Protein 6FKX (pdb70)

Sequence (1930 aa):
HHVPLTFDLPFEEELLTYPGRRTPRPADHDEYWDRGLADLAAVPADVVIEPAEFTTPLARCSHLWFTGTGGVRVHAKLLRPVAPVEPHPALLQFHGYTGNSGDWSSRLHYVALGYTVAALDCRGQAGLSVGEAPVENWSMASYLLRGIDDDAADNLALRHLFLDTARLAQIVLAMDDVDPDRVAATGYSQGGGLTLACAALEPRIRLAAPVYPFLCDFRRAWEEMDLEKGPYNEITTYFRARDPRHLREEEIFSRLGYVDVQHLAPRVRAEVLMTVSLADKKICPPSTQFAAYNKLGGPKDYRLYPDFAHETLPGTDDAIFTFLQGLHVPLTFDLPFEEEELLTYPGRTPRPADHDEYWDRGLADLAAVPADVVIEPAEEFTTPLARCSHLLWFTGTGGVVRVHAKLLRPVAPVEEPHPALLQFHGYTGNSGDWSSRLHYVALGYTVAALDCRGQAGLSVGEAPVENWSMASYLLRGIDDDAADNLALRHLFLDTARLAQIVLAMDDVDPDRRVAATGYSQGGGLTLACAALEPRRIRLAAPVYPFLCDFRRAWEEMDDLEKGPYNEITTYFRARDPRHLREEEEIFSRLGYVDVQHLAPRVRAEVLMTVSLADKICPPSTQFAAYNKLGGPKDYRLYPDFAHETLPGTDDAIFTFLQGLHVPLTFDLPFEELLTYPGRTPRPADHDEYWDRGLADLAAVPADDVVIEPAEFTTPLARCSHLWFTGTGGVRVHAKLLRPVAPVEPHPALLQFHGYTGNSGDWSSRRLHYVALGYTVAALDCRGQAGLSVGEAPVENWSMASYLLRGIDDDAADNLALLRHLFLDTARLAQIVLAMDDDVDPDRVAATGYSQGGGLTLACAALEPRIRLAAPVYPFLCDFRRAWEEMDLEKGPYNEITTYFRARDPRHLREEEEIFSRLGYVDVQHLAPRVRAEVLMTVSLADKICPPSTQFAAYNKLGGPKDYRLYPDFAHETLPGTDDAIFTFLQGLLTFDLPFEELLTYPGRTPRPADHDEEYWDRGLADLAAVPADVVIEPAEFTTPLARCSHLWFTGTGGVRVHAKLLRPVAPVEPHPALLQFHGYTGNSGDWSSRLHYVALGYTVAALDCRGQAGLSVGEAPVENWSMASYLLRGIDDDAADNLALLRHLFLDTARLAQIVLAMDDVDPDRVAATGYSQGGGLTLACAALEPRIRRLAAPVYPFLCDFRRRAWEMDLEKGPYNEITTYFRARDPRHLREEEEIFSRRLGYVDVQHLAPRVRAEVLMTVSLADKKICPPSTQFAAYNKLGGPKDYRLYPDFAHETTLPGTDDAIFTFLQGLHVPLTTFDLPFEELLTYPGRRTPRPADHDEYWDRGLADLAAVPADDVVIEPAEFTTPLARCSHLWFTGTGGVVRVHAKLLRPVAPVEPHPALLQFHGYTGNSGDWSSRRLHYVALGYTVAALDCRGQAGLSVGEAPVENWSMASYLLRGIDDDAADNLALRHLFLDTARLAQIVLAMDDVDPDRVAATGYSQGGGLTLACAALEPRIRLAAPVYPFLCDFRRAWEMDLEKGPYNEITTYFRARDPRHLREEEIFSRLGYVDVQHLAPRVRAEVLMTVSLADKICPPSTQFAAYNKLGGPKDYRLYPDFAHETLPGTDDAIFTFLQGLHVPLTFDLPFEEELLTYPGRTPRPADHDEYWDRGLADLAAVPADVVIEPAEFTTPLARRCSHLWFTGTGGVRVHAKKLLRRPVAPVEPHPALLQFHGYTGNSGDWSSRLHYVALGYTVAALDCRGQAGLSVGEAPVENWSMASYLLRGIDDDDAADNLALRRHLFLDTARLAQIVLAMDDVDPDRVAATGYSQGGGLTLACAALEPRIRRLAAPVYPFLCDFRRRAWEEMDLEEKGPYNEITTYFRARDPRHLREEEIFSRLGYVDVVQHLAPRVRAEVLMTVSLADKKICPPSTQFAAYNKLGGPKDYRLYPDFAHETLPGTDDAIFTFLQGL

Foldseek 3Di:
DPDDDDLADPPVCQLVQQFDFDAAPCLVVLVVVLLVQFVVAFFPWDWAADPDDDLLWGWIWIWTAFHLRFIWIKIKTFGDDQDAADEEEEFEEADLDAQDDPVVCSVVNNLGYIYIYTGFEPGPDDRPTDRDEPDDDPLALQLGRLPGPDLNRGSLSRRLVVLQVVLVVQLPDPSHPLQHYEYEYEACRLLSRLSNLLSVVSHAEYEYELYYQFRLVVLVVSPFDDERSCSVVSCCVPPPVPCPVVSSSSNSSSSRHSLVSQLSHAYEYEYEYECQERHRHSSRVSSNVSNHNYHYDYHYHDPDYRDDDPPSVVVVVVVSSVD/DDDDDLFDDPVCQLVQQFDQDAAPCLVVLLVVLLVQFVVAFFPWDWAFDPDDDLLWGWIWIWTAFPLRFIWIKIKTAGPDDDAADAEEEFEEAPLAAQDDPPVCSVVVNLGYIYIYTGFEPGPDDRPDDRDEPDDDPLALQLGNLPGPDLNPGSLSRRLVVLQVVLVVQLPDPRHPLQQYEYEYEACRLLSQLSNLLSVVSHAEYEYELYYQFRLVVLVVSDFDDENSCSVVSCCVPPPVPCPCVSSRSNSSSSNHSLNSQLSHAYEYEYEYECNERHRHSSRVSSNVSNHNYHYDYHYHDPDYRDDDPPSVVVVVVVSVVD/DDDDDLADPPVCLLVQQFDFDADPCLVVLLVVLLVQFVVDFFPWDWAFDPDDDQLWGWIWIWTAFPLGFIWIKIKTAHPDFDAADEEEEFEEAPLAAQDDPVVCSVVRNVGYIYIYTGFAPGDDDNPDDRDEPDDDPLALQCGNLPGPDLNPRSLSRRLVVLQVVLVVQLPDRSHPLQRYEYEYEACRLLSRLSNCLSVVSHAEYEYELYYQFRLVVLVVSCQPDENSCSVVSVCVPPPVPCPPVSSSSNSSSSNHSLVSQLSHAYEYEYEEECQESHRHSSRVSSNVSNHNYHYDYHYHDPDYRDDDPPSVVVVVVVSVVD/DALADPPVCQLPQQFDADQDPCLVVLVVVLLVLFVVAFFPWDWAFDPDDDLLWGWIWIWTAFPLRFIWIKIKTFGPDDDAADEEEEFEEADLAAQDDPVVCSVVVNVGYIYIYTGQEPGDDDNPDDRDEPDDDPLALQCGRLPGPDLNPGSLSRRLRVLQVVLVVQLPDRRHPNQQYEYEYEACRLLSQLSSCLSVVSHAEYEYELYYQFRLVVLVVSPQPDERSCSVVSCCVPPPVPCPCVVSSVNSSSSSHSLSSQLSHAYEYEYEYECQESHRHSSRVSSNVSNHNYHYDYHYHDPDYRDDDPPSVVVVVVVSVVD/DDDDDLFDPPVCLLVFQFDFDADPCLVVLVVVLLVQFVVAFFPWDWAFDPDDDLLWGWIWIWTAFPLRFIWIKIKTAGDDDDAADEEEEFEEADLAAQDDPVVCSVVRNVGYIYIYTGFEPHPDDRPDDRDEPDDDPLALQLGNLPGPDLNPRSLSRRLRVLQVVLVVQLPDPRHPVQHYEYEYEACSLLSRLSNCLSVVSHAEYEYELYYQFRLVVLVVGDQPDENSCSVVSCCVPPPVPCPCVSSSSNSSSSNHSLVSQLSHAYEYEYEYECQESHRHSSRVSSNVSNHNYHYDYHYHDPDYRDDDPPSVVVVVVVSSVD/DDDDDLFDPPVCLLVQQFDFDADPCLVVLLVVLLVLFVVAFFPWDWAFDPDDDLLWGWIWIWTAFHLRFIWIKIKTFGPCLPAADAEEEFEEADLAAQDDPVVCSVVNNLSYMYIYTGQEPGPDDRPTDRDEPDDDPLALQCGRLPGPDLNRGSLSRRLRVLQVVLVVQLPDPRHPNQQYEYEYEACRLLSQLSNCLSVVSHAEYEYELYYQFRLVVLVVRPQPDENSCSVVSCCVPPPVPCPCVVSSSNSSSSNHSLNSQLSHAYEYEYEYECNESHRHSSRVSSNVSNHNYHYDYHYHDPDYRDDDPPSVVVVVVVSSVD

Radius of gyration: 37.6 Å; Cα contacts (8 Å, |Δi|>4): 4655; chains: 6; bounding box: 107×75×106 Å

Secondary structure (P-SEA, 3-state):
ccccccccccaaaaaacccccccccaaaaaaaaaaaaaaaccccbbbbbbcccccccbbbbbbbbcccbbbbbbbbbbccccccbbbbbbbbbccccccccccccaaaaaabbbbbbbbcccccccccbbbbbcccccccccccccccccccccaaaaaaaaaaaaaaaaaacccccccbbbbccccaaaaaaaaaaaacccccbbbbccccccaaaaaaaacccccccaaaaaaaacccccccaaaaaaaaaccccccccccccccbbbbbbbcccccccaaaaaaaaaacccccccccccccccccccaaaaaaaaaaccc/cccccccccccccccccccbbbbcaaaaaaaaaaaaaaacccbbbbbbccccccccbbbbbbbbcccbbbbbbbbbbccccccbbbbbbbbbccccccccccccaaaaaabbbbbbbbcccccccccbbbbbcccccccccccccccccccccaaaaaaaaaaaaaaaaaacccccccbbbbccccaaaaaaaaaaaacccccbbbbccccccaaaaaaaacccccccaaaaaaaacccccccaaaaaaaaaccccccccccccccbbbbbbbcccccccaaaaaaaaaacccccccccccccccccccaaaaaaaaaaccc/cccccccccccccccccccccaaaaaaaaaaaaaaacccbbbbbbccccccccbbbbbbbbcccbbbbbbbbbbbcccccbbbbbbbbbccccccccccccaaaaaabbbbbbbbcccccccccbbbbbcccccccccccccccccccccaaaaaaaaaaaaaaaaaacccccccbbbbccccaaaaaaaaaaaaaccccbbbbccccccaaaaaaaacccccccaaaaaaaacccccccaaaaaaaaaccccccccccccccbbbbbbbcccccccaaaaaaaaaacccccccccccccccccccaaaaaaaaaaccc/cbbbbcccccccccccccccccccaaaaaaaaaaaaaaacccbbbbbbccccccccbbbbbbbbcccbbbbbbbbbbbcccccbbbbbbbbbccccccccccccaaaaaabbbbbbbbcccccccccbbbbbcccccccccccccccccccccaaaaaaaaaaaaaaaaaacccccccbbbbccccaaaaaaaaaaaacccccbbbbccccccaaaaaaaacccccccaaaaaaaacccccccaaaaaaaaaccccccccccccccbbbbbbbcccccccaaaaaaaaaacccccccccccccccccccaaaaaaaaaaccc/cccccccccccccccccccbbbbcaaaaaaaaaaaaaaaccccbbbbbccccccccbbbbbbbbcccbbbbbbbbbbccccccbbbbbbbbbccccccccccccaaaaaabbbbbbbbcccccccccbbbbbcccccccccccccccccccccaaaaaaaaaaaaaaaaaacccccccbbbbbbccaaaaaaaaaaaacccccbbbbccccccaaaaaaaccccccccaaaaaaaacccccccaaaaaaaaaccccccccccccccbbbbbbbcccccccaaaaaaaaaacccccccccccccccccccaaaaaaaaaaccc/cccccccccccccccccccbbbbcaaaaaaaaaaaaaaacccbbbbbbccccccccbbbbbbbbcccbbbbbbbbbbbccccccbbbbbbbbccccccccccccaaaaaabbbbbbbbcccccccccbbbbbcccccccccccccccccccccaaaaaaaaaaaaaaaaaacccccccbbbbccccaaaaaaaaaaaaaccccbbbbccccccaaaaaaaccccccccaaaaaaaacccccccaaaaaaaaaccccccccccccccbbbbbbbcccccccaaaaaaaaaacccccccccccccccccccaaaaaaaaaaccc

B-factor: mean 23.32, std 14.27, range [2.56, 119.01]

Nearest PDB structures (foldseek):
  6fkx-assembly1_C  TM=1.001E+00  e=6.098E-69  metagenome
  3fcy-assembly1_A  TM=9.813E-01  e=4.289E-44  Thermoanaerobacterium saccharolyticum JW/SL-YS485
  7xmj-assembly1_A  TM=9.676E-01  e=2.096E-36  Lactococcus lactis subsp. lactis KF147
  3m81-assembly1_A  TM=8.719E-01  e=6.185E-31  Thermotoga maritima
  3m83-assembly1_F  TM=8.608E-01  e=6.564E-31  Thermotoga maritima

Structure (mmCIF, N/CA/C/O backbone):
data_6FKX
#
_entry.id   6FKX
#
_cell.length_a   107.680
_cell.length_b   116.820
_cell.length_c   159.420
_cell.angle_alpha   90.000
_cell.angle_beta   90.000
_cell.angle_gamma   90.000
#
_symmetry.space_group_name_H-M   'P 21 21 21'
#
loop_
_entity.id
_entity.type
_entity.pdbx_description
1 polymer 'Acetyl xylan esterase'
2 polymer 'Acetyl xylan esterase'
3 polymer 'Acetyl xylan esterase'
4 non-polymer 'SODIUM ION'
5 non-polymer '2-(N-MORPHOLINO)-ETHANESULFONIC ACID'
6 non-polymer 'SULFATE ION'
7 non-polymer 'FORMIC ACID'
8 water water
#
loop_
_atom_site.group_PDB
_atom_site.id
_atom_site.type_symbol
_atom_site.label_atom_id
_atom_site.label_alt_id
_atom_site.label_comp_id
_atom_site.label_asym_id
_atom_site.label_entity_id
_atom_site.label_seq_id
_atom_site.pdbx_PDB_ins_code
_atom_site.Cartn_x
_atom_site.Cartn_y
_atom_site.Cartn_z
_atom_site.occupancy
_atom_site.B_iso_or_equiv
_atom_site.auth_seq_id
_atom_site.auth_comp_id
_atom_site.auth_asym_id
_atom_site.auth_atom_id
_atom_site.pdbx_PDB_model_num
ATOM 1 C C . HIS A 1 1 ? 55.06400 22.55600 88.83500 1.000 65.28000 -2 HIS A C 1
ATOM 2 O O . HIS A 1 1 ? 55.99600 21.82800 89.18100 1.000 57.49000 -2 HIS A O 1
ATOM 3 N N . HIS A 1 2 ? 54.37500 22.36900 87.70700 0.840 68.66000 -1 HIS A N 1
ATOM 4 C CA . HIS A 1 2 ? 53.54300 23.40400 87.09400 0.840 68.74000 -1 HIS A CA 1
ATOM 5 C C . HIS A 1 2 ? 53.96500 24.81300 87.50600 0.840 69.05000 -1 HIS A C 1
ATOM 6 O O . HIS A 1 2 ? 55.16200 25.10700 87.60400 0.840 74.14000 -1 HIS A O 1
ATOM 13 N N . HIS A 1 3 ? 52.98900 25.70000 87.70800 1.000 62.61000 0 HIS A N 1
ATOM 14 C CA . HIS A 1 3 ? 53.23800 27.07600 88.14800 1.000 60.43000 0 HIS A CA 1
ATOM 15 C C . HIS A 1 3 ? 54.18000 27.81300 87.19300 1.000 68.94000 0 HIS A C 1
ATOM 16 O O . HIS A 1 3 ? 55.17000 28.42000 87.60700 1.000 62.91000 0 HIS A O 1
ATOM 23 N N . VAL A 1 4 ? 53.86800 27.75300 85.90400 1.000 79.44000 1 VAL A N 1
ATOM 24 C CA . VAL A 1 4 ? 54.62300 28.51700 84.90800 1.000 78.81000 1 VAL A CA 1
ATOM 25 C C . VAL A 1 4 ? 54.09700 29.94900 84.89200 1.000 74.92000 1 VAL A C 1
ATOM 26 O O . VAL A 1 4 ? 52.87400 30.14900 84.81300 1.000 74.22000 1 VAL A O 1
ATOM 30 N N . PRO A 1 5 ? 54.96300 30.95600 84.97300 1.000 69.95000 2 PRO A N 1
ATOM 31 C CA . PRO A 1 5 ? 54.48600 32.34300 84.98300 1.000 66.90000 2 PRO A CA 1
ATOM 32 C C . PRO A 1 5 ? 53.95900 32.75700 83.61700 1.000 66.39000 2 PRO A C 1
ATOM 33 O O . PRO A 1 5 ? 54.11000 32.06000 82.61100 1.000 60.67000 2 PRO A O 1
ATOM 37 N N . LEU A 1 6 ? 53.32400 33.92500 83.59700 1.000 71.41000 3 LEU A N 1
ATOM 38 C CA . LEU A 1 6 ? 52.74900 34.48300 82.37900 1.000 72.19000 3 LEU A CA 1
ATOM 39 C C . LEU A 1 6 ? 53.81400 35.29100 81.64900 1.000 68.41000 3 LEU A C 1
ATOM 40 O O . LEU A 1 6 ? 54.26800 36.32700 82.14600 1.000 72.48000 3 LEU A O 1
ATOM 45 N N . THR A 1 7 ? 54.21100 34.81800 80.47500 1.000 64.46000 4 THR A N 1
ATOM 46 C CA . THR A 1 7 ? 55.11600 35.54300 79.59800 1.000 60.63000 4 THR A CA 1
ATOM 47 C C . THR A 1 7 ? 54.30800 36.23300 78.50400 1.000 47.32000 4 THR A C 1
ATOM 48 O O . THR A 1 7 ? 53.23500 35.76600 78.11300 1.000 50.56000 4 THR A O 1
ATOM 52 N N . PHE A 1 8 ? 54.82100 37.37300 78.03600 1.000 35.49000 5 PHE A N 1
ATOM 53 C CA . PHE A 1 8 ? 54.21900 38.03400 76.88400 1.000 36.34000 5 PHE A CA 1
ATOM 54 C C . PHE A 1 8 ? 54.23700 37.14600 75.64500 1.000 34.58000 5 PHE A C 1
ATOM 55 O O . PHE A 1 8 ? 53.36400 37.28000 74.77900 1.000 40.04000 5 PHE A O 1
ATOM 63 N N . ASP A 1 9 ? 55.19500 36.22400 75.54900 1.000 29.03000 6 ASP A N 1
ATOM 64 C CA . ASP A 1 9 ? 55.35300 35.37400 74.37900 1.000 31.46000 6 ASP A CA 1
ATOM 65 C C . ASP A 1 9 ? 55.00400 33.92900 74.75300 1.000 36.33000 6 ASP A C 1
ATOM 66 O O . ASP A 1 9 ? 54.22100 33.70200 75.69100 1.000 51.12000 6 ASP A O 1
ATOM 71 N N . LEU A 1 10 ? 55.60800 32.97000 74.07300 1.000 32.63000 7 LEU A N 1
ATOM 72 C CA . LEU A 1 10 ? 55.37700 31.55700 74.32300 1.000 30.90000 7 LEU A CA 1
ATOM 73 C C . LEU A 1 10 ? 56.48700 30.98100 75.19400 1.000 28.48000 7 LEU A C 1
ATOM 74 O O . LEU A 1 10 ? 57.63300 31.43800 75.13000 1.000 33.67000 7 LEU A O 1
ATOM 79 N N . PRO A 1 11 ? 56.18200 29.99300 76.03700 1.000 34.40000 8 PRO A N 1
ATOM 80 C CA . PRO A 1 11 ? 57.25000 29.30000 76.77300 1.000 31.70000 8 PRO A CA 1
ATOM 81 C C . PRO A 1 11 ? 58.22000 28.61600 75.81900 1.000 33.90000 8 PRO A C 1
ATOM 82 O O . PRO A 1 11 ? 57.84900 28.18200 74.72700 1.000 36.02000 8 PRO A O 1
ATOM 86 N N . PHE A 1 12 ? 59.47900 28.51300 76.24900 1.000 32.16000 9 PHE A N 1
ATOM 87 C CA . PHE A 1 12 ? 60.52200 28.02000 75.35300 1.000 44.15000 9 PHE A CA 1
ATOM 88 C C . PHE A 1 12 ? 60.20200 26.62700 74.82300 1.000 40.97000 9 PHE A C 1
ATOM 89 O O . PHE A 1 12 ? 60.47400 26.32900 73.65200 1.000 31.49000 9 PHE A O 1
ATOM 97 N N . GLU A 1 13 ? 59.60800 25.77000 75.65700 1.000 39.02000 10 GLU A N 1
ATOM 98 C CA A GLU A 1 13 ? 59.26600 24.43000 75.19500 0.590 43.56000 10 GLU A CA 1
ATOM 99 C CA B GLU A 1 13 ? 59.24000 24.42800 75.21100 0.410 43.72000 10 GLU A CA 1
ATOM 100 C C . GLU A 1 13 ? 58.32700 24.48100 73.99500 1.000 39.41000 10 GLU A C 1
ATOM 101 O O . GLU A 1 13 ? 58.45000 23.66700 73.07100 1.000 44.97000 10 GLU A O 1
ATOM 112 N N . GLU A 1 14 ? 57.39800 25.43500 73.98200 1.000 26.30000 11 GLU A N 1
ATOM 113 C CA . GLU A 1 14 ? 56.49500 25.58700 72.84900 1.000 30.43000 11 GLU A CA 1
ATOM 114 C C . GLU A 1 14 ? 57.18800 26.18200 71.62700 1.000 25.73000 11 GLU A C 1
ATOM 115 O O . GLU A 1 14 ? 56.71700 25.97800 70.50300 1.000 31.97000 11 GLU A O 1
ATOM 121 N N . LEU A 1 15 ? 58.28800 26.91700 71.81400 1.000 22.63000 12 LEU A N 1
ATOM 122 C CA . LEU A 1 15 ? 58.89800 27.61800 70.68600 1.000 19.99000 12 LEU A CA 1
ATOM 123 C C . LEU A 1 15 ? 59.47900 26.65000 69.66200 1.000 25.09000 12 LEU A C 1
ATOM 124 O O . LEU A 1 15 ? 59.41800 26.90600 68.45400 1.000 25.69000 12 LEU A O 1
ATOM 129 N N . LEU A 1 16 ? 60.06900 25.54900 70.12400 1.000 26.02000 13 LEU A N 1
ATOM 130 C CA . LEU A 1 16 ? 60.73900 24.61500 69.22900 1.000 25.95000 13 LEU A CA 1
ATOM 131 C C . LEU A 1 16 ? 59.77200 23.79500 68.38300 1.000 24.48000 13 LEU A C 1
ATOM 132 O O . LEU A 1 16 ? 60.22400 23.11900 67.45100 1.000 27.06000 13 LEU A O 1
ATOM 137 N N . THR A 1 17 ? 58.47100 23.82900 68.68300 1.000 19.46000 14 THR A N 1
ATOM 138 C CA . THR A 1 17 ? 57.45600 23.18100 67.86400 1.000 28.29000 14 THR A CA 1
ATOM 139 C C . THR A 1 17 ? 56.47900 24.17800 67.25600 1.000 22.09000 14 THR A C 1
ATOM 140 O O . THR A 1 17 ? 55.54200 23.76300 66.56500 1.000 27.96000 14 THR A O 1
ATOM 144 N N . TYR A 1 18 ? 56.67700 25.47300 67.48700 1.000 19.19000 15 TYR A N 1
ATOM 145 C CA . TYR A 1 18 ? 55.73500 26.48200 67.02400 1.000 16.55000 15 TYR A CA 1
ATOM 146 C C . TYR A 1 18 ? 55.69400 26.50800 65.49600 1.000 17.82000 15 TYR A C 1
ATOM 147 O O . TYR A 1 18 ? 56.74700 26.62600 64.85400 1.000 23.81000 15 TYR A O 1
ATOM 156 N N . PRO A 1 19 ? 54.51900 26.38900 64.88200 1.000 18.14000 16 PRO A N 1
ATOM 157 C CA . PRO A 1 19 ? 54.43500 26.32000 63.41600 1.000 20.45000 16 PRO A CA 1
ATOM 158 C C . PRO A 1 19 ? 54.23200 27.64800 62.70100 1.000 25.47000 16 PRO A C 1
ATOM 159 O O . PRO A 1 19 ? 54.16500 27.65300 61.46700 1.000 28.56000 16 PRO A O 1
ATOM 163 N N . GLY A 1 20 ? 54.12700 28.76500 63.41300 1.000 19.25000 17 GLY A N 1
ATOM 164 C CA . GLY A 1 20 ? 53.80900 30.02800 62.78300 1.000 20.90000 17 GLY A CA 1
ATOM 165 C C . GLY A 1 20 ? 52.31100 30.22000 62.63000 1.000 23.38000 17 GLY A C 1
ATOM 166 O O . GLY A 1 20 ? 51.50800 29.29500 62.77100 1.000 26.71000 17 GLY A O 1
ATOM 167 N N A ARG A 1 21 ? 51.92100 31.46100 62.32200 0.650 25.71000 18 ARG A N 1
ATOM 168 N N B ARG A 1 21 ? 51.93500 31.47100 62.34100 0.350 26.08000 18 ARG A N 1
ATOM 169 C CA A ARG A 1 21 ? 50.49900 31.76700 62.21800 0.650 28.07000 18 ARG A CA 1
ATOM 170 C CA B ARG A 1 21 ? 50.53200 31.86200 62.26900 0.350 28.43000 18 ARG A CA 1
ATOM 171 C C A ARG A 1 21 ? 50.18000 32.69100 61.04600 0.650 29.11000 18 ARG A C 1
ATOM 172 C C B ARG A 1 21 ? 50.27700 32.85900 61.14400 0.350 29.26000 18 ARG A C 1
ATOM 173 O O A ARG A 1 21 ? 49.09600 33.28300 61.01300 0.650 32.15000 18 ARG A O 1
ATOM 174 O O B ARG A 1 21 ? 49.35100 33.67100 61.23200 0.350 30.17000 18 ARG A O 1
ATOM 189 N N . THR A 1 22 ? 51.08700 32.82400 60.08900 1.000 26.68000 19 THR A N 1
ATOM 190 C CA . THR A 1 22 ? 50.87400 33.66300 58.92200 1.000 30.99000 19 THR A CA 1
ATOM 191 C C . THR A 1 22 ? 50.62900 32.77400 57.71300 1.000 28.89000 19 THR A C 1
ATOM 192 O O . THR A 1 22 ? 51.40700 31.84000 57.47400 1.000 26.63000 19 THR A O 1
ATOM 196 N N . PRO A 1 23 ? 49.56500 33.01000 56.94300 1.000 37.39000 20 PRO A N 1
ATOM 197 C CA . PRO A 1 23 ? 49.20400 32.05500 55.88800 1.000 37.56000 20 PRO A CA 1
ATOM 198 C C . PRO A 1 23 ? 50.23200 32.03300 54.77200 1.000 36.94000 20 PRO A C 1
ATOM 199 O O . PRO A 1 23 ? 50.72600 33.07600 54.33400 1.000 36.02000 20 PRO A O 1
ATOM 203 N N . ARG A 1 24 ? 50.56000 30.82600 54.31900 1.000 28.93000 21 ARG A N 1
ATOM 204 C CA . ARG A 1 24 ? 51.41300 30.66400 53.15300 1.000 28.40000 21 ARG A CA 1
ATOM 205 C C . ARG A 1 24 ? 50.54000 30.66400 51.90500 1.000 28.68000 21 ARG A C 1
ATOM 206 O O . ARG A 1 24 ? 49.65300 29.81000 51.79000 1.000 27.74000 21 ARG A O 1
ATOM 214 N N . PRO A 1 25 ? 50.73500 31.58700 50.96500 1.000 34.69000 22 PRO A N 1
ATOM 215 C CA . PRO A 1 25 ? 49.93400 31.55700 49.73500 1.000 30.41000 22 PRO A CA 1
ATOM 216 C C . PRO A 1 25 ? 50.19000 30.27500 48.95700 1.000 27.45000 22 PRO A C 1
ATOM 217 O O . PRO A 1 25 ? 51.29000 29.71900 48.97900 1.000 29.10000 22 PRO A O 1
ATOM 221 N N . ALA A 1 26 ? 49.14100 29.79300 48.28500 1.000 27.20000 23 ALA A N 1
ATOM 222 C CA . ALA A 1 26 ? 49.23500 28.51900 47.57500 1.000 29.60000 23 ALA A CA 1
ATOM 223 C C . ALA A 1 26 ? 50.22900 28.58000 46.41800 1.000 29.55000 23 ALA A C 1
ATOM 224 O O . ALA A 1 26 ? 50.81000 27.55200 46.04600 1.000 31.40000 23 ALA A O 1
ATOM 226 N N . ASP A 1 27 ? 50.45100 29.76600 45.85000 1.000 23.27000 24 ASP A N 1
ATOM 227 C CA . ASP A 1 27 ? 51.37500 29.96000 44.73800 1.000 31.60000 24 ASP A CA 1
ATOM 228 C C . ASP A 1 27 ? 52.69100 30.60700 45.17500 1.000 26.26000 24 ASP A C 1
ATOM 229 O O . ASP A 1 27 ? 53.31900 31.32900 44.39100 1.000 24.49000 24 ASP A O 1
ATOM 234 N N . HIS A 1 28 ? 53.11700 30.35100 46.41600 1.000 20.56000 25 HIS A N 1
ATOM 235 C CA . HIS A 1 28 ? 54.36000 30.91900 46.94000 1.000 25.83000 25 HIS A CA 1
ATOM 236 C C . HIS A 1 28 ? 55.56100 30.57900 46.06100 1.000 31.19000 25 HIS A C 1
ATOM 237 O O . HIS A 1 28 ? 56.36600 31.45700 45.72900 1.000 29.79000 25 HIS A O 1
ATOM 244 N N . ASP A 1 29 ? 55.70100 29.30800 45.67300 1.000 28.76000 26 ASP A N 1
ATOM 245 C CA . ASP A 1 29 ? 56.85700 28.90100 44.87500 1.000 29.92000 26 ASP A CA 1
ATOM 246 C C . ASP A 1 29 ? 56.86900 29.56700 43.50500 1.000 27.40000 26 ASP A C 1
ATOM 247 O O . ASP A 1 29 ? 57.92500 29.99300 43.02600 1.000 24.58000 26 ASP A O 1
ATOM 252 N N . GLU A 1 30 ? 55.70900 29.65500 42.85300 1.000 20.85000 27 GLU A N 1
ATOM 253 C CA . GLU A 1 30 ? 55.64100 30.32600 41.56000 1.000 26.77000 27 GLU A CA 1
ATOM 254 C C . GLU A 1 30 ? 55.92600 31.81700 41.69700 1.000 26.43000 27 GLU A C 1
ATOM 255 O O . GLU A 1 30 ? 56.53700 32.42000 40.80700 1.000 19.34000 27 GLU A O 1
ATOM 261 N N . TYR A 1 31 ? 55.49500 32.41700 42.80800 1.000 14.93000 28 TYR A N 1
ATOM 262 C CA . TYR A 1 31 ? 55.74500 33.83200 43.05900 1.000 19.11000 28 TYR A CA 1
ATOM 263 C C . TYR A 1 31 ? 57.23800 34.13600 43.06600 1.000 22.88000 28 TYR A C 1
ATOM 264 O O . TYR A 1 31 ? 57.68900 35.12100 42.46900 1.000 14.38000 28 TYR A O 1
ATOM 273 N N . TRP A 1 32 ? 58.02400 33.30100 43.74700 1.000 19.59000 29 TRP A N 1
ATOM 274 C CA . TRP A 1 32 ? 59.44200 33.60200 43.89000 1.000 19.67000 29 TRP A CA 1
ATOM 275 C C . TRP A 1 32 ? 60.25300 33.16900 42.67800 1.000 16.81000 29 TRP A C 1
ATOM 276 O O . TRP A 1 32 ? 61.27500 33.79100 42.37600 1.000 17.73000 29 TRP A O 1
ATOM 287 N N . ASP A 1 33 ? 59.80900 32.13800 41.96200 1.000 19.97000 30 ASP A N 1
ATOM 288 C CA . ASP A 1 33 ? 60.44100 31.82700 40.68600 1.000 22.08000 30 ASP A CA 1
ATOM 289 C C . ASP A 1 33 ? 60.23100 32.96700 39.70100 1.000 24.60000 30 ASP A C 1
ATOM 290 O O . ASP A 1 33 ? 61.15800 33.35200 38.97900 1.000 20.85000 30 ASP A O 1
ATOM 295 N N . ARG A 1 34 ? 59.03100 33.55200 39.69500 1.000 25.45000 31 ARG A N 1
ATOM 296 C CA . ARG A 1 34 ? 58.78200 34.72500 38.86400 1.000 23.78000 31 ARG A CA 1
ATOM 297 C C . ARG A 1 34 ? 59.62900 35.90800 39.32200 1.000 28.62000 31 ARG A C 1
ATOM 298 O O . ARG A 1 34 ? 60.12800 36.68200 38.49500 1.000 19.81000 31 ARG A O 1
ATOM 306 N N . GLY A 1 35 ? 59.80200 36.06300 40.63700 1.000 28.08000 32 GLY A N 1
ATOM 307 C CA . GLY A 1 35 ? 60.65800 37.12500 41.13900 1.000 24.22000 32 GLY A CA 1
ATOM 308 C C . GLY A 1 35 ? 62.10500 36.94500 40.71900 1.000 19.81000 32 GLY A C 1
ATOM 309 O O . GLY A 1 35 ? 62.75700 37.88900 40.26600 1.000 16.37000 32 GLY A O 1
ATOM 310 N N . LEU A 1 36 ? 62.62200 35.72200 40.84800 1.000 15.65000 33 LEU A N 1
ATOM 311 C CA . LEU A 1 36 ? 63.99400 35.46700 40.42100 1.000 17.68000 33 LEU A CA 1
ATOM 312 C C . LEU A 1 36 ? 64.13700 35.62000 38.91100 1.000 24.15000 33 LEU A C 1
ATOM 313 O O . LEU A 1 36 ? 65.16300 36.11200 38.42700 1.000 21.64000 33 LEU A O 1
ATOM 318 N N . ALA A 1 37 ? 63.11500 35.22200 38.15100 1.000 22.84000 34 ALA A N 1
ATOM 319 C CA . ALA A 1 37 ? 63.15600 35.42600 36.70600 1.000 26.43000 34 ALA A CA 1
ATOM 320 C C . ALA A 1 37 ? 63.05600 36.90700 36.35500 1.000 28.04000 34 ALA A C 1
ATOM 321 O O . ALA A 1 37 ? 63.74900 37.38300 35.44700 1.000 28.17000 34 ALA A O 1
ATOM 323 N N . ASP A 1 38 ? 62.20300 37.65300 37.06500 1.000 29.64000 35 ASP A N 1
ATOM 324 C CA . ASP A 1 38 ? 62.14300 39.09500 36.85000 1.000 32.51000 35 ASP A CA 1
ATOM 325 C C . ASP A 1 38 ? 63.50000 39.74000 37.09200 1.000 30.29000 35 ASP A C 1
ATOM 326 O O . ASP A 1 38 ? 63.92800 40.60800 36.32200 1.000 28.90000 35 ASP A O 1
ATOM 331 N N . LEU A 1 39 ? 64.19700 39.31700 38.15000 1.000 20.08000 36 LEU A N 1
ATOM 332 C CA . LEU A 1 39 ? 65.50600 39.89100 38.45100 1.000 15.97000 36 LEU A CA 1
ATOM 333 C C . LEU A 1 39 ? 66.51400 39.58200 37.35200 1.000 18.12000 36 LEU A C 1
ATOM 334 O O . LEU A 1 39 ? 67.22100 40.47800 36.87500 1.000 24.00000 36 LEU A O 1
ATOM 339 N N . ALA A 1 40 ? 66.57100 38.32000 36.91700 1.000 14.79000 37 ALA A N 1
ATOM 340 C CA . ALA A 1 40 ? 67.55400 37.91900 35.91500 1.000 28.68000 37 ALA A CA 1
ATOM 341 C C . ALA A 1 40 ? 67.35100 38.64500 34.59300 1.000 27.58000 37 ALA A C 1
ATOM 342 O O . ALA A 1 40 ? 68.30600 38.80600 33.82300 1.000 31.80000 37 ALA A O 1
ATOM 344 N N . ALA A 1 41 ? 66.12500 39.08300 34.31000 1.000 24.11000 38 ALA A N 1
ATOM 345 C CA . ALA A 1 41 ? 65.82900 39.80700 33.08100 1.000 28.08000 38 ALA A CA 1
ATOM 346 C C . ALA A 1 41 ? 66.22700 41.27400 33.14900 1.000 28.54000 38 ALA A C 1
ATOM 347 O O . ALA A 1 41 ? 66.20900 41.95500 32.11800 1.000 33.24000 38 ALA A O 1
ATOM 349 N N . VAL A 1 42 ? 66.60000 41.77000 34.31900 1.000 20.12000 39 VAL A N 1
ATOM 350 C CA . VAL A 1 42 ? 67.11800 43.12600 34.47100 1.000 24.78000 39 VAL A CA 1
ATOM 351 C C . VAL A 1 42 ? 68.64000 43.02700 34.50600 1.000 23.54000 39 VAL A C 1
ATOM 352 O O . VAL A 1 42 ? 69.18200 42.39000 35.42300 1.000 19.73000 39 VAL A O 1
ATOM 356 N N . PRO A 1 43 ? 69.35400 43.61100 33.54500 1.000 23.44000 40 PRO A N 1
ATOM 357 C CA . PRO A 1 43 ? 70.82000 43.53900 33.58000 1.000 23.11000 40 PRO A CA 1
ATOM 358 C C . PRO A 1 43 ? 71.35800 44.24300 34.81400 1.000 22.46000 40 PRO A C 1
ATOM 359 O O . PRO A 1 43 ? 70.94600 45.35800 35.14200 1.000 22.97000 40 PRO A O 1
ATOM 363 N N . ALA A 1 44 ? 72.29500 43.57700 35.49500 1.000 19.83000 41 ALA A N 1
ATOM 364 C CA . ALA A 1 44 ? 72.78500 44.08500 36.77100 1.000 20.39000 41 ALA A CA 1
ATOM 365 C C . ALA A 1 44 ? 73.55000 45.38800 36.59500 1.000 20.59000 41 ALA A C 1
ATOM 366 O O . ALA A 1 44 ? 73.46400 46.27900 37.44900 1.000 16.41000 41 ALA A O 1
ATOM 368 N N . ASP A 1 45 ? 74.30100 45.51700 35.49700 1.000 20.00000 42 ASP A N 1
ATOM 369 C CA . ASP A 1 45 ? 75.05400 46.73300 35.17800 1.000 24.02000 42 ASP A CA 1
ATOM 370 C C . ASP A 1 45 ? 75.96500 47.12800 36.33900 1.000 22.26000 42 ASP A C 1
ATOM 371 O O . ASP A 1 45 ? 75.92600 48.25100 36.84600 1.000 23.10000 42 ASP A O 1
ATOM 376 N N . VAL A 1 46 ? 76.79400 46.17600 36.76600 1.000 19.14000 43 VAL A N 1
ATOM 377 C CA . VAL A 1 46 ? 77.60300 46.38000 37.95800 1.000 20.54000 43 VAL A CA 1
ATOM 378 C C . VAL A 1 46 ? 78.67000 47.42500 37.67700 1.000 29.81000 43 VAL A C 1
ATOM 379 O O . VAL A 1 46 ? 79.42900 47.32600 36.70400 1.000 31.40000 43 VAL A O 1
ATOM 383 N N . VAL A 1 47 ? 78.74800 48.42000 38.55000 1.000 24.43000 44 VAL A N 1
ATOM 384 C CA . VAL A 1 47 ? 79.77100 49.44900 38.49000 1.000 18.19000 44 VAL A CA 1
ATOM 385 C C . VAL A 1 47 ? 80.41700 49.51500 39.86100 1.000 20.24000 44 VAL A C 1
ATOM 386 O O . VAL A 1 47 ? 79.71500 49.57800 40.87700 1.000 20.81000 44 VAL A O 1
ATOM 390 N N . ILE A 1 48 ? 81.74400 49.52100 39.89200 1.000 18.52000 45 ILE A N 1
ATOM 391 C CA . ILE A 1 48 ? 82.50500 49.59000 41.13200 1.000 20.36000 45 ILE A CA 1
ATOM 392 C C . ILE A 1 48 ? 83.23300 50.92200 41.12300 1.000 24.99000 45 ILE A C 1
ATOM 393 O O . ILE A 1 48 ? 83.96100 51.23300 40.17400 1.000 26.69000 45 ILE A O 1
ATOM 398 N N . GLU A 1 49 ? 83.02900 51.70900 42.17300 1.000 31.42000 46 GLU A N 1
ATOM 399 C CA . GLU A 1 49 ? 83.51900 53.07500 42.24100 1.000 34.86000 46 GLU A CA 1
ATOM 400 C C . GLU A 1 49 ? 84.35400 53.30000 43.49000 1.000 32.59000 46 GLU A C 1
ATOM 401 O O . GLU A 1 49 ? 84.15700 52.63400 44.51200 1.000 35.34000 46 GLU A O 1
ATOM 407 N N . PRO A 1 50 ? 85.31000 54.22300 43.41900 1.000 28.95000 47 PRO A N 1
ATOM 408 C CA . PRO A 1 50 ? 86.20900 54.45800 44.55400 1.000 29.80000 47 PRO A CA 1
ATOM 409 C C . PRO A 1 50 ? 85.51300 55.04400 45.77200 1.000 23.50000 47 PRO A C 1
ATOM 410 O O . PRO A 1 50 ? 84.54500 55.80200 45.66700 1.000 27.72000 47 PRO A O 1
ATOM 414 N N . ALA A 1 51 ? 86.01400 54.65300 46.94400 1.000 13.74000 48 ALA A N 1
ATOM 415 C CA . ALA A 1 51 ? 85.58000 55.16600 48.23500 1.000 11.52000 48 ALA A CA 1
ATOM 416 C C . ALA A 1 51 ? 86.63200 56.09600 48.82900 1.000 20.04000 48 ALA A C 1
ATOM 417 O O . ALA A 1 51 ? 87.82500 55.99300 48.53400 1.000 24.60000 48 ALA A O 1
ATOM 419 N N . GLU A 1 52 ? 86.18200 56.98200 49.71700 1.000 15.86000 49 GLU A N 1
ATOM 420 C CA . GLU A 1 52 ? 87.09600 57.91600 50.36300 1.000 11.56000 49 GLU A CA 1
ATOM 421 C C . GLU A 1 52 ? 87.85400 57.27900 51.52300 1.000 26.94000 49 GLU A C 1
ATOM 422 O O . GLU A 1 52 ? 89.00300 57.65400 51.78600 1.000 33.56000 49 GLU A O 1
ATOM 428 N N . PHE A 1 53 ? 87.24000 56.33000 52.22300 1.000 26.20000 50 PHE A N 1
ATOM 429 C CA . PHE A 1 53 ? 87.89600 55.68900 53.35600 1.000 17.66000 50 PHE A CA 1
ATOM 430 C C . PHE A 1 53 ? 89.09700 54.88400 52.87200 1.000 21.39000 50 PHE A C 1
ATOM 431 O O . PHE A 1 53 ? 88.99800 54.12000 51.90700 1.000 25.23000 50 PHE A O 1
ATOM 439 N N . THR A 1 54 ? 90.24400 55.07900 53.52000 1.000 18.60000 51 THR A N 1
ATOM 440 C CA . THR A 1 54 ? 91.47100 54.41200 53.11100 1.000 23.63000 51 THR A CA 1
ATOM 441 C C . THR A 1 54 ? 92.14300 53.78700 54.32300 1.000 20.97000 51 THR A C 1
ATOM 442 O O . THR A 1 54 ? 92.08400 54.33000 55.43100 1.000 20.44000 51 THR A O 1
ATOM 446 N N . THR A 1 55 ? 92.76700 52.63300 54.09800 1.000 17.38000 52 THR A N 1
ATOM 447 C CA . THR A 1 55 ? 93.49300 51.88300 55.11300 1.000 14.17000 52 THR A CA 1
ATOM 448 C C . THR A 1 55 ? 94.37200 50.87400 54.39500 1.000 18.77000 52 THR A C 1
ATOM 449 O O . THR A 1 55 ? 93.98500 50.37700 53.33300 1.000 18.36000 52 THR A O 1
ATOM 453 N N . PRO A 1 56 ? 95.55900 50.56200 54.92800 1.000 29.59000 53 PRO A N 1
ATOM 454 C CA . PRO A 1 56 ? 96.38000 49.50400 54.31400 1.000 28.71000 53 PRO A CA 1
ATOM 455 C C . PRO A 1 56 ? 95.77000 48.11600 54.42300 1.000 25.82000 53 PRO A C 1
ATOM 456 O O . PRO A 1 56 ? 96.28300 47.18500 53.79000 1.000 25.43000 53 PRO A O 1
ATOM 460 N N . LEU A 1 57 ? 94.69500 47.94700 55.19300 1.000 21.31000 54 LEU A N 1
ATOM 461 C CA . LEU A 1 57 ? 94.12700 46.62600 55.43000 1.000 22.80000 54 LEU A CA 1
ATOM 462 C C . LEU A 1 57 ? 93.19900 46.14500 54.32000 1.000 23.22000 54 LEU A C 1
ATOM 463 O O . LEU A 1 57 ? 92.91700 44.94400 54.25800 1.000 27.62000 54 LEU A O 1
ATOM 468 N N . ALA A 1 58 ? 92.71300 47.03200 53.45300 1.000 16.18000 55 ALA A N 1
ATOM 469 C CA . ALA A 1 58 ? 91.67500 46.62600 52.51500 1.000 21.70000 55 ALA A CA 1
ATOM 470 C C . ALA A 1 58 ? 91.54300 47.63500 51.38600 1.000 26.23000 55 ALA A C 1
ATOM 471 O O . ALA A 1 58 ? 91.95000 48.79500 51.50600 1.000 24.47000 55 ALA A O 1
ATOM 473 N N . ARG A 1 59 ? 90.94800 47.16900 50.29000 1.000 20.88000 56 ARG A N 1
ATOM 474 C CA . ARG A 1 59 ? 90.49000 48.02300 49.20400 1.000 21.67000 56 ARG A CA 1
ATOM 475 C C . ARG A 1 59 ? 88.99800 48.26300 49.39700 1.000 20.98000 56 ARG A C 1
ATOM 476 O O . ARG A 1 59 ? 88.20600 47.31200 49.36800 1.000 19.03000 56 ARG A O 1
ATOM 484 N N . CYS A 1 60 ? 88.62100 49.52300 49.60100 1.000 16.47000 57 CYS A N 1
ATOM 485 C CA . CYS A 1 60 ? 87.24600 49.89400 49.90600 1.000 15.77000 57 CYS A CA 1
ATOM 486 C C . CYS A 1 60 ? 86.60000 50.53200 48.68600 1.000 18.41000 57 CYS A C 1
ATOM 487 O O . CYS A 1 60 ? 87.18200 51.43300 48.07300 1.000 15.28000 57 CYS A O 1
ATOM 490 N N . SER A 1 61 ? 85.39800 50.06800 48.34200 1.000 10.45000 58 SER A N 1
ATOM 491 C CA . SER A 1 61 ? 84.73400 50.51900 47.13100 1.000 15.51000 58 SER A CA 1
ATOM 492 C C . SER A 1 61 ? 83.23600 50.63700 47.37100 1.000 11.87000 58 SER A C 1
ATOM 493 O O . SER A 1 61 ? 82.68100 50.05100 48.30500 1.000 14.98000 58 SER A O 1
ATOM 496 N N . HIS A 1 62 ? 82.59600 51.42800 46.51700 1.000 10.12000 59 HIS A N 1
ATOM 497 C CA . HIS A 1 62 ? 81.14500 51.49500 46.41600 1.000 12.02000 59 HIS A CA 1
ATOM 498 C C . HIS A 1 62 ? 80.67900 50.60600 45.27100 1.000 17.45000 59 HIS A C 1
ATOM 499 O O . HIS A 1 62 ? 81.04100 50.84300 44.11400 1.000 14.33000 59 HIS A O 1
ATOM 506 N N . LEU A 1 63 ? 79.86100 49.60500 45.58800 1.000 13.48000 60 LEU A N 1
ATOM 507 C CA . LEU A 1 63 ? 79.33400 48.67400 44.59900 1.000 14.19000 60 LEU A CA 1
ATOM 508 C C . LEU A 1 63 ? 77.91300 49.09400 44.23800 1.000 19.99000 60 LEU A C 1
ATOM 509 O O . LEU A 1 63 ? 77.05700 49.24000 45.12000 1.000 16.63000 60 LEU A O 1
ATOM 514 N N . TRP A 1 64 ? 77.67000 49.30300 42.94700 1.000 11.61000 61 TRP A N 1
ATOM 515 C CA . TRP A 1 64 ? 76.37400 49.73300 42.44800 1.000 10.82000 61 TRP A CA 1
ATOM 516 C C . TRP A 1 64 ? 75.84900 48.70400 41.45900 1.000 14.61000 61 TRP A C 1
ATOM 517 O O . TRP A 1 64 ? 76.59700 48.20200 40.61400 1.000 16.81000 61 TRP A O 1
ATOM 528 N N . PHE A 1 65 ? 74.55800 48.40600 41.55100 1.000 15.37000 62 PHE A N 1
ATOM 529 C CA . PHE A 1 65 ? 73.91800 47.52000 40.59100 1.000 13.46000 62 PHE A CA 1
ATOM 530 C C . PHE A 1 65 ? 72.47000 47.94300 40.41900 1.000 14.36000 62 PHE A C 1
ATOM 531 O O . PHE A 1 65 ? 71.94200 48.76000 41.17800 1.000 25.59000 62 PHE A O 1
ATOM 539 N N . THR A 1 66 ? 71.83100 47.37400 39.40700 1.000 15.63000 63 THR A N 1
ATOM 540 C CA . THR A 1 66 ? 70.43300 47.65000 39.12200 1.000 18.27000 63 THR A CA 1
ATOM 541 C C . THR A 1 66 ? 69.57500 46.51400 39.66200 1.000 23.93000 63 THR A C 1
ATOM 542 O O . THR A 1 66 ? 69.84400 45.34100 39.38700 1.000 26.07000 63 THR A O 1
ATOM 546 N N . GLY A 1 67 ? 68.55800 46.86500 40.44900 1.000 25.83000 64 GLY A N 1
ATOM 547 C CA . GLY A 1 67 ? 67.60800 45.89900 40.95000 1.000 26.69000 64 GLY A CA 1
ATOM 548 C C . GLY A 1 67 ? 66.28000 45.97600 40.20900 1.000 30.18000 64 GLY A C 1
ATOM 549 O O . GLY A 1 67 ? 66.09800 46.73700 39.26100 1.000 25.79000 64 GLY A O 1
ATOM 550 N N . THR A 1 68 ? 65.33600 45.16000 40.67300 1.000 25.66000 65 THR A N 1
ATOM 551 C CA . THR A 1 68 ? 64.00100 45.18100 40.09500 1.000 28.83000 65 THR A CA 1
ATOM 552 C C . THR A 1 68 ? 63.37300 46.55200 40.30300 1.000 29.90000 65 THR A C 1
ATOM 553 O O . THR A 1 68 ? 63.65300 47.24700 41.28400 1.000 24.81000 65 THR A O 1
ATOM 557 N N . GLY A 1 69 ? 62.52500 46.94200 39.35900 1.000 25.90000 66 GLY A N 1
ATOM 558 C CA . GLY A 1 69 ? 61.98800 48.28000 39.34400 1.000 31.56000 66 GLY A CA 1
ATOM 559 C C . GLY A 1 69 ? 62.87600 49.30700 38.68000 1.000 30.66000 66 GLY A C 1
ATOM 560 O O . GLY A 1 69 ? 62.54700 50.49800 38.71400 1.000 39.60000 66 GLY A O 1
ATOM 561 N N . GLY A 1 70 ? 63.99500 48.89000 38.09200 1.000 32.51000 67 GLY A N 1
ATOM 562 C CA . GLY A 1 70 ? 64.89100 49.81600 37.42100 1.000 30.69000 67 GLY A CA 1
ATOM 563 C C . GLY A 1 70 ? 65.57500 50.79000 38.35700 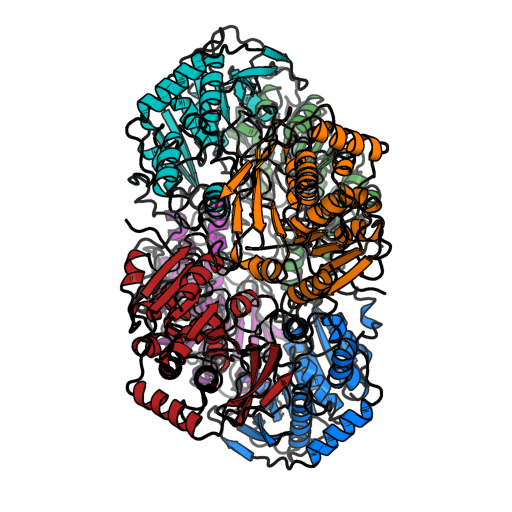1.000 35.92000 67 GLY A C 1
ATOM 564 O O . GLY A 1 70 ? 65.75500 51.96200 38.00400 1.000 43.43000 67 GLY A O 1
ATOM 565 N N . VAL A 1 71 ? 65.96400 50.33300 39.54300 1.000 28.52000 68 VAL A N 1
ATOM 566 C CA . VAL A 1 71 ? 66.53000 51.18300 40.58200 1.000 27.49000 68 VAL A CA 1
ATOM 567 C C . VAL A 1 71 ? 67.99600 50.81400 40.78000 1.000 22.73000 68 VAL A C 1
ATOM 568 O O . VAL A 1 71 ? 68.36700 49.63800 40.69300 1.000 23.02000 68 VAL A O 1
ATOM 572 N N . ARG A 1 72 ? 68.83200 51.82200 41.02500 1.000 21.98000 69 ARG A N 1
ATOM 573 C CA . ARG A 1 72 ? 70.23200 51.58200 41.35300 1.000 16.74000 69 ARG A CA 1
ATOM 574 C C . ARG A 1 72 ? 70.37900 51.35800 42.85500 1.000 18.56000 69 ARG A C 1
ATOM 575 O O . ARG A 1 72 ? 69.86400 52.14100 43.66100 1.000 16.82000 69 ARG A O 1
ATOM 583 N N . VAL A 1 73 ? 71.11900 50.31300 43.22700 1.000 12.48000 70 VAL A N 1
ATOM 584 C CA . VAL A 1 73 ? 71.27100 49.88700 44.61500 1.000 10.81000 70 VAL A CA 1
ATOM 585 C C . VAL A 1 73 ? 72.74900 49.89600 44.97200 1.000 12.55000 70 VAL A C 1
ATOM 586 O O . VAL A 1 73 ? 73.59800 49.55900 44.14100 1.000 11.24000 70 VAL A O 1
ATOM 590 N N . HIS A 1 74 ? 73.05500 50.27200 46.21300 1.000 9.51000 71 HIS A N 1
ATOM 591 C CA . HIS A 1 74 ? 74.42700 50.42800 46.67000 1.000 13.98000 71 HIS A CA 1
ATOM 592 C C . HIS A 1 74 ? 74.80500 49.38300 47.71300 1.000 15.01000 71 HIS A C 1
ATOM 593 O O . HIS A 1 74 ? 74.00000 49.01000 48.57200 1.000 14.61000 71 HIS A O 1
ATOM 600 N N . ALA A 1 75 ? 76.06300 48.95600 47.66100 1.000 9.24000 72 ALA A N 1
ATOM 601 C CA . ALA A 1 75 ? 76.64300 48.14600 48.72100 1.000 7.22000 72 ALA A CA 1
ATOM 602 C C . ALA A 1 75 ? 78.08800 48.56200 48.95600 1.000 14.35000 72 ALA A C 1
ATOM 603 O O . ALA A 1 75 ? 78.83700 48.81600 48.00800 1.000 12.91000 72 ALA A O 1
ATOM 605 N N . LYS A 1 76 ? 78.46800 48.65400 50.22700 1.000 10.93000 73 LYS A N 1
ATOM 606 C CA . LYS A 1 76 ? 79.87700 48.76800 50.57000 1.000 6.98000 73 LYS A CA 1
ATOM 607 C C . LYS A 1 76 ? 80.59700 47.48600 50.16700 1.000 23.17000 73 LYS A C 1
ATOM 608 O O . LYS A 1 76 ? 80.08500 46.38400 50.37700 1.000 19.12000 73 LYS A O 1
ATOM 614 N N . LEU A 1 77 ? 81.78900 47.63100 49.58300 1.000 21.57000 74 LEU A N 1
ATOM 615 C CA . LEU A 1 77 ? 82.59800 46.49600 49.14300 1.000 14.48000 74 LEU A CA 1
ATOM 616 C C . LEU A 1 77 ? 84.02300 46.65000 49.66200 1.000 14.46000 74 LEU A C 1
ATOM 617 O O . LEU A 1 77 ? 84.69100 47.64400 49.36800 1.000 16.63000 74 LEU A O 1
ATOM 622 N N . LEU A 1 78 ? 84.49000 45.66100 50.41500 1.000 12.74000 75 LEU A N 1
ATOM 623 C CA . LEU A 1 78 ? 85.84600 45.63300 50.94100 1.000 7.00000 75 LEU A CA 1
ATOM 624 C C . LEU A 1 78 ? 86.52300 44.34500 50.49800 1.000 18.50000 75 LEU A C 1
ATOM 625 O O . LEU A 1 78 ? 86.00300 43.25000 50.74200 1.000 9.52000 75 LEU A O 1
ATOM 630 N N . ARG A 1 79 ? 87.69100 44.48300 49.86600 1.000 16.00000 76 ARG A N 1
ATOM 631 C CA . ARG A 1 79 ? 88.44800 43.36900 49.31500 1.000 16.18000 76 ARG A CA 1
ATOM 632 C C . ARG A 1 79 ? 89.87300 43.36000 49.85900 1.000 12.47000 76 ARG A C 1
ATOM 633 O O . ARG A 1 79 ? 90.46500 44.42000 50.08400 1.000 15.23000 76 ARG A O 1
ATOM 641 N N . PRO A 1 80 ? 90.45400 42.18000 50.06200 1.000 16.97000 77 PRO A N 1
ATOM 642 C CA . PRO A 1 80 ? 91.81100 42.11200 50.61600 1.000 21.62000 77 PRO A CA 1
ATOM 643 C C . PRO A 1 80 ? 92.85200 42.60700 49.62800 1.000 24.22000 77 PRO A C 1
ATOM 644 O O . PRO A 1 80 ? 92.66900 42.55100 48.40900 1.000 21.06000 77 PRO A O 1
ATOM 648 N N . VAL A 1 81 ? 93.93400 43.14800 50.16700 1.000 35.66000 78 VAL A N 1
ATOM 649 C CA . VAL A 1 81 ? 95.01300 43.63600 49.32000 1.000 41.56000 78 VAL A CA 1
ATOM 650 C C . VAL A 1 81 ? 95.79900 42.42700 48.82800 1.000 53.99000 78 VAL A C 1
ATOM 651 O O . VAL A 1 81 ? 96.14900 41.53200 49.61100 1.000 57.46000 78 VAL A O 1
ATOM 655 N N . ALA A 1 82 ? 96.03600 42.37800 47.52500 1.000 52.23000 79 ALA A N 1
ATOM 656 C CA . ALA A 1 82 ? 96.73600 41.29000 46.85000 1.000 54.90000 79 ALA A CA 1
ATOM 657 C C . ALA A 1 82 ? 96.21700 39.90700 47.23600 1.000 60.07000 79 ALA A C 1
ATOM 658 O O . ALA A 1 82 ? 96.89200 39.18300 47.98100 1.000 55.76000 79 ALA A O 1
ATOM 660 N N . PRO A 1 83 ? 95.02900 39.50800 46.77900 1.000 66.00000 80 PRO A N 1
ATOM 661 C CA . PRO A 1 83 ? 94.60800 38.11600 46.97400 1.000 69.77000 80 PRO A CA 1
ATOM 662 C C . PRO A 1 83 ? 95.29100 37.26000 45.91600 1.000 76.94000 80 PRO A C 1
ATOM 663 O O . PRO A 1 83 ? 95.47600 37.69800 44.78000 1.000 76.99000 80 PRO A O 1
ATOM 667 N N . VAL A 1 84 ? 95.66300 36.03600 46.27600 1.000 88.92000 81 VAL A N 1
ATOM 668 C CA . VAL A 1 84 ? 96.33300 35.13900 45.33700 1.000 94.72000 81 VAL A CA 1
ATOM 669 C C . VAL A 1 84 ? 95.43500 33.99100 44.90200 1.000 91.38000 81 VAL A C 1
ATOM 670 O O . VAL A 1 84 ? 95.42900 33.61600 43.73000 1.000 91.95000 81 VAL A O 1
ATOM 674 N N . GLU A 1 85 ? 94.69300 33.41400 45.82800 1.000 82.66000 82 GLU A N 1
ATOM 675 C CA . GLU A 1 85 ? 93.82300 32.29200 45.54200 1.000 76.91000 82 GLU A CA 1
ATOM 676 C C . GLU A 1 85 ? 92.39300 32.65800 45.90000 1.000 64.21000 82 GLU A C 1
ATOM 677 O O . GLU A 1 85 ? 92.15800 33.54900 46.72700 1.000 57.92000 82 GLU A O 1
ATOM 683 N N . PRO A 1 86 ? 91.41200 32.02400 45.25700 1.000 53.02000 83 PRO A N 1
ATOM 684 C CA . PRO A 1 86 ? 90.01000 32.29200 45.59800 1.000 36.00000 83 PRO A CA 1
ATOM 685 C C . PRO A 1 86 ? 89.76300 32.05700 47.07900 1.000 30.35000 83 PRO A C 1
ATOM 686 O O . PRO A 1 86 ? 90.24800 31.08500 47.66000 1.000 32.52000 83 PRO A O 1
ATOM 690 N N . HIS A 1 87 ? 88.97800 32.94200 47.67700 1.000 26.78000 84 HIS A N 1
ATOM 691 C CA . HIS A 1 87 ? 88.86100 32.97400 49.12900 1.000 21.95000 84 HIS A CA 1
ATOM 692 C C . HIS A 1 87 ? 87.40400 33.18200 49.53200 1.000 22.31000 84 HIS A C 1
ATOM 693 O O . HIS A 1 87 ? 86.55100 33.39300 48.66100 1.000 25.64000 84 HIS A O 1
ATOM 700 N N . PRO A 1 88 ? 87.06200 33.09400 50.81800 1.000 15.16000 85 PRO A N 1
ATOM 701 C CA . PRO A 1 88 ? 85.66200 33.27500 51.21600 1.000 12.15000 85 PRO A CA 1
ATOM 702 C C . PRO A 1 88 ? 85.19900 34.71500 51.05000 1.000 16.17000 85 PRO A C 1
ATOM 703 O O . PRO A 1 88 ? 85.97600 35.63600 50.79100 1.000 22.61000 85 PRO A O 1
ATOM 707 N N . ALA A 1 89 ? 83.88800 34.89300 51.20600 1.000 16.48000 86 ALA A N 1
ATOM 708 C CA . ALA A 1 89 ? 83.25900 36.20400 51.18800 1.000 12.86000 86 ALA A CA 1
ATOM 709 C C . ALA A 1 89 ? 82.14800 36.22800 52.22800 1.000 20.75000 86 ALA A C 1
ATOM 710 O O . ALA A 1 89 ? 81.59200 35.18800 52.59400 1.000 13.68000 86 ALA A O 1
ATOM 712 N N . LEU A 1 90 ? 81.82600 37.43300 52.69800 1.000 10.79000 87 LEU A N 1
ATOM 713 C CA . LEU A 1 90 ? 80.79800 37.62700 53.71000 1.000 10.61000 87 LEU A CA 1
ATOM 714 C C . LEU A 1 90 ? 79.84700 38.72900 53.26800 1.000 14.70000 87 LEU A C 1
ATOM 715 O O . LEU A 1 90 ? 80.28500 39.82900 52.91600 1.000 17.81000 87 LEU A O 1
ATOM 720 N N . LEU A 1 91 ? 78.54900 38.43700 53.29600 1.000 13.18000 88 LEU A N 1
ATOM 721 C CA . LEU A 1 91 ? 77.52100 39.43100 53.02200 1.000 12.41000 88 LEU A CA 1
ATOM 722 C C . LEU A 1 91 ? 76.90700 39.85600 54.34800 1.000 12.27000 88 LEU A C 1
ATOM 723 O O . LEU A 1 91 ? 76.55800 39.00700 55.17300 1.000 15.06000 88 LEU A O 1
ATOM 728 N N . GLN A 1 92 ? 76.79000 41.16300 54.55700 1.000 16.06000 89 GLN A N 1
ATOM 729 C CA . GLN A 1 92 ? 76.26200 41.71100 55.79900 1.000 9.71000 89 GLN A CA 1
ATOM 730 C C . GLN A 1 92 ? 75.05800 42.58600 55.50000 1.000 11.04000 89 GLN A C 1
ATOM 731 O O . GLN A 1 92 ? 75.06900 43.35900 54.53600 1.000 12.73000 89 GLN A O 1
ATOM 737 N N . PHE A 1 93 ? 74.04000 42.49500 56.35300 1.000 11.62000 90 PHE A N 1
ATOM 738 C CA . PHE A 1 93 ? 72.80300 43.24200 56.17000 1.000 8.59000 90 PHE A CA 1
ATOM 739 C C . PHE A 1 93 ? 72.46700 43.98300 57.45700 1.000 15.57000 90 PHE A C 1
ATOM 740 O O . PHE A 1 93 ? 72.67300 43.46000 58.55700 1.000 14.82000 90 PHE A O 1
ATOM 748 N N . HIS A 1 94 ? 71.94900 45.20100 57.31700 1.000 17.69000 91 HIS A N 1
ATOM 749 C CA . HIS A 1 94 ? 71.85000 46.12300 58.43800 1.000 17.52000 91 HIS A CA 1
ATOM 750 C C . HIS A 1 94 ? 70.42200 46.20100 58.97000 1.000 15.46000 91 HIS A C 1
ATOM 751 O O . HIS A 1 94 ? 69.48000 45.65200 58.39400 1.000 17.13000 91 HIS A O 1
ATOM 758 N N . GLY A 1 95 ? 70.27600 46.91900 60.09700 1.000 17.71000 92 GLY A N 1
ATOM 759 C CA . GLY A 1 95 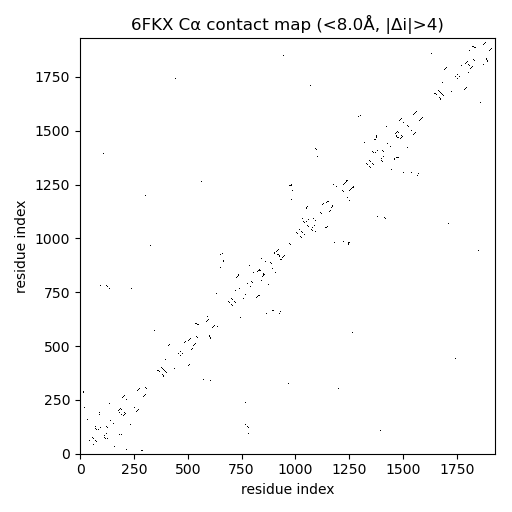? 69.00700 47.02400 60.78500 1.000 7.38000 92 GLY A CA 1
ATOM 760 C C . GLY A 1 95 ? 68.04800 48.02200 60.15800 1.000 16.97000 92 GLY A C 1
ATOM 761 O O . GLY A 1 95 ? 68.42000 48.86800 59.34500 1.000 21.09000 92 GLY A O 1
ATOM 762 N N . TYR A 1 96 ? 66.78600 47.91900 60.57800 1.000 15.81000 93 TYR A N 1
ATOM 763 C CA . TYR A 1 96 ? 65.71400 48.70500 59.97800 1.000 19.38000 93 TYR A CA 1
ATOM 764 C C . TYR A 1 96 ? 65.93500 50.19500 60.21400 1.000 18.50000 93 TYR A C 1
ATOM 765 O O . TYR A 1 96 ? 66.10900 50.63400 61.35500 1.000 11.85000 93 TYR A O 1
ATOM 774 N N . THR A 1 97 ? 65.90100 50.96500 59.12400 1.000 18.94000 94 THR A N 1
ATOM 775 C CA . THR A 1 97 ? 66.16300 52.40400 59.02000 1.000 15.76000 94 THR A CA 1
ATOM 776 C C . THR A 1 97 ? 67.63900 52.77400 59.15900 1.000 17.52000 94 THR A C 1
ATOM 777 O O . THR A 1 97 ? 67.97000 53.95800 59.03100 1.000 16.88000 94 THR A O 1
ATOM 781 N N . GLY A 1 98 ? 68.53500 51.81600 59.38200 1.000 10.18000 95 GLY A N 1
ATOM 782 C CA . GLY A 1 98 ? 69.95700 52.08400 59.47400 1.000 15.84000 95 GLY A CA 1
ATOM 783 C C . GLY A 1 98 ? 70.65700 52.03300 58.12900 1.000 14.76000 95 GLY A C 1
ATOM 784 O O . GLY A 1 98 ? 70.04700 52.20100 57.07000 1.000 17.46000 95 GLY A O 1
ATOM 785 N N . ASN A 1 99 ? 71.97000 51.81300 58.17400 1.000 12.61000 96 ASN A N 1
ATOM 786 C CA . ASN A 1 99 ? 72.75600 51.64000 56.95500 1.000 20.49000 96 ASN A CA 1
ATOM 787 C C . ASN A 1 99 ? 73.87600 50.64700 57.23500 1.000 14.01000 96 ASN A C 1
ATOM 788 O O . ASN A 1 99 ? 73.98200 50.09900 58.33600 1.000 14.37000 96 ASN A O 1
ATOM 793 N N . SER A 1 100 ? 74.72100 50.41900 56.22500 1.000 19.29000 97 SER A N 1
ATOM 794 C CA . SER A 1 100 ? 75.76900 49.40400 56.31700 1.000 21.20000 97 SER A CA 1
ATOM 795 C C . SER A 1 100 ? 76.83300 49.72300 57.36600 1.000 14.69000 97 SER A C 1
ATOM 796 O O . SER A 1 100 ? 77.63700 48.84300 57.68800 1.000 23.74000 97 SER A O 1
ATOM 799 N N . GLY A 1 101 ? 76.87000 50.94100 57.89500 1.000 13.51000 98 GLY A N 1
ATOM 800 C CA . GLY A 1 101 ? 77.72800 51.23500 59.02800 1.000 16.12000 98 GLY A CA 1
ATOM 801 C C . GLY A 1 101 ? 79.16300 51.57500 58.65800 1.000 15.35000 98 GLY A C 1
ATOM 802 O O . GLY A 1 101 ? 79.51600 51.80500 57.49700 1.000 12.28000 98 GLY A O 1
ATOM 803 N N . ASP A 1 102 ? 80.00800 51.57500 59.68600 1.000 17.78000 99 ASP A N 1
ATOM 804 C CA . ASP A 1 102 ? 81.37900 52.04300 59.53800 1.000 15.14000 99 ASP A CA 1
ATOM 805 C C . ASP A 1 102 ? 82.22700 51.01900 58.78400 1.000 19.36000 99 ASP A C 1
ATOM 806 O O . ASP A 1 102 ? 82.09000 49.80800 58.98200 1.000 17.67000 99 ASP A O 1
ATOM 811 N N . TRP A 1 103 ? 83.11000 51.51900 57.91100 1.000 11.93000 100 TRP A N 1
ATOM 812 C CA . TRP A 1 103 ? 84.02400 50.65100 57.16700 1.000 17.47000 100 TRP A CA 1
ATOM 813 C C . TRP A 1 103 ? 84.88300 49.79600 58.08800 1.000 15.19000 100 TRP A C 1
ATOM 814 O O . TRP A 1 103 ? 85.14000 48.62300 57.79600 1.000 10.82000 100 TRP A O 1
ATOM 825 N N . SER A 1 104 ? 85.37700 50.38100 59.18100 1.000 9.91000 101 SER A N 1
ATOM 826 C CA . SER A 1 104 ? 86.36300 49.72800 60.02900 1.000 6.31000 101 SER A CA 1
ATOM 827 C C . SER A 1 104 ? 85.77000 48.61700 60.88900 1.000 16.81000 101 SER A C 1
ATOM 828 O O . SER A 1 104 ? 86.53100 47.84400 61.48300 1.000 18.86000 101 SER A O 1
ATOM 831 N N . SER A 1 105 ? 84.44400 48.50700 60.96800 1.000 14.01000 102 SER A N 1
ATOM 832 C CA . SER A 1 105 ? 83.85200 47.46700 61.80300 1.000 22.61000 102 SER A CA 1
ATOM 833 C C . SER A 1 105 ? 83.98200 46.06900 61.20200 1.000 27.29000 102 SER A C 1
ATOM 834 O O . SER A 1 105 ? 83.68800 45.09100 61.89800 1.000 25.84000 102 SER A O 1
ATOM 837 N N . ARG A 1 106 ? 84.39100 45.93800 59.93800 1.000 20.28000 103 ARG A N 1
ATOM 838 C CA . ARG A 1 106 ? 84.53900 44.61900 59.33600 1.000 14.13000 103 ARG A CA 1
ATOM 839 C C . ARG A 1 106 ? 85.91600 44.41400 58.71400 1.000 13.92000 103 ARG A C 1
ATOM 840 O O . ARG A 1 106 ? 86.09900 43.47100 57.93400 1.000 12.18000 103 ARG A O 1
ATOM 848 N N . LEU A 1 107 ? 86.89400 45.25900 59.05100 1.000 18.32000 104 LEU A N 1
ATOM 849 C CA . LEU A 1 107 ? 88.24200 45.08900 58.52600 1.000 13.92000 104 LEU A CA 1
ATOM 850 C C . LEU A 1 107 ? 88.90600 43.80700 59.01100 1.000 14.58000 104 LEU A C 1
ATOM 851 O O . LEU A 1 107 ? 89.81900 43.31500 58.34300 1.000 15.28000 104 LEU A O 1
ATOM 856 N N . HIS A 1 108 ? 88.48600 43.25200 60.15200 1.000 11.78000 105 HIS A N 1
ATOM 857 C CA . HIS A 1 108 ? 89.12200 42.01900 60.61000 1.000 12.80000 105 HIS A CA 1
ATOM 858 C C . HIS A 1 108 ? 88.73600 40.82300 59.74500 1.000 17.91000 105 HIS A C 1
ATOM 859 O O . HIS A 1 108 ? 89.52900 39.88500 59.60600 1.000 24.70000 105 HIS A O 1
ATOM 866 N N . TYR A 1 109 ? 87.54500 40.83700 59.14400 1.000 11.51000 106 TYR A N 1
ATOM 867 C CA . TYR A 1 109 ? 87.19600 39.78800 58.18800 1.000 17.63000 106 TYR A CA 1
ATOM 868 C C . TYR A 1 109 ? 88.04900 39.88800 56.92900 1.000 18.30000 106 TYR A C 1
ATOM 869 O O . TYR A 1 109 ? 88.47500 38.86600 56.37700 1.000 11.06000 106 TYR A O 1
ATOM 878 N N . VAL A 1 110 ? 88.32100 41.11100 56.46900 1.000 14.75000 107 VAL A N 1
ATOM 879 C CA . VAL A 1 110 ? 89.21500 41.28800 55.32600 1.000 12.49000 107 VAL A CA 1
ATOM 880 C C . VAL A 1 110 ? 90.61900 40.80400 55.67200 1.000 18.02000 107 VAL A C 1
ATOM 881 O O . VAL A 1 110 ? 91.32100 40.23500 54.82900 1.000 17.96000 107 VAL A O 1
ATOM 885 N N . ALA A 1 111 ? 91.04700 41.01500 56.92000 1.000 17.20000 108 ALA A N 1
ATOM 886 C CA . ALA A 1 111 ? 92.36400 40.54600 57.34000 1.000 22.64000 108 ALA A CA 1
ATOM 887 C C . ALA A 1 111 ? 92.46000 39.02400 57.32500 1.000 25.82000 108 ALA A C 1
ATOM 888 O O . ALA A 1 111 ? 93.55100 38.48000 57.12300 1.000 23.50000 108 ALA A O 1
ATOM 890 N N . LEU A 1 112 ? 91.34400 38.32100 57.55800 1.000 17.82000 109 LEU A N 1
ATOM 891 C CA . LEU A 1 112 ? 91.29700 36.87200 57.37100 1.000 20.06000 109 LEU A CA 1
ATOM 892 C C . LEU A 1 112 ? 91.41400 36.45900 55.91000 1.000 19.15000 109 LEU A C 1
ATOM 893 O O . LEU A 1 112 ? 91.61000 35.27000 55.63400 1.000 24.64000 109 LEU A O 1
ATOM 898 N N . GLY A 1 113 ? 91.27700 37.39700 54.98000 1.000 15.71000 110 GLY A N 1
ATOM 899 C CA . GLY A 1 113 ? 91.29100 37.10100 53.56500 1.000 15.17000 110 GLY A CA 1
ATOM 900 C C . GLY A 1 113 ? 89.94500 37.15300 52.87500 1.000 21.73000 110 GLY A C 1
ATOM 901 O O . GLY A 1 113 ? 89.86900 36.80600 51.69000 1.000 21.42000 110 GLY A O 1
ATOM 902 N N . TYR A 1 114 ? 88.89200 37.60000 53.55900 1.000 16.71000 111 TYR A N 1
ATOM 903 C CA . TYR A 1 114 ? 87.54700 37.60300 52.99400 1.000 21.35000 111 TYR A CA 1
ATOM 904 C C . TYR A 1 114 ? 87.28500 38.87800 52.20600 1.000 18.24000 111 TYR A C 1
ATOM 905 O O . TYR A 1 114 ? 87.81700 39.94600 52.51700 1.000 19.93000 111 TYR A O 1
ATOM 914 N N . THR A 1 115 ? 86.43300 38.75900 51.19300 1.000 16.53000 112 THR A N 1
ATOM 915 C CA . THR A 1 115 ? 85.73000 39.90600 50.64100 1.000 19.49000 112 THR A CA 1
ATOM 916 C C . THR A 1 115 ? 84.46300 40.11400 51.46200 1.000 17.88000 112 THR A C 1
ATOM 917 O O . THR A 1 115 ? 83.80000 39.14800 51.84900 1.000 14.85000 112 THR A O 1
ATOM 921 N N . VAL A 1 116 ? 84.14300 41.37100 51.76200 1.000 17.33000 113 VAL A N 1
ATOM 922 C CA . VAL A 1 116 ? 82.95000 41.70400 52.53400 1.000 5.60000 113 VAL A CA 1
ATOM 923 C C . VAL A 1 116 ? 82.10700 42.68100 51.72800 1.000 17.61000 113 VAL A C 1
ATOM 924 O O . VAL A 1 116 ? 82.61300 43.70100 51.24500 1.000 15.22000 113 VAL A O 1
ATOM 928 N N . ALA A 1 117 ? 80.82400 42.37200 51.59200 1.000 10.74000 114 ALA A N 1
ATOM 929 C CA . ALA A 1 117 ? 79.87300 43.25200 50.93500 1.000 14.68000 114 ALA A CA 1
ATOM 930 C C . ALA A 1 117 ? 78.73000 43.50900 51.90200 1.000 15.07000 114 ALA A C 1
ATOM 931 O O . ALA A 1 117 ? 78.20800 42.57000 52.50900 1.000 12.43000 114 ALA A O 1
ATOM 933 N N . ALA A 1 118 ? 78.36100 44.77900 52.06500 1.000 14.40000 115 ALA A N 1
ATOM 934 C CA . ALA A 1 118 ? 77.32200 45.18500 53.01000 1.000 16.30000 115 ALA A CA 1
ATOM 935 C C . ALA A 1 118 ? 76.29100 46.01500 52.25800 1.000 13.91000 115 ALA A C 1
ATOM 936 O O . ALA A 1 118 ? 76.60000 47.11400 51.78800 1.000 11.86000 115 ALA A O 1
ATOM 938 N N . LEU A 1 119 ? 75.08000 45.47600 52.12700 1.000 15.06000 116 LEU A N 1
ATOM 939 C CA . LEU A 1 119 ? 74.02900 46.11900 51.35000 1.000 11.36000 116 LEU A CA 1
ATOM 940 C C . LEU A 1 119 ? 73.44500 47.31800 52.08800 1.000 11.17000 116 LEU A C 1
ATOM 941 O O . LEU A 1 119 ? 73.26100 47.28600 53.30800 1.000 11.52000 116 LEU A O 1
ATOM 946 N N . ASP A 1 120 ? 73.14300 48.37700 51.33800 1.000 10.48000 117 ASP A N 1
ATOM 947 C CA . ASP A 1 120 ? 72.32600 49.48400 51.83100 1.000 13.09000 117 ASP A CA 1
ATOM 948 C C . ASP A 1 120 ? 70.90000 49.29500 51.32700 1.000 18.59000 117 ASP A C 1
ATOM 949 O O . ASP A 1 120 ? 70.66800 49.27400 50.11200 1.000 13.73000 117 ASP A O 1
ATOM 954 N N . CYS A 1 121 ? 69.94600 49.17200 52.24900 1.000 10.26000 118 CYS A N 1
ATOM 955 C CA . CYS A 1 121 ? 68.55900 48.96900 51.84300 1.000 13.53000 118 CYS A CA 1
ATOM 956 C C . CYS A 1 121 ? 67.96500 50.23500 51.23600 1.000 11.94000 118 CYS A C 1
ATOM 957 O O . CYS A 1 121 ? 68.22700 51.34700 51.70200 1.000 14.31000 118 CYS A O 1
ATOM 960 N N . ARG A 1 122 ? 67.12400 50.04500 50.21500 1.000 9.09000 119 ARG A N 1
ATOM 961 C CA . ARG A 1 122 ? 66.49400 51.15600 49.50400 1.000 18.20000 119 ARG A CA 1
ATOM 962 C C . ARG A 1 122 ? 65.74300 52.08300 50.45300 1.000 18.36000 119 ARG A C 1
ATOM 963 O O . ARG A 1 122 ? 64.91400 51.63800 51.25300 1.000 14.48000 119 ARG A O 1
ATOM 971 N N . GLY A 1 123 ? 66.02900 53.38100 50.34600 1.000 13.03000 120 GLY A N 1
ATOM 972 C CA . GLY A 1 123 ? 65.31200 54.40000 51.08300 1.000 8.47000 120 GLY A CA 1
ATOM 973 C C . GLY A 1 123 ? 65.68800 54.54000 52.54000 1.000 13.06000 120 GLY A C 1
ATOM 974 O O . GLY A 1 123 ? 65.15700 55.43200 53.21500 1.000 21.30000 120 GLY A O 1
ATOM 975 N N . GLN A 1 124 ? 66.58500 53.70700 53.05100 1.000 12.18000 121 GLN A N 1
ATOM 976 C CA . GLN A 1 124 ? 66.97200 53.79800 54.45000 1.000 15.79000 121 GLN A CA 1
ATOM 977 C C . GLN A 1 124 ? 68.17300 54.74700 54.55100 1.000 16.65000 121 GLN A C 1
ATOM 978 O O . GLN A 1 124 ? 68.36900 55.60500 53.68800 1.000 16.33000 121 GLN A O 1
ATOM 984 N N . ALA A 1 125 ? 68.97800 54.62900 55.60300 1.000 11.02000 122 ALA A N 1
ATOM 985 C CA . ALA A 1 125 ? 69.96000 55.66000 55.91700 1.000 20.67000 122 ALA A CA 1
ATOM 986 C C . ALA A 1 125 ? 71.20200 55.62200 55.02900 1.000 22.72000 122 ALA A C 1
ATOM 987 O O . ALA A 1 125 ? 72.10700 56.43500 55.23900 1.000 19.14000 122 ALA A O 1
ATOM 989 N N . GLY A 1 126 ? 71.27700 54.72600 54.05400 1.000 20.62000 123 GLY A N 1
ATOM 990 C CA . GLY A 1 126 ? 72.47100 54.55900 53.24400 1.000 9.80000 123 GLY A CA 1
ATOM 991 C C . GLY A 1 126 ? 72.40400 55.28800 51.91700 1.000 17.15000 123 GLY A C 1
ATOM 992 O O . GLY A 1 126 ? 71.74500 56.32600 51.77800 1.000 22.08000 123 GLY A O 1
ATOM 993 N N . LEU A 1 127 ? 73.10400 54.74100 50.92600 1.000 23.73000 124 LEU A N 1
ATOM 994 C CA . LEU A 1 127 ? 73.26200 55.38700 49.63000 1.000 24.54000 124 LEU A CA 1
ATOM 995 C C . LEU A 1 127 ? 72.26600 54.89700 48.59000 1.000 17.63000 124 LEU A C 1
ATOM 996 O O . LEU A 1 127 ? 72.24200 55.43400 47.48100 1.000 22.18000 124 LEU A O 1
ATOM 1001 N N . SER A 1 128 ? 71.44300 53.90200 48.91200 1.000 16.73000 125 SER A N 1
ATOM 1002 C CA . SER A 1 128 ? 70.39800 53.43600 48.00200 1.000 15.36000 125 SER A CA 1
ATOM 1003 C C . SER A 1 128 ? 69.20100 54.36400 48.15900 1.000 20.07000 125 SER A C 1
ATOM 1004 O O . SER A 1 128 ? 68.45000 54.27300 49.13400 1.000 27.03000 125 SER A O 1
ATOM 1007 N N . VAL A 1 129 ? 69.02700 55.27800 47.20500 1.000 16.20000 126 VAL A N 1
ATOM 1008 C CA . VAL A 1 129 ? 67.99500 56.29900 47.28300 1.000 15.04000 126 VAL A CA 1
ATOM 1009 C C . VAL A 1 129 ? 66.99100 56.18200 46.14800 1.000 17.17000 126 VAL A C 1
ATOM 1010 O O . VAL A 1 129 ? 66.18900 57.08800 45.93100 1.000 19.87000 126 VAL A O 1
ATOM 1014 N N . GLY A 1 130 ? 67.00700 55.05900 45.42100 1.000 15.22000 127 GLY A N 1
ATOM 1015 C CA . GLY A 1 130 ? 66.08600 54.85600 44.32300 1.000 18.08000 127 GLY A CA 1
ATOM 1016 C C . GLY A 1 130 ? 64.83200 54.13800 44.78000 1.000 27.37000 127 GLY A C 1
ATOM 1017 O O . GLY A 1 130 ? 64.90300 53.12000 45.47300 1.000 28.77000 127 GLY A O 1
ATOM 1018 N N . GLU A 1 131 ? 63.68700 54.66300 44.36600 1.000 24.44000 128 GLU A N 1
ATOM 1019 C CA . GLU A 1 131 ? 62.38400 54.18800 44.80500 1.000 25.31000 128 GLU A CA 1
ATOM 1020 C C . GLU A 1 131 ? 61.63900 53.59000 43.61800 1.000 25.70000 128 GLU A C 1
ATOM 1021 O O . GLU A 1 131 ? 61.48400 54.24600 42.58100 1.000 29.11000 128 GLU A O 1
ATOM 1027 N N . ALA A 1 132 ? 61.20500 52.34700 43.76300 1.000 19.50000 129 ALA A N 1
ATOM 1028 C CA . ALA A 1 132 ? 60.35500 51.73300 42.75500 1.000 24.09000 129 ALA A CA 1
ATOM 1029 C C . ALA A 1 132 ? 58.91000 52.18500 42.95500 1.000 24.28000 129 ALA A C 1
ATOM 1030 O O . ALA A 1 132 ? 58.43100 52.24200 44.09100 1.000 22.24000 129 ALA A O 1
ATOM 1032 N N . PRO A 1 133 ? 58.20700 52.52600 41.88000 1.000 23.83000 130 PRO A N 1
ATOM 1033 C CA . PRO A 1 133 ? 56.83800 53.03200 42.01100 1.000 28.22000 130 PRO A CA 1
ATOM 1034 C C . PRO A 1 133 ? 55.84000 51.92700 42.33200 1.000 23.87000 130 PRO A C 1
ATOM 1035 O O . PRO A 1 133 ? 56.08800 50.73700 42.12500 1.000 26.95000 130 PRO A O 1
ATOM 1039 N N . VAL A 1 134 ? 54.69600 52.35200 42.86900 1.000 15.04000 131 VAL A N 1
ATOM 1040 C CA . VAL A 1 134 ? 53.56700 51.47900 43.15400 1.000 16.35000 131 VAL A CA 1
ATOM 1041 C C . VAL A 1 134 ? 52.31000 52.12900 42.58100 1.000 18.47000 131 VAL A C 1
ATOM 1042 O O . VAL A 1 134 ? 52.26900 53.33700 42.33800 1.000 22.70000 131 VAL A O 1
ATOM 1046 N N . GLU A 1 135 ? 51.26800 51.31400 42.37100 1.000 17.29000 132 GLU A N 1
ATOM 1047 C CA . GLU A 1 135 ? 49.99400 51.87700 41.92000 1.000 24.53000 132 GLU A CA 1
ATOM 1048 C C . GLU A 1 135 ? 49.30000 52.63700 43.04200 1.000 21.26000 132 GLU A C 1
ATOM 1049 O O . GLU A 1 135 ? 48.70200 53.69400 42.81000 1.000 21.80000 132 GLU A O 1
ATOM 1055 N N . ASN A 1 136 ? 49.35400 52.10000 44.25600 1.000 11.98000 133 ASN A N 1
ATOM 1056 C CA . ASN A 1 136 ? 48.63700 52.63900 45.40500 1.000 13.52000 133 ASN A CA 1
ATOM 1057 C C . ASN A 1 136 ? 49.65700 52.94500 46.49200 1.000 20.30000 133 ASN A C 1
ATOM 1058 O O . ASN A 1 136 ? 50.20900 52.02900 47.11200 1.000 14.90000 133 ASN A O 1
ATOM 1063 N N . TRP A 1 137 ? 49.89400 54.22800 46.73200 1.000 19.22000 134 TRP A N 1
ATOM 1064 C CA . TRP A 1 137 ? 50.86700 54.66200 47.72100 1.000 22.38000 134 TRP A CA 1
ATOM 1065 C C . TRP A 1 137 ? 50.15800 54.97200 49.03000 1.000 13.97000 134 TRP A C 1
ATOM 1066 O O . TRP A 1 137 ? 49.22100 55.77200 49.05700 1.000 16.66000 134 TRP A O 1
ATOM 1077 N N . SER A 1 138 ? 50.61200 54.34200 50.10800 1.000 16.03000 135 SER A N 1
ATOM 1078 C CA . SER A 1 138 ? 50.19800 54.68800 51.45900 1.000 17.67000 135 SER A CA 1
ATOM 1079 C C . SER A 1 138 ? 51.43600 55.01800 52.27600 1.000 18.23000 135 SER A C 1
ATOM 1080 O O . SER A 1 138 ? 52.40200 54.24900 52.28200 1.000 18.89000 135 SER A O 1
ATOM 1083 N N . MET A 1 139 ? 51.41600 56.17800 52.93100 1.000 17.35000 136 MET A N 1
ATOM 1084 C CA . MET A 1 139 ? 52.49700 56.59700 53.81500 1.000 20.97000 136 MET A CA 1
ATOM 1085 C C . MET A 1 139 ? 52.48800 55.86400 55.14700 1.000 22.08000 136 MET A C 1
ATOM 1086 O O . MET A 1 139 ? 53.39600 56.07600 55.95900 1.000 22.61000 136 MET A O 1
ATOM 1091 N N . ALA A 1 140 ? 51.49700 55.00600 55.38900 1.000 19.98000 137 ALA A N 1
ATOM 1092 C CA . ALA A 1 140 ? 51.34600 54.41500 56.71200 1.000 22.96000 137 ALA A CA 1
ATOM 1093 C C . ALA A 1 140 ? 52.46700 53.43400 57.03400 1.000 21.25000 137 ALA A C 1
ATOM 1094 O O . ALA A 1 140 ? 52.84500 53.29700 58.20200 1.000 25.43000 137 ALA A O 1
ATOM 1096 N N . SER A 1 141 ? 53.01700 52.75500 56.03000 1.000 21.01000 138 SER A N 1
ATOM 1097 C CA . SER A 1 141 ? 53.92700 51.64400 56.29900 1.000 13.62000 138 SER A CA 1
ATOM 1098 C C . SER A 1 141 ? 54.83100 51.39900 55.10300 1.000 16.42000 138 SER A C 1
ATOM 1099 O O . SER A 1 141 ? 54.34100 51.17500 53.99100 1.000 19.34000 138 SER A O 1
ATOM 1102 N N . TYR A 1 142 ? 56.14600 51.42100 55.33200 1.000 15.61000 139 TYR A N 1
ATOM 1103 C CA . TYR A 1 142 ? 57.07400 50.95200 54.31000 1.000 16.78000 139 TYR A CA 1
ATOM 1104 C C . TYR A 1 142 ? 57.00000 49.43600 54.14900 1.000 21.20000 139 TYR A C 1
ATOM 1105 O O . TYR A 1 142 ? 57.09800 48.91900 53.03000 1.000 16.82000 139 TYR A O 1
ATOM 1114 N N . LEU A 1 143 ? 56.86100 48.70400 55.25800 1.000 17.32000 140 LEU A N 1
ATOM 1115 C CA . LEU A 1 143 ? 56.81800 47.24700 55.18000 1.000 15.78000 140 LEU A CA 1
ATOM 1116 C C . LEU A 1 143 ? 55.66700 46.76800 54.31300 1.000 16.70000 140 LEU A C 1
ATOM 1117 O O . LEU A 1 143 ? 55.77100 45.72100 53.66500 1.000 14.64000 140 LEU A O 1
ATOM 1122 N N . LEU A 1 144 ? 54.55100 47.49100 54.31700 1.000 18.50000 141 LEU A N 1
ATOM 1123 C CA . LEU A 1 144 ? 53.38600 47.09400 53.54500 1.000 13.74000 141 LEU A CA 1
ATOM 1124 C C . LEU A 1 144 ? 53.27800 47.85200 52.22500 1.000 10.95000 141 LEU A C 1
ATOM 1125 O O . LEU A 1 144 ? 52.24300 47.76700 51.55900 1.000 13.70000 141 LEU A O 1
ATOM 1130 N N . ARG A 1 145 ? 54.33200 48.55400 51.81600 1.000 13.32000 142 ARG A N 1
ATOM 1131 C CA . ARG A 1 145 ? 54.29500 49.29000 50.55800 1.000 15.49000 142 ARG A CA 1
ATOM 1132 C C . ARG A 1 145 ? 54.03900 48.33800 49.39400 1.000 12.27000 142 ARG A C 1
ATOM 1133 O O . ARG A 1 145 ? 54.72100 47.32200 49.24500 1.000 15.03000 142 ARG A O 1
ATOM 1141 N N . GLY A 1 146 ? 53.02600 48.65400 48.58700 1.000 14.78000 143 GLY A N 1
ATOM 1142 C CA . GLY A 1 146 ? 52.65500 47.80800 47.47200 1.000 16.23000 143 GLY A CA 1
ATOM 1143 C C . GLY A 1 146 ? 51.56100 46.79400 47.75300 1.000 21.86000 143 GLY A C 1
ATOM 1144 O O . GLY A 1 146 ? 51.18700 46.04400 46.84000 1.000 16.53000 143 GLY A O 1
ATOM 1145 N N . ILE A 1 147 ? 51.03200 46.75000 48.98100 1.000 11.60000 144 ILE A N 1
ATOM 1146 C CA . ILE A 1 147 ? 50.07300 45.71800 49.36300 1.000 15.07000 144 ILE A CA 1
ATOM 1147 C C . ILE A 1 147 ? 48.73300 45.86700 48.65000 1.000 20.59000 144 ILE A C 1
ATOM 1148 O O . ILE A 1 147 ? 47.97800 44.89100 48.54400 1.000 24.19000 144 ILE A O 1
ATOM 1153 N N . ASP A 1 148 ? 48.41100 47.05900 48.15600 1.000 13.38000 145 ASP A N 1
ATOM 1154 C CA . ASP A 1 148 ? 47.11700 47.32600 47.54400 1.000 16.97000 145 ASP A CA 1
ATOM 1155 C C . ASP A 1 148 ? 47.16700 47.33500 46.02200 1.000 21.67000 145 ASP A C 1
ATOM 1156 O O . ASP A 1 148 ? 46.17700 47.70500 45.38400 1.000 26.40000 145 ASP A O 1
ATOM 1161 N N . ASP A 1 149 ? 48.29200 46.95200 45.42900 1.000 25.36000 146 ASP A N 1
ATOM 1162 C CA . ASP A 1 149 ? 48.38200 46.91100 43.97800 1.000 30.85000 146 ASP A CA 1
ATOM 1163 C C . ASP A 1 149 ? 47.62000 45.70400 43.42800 1.000 35.18000 146 ASP A C 1
ATOM 1164 O O . ASP A 1 149 ? 47.31100 44.74800 44.14700 1.000 27.72000 146 ASP A O 1
ATOM 1169 N N . ASP A 1 150 ? 47.31100 45.76500 42.12900 1.000 36.74000 147 ASP A N 1
ATOM 1170 C CA . ASP A 1 150 ? 46.47000 44.73900 41.51400 1.000 34.83000 147 ASP A CA 1
ATOM 1171 C C . ASP A 1 150 ? 47.08800 43.35500 41.66800 1.000 23.83000 147 ASP A C 1
ATOM 1172 O O . ASP A 1 150 ? 46.42400 42.41300 42.11300 1.000 28.17000 147 ASP A O 1
ATOM 1177 N N . ALA A 1 151 ? 48.35700 43.21400 41.30700 1.000 34.48000 148 ALA A N 1
ATOM 1178 C CA . ALA A 1 151 ? 49.09700 41.99100 41.57000 1.000 32.89000 148 ALA A CA 1
ATOM 1179 C C . ALA A 1 151 ? 50.01100 42.19200 42.77300 1.000 29.56000 148 ALA A C 1
ATOM 1180 O O . ALA A 1 151 ? 50.22300 43.31100 43.25000 1.000 33.26000 148 ALA A O 1
ATOM 1182 N N . ALA A 1 152 ? 50.54200 41.08300 43.27500 1.000 26.34000 149 ALA A N 1
ATOM 1183 C CA . ALA A 1 152 ? 51.37300 41.10000 44.46900 1.000 26.78000 149 ALA A CA 1
ATOM 1184 C C . ALA A 1 152 ? 52.85400 41.30500 44.16400 1.000 23.28000 149 ALA A C 1
ATOM 1185 O O . ALA A 1 152 ? 53.67600 41.21900 45.08100 1.000 20.49000 149 ALA A O 1
ATOM 1187 N N . ASP A 1 153 ? 53.21200 41.58900 42.91000 1.000 24.52000 150 ASP A N 1
ATOM 1188 C CA . ASP A 1 153 ? 54.61500 41.69700 42.52100 1.000 26.42000 150 ASP A CA 1
ATOM 1189 C C . ASP A 1 153 ? 55.22500 43.06900 42.77700 1.000 23.48000 150 ASP A C 1
ATOM 1190 O O . ASP A 1 153 ? 56.42300 43.24400 42.53600 1.000 29.50000 150 ASP A O 1
ATOM 1195 N N . ASN A 1 154 ? 54.45700 44.04000 43.25800 1.000 23.21000 151 ASN A N 1
ATOM 1196 C CA . ASN A 1 154 ? 54.98800 45.37100 43.51500 1.000 28.00000 151 ASN A CA 1
ATOM 1197 C C . ASN A 1 154 ? 55.28400 45.61300 44.99000 1.000 25.44000 151 ASN A C 1
ATOM 1198 O O . ASN A 1 154 ? 55.52300 46.76000 45.38000 1.000 20.24000 151 ASN A O 1
ATOM 1203 N N . LEU A 1 155 ? 55.28600 44.56200 45.81000 1.000 26.23000 152 LEU A N 1
ATOM 1204 C CA . LEU A 1 155 ? 55.61600 44.70800 47.22300 1.000 24.76000 152 LEU A CA 1
ATOM 1205 C C . LEU A 1 155 ? 57.03900 45.22200 47.39000 1.000 11.96000 152 LEU A C 1
ATOM 1206 O O . LEU A 1 155 ? 57.97100 44.72500 46.75300 1.000 11.82000 152 LEU A O 1
ATOM 1211 N N . ALA A 1 156 ? 57.19900 46.24600 48.23200 1.000 13.04000 153 ALA A N 1
ATOM 1212 C CA . ALA A 1 156 ? 58.52500 46.81000 48.45800 1.000 17.12000 153 ALA A CA 1
ATOM 1213 C C . ALA A 1 156 ? 59.49100 45.76900 49.02000 1.000 19.95000 153 ALA A C 1
ATOM 1214 O O . ALA A 1 156 ? 60.66900 45.74100 48.64200 1.000 21.38000 153 ALA A O 1
ATOM 1216 N N . LEU A 1 157 ? 59.01100 44.89900 49.91800 1.000 19.84000 154 LEU A N 1
ATOM 1217 C CA . LEU A 1 157 ? 59.88500 43.90100 50.53200 1.000 16.10000 154 LEU A CA 1
ATOM 1218 C C . LEU A 1 157 ? 60.35200 42.85400 49.52800 1.000 19.53000 154 LEU A C 1
ATOM 1219 O O . LEU A 1 157 ? 61.41600 42.24900 49.71400 1.000 17.42000 154 LEU A O 1
ATOM 1224 N N . ARG A 1 158 ? 59.56700 42.61000 48.47800 1.000 18.42000 155 ARG A N 1
ATOM 1225 C CA . ARG A 1 158 ? 60.00800 41.70000 47.42700 1.000 17.73000 155 ARG A CA 1
ATOM 1226 C C . ARG A 1 158 ? 61.20300 42.27700 46.67400 1.000 19.16000 155 ARG A C 1
ATOM 1227 O O . ARG A 1 158 ? 62.17500 41.56000 46.40300 1.000 19.89000 155 ARG A O 1
ATOM 1235 N N . HIS A 1 159 ? 61.16300 43.57400 46.34700 1.000 16.15000 156 HIS A N 1
ATOM 1236 C CA . HIS A 1 159 ? 62.33700 44.22500 45.77200 1.000 15.91000 156 HIS A CA 1
ATOM 1237 C C . HIS A 1 159 ? 63.53600 44.11500 46.70200 1.000 18.34000 156 HIS A C 1
ATOM 1238 O O . HIS A 1 159 ? 64.66400 43.88400 46.25200 1.000 18.80000 156 HIS A O 1
ATOM 1245 N N . LEU A 1 160 ? 63.31100 44.29400 48.00400 1.000 14.00000 157 LEU A N 1
ATOM 1246 C CA . LEU A 1 160 ? 64.41000 44.23600 48.96000 1.000 15.17000 157 LEU A CA 1
ATOM 1247 C C . LEU A 1 160 ? 65.03600 42.84700 48.98300 1.000 15.13000 157 LEU A C 1
ATOM 1248 O O . LEU A 1 160 ? 66.26300 42.70600 48.94200 1.000 16.66000 157 LEU A O 1
ATOM 1253 N N . PHE A 1 161 ? 64.19800 41.80500 49.02700 1.000 10.15000 158 PHE A N 1
ATOM 1254 C CA . PHE A 1 161 ? 64.70500 40.43300 49.03900 1.000 10.93000 158 PHE A CA 1
ATOM 1255 C C . PHE A 1 161 ? 65.46900 40.11300 47.76000 1.000 14.28000 158 PHE A C 1
ATOM 1256 O O . PHE A 1 161 ? 66.49700 39.42400 47.79600 1.000 13.72000 158 PHE A O 1
ATOM 1264 N N . LEU A 1 162 ? 64.97100 40.57900 46.61300 1.000 11.22000 159 LEU A N 1
ATOM 1265 C CA . LEU A 1 162 ? 65.68700 40.32600 45.36800 1.000 16.09000 159 LEU A CA 1
ATOM 1266 C C . LEU A 1 162 ? 66.99100 41.10800 45.29300 1.000 14.98000 159 LEU A C 1
ATOM 1267 O O . LEU A 1 162 ? 67.92400 40.66700 44.61300 1.000 18.50000 159 LEU A O 1
ATOM 1272 N N . ASP A 1 163 ? 67.08500 42.24100 45.99600 1.000 15.43000 160 ASP A N 1
ATOM 1273 C CA . ASP A 1 163 ? 68.35800 42.95000 46.09100 1.000 19.99000 160 ASP A CA 1
ATOM 1274 C C . ASP A 1 163 ? 69.41800 42.09000 46.76700 1.000 19.40000 160 ASP A C 1
ATOM 1275 O O . ASP A 1 163 ? 70.57500 42.06700 46.33500 1.000 12.62000 160 ASP A O 1
ATOM 1280 N N . THR A 1 164 ? 69.04600 41.38600 47.84200 1.000 12.21000 161 THR A N 1
ATOM 1281 C CA . THR A 1 164 ? 69.99800 40.49700 48.50200 1.000 13.98000 161 THR A CA 1
ATOM 1282 C C . THR A 1 164 ? 70.40300 39.35300 47.58600 1.000 19.08000 161 THR A C 1
ATOM 1283 O O . THR A 1 164 ? 71.56600 38.93000 47.58400 1.000 19.89000 161 THR A O 1
ATOM 1287 N N . ALA A 1 165 ? 69.45100 38.83100 46.80600 1.000 16.44000 162 ALA A N 1
ATOM 1288 C CA . ALA A 1 165 ? 69.77100 37.77000 45.85900 1.000 12.78000 162 ALA A CA 1
ATOM 1289 C C . ALA A 1 165 ? 70.76000 38.25300 44.80800 1.000 9.77000 162 ALA A C 1
ATOM 1290 O O . ALA A 1 165 ? 71.71800 37.54500 44.48100 1.000 12.71000 162 ALA A O 1
ATOM 1292 N N . ARG A 1 166 ? 70.55100 39.45900 44.27100 1.000 17.16000 163 ARG A N 1
ATOM 1293 C CA . ARG A 1 166 ? 71.47700 39.98300 43.26900 1.000 15.71000 163 ARG A CA 1
ATOM 1294 C C . ARG A 1 166 ? 72.86800 40.20100 43.85400 1.000 11.28000 163 ARG A C 1
ATOM 1295 O O . ARG A 1 166 ? 73.87200 39.84500 43.22700 1.000 18.99000 163 ARG A O 1
ATOM 1303 N N . LEU A 1 167 ? 72.95200 40.78000 45.05800 1.000 14.59000 164 LEU A N 1
ATOM 1304 C CA . LEU A 1 167 ? 74.25900 40.96600 45.68600 1.000 9.96000 164 LEU A CA 1
ATOM 1305 C C . LEU A 1 167 ? 74.98400 39.63800 45.86000 1.000 12.82000 164 LEU A C 1
ATOM 1306 O O . LEU A 1 167 ? 76.18300 39.53400 45.57500 1.000 12.27000 164 LEU A O 1
ATOM 1311 N N . ALA A 1 168 ? 74.27700 38.60900 46.33000 1.000 12.90000 165 ALA A N 1
ATOM 1312 C CA . ALA A 1 168 ? 74.90200 37.29900 46.46400 1.000 17.93000 165 ALA A CA 1
ATOM 1313 C C . ALA A 1 168 ? 75.35700 36.76900 45.10900 1.000 19.39000 165 ALA A C 1
ATOM 1314 O O . ALA A 1 168 ? 76.45800 36.22000 44.98800 1.000 14.54000 165 ALA A O 1
ATOM 1316 N N . GLN A 1 169 ? 74.52800 36.94100 44.07700 1.000 14.30000 166 GLN A N 1
ATOM 1317 C CA . GLN A 1 169 ? 74.90200 36.49700 42.73600 1.000 18.11000 166 GLN A CA 1
ATOM 1318 C C . GLN A 1 169 ? 76.14500 37.22400 42.23500 1.000 19.76000 166 GLN A C 1
ATOM 1319 O O . GLN A 1 169 ? 77.04200 36.60400 41.65100 1.000 22.38000 166 GLN A O 1
ATOM 1325 N N . ILE A 1 170 ? 76.21400 38.54000 42.45600 1.000 17.06000 167 ILE A N 1
ATOM 1326 C CA . ILE A 1 170 ? 77.37100 39.32300 42.02000 1.000 17.38000 167 ILE A CA 1
ATOM 1327 C C . ILE A 1 170 ? 78.62600 38.88900 42.77000 1.000 18.08000 167 ILE A C 1
ATOM 1328 O O . ILE A 1 170 ? 79.69500 38.70200 42.17900 1.000 16.06000 167 ILE A O 1
ATOM 1333 N N . VAL A 1 171 ? 78.51600 38.73200 44.08900 1.000 21.02000 168 VAL A N 1
ATOM 1334 C CA . VAL A 1 171 ? 79.69600 38.42300 44.89000 1.000 23.01000 168 VAL A CA 1
ATOM 1335 C C . VAL A 1 171 ? 80.18800 37.01300 44.59300 1.000 23.38000 168 VAL A C 1
ATOM 1336 O O . VAL A 1 171 ? 81.39700 36.76800 44.50100 1.000 29.42000 168 VAL A O 1
ATOM 1340 N N . LEU A 1 172 ? 79.26000 36.06600 44.44700 1.000 17.01000 169 LEU A N 1
ATOM 1341 C CA . LEU A 1 172 ? 79.63100 34.69000 44.14000 1.000 11.75000 169 LEU A CA 1
ATOM 1342 C C . LEU A 1 172 ? 80.36100 34.60200 42.80500 1.000 17.77000 169 LEU A C 1
ATOM 1343 O O . LEU A 1 172 ? 81.28000 33.79000 42.64100 1.000 19.88000 169 LEU A O 1
ATOM 1348 N N . ALA A 1 173 ? 79.97500 35.44100 41.84500 1.000 17.27000 170 ALA A N 1
ATOM 1349 C CA . ALA A 1 173 ? 80.55800 35.39400 40.51200 1.000 22.27000 170 ALA A CA 1
ATOM 1350 C C . ALA A 1 173 ? 81.92400 36.06100 40.42600 1.000 24.36000 170 ALA A C 1
ATOM 1351 O O . ALA A 1 173 ? 82.57100 35.96700 39.37800 1.000 22.61000 170 ALA A O 1
ATOM 1353 N N . MET A 1 174 ? 82.37300 36.74300 41.47900 1.000 26.77000 171 MET A N 1
ATOM 1354 C CA . MET A 1 174 ? 83.68700 37.36800 41.43800 1.000 24.95000 171 MET A CA 1
ATOM 1355 C C . MET A 1 174 ? 84.76800 36.29900 41.32100 1.000 26.97000 171 MET A C 1
ATOM 1356 O O . MET A 1 174 ? 84.69400 35.24600 41.95900 1.000 23.48000 171 MET A O 1
ATOM 1361 N N . ASP A 1 175 ? 85.77700 36.57700 40.48900 1.000 36.64000 172 ASP A N 1
ATOM 1362 C CA . ASP A 1 175 ? 86.80900 35.58600 40.19300 1.000 46.89000 172 ASP A CA 1
ATOM 1363 C C . ASP A 1 175 ? 87.61600 35.22800 41.43400 1.000 38.90000 172 ASP A C 1
ATOM 1364 O O . ASP A 1 175 ? 88.07000 34.08600 41.57700 1.000 35.77000 172 ASP A O 1
ATOM 1369 N N . ASP A 1 176 ? 87.82500 36.20000 42.32000 1.000 27.15000 173 ASP A N 1
ATOM 1370 C CA . ASP A 1 176 ? 88.59800 36.04000 43.54200 1.000 33.73000 173 ASP A CA 1
ATOM 1371 C C . ASP A 1 176 ? 87.84100 35.30200 44.63300 1.000 30.55000 173 ASP A C 1
ATOM 1372 O O . ASP A 1 176 ? 88.43100 35.00700 45.67800 1.000 24.39000 173 ASP A O 1
ATOM 1377 N N . VAL A 1 177 ? 86.56000 35.00900 44.42700 1.000 24.81000 174 VAL A N 1
ATOM 1378 C CA . VAL A 1 177 ? 85.68900 34.48900 45.47300 1.000 19.56000 174 VAL A CA 1
ATOM 1379 C C . VAL A 1 177 ? 85.37300 33.03300 45.16400 1.000 24.30000 174 VAL A C 1
ATOM 1380 O O . VAL A 1 177 ? 84.84000 32.71800 44.09200 1.000 23.52000 174 VAL A O 1
ATOM 1384 N N . ASP A 1 178 ? 85.67900 32.15700 46.10700 1.000 21.45000 175 ASP A N 1
ATOM 1385 C CA . ASP A 1 178 ? 85.29800 30.75800 46.00500 1.000 19.19000 175 ASP A CA 1
ATOM 1386 C C . ASP A 1 178 ? 83.79100 30.66400 46.19200 1.000 22.02000 175 ASP A C 1
ATOM 1387 O O . ASP A 1 178 ? 83.29800 30.94200 47.29400 1.000 20.19000 175 ASP A O 1
ATOM 1392 N N . PRO A 1 179 ? 83.02900 30.26600 45.16800 1.000 26.44000 176 PRO A N 1
ATOM 1393 C CA . PRO A 1 179 ? 81.56200 30.29100 45.27800 1.000 20.30000 176 PRO A CA 1
ATOM 1394 C C . PRO A 1 179 ? 81.00600 29.34400 46.32100 1.000 24.81000 176 PRO A C 1
ATOM 1395 O O . PRO A 1 179 ? 79.81700 29.43800 46.64500 1.000 20.67000 176 PRO A O 1
ATOM 1399 N N . ASP A 1 180 ? 81.82000 28.45400 46.86900 1.000 25.42000 177 ASP A N 1
ATOM 1400 C CA . ASP A 1 180 ? 81.36500 27.50600 47.87100 1.000 24.41000 177 ASP A CA 1
ATOM 1401 C C . ASP A 1 180 ? 81.59500 27.99300 49.29500 1.000 21.27000 177 ASP A C 1
ATOM 1402 O O . ASP A 1 180 ? 81.25400 27.27500 50.24100 1.000 18.43000 177 ASP A O 1
ATOM 1407 N N . ARG A 1 181 ? 82.15700 29.18700 49.47800 1.000 18.61000 178 ARG A N 1
ATOM 1408 C CA . ARG A 1 181 ? 82.58400 29.65200 50.79600 1.000 23.56000 178 ARG A CA 1
ATOM 1409 C C . ARG A 1 181 ? 82.09700 31.06900 51.06600 1.000 24.38000 178 ARG A C 1
ATOM 1410 O O . ARG A 1 181 ? 82.85200 31.94100 51.50000 1.000 25.35000 178 ARG A O 1
ATOM 1418 N N . VAL A 1 182 ? 80.81600 31.32100 50.83600 1.000 19.84000 179 VAL A N 1
ATOM 1419 C CA . VAL A 1 182 ? 80.23000 32.63200 51.07800 1.000 13.59000 179 VAL A CA 1
ATOM 1420 C C . VAL A 1 182 ? 79.23000 32.51700 52.21900 1.000 16.88000 179 VAL A C 1
ATOM 1421 O O . VAL A 1 182 ? 78.47400 31.54200 52.30000 1.000 16.35000 179 VAL A O 1
ATOM 1425 N N . ALA A 1 183 ? 79.24600 33.50200 53.11400 1.000 15.94000 180 ALA A N 1
ATOM 1426 C CA . ALA A 1 183 ? 78.38000 33.52500 54.28100 1.000 14.35000 180 ALA A CA 1
ATOM 1427 C C . ALA A 1 183 ? 77.57200 34.81700 54.30700 1.000 20.22000 180 ALA A C 1
ATOM 1428 O O . ALA A 1 183 ? 77.86500 35.77600 53.58800 1.000 11.00000 180 ALA A O 1
ATOM 1430 N N . ALA A 1 184 ? 76.53200 34.81600 55.14100 1.000 15.18000 181 ALA A N 1
ATOM 1431 C CA . ALA A 1 184 ? 75.69900 35.98500 55.36500 1.000 11.64000 181 ALA A CA 1
ATOM 1432 C C . ALA A 1 184 ? 75.42700 36.12500 56.85400 1.000 10.70000 181 ALA A C 1
ATOM 1433 O O . ALA A 1 184 ? 75.34400 35.12900 57.57600 1.000 11.46000 181 ALA A O 1
ATOM 1435 N N . THR A 1 185 ? 75.29200 37.37100 57.31200 1.000 8.67000 182 THR A N 1
ATOM 1436 C CA . THR A 1 185 ? 74.99600 37.64100 58.71500 1.000 7.11000 182 THR A CA 1
ATOM 1437 C C . THR A 1 185 ? 74.37600 39.02800 58.83300 1.000 14.08000 182 THR A C 1
ATOM 1438 O O . THR A 1 185 ? 74.55900 39.88700 57.96700 1.000 11.71000 182 THR A O 1
ATOM 1442 N N . GLY A 1 186 ? 73.64400 39.23400 59.92800 1.000 15.45000 183 GLY A N 1
ATOM 1443 C CA . GLY A 1 186 ? 72.98800 40.50400 60.19200 1.000 15.71000 183 GLY A CA 1
ATOM 1444 C C . GLY A 1 186 ? 72.09800 40.50200 61.42200 1.000 15.12000 183 GLY A C 1
ATOM 1445 O O . GLY A 1 186 ? 71.70900 39.43600 61.91500 1.000 11.50000 183 GLY A O 1
ATOM 1446 N N . TYR A 1 187 ? 71.77900 41.69400 61.92900 1.000 13.33000 184 TYR A N 1
ATOM 1447 C CA . TYR A 1 187 ? 70.94400 41.87400 63.11100 1.000 14.28000 184 TYR A CA 1
ATOM 1448 C C . TYR A 1 187 ? 69.57000 42.39900 62.71600 1.000 19.20000 184 TYR A C 1
ATOM 1449 O O . TYR A 1 187 ? 69.46000 43.29200 61.86800 1.000 21.95000 184 TYR A O 1
ATOM 1458 N N . SER A 1 188 ? 68.52900 41.86100 63.35600 1.000 14.74000 185 SER A N 1
ATOM 1459 C CA . SER A 1 188 ? 67.15600 42.37500 63.26600 1.000 17.55000 185 SER A CA 1
ATOM 1460 C C . SER A 1 188 ? 66.69900 42.30000 61.81400 1.000 19.99000 185 SER A C 1
ATOM 1461 O O . SER A 1 188 ? 66.60300 41.18100 61.27800 1.000 13.51000 185 SER A O 1
ATOM 1464 N N . GLN A 1 189 ? 66.39900 43.42100 61.14900 1.000 15.64000 186 GLN A N 1
ATOM 1465 C CA . GLN A 1 189 ? 66.12300 43.37400 59.71600 1.000 15.05000 186 GLN A CA 1
ATOM 1466 C C . GLN A 1 189 ? 67.24500 42.66600 58.97100 1.000 10.12000 186 GLN A C 1
ATOM 1467 O O . GLN A 1 189 ? 66.99100 41.87000 58.06400 1.000 8.53000 186 GLN A O 1
ATOM 1473 N N . GLY A 1 190 ? 68.49600 42.91300 59.37300 1.000 5.99000 187 GLY A N 1
ATOM 1474 C CA . GLY A 1 190 ? 69.60900 42.22400 58.75200 1.000 15.62000 187 GLY A CA 1
ATOM 1475 C C . GLY A 1 190 ? 69.59000 40.73000 59.00100 1.000 16.07000 187 GLY A C 1
ATOM 1476 O O . GLY A 1 190 ? 70.10100 39.95800 58.18700 1.000 11.99000 187 GLY A O 1
ATOM 1477 N N . GLY A 1 191 ? 68.99600 40.30000 60.11400 1.000 14.14000 188 GLY A N 1
ATOM 1478 C CA . GLY A 1 191 ? 68.84500 38.87400 60.35100 1.000 14.20000 188 GLY A CA 1
ATOM 1479 C C . GLY A 1 191 ? 67.82600 38.24100 59.42300 1.000 16.34000 188 GLY A C 1
ATOM 1480 O O . GLY A 1 191 ? 68.04700 37.14400 58.90100 1.000 18.82000 188 GLY A O 1
ATOM 1481 N N . GLY A 1 192 ? 66.70000 38.92300 59.20300 1.000 12.15000 189 GLY A N 1
ATOM 1482 C CA . GLY A 1 192 ? 65.71800 38.42400 58.25700 1.000 10.86000 189 GLY A CA 1
ATOM 1483 C C . GLY A 1 192 ? 66.23000 38.42600 56.83000 1.000 17.17000 189 GLY A C 1
ATOM 1484 O O . GLY A 1 192 ? 65.96100 37.49500 56.06500 1.000 21.42000 189 GLY A O 1
ATOM 1485 N N . LEU A 1 193 ? 66.97000 39.47200 56.45200 1.000 9.63000 190 LEU A N 1
ATOM 1486 C CA . LEU A 1 193 ? 67.54800 39.52800 55.11500 1.000 10.50000 190 LEU A CA 1
ATOM 1487 C C . LEU A 1 193 ? 68.61500 38.46000 54.92600 1.000 11.91000 190 LEU A C 1
ATOM 1488 O O . LEU A 1 193 ? 68.76900 37.92900 53.82000 1.000 11.81000 190 LEU A O 1
ATOM 1493 N N . THR A 1 194 ? 69.34000 38.12100 55.99600 1.000 11.03000 191 THR A N 1
ATOM 1494 C CA . THR A 1 194 ? 70.29400 37.01600 55.94100 1.000 13.92000 191 THR A CA 1
ATOM 1495 C C . THR A 1 194 ? 69.61200 35.72200 55.51600 1.000 13.30000 191 THR A C 1
ATOM 1496 O O . THR A 1 194 ? 70.12600 34.98900 54.66300 1.000 16.71000 191 THR A O 1
ATOM 1500 N N . LEU A 1 195 ? 68.44500 35.43200 56.09200 1.000 17.37000 192 LEU A N 1
ATOM 1501 C CA . LEU A 1 195 ? 67.72800 34.20600 55.76400 1.000 14.99000 192 LEU A CA 1
ATOM 1502 C C . LEU A 1 195 ? 67.08400 34.28600 54.38300 1.000 15.30000 192 LEU A C 1
ATOM 1503 O O . LEU A 1 195 ? 67.09300 33.30200 53.63600 1.000 15.75000 192 LEU A O 1
ATOM 1508 N N . ALA A 1 196 ? 66.51600 35.44200 54.02800 1.000 10.34000 193 ALA A N 1
ATOM 1509 C CA . ALA A 1 196 ? 65.98100 35.61100 52.68000 1.000 17.75000 193 ALA A CA 1
ATOM 1510 C C . ALA A 1 196 ? 67.07200 35.42700 51.63300 1.000 18.76000 193 ALA A C 1
ATOM 1511 O O . ALA A 1 196 ? 66.84300 34.80400 50.58900 1.000 20.66000 193 ALA A O 1
ATOM 1513 N N . CYS A 1 197 ? 68.26900 35.95800 51.90200 1.000 11.70000 194 CYS A N 1
ATOM 1514 C CA . CYS A 1 197 ? 69.39500 35.81900 50.98100 1.000 15.61000 194 CYS A CA 1
ATOM 1515 C C . CYS A 1 197 ? 69.82000 34.36200 50.83100 1.000 15.40000 194 CYS A C 1
ATOM 1516 O O . CYS A 1 197 ? 69.98800 33.86400 49.71100 1.000 12.99000 194 CYS A O 1
ATOM 1519 N N . ALA A 1 198 ? 70.01100 33.66000 51.95100 1.000 16.97000 195 ALA A N 1
ATOM 1520 C CA . ALA A 1 198 ? 70.40200 32.25700 51.88600 1.000 14.60000 195 ALA A CA 1
ATOM 1521 C C . ALA A 1 198 ? 69.30700 31.37800 51.29200 1.000 18.75000 195 ALA A C 1
ATOM 1522 O O . ALA A 1 198 ? 69.59800 30.26700 50.83900 1.000 15.84000 195 ALA A O 1
ATOM 1524 N N . ALA A 1 199 ? 68.06200 31.85500 51.26800 1.000 16.80000 196 ALA A N 1
ATOM 1525 C CA . ALA A 1 199 ? 66.98700 31.08700 50.65400 1.000 17.07000 196 ALA A CA 1
ATOM 1526 C C . ALA A 1 199 ? 66.93700 31.30600 49.14800 1.000 15.83000 196 ALA A C 1
ATOM 1527 O O . ALA A 1 199 ? 66.73800 30.35500 48.38400 1.000 16.20000 196 ALA A O 1
ATOM 1529 N N . LEU A 1 200 ? 67.11800 32.54800 48.70300 1.000 13.20000 197 LEU A N 1
ATOM 1530 C CA . LEU A 1 200 ? 67.04800 32.84700 47.27900 1.000 10.59000 197 LEU A CA 1
ATOM 1531 C C . LEU A 1 200 ? 68.36000 32.57900 46.56500 1.000 16.99000 197 LEU A C 1
ATOM 1532 O O . LEU A 1 200 ? 68.37900 32.51800 45.33100 1.000 16.83000 197 LEU A O 1
ATOM 1537 N N . GLU A 1 201 ? 69.45500 32.44900 47.30200 1.000 17.68000 198 GLU A N 1
ATOM 1538 C CA . GLU A 1 201 ? 70.72400 31.98400 46.74900 1.000 20.78000 198 GLU A CA 1
ATOM 1539 C C . GLU A 1 201 ? 71.19900 30.80600 47.58700 1.000 19.37000 198 GLU A C 1
ATOM 1540 O O . GLU A 1 201 ? 72.04100 30.96300 48.48200 1.000 21.19000 198 GLU A O 1
ATOM 1546 N N . PRO A 1 202 ? 70.69300 29.59800 47.30700 1.000 21.64000 199 PRO A N 1
ATOM 1547 C CA . PRO A 1 202 ? 70.97500 28.45500 48.19300 1.000 20.72000 199 PRO A CA 1
ATOM 1548 C C . PRO A 1 202 ? 72.44100 28.05100 48.23000 1.000 20.73000 199 PRO A C 1
ATOM 1549 O O . PRO A 1 202 ? 72.80700 27.21500 49.06700 1.000 21.56000 199 PRO A O 1
ATOM 1553 N N . ARG A 1 203 ? 73.29000 28.61400 47.36500 1.000 11.54000 200 ARG A N 1
ATOM 1554 C CA . ARG A 1 203 ? 74.71400 28.31400 47.42700 1.000 16.32000 200 ARG A CA 1
ATOM 1555 C C . ARG A 1 203 ? 75.37200 28.84500 48.69600 1.000 18.22000 200 ARG A C 1
ATOM 1556 O O . ARG A 1 203 ? 76.48800 28.42100 49.01700 1.000 17.61000 200 ARG A O 1
ATOM 1564 N N . ILE A 1 204 ? 74.71000 29.74400 49.42900 1.000 16.13000 201 ILE A N 1
ATOM 1565 C CA . ILE A 1 204 ? 75.31700 30.31900 50.62100 1.000 15.65000 201 ILE A CA 1
ATOM 1566 C C . ILE A 1 204 ? 75.59700 29.20500 51.61800 1.000 8.91000 201 ILE A C 1
ATOM 1567 O O . ILE A 1 204 ? 74.75900 28.32400 51.84700 1.000 22.06000 201 ILE A O 1
ATOM 1572 N N . ARG A 1 205 ? 76.79000 29.23200 52.20700 1.000 14.44000 202 ARG A N 1
ATOM 1573 C CA . ARG A 1 205 ? 77.27200 28.13200 53.03200 1.000 10.20000 202 ARG A CA 1
ATOM 1574 C C . ARG A 1 205 ? 76.91600 28.28900 54.50600 1.000 13.46000 202 ARG A C 1
ATOM 1575 O O . ARG A 1 205 ? 76.46300 27.32600 55.13400 1.000 20.68000 202 ARG A O 1
ATOM 1583 N N . LEU A 1 206 ? 77.12200 29.47400 55.07900 1.000 10.86000 203 LEU A N 1
ATOM 1584 C CA . LEU A 1 206 ? 76.83400 29.73000 56.48700 1.000 9.31000 203 LEU A CA 1
ATOM 1585 C C . LEU A 1 206 ? 75.97500 30.97800 56.62000 1.000 11.76000 203 LEU A C 1
ATOM 1586 O O . LEU A 1 206 ? 76.07000 31.90100 55.80700 1.000 11.07000 203 LEU A O 1
ATOM 1591 N N . ALA A 1 207 ? 75.12500 30.99500 57.65000 1.000 11.82000 204 ALA A N 1
ATOM 1592 C CA . ALA A 1 207 ? 74.25800 32.13600 57.91300 1.000 12.97000 204 ALA A CA 1
ATOM 1593 C C . ALA A 1 207 ? 74.14100 32.35000 59.41200 1.000 13.98000 204 ALA A C 1
ATOM 1594 O O . ALA A 1 207 ? 73.86400 31.40300 60.15400 1.000 14.62000 204 ALA A O 1
ATOM 1596 N N . ALA A 1 208 ? 74.31300 33.59300 59.86100 1.000 8.88000 205 ALA A N 1
ATOM 1597 C CA . ALA A 1 208 ? 74.30800 33.91400 61.29100 1.000 16.32000 205 ALA A CA 1
ATOM 1598 C C . ALA A 1 208 ? 73.38600 35.09800 61.54700 1.000 19.04000 205 ALA A C 1
ATOM 1599 O O . ALA A 1 208 ? 73.84400 36.23700 61.71500 1.000 10.86000 205 ALA A O 1
ATOM 1601 N N . PRO A 1 209 ? 72.07800 34.86700 61.57800 1.000 18.56000 206 PRO A N 1
ATOM 1602 C CA . PRO A 1 209 ? 71.14400 35.94100 61.92200 1.000 7.62000 206 PRO A CA 1
ATOM 1603 C C . PRO A 1 209 ? 71.01800 36.11900 63.42600 1.000 11.91000 206 PRO A C 1
ATOM 1604 O O . PRO A 1 209 ? 71.13600 35.16900 64.20300 1.000 9.31000 206 PRO A O 1
ATOM 1608 N N . VAL A 1 210 ? 70.77900 37.36400 63.83400 1.000 9.37000 207 VAL A N 1
ATOM 1609 C CA . VAL A 1 210 ? 70.52800 37.70900 65.23000 1.000 7.61000 207 VAL A CA 1
ATOM 1610 C C . VAL A 1 210 ? 69.16000 38.36500 65.31000 1.000 17.62000 207 VAL A C 1
ATOM 1611 O O . VAL A 1 210 ? 68.87600 39.29800 64.55000 1.000 17.21000 207 VAL A O 1
ATOM 1615 N N . TYR A 1 211 ? 68.32600 37.88600 66.25400 1.000 14.71000 208 TYR A N 1
ATOM 1616 C CA . TYR A 1 211 ? 66.89000 38.14100 66.39300 1.000 11.85000 208 TYR A CA 1
ATOM 1617 C C . TYR A 1 211 ? 66.26000 38.67000 65.10800 1.000 9.46000 208 TYR A C 1
ATOM 1618 O O . TYR A 1 211 ? 65.89300 39.85100 65.02700 1.000 6.94000 208 TYR A O 1
ATOM 1627 N N . PRO A 1 212 ? 66.07800 37.81100 64.10900 1.000 9.80000 209 PRO A N 1
ATOM 1628 C CA . PRO A 1 212 ? 65.65600 38.28900 62.78900 1.000 10.30000 209 PRO A CA 1
ATOM 1629 C C . PRO A 1 212 ? 64.26300 38.89800 62.78600 1.000 19.93000 209 PRO A C 1
ATOM 1630 O O . PRO A 1 212 ? 63.34300 38.42600 63.45900 1.000 20.77000 209 PRO A O 1
ATOM 1634 N N . PHE A 1 213 ? 64.13000 39.95300 61.99200 1.000 19.76000 210 PHE A N 1
ATOM 1635 C CA . PHE A 1 213 ? 62.90200 40.68200 61.72900 1.000 14.78000 210 PHE A CA 1
ATOM 1636 C C . PHE A 1 213 ? 62.29600 40.15900 60.42400 1.000 17.72000 210 PHE A C 1
AT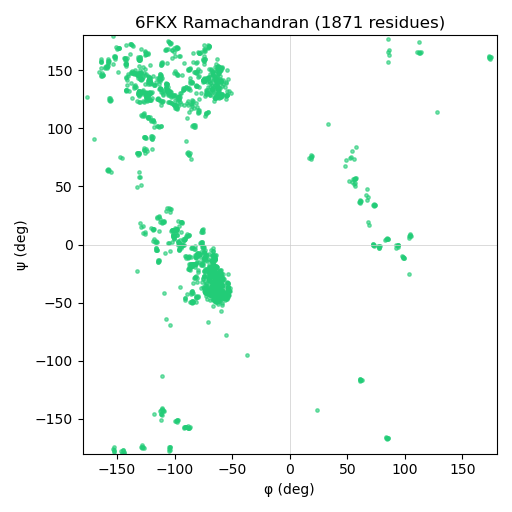OM 1637 O O . PHE A 1 213 ? 62.92100 39.37800 59.70400 1.000 20.76000 210 PHE A O 1
ATOM 1645 N N . LEU A 1 214 ? 61.04800 40.56000 60.15200 1.000 19.35000 211 LEU A N 1
ATOM 1646 C CA . LEU A 1 214 ? 60.30400 40.19500 58.93600 1.000 12.40000 211 LEU A CA 1
ATOM 1647 C C . LEU A 1 214 ? 59.82500 38.74100 58.94500 1.000 23.46000 211 LEU A C 1
ATOM 1648 O O . LEU A 1 214 ? 59.73700 38.10600 57.89000 1.000 17.29000 211 LEU A O 1
ATOM 1653 N N . CYS A 1 215 ? 59.47700 38.20600 60.11500 1.000 26.28000 212 CYS A N 1
ATOM 1654 C CA . CYS A 1 215 ? 58.92600 36.86100 60.22900 1.000 27.43000 212 CYS A CA 1
ATOM 1655 C C . CYS A 1 215 ? 57.55300 36.90200 60.88500 1.000 27.32000 212 CYS A C 1
ATOM 1656 O O . CYS A 1 215 ? 57.33000 37.66700 61.83200 1.000 25.45000 212 CYS A O 1
ATOM 1659 N N . ASP A 1 216 ? 56.64100 36.06200 60.39000 1.000 25.36000 213 ASP A N 1
ATOM 1660 C CA . ASP A 1 216 ? 55.38300 35.76600 61.07900 1.000 13.99000 213 ASP A CA 1
ATOM 1661 C C . ASP A 1 216 ? 54.58600 37.04300 61.35700 1.000 11.95000 213 ASP A C 1
ATOM 1662 O O . ASP A 1 216 ? 54.22600 37.34500 62.49500 1.000 15.65000 213 ASP A O 1
ATOM 1667 N N . PHE A 1 217 ? 54.30400 37.78600 60.28100 1.000 9.13000 214 PHE A N 1
ATOM 1668 C CA . PHE A 1 217 ? 53.66400 39.09400 60.42500 1.000 11.25000 214 PHE A CA 1
ATOM 1669 C C . PHE A 1 217 ? 52.37800 39.02400 61.23700 1.000 14.07000 214 PHE A C 1
ATOM 1670 O O . PHE A 1 217 ? 52.12800 39.89000 62.08500 1.000 15.25000 214 PHE A O 1
ATOM 1678 N N . ARG A 1 218 ? 51.55000 38.00000 60.99800 1.000 9.45000 215 ARG A N 1
ATOM 1679 C CA . ARG A 1 218 ? 50.25000 37.94900 61.65800 1.000 12.31000 215 ARG A CA 1
ATOM 1680 C C . ARG A 1 218 ? 50.37400 37.61500 63.13900 1.000 10.51000 215 ARG A C 1
ATOM 1681 O O . ARG A 1 218 ? 49.56100 38.08500 63.94400 1.000 14.23000 215 ARG A O 1
ATOM 1689 N N . ARG A 1 219 ? 51.36700 36.80600 63.51800 1.000 15.67000 216 ARG A N 1
ATOM 1690 C CA . ARG A 1 219 ? 51.63900 36.59600 64.93900 1.000 16.42000 216 ARG A CA 1
ATOM 1691 C C . ARG A 1 219 ? 52.06900 37.89500 65.61000 1.000 17.81000 216 ARG A C 1
ATOM 1692 O O . ARG A 1 219 ? 51.63300 38.20000 66.72600 1.000 15.81000 216 ARG A O 1
ATOM 1700 N N . ALA A 1 220 ? 52.93000 38.67100 64.94600 1.000 12.14000 217 ALA A N 1
ATOM 1701 C CA . ALA A 1 220 ? 53.35500 39.95500 65.50000 1.000 19.88000 217 ALA A CA 1
ATOM 1702 C C . ALA A 1 220 ? 52.17300 40.89800 65.68200 1.000 19.74000 217 ALA A C 1
ATOM 1703 O O . ALA A 1 220 ? 52.06100 41.57200 66.71400 1.000 15.88000 217 ALA A O 1
ATOM 1705 N N . TRP A 1 221 ? 51.28100 40.96800 64.68800 1.000 10.04000 218 TRP A N 1
ATOM 1706 C CA . TRP A 1 221 ? 50.12900 41.85100 64.81100 1.000 14.19000 218 TRP A CA 1
ATOM 1707 C C . TRP A 1 221 ? 49.20500 41.41200 65.94300 1.000 18.10000 218 TRP A C 1
ATOM 1708 O O . TRP A 1 221 ? 48.70500 42.24900 66.70100 1.000 15.85000 218 TRP A O 1
ATOM 1719 N N . GLU A 1 222 ? 48.97400 40.10500 66.08600 1.000 12.82000 219 GLU A N 1
ATOM 1720 C CA A GLU A 1 222 ? 48.04000 39.61700 67.09700 0.530 18.95000 219 GLU A CA 1
ATOM 1721 C CA B GLU A 1 222 ? 48.03000 39.63900 67.09600 0.470 18.85000 219 GLU A CA 1
ATOM 1722 C C . GLU A 1 222 ? 48.53500 39.85700 68.51700 1.000 20.96000 219 GLU A C 1
ATOM 1723 O O . GLU A 1 222 ? 47.72400 39.87000 69.44800 1.000 29.25000 219 GLU A O 1
ATOM 1734 N N . MET A 1 223 ? 49.84200 40.04200 68.70700 1.000 17.66000 220 MET A N 1
ATOM 1735 C CA . MET A 1 223 ? 50.38900 40.18500 70.05100 1.000 19.07000 220 MET A CA 1
ATOM 1736 C C . MET A 1 223 ? 50.23000 41.58900 70.62000 1.000 25.89000 220 MET A C 1
ATOM 1737 O O . MET A 1 223 ? 50.40200 41.76900 71.83100 1.000 28.41000 220 MET A O 1
ATOM 1742 N N . ASP A 1 224 ? 49.92800 42.58200 69.78400 1.000 24.99000 221 ASP A N 1
ATOM 1743 C CA . ASP A 1 224 ? 49.72200 43.95900 70.23000 1.000 46.13000 221 ASP A CA 1
ATOM 1744 C C . ASP A 1 224 ? 50.91100 44.44100 71.06700 1.000 50.88000 221 ASP A C 1
ATOM 1745 O O . ASP A 1 224 ? 50.86700 44.55100 72.29300 1.000 47.13000 221 ASP A O 1
ATOM 1750 N N . LEU A 1 225 ? 51.98700 44.71200 70.34200 1.000 48.47000 222 LEU A N 1
ATOM 1751 C CA . LEU A 1 225 ? 53.25300 45.11000 70.92700 1.000 40.77000 222 LEU A CA 1
ATOM 1752 C C . LEU A 1 225 ? 53.25200 46.62000 71.12400 1.000 38.38000 222 LEU A C 1
ATOM 1753 O O . LEU A 1 225 ? 52.70400 47.35700 70.30100 1.000 39.58000 222 LEU A O 1
ATOM 1758 N N . GLU A 1 226 ? 53.86500 47.08200 72.21500 1.000 37.73000 223 GLU A N 1
ATOM 1759 C CA . GLU A 1 226 ? 53.84700 48.51600 72.50000 1.000 42.70000 223 GLU A CA 1
ATOM 1760 C C . GLU A 1 226 ? 54.63600 49.29900 71.45500 1.000 37.86000 223 GLU A C 1
ATOM 1761 O O . GLU A 1 226 ? 54.11600 50.24200 70.84500 1.000 35.37000 223 GLU A O 1
ATOM 1767 N N . LYS A 1 227 ? 55.88700 48.91100 71.21900 1.000 33.95000 224 LYS A N 1
ATOM 1768 C CA . LYS A 1 227 ? 56.80200 49.63600 70.35200 1.000 35.92000 224 LYS A CA 1
ATOM 1769 C C . LYS A 1 227 ? 57.35800 48.71100 69.27600 1.000 36.75000 224 LYS A C 1
ATOM 1770 O O . LYS A 1 227 ? 57.21000 47.48600 69.32700 1.000 41.30000 224 LYS A O 1
ATOM 1776 N N . GLY A 1 228 ? 57.97900 49.32100 68.27200 1.000 22.57000 225 GLY A N 1
ATOM 1777 C CA . GLY A 1 228 ? 58.71300 48.57800 67.28000 1.000 21.09000 225 GLY A CA 1
ATOM 1778 C C . GLY A 1 228 ? 58.08300 48.61500 65.90200 1.000 23.37000 225 GLY A C 1
ATOM 1779 O O . GLY A 1 228 ? 56.90600 48.95000 65.72900 1.000 17.61000 225 GLY A O 1
ATOM 1780 N N . PRO A 1 229 ? 58.86500 48.22200 64.89300 1.000 23.38000 226 PRO A N 1
ATOM 1781 C CA . PRO A 1 229 ? 58.39900 48.34900 63.50100 1.000 19.82000 226 PRO A CA 1
ATOM 1782 C C . PRO A 1 229 ? 57.23100 47.44400 63.13800 1.000 18.35000 226 PRO A C 1
ATOM 1783 O O . PRO A 1 229 ? 56.56700 47.71300 62.12900 1.000 16.68000 226 PRO A O 1
ATOM 1787 N N . TYR A 1 230 ? 56.95900 46.37500 63.89300 1.000 17.86000 227 TYR A N 1
ATOM 1788 C CA . TYR A 1 230 ? 55.77500 45.58100 63.58300 1.000 14.31000 227 TYR A CA 1
ATOM 1789 C C . TYR A 1 230 ? 54.49100 46.38600 63.75500 1.000 17.29000 227 TYR A C 1
ATOM 1790 O O . TYR A 1 230 ? 53.46300 46.02900 63.16600 1.000 8.45000 227 TYR A O 1
ATOM 1799 N N . ASN A 1 231 ? 54.53400 47.49100 64.50700 1.000 8.59000 228 ASN A N 1
ATOM 1800 C CA . ASN A 1 231 ? 53.35900 48.34500 64.63900 1.000 20.96000 228 ASN A CA 1
ATOM 1801 C C . ASN A 1 231 ? 52.96200 49.02200 63.33500 1.000 17.41000 228 ASN A C 1
ATOM 1802 O O . ASN A 1 231 ? 51.86900 49.59200 63.26600 1.000 13.55000 228 ASN A O 1
ATOM 1807 N N . GLU A 1 232 ? 53.81200 48.97600 62.30600 1.000 13.61000 229 GLU A N 1
ATOM 1808 C CA . GLU A 1 232 ? 53.42200 49.50400 61.00300 1.000 16.19000 229 GLU A CA 1
ATOM 1809 C C . GLU A 1 232 ? 52.21100 48.77400 60.44500 1.000 16.07000 229 GLU A C 1
ATOM 1810 O O . GLU A 1 232 ? 51.45700 49.34300 59.64900 1.000 16.14000 229 GLU A O 1
ATOM 1816 N N . ILE A 1 233 ? 52.03600 47.50300 60.81100 1.000 16.34000 230 ILE A N 1
ATOM 1817 C CA . ILE A 1 233 ? 50.87000 46.75600 60.35300 1.000 13.62000 230 ILE A CA 1
ATOM 1818 C C . ILE A 1 233 ? 49.60100 47.37900 60.91000 1.000 16.72000 230 ILE A C 1
ATOM 1819 O O . ILE A 1 233 ? 48.63900 47.64500 60.17700 1.000 10.62000 230 ILE A O 1
ATOM 1824 N N . THR A 1 234 ? 49.59400 47.64800 62.21900 1.000 8.29000 231 THR A N 1
ATOM 1825 C CA . THR A 1 234 ? 48.43800 48.29100 62.83100 1.000 19.89000 231 THR A CA 1
ATOM 1826 C C . THR A 1 234 ? 48.20700 49.67600 62.24000 1.000 18.89000 231 THR A C 1
ATOM 1827 O O . THR A 1 234 ? 47.06200 50.06500 61.97500 1.000 11.57000 231 THR A O 1
ATOM 1831 N N . THR A 1 235 ? 49.28700 50.43000 62.02500 1.000 13.06000 232 THR A N 1
ATOM 1832 C CA . THR A 1 235 ? 49.17100 51.76300 61.44600 1.000 14.98000 232 THR A CA 1
ATOM 1833 C C . THR A 1 235 ? 48.52800 51.70900 60.06600 1.000 8.47000 232 THR A C 1
ATOM 1834 O O . THR A 1 235 ? 47.67500 52.54100 59.73600 1.000 12.73000 232 THR A O 1
ATOM 1838 N N . TYR A 1 236 ? 48.90200 50.71600 59.25700 1.000 16.09000 233 TYR A N 1
ATOM 1839 C CA . TYR A 1 236 ? 48.29500 50.58400 57.93700 1.000 16.03000 233 TYR A CA 1
ATOM 1840 C C . TYR A 1 236 ? 46.80700 50.28200 58.05000 1.000 15.14000 233 TYR A C 1
ATOM 1841 O O . TYR A 1 236 ? 45.98500 50.89100 57.35600 1.000 17.22000 233 TYR A O 1
ATOM 1850 N N . PHE A 1 237 ? 46.44300 49.33100 58.91700 1.000 14.25000 234 PHE A N 1
ATOM 1851 C CA . PHE A 1 237 ? 45.03600 48.98800 59.09400 1.000 13.88000 234 PHE A CA 1
ATOM 1852 C C . PHE A 1 237 ? 44.22400 50.19600 59.54700 1.000 17.46000 234 PHE A C 1
ATOM 1853 O O . PHE A 1 237 ? 43.11800 50.43400 59.04900 1.000 12.38000 234 PHE A O 1
ATOM 1861 N N . ARG A 1 238 ? 44.76400 50.97800 60.48400 1.000 10.91000 235 ARG A N 1
ATOM 1862 C CA . ARG A 1 238 ? 44.03700 52.14000 60.98300 1.000 14.99000 235 ARG A CA 1
ATOM 1863 C C . ARG A 1 238 ? 43.79400 53.16700 59.88100 1.000 16.80000 235 ARG A C 1
ATOM 1864 O O . ARG A 1 238 ? 42.78100 53.87500 59.90200 1.000 18.60000 235 ARG A O 1
ATOM 1872 N N . ALA A 1 239 ? 44.69300 53.24600 58.90300 1.000 8.15000 236 ALA A N 1
ATOM 1873 C CA . ALA A 1 239 ? 44.58100 54.21000 57.81500 1.000 17.00000 236 ALA A CA 1
ATOM 1874 C C . ALA A 1 239 ? 43.69900 53.70100 56.67700 1.000 20.19000 236 ALA A C 1
ATOM 1875 O O . ALA A 1 239 ? 42.80100 54.41700 56.22200 1.000 23.66000 236 ALA A O 1
ATOM 1877 N N . ARG A 1 240 ? 43.92800 52.46700 56.21700 1.000 10.44000 237 ARG A N 1
ATOM 1878 C CA . ARG A 1 240 ? 43.35900 51.99800 54.96100 1.000 13.59000 237 ARG A CA 1
ATOM 1879 C C . ARG A 1 240 ? 42.36500 50.84500 55.09100 1.000 26.81000 237 ARG A C 1
ATOM 1880 O O . ARG A 1 240 ? 41.76000 50.46700 54.08100 1.000 24.99000 237 ARG A O 1
ATOM 1888 N N . ASP A 1 241 ? 42.15500 50.28300 56.29200 1.000 24.46000 238 ASP A N 1
ATOM 1889 C CA . ASP A 1 241 ? 41.13900 49.24300 56.47600 1.000 19.54000 238 ASP A CA 1
ATOM 1890 C C . ASP A 1 241 ? 40.70700 49.15400 57.93700 1.000 13.92000 238 ASP A C 1
ATOM 1891 O O . ASP A 1 241 ? 40.87700 48.10500 58.57000 1.000 8.58000 238 ASP A O 1
ATOM 1896 N N . PRO A 1 242 ? 40.09700 50.20800 58.48900 1.000 12.21000 239 PRO A N 1
ATOM 1897 C CA . PRO A 1 242 ? 39.87300 50.24700 59.94600 1.000 16.96000 239 PRO A CA 1
ATOM 1898 C C . PRO A 1 242 ? 38.92900 49.17500 60.46600 1.000 19.67000 239 PRO A C 1
ATOM 1899 O O . PRO A 1 242 ? 39.02000 48.82600 61.65200 1.000 24.29000 239 PRO A O 1
ATOM 1903 N N . ARG A 1 243 ? 38.05300 48.62600 59.62700 1.000 14.36000 240 ARG A N 1
ATOM 1904 C CA . ARG A 1 243 ? 37.15100 47.54700 60.01600 1.000 24.66000 240 ARG A CA 1
ATOM 1905 C C . ARG A 1 243 ? 37.68600 46.16400 59.65900 1.000 23.35000 240 ARG A C 1
ATOM 1906 O O . ARG A 1 243 ? 36.99300 45.17100 59.90000 1.000 24.07000 240 ARG A O 1
ATOM 1914 N N . HIS A 1 244 ? 38.88800 46.07800 59.08300 1.000 19.25000 241 HIS A N 1
ATOM 1915 C CA . HIS A 1 244 ? 39.51900 44.79900 58.73600 1.000 16.20000 241 HIS A CA 1
ATOM 1916 C C . HIS A 1 244 ? 38.67800 43.99400 57.74700 1.000 21.38000 241 HIS A C 1
ATOM 1917 O O . HIS A 1 244 ? 38.63200 42.76500 57.80700 1.000 20.18000 241 HIS A O 1
ATOM 1924 N N . LEU A 1 245 ? 38.02500 44.68400 56.81000 1.000 29.48000 242 LEU A N 1
ATOM 1925 C CA . LEU A 1 245 ? 37.25300 43.97500 55.79600 1.000 23.70000 242 LEU A CA 1
ATOM 1926 C C . LEU A 1 245 ? 38.14700 43.20500 54.83500 1.000 29.20000 242 LEU A C 1
ATOM 1927 O O . LEU A 1 245 ? 37.68200 42.25000 54.20300 1.000 26.06000 242 LEU A O 1
ATOM 1932 N N . ARG A 1 246 ? 39.41700 43.59600 54.72100 1.000 27.58000 243 ARG A N 1
ATOM 1933 C CA . ARG A 1 246 ? 40.37700 42.95800 53.82900 1.000 25.19000 243 ARG A CA 1
ATOM 1934 C C . ARG A 1 246 ? 41.49100 42.25500 54.59300 1.000 18.53000 243 ARG A C 1
ATOM 1935 O O . ARG A 1 246 ? 42.58700 42.07000 54.05400 1.000 25.45000 243 ARG A O 1
ATOM 1943 N N . GLU A 1 247 ? 41.22700 41.86500 55.84400 1.000 10.59000 244 GLU A N 1
ATOM 1944 C CA . GLU A 1 247 ? 42.26900 41.29300 56.68900 1.000 22.62000 244 GLU A CA 1
ATOM 1945 C C . GLU A 1 247 ? 42.90700 40.06500 56.04800 1.000 21.25000 244 GLU A C 1
ATOM 1946 O O . GLU A 1 247 ? 44.13600 39.92100 56.05900 1.000 20.66000 244 GLU A O 1
ATOM 1952 N N . GLU A 1 248 ? 42.09700 39.16800 55.48000 1.000 21.12000 245 GLU A N 1
ATOM 1953 C CA . GLU A 1 248 ? 42.65800 37.93700 54.92800 1.000 20.68000 245 GLU A CA 1
ATOM 1954 C C . GLU A 1 248 ? 43.52600 38.21600 53.70900 1.000 17.52000 245 GLU A C 1
ATOM 1955 O O . GLU A 1 248 ? 44.57900 37.59200 53.53500 1.000 25.34000 245 GLU A O 1
ATOM 1961 N N . GLU A 1 249 ? 43.11100 39.15800 52.86100 1.000 26.36000 246 GLU A N 1
ATOM 1962 C CA . GLU A 1 249 ? 43.89100 39.48100 51.66900 1.000 25.95000 246 GLU A CA 1
ATOM 1963 C C . GLU A 1 249 ? 45.21000 40.15500 52.03000 1.000 25.52000 246 GLU A C 1
ATOM 1964 O O . GLU A 1 249 ? 46.23400 39.91700 51.37900 1.000 18.05000 246 GLU A O 1
ATOM 1970 N N . ILE A 1 250 ? 45.20900 40.99500 53.06700 1.000 22.65000 247 ILE A N 1
ATOM 1971 C CA . ILE A 1 250 ? 46.43400 41.66900 53.48700 1.000 17.42000 247 ILE A CA 1
ATOM 1972 C C . ILE A 1 250 ? 47.44100 40.66500 54.03600 1.000 20.12000 247 ILE A C 1
ATOM 1973 O O . ILE A 1 250 ? 48.62400 40.68600 53.67200 1.000 15.97000 247 ILE A O 1
ATOM 1978 N N . PHE A 1 251 ? 46.99200 39.76800 54.91900 1.000 15.57000 248 PHE A N 1
ATOM 1979 C CA . PHE A 1 251 ? 47.92100 38.82400 55.52800 1.000 11.09000 248 PHE A CA 1
ATOM 1980 C C . PHE A 1 251 ? 48.32700 37.71100 54.57200 1.000 19.50000 248 PHE A C 1
ATOM 1981 O O . PHE A 1 251 ? 49.44200 37.18700 54.68100 1.000 16.89000 248 PHE A O 1
ATOM 1989 N N . SER A 1 252 ? 47.45800 37.34000 53.63100 1.000 17.09000 249 SER A N 1
ATOM 1990 C CA . SER A 1 252 ? 47.87000 36.37600 52.61900 1.000 23.85000 249 SER A CA 1
ATOM 1991 C C . SER A 1 252 ? 48.94200 36.95400 51.70700 1.000 13.46000 249 SER A C 1
ATOM 1992 O O . SER A 1 252 ? 49.82800 36.22100 51.25900 1.000 25.19000 249 SER A O 1
ATOM 1995 N N . ARG A 1 253 ? 48.90200 38.26200 51.43900 1.000 9.97000 250 ARG A N 1
ATOM 1996 C CA . ARG A 1 253 ? 49.93700 38.85700 50.59800 1.000 14.12000 250 ARG A CA 1
ATOM 1997 C C . ARG A 1 253 ? 51.24000 39.05600 51.36200 1.000 17.05000 250 ARG A C 1
ATOM 1998 O O . ARG A 1 253 ? 52.32500 38.87700 50.79700 1.000 21.21000 250 ARG A O 1
ATOM 2006 N N . LEU A 1 254 ? 51.15400 39.43000 52.64200 1.000 12.15000 251 LEU A N 1
ATOM 2007 C CA . LEU A 1 254 ? 52.35100 39.47400 53.47400 1.000 17.16000 251 LEU A CA 1
ATOM 2008 C C . LEU A 1 254 ? 53.00200 38.10200 53.57400 1.000 14.38000 251 LEU A C 1
ATOM 2009 O O . LEU A 1 254 ? 54.21300 38.00600 53.79200 1.000 15.14000 251 LEU A O 1
ATOM 2014 N N . GLY A 1 255 ? 52.21500 37.03500 53.40200 1.000 14.26000 252 GLY A N 1
ATOM 2015 C CA . GLY A 1 255 ? 52.77600 35.69500 53.38400 1.000 13.69000 252 GLY A CA 1
ATOM 2016 C C . GLY A 1 255 ? 53.80000 35.49100 52.28300 1.000 18.17000 252 GLY A C 1
ATOM 2017 O O . GLY A 1 255 ? 54.67600 34.63300 52.40000 1.000 22.45000 252 GLY A O 1
ATOM 2018 N N . TYR A 1 256 ? 53.69800 36.25900 51.19500 1.000 20.61000 253 TYR A N 1
ATOM 2019 C CA . TYR A 1 256 ? 54.70500 36.17100 50.13900 1.000 16.70000 253 TYR A CA 1
ATOM 2020 C C . TYR A 1 256 ? 56.07000 36.64200 50.62700 1.000 15.47000 253 TYR A C 1
ATOM 2021 O O . TYR A 1 256 ? 57.10000 36.11100 50.20100 1.000 22.82000 253 TYR A O 1
ATOM 2030 N N . VAL A 1 257 ? 56.10500 37.64300 51.50200 1.000 12.94000 254 VAL A N 1
ATOM 2031 C CA . VAL A 1 257 ? 57.36200 38.22600 51.95600 1.000 7.42000 254 VAL A CA 1
ATOM 2032 C C . VAL A 1 257 ? 57.64700 37.86700 53.41600 1.000 18.46000 254 VAL A C 1
ATOM 2033 O O . VAL A 1 257 ? 58.42500 38.54400 54.08400 1.000 14.99000 254 VAL A O 1
ATOM 2037 N N . ASP A 1 258 ? 57.01600 36.81100 53.92200 1.000 17.24000 255 ASP A N 1
ATOM 2038 C CA . ASP A 1 258 ? 57.31400 36.30400 55.25400 1.000 16.05000 255 ASP A CA 1
ATOM 2039 C C . ASP A 1 258 ? 58.51600 35.36900 55.16600 1.000 27.02000 255 ASP A C 1
ATOM 2040 O O . ASP A 1 258 ? 58.48600 34.37700 54.42800 1.000 19.33000 255 ASP A O 1
ATOM 2045 N N . VAL A 1 259 ? 59.56300 35.67700 55.93500 1.000 13.51000 256 VAL A N 1
ATOM 2046 C CA . VAL A 1 259 ? 60.80100 34.90900 55.86000 1.000 16.63000 256 VAL A CA 1
ATOM 2047 C C . VAL A 1 259 ? 60.57500 33.45200 56.25100 1.000 17.57000 256 VAL A C 1
ATOM 2048 O O . VAL A 1 259 ? 61.29100 32.55800 55.78100 1.000 15.56000 256 VAL A O 1
ATOM 2052 N N . GLN A 1 260 ? 59.56100 33.18100 57.08100 1.000 11.12000 257 GLN A N 1
ATOM 2053 C CA . GLN A 1 260 ? 59.31200 31.81000 57.52400 1.000 20.36000 257 GLN A CA 1
ATOM 2054 C C . GLN A 1 260 ? 58.93300 30.89200 56.36500 1.000 13.21000 257 GLN A C 1
ATOM 2055 O O . GLN A 1 260 ? 59.17700 29.68300 56.43000 1.000 10.39000 257 GLN A O 1
ATOM 2061 N N . HIS A 1 261 ? 58.32900 31.43200 55.30700 1.000 11.51000 258 HIS A N 1
ATOM 2062 C CA . HIS A 1 261 ? 57.94800 30.61400 54.16500 1.000 11.63000 258 HIS A CA 1
ATOM 2063 C C . HIS A 1 261 ? 59.04600 30.51700 53.11300 1.000 21.02000 258 HIS A C 1
ATOM 2064 O O . HIS A 1 261 ? 58.93900 29.68700 52.20300 1.000 19.89000 258 HIS A O 1
ATOM 2071 N N . LEU A 1 262 ? 60.09500 31.33700 53.21600 1.000 20.19000 259 LEU A N 1
ATOM 2072 C CA . LEU A 1 262 ? 61.29800 31.15300 52.41600 1.000 20.26000 259 LEU A CA 1
ATOM 2073 C C . LEU A 1 262 ? 62.30600 30.22600 53.07800 1.000 15.02000 259 LEU A C 1
ATOM 2074 O O . LEU A 1 262 ? 63.15300 29.65700 52.38300 1.000 17.41000 259 LEU A O 1
ATOM 2079 N N . ALA A 1 263 ? 62.21200 30.05400 54.39400 1.000 12.33000 260 ALA A N 1
ATOM 2080 C CA . ALA A 1 263 ? 63.16500 29.24000 55.14700 1.000 13.74000 260 ALA A CA 1
ATOM 2081 C C . ALA A 1 263 ? 63.36900 27.81700 54.62800 1.000 15.58000 260 ALA A C 1
ATOM 2082 O O . ALA A 1 263 ? 64.50200 27.32000 54.73200 1.000 21.62000 260 ALA A O 1
ATOM 2084 N N . PRO A 1 264 ? 62.36300 27.09800 54.11500 1.000 24.42000 261 PRO A N 1
ATOM 2085 C CA . PRO A 1 264 ? 62.64000 25.74300 53.60300 1.000 20.50000 261 PRO A CA 1
ATOM 2086 C C . PRO A 1 264 ? 63.63400 25.70200 52.44900 1.000 16.10000 261 PRO A C 1
ATOM 2087 O O . PRO A 1 264 ? 64.26300 24.66000 52.23600 1.000 16.38000 261 PRO A O 1
ATOM 2091 N N . ARG A 1 265 ? 63.80300 26.79900 51.70600 1.000 19.74000 262 ARG A N 1
ATOM 2092 C CA . ARG A 1 265 ? 64.77200 26.84000 50.61500 1.000 21.77000 262 ARG A CA 1
ATOM 2093 C C . ARG A 1 265 ? 66.20900 26.95600 51.10700 1.000 20.91000 262 ARG A C 1
ATOM 2094 O O . ARG A 1 265 ? 67.13700 26.74600 50.31900 1.000 21.17000 262 ARG A O 1
ATOM 2102 N N . VAL A 1 266 ? 66.41700 27.32400 52.37200 1.000 17.00000 263 VAL A N 1
ATOM 2103 C CA . VAL A 1 266 ? 67.76900 27.53800 52.87600 1.000 14.79000 263 VAL A CA 1
ATOM 2104 C C . VAL A 1 266 ? 68.51600 26.21200 52.91900 1.000 16.66000 263 VAL A C 1
ATOM 2105 O O . VAL A 1 266 ? 67.99200 25.19800 53.39400 1.000 21.01000 263 VAL A O 1
ATOM 2109 N N . ARG A 1 267 ? 69.75100 26.21200 52.42300 1.000 21.81000 264 ARG A N 1
ATOM 2110 C CA . ARG A 1 267 ? 70.62900 25.06100 52.56500 1.000 26.56000 264 ARG A CA 1
ATOM 2111 C C . ARG A 1 267 ? 71.83800 25.34900 53.43900 1.000 23.27000 264 ARG A C 1
ATOM 2112 O O . ARG A 1 267 ? 72.52700 24.40700 53.84300 1.000 18.12000 264 ARG A O 1
ATOM 2120 N N . ALA A 1 268 ? 72.11000 26.61800 53.73600 1.000 18.68000 265 ALA A N 1
ATOM 2121 C CA . ALA A 1 268 ? 73.21400 26.98600 54.61000 1.000 13.55000 265 ALA A CA 1
ATOM 2122 C C . ALA A 1 268 ? 73.04300 26.40300 56.00700 1.000 8.57000 265 ALA A C 1
ATOM 2123 O O . ALA A 1 268 ? 71.92800 26.16300 56.47900 1.000 20.33000 265 ALA A O 1
ATOM 2125 N N . GLU A 1 269 ? 74.17300 26.17800 56.67400 1.000 12.95000 266 GLU A N 1
ATOM 2126 C CA . GLU A 1 269 ? 74.15800 25.95900 58.11300 1.000 18.15000 266 GLU A CA 1
ATOM 2127 C C . GLU A 1 269 ? 73.87800 27.28600 58.81300 1.000 18.24000 266 GLU A C 1
ATOM 2128 O O . GLU A 1 269 ? 74.53400 28.29200 58.53300 1.000 19.27000 266 GLU A O 1
ATOM 2134 N N . VAL A 1 270 ? 72.90900 27.29600 59.72400 1.000 21.31000 267 VAL A N 1
ATOM 2135 C CA . VAL A 1 270 ? 72.42400 28.52300 60.35000 1.000 13.02000 267 VAL A CA 1
ATOM 2136 C C . VAL A 1 270 ? 72.77100 28.50600 61.83200 1.000 13.63000 267 VAL A C 1
ATOM 2137 O O . VAL A 1 270 ? 72.55700 27.49900 62.51600 1.000 18.43000 267 VAL A O 1
ATOM 2141 N N . LEU A 1 271 ? 73.30100 29.62400 62.32800 1.000 23.11000 268 LEU A N 1
ATOM 2142 C CA . LEU A 1 271 ? 73.48300 29.85700 63.75800 1.000 20.65000 268 LEU A CA 1
ATOM 2143 C C . LEU A 1 271 ? 72.66400 31.08600 64.13500 1.000 16.26000 268 LEU A C 1
ATOM 2144 O O . LEU A 1 271 ? 73.02200 32.21400 63.77600 1.000 11.99000 268 LEU A O 1
ATOM 2149 N N . MET A 1 272 ? 71.55500 30.86900 64.83300 1.000 9.64000 269 MET A N 1
ATOM 2150 C CA . MET A 1 272 ? 70.61600 31.92800 65.16800 1.000 14.88000 269 MET A CA 1
ATOM 2151 C C . MET A 1 272 ? 70.73400 32.31000 66.63700 1.000 20.40000 269 MET A C 1
ATOM 2152 O O . MET A 1 272 ? 70.73200 31.44300 67.51700 1.000 14.20000 269 MET A O 1
ATOM 2157 N N . THR A 1 273 ? 70.82700 33.60700 66.90000 1.000 14.30000 270 THR A N 1
ATOM 2158 C CA . THR A 1 273 ? 70.88300 34.12100 68.26000 1.000 13.55000 270 THR A CA 1
ATOM 2159 C C . THR A 1 273 ? 69.55000 34.77500 68.60100 1.000 11.99000 270 THR A C 1
ATOM 2160 O O . THR A 1 273 ? 69.00700 35.54100 67.80000 1.000 11.31000 270 THR A O 1
ATOM 2164 N N . VAL A 1 274 ? 69.01400 34.44700 69.77700 1.000 12.33000 271 VAL A N 1
ATOM 2165 C CA . VAL A 1 274 ? 67.71700 34.93500 70.22800 1.000 11.08000 271 VAL A CA 1
ATOM 2166 C C . VAL A 1 274 ? 67.83600 35.37400 71.67800 1.000 13.41000 271 VAL A C 1
ATOM 2167 O O . VAL A 1 274 ? 68.41100 34.66100 72.50700 1.000 14.14000 271 VAL A O 1
ATOM 2171 N N . SER A 1 275 ? 67.27200 36.53600 71.98700 1.000 14.86000 272 SER A N 1
ATOM 2172 C CA . SER A 1 275 ? 67.09900 36.99000 73.35800 1.000 17.35000 272 SER A CA 1
ATOM 2173 C C . SER A 1 275 ? 65.62100 36.89800 73.72000 1.000 11.30000 272 SER A C 1
ATOM 2174 O O . SER A 1 275 ? 64.75200 37.27400 72.92600 1.000 13.43000 272 SER A O 1
ATOM 2177 N N . LEU A 1 276 ? 65.33900 36.38200 74.91300 1.000 10.33000 273 LEU A N 1
ATOM 2178 C CA . LEU A 1 276 ? 63.98300 35.97500 75.25100 1.000 14.05000 273 LEU A CA 1
ATOM 2179 C C . LEU A 1 276 ? 63.12000 37.10800 75.79200 1.000 23.74000 273 LEU A C 1
ATOM 2180 O O . LEU A 1 276 ? 61.89000 36.97300 75.80900 1.000 26.84000 273 LEU A O 1
ATOM 2185 N N . ALA A 1 277 ? 63.71700 38.21700 76.22200 1.000 21.95000 274 ALA A N 1
ATOM 2186 C CA . ALA A 1 277 ? 62.95700 39.38500 76.63800 1.000 16.52000 274 ALA A CA 1
ATOM 2187 C C . ALA A 1 277 ? 62.75900 40.38600 75.50100 1.000 20.64000 274 ALA A C 1
ATOM 2188 O O . ALA A 1 277 ? 62.43000 41.55100 75.75800 1.000 19.75000 274 ALA A O 1
ATOM 2190 N N . ASP A 1 278 ? 62.92800 39.95000 74.25400 1.000 17.95000 275 ASP A N 1
ATOM 2191 C CA . ASP A 1 278 ? 62.83700 40.83100 73.09000 1.000 17.47000 275 ASP A CA 1
ATOM 2192 C C . ASP A 1 278 ? 61.36800 41.05700 72.74800 1.000 22.38000 275 ASP A C 1
ATOM 2193 O O . ASP A 1 278 ? 60.66300 40.12400 72.35100 1.000 25.10000 275 ASP A O 1
ATOM 2198 N N . LYS A 1 279 ? 60.90300 42.29300 72.90000 1.000 20.84000 276 LYS A N 1
ATOM 2199 C CA A LYS A 1 279 ? 59.54400 42.65700 72.52700 0.500 18.98000 276 LYS A CA 1
ATOM 2200 C CA B LYS A 1 279 ? 59.54700 42.68300 72.53900 0.500 19.11000 276 LYS A CA 1
ATOM 2201 C C . LYS A 1 279 ? 59.48200 43.42000 71.20800 1.000 17.52000 276 LYS A C 1
ATOM 2202 O O . LYS A 1 279 ? 58.40600 43.88500 70.82500 1.000 26.91000 276 LYS A O 1
ATOM 2213 N N . ILE A 1 280 ? 60.60800 43.55300 70.51200 1.000 18.85000 277 ILE A N 1
ATOM 2214 C CA . ILE A 1 280 ? 60.64100 44.11200 69.16200 1.000 17.93000 277 ILE A CA 1
ATOM 2215 C C . ILE A 1 280 ? 60.50200 43.01100 68.12000 1.000 17.65000 277 ILE A C 1
ATOM 2216 O O . ILE A 1 280 ? 59.73100 43.13200 67.16400 1.000 20.06000 277 ILE A O 1
ATOM 2221 N N . CYS A 1 281 ? 61.27700 41.93700 68.28300 1.000 11.10000 278 CYS A N 1
ATOM 2222 C CA . CYS A 1 281 ? 61.16100 40.71000 67.49600 1.000 11.97000 278 CYS A CA 1
ATOM 2223 C C . CYS A 1 281 ? 60.85900 39.58700 68.48000 1.000 14.08000 278 CYS A C 1
ATOM 2224 O O . CYS A 1 281 ? 61.78400 38.97300 69.03700 1.000 11.90000 278 CYS A O 1
ATOM 2227 N N . PRO A 1 282 ? 59.58900 39.29400 68.74300 1.000 16.45000 279 PRO A N 1
ATOM 2228 C CA . PRO A 1 282 ? 59.26000 38.26000 69.72800 1.000 11.23000 279 PRO A CA 1
ATOM 2229 C C . PRO A 1 282 ? 59.85100 36.92500 69.31900 1.000 11.84000 279 PRO A C 1
ATOM 2230 O O . PRO A 1 282 ? 59.85400 36.57600 68.12800 1.000 11.74000 279 PRO A O 1
ATOM 2234 N N . PRO A 1 283 ? 60.38300 36.16300 70.27600 1.000 16.23000 280 PRO A N 1
ATOM 2235 C CA . PRO A 1 283 ? 61.01500 34.87800 69.92700 1.000 15.94000 280 PRO A CA 1
ATOM 2236 C C . PRO A 1 283 ? 60.12400 33.95600 69.11500 1.000 13.58000 280 PRO A C 1
ATOM 2237 O O . PRO A 1 283 ? 60.63400 33.24000 68.24300 1.000 15.08000 280 PRO A O 1
ATOM 2241 N N . SER A 1 284 ? 58.80700 33.97900 69.34400 1.000 14.21000 281 SER A N 1
ATOM 2242 C CA . SER A 1 284 ? 57.90200 33.11300 68.59100 1.000 21.32000 281 SER A CA 1
ATOM 2243 C C . SER A 1 284 ? 57.95200 33.41500 67.09700 1.000 26.45000 281 SER A C 1
ATOM 2244 O O . SER A 1 284 ? 57.90900 32.49500 66.27000 1.000 18.74000 281 SER A O 1
ATOM 2247 N N . THR A 1 285 ? 58.01900 34.69800 66.72400 1.000 19.57000 282 THR A N 1
ATOM 2248 C CA . THR A 1 285 ? 58.09900 35.02100 65.30300 1.000 21.86000 282 THR A CA 1
ATOM 2249 C C . THR A 1 285 ? 59.40400 34.51400 64.70500 1.000 14.61000 282 THR A C 1
ATOM 2250 O O . THR A 1 285 ? 59.43500 34.06200 63.55500 1.000 18.81000 282 THR A O 1
ATOM 2254 N N . GLN A 1 286 ? 60.48500 34.55400 65.48100 1.000 12.82000 283 GLN A N 1
ATOM 2255 C CA . GLN A 1 286 ? 61.76800 34.07500 64.98100 1.000 18.91000 283 GLN A CA 1
ATOM 2256 C C . GLN A 1 286 ? 61.77400 32.56200 64.80500 1.000 10.58000 283 GLN A C 1
ATOM 2257 O O . GLN A 1 286 ? 62.27000 32.05200 63.79300 1.000 13.85000 283 GLN A O 1
ATOM 2263 N N . PHE A 1 287 ? 61.23500 31.82200 65.77500 1.000 15.19000 284 PHE A N 1
ATOM 2264 C CA . PHE A 1 287 ? 61.27700 30.36700 65.67100 1.000 14.96000 284 PHE A CA 1
ATOM 2265 C C . PHE A 1 287 ? 60.31200 29.83700 64.62000 1.000 11.58000 284 PHE A C 1
ATOM 2266 O O . PHE A 1 287 ? 60.50000 28.71600 64.14100 1.000 15.22000 284 PHE A O 1
ATOM 2274 N N . ALA A 1 288 ? 59.28800 30.61100 64.25000 1.000 12.81000 285 ALA A N 1
ATOM 2275 C CA . ALA A 1 288 ? 58.47400 30.24900 63.09300 1.000 21.52000 285 ALA A CA 1
ATOM 2276 C C . ALA A 1 288 ? 59.33600 30.02500 61.85600 1.000 20.72000 285 ALA A C 1
ATOM 2277 O O . ALA A 1 288 ? 59.09800 29.08900 61.08300 1.000 16.78000 285 ALA A O 1
ATOM 2279 N N . ALA A 1 289 ? 60.34500 30.87400 61.65300 1.000 16.64000 286 ALA A N 1
ATOM 2280 C CA . ALA A 1 289 ? 61.24600 30.70100 60.51800 1.000 17.80000 286 ALA A CA 1
ATOM 2281 C C . ALA A 1 289 ? 62.31200 29.65000 60.80800 1.000 19.49000 286 ALA A C 1
ATOM 2282 O O . ALA A 1 289 ? 62.60600 28.80600 59.95200 1.000 17.26000 286 ALA A O 1
ATOM 2284 N N . TYR A 1 290 ? 62.89900 29.69400 62.00500 1.000 11.61000 287 TYR A N 1
ATOM 2285 C CA . TYR A 1 290 ? 63.93300 28.73700 62.37800 1.000 11.26000 287 TYR A CA 1
ATOM 2286 C C . TYR A 1 290 ? 63.45000 27.30300 62.20600 1.000 13.63000 287 TYR A C 1
ATOM 2287 O O . TYR A 1 290 ? 64.15100 26.46100 61.63300 1.000 15.01000 287 TYR A O 1
ATOM 2296 N N . ASN A 1 291 ? 62.23400 27.01600 62.67400 1.000 18.34000 288 ASN A N 1
ATOM 2297 C CA . ASN A 1 291 ? 61.73000 25.64900 62.64000 1.000 22.93000 288 ASN A CA 1
ATOM 2298 C C . ASN A 1 291 ? 61.50800 25.14200 61.22300 1.000 19.00000 288 ASN A C 1
ATOM 2299 O O . ASN A 1 291 ? 61.43600 23.92600 61.02500 1.000 19.50000 288 ASN A O 1
ATOM 2304 N N . LYS A 1 292 ? 61.41200 26.03400 60.23700 1.000 20.36000 289 LYS A N 1
ATOM 2305 C CA . LYS A 1 292 ? 61.20100 25.63300 58.85200 1.000 20.14000 289 LYS A CA 1
ATOM 2306 C C . LYS A 1 292 ? 62.48200 25.64700 58.02500 1.000 19.79000 289 LYS A C 1
ATOM 2307 O O . LYS A 1 292 ? 62.41400 25.46600 56.80700 1.000 25.65000 289 LYS A O 1
ATOM 2313 N N . LEU A 1 293 ? 63.63800 25.86000 58.65000 1.000 23.94000 290 LEU A N 1
ATOM 2314 C CA . LEU A 1 293 ? 64.89100 25.93500 57.90600 1.000 19.44000 290 LEU A CA 1
ATOM 2315 C C . LEU A 1 293 ? 65.20500 24.60600 57.23100 1.000 25.48000 290 LEU A C 1
ATOM 2316 O O . LEU A 1 293 ? 64.98500 23.53200 57.79900 1.000 27.53000 290 LEU A O 1
ATOM 2321 N N . GLY A 1 294 ? 65.71700 24.68200 56.00300 1.000 21.80000 291 GLY A N 1
ATOM 2322 C CA . GLY A 1 294 ? 66.01600 23.50100 55.22200 1.000 30.06000 291 GLY A CA 1
ATOM 2323 C C . GLY A 1 294 ? 67.41600 22.93300 55.34400 1.000 30.45000 291 GLY A C 1
ATOM 2324 O O . GLY A 1 294 ? 67.72900 21.95800 54.65200 1.000 32.66000 291 GLY A O 1
ATOM 2325 N N . GLY A 1 295 ? 68.26900 23.49100 56.20600 1.000 22.28000 292 GLY A N 1
ATOM 2326 C CA . GLY A 1 295 ? 69.60800 22.97800 56.39300 1.000 19.16000 292 GLY A CA 1
ATOM 2327 C C . GLY A 1 295 ? 69.90600 22.71500 57.85700 1.000 18.93000 292 GLY A C 1
ATOM 2328 O O . GLY A 1 295 ? 69.02000 22.80700 58.71100 1.000 19.04000 292 GLY A O 1
ATOM 2329 N N . PRO A 1 296 ? 71.15200 22.35900 58.17700 1.000 18.21000 293 PRO A N 1
ATOM 2330 C CA . PRO A 1 296 ? 71.52800 22.22000 59.59100 1.000 14.45000 293 PRO A CA 1
ATOM 2331 C C . PRO A 1 296 ? 71.40800 23.56200 60.30100 1.000 22.66000 293 PRO A C 1
ATOM 2332 O O . PRO A 1 296 ? 71.53200 24.62600 59.68700 1.000 19.40000 293 PRO A O 1
ATOM 2336 N N . LYS A 1 297 ? 71.17000 23.50500 61.61100 1.000 18.67000 294 LYS A N 1
ATOM 2337 C CA . LYS A 1 297 ? 70.84400 24.71600 62.34800 1.000 20.05000 294 LYS A CA 1
ATOM 2338 C C . LYS A 1 297 ? 71.12000 24.52900 63.83400 1.000 20.38000 294 LYS A C 1
ATOM 2339 O O . LYS A 1 297 ? 71.05800 23.41500 64.35900 1.000 19.28000 294 LYS A O 1
ATOM 2345 N N . ASP A 1 298 ? 71.41900 25.64400 64.49700 1.000 22.34000 295 ASP A N 1
ATOM 2346 C CA . ASP A 1 298 ? 71.59300 25.70400 65.94300 1.000 17.26000 295 ASP A CA 1
ATOM 2347 C C . ASP A 1 298 ? 71.21900 27.10300 66.41100 1.000 11.12000 295 ASP A C 1
ATOM 2348 O O . ASP A 1 298 ? 71.20900 28.05400 65.62600 1.000 13.01000 295 ASP A O 1
ATOM 2353 N N . TYR A 1 299 ? 70.91400 27.22800 67.70100 1.000 9.11000 296 TYR A N 1
ATOM 2354 C CA . TYR A 1 299 ? 70.49900 28.50500 68.26300 1.000 15.02000 296 TYR A CA 1
ATOM 2355 C C . TYR A 1 299 ? 71.28000 28.80300 69.53600 1.000 18.62000 296 TYR A C 1
ATOM 2356 O O . TYR A 1 299 ? 71.83600 27.90700 70.17700 1.000 24.60000 296 TYR A O 1
ATOM 2365 N N . ARG A 1 300 ? 71.29500 30.08600 69.89800 1.000 11.06000 297 ARG A N 1
ATOM 2366 C CA . ARG A 1 300 ? 71.90000 30.58500 71.12700 1.000 15.48000 297 ARG A CA 1
ATOM 2367 C C . ARG A 1 300 ? 70.89200 31.49500 71.81800 1.000 21.82000 297 ARG A C 1
ATOM 2368 O O . ARG A 1 300 ? 70.30400 32.36800 71.17200 1.000 14.96000 297 ARG A O 1
ATOM 2376 N N . LEU A 1 301 ? 70.68000 31.30000 73.11700 1.000 19.07000 298 LEU A N 1
ATOM 2377 C CA . LEU A 1 301 ? 69.65700 32.04800 73.84000 1.000 23.98000 298 LEU A CA 1
ATOM 2378 C C . LEU A 1 301 ? 70.26500 32.98300 74.88200 1.000 22.99000 298 LEU A C 1
ATOM 2379 O O . LEU A 1 301 ? 71.25900 32.64600 75.53000 1.000 22.96000 298 LEU A O 1
ATOM 2384 N N . TYR A 1 302 ? 69.64400 34.16000 75.03200 1.000 15.04000 299 TYR A N 1
ATOM 2385 C CA . TYR A 1 302 ? 69.98100 35.15500 76.05500 1.000 11.53000 299 TYR A CA 1
ATOM 2386 C C . TYR A 1 302 ? 68.70800 35.47300 76.82800 1.000 11.07000 299 TYR A C 1
ATOM 2387 O O . TYR A 1 302 ? 67.94500 36.36800 76.44100 1.000 9.80000 299 TYR A O 1
ATOM 2396 N N . PRO A 1 303 ? 68.45900 34.77700 77.94300 1.000 20.35000 300 PRO A N 1
ATOM 2397 C CA . PRO A 1 303 ? 67.13700 34.87700 78.59400 1.000 15.62000 300 PRO A CA 1
ATOM 2398 C C . PRO A 1 303 ? 66.76400 36.26400 79.09700 1.000 16.06000 300 PRO A C 1
ATOM 2399 O O . PRO A 1 303 ? 65.58300 36.62700 79.04200 1.000 25.78000 300 PRO A O 1
ATOM 2403 N N . ASP A 1 304 ? 67.71600 37.04400 79.60600 1.000 13.54000 301 ASP A N 1
ATOM 2404 C CA . ASP A 1 304 ? 67.40400 38.31500 80.24900 1.000 16.90000 301 ASP A CA 1
ATOM 2405 C C . ASP A 1 304 ? 67.60800 39.51800 79.34300 1.000 16.41000 301 ASP A C 1
ATOM 2406 O O . ASP A 1 304 ? 67.58700 40.65100 79.83100 1.000 19.41000 301 ASP A O 1
ATOM 2411 N N . PHE A 1 305 ? 67.79400 39.31700 78.04800 1.000 11.70000 302 PHE A N 1
ATOM 2412 C CA . PHE A 1 305 ? 68.10000 40.43800 77.17600 1.000 10.57000 302 PHE A CA 1
ATOM 2413 C C . PHE A 1 305 ? 66.94100 40.73100 76.23400 1.000 17.93000 302 PHE A C 1
ATOM 2414 O O . PHE A 1 305 ? 66.10700 39.87100 75.93400 1.000 16.24000 302 PHE A O 1
ATOM 2422 N N . ALA A 1 306 ? 66.89600 41.98100 75.78600 1.000 17.25000 303 ALA A N 1
ATOM 2423 C CA . ALA A 1 306 ? 65.90800 42.40900 74.81100 1.000 11.12000 303 ALA A CA 1
ATOM 2424 C C . ALA A 1 306 ? 66.60000 42.68200 73.47800 1.000 19.83000 303 ALA A C 1
ATOM 2425 O O . ALA A 1 306 ? 67.54400 41.97300 73.11000 1.000 16.76000 303 ALA A O 1
ATOM 2427 N N . HIS A 1 307 ? 66.15000 43.71300 72.76000 1.000 19.96000 304 HIS A N 1
ATOM 2428 C CA . HIS A 1 307 ? 66.67800 44.06200 71.43600 1.000 21.58000 304 HIS A CA 1
ATOM 2429 C C . HIS A 1 307 ? 67.86300 45.00600 71.61600 1.000 16.74000 304 HIS A C 1
ATOM 2430 O O . HIS A 1 307 ? 67.75600 46.22600 71.47800 1.000 23.72000 304 HIS A O 1
ATOM 2437 N N . GLU A 1 308 ? 69.01400 44.42400 71.94400 1.000 13.23000 305 GLU A N 1
ATOM 2438 C CA . GLU A 1 308 ? 70.18100 45.19100 72.35800 1.000 10.34000 305 GLU A CA 1
ATOM 2439 C C . GLU A 1 308 ? 71.43800 44.39200 72.03600 1.000 14.38000 305 GLU A C 1
ATOM 2440 O O . GLU A 1 308 ? 71.37700 43.30800 71.44900 1.000 12.36000 305 GLU A O 1
ATOM 2446 N N . THR A 1 309 ? 72.58400 44.93300 72.44300 1.000 11.21000 306 THR A N 1
ATOM 2447 C CA . THR A 1 309 ? 73.85000 44.22200 72.33300 1.000 19.33000 306 THR A CA 1
ATOM 2448 C C . THR A 1 309 ? 73.83100 42.96200 73.19400 1.000 17.61000 306 THR A C 1
ATOM 2449 O O . THR A 1 309 ? 73.39000 42.98800 74.34600 1.000 13.30000 306 THR A O 1
ATOM 2453 N N . LEU A 1 310 ? 74.30000 41.85000 72.62500 1.000 9.83000 307 LEU A N 1
ATOM 2454 C CA . LEU A 1 310 ? 74.31300 40.56100 73.30900 1.000 11.06000 307 LEU A CA 1
ATOM 2455 C C . LEU A 1 310 ? 75.75900 40.15600 73.55300 1.000 19.35000 307 LEU A C 1
ATOM 2456 O O . LEU A 1 310 ? 76.43400 39.67700 72.62700 1.000 22.29000 307 LEU A O 1
ATOM 2461 N N . PRO A 1 311 ? 76.28300 40.32900 74.76600 1.000 17.17000 308 PRO A N 1
ATOM 2462 C CA . PRO A 1 311 ? 77.72600 40.14600 74.98400 1.000 20.42000 308 PRO A CA 1
ATOM 2463 C C . PRO A 1 311 ? 78.17400 38.73200 74.63800 1.000 23.40000 308 PRO A C 1
ATOM 2464 O O . PRO A 1 311 ? 77.58300 37.74600 75.08500 1.000 25.65000 308 PRO A O 1
ATOM 2468 N N . GLY A 1 312 ? 79.22000 38.64400 73.81300 1.000 16.48000 309 GLY A N 1
ATOM 2469 C CA . GLY A 1 312 ? 79.77700 37.38200 73.37300 1.000 12.21000 309 GLY A CA 1
ATOM 2470 C C . GLY A 1 312 ? 79.31700 36.91800 72.00400 1.000 9.69000 309 GLY A C 1
ATOM 2471 O O . GLY A 1 312 ? 79.92800 36.00200 71.44500 1.000 17.78000 309 GLY A O 1
ATOM 2472 N N . THR A 1 313 ? 78.29200 37.54900 71.42700 1.000 9.63000 310 THR A N 1
ATOM 2473 C CA . THR A 1 313 ? 77.71500 37.05800 70.17600 1.000 16.84000 310 THR A CA 1
ATOM 2474 C C . THR A 1 313 ? 78.63300 37.33700 68.99400 1.000 10.31000 310 THR A C 1
ATOM 2475 O O . THR A 1 313 ? 78.73300 36.52200 68.06900 1.000 9.48000 310 THR A O 1
ATOM 2479 N N . ASP A 1 314 ? 79.30100 38.49400 68.99500 1.000 12.92000 311 ASP A N 1
ATOM 2480 C CA . ASP A 1 314 ? 80.20400 38.79600 67.89000 1.000 16.67000 311 ASP A CA 1
ATOM 2481 C C . ASP A 1 314 ? 81.38700 37.83200 67.87100 1.000 14.34000 311 ASP A C 1
ATOM 2482 O O . ASP A 1 314 ? 81.83800 37.41500 66.79900 1.000 15.26000 311 ASP A O 1
ATOM 2487 N N . ASP A 1 315 ? 81.88300 37.44100 69.04600 1.000 11.03000 312 ASP A N 1
ATOM 2488 C CA . ASP A 1 315 ? 82.90200 36.39900 69.09500 1.000 12.18000 312 ASP A CA 1
ATOM 2489 C C . ASP A 1 315 ? 82.34500 35.06200 68.62800 1.000 14.15000 312 ASP A C 1
ATOM 2490 O O . ASP A 1 315 ? 83.01100 34.33500 67.88300 1.000 15.93000 312 ASP A O 1
ATOM 2495 N N . ALA A 1 316 ? 81.12500 34.71900 69.04900 1.000 15.60000 313 ALA A N 1
ATOM 2496 C CA . ALA A 1 316 ? 80.52100 33.46800 68.60100 1.000 14.43000 313 ALA A CA 1
ATOM 2497 C C . ALA A 1 316 ? 80.36200 33.44600 67.08600 1.000 18.46000 313 ALA A C 1
ATOM 2498 O O . ALA A 1 316 ? 80.66300 32.43500 66.44000 1.000 21.19000 313 ALA A O 1
ATOM 2500 N N . ILE A 1 317 ? 79.90900 34.55800 66.50100 1.000 12.43000 314 ILE A N 1
ATOM 2501 C CA . ILE A 1 317 ? 79.75200 34.62800 65.05100 1.000 14.67000 314 ILE A CA 1
ATOM 2502 C C . ILE A 1 317 ? 81.11200 34.59200 64.36400 1.000 16.67000 314 ILE A C 1
ATOM 2503 O O . ILE A 1 317 ? 81.29000 33.91800 63.34000 1.000 10.86000 314 ILE A O 1
ATOM 2508 N N . PHE A 1 318 ? 82.09800 35.29100 64.92700 1.000 16.18000 315 PHE A N 1
ATOM 2509 C CA . PHE A 1 318 ? 83.42800 35.29300 64.33100 1.000 18.22000 315 PHE A CA 1
ATOM 2510 C C . PHE A 1 318 ? 84.02000 33.88700 64.31000 1.000 19.76000 315 PHE A C 1
ATOM 2511 O O . PHE A 1 318 ? 84.59100 33.45200 63.30300 1.000 14.75000 315 PHE A O 1
ATOM 2519 N N . THR A 1 319 ? 83.90800 33.16700 65.42600 1.000 10.04000 316 THR A N 1
ATOM 2520 C CA . THR A 1 319 ? 84.36800 31.78100 65.45700 1.000 19.40000 316 THR A CA 1
ATOM 2521 C C . THR A 1 319 ? 83.56900 30.91500 64.48900 1.000 22.16000 316 THR A C 1
ATOM 2522 O O . THR A 1 319 ? 84.13200 30.05600 63.80200 1.000 23.99000 316 THR A O 1
ATOM 2526 N N . PHE A 1 320 ? 82.25200 31.13500 64.41600 1.000 20.82000 317 PHE A N 1
ATOM 2527 C CA . PHE A 1 320 ? 81.41400 30.40200 63.47000 1.000 18.22000 317 PHE A CA 1
ATOM 2528 C C . PHE A 1 320 ? 81.85100 30.65900 62.03300 1.000 23.95000 317 PHE A C 1
ATOM 2529 O O . PHE A 1 320 ? 81.91300 29.73100 61.21900 1.000 27.96000 317 PHE A O 1
ATOM 2537 N N . LEU A 1 321 ? 82.17500 31.91100 61.70500 1.000 21.92000 318 LEU A N 1
ATOM 2538 C CA . LEU A 1 321 ? 82.54200 32.26700 60.34100 1.000 22.57000 318 LEU A CA 1
ATOM 2539 C C . LEU A 1 321 ? 83.99200 31.94900 60.00900 1.000 32.38000 318 LEU A C 1
ATOM 2540 O O . LEU A 1 321 ? 84.36100 31.98500 58.83100 1.000 32.97000 318 LEU A O 1
ATOM 2545 N N . GLN A 1 322 ? 84.81600 31.62400 61.00500 1.000 36.68000 319 GLN A N 1
ATOM 2546 C CA . GLN A 1 322 ? 86.18400 31.20700 60.72700 1.000 38.37000 319 GLN A CA 1
ATOM 2547 C C . GLN A 1 322 ? 86.25200 29.84400 60.05100 1.000 36.22000 319 GLN A C 1
ATOM 2548 O O . GLN A 1 322 ? 87.24200 29.55300 59.37100 1.000 33.08000 319 GLN A O 1
ATOM 2554 N N . GLY A 1 323 ? 85.22800 29.00800 60.21800 1.000 33.34000 320 GLY A N 1
ATOM 2555 C CA . GLY A 1 323 ? 85.13800 27.72600 59.55300 1.000 33.98000 320 GLY A CA 1
ATOM 2556 C C . GLY A 1 323 ? 84.74900 27.77700 58.09300 1.000 41.27000 320 GLY A C 1
ATOM 2557 O O . GLY A 1 323 ? 84.41900 26.73900 57.51300 1.000 46.67000 320 GLY A O 1
ATOM 2558 N N . LEU A 1 324 ? 84.77700 28.95400 57.47400 1.000 36.76000 321 LEU A N 1
ATOM 2559 C CA . LEU A 1 324 ? 84.42100 29.09800 56.06600 1.000 38.38000 321 LEU A CA 1
ATOM 2560 C C . LEU A 1 324 ? 85.50600 28.51700 55.16300 1.000 45.10000 321 LEU A C 1
ATOM 2561 O O . LEU A 1 324 ? 85.24600 27.65500 54.32000 1.000 47.71000 321 LEU A O 1
ATOM 2567 N N . HIS B 2 1 ? 44.08900 27.01300 69.98800 1.000 60.87000 0 HIS B N 1
ATOM 2568 C CA . HIS B 2 1 ? 45.00000 27.99800 70.56200 1.000 66.83000 0 HIS B CA 1
ATOM 2569 C C . HIS B 2 1 ? 44.60100 29.42000 70.17900 1.000 65.03000 0 HIS B C 1
ATOM 2570 O O . HIS B 2 1 ? 44.49600 29.74500 68.99600 1.000 57.22000 0 HIS B O 1
ATOM 2577 N N . VAL B 2 2 ? 44.38600 30.26500 71.18200 1.000 72.68000 1 VAL B N 1
ATOM 2578 C CA . VAL B 2 2 ? 44.03300 31.66400 70.94800 1.000 78.00000 1 VAL B CA 1
ATOM 2579 C C . VAL B 2 2 ? 45.11400 32.55300 71.55800 1.000 71.00000 1 VAL B C 1
ATOM 2580 O O . VAL B 2 2 ? 45.70200 32.19600 72.59100 1.000 67.02000 1 VAL B O 1
ATOM 2584 N N . PRO B 2 3 ? 45.43200 33.69200 70.94600 1.000 64.43000 2 PRO B N 1
ATOM 2585 C CA . PRO B 2 3 ? 46.51000 34.53400 71.47700 1.000 59.72000 2 PRO B CA 1
ATOM 2586 C C . PRO B 2 3 ? 46.08700 35.27900 72.73300 1.000 58.56000 2 PRO B C 1
ATOM 2587 O O . PRO B 2 3 ? 44.90200 35.53200 72.96500 1.000 63.62000 2 PRO B O 1
ATOM 2591 N N . LEU B 2 4 ? 47.08200 35.62800 73.54900 1.000 53.91000 3 LEU B N 1
ATOM 2592 C CA . LEU B 2 4 ? 46.83100 36.42700 74.74000 1.000 54.57000 3 LEU B CA 1
ATOM 2593 C C . LEU B 2 4 ? 46.18800 37.75800 74.36400 1.000 62.86000 3 LEU B C 1
ATOM 2594 O O . LEU B 2 4 ? 46.37800 38.27700 73.26100 1.000 65.88000 3 LEU B O 1
ATOM 2599 N N . THR B 2 5 ? 45.41400 38.30500 75.29700 1.000 64.78000 4 THR B N 1
ATOM 2600 C CA . THR B 2 5 ? 44.82800 39.62900 75.14500 1.000 63.60000 4 THR B CA 1
ATOM 2601 C C . THR B 2 5 ? 44.49600 40.16000 76.53100 1.000 56.10000 4 THR B C 1
ATOM 2602 O O . THR B 2 5 ? 44.27900 39.38600 77.46800 1.000 55.83000 4 THR B O 1
ATOM 2606 N N . PHE B 2 6 ? 44.47100 41.49000 76.65500 1.000 46.06000 5 PHE B N 1
ATOM 2607 C CA . PHE B 2 6 ? 44.14600 42.08900 77.94400 1.000 40.49000 5 PHE B CA 1
ATOM 2608 C C . PHE B 2 6 ? 42.71100 41.78300 78.35000 1.000 32.52000 5 PHE B C 1
ATOM 2609 O O . PHE B 2 6 ? 42.39500 41.78200 79.54500 1.000 30.17000 5 PHE B O 1
ATOM 2617 N N . ASP B 2 7 ? 41.83200 41.53600 77.37900 1.000 25.32000 6 ASP B N 1
ATOM 2618 C CA . ASP B 2 7 ? 40.42100 41.26800 77.59700 1.000 29.25000 6 ASP B CA 1
ATOM 2619 C C . ASP B 2 7 ? 40.13100 39.80500 77.23500 1.000 40.36000 6 ASP B C 1
ATOM 2620 O O . ASP B 2 7 ? 40.99000 38.93100 77.44700 1.000 53.67000 6 ASP B O 1
ATOM 2625 N N . LEU B 2 8 ? 38.93600 39.53600 76.70000 1.000 33.99000 7 LEU B N 1
ATOM 2626 C CA . LEU B 2 8 ? 38.51200 38.21700 76.26600 1.000 32.15000 7 LEU B CA 1
ATOM 2627 C C . LEU B 2 8 ? 38.71700 38.06200 74.76600 1.000 38.26000 7 LEU B C 1
ATOM 2628 O O . LEU B 2 8 ? 38.57200 39.03000 74.01300 1.000 44.57000 7 LEU B O 1
ATOM 2633 N N . PRO B 2 9 ? 39.05300 36.86000 74.29500 1.000 41.35000 8 PRO B N 1
ATOM 2634 C CA . PRO B 2 9 ? 39.11600 36.63500 72.84600 1.000 35.72000 8 PRO B CA 1
ATOM 2635 C C . PRO B 2 9 ? 37.75100 36.87600 72.22200 1.000 28.65000 8 PRO B C 1
ATOM 2636 O O . PRO B 2 9 ? 36.71400 36.65900 72.85400 1.000 26.39000 8 PRO B O 1
ATOM 2640 N N . PHE B 2 10 ? 37.75900 37.32500 70.96400 1.000 28.87000 9 PHE B N 1
ATOM 2641 C CA . PHE B 2 10 ? 36.51200 37.76900 70.34800 1.000 26.50000 9 PHE B CA 1
ATOM 2642 C C . PHE B 2 10 ? 35.47100 36.65600 70.31000 1.000 30.12000 9 PHE B C 1
ATOM 2643 O O . PHE B 2 10 ? 34.27000 36.92000 70.43900 1.000 40.69000 9 PHE B O 1
ATOM 2651 N N . GLU B 2 11 ? 35.90500 35.40600 70.12900 1.000 35.95000 10 GLU B N 1
ATOM 2652 C CA A GLU B 2 11 ? 34.94500 34.31100 70.05100 0.510 42.86000 10 GLU B CA 1
ATOM 2653 C CA B GLU B 2 11 ? 34.96300 34.29400 70.06000 0.490 42.92000 10 GLU B CA 1
ATOM 2654 C C . GLU B 2 11 ? 34.19500 34.10500 71.36000 1.000 41.92000 10 GLU B C 1
ATOM 2655 O O . GLU B 2 11 ? 33.10200 33.53100 71.34700 1.000 42.42000 10 GLU B O 1
ATOM 2666 N N . GLU B 2 12 ? 34.74200 34.56300 72.48100 1.000 34.84000 11 GLU B N 1
ATOM 2667 C CA A GLU B 2 12 ? 34.06000 34.43800 73.76200 0.460 36.54000 11 GLU B CA 1
ATOM 2668 C CA B GLU B 2 12 ? 34.06500 34.43900 73.76100 0.540 36.53000 11 GLU B CA 1
ATOM 2669 C C . GLU B 2 12 ? 33.18700 35.64100 74.08800 1.000 31.39000 11 GLU B C 1
ATOM 2670 O O . GLU B 2 12 ? 32.44100 35.59500 75.07000 1.000 31.40000 11 GLU B O 1
ATOM 2681 N N . LEU B 2 13 ? 33.24000 36.70800 73.28500 1.000 24.77000 12 LEU B N 1
ATOM 2682 C CA . LEU B 2 13 ? 32.46400 37.89800 73.62000 1.000 25.25000 12 LEU B CA 1
ATOM 2683 C C . LEU B 2 13 ? 30.96800 37.67400 73.43000 1.000 16.68000 12 LEU B C 1
ATOM 2684 O O . LEU B 2 13 ? 30.17000 38.09800 74.27100 1.000 19.76000 12 LEU B O 1
ATOM 2689 N N . LEU B 2 14 ? 30.56500 36.98600 72.35600 1.000 16.18000 13 LEU B N 1
ATOM 2690 C CA . LEU B 2 14 ? 29.14300 36.84700 72.04300 1.000 14.31000 13 LEU B CA 1
ATOM 2691 C C . LEU B 2 14 ? 28.39500 35.90100 72.97300 1.000 17.99000 13 LEU B C 1
ATOM 2692 O O . LEU B 2 14 ? 27.16400 35.83000 72.89000 1.000 19.09000 13 LEU B O 1
ATOM 2697 N N . THR B 2 15 ? 29.08700 35.16000 73.83000 1.000 14.89000 14 THR B N 1
ATOM 2698 C CA . THR B 2 15 ? 28.41800 34.32100 74.80800 1.000 20.89000 14 THR B CA 1
ATOM 2699 C C . THR B 2 15 ? 28.69200 34.76500 76.23500 1.000 26.32000 14 THR B C 1
ATOM 2700 O O . THR B 2 15 ? 28.19600 34.13100 77.17300 1.000 24.38000 14 THR B O 1
ATOM 2704 N N . TYR B 2 16 ? 29.44500 35.84100 76.42100 1.000 24.01000 15 TYR B N 1
ATOM 2705 C CA . TYR B 2 16 ? 29.83900 36.28800 77.75000 1.000 14.11000 15 TYR B CA 1
ATOM 2706 C C . TYR B 2 16 ? 28.62500 36.74600 78.55400 1.000 9.47000 15 TYR B C 1
ATOM 2707 O O . TYR B 2 16 ? 27.91900 37.66500 78.11800 1.000 16.21000 15 TYR B O 1
ATOM 2716 N N . PRO B 2 17 ? 28.37200 36.18300 79.73600 1.000 13.59000 16 PRO B N 1
ATOM 2717 C CA . PRO B 2 17 ? 27.16300 36.52800 80.49600 1.000 13.57000 16 PRO B CA 1
ATOM 2718 C C . PRO B 2 17 ? 27.32000 37.67200 81.48700 1.000 11.53000 16 PRO B C 1
ATOM 2719 O O . PRO B 2 17 ? 26.34000 38.01000 82.16300 1.000 22.33000 16 PRO B O 1
ATOM 2723 N N . GLY B 2 18 ? 28.50200 38.27000 81.60100 1.000 18.15000 17 GLY B N 1
ATOM 2724 C CA . GLY B 2 18 ? 28.73200 39.29600 82.59800 1.000 16.99000 17 GLY B CA 1
ATOM 2725 C C . GLY B 2 18 ? 29.13000 38.71300 83.93600 1.000 19.94000 17 GLY B C 1
ATOM 2726 O O . GLY B 2 18 ? 29.17300 37.49700 84.14300 1.000 22.89000 17 GLY B O 1
ATOM 2727 N N . ARG B 2 19 ? 29.42300 39.61600 84.87400 1.000 18.22000 18 ARG B N 1
ATOM 2728 C CA . ARG B 2 19 ? 29.83800 39.23800 86.22000 1.000 21.36000 18 ARG B CA 1
ATOM 2729 C C . ARG B 2 19 ? 29.11000 39.98900 87.32500 1.000 25.81000 18 ARG B C 1
ATOM 2730 O O . ARG B 2 19 ? 29.05200 39.48200 88.45100 1.000 27.80000 18 ARG B O 1
ATOM 2738 N N . THR B 2 20 ? 28.55900 41.16200 87.05700 1.000 33.21000 19 THR B N 1
ATOM 2739 C CA . THR B 2 20 ? 27.82800 41.88400 88.08700 1.000 33.67000 19 THR B CA 1
ATOM 2740 C C . THR B 2 20 ? 26.48600 41.19400 88.31700 1.000 33.92000 19 THR B C 1
ATOM 2741 O O . THR B 2 20 ? 25.75500 40.93200 87.35200 1.000 36.54000 19 THR B O 1
ATOM 2745 N N . PRO B 2 21 ? 26.14200 40.85200 89.55800 1.000 36.00000 20 PRO B N 1
ATOM 2746 C CA . PRO B 2 21 ? 24.92200 40.06400 89.79700 1.000 43.37000 20 PRO B CA 1
ATOM 2747 C C . PRO B 2 21 ? 23.65900 40.87600 89.55100 1.000 34.89000 20 PRO B C 1
ATOM 2748 O O . PRO B 2 21 ? 23.59700 42.06700 89.86300 1.000 35.47000 20 PRO B O 1
ATOM 2752 N N . ARG B 2 22 ? 22.64200 40.21700 88.99500 1.000 30.71000 21 ARG B N 1
ATOM 2753 C CA . ARG B 2 22 ? 21.34500 40.86300 88.80200 1.000 32.92000 21 ARG B CA 1
ATOM 2754 C C . ARG B 2 22 ? 20.55300 40.82600 90.10300 1.000 40.50000 21 ARG B C 1
ATOM 2755 O O . ARG B 2 22 ? 20.30800 39.73800 90.63500 1.000 46.42000 21 ARG B O 1
ATOM 2763 N N . PRO B 2 23 ? 20.14100 41.97000 90.64700 1.000 36.52000 22 PRO B N 1
ATOM 2764 C CA . PRO B 2 23 ? 19.34800 41.95100 91.88100 1.000 35.69000 22 PRO B CA 1
ATOM 2765 C C . PRO B 2 23 ? 18.00900 41.25700 91.67300 1.000 35.89000 22 PRO B C 1
ATOM 2766 O O . PRO B 2 23 ? 17.38900 41.35000 90.60900 1.000 27.45000 22 PRO B O 1
ATOM 2770 N N . ALA B 2 24 ? 17.56200 40.55600 92.71800 1.000 31.74000 23 ALA B N 1
ATOM 2771 C CA . ALA B 2 24 ? 16.32800 39.78300 92.61700 1.000 32.98000 23 ALA B CA 1
ATOM 2772 C C . ALA B 2 24 ? 15.10700 40.67700 92.42700 1.000 29.60000 23 ALA B C 1
ATOM 2773 O O . ALA B 2 24 ? 14.12000 40.24800 91.82000 1.000 31.88000 23 ALA B O 1
ATOM 2775 N N . ASP B 2 25 ? 15.15100 41.91300 92.93100 1.000 27.76000 24 ASP B N 1
ATOM 2776 C CA . ASP B 2 25 ? 14.04700 42.85700 92.79900 1.000 31.49000 24 ASP B CA 1
ATOM 2777 C C . ASP B 2 25 ? 14.35200 43.95900 91.78500 1.000 29.32000 24 ASP B C 1
ATOM 2778 O O . ASP B 2 25 ? 13.89300 45.09400 91.94300 1.000 24.87000 24 ASP B O 1
ATOM 2783 N N . HIS B 2 26 ? 15.14300 43.64100 90.75500 1.000 26.79000 25 HIS B N 1
ATOM 2784 C CA . HIS B 2 26 ? 15.49100 44.63000 89.73600 1.000 24.33000 25 HIS B CA 1
ATOM 2785 C C . HIS B 2 26 ? 14.24800 45.27400 89.13500 1.000 26.88000 25 HIS B C 1
ATOM 2786 O O . HIS B 2 26 ? 14.21100 46.49100 88.92400 1.000 32.87000 25 HIS B O 1
ATOM 2793 N N . ASP B 2 27 ? 13.22900 44.46700 88.83600 1.000 25.19000 26 ASP B N 1
ATOM 2794 C CA . ASP B 2 27 ? 12.00700 44.98400 88.22700 1.000 26.17000 26 ASP B CA 1
ATOM 2795 C C . ASP B 2 27 ? 11.28300 45.94700 89.16200 1.000 28.11000 26 ASP B C 1
ATOM 2796 O O . ASP B 2 27 ? 10.86300 47.03400 88.74800 1.000 22.68000 26 ASP B O 1
ATOM 2801 N N . GLU B 2 28 ? 11.11400 45.55400 90.42800 1.000 22.13000 27 GLU B N 1
ATOM 2802 C CA . GLU B 2 28 ? 10.43100 46.41700 91.38700 1.000 27.28000 27 GLU B CA 1
ATOM 2803 C C . GLU B 2 28 ? 11.20200 47.70900 91.60500 1.000 26.72000 27 GLU B C 1
ATOM 2804 O O . GLU B 2 28 ? 10.60600 48.78200 91.75600 1.000 26.08000 27 GLU B O 1
ATOM 2810 N N . TYR B 2 29 ? 12.53200 47.61900 91.62900 1.000 20.98000 28 TYR B N 1
ATOM 2811 C CA . TYR B 2 29 ? 13.36200 48.80300 91.81300 1.000 21.03000 28 TYR B CA 1
ATOM 2812 C C . TYR B 2 29 ? 13.09400 49.82300 90.71400 1.000 18.23000 28 TYR B C 1
ATOM 2813 O O . TYR B 2 29 ? 12.94000 51.02000 90.98400 1.000 20.84000 28 TYR B O 1
ATOM 2822 N N . TRP B 2 30 ? 13.02500 49.36500 89.46300 1.000 16.58000 29 TRP B N 1
ATOM 2823 C CA . TRP B 2 30 ? 12.87400 50.30100 88.35600 1.000 12.92000 29 TRP B CA 1
ATOM 2824 C C . TRP B 2 30 ? 11.42300 50.71100 88.13300 1.000 12.41000 29 TRP B C 1
ATOM 2825 O O . TRP B 2 30 ? 11.16900 51.82800 87.67200 1.000 17.05000 29 TRP B O 1
ATOM 2836 N N . ASP B 2 31 ? 10.46000 49.85300 88.47100 1.000 15.22000 30 ASP B N 1
ATOM 2837 C CA . ASP B 2 31 ? 9.07500 50.30700 88.45900 1.000 18.95000 30 ASP B CA 1
ATOM 2838 C C . ASP B 2 31 ? 8.84500 51.37500 89.52500 1.000 25.54000 30 ASP B C 1
ATOM 2839 O O . ASP B 2 31 ? 8.15100 52.37300 89.27800 1.000 21.94000 30 ASP B O 1
ATOM 2844 N N . ARG B 2 32 ? 9.45700 51.20300 90.70300 1.000 22.27000 31 ARG B N 1
ATOM 2845 C CA . ARG B 2 32 ? 9.36400 52.21600 91.74900 1.000 19.16000 31 ARG B CA 1
ATOM 2846 C C . ARG B 2 32 ? 10.04000 53.51300 91.31900 1.000 21.78000 31 ARG B C 1
ATOM 2847 O O . ARG B 2 32 ? 9.53800 54.60600 91.60500 1.000 26.15000 31 ARG B O 1
ATOM 2855 N N . GLY B 2 33 ? 11.17000 53.41200 90.61600 1.000 19.34000 32 GLY B N 1
ATOM 2856 C CA . GLY B 2 33 ? 11.83200 54.61200 90.12100 1.000 19.28000 32 GLY B CA 1
ATOM 2857 C C . GLY B 2 33 ? 10.98400 55.38500 89.12900 1.000 16.11000 32 GLY B C 1
ATOM 2858 O O . GLY B 2 33 ? 10.88300 56.61300 89.20300 1.000 14.90000 32 GLY B O 1
ATOM 2859 N N . LEU B 2 34 ? 10.35700 54.68000 88.18800 1.000 18.05000 33 LEU B N 1
ATOM 2860 C CA . LEU B 2 34 ? 9.47600 55.35300 87.24200 1.000 21.46000 33 LEU B CA 1
ATOM 2861 C C . LEU B 2 34 ? 8.26200 55.94000 87.95000 1.000 21.34000 33 LEU B C 1
ATOM 2862 O O . LEU B 2 34 ? 7.78200 57.01500 87.56900 1.000 21.91000 33 LEU B O 1
ATOM 2867 N N . ALA B 2 35 ? 7.76500 55.26100 88.98900 1.000 20.80000 34 ALA B N 1
ATOM 2868 C CA . ALA B 2 35 ? 6.67000 55.81700 89.77800 1.000 18.78000 34 ALA B CA 1
ATOM 2869 C C . ALA B 2 35 ? 7.12300 57.04200 90.56800 1.000 21.26000 34 ALA B C 1
ATOM 2870 O O . ALA B 2 35 ? 6.38000 58.02500 90.67500 1.000 28.67000 34 ALA B O 1
ATOM 2872 N N . ASP B 2 36 ? 8.33300 56.99700 91.14000 1.000 23.33000 35 ASP B N 1
ATOM 2873 C CA . ASP B 2 36 ? 8.88900 58.17700 91.80100 1.000 29.23000 35 ASP B CA 1
ATOM 2874 C C . ASP B 2 36 ? 9.00600 59.34600 90.83500 1.000 27.85000 35 ASP B C 1
ATOM 2875 O O . ASP B 2 36 ? 8.68100 60.48700 91.18300 1.000 22.06000 35 ASP B O 1
ATOM 2880 N N . LEU B 2 37 ? 9.47200 59.08000 89.61300 1.000 21.71000 36 LEU B N 1
ATOM 2881 C CA . LEU B 2 37 ? 9.60800 60.13800 88.61900 1.000 17.24000 36 LEU B CA 1
ATOM 2882 C C . LEU B 2 37 ? 8.25000 60.72700 88.25400 1.000 22.00000 36 LEU B C 1
ATOM 2883 O O . LEU B 2 37 ? 8.09500 61.94900 88.15400 1.000 20.38000 36 LEU B O 1
ATOM 2888 N N . ALA B 2 38 ? 7.25600 59.86400 88.02600 1.000 26.49000 37 ALA B N 1
ATOM 2889 C CA . ALA B 2 38 ? 5.93300 60.34200 87.63900 1.000 23.46000 37 ALA B CA 1
ATOM 2890 C C . ALA B 2 38 ? 5.27700 61.16200 88.74400 1.000 26.58000 37 ALA B C 1
ATOM 2891 O O . ALA B 2 38 ? 4.47400 62.05700 88.45600 1.000 27.28000 37 ALA B O 1
ATOM 2893 N N . ALA B 2 39 ? 5.62600 60.90300 90.00400 1.000 25.23000 38 ALA B N 1
ATOM 2894 C CA . ALA B 2 39 ? 5.04700 61.65900 91.10700 1.000 24.89000 38 ALA B CA 1
ATOM 2895 C C . ALA B 2 39 ? 5.67800 63.03500 91.27000 1.000 29.09000 38 ALA B C 1
ATOM 2896 O O . ALA B 2 39 ? 5.18900 63.83600 92.07500 1.000 25.35000 38 ALA B O 1
ATOM 2898 N N . VAL B 2 40 ? 6.75000 63.32100 90.54300 1.000 26.90000 39 VAL B N 1
ATOM 2899 C CA . VAL B 2 40 ? 7.35900 64.64700 90.50500 1.000 21.14000 39 VAL B CA 1
ATOM 2900 C C . VAL B 2 40 ? 6.88600 65.33400 89.23000 1.000 22.31000 39 VAL B C 1
ATOM 2901 O O . VAL B 2 40 ? 7.13700 64.81100 88.13400 1.000 29.43000 39 VAL B O 1
ATOM 2905 N N . PRO B 2 41 ? 6.19000 66.46300 89.31600 1.000 22.61000 40 PRO B N 1
ATOM 2906 C CA . PRO B 2 41 ? 5.78000 67.16300 88.09300 1.000 29.80000 40 PRO B CA 1
ATOM 2907 C C . PRO B 2 41 ? 6.99400 67.64300 87.30700 1.000 35.03000 40 PRO B C 1
ATOM 2908 O O . PRO B 2 41 ? 7.94800 68.18700 87.86700 1.000 35.82000 40 PRO B O 1
ATOM 2912 N N . ALA B 2 42 ? 6.94700 67.43100 85.98900 1.000 29.15000 41 ALA B N 1
ATOM 2913 C CA . ALA B 2 42 ? 8.10800 67.71300 85.15000 1.000 26.42000 41 ALA B CA 1
ATOM 2914 C C . ALA B 2 42 ? 8.44100 69.19800 85.11200 1.000 26.60000 41 ALA B C 1
ATOM 2915 O O . ALA B 2 42 ? 9.62000 69.55900 85.02200 1.000 29.37000 41 ALA B O 1
ATOM 2917 N N . ASP B 2 43 ? 7.43100 70.06700 85.17400 1.000 22.13000 42 ASP B N 1
ATOM 2918 C CA . ASP B 2 43 ? 7.63900 71.51600 85.22500 1.000 20.43000 42 ASP B CA 1
ATOM 2919 C C . ASP B 2 43 ? 8.47200 72.00100 84.03700 1.000 14.98000 42 ASP B C 1
ATOM 2920 O O . ASP B 2 43 ? 9.46800 72.71100 84.19100 1.000 22.09000 42 ASP B O 1
ATOM 2925 N N . VAL B 2 44 ? 8.03800 71.62100 82.83400 1.000 16.49000 43 VAL B N 1
ATOM 2926 C CA . VAL B 2 44 ? 8.81400 71.87000 81.62500 1.000 17.11000 43 VAL B CA 1
ATOM 2927 C C . VAL B 2 44 ? 8.82000 73.36000 81.30700 1.000 24.14000 43 VAL B C 1
ATOM 2928 O O . VAL B 2 44 ? 7.76800 74.01400 81.28700 1.000 22.13000 43 VAL B O 1
ATOM 2932 N N . VAL B 2 45 ? 10.01200 73.90900 81.07500 1.000 25.62000 44 VAL B N 1
ATOM 2933 C CA . VAL B 2 45 ? 10.18800 75.29400 80.65000 1.000 20.86000 44 VAL B CA 1
ATOM 2934 C C . VAL B 2 45 ? 11.10600 75.31200 79.43400 1.000 25.90000 44 VAL B C 1
ATOM 2935 O O . VAL B 2 45 ? 12.17700 74.69500 79.45300 1.000 23.43000 44 VAL B O 1
ATOM 2939 N N . ILE B 2 46 ? 10.69300 76.01600 78.38100 1.000 26.20000 45 ILE B N 1
ATOM 2940 C CA . ILE B 2 46 ? 11.46400 76.12600 77.14500 1.000 24.99000 45 ILE B CA 1
ATOM 2941 C C . ILE B 2 46 ? 11.75300 77.59700 76.88500 1.000 28.03000 45 ILE B C 1
ATOM 2942 O O . ILE B 2 46 ? 10.82600 78.41100 76.80700 1.000 32.25000 45 ILE B O 1
ATOM 2947 N N . GLU B 2 47 ? 13.03100 77.93700 76.74500 1.000 21.94000 46 GLU B N 1
ATOM 2948 C CA . GLU B 2 47 ? 13.45400 79.31500 76.55400 1.000 31.72000 46 GLU B CA 1
ATOM 2949 C C . GLU B 2 47 ? 14.38900 79.41100 75.35900 1.000 29.23000 46 GLU B C 1
ATOM 2950 O O . GLU B 2 47 ? 15.22700 78.52800 75.15600 1.000 22.97000 46 GLU B O 1
ATOM 2956 N N . PRO B 2 48 ? 14.32300 80.50100 74.59600 1.000 34.05000 47 PRO B N 1
ATOM 2957 C CA . PRO B 2 48 ? 15.19900 80.62300 73.42600 1.000 34.96000 47 PRO B CA 1
ATOM 2958 C C . PRO B 2 48 ? 16.65500 80.73600 73.84300 1.000 27.70000 47 PRO B C 1
ATOM 2959 O O . PRO B 2 48 ? 16.98400 81.28200 74.89900 1.000 26.14000 47 PRO B O 1
ATOM 2963 N N . ALA B 2 49 ? 17.53300 80.20900 72.99700 1.000 26.42000 48 ALA B N 1
ATOM 2964 C CA . ALA B 2 49 ? 18.96400 80.25200 73.24400 1.000 24.35000 48 ALA B CA 1
ATOM 2965 C C . ALA B 2 49 ? 19.61800 81.36700 72.44000 1.000 24.47000 48 ALA B C 1
ATOM 2966 O O . ALA B 2 49 ? 19.03800 81.92600 71.50700 1.000 25.82000 48 ALA B O 1
ATOM 2968 N N . GLU B 2 50 ? 20.85700 81.67700 72.82100 1.000 30.61000 49 GLU B N 1
ATOM 2969 C CA A GLU B 2 50 ? 21.60900 82.72100 72.13500 0.480 39.67000 49 GLU B CA 1
ATOM 2970 C CA B GLU B 2 50 ? 21.60400 82.72400 72.13200 0.520 39.67000 49 GLU B CA 1
ATOM 2971 C C . GLU B 2 50 ? 21.96900 82.30200 70.71400 1.000 33.99000 49 GLU B C 1
ATOM 2972 O O . GLU B 2 50 ? 21.84700 83.09800 69.77600 1.000 23.00000 49 GLU B O 1
ATOM 2983 N N . PHE B 2 51 ? 22.41200 81.05800 70.53800 1.000 29.23000 50 PHE B N 1
ATOM 2984 C CA . PHE B 2 51 ? 22.83000 80.57400 69.22700 1.000 23.57000 50 PHE B CA 1
ATOM 2985 C C . PHE B 2 51 ? 21.65500 80.58400 68.25600 1.000 17.34000 50 PHE B C 1
ATOM 2986 O O . PHE B 2 51 ? 20.57300 80.07900 68.56600 1.000 21.85000 50 PHE B O 1
ATOM 2994 N N . THR B 2 52 ? 21.87000 81.17200 67.07700 1.000 17.80000 51 THR B N 1
ATOM 2995 C CA . THR B 2 52 ? 20.82600 81.33200 66.07500 1.000 26.50000 51 THR B CA 1
ATOM 2996 C C . THR B 2 52 ? 21.32900 80.87000 64.71600 1.000 30.29000 51 THR B C 1
ATOM 2997 O O . THR B 2 52 ? 22.50600 81.02500 64.38000 1.000 24.22000 51 THR B O 1
ATOM 3001 N N . THR B 2 53 ? 20.40900 80.30700 63.93600 1.000 28.24000 52 THR B N 1
ATOM 3002 C CA . THR B 2 53 ? 20.68000 79.84400 62.58200 1.000 27.23000 52 THR B CA 1
ATOM 3003 C C . THR B 2 53 ? 19.34700 79.68000 61.87800 1.000 19.95000 52 THR B C 1
ATOM 3004 O O . THR B 2 53 ? 18.35800 79.31200 62.51900 1.000 22.50000 52 THR B O 1
ATOM 3008 N N . PRO B 2 54 ? 19.27700 79.94900 60.57200 1.000 24.14000 53 PRO B N 1
ATOM 3009 C CA . PRO B 2 54 ? 18.02300 79.70400 59.84000 1.000 29.42000 53 PRO B CA 1
ATOM 3010 C C . PRO B 2 54 ? 17.65200 78.23100 59.74100 1.000 26.57000 53 PRO B C 1
ATOM 3011 O O . PRO B 2 54 ? 16.53800 77.92000 59.29600 1.000 30.67000 53 PRO B O 1
ATOM 3015 N N . LEU B 2 55 ? 18.54200 77.32200 60.14100 1.000 24.02000 54 LEU B N 1
ATOM 3016 C CA . LEU B 2 55 ? 18.29600 75.89300 60.00400 1.000 16.37000 54 LEU B CA 1
ATOM 3017 C C . LEU B 2 55 ? 17.45200 75.31300 61.13000 1.000 15.78000 54 LEU B C 1
ATOM 3018 O O . LEU B 2 55 ? 16.90600 74.21700 60.96500 1.000 21.97000 54 LEU B O 1
ATOM 3023 N N . ALA B 2 56 ? 17.32300 76.00700 62.25800 1.000 14.43000 55 ALA B N 1
ATOM 3024 C CA . ALA B 2 56 ? 16.66700 75.40500 63.41000 1.000 15.62000 55 ALA B CA 1
ATOM 3025 C C . ALA B 2 56 ? 16.28900 76.47500 64.42000 1.000 15.28000 55 ALA B C 1
ATOM 3026 O O . ALA B 2 56 ? 16.92500 77.52800 64.49900 1.000 23.11000 55 ALA B O 1
ATOM 3028 N N . ARG B 2 57 ? 15.23200 76.19200 65.17700 1.000 14.64000 56 ARG B N 1
ATOM 3029 C CA . ARG B 2 57 ? 14.93400 76.90900 66.40900 1.000 18.50000 56 ARG B CA 1
ATOM 3030 C C . ARG B 2 57 ? 15.72600 76.25400 67.53300 1.000 14.93000 56 ARG B C 1
ATOM 3031 O O . ARG B 2 57 ? 15.57200 75.05400 67.78600 1.000 21.84000 56 ARG B O 1
ATOM 3039 N N . CYS B 2 58 ? 16.57900 77.02800 68.19500 1.000 18.36000 57 CYS B N 1
ATOM 3040 C CA . CYS B 2 58 ? 17.42200 76.52400 69.27200 1.000 19.56000 57 CYS B CA 1
ATOM 3041 C C . CYS B 2 58 ? 16.90500 77.03600 70.61000 1.000 25.06000 57 CYS B C 1
ATOM 3042 O O . CYS B 2 58 ? 16.61000 78.22800 70.74900 1.000 25.22000 57 CYS B O 1
ATOM 3045 N N . SER B 2 59 ? 16.77300 76.13200 71.58000 1.000 10.88000 58 SER B N 1
ATOM 3046 C CA . SER B 2 59 ? 16.17400 76.46800 72.86400 1.000 10.52000 58 SER B CA 1
ATOM 3047 C C . SER B 2 59 ? 16.87000 75.71600 73.98900 1.000 22.27000 58 SER B C 1
ATOM 3048 O O . SER B 2 59 ? 17.54500 74.70500 73.77600 1.000 18.14000 58 SER B O 1
ATOM 3051 N N . HIS B 2 60 ? 16.69400 76.23600 75.19900 1.000 18.96000 59 HIS B N 1
ATOM 3052 C CA . HIS B 2 60 ? 17.06900 75.54300 76.42100 1.000 17.09000 59 HIS B CA 1
ATOM 3053 C C . HIS B 2 60 ? 15.83400 74.84500 76.97400 1.000 20.36000 59 HIS B C 1
ATOM 3054 O O . HIS B 2 60 ? 14.80900 75.49300 77.20500 1.000 22.58000 59 HIS B O 1
ATOM 3061 N N . LEU B 2 61 ? 15.92800 73.53500 77.17600 1.000 21.43000 60 LEU B N 1
ATOM 3062 C CA A LEU B 2 61 ? 14.86000 72.75500 77.79200 0.370 16.02000 60 LEU B CA 1
ATOM 3063 C CA B LEU B 2 61 ? 14.86200 72.75700 77.79100 0.630 15.75000 60 LEU B CA 1
ATOM 3064 C C . LEU B 2 61 ? 15.22100 72.47600 79.24500 1.000 17.30000 60 LEU B C 1
ATOM 3065 O O . LEU B 2 61 ? 16.29000 71.92400 79.53000 1.000 13.35000 60 LEU B O 1
ATOM 3074 N N . TRP B 2 62 ? 14.32500 72.85100 80.15700 1.000 11.59000 61 TRP B N 1
ATOM 3075 C CA . TRP B 2 62 ? 14.49500 72.63900 81.58900 1.000 17.29000 61 TRP B CA 1
ATOM 3076 C C . TRP B 2 62 ? 13.34000 71.80100 82.11500 1.000 15.61000 61 TRP B C 1
ATOM 3077 O O . TRP B 2 62 ? 12.19900 71.97500 81.68200 1.000 16.23000 61 TRP B O 1
ATOM 3088 N N . PHE B 2 63 ? 13.64100 70.86400 83.01800 1.000 11.16000 62 PHE B N 1
ATOM 3089 C CA . PHE B 2 63 ? 12.59700 70.09300 83.68500 1.000 21.16000 62 PHE B CA 1
ATOM 3090 C C . PHE B 2 63 ? 13.08200 69.68500 85.07000 1.000 16.42000 62 PHE B C 1
ATOM 3091 O O . PHE B 2 63 ? 14.25200 69.85300 85.41600 1.000 17.67000 62 PHE B O 1
ATOM 3099 N N . THR B 2 64 ? 12.15900 69.16100 85.87300 1.000 12.00000 63 THR B N 1
ATOM 3100 C CA . THR B 2 64 ? 12.46600 68.68900 87.21700 1.000 8.53000 63 THR B CA 1
ATOM 3101 C C . THR B 2 64 ? 12.54700 67.16600 87.21900 1.000 16.93000 63 THR B C 1
ATOM 3102 O O . THR B 2 64 ? 11.62700 66.48800 86.74600 1.000 25.32000 63 THR B O 1
ATOM 3106 N N . GLY B 2 65 ? 13.65600 66.63500 87.73500 1.000 15.93000 64 GLY B N 1
ATOM 3107 C CA . GLY B 2 65 ? 13.83700 65.21500 87.90700 1.000 23.26000 64 GLY B CA 1
ATOM 3108 C C . GLY B 2 65 ? 13.70600 64.79900 89.36000 1.000 28.84000 64 GLY B C 1
ATOM 3109 O O . GLY B 2 65 ? 13.36800 65.59500 90.24000 1.000 30.07000 64 GLY B O 1
ATOM 3110 N N . THR B 2 66 ? 13.98400 63.52000 89.60400 1.000 30.54000 65 THR B N 1
ATOM 3111 C CA . THR B 2 66 ? 13.95700 63.00800 90.96800 1.000 34.77000 65 THR B CA 1
ATOM 3112 C C . THR B 2 66 ? 14.99300 63.72600 91.82900 1.000 29.04000 65 THR B C 1
ATOM 3113 O O . THR B 2 66 ? 16.04900 64.15000 91.35100 1.000 23.25000 65 THR B O 1
ATOM 3117 N N . GLY B 2 67 ? 14.67700 63.87000 93.11300 1.000 27.27000 66 GLY B N 1
ATOM 3118 C CA . GLY B 2 67 ? 15.49200 64.66800 94.00200 1.000 25.75000 66 GLY B CA 1
ATOM 3119 C C . GLY B 2 67 ? 15.19700 66.15100 93.96200 1.000 32.26000 66 GLY B C 1
ATOM 3120 O O . GLY B 2 67 ? 15.90100 66.92200 94.62400 1.000 36.14000 66 GLY B O 1
ATOM 3121 N N . GLY B 2 68 ? 14.18000 66.57200 93.20800 1.000 31.51000 67 GLY B N 1
ATOM 3122 C CA . GLY B 2 68 ? 13.80800 67.97100 93.11200 1.000 32.30000 67 GLY B CA 1
ATOM 3123 C C . GLY B 2 68 ? 14.79800 68.87100 92.40600 1.000 31.28000 67 GLY B C 1
ATOM 3124 O O . GLY B 2 68 ? 14.73500 70.09100 92.57300 1.000 37.12000 67 GLY B O 1
ATOM 3125 N N . VAL B 2 69 ? 15.69700 68.31300 91.60600 1.000 17.23000 68 VAL B N 1
ATOM 3126 C CA A VAL B 2 69 ? 16.74300 69.04200 90.89800 0.470 17.25000 68 VAL B CA 1
ATOM 3127 C CA B VAL B 2 69 ? 16.69900 69.13500 90.94000 0.530 16.97000 68 VAL B CA 1
ATOM 3128 C C . VAL B 2 69 ? 16.20500 69.49900 89.54800 1.000 19.56000 68 VAL B C 1
ATOM 3129 O O . VAL B 2 69 ? 15.39200 68.80200 88.92900 1.000 16.19000 68 VAL B O 1
ATOM 3136 N N . ARG B 2 70 ? 16.66000 70.66200 89.07700 1.000 20.84000 69 ARG B N 1
ATOM 3137 C CA . ARG B 2 70 ? 16.35700 71.12200 87.72900 1.000 19.46000 69 ARG B CA 1
ATOM 3138 C C . ARG B 2 70 ? 17.41700 70.57900 86.78300 1.000 18.69000 69 ARG B C 1
ATOM 3139 O O . ARG B 2 70 ? 18.61300 70.61800 87.09300 1.000 14.46000 69 ARG B O 1
ATOM 3147 N N . VAL B 2 71 ? 16.97500 70.05600 85.64100 1.000 16.88000 70 VAL B N 1
ATOM 3148 C CA . VAL B 2 71 ? 17.85000 69.43200 84.65800 1.000 13.75000 70 VAL B CA 1
ATOM 3149 C C . VAL B 2 71 ? 17.68200 70.15600 83.33100 1.000 14.97000 70 VAL B C 1
ATOM 3150 O O . VAL B 2 71 ? 16.57100 70.55100 82.96500 1.000 14.05000 70 VAL B O 1
ATOM 3154 N N . HIS B 2 72 ? 18.78500 70.31600 82.61100 1.000 9.13000 71 HIS B N 1
ATOM 3155 C CA . HIS B 2 72 ? 18.81900 71.03800 81.35100 1.000 12.91000 71 HIS B CA 1
ATOM 3156 C C . HIS B 2 72 ? 19.09700 70.08500 80.19800 1.000 10.33000 71 HIS B C 1
ATOM 3157 O O . HIS B 2 72 ? 19.84500 69.11500 80.33600 1.000 12.14000 71 HIS B O 1
ATOM 3164 N N . ALA B 2 73 ? 18.49600 70.39300 79.05500 1.000 9.83000 72 ALA B N 1
ATOM 3165 C CA . ALA B 2 73 ? 18.82600 69.76300 77.79200 1.000 9.63000 72 ALA B CA 1
ATOM 3166 C C . ALA B 2 73 ? 18.79300 70.82800 76.70600 1.000 15.04000 72 ALA B C 1
ATOM 3167 O O . ALA B 2 73 ? 18.02200 71.78700 76.78200 1.000 17.13000 72 ALA B O 1
ATOM 3169 N N . LYS B 2 74 ? 19.67200 70.67000 75.72000 1.000 7.35000 73 LYS B N 1
ATOM 3170 C CA . LYS B 2 74 ? 19.57200 71.43700 74.48500 1.000 19.46000 73 LYS B CA 1
ATOM 3171 C C . LYS B 2 74 ? 18.39200 70.94000 73.66100 1.000 18.65000 73 LYS B C 1
ATOM 3172 O O . LYS B 2 74 ? 18.16100 69.73300 73.55400 1.000 14.79000 73 LYS B O 1
ATOM 3178 N N . LEU B 2 75 ? 17.65700 71.87000 73.05300 1.000 10.18000 74 LEU B N 1
ATOM 3179 C CA . LEU B 2 75 ? 16.51600 71.52600 72.21100 1.000 15.43000 74 LEU B CA 1
ATOM 3180 C C . LEU B 2 75 ? 16.63500 72.24600 70.87600 1.000 18.64000 74 LEU B C 1
ATOM 3181 O O . LEU B 2 75 ? 16.69900 73.47900 70.83400 1.000 16.20000 74 LEU B O 1
ATOM 3186 N N . LEU B 2 76 ? 16.64500 71.47500 69.79000 1.000 16.08000 75 LEU B N 1
ATOM 3187 C CA . LEU B 2 76 ? 16.70800 72.00500 68.43500 1.000 15.65000 75 LEU B CA 1
ATOM 3188 C C . LEU B 2 76 ? 15.50800 71.48300 67.65800 1.000 17.05000 75 LEU B C 1
ATOM 3189 O O . LEU B 2 76 ? 15.27700 70.27000 67.61400 1.000 11.18000 75 LEU B O 1
ATOM 3194 N N . ARG B 2 77 ? 14.75000 72.39200 67.05000 1.000 19.36000 76 ARG B N 1
ATOM 3195 C CA . ARG B 2 77 ? 13.51700 72.04100 66.36600 1.000 9.48000 76 ARG B CA 1
ATOM 3196 C C . ARG B 2 77 ? 13.49300 72.62900 64.96200 1.000 16.12000 76 ARG B C 1
ATOM 3197 O O . ARG B 2 77 ? 14.04000 73.71100 64.72800 1.000 19.50000 76 ARG B O 1
ATOM 3205 N N . PRO B 2 78 ? 12.87300 71.93000 64.00700 1.000 10.97000 77 PRO B N 1
ATOM 3206 C CA . PRO B 2 78 ? 12.72900 72.48800 62.65600 1.000 12.28000 77 PRO B CA 1
ATOM 3207 C C . PRO B 2 78 ? 11.96600 73.80300 62.68100 1.000 24.53000 77 PRO B C 1
ATOM 3208 O O . PRO B 2 78 ? 11.11200 74.03900 63.54100 1.000 23.99000 77 PRO B O 1
ATOM 3212 N N . VAL B 2 79 ? 12.26900 74.65700 61.70000 1.000 29.03000 78 VAL B N 1
ATOM 3213 C CA . VAL B 2 79 ? 11.75400 76.02300 61.72600 1.000 43.84000 78 VAL B CA 1
ATOM 3214 C C . VAL B 2 79 ? 10.26100 76.05600 61.42000 1.000 54.21000 78 VAL B C 1
ATOM 3215 O O . VAL B 2 79 ? 9.52000 76.86200 61.99700 1.000 56.62000 78 VAL B O 1
ATOM 3219 N N . ALA B 2 80 ? 9.78500 75.19600 60.52200 1.000 64.25000 79 ALA B N 1
ATOM 3220 C CA . ALA B 2 80 ? 8.36900 75.18200 60.14700 1.000 68.40000 79 ALA B CA 1
ATOM 3221 C C . ALA B 2 80 ? 7.90900 73.77500 59.79500 1.000 70.15000 79 ALA B C 1
ATOM 3222 O O . ALA B 2 80 ? 7.75300 73.42600 58.61800 1.000 77.03000 79 ALA B O 1
ATOM 3224 N N . PRO B 2 81 ? 7.70700 72.92400 60.79700 1.000 62.61000 80 PRO B N 1
ATOM 3225 C CA . PRO B 2 81 ? 7.12800 71.59700 60.55900 1.000 61.23000 80 PRO B CA 1
ATOM 3226 C C . PRO B 2 81 ? 5.61300 71.66300 60.40700 1.000 64.67000 80 PRO B C 1
ATOM 3227 O O . PRO B 2 81 ? 4.94300 72.54800 60.94200 1.000 68.88000 80 PRO B O 1
ATOM 3231 N N . VAL B 2 82 ? 5.07600 70.71700 59.63800 1.000 64.90000 81 VAL B N 1
ATOM 3232 C CA . VAL B 2 82 ? 3.62500 70.60300 59.50700 1.000 64.81000 81 VAL B CA 1
ATOM 3233 C C . VAL B 2 82 ? 3.12600 69.37300 60.26500 1.000 62.03000 81 VAL B C 1
ATOM 3234 O O . VAL B 2 82 ? 2.38500 69.49500 61.24700 1.000 62.68000 81 VAL B O 1
ATOM 3238 N N . GLU B 2 83 ? 3.54400 68.19300 59.83300 1.000 57.03000 82 GLU B N 1
ATOM 3239 C CA A GLU B 2 83 ? 3.08600 66.92900 60.39100 0.520 59.71000 82 GLU B CA 1
ATOM 3240 C CA B GLU B 2 83 ? 3.08100 66.93400 60.39800 0.480 59.69000 82 GLU B CA 1
ATOM 3241 C C . GLU B 2 83 ? 4.01400 66.47900 61.50800 1.000 53.75000 82 GLU B C 1
ATOM 3242 O O . GLU B 2 83 ? 5.11400 67.01100 61.67700 1.000 46.40000 82 GLU B O 1
ATOM 3253 N N . PRO B 2 84 ? 3.59500 65.49400 62.30900 1.000 47.05000 83 PRO B N 1
ATOM 3254 C CA . PRO B 2 84 ? 4.52000 64.91700 63.29000 1.000 43.08000 83 PRO B CA 1
ATOM 3255 C C . PRO B 2 84 ? 5.72800 64.30700 62.59400 1.000 34.79000 83 PRO B C 1
ATOM 3256 O O . PRO B 2 84 ? 5.61500 63.72800 61.51100 1.000 39.66000 83 PRO B O 1
ATOM 3260 N N . HIS B 2 85 ? 6.89600 64.45600 63.22100 1.000 28.76000 84 HIS B N 1
ATOM 3261 C CA . HIS B 2 85 ? 8.15700 64.09400 62.58500 1.000 24.50000 84 HIS B CA 1
ATOM 3262 C C . HIS B 2 85 ? 9.02000 63.33800 63.59200 1.000 19.48000 84 HIS B C 1
ATOM 3263 O O . HIS B 2 85 ? 8.66800 63.27300 64.77800 1.000 21.84000 84 HIS B O 1
ATOM 3270 N N . PRO B 2 86 ? 10.13900 62.75200 63.17200 1.000 19.79000 85 PRO B N 1
ATOM 3271 C CA . PRO B 2 86 ? 10.97500 61.99900 64.11400 1.000 15.83000 85 PRO B CA 1
ATOM 3272 C C . PRO B 2 86 ? 11.68100 62.89400 65.12100 1.000 14.14000 85 PRO B C 1
ATOM 3273 O O . PRO B 2 86 ? 11.68500 64.12300 65.04000 1.000 12.70000 85 PRO B O 1
ATOM 3277 N N . ALA B 2 87 ? 12.28900 62.23500 66.10100 1.000 15.43000 86 ALA B N 1
ATOM 3278 C CA . ALA B 2 87 ? 13.09800 62.92300 67.08900 1.000 12.10000 86 ALA B CA 1
ATOM 3279 C C . ALA B 2 87 ? 14.31000 62.07100 67.42200 1.000 15.60000 86 ALA B C 1
ATOM 3280 O O . ALA B 2 87 ? 14.27600 60.83900 67.32400 1.000 10.87000 86 ALA B O 1
ATOM 3282 N N . LEU B 2 88 ? 15.37700 62.74100 67.84200 1.000 14.71000 87 LEU B N 1
ATOM 3283 C CA . LEU B 2 88 ? 16.62000 62.07900 68.20000 1.000 15.27000 87 LEU B CA 1
ATOM 3284 C C . LEU B 2 88 ? 17.05800 62.60000 69.55600 1.000 15.41000 87 LEU B C 1
ATOM 3285 O O . LEU B 2 88 ? 17.07900 63.81400 69.78000 1.000 17.72000 87 LEU B O 1
ATOM 3290 N N . LEU B 2 89 ? 17.36000 61.68200 70.46700 1.000 11.50000 88 LEU B N 1
ATOM 3291 C CA . LEU B 2 89 ? 17.89000 62.02200 71.77700 1.000 8.38000 88 LEU B CA 1
ATOM 3292 C C . LEU B 2 89 ? 19.37700 61.70900 71.78800 1.000 11.68000 88 LEU B C 1
ATOM 3293 O O . LEU B 2 89 ? 19.78200 60.61300 71.38500 1.000 13.15000 88 LEU B O 1
ATOM 3298 N N . GLN B 2 90 ? 20.18600 62.66100 72.25400 1.000 12.52000 89 GLN B N 1
ATOM 3299 C CA . GLN B 2 90 ? 21.63200 62.49500 72.29300 1.000 8.40000 89 GLN B CA 1
ATOM 3300 C C . GLN B 2 90 ? 22.15600 62.64500 73.71600 1.000 12.88000 89 GLN B C 1
ATOM 3301 O O . GLN B 2 90 ? 21.68800 63.49900 74.47400 1.000 13.47000 89 GLN B O 1
ATOM 3307 N N . PHE B 2 91 ? 23.13200 61.80500 74.06800 1.000 9.65000 90 PHE B N 1
ATOM 3308 C CA . PHE B 2 91 ? 23.72800 61.77200 75.39900 1.000 13.14000 90 PHE B CA 1
ATOM 3309 C C . PHE B 2 91 ? 25.24500 61.82000 75.27200 1.000 8.67000 90 PHE B C 1
ATOM 3310 O O . PHE B 2 91 ? 25.81800 61.21600 74.36000 1.000 14.23000 90 PHE B O 1
ATOM 3318 N N . HIS B 2 92 ? 25.89200 62.53300 76.18900 1.000 11.88000 91 HIS B N 1
ATOM 3319 C CA . HIS B 2 92 ? 27.29300 62.90500 76.03600 1.000 11.30000 91 HIS B CA 1
ATOM 3320 C C . HIS B 2 92 ? 28.22100 62.06800 76.91800 1.000 13.91000 91 HIS B C 1
ATOM 3321 O O . HIS B 2 92 ? 27.79100 61.25600 77.74300 1.000 15.24000 91 HIS B O 1
ATOM 3328 N N . GLY B 2 93 ? 29.53500 62.29300 76.73200 1.000 12.49000 92 GLY B N 1
ATOM 3329 C CA . GLY B 2 93 ? 30.54500 61.51700 77.41900 1.000 11.92000 92 GLY B CA 1
ATOM 3330 C C . GLY B 2 93 ? 30.75800 61.94200 78.86200 1.000 17.71000 92 GLY B C 1
ATOM 3331 O O . GLY B 2 93 ? 30.33300 63.01200 79.30100 1.000 12.26000 92 GLY B O 1
ATOM 3332 N N . TYR B 2 94 ? 31.43700 61.06800 79.60600 1.000 16.63000 93 TYR B N 1
ATOM 3333 C CA . TYR B 2 94 ? 31.62300 61.27400 81.03900 1.000 17.42000 93 TYR B CA 1
ATOM 3334 C C . TYR B 2 94 ? 32.46000 62.51800 81.31300 1.000 14.55000 93 TYR B C 1
ATOM 3335 O O . TYR B 2 94 ? 33.58300 62.64800 80.81400 1.000 8.17000 93 TYR B O 1
ATOM 3344 N N . THR B 2 95 ? 31.91400 63.40700 82.14800 1.000 13.82000 94 THR B N 1
ATOM 3345 C CA . THR B 2 95 ? 32.42600 64.71900 82.55400 1.000 15.77000 94 THR B CA 1
ATOM 3346 C C . THR B 2 95 ? 32.33500 65.77500 81.45400 1.000 15.18000 94 THR B C 1
ATOM 3347 O O . THR B 2 95 ? 32.71900 66.93000 81.69900 1.000 17.26000 94 THR B O 1
ATOM 3351 N N . GLY B 2 96 ? 31.82200 65.44100 80.27100 1.000 12.59000 95 GLY B N 1
ATOM 3352 C CA . GLY B 2 96 ? 31.64400 66.39900 79.19800 1.000 7.74000 95 GLY B CA 1
ATOM 3353 C C . GLY B 2 96 ? 30.31600 67.12200 79.29000 1.000 11.43000 95 GLY B C 1
ATOM 3354 O O . GLY B 2 96 ? 29.70600 67.22300 80.35700 1.000 9.18000 95 GLY B O 1
ATOM 3355 N N . ASN B 2 97 ? 29.86400 67.64600 78.14700 1.000 13.98000 96 ASN B N 1
ATOM 3356 C CA . ASN B 2 97 ? 28.55800 68.29400 78.06300 1.000 10.56000 96 ASN B CA 1
ATOM 3357 C C . ASN B 2 97 ? 27.93100 67.99900 76.70500 1.000 16.29000 96 ASN B C 1
ATOM 3358 O O . ASN B 2 97 ? 28.52400 67.32300 75.85500 1.000 17.73000 96 ASN B O 1
ATOM 3363 N N . SER B 2 98 ? 26.72900 68.54600 76.48800 1.000 15.40000 97 SER B N 1
ATOM 3364 C CA . SER B 2 98 ? 25.96800 68.23700 75.28000 1.000 15.79000 97 SER B CA 1
ATOM 3365 C C . SER B 2 98 ? 26.64500 68.72500 74.00600 1.000 19.99000 97 SER B C 1
ATOM 3366 O O . SER B 2 98 ? 26.24400 68.30100 72.91700 1.000 22.44000 97 SER B O 1
ATOM 3369 N N . GLY B 2 99 ? 27.66200 69.58200 74.11000 1.000 19.92000 98 GLY B N 1
ATOM 3370 C CA . GLY B 2 99 ? 28.45100 69.95400 72.95500 1.000 18.90000 98 GLY B CA 1
ATOM 3371 C C . GLY B 2 99 ? 27.86500 71.09600 72.14300 1.000 17.24000 98 GLY B C 1
ATOM 3372 O O . GLY B 2 99 ? 26.96100 71.82200 72.56400 1.000 32.63000 98 GLY B O 1
ATOM 3373 N N . ASP B 2 100 ? 28.41700 71.24900 70.94300 1.000 19.77000 99 ASP B N 1
ATOM 3374 C CA . ASP B 2 100 ? 28.11100 72.38800 70.08700 1.000 23.36000 99 ASP B CA 1
ATOM 3375 C C . ASP B 2 100 ? 26.73900 72.25100 69.43000 1.000 13.23000 99 ASP B C 1
ATOM 3376 O O . ASP B 2 100 ? 26.34300 71.16300 69.00200 1.000 9.54000 99 ASP B O 1
ATOM 3381 N N . TRP B 2 101 ? 26.02600 73.37800 69.32500 1.000 9.68000 100 TRP B N 1
ATOM 3382 C CA . TRP B 2 101 ? 24.73100 73.38700 68.64500 1.000 13.08000 100 TRP B CA 1
ATOM 3383 C C . TRP B 2 101 ? 24.83700 72.89100 67.21000 1.000 14.38000 100 TRP B C 1
ATOM 3384 O O . TRP B 2 101 ? 23.97300 72.14400 66.73700 1.000 13.07000 100 TRP B O 1
ATOM 3395 N N . SER B 2 102 ? 25.87300 73.31400 66.49100 1.000 14.13000 101 SER B N 1
ATOM 3396 C CA . SER B 2 102 ? 25.92600 73.07000 65.05400 1.000 15.00000 101 SER B CA 1
ATOM 3397 C C . SER B 2 102 ? 26.26300 71.63000 64.68000 1.000 9.09000 101 SER B C 1
ATOM 3398 O O . SER B 2 102 ? 26.08700 71.26400 63.51400 1.000 15.92000 101 SER B O 1
ATOM 3401 N N . SER B 2 103 ? 26.73700 70.80500 65.61900 1.000 17.33000 102 SER B N 1
ATOM 3402 C CA . SER B 2 103 ? 27.11800 69.43600 65.27600 1.000 19.56000 102 SER B CA 1
ATOM 3403 C C . SER B 2 103 ? 25.91900 68.52900 65.03300 1.000 18.63000 102 SER B C 1
ATOM 3404 O O . SER B 2 103 ? 26.10500 67.36900 64.64700 1.000 24.18000 102 SER B O 1
ATOM 3407 N N . ARG B 2 104 ? 24.70400 69.02400 65.24700 1.000 15.13000 103 ARG B N 1
ATOM 3408 C CA . ARG B 2 104 ? 23.49000 68.23000 65.12000 1.000 19.16000 103 ARG B CA 1
ATOM 3409 C C . ARG B 2 104 ? 22.49500 68.88100 64.17100 1.000 13.55000 103 ARG B C 1
ATOM 3410 O O . ARG B 2 104 ? 21.34400 68.43500 64.09300 1.000 13.40000 103 ARG B O 1
ATOM 3418 N N . LEU B 2 105 ? 22.90400 69.93200 63.45800 1.000 12.57000 104 LEU B N 1
ATOM 3419 C CA . LEU B 2 105 ? 21.97500 70.64300 62.59100 1.000 17.55000 104 LEU B CA 1
ATOM 3420 C C . LEU B 2 105 ? 21.58100 69.83400 61.36500 1.000 17.83000 104 LEU B C 1
ATOM 3421 O O . LEU B 2 105 ? 20.51900 70.08900 60.79000 1.000 21.54000 104 LEU B O 1
ATOM 3426 N N . HIS B 2 106 ? 22.39700 68.86400 60.95000 1.000 9.42000 105 HIS B N 1
ATOM 3427 C CA . HIS B 2 106 ? 22.00800 68.06600 59.79400 1.000 13.22000 105 HIS B CA 1
ATOM 3428 C C . HIS B 2 106 ? 20.82700 67.15300 60.11500 1.000 10.72000 105 HIS B C 1
ATOM 3429 O O . HIS B 2 106 ? 20.01900 66.85600 59.2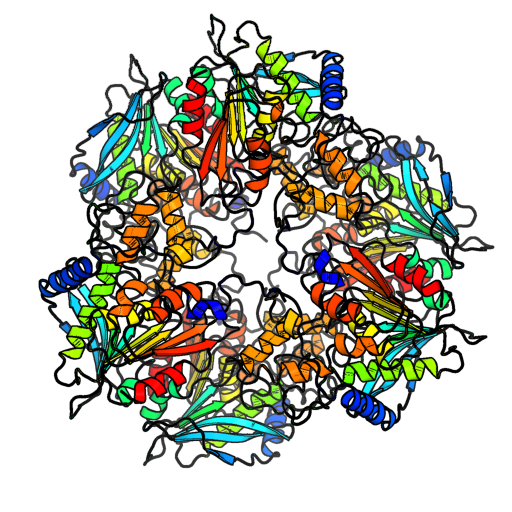2800 1.000 17.81000 105 HIS B O 1
ATOM 3436 N N . TYR B 2 107 ? 20.68500 66.72600 61.37200 1.000 9.47000 106 TYR B N 1
ATOM 3437 C CA . TYR B 2 107 ? 19.49400 65.97400 61.75100 1.000 14.20000 106 TYR B CA 1
ATOM 3438 C C . TYR B 2 107 ? 18.24200 66.84400 61.70600 1.000 15.16000 106 TYR B C 1
ATOM 3439 O O . TYR B 2 107 ? 17.17700 66.38000 61.27900 1.000 19.60000 106 TYR B O 1
ATOM 3448 N N . VAL B 2 108 ? 18.35000 68.10700 62.13300 1.000 13.88000 107 VAL B N 1
ATOM 3449 C CA . VAL B 2 108 ? 17.21300 69.02100 62.04900 1.000 11.02000 107 VAL B CA 1
ATOM 3450 C C . VAL B 2 108 ? 16.85000 69.29800 60.59400 1.000 17.42000 107 VAL B C 1
ATOM 3451 O O . VAL B 2 108 ? 15.67300 69.46700 60.25400 1.000 16.55000 107 VAL B O 1
ATOM 3455 N N . ALA B 2 109 ? 17.85400 69.38100 59.71500 1.000 18.24000 108 ALA B N 1
ATOM 3456 C CA . ALA B 2 109 ? 17.57700 69.61500 58.29900 1.000 14.29000 108 ALA B CA 1
ATOM 3457 C C . ALA B 2 109 ? 16.81000 68.45300 57.68400 1.000 15.70000 108 ALA B C 1
ATOM 3458 O O . ALA B 2 109 ? 16.06300 68.64400 56.71800 1.000 24.23000 108 ALA B O 1
ATOM 3460 N N . LEU B 2 110 ? 16.98800 67.24400 58.22100 1.000 15.11000 109 LEU B N 1
ATOM 3461 C CA . LEU B 2 110 ? 16.15200 66.10900 57.84400 1.000 20.60000 109 LEU B CA 1
ATOM 3462 C C . LEU B 2 110 ? 14.70700 66.26800 58.30000 1.000 26.96000 109 LEU B C 1
ATOM 3463 O O . LEU B 2 110 ? 13.84000 65.52600 57.82600 1.000 25.52000 109 LEU B O 1
ATOM 3468 N N . GLY B 2 111 ? 14.42600 67.20700 59.19800 1.000 19.54000 110 GLY B N 1
ATOM 3469 C CA . GLY B 2 111 ? 13.10100 67.36100 59.75800 1.000 13.93000 110 GLY B CA 1
ATOM 3470 C C . GLY B 2 111 ? 12.93800 66.85400 61.17400 1.000 19.79000 110 GLY B C 1
ATOM 3471 O O . GLY B 2 111 ? 11.80600 66.80500 61.66600 1.000 22.55000 110 GLY B O 1
ATOM 3472 N N . TYR B 2 112 ? 14.02600 66.47100 61.83700 1.000 20.49000 111 TYR B N 1
ATOM 3473 C CA . TYR B 2 112 ? 13.97300 65.89600 63.17300 1.000 15.21000 111 TYR B CA 1
ATOM 3474 C C . TYR B 2 112 ? 13.98700 66.99200 64.23100 1.000 12.63000 111 TYR B C 1
ATOM 3475 O O . TYR B 2 112 ? 14.48800 68.09600 64.00600 1.000 15.32000 111 TYR B O 1
ATOM 3484 N N . THR B 2 113 ? 13.39000 66.68700 65.37700 1.000 14.19000 112 THR B N 1
ATOM 3485 C CA . THR B 2 113 ? 13.70300 67.37600 66.62000 1.000 14.91000 112 THR B CA 1
ATOM 3486 C C . THR B 2 113 ? 14.89800 66.67600 67.25200 1.000 15.27000 112 THR B C 1
ATOM 3487 O O . THR B 2 113 ? 15.01500 65.45100 67.17600 1.000 15.31000 112 THR B O 1
ATOM 3491 N N . VAL B 2 114 ? 15.81400 67.45300 67.82400 1.000 14.39000 113 VAL B N 1
ATOM 3492 C CA . VAL B 2 114 ? 16.97800 66.90400 68.51000 1.000 13.86000 113 VAL B CA 1
ATOM 3493 C C . VAL B 2 114 ? 16.98100 67.42800 69.93800 1.000 13.00000 113 VAL B C 1
ATOM 3494 O O . VAL B 2 114 ? 16.82000 68.63500 70.16200 1.000 12.96000 113 VAL B O 1
ATOM 3498 N N . ALA B 2 115 ? 17.13400 66.52100 70.90100 1.000 9.71000 114 ALA B N 1
ATOM 3499 C CA . ALA B 2 115 ? 17.27200 66.88400 72.30400 1.000 15.91000 114 ALA B CA 1
ATOM 3500 C C . ALA B 2 115 ? 18.54000 66.24300 72.85200 1.000 10.31000 114 ALA B C 1
ATOM 3501 O O . ALA B 2 115 ? 18.74700 65.03400 72.69600 1.000 14.52000 114 ALA B O 1
ATOM 3503 N N . ALA B 2 116 ? 19.37500 67.05000 73.50600 1.000 12.56000 115 ALA B N 1
ATOM 3504 C CA . ALA B 2 116 ? 20.67300 66.60800 74.01000 1.000 12.78000 115 ALA B CA 1
ATOM 3505 C C . ALA B 2 116 ? 20.76200 66.95200 75.49100 1.000 10.50000 115 ALA B C 1
ATOM 3506 O O . ALA B 2 116 ? 20.82800 68.13000 75.85900 1.000 10.61000 115 ALA B O 1
ATOM 3508 N N . LEU B 2 117 ? 20.76600 65.92000 76.32800 1.000 13.95000 116 LEU B N 1
ATOM 3509 C CA . LEU B 2 117 ? 20.74700 66.08200 77.77600 1.000 19.20000 116 LEU B CA 1
ATOM 3510 C C . LEU B 2 117 ? 22.10400 66.53000 78.31800 1.000 16.92000 116 LEU B C 1
ATOM 3511 O O . LEU B 2 117 ? 23.15600 66.08000 77.85400 1.000 17.22000 116 LEU B O 1
ATOM 3516 N N . ASP B 2 118 ? 22.07500 67.41900 79.31500 1.000 14.23000 117 ASP B N 1
ATOM 3517 C CA . ASP B 2 118 ? 23.24900 67.74500 80.12300 1.000 13.86000 117 ASP B CA 1
ATOM 3518 C C . ASP B 2 118 ? 23.17000 66.95900 81.42500 1.000 11.49000 117 ASP B C 1
ATOM 3519 O O . ASP B 2 118 ? 22.23800 67.15300 82.21200 1.000 17.59000 117 ASP B O 1
ATOM 3524 N N . CYS B 2 119 ? 24.16100 66.10700 81.66700 1.000 16.89000 118 CYS B N 1
ATOM 3525 C CA . CYS B 2 119 ? 24.16100 65.28400 82.86800 1.000 15.82000 118 CYS B CA 1
ATOM 3526 C C . CYS B 2 119 ? 24.41900 66.13400 84.10700 1.000 13.36000 118 CYS B C 1
ATOM 3527 O O . CYS B 2 119 ? 25.17800 67.10500 84.06600 1.000 16.81000 118 CYS B O 1
ATOM 3530 N N . ARG B 2 120 ? 23.76900 65.76400 85.20900 1.000 13.18000 119 ARG B N 1
ATOM 3531 C CA . ARG B 2 120 ? 23.90300 66.49500 86.46400 1.000 15.78000 119 ARG B CA 1
ATOM 3532 C C . ARG B 2 120 ? 25.35800 66.60700 86.90400 1.000 11.97000 119 ARG B C 1
ATOM 3533 O O . ARG B 2 120 ? 26.06700 65.60300 87.01100 1.000 10.99000 119 ARG B O 1
ATOM 3541 N N . GLY B 2 121 ? 25.78900 67.83300 87.19400 1.000 9.38000 120 GLY B N 1
ATOM 3542 C CA . GLY B 2 121 ? 27.10200 68.07600 87.75100 1.000 10.96000 120 GLY B CA 1
ATOM 3543 C C . GLY B 2 121 ? 28.25200 68.01200 86.77300 1.000 14.68000 120 GLY B C 1
ATOM 3544 O O . GLY B 2 121 ? 29.39700 68.24600 87.17900 1.000 12.82000 120 GLY B O 1
ATOM 3545 N N . GLN B 2 122 ? 27.99700 67.70900 85.50500 1.000 10.42000 121 GLN B N 1
ATOM 3546 C CA . GLN B 2 122 ? 29.06900 67.59200 84.52700 1.000 8.32000 121 GLN B CA 1
ATOM 3547 C C . GLN B 2 122 ? 29.28300 68.96000 83.87200 1.000 14.50000 121 GLN B C 1
ATOM 3548 O O . GLN B 2 122 ? 28.99100 69.99400 84.48000 1.000 8.39000 121 GLN B O 1
ATOM 3554 N N . ALA B 2 123 ? 29.84700 68.99200 82.66200 1.000 11.07000 122 ALA B N 1
ATOM 3555 C CA . ALA B 2 123 ? 30.34700 70.24100 82.09400 1.000 16.57000 122 ALA B CA 1
ATOM 3556 C C . ALA B 2 123 ? 29.25200 71.14400 81.53400 1.000 16.89000 122 ALA B C 1
ATOM 3557 O O . ALA B 2 123 ? 29.57000 72.21800 81.01600 1.000 19.92000 122 ALA B O 1
ATOM 3559 N N . GLY B 2 124 ? 27.99100 70.75100 81.62500 1.000 15.78000 123 GLY B N 1
ATOM 3560 C CA . GLY B 2 124 ? 26.89100 71.47800 81.03000 1.000 11.50000 123 GLY B CA 1
ATOM 3561 C C . GLY B 2 124 ? 26.17000 72.37000 82.01700 1.000 15.38000 123 GLY B C 1
ATOM 3562 O O . GLY B 2 124 ? 26.74900 72.85400 82.99600 1.000 19.44000 123 GLY B O 1
ATOM 3563 N N . LEU B 2 125 ? 24.88300 72.58300 81.76400 1.000 21.52000 124 LEU B N 1
ATOM 3564 C CA . LEU B 2 125 ? 24.08800 73.53000 82.53000 1.000 13.91000 124 LEU B CA 1
ATOM 3565 C C . LEU B 2 125 ? 23.28900 72.87900 83.65600 1.000 17.76000 124 LEU B C 1
ATOM 3566 O O . LEU B 2 125 ? 22.65400 73.59300 84.43600 1.000 15.42000 124 LEU B O 1
ATOM 3571 N N . SER B 2 126 ? 23.31700 71.55300 83.77600 1.000 10.34000 125 SER B N 1
ATOM 3572 C CA . SER B 2 126 ? 22.65100 70.86100 84.87900 1.000 12.27000 125 SER B CA 1
ATOM 3573 C C . SER B 2 126 ? 23.58500 70.88100 86.08400 1.000 16.52000 125 SER B C 1
ATOM 3574 O O . SER B 2 126 ? 24.56400 70.13200 86.13800 1.000 15.78000 125 SER B O 1
ATOM 3577 N N . VAL B 2 127 ? 23.29600 71.75600 87.04900 1.000 17.40000 126 VAL B N 1
ATOM 3578 C CA . VAL B 2 127 ? 24.16300 71.98000 88.19800 1.000 16.42000 126 VAL B CA 1
ATOM 3579 C C . VAL B 2 127 ? 23.47000 71.64200 89.51400 1.000 22.23000 126 VAL B C 1
ATOM 3580 O O . VAL B 2 127 ? 23.98100 71.97200 90.58500 1.000 18.17000 126 VAL B O 1
ATOM 3584 N N . GLY B 2 128 ? 22.32800 70.95500 89.45600 1.000 15.25000 127 GLY B N 1
ATOM 3585 C CA . GLY B 2 128 ? 21.59900 70.58900 90.65500 1.000 16.46000 127 GLY B CA 1
ATOM 3586 C C . GLY B 2 128 ? 22.00500 69.22100 91.16400 1.000 18.82000 127 GLY B C 1
ATOM 3587 O O . GLY B 2 128 ? 22.08900 68.25700 90.39600 1.000 20.43000 127 GLY B O 1
ATOM 3588 N N . GLU B 2 129 ? 22.24300 69.14100 92.46800 1.000 14.38000 128 GLU B N 1
ATOM 3589 C CA . GLU B 2 129 ? 22.77000 67.95300 93.12400 1.000 20.03000 128 GLU B CA 1
ATOM 3590 C C . GLU B 2 129 ? 21.73200 67.39100 94.08800 1.000 27.05000 128 GLU B C 1
ATOM 3591 O O . GLU B 2 129 ? 21.24100 68.11100 94.96400 1.000 24.13000 128 GLU B O 1
ATOM 3597 N N . ALA B 2 130 ? 21.40000 66.10700 93.92400 1.000 23.14000 129 ALA B N 1
ATOM 3598 C CA . ALA B 2 130 ? 20.53300 65.44700 94.88900 1.000 23.41000 129 ALA B CA 1
ATOM 3599 C C . ALA B 2 130 ? 21.35000 65.03200 96.11300 1.000 18.85000 129 ALA B C 1
ATOM 3600 O O . ALA B 2 130 ? 22.46700 64.53200 95.97200 1.000 18.93000 129 ALA B O 1
ATOM 3602 N N . PRO B 2 131 ? 20.83300 65.24700 97.31800 1.000 23.22000 130 PRO B N 1
ATOM 3603 C CA . PRO B 2 131 ? 21.61100 64.91600 98.51600 1.000 19.64000 130 PRO B CA 1
ATOM 3604 C C . PRO B 2 131 ? 21.65500 63.41500 98.76100 1.000 23.26000 130 PRO B C 1
ATOM 3605 O O . PRO B 2 131 ? 20.83000 62.64200 98.26500 1.000 20.41000 130 PRO B O 1
ATOM 3609 N N . VAL B 2 132 ? 22.66200 63.00500 99.53300 1.000 19.52000 131 VAL B N 1
ATOM 3610 C CA . VAL B 2 132 ? 22.83000 61.62200 99.96200 1.000 14.23000 131 VAL B CA 1
ATOM 3611 C C . VAL B 2 132 ? 23.06900 61.60400 101.46700 1.000 20.12000 131 VAL B C 1
ATOM 3612 O O . VAL B 2 132 ? 23.47100 62.60400 102.06600 1.000 24.15000 131 VAL B O 1
ATOM 3616 N N . GLU B 2 133 ? 22.81100 60.44100 102.08100 1.000 20.59000 132 GLU B N 1
ATOM 3617 C CA . GLU B 2 133 ? 23.07100 60.29100 103.51400 1.000 28.44000 132 GLU B CA 1
ATOM 3618 C C . GLU B 2 133 ? 24.56300 60.17800 103.80400 1.000 17.46000 132 GLU B C 1
ATOM 3619 O O . GLU B 2 133 ? 25.05000 60.73100 104.79700 1.000 22.57000 132 GLU B O 1
ATOM 3625 N N . ASN B 2 134 ? 25.29800 59.44100 102.96900 1.000 16.66000 133 ASN B N 1
ATOM 3626 C CA . ASN B 2 134 ? 26.72200 59.17200 103.16600 1.000 10.57000 133 ASN B CA 1
ATOM 3627 C C . ASN B 2 134 ? 27.46900 59.64300 101.92400 1.000 21.27000 133 ASN B C 1
ATOM 3628 O O . ASN B 2 134 ? 27.36400 59.02300 100.86100 1.000 15.21000 133 ASN B O 1
ATOM 3633 N N . TRP B 2 135 ? 28.23100 60.72500 102.06400 1.000 21.31000 134 TRP B N 1
ATOM 3634 C CA . TRP B 2 135 ? 28.97700 61.32300 100.96400 1.000 19.17000 134 TRP B CA 1
ATOM 3635 C C . TRP B 2 135 ? 30.42500 60.85000 100.98500 1.000 11.01000 134 TRP B C 1
ATOM 3636 O O . TRP B 2 135 ? 31.09900 60.93900 102.01600 1.000 14.50000 134 TRP B O 1
ATOM 3647 N N . SER B 2 136 ? 30.88600 60.32900 99.85500 1.000 16.78000 135 SER B N 1
ATOM 3648 C CA . SER B 2 136 ? 32.29200 60.03400 99.62000 1.000 17.71000 135 SER B CA 1
ATOM 3649 C C . SER B 2 136 ? 32.73300 60.75000 98.35200 1.000 16.01000 135 SER B C 1
ATOM 3650 O O . SER B 2 136 ? 32.08500 60.62000 97.30900 1.000 19.58000 135 SER B O 1
ATOM 3653 N N . MET B 2 137 ? 33.81900 61.51200 98.44500 1.000 8.87000 136 MET B N 1
ATOM 3654 C CA . MET B 2 137 ? 34.37800 62.20200 97.28700 1.000 18.90000 136 MET B CA 1
ATOM 3655 C C . MET B 2 137 ? 35.13000 61.26300 96.34500 1.000 18.97000 136 MET B C 1
ATOM 3656 O O . MET B 2 137 ? 35.62100 61.70900 95.30200 1.000 12.78000 136 MET B O 1
ATOM 3661 N N . ALA B 2 138 ? 35.23100 59.97700 96.68600 1.000 16.52000 137 ALA B N 1
ATOM 3662 C CA . ALA B 2 138 ? 36.07800 59.06300 95.92700 1.000 19.82000 137 ALA B CA 1
ATOM 3663 C C . ALA B 2 138 ? 35.53300 58.78500 94.53100 1.000 21.63000 137 ALA B C 1
ATOM 3664 O O . ALA B 2 138 ? 36.31400 58.52100 93.60900 1.000 21.35000 137 ALA B O 1
ATOM 3666 N N . SER B 2 139 ? 34.21300 58.81900 94.35200 1.000 9.73000 138 SER B N 1
ATOM 3667 C CA . SER B 2 139 ? 33.62700 58.33000 93.11000 1.000 22.93000 138 SER B CA 1
ATOM 3668 C C . SER B 2 139 ? 32.25800 58.95500 92.89100 1.000 23.43000 138 SER B C 1
ATOM 3669 O O . SER B 2 139 ? 31.39400 58.88400 93.77100 1.000 19.65000 138 SER B O 1
ATOM 3672 N N . TYR B 2 140 ? 32.06100 59.56700 91.72300 1.000 24.08000 139 TYR B N 1
ATOM 3673 C CA . TYR B 2 140 ? 30.70800 59.96300 91.35100 1.000 28.11000 139 TYR B CA 1
ATOM 3674 C C . TYR B 2 140 ? 29.84200 58.74600 91.03600 1.000 20.57000 139 TYR B C 1
ATOM 3675 O O . TYR B 2 140 ? 28.66100 58.70900 91.40000 1.000 21.49000 139 TYR B O 1
ATOM 3684 N N . LEU B 2 141 ? 30.41000 57.75000 90.34500 1.000 15.98000 140 LEU B N 1
ATOM 3685 C CA . LEU B 2 141 ? 29.64100 56.57800 89.93600 1.000 18.26000 140 LEU B CA 1
ATOM 3686 C C . LEU B 2 141 ? 29.05600 55.83900 91.12800 1.000 15.77000 140 LEU B C 1
ATOM 3687 O O . LEU B 2 141 ? 27.94700 55.30300 91.04100 1.000 14.30000 140 LEU B O 1
ATOM 3692 N N . LEU B 2 142 ? 29.77300 55.80700 92.24600 1.000 12.53000 141 LEU B N 1
ATOM 3693 C CA . LEU B 2 142 ? 29.33200 55.08600 93.42800 1.000 12.77000 141 LEU B CA 1
ATOM 3694 C C . LEU B 2 142 ? 28.66200 55.99400 94.45100 1.000 18.77000 141 LEU B C 1
ATOM 3695 O O . LEU B 2 142 ? 28.44600 55.57200 95.59000 1.000 12.38000 141 LEU B O 1
ATOM 3700 N N . ARG B 2 143 ? 28.32100 57.22200 94.06800 1.000 18.51000 142 ARG B N 1
ATOM 3701 C CA . ARG B 2 143 ? 27.63000 58.12800 94.97600 1.000 11.53000 142 ARG B CA 1
ATOM 3702 C C . ARG B 2 143 ? 26.28400 57.53500 95.38200 1.000 15.81000 142 ARG B C 1
ATOM 3703 O O . ARG B 2 143 ? 25.49200 57.11300 94.53500 1.000 17.06000 142 ARG B O 1
ATOM 3711 N N . GLY B 2 144 ? 26.04400 57.47100 96.68800 1.000 9.26000 143 GLY B N 1
ATOM 3712 C CA . GLY B 2 144 ? 24.82500 56.91000 97.22100 1.000 12.60000 143 GLY B CA 1
ATOM 3713 C C . GLY B 2 144 ? 24.90100 55.44700 97.58900 1.000 17.02000 143 GLY B C 1
ATOM 3714 O O . GLY B 2 144 ? 23.92400 54.91400 98.13200 1.000 22.74000 143 GLY B O 1
ATOM 3715 N N . ILE B 2 145 ? 26.04500 54.79500 97.36400 1.000 15.51000 144 ILE B N 1
ATOM 3716 C CA . ILE B 2 145 ? 26.14400 53.35400 97.55900 1.000 17.87000 144 ILE B CA 1
ATOM 3717 C C . ILE B 2 145 ? 26.02300 52.95200 99.02500 1.000 17.13000 144 ILE B C 1
ATOM 3718 O O . ILE B 2 145 ? 25.62400 51.81800 99.31600 1.000 14.35000 144 ILE B O 1
ATOM 3723 N N . ASP B 2 146 ? 26.31300 53.86100 99.96000 1.000 15.03000 145 ASP B N 1
ATOM 3724 C CA . ASP B 2 146 ? 26.32400 53.55300 101.38500 1.000 13.59000 145 ASP B CA 1
ATOM 3725 C C . ASP B 2 146 ? 25.07800 54.03000 102.11600 1.000 20.41000 145 ASP B C 1
ATOM 3726 O O . ASP B 2 146 ? 25.03100 53.95700 103.34800 1.000 19.61000 145 ASP B O 1
ATOM 3731 N N . ASP B 2 147 ? 24.07400 54.51400 101.39700 1.000 16.87000 146 ASP B N 1
ATOM 3732 C CA . ASP B 2 147 ? 22.85400 54.93300 102.05800 1.000 14.96000 146 ASP B CA 1
ATOM 3733 C C . ASP B 2 147 ? 22.05700 53.70200 102.49600 1.000 27.74000 146 ASP B C 1
ATOM 3734 O O . ASP B 2 147 ? 22.35800 52.56400 102.11500 1.000 22.92000 146 ASP B O 1
ATOM 3739 N N . ASP B 2 148 ? 21.04100 53.93900 103.33000 1.000 28.53000 147 ASP B N 1
ATOM 3740 C CA . ASP B 2 148 ? 20.26500 52.83800 103.90000 1.000 29.67000 147 ASP B CA 1
ATOM 3741 C C . ASP B 2 148 ? 19.61600 51.99500 102.80700 1.000 32.33000 147 ASP B C 1
ATOM 3742 O O . ASP B 2 148 ? 19.83800 50.78100 102.72500 1.000 31.61000 147 ASP B O 1
ATOM 3747 N N . ALA B 2 149 ? 18.81000 52.62300 101.95700 1.000 32.35000 148 ALA B N 1
ATOM 3748 C CA . ALA B 2 149 ? 18.22100 51.95200 100.80900 1.000 35.20000 148 ALA B CA 1
ATOM 3749 C C . ALA B 2 149 ? 18.96700 52.33800 99.53500 1.000 30.92000 148 ALA B C 1
ATOM 3750 O O . ALA B 2 149 ? 19.73800 53.30000 99.49700 1.000 23.09000 148 ALA B O 1
ATOM 3752 N N . ALA B 2 150 ? 18.69300 51.59000 98.47100 1.000 24.82000 149 ALA B N 1
ATOM 3753 C CA . ALA B 2 150 ? 19.39100 51.74000 97.20300 1.000 24.85000 149 ALA B CA 1
ATOM 3754 C C . ALA B 2 150 ? 18.76400 52.78500 96.28800 1.000 19.36000 149 ALA B C 1
ATOM 3755 O O . ALA B 2 150 ? 19.16600 52.89100 95.12600 1.000 24.40000 149 ALA B O 1
ATOM 3757 N N . ASP B 2 151 ? 17.79500 53.55300 96.77000 1.000 17.03000 150 ASP B N 1
ATOM 3758 C CA . ASP B 2 151 ? 17.09600 54.50800 95.92100 1.000 20.38000 150 ASP B CA 1
ATOM 3759 C C . ASP B 2 151 ? 17.80000 55.85600 95.80200 1.000 17.83000 150 ASP B C 1
ATOM 3760 O O . ASP B 2 151 ? 17.32000 56.72000 95.05900 1.000 24.38000 150 ASP B O 1
ATOM 3765 N N . ASN B 2 152 ? 18.91000 56.06400 96.50700 1.000 21.77000 151 ASN B N 1
ATOM 3766 C CA . ASN B 2 152 ? 19.65800 57.31500 96.44000 1.000 25.02000 151 ASN B CA 1
ATOM 3767 C C . ASN B 2 152 ? 20.90900 57.21700 95.57500 1.000 15.71000 151 ASN B C 1
ATOM 3768 O O . ASN B 2 152 ? 21.75300 58.11600 95.62800 1.000 15.40000 151 ASN B O 1
ATOM 3773 N N . LEU B 2 153 ? 21.05900 56.14900 94.79600 1.000 10.72000 152 LEU B N 1
ATOM 3774 C CA . LEU B 2 153 ? 22.19900 56.05100 93.89700 1.000 14.71000 152 LEU B CA 1
ATOM 3775 C C . LEU B 2 153 ? 22.15100 57.18600 92.88200 1.000 20.18000 152 LEU B C 1
ATOM 3776 O O . LEU B 2 153 ? 21.12700 57.40800 92.23100 1.000 13.85000 152 LEU B O 1
ATOM 3781 N N . ALA B 2 154 ? 23.26700 57.91000 92.75300 1.000 15.97000 153 ALA B N 1
ATOM 3782 C CA . ALA B 2 154 ? 23.30600 59.03100 91.81900 1.000 11.04000 153 ALA B CA 1
ATOM 3783 C C . ALA B 2 154 ? 23.04100 58.58200 90.38900 1.000 14.47000 153 ALA B C 1
ATOM 3784 O O . ALA B 2 154 ? 22.43900 59.32700 89.60800 1.000 15.32000 153 ALA B O 1
ATOM 3786 N N . LEU B 2 155 ? 23.47300 57.37000 90.03200 1.000 10.72000 154 LEU B N 1
ATOM 3787 C CA . LEU B 2 155 ? 23.22700 56.86800 88.68300 1.000 12.64000 154 LEU B CA 1
ATOM 3788 C C . LEU B 2 155 ? 21.74700 56.60700 88.44000 1.000 14.67000 154 LEU B C 1
ATOM 3789 O O . LEU B 2 155 ? 21.27800 56.73600 87.30200 1.000 15.47000 154 LEU B O 1
ATOM 3794 N N . ARG B 2 156 ? 20.99300 56.25100 89.48600 1.000 12.80000 155 ARG B N 1
ATOM 3795 C CA . ARG B 2 156 ? 19.55600 56.05600 89.31900 1.000 10.17000 155 ARG B CA 1
ATOM 3796 C C . ARG B 2 156 ? 18.87800 57.34700 88.88000 1.000 13.89000 155 ARG B C 1
ATOM 3797 O O . ARG B 2 156 ? 18.06900 57.34400 87.94400 1.000 14.09000 155 ARG B O 1
ATOM 3805 N N . HIS B 2 157 ? 19.19600 58.46500 89.54700 1.000 17.02000 156 HIS B N 1
ATOM 3806 C CA . HIS B 2 157 ? 18.63100 59.75300 89.14900 1.000 15.03000 156 HIS B CA 1
ATOM 3807 C C . HIS B 2 157 ? 18.99600 60.07500 87.70900 1.000 16.44000 156 HIS B C 1
ATOM 3808 O O . HIS B 2 157 ? 18.16700 60.58500 86.94400 1.000 17.89000 156 HIS B O 1
ATOM 3815 N N . LEU B 2 158 ? 20.24500 59.79800 87.33000 1.000 15.82000 157 LEU B N 1
ATOM 3816 C CA . LEU B 2 158 ? 20.69400 60.07700 85.97100 1.000 16.34000 157 LEU B CA 1
ATOM 3817 C C . LEU B 2 158 ? 19.91100 59.26600 84.94800 1.000 14.75000 157 LEU B C 1
ATOM 3818 O O . LEU B 2 158 ? 19.46300 59.80800 83.93000 1.000 15.01000 157 LEU B O 1
ATOM 3823 N N . PHE B 2 159 ? 19.71200 57.97100 85.21200 1.000 17.81000 158 PHE B N 1
ATOM 3824 C CA . PHE B 2 159 ? 18.94800 57.13900 84.28600 1.000 17.30000 158 PHE B CA 1
ATOM 3825 C C . PHE B 2 159 ? 17.51600 57.64200 84.15900 1.000 17.23000 158 PHE B C 1
ATOM 3826 O O . PHE B 2 159 ? 16.95600 57.67600 83.05600 1.000 15.97000 158 PHE B O 1
ATOM 3834 N N . LEU B 2 160 ? 16.91000 58.04900 85.27600 1.000 14.43000 159 LEU B N 1
ATOM 3835 C CA . LEU B 2 160 ? 15.55400 58.57300 85.22400 1.000 10.79000 159 LEU B CA 1
ATOM 3836 C C . LEU B 2 160 ? 15.49200 59.91900 84.51600 1.000 9.85000 159 LEU B C 1
ATOM 3837 O O . LEU B 2 160 ? 14.44900 60.25300 83.94700 1.000 18.78000 159 LEU B O 1
ATOM 3842 N N . ASP B 2 161 ? 16.58900 60.68400 84.51400 1.000 17.09000 160 ASP B N 1
ATOM 3843 C CA . ASP B 2 161 ? 16.63200 61.91500 83.72600 1.000 11.68000 160 ASP B CA 1
ATOM 3844 C C . ASP B 2 161 ? 16.48100 61.61800 82.24000 1.000 16.56000 160 ASP B C 1
ATOM 3845 O O . ASP B 2 161 ? 15.80900 62.36000 81.51600 1.000 14.71000 160 ASP B O 1
ATOM 3850 N N . THR B 2 162 ? 17.14500 60.56600 81.75600 1.000 14.74000 161 THR B N 1
ATOM 3851 C CA . THR B 2 162 ? 16.99000 60.18000 80.35700 1.000 20.35000 161 THR B CA 1
ATOM 3852 C C . THR B 2 162 ? 15.56500 59.72000 80.07300 1.000 15.57000 161 THR B C 1
ATOM 3853 O O . THR B 2 162 ? 15.02300 59.99600 78.99700 1.000 15.61000 161 THR B O 1
ATOM 3857 N N . ALA B 2 163 ? 14.95100 59.01400 81.02500 1.000 10.90000 162 ALA B N 1
ATOM 3858 C CA . ALA B 2 163 ? 13.56800 58.57500 80.86300 1.000 15.71000 162 ALA B CA 1
ATOM 3859 C C . ALA B 2 163 ? 12.61900 59.76300 80.77200 1.000 13.46000 162 ALA B C 1
ATOM 3860 O O . ALA B 2 163 ? 11.74400 59.80500 79.90100 1.000 19.99000 162 ALA B O 1
ATOM 3862 N N . ARG B 2 164 ? 12.78600 60.74500 81.66100 1.000 7.64000 163 ARG B N 1
ATOM 3863 C CA . ARG B 2 164 ? 11.93000 61.92600 81.62100 1.000 12.35000 163 ARG B CA 1
ATOM 3864 C C . ARG B 2 164 ? 12.12700 62.70900 80.33100 1.000 8.78000 163 ARG B C 1
ATOM 3865 O O . ARG B 2 164 ? 11.15600 63.18300 79.73100 1.000 14.16000 163 ARG B O 1
ATOM 3873 N N . LEU B 2 165 ? 13.37900 62.88400 79.90300 1.000 13.52000 164 LEU B N 1
ATOM 3874 C CA . LEU B 2 165 ? 13.63200 63.60400 78.65800 1.000 16.16000 164 LEU B CA 1
ATOM 3875 C C . LEU B 2 165 ? 12.93900 62.91100 77.48500 1.000 21.39000 164 LEU B C 1
ATOM 3876 O O . LEU B 2 165 ? 12.27100 63.56300 76.67400 1.000 15.58000 164 LEU B O 1
ATOM 3881 N N . ALA B 2 166 ? 13.04000 61.57800 77.41300 1.000 13.94000 165 ALA B N 1
ATOM 3882 C CA . ALA B 2 166 ? 12.34700 60.82700 76.36600 1.000 14.66000 165 ALA B CA 1
ATOM 3883 C C . ALA B 2 166 ? 10.83200 60.99100 76.46600 1.000 14.95000 165 ALA B C 1
ATOM 3884 O O . ALA B 2 166 ? 10.14600 61.11500 75.44700 1.000 12.19000 165 ALA B O 1
ATOM 3886 N N . GLN B 2 167 ? 10.28800 60.96800 77.68500 1.000 10.28000 166 GLN B N 1
ATOM 3887 C CA . GLN B 2 167 ? 8.85000 61.15100 77.86200 1.000 14.13000 166 GLN B CA 1
ATOM 3888 C C . GLN B 2 167 ? 8.39700 62.52400 77.37800 1.000 17.66000 166 GLN B C 1
ATOM 3889 O O . GLN B 2 167 ? 7.35800 62.64600 76.71500 1.000 21.10000 166 GLN B O 1
ATOM 3895 N N . ILE B 2 168 ? 9.16300 63.57100 77.70200 1.000 12.84000 167 ILE B N 1
ATOM 3896 C CA . ILE B 2 168 ? 8.81000 64.92600 77.28200 1.000 13.36000 167 ILE B CA 1
ATOM 3897 C C . ILE B 2 168 ? 8.82800 65.03200 75.76300 1.000 17.61000 167 ILE B C 1
ATOM 3898 O O . ILE B 2 168 ? 7.93700 65.63700 75.15500 1.000 19.69000 167 ILE B O 1
ATOM 3903 N N . VAL B 2 169 ? 9.85600 64.46600 75.12700 1.000 14.55000 168 VAL B N 1
ATOM 3904 C CA . VAL B 2 169 ? 9.99200 64.59300 73.68100 1.000 16.65000 168 VAL B CA 1
ATOM 3905 C C . VAL B 2 169 ? 8.90800 63.79400 72.96700 1.000 17.49000 168 VAL B C 1
ATOM 3906 O O . VAL B 2 169 ? 8.32700 64.25900 71.97700 1.000 25.95000 168 VAL B O 1
ATOM 3910 N N . LEU B 2 170 ? 8.61500 62.58300 73.45200 1.000 22.18000 169 LEU B N 1
ATOM 3911 C CA . LEU B 2 170 ? 7.52400 61.80300 72.87400 1.000 17.52000 169 LEU B CA 1
ATOM 3912 C C . LEU B 2 170 ? 6.18400 62.51500 73.01300 1.000 24.28000 169 LEU B C 1
ATOM 3913 O O . LEU B 2 170 ? 5.32700 62.39700 72.13100 1.000 18.12000 169 LEU B O 1
ATOM 3918 N N . ALA B 2 171 ? 5.98300 63.25500 74.10400 1.000 24.65000 170 ALA B N 1
ATOM 3919 C CA . ALA B 2 171 ? 4.71500 63.93600 74.33500 1.000 25.94000 170 ALA B CA 1
ATOM 3920 C C . ALA B 2 171 ? 4.57200 65.22300 73.53100 1.000 22.98000 170 ALA B C 1
ATOM 3921 O O . ALA B 2 171 ? 3.48300 65.81000 73.52200 1.000 25.52000 170 ALA B O 1
ATOM 3923 N N . MET B 2 172 ? 5.62900 65.67300 72.86000 1.000 13.57000 171 MET B N 1
ATOM 3924 C CA . MET B 2 172 ? 5.54800 66.89600 72.07300 1.000 19.60000 171 MET B CA 1
ATOM 3925 C C . MET B 2 172 ? 4.55500 66.73000 70.93000 1.000 22.60000 171 MET B C 1
ATOM 3926 O O . MET B 2 172 ? 4.45500 65.66000 70.32600 1.000 22.42000 171 MET B O 1
ATOM 3931 N N . ASP B 2 173 ? 3.80800 67.80000 70.63900 1.000 23.38000 172 ASP B N 1
ATOM 3932 C CA . ASP B 2 173 ? 2.72400 67.69100 69.66700 1.000 24.07000 172 ASP B CA 1
ATOM 3933 C C . ASP B 2 173 ? 3.23700 67.27300 68.29500 1.000 26.99000 172 ASP B C 1
ATOM 3934 O O . ASP B 2 173 ? 2.61900 66.43900 67.62400 1.000 28.45000 172 ASP B O 1
ATOM 3939 N N . ASP B 2 174 ? 4.37900 67.80800 67.87000 1.000 25.72000 173 ASP B N 1
ATOM 3940 C CA . ASP B 2 174 ? 4.87300 67.55700 66.52300 1.000 32.18000 173 ASP B CA 1
ATOM 3941 C C . ASP B 2 174 ? 5.87100 66.40100 66.44200 1.000 29.95000 173 ASP B C 1
ATOM 3942 O O . ASP B 2 174 ? 6.49200 66.21300 65.39200 1.000 23.64000 173 ASP B O 1
ATOM 3947 N N . VAL B 2 175 ? 6.03000 65.61100 67.50300 1.000 25.58000 174 VAL B N 1
ATOM 3948 C CA . VAL B 2 175 ? 6.94600 64.47100 67.49600 1.000 21.03000 174 VAL B CA 1
ATOM 3949 C C . VAL B 2 175 ? 6.12600 63.19000 67.39900 1.000 13.61000 174 VAL B C 1
ATOM 3950 O O . VAL B 2 175 ? 5.28700 62.91500 68.26200 1.000 17.93000 174 VAL B O 1
ATOM 3954 N N . ASP B 2 176 ? 6.39600 62.39100 66.37800 1.000 10.80000 175 ASP B N 1
ATOM 3955 C CA . ASP B 2 176 ? 5.76100 61.08300 66.24700 1.000 17.95000 175 ASP B CA 1
ATOM 3956 C C . ASP B 2 176 ? 6.33700 60.11900 67.27900 1.000 21.70000 175 ASP B C 1
ATOM 3957 O O . ASP B 2 176 ? 7.51400 59.74600 67.16900 1.000 20.84000 175 ASP B O 1
ATOM 3962 N N . PRO B 2 177 ? 5.55900 59.66900 68.27000 1.000 20.81000 176 PRO B N 1
ATOM 3963 C CA . PRO B 2 177 ? 6.13300 58.82200 69.33100 1.000 19.46000 176 PRO B CA 1
ATOM 3964 C C . PRO B 2 177 ? 6.64700 57.48300 68.82700 1.000 24.22000 176 PRO B C 1
ATOM 3965 O O . PRO B 2 177 ? 7.32600 56.78200 69.58800 1.000 21.49000 176 PRO B O 1
ATOM 3969 N N . ASP B 2 178 ? 6.37800 57.13300 67.56500 1.000 20.61000 177 ASP B N 1
ATOM 3970 C CA . ASP B 2 178 ? 6.85000 55.90500 66.93700 1.000 27.11000 177 ASP B CA 1
ATOM 3971 C C . ASP B 2 178 ? 8.18600 56.07400 66.22900 1.000 24.50000 177 ASP B C 1
ATOM 3972 O O . ASP B 2 178 ? 8.77200 55.07100 65.81100 1.000 24.94000 177 ASP B O 1
ATOM 3977 N N . ARG B 2 179 ? 8.68500 57.30300 66.07700 1.000 9.84000 178 ARG B N 1
ATOM 3978 C CA A ARG B 2 179 ? 9.88100 57.56800 65.27900 0.410 15.25000 178 ARG B CA 1
ATOM 3979 C CA B ARG B 2 179 ? 9.88200 57.56800 65.27800 0.590 15.51000 178 ARG B CA 1
ATOM 3980 C C . ARG B 2 179 ? 10.91400 58.33000 66.11200 1.000 12.04000 178 ARG B C 1
ATOM 3981 O O . ARG B 2 179 ? 11.39300 59.39600 65.73300 1.000 12.46000 178 ARG B O 1
ATOM 3996 N N . VAL B 2 180 ? 11.27000 57.76900 67.26100 1.000 9.18000 179 VAL B N 1
ATOM 3997 C CA . VAL B 2 180 ? 12.25300 58.38000 68.14700 1.000 16.99000 179 VAL B CA 1
ATOM 3998 C C . VAL B 2 180 ? 13.45500 57.45700 68.26000 1.000 11.66000 179 VAL B C 1
ATOM 3999 O O . VAL B 2 180 ? 13.30400 56.23600 68.36800 1.000 15.14000 179 VAL B O 1
ATOM 4003 N N . ALA B 2 181 ? 14.65100 58.04200 68.20700 1.000 13.90000 180 ALA B N 1
ATOM 4004 C CA . ALA B 2 181 ? 15.89500 57.29800 68.31500 1.000 12.44000 180 ALA B CA 1
ATOM 4005 C C . ALA B 2 181 ? 16.74900 57.89600 69.42300 1.000 6.39000 180 ALA B C 1
ATOM 4006 O O . ALA B 2 181 ? 16.54000 59.03300 69.85300 1.000 12.86000 180 ALA B O 1
ATOM 4008 N N . ALA B 2 182 ? 17.73900 57.12000 69.85900 1.000 12.55000 181 ALA B N 1
ATOM 4009 C CA . ALA B 2 182 ? 18.71100 57.56500 70.84300 1.000 8.26000 181 ALA B CA 1
ATOM 4010 C C . ALA B 2 182 ? 20.09900 57.14600 70.38800 1.000 16.99000 181 ALA B C 1
ATOM 4011 O O . ALA B 2 182 ? 20.27100 56.09900 69.75900 1.000 15.30000 181 ALA B O 1
ATOM 4013 N N . THR B 2 183 ? 21.09300 57.97000 70.72400 1.000 7.10000 182 THR B N 1
ATOM 4014 C CA . THR B 2 183 ? 22.46900 57.67800 70.35100 1.000 14.30000 182 THR B CA 1
ATOM 4015 C C . THR B 2 183 ? 23.40800 58.41300 71.29600 1.000 15.86000 182 THR B C 1
ATOM 4016 O O . THR B 2 183 ? 23.02700 59.39200 71.94600 1.000 18.74000 182 THR B O 1
ATOM 4020 N N . GLY B 2 184 ? 24.63600 57.90700 71.38000 1.000 17.64000 183 GLY B N 1
ATOM 4021 C CA . GLY B 2 184 ? 25.64800 58.50800 72.22800 1.000 16.29000 183 GLY B CA 1
ATOM 4022 C C . GLY B 2 184 ? 26.93000 57.70400 72.32600 1.000 16.11000 183 GLY B C 1
ATOM 4023 O O . GLY B 2 184 ? 26.94200 56.49700 72.05200 1.000 8.61000 183 GLY B O 1
ATOM 4024 N N . TYR B 2 185 ? 28.01200 58.36300 72.74400 1.000 17.21000 184 TYR B N 1
ATOM 4025 C CA . TYR B 2 185 ? 29.33000 57.75700 72.87300 1.000 12.76000 184 TYR B CA 1
ATOM 4026 C C . TYR B 2 185 ? 29.68300 57.55500 74.34200 1.000 17.16000 184 TYR B C 1
ATOM 4027 O O . TYR B 2 185 ? 29.44600 58.44100 75.17000 1.000 12.81000 184 TYR B O 1
ATOM 4036 N N . SER B 2 186 ? 30.26600 56.39400 74.65500 1.000 10.03000 185 SER B N 1
ATOM 4037 C CA . SER B 2 186 ? 30.87300 56.11400 75.96300 1.000 12.78000 185 SER B CA 1
ATOM 4038 C C . SER B 2 186 ? 2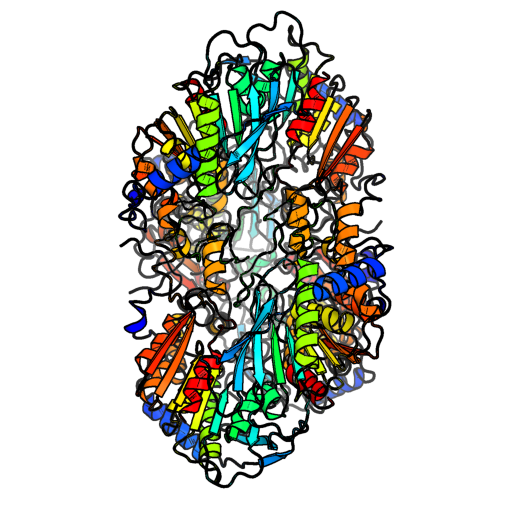9.80000 56.22500 77.03800 1.000 15.08000 185 SER B C 1
ATOM 4039 O O . SER B 2 186 ? 28.87300 55.39500 77.03800 1.000 14.68000 185 SER B O 1
ATOM 4042 N N . GLN B 2 187 ? 29.88700 57.17800 77.97400 1.000 10.90000 186 GLN B N 1
ATOM 4043 C CA . GLN B 2 187 ? 28.78600 57.39200 78.90800 1.000 12.94000 186 GLN B CA 1
ATOM 4044 C C . GLN B 2 187 ? 27.47600 57.59900 78.16000 1.000 9.57000 186 GLN B C 1
ATOM 4045 O O . GLN B 2 187 ? 26.42700 57.10000 78.57800 1.000 19.09000 186 GLN B O 1
ATOM 4051 N N . GLY B 2 188 ? 27.52500 58.31300 77.03500 1.000 6.02000 187 GLY B N 1
ATOM 4052 C CA . GLY B 2 188 ? 26.32900 58.49200 76.22900 1.000 11.19000 187 GLY B CA 1
ATOM 4053 C C . GLY B 2 188 ? 25.81600 57.20400 75.61900 1.000 7.97000 187 GLY B C 1
ATOM 4054 O O . GLY B 2 188 ? 24.62300 57.08800 75.32500 1.000 17.55000 187 GLY B O 1
ATOM 4055 N N . GLY B 2 189 ? 26.70200 56.23000 75.40200 1.000 10.94000 188 GLY B N 1
ATOM 4056 C CA . GLY B 2 189 ? 26.25500 54.93100 74.92300 1.000 8.87000 188 GLY B CA 1
ATOM 4057 C C . GLY B 2 189 ? 25.49800 54.14900 75.98000 1.000 11.11000 188 GLY B C 1
ATOM 4058 O O . GLY B 2 189 ? 24.46900 53.52900 75.69000 1.000 13.78000 188 GLY B O 1
ATOM 4059 N N . GLY B 2 190 ? 25.99000 54.16700 77.21800 1.000 13.59000 189 GLY B N 1
ATOM 4060 C CA . GLY B 2 190 ? 25.26200 53.52100 78.29400 1.000 12.52000 189 GLY B CA 1
ATOM 4061 C C . GLY B 2 190 ? 23.93900 54.20400 78.57300 1.000 18.89000 189 GLY B C 1
ATOM 4062 O O . GLY B 2 190 ? 22.92600 53.54100 78.81200 1.000 15.84000 189 GLY B O 1
ATOM 4063 N N . LEU B 2 191 ? 23.92300 55.54000 78.52100 1.000 17.05000 190 LEU B N 1
ATOM 4064 C CA . LEU B 2 191 ? 22.67300 56.26700 78.71500 1.000 14.31000 190 LEU B CA 1
ATOM 4065 C C . LEU B 2 191 ? 21.69000 56.01000 77.57900 1.000 12.81000 190 LEU B C 1
ATOM 4066 O O . LEU B 2 191 ? 20.47400 56.03800 77.80000 1.000 7.25000 190 LEU B O 1
ATOM 4071 N N . THR B 2 192 ? 22.19300 55.78600 76.36200 1.000 9.86000 191 THR B N 1
ATOM 4072 C CA . THR B 2 192 ? 21.32000 55.43400 75.24300 1.000 15.15000 191 THR B CA 1
ATOM 4073 C C . THR B 2 192 ? 20.53500 54.16000 75.53400 1.000 18.43000 191 THR B C 1
ATOM 4074 O O . THR B 2 192 ? 19.32200 54.09400 75.30100 1.000 14.92000 191 THR B O 1
ATOM 4078 N N . LEU B 2 193 ? 21.21700 53.14000 76.05800 1.000 16.23000 192 LEU B N 1
ATOM 4079 C CA . LEU B 2 193 ? 20.57200 51.86500 76.36200 1.000 13.95000 192 LEU B CA 1
ATOM 4080 C C . LEU B 2 193 ? 19.68000 51.96900 77.59300 1.000 13.37000 192 LEU B C 1
ATOM 4081 O O . LEU B 2 193 ? 18.60700 51.35800 77.64100 1.000 11.66000 192 LEU B O 1
ATOM 4086 N N . ALA B 2 194 ? 20.12000 52.70500 78.61500 1.000 15.35000 193 ALA B N 1
ATOM 4087 C CA . ALA B 2 194 ? 19.25000 52.94800 79.75900 1.000 13.33000 193 ALA B CA 1
ATOM 4088 C C . ALA B 2 194 ? 17.98200 53.67200 79.32600 1.000 13.59000 193 ALA B C 1
ATOM 4089 O O . ALA B 2 194 ? 16.87500 53.32000 79.75100 1.000 16.98000 193 ALA B O 1
ATOM 4091 N N . CYS B 2 195 ? 18.12300 54.65600 78.43900 1.000 20.44000 194 CYS B N 1
ATOM 4092 C CA . CYS B 2 195 ? 16.96800 55.40100 77.95800 1.000 19.12000 194 CYS B CA 1
ATOM 4093 C C . CYS B 2 195 ? 16.01100 54.49700 77.18700 1.000 18.52000 194 CYS B C 1
ATOM 4094 O O . CYS B 2 195 ? 14.79800 54.49800 77.43300 1.000 15.94000 194 CYS B O 1
ATOM 4097 N N . ALA B 2 196 ? 16.54100 53.71200 76.24800 1.000 13.96000 195 ALA B N 1
ATOM 4098 C CA . ALA B 2 196 ? 15.70500 52.81100 75.46000 1.000 12.69000 195 ALA B CA 1
ATOM 4099 C C . ALA B 2 196 ? 15.08900 51.69500 76.29400 1.000 18.19000 195 ALA B C 1
ATOM 4100 O O . ALA B 2 196 ? 14.12200 51.07300 75.84900 1.000 17.81000 195 ALA B O 1
ATOM 4102 N N . ALA B 2 197 ? 15.63000 51.41700 77.48100 1.000 17.84000 196 ALA B N 1
ATOM 4103 C CA . ALA B 2 197 ? 15.04000 50.40200 78.34800 1.000 14.51000 196 ALA B CA 1
ATOM 4104 C C . ALA B 2 197 ? 13.90900 50.97700 79.19200 1.000 16.35000 196 ALA B C 1
ATOM 4105 O O . ALA B 2 197 ? 12.88600 50.31400 79.39800 1.000 21.86000 196 ALA B O 1
ATOM 4107 N N . LEU B 2 198 ? 14.08100 52.20100 79.69700 1.000 11.89000 197 LEU B N 1
ATOM 4108 C CA . LEU B 2 198 ? 13.07400 52.82400 80.54800 1.000 10.99000 197 LEU B CA 1
ATOM 4109 C C . LEU B 2 198 ? 11.97500 53.51300 79.75700 1.000 19.36000 197 LEU B C 1
ATOM 4110 O O . LEU B 2 198 ? 10.92400 53.82500 80.32500 1.000 16.07000 197 LEU B O 1
ATOM 4115 N N . GLU B 2 199 ? 12.20000 53.78400 78.47500 1.000 17.83000 198 GLU B N 1
ATOM 4116 C CA . GLU B 2 199 ? 11.15500 54.24000 77.56200 1.000 16.73000 198 GLU B CA 1
ATOM 4117 C C . GLU B 2 199 ? 11.17800 53.29600 76.36800 1.000 18.46000 198 GLU B C 1
ATOM 4118 O O . GLU B 2 199 ? 11.77300 53.60200 75.32600 1.000 17.27000 198 GLU B O 1
ATOM 4124 N N . PRO B 2 200 ? 10.55100 52.12100 76.49300 1.000 22.65000 199 PRO B N 1
ATOM 4125 C CA . PRO B 2 200 ? 10.66900 51.10100 75.43900 1.000 18.11000 199 PRO B CA 1
ATOM 4126 C C . PRO B 2 200 ? 10.01500 51.48100 74.12100 1.000 22.52000 199 PRO B C 1
ATOM 4127 O O . PRO B 2 200 ? 10.13000 50.71500 73.15800 1.000 24.96000 199 PRO B O 1
ATOM 4131 N N . ARG B 2 201 ? 9.34500 52.63400 74.03500 1.000 25.09000 200 ARG B N 1
ATOM 4132 C CA A ARG B 2 201 ? 8.76100 53.04600 72.76500 0.580 22.99000 200 ARG B CA 1
ATOM 4133 C CA B ARG B 2 201 ? 8.75800 53.07400 72.77500 0.420 23.33000 200 ARG B CA 1
ATOM 4134 C C . ARG B 2 201 ? 9.81700 53.50300 71.76600 1.000 21.62000 200 ARG B C 1
ATOM 4135 O O . ARG B 2 201 ? 9.52800 53.55400 70.56600 1.000 18.78000 200 ARG B O 1
ATOM 4150 N N . ILE B 2 202 ? 11.02900 53.82100 72.22800 1.000 15.47000 201 ILE B N 1
ATOM 4151 C CA . ILE B 2 202 ? 12.09800 54.23200 71.32500 1.000 17.11000 201 ILE B CA 1
ATOM 4152 C C . ILE B 2 202 ? 12.37800 53.13700 70.30400 1.000 11.75000 201 ILE B C 1
ATOM 4153 O O . ILE B 2 202 ? 12.43800 51.94600 70.63700 1.000 14.34000 201 ILE B O 1
ATOM 4158 N N . ARG B 2 203 ? 12.54800 53.54400 69.04400 1.000 10.37000 202 ARG B N 1
ATOM 4159 C CA . ARG B 2 203 ? 12.59500 52.62700 67.90800 1.000 15.80000 202 ARG B CA 1
ATOM 4160 C C . ARG B 2 203 ? 14.01300 52.23400 67.50400 1.000 12.17000 202 ARG B C 1
ATOM 4161 O O . ARG B 2 203 ? 14.24500 51.09300 67.08900 1.000 14.10000 202 ARG B O 1
ATOM 4169 N N . LEU B 2 204 ? 14.96400 53.15500 67.58400 1.000 11.38000 203 LEU B N 1
ATOM 4170 C CA . LEU B 2 204 ? 16.33700 52.87500 67.19700 1.000 18.12000 203 LEU B CA 1
ATOM 4171 C C . LEU B 2 204 ? 17.28100 53.39800 68.26900 1.000 14.13000 203 LEU B C 1
ATOM 4172 O O . LEU B 2 204 ? 17.01500 54.41500 68.91300 1.000 11.58000 203 LEU B O 1
ATOM 4177 N N . ALA B 2 205 ? 18.38800 52.68600 68.45900 1.000 8.12000 204 ALA B N 1
ATOM 4178 C CA . ALA B 2 205 ? 19.39800 53.06500 69.43800 1.000 13.53000 204 ALA B CA 1
ATOM 4179 C C . ALA B 2 205 ? 20.77100 52.75300 68.86200 1.000 10.13000 204 ALA B C 1
ATOM 4180 O O . ALA B 2 205 ? 20.97500 51.67000 68.30700 1.000 10.12000 204 ALA B O 1
ATOM 4182 N N . ALA B 2 206 ? 21.70200 53.70500 68.96400 1.000 8.77000 205 ALA B N 1
ATOM 4183 C CA . ALA B 2 206 ? 23.04600 53.56400 68.39500 1.000 4.72000 205 ALA B CA 1
ATOM 4184 C C . ALA B 2 206 ? 24.10100 53.96200 69.42000 1.000 18.92000 205 ALA B C 1
ATOM 4185 O O . ALA B 2 206 ? 24.65200 55.06900 69.36300 1.000 11.71000 205 ALA B O 1
ATOM 4187 N N . PRO B 2 207 ? 24.41700 53.08200 70.36600 1.000 16.55000 206 PRO B N 1
ATOM 4188 C CA . PRO B 2 207 ? 25.50000 53.37100 71.31100 1.000 14.91000 206 PRO B CA 1
ATOM 4189 C C . PRO B 2 207 ? 26.87100 53.06300 70.72300 1.000 15.85000 206 PRO B C 1
ATOM 4190 O O . PRO B 2 207 ? 27.03900 52.15900 69.90100 1.000 16.19000 206 PRO B O 1
ATOM 4194 N N . VAL B 2 208 ? 27.86200 53.84400 71.14900 1.000 13.82000 207 VAL B N 1
ATOM 4195 C CA . VAL B 2 208 ? 29.25700 53.63200 70.77000 1.000 12.55000 207 VAL B CA 1
ATOM 4196 C C . VAL B 2 208 ? 30.07500 53.42700 72.03900 1.000 15.53000 207 VAL B C 1
ATOM 4197 O O . VAL B 2 208 ? 30.00700 54.24900 72.96200 1.000 16.63000 207 VAL B O 1
ATOM 4201 N N . TYR B 2 209 ? 30.88900 52.35300 72.05400 1.000 13.33000 208 TYR B N 1
ATOM 4202 C CA . TYR B 2 209 ? 31.56900 51.76900 73.21400 1.000 13.90000 208 TYR B CA 1
ATOM 4203 C C . TYR B 2 209 ? 30.92100 52.18700 74.53000 1.000 17.69000 208 TYR B C 1
ATOM 4204 O O . TYR B 2 209 ? 31.45600 53.03500 75.25600 1.000 15.83000 208 TYR B O 1
ATOM 4213 N N . PRO B 2 210 ? 29.77300 51.60100 74.86600 1.000 17.41000 209 PRO B N 1
ATOM 4214 C CA . PRO B 2 210 ? 28.99900 52.08000 76.02000 1.000 14.98000 209 PRO B CA 1
ATOM 4215 C C . PRO B 2 210 ? 29.71100 51.86100 77.34700 1.000 19.97000 209 PRO B C 1
ATOM 4216 O O . PRO B 2 210 ? 30.34600 50.83100 77.58100 1.000 17.77000 209 PRO B O 1
ATOM 4220 N N . PHE B 2 211 ? 29.56300 52.84600 78.22300 1.000 14.75000 210 PHE B N 1
ATOM 4221 C CA . PHE B 2 211 ? 30.07400 52.85400 79.58500 1.000 19.99000 210 PHE B CA 1
ATOM 4222 C C . PHE B 2 211 ? 28.94900 52.44900 80.54100 1.000 22.64000 210 PHE B C 1
ATOM 4223 O O . PHE B 2 211 ? 27.78300 52.35800 80.15100 1.000 26.40000 210 PHE B O 1
ATOM 4231 N N . LEU B 2 212 ? 29.31700 52.18400 81.80200 1.000 17.29000 211 LEU B N 1
ATOM 4232 C CA . LEU B 2 212 ? 28.37400 51.84900 82.87700 1.000 16.37000 211 LEU B CA 1
ATOM 4233 C C . LEU B 2 212 ? 27.80500 50.43300 82.76300 1.000 19.52000 211 LEU B C 1
ATOM 4234 O O . LEU B 2 212 ? 26.65600 50.19100 83.14200 1.000 20.63000 211 LEU B O 1
ATOM 4239 N N . CYS B 2 213 ? 28.59400 49.48100 82.26800 1.000 16.58000 212 CYS B N 1
ATOM 4240 C CA . CYS B 2 213 ? 28.18900 48.08300 82.19100 1.000 14.50000 212 CYS B CA 1
ATOM 4241 C C . CYS B 2 213 ? 29.18100 47.20600 82.94300 1.000 18.32000 212 CYS B C 1
ATOM 4242 O O . CYS B 2 213 ? 30.39400 47.43300 82.87800 1.000 21.16000 212 CYS B O 1
ATOM 4245 N N . ASP B 2 214 ? 28.66200 46.18900 83.63300 1.000 16.73000 213 ASP B N 1
ATOM 4246 C CA . ASP B 2 214 ? 29.47100 45.10000 84.18700 1.000 13.61000 213 ASP B CA 1
ATOM 4247 C C . ASP B 2 214 ? 30.55900 45.64000 85.12200 1.000 11.45000 213 ASP B C 1
ATOM 4248 O O . ASP B 2 214 ? 31.76000 45.42300 84.92500 1.000 14.28000 213 ASP B O 1
ATOM 4253 N N . PHE B 2 215 ? 30.10800 46.37700 86.14100 1.000 11.85000 214 PHE B N 1
ATOM 4254 C CA . PHE B 2 215 ? 31.02900 47.05000 87.05300 1.000 13.42000 214 PHE B CA 1
ATOM 4255 C C . PHE B 2 215 ? 32.03600 46.09000 87.67900 1.000 17.79000 214 PHE B C 1
ATOM 4256 O O . PHE B 2 215 ? 33.22500 46.41600 87.79100 1.000 10.05000 214 PHE B O 1
ATOM 4264 N N . ARG B 2 216 ? 31.58300 44.90500 88.10100 1.000 14.16000 215 ARG B N 1
ATOM 4265 C CA . ARG B 2 216 ? 32.49100 43.96800 88.75800 1.000 16.16000 215 ARG B CA 1
ATOM 4266 C C . ARG B 2 216 ? 33.57100 43.47000 87.80200 1.000 12.70000 215 ARG B C 1
ATOM 4267 O O . ARG B 2 216 ? 34.74000 43.33800 88.18800 1.000 12.67000 215 ARG B O 1
ATOM 4275 N N . ARG B 2 217 ? 33.19400 43.16900 86.55800 1.000 15.15000 216 ARG B N 1
ATOM 4276 C CA . ARG B 2 217 ? 34.17900 42.77000 85.55900 1.000 15.39000 216 ARG B CA 1
ATOM 4277 C C . ARG B 2 217 ? 35.21200 43.86700 85.33800 1.000 17.45000 216 ARG B C 1
ATOM 4278 O O . ARG B 2 217 ? 36.41500 43.59200 85.24800 1.000 12.65000 216 ARG B O 1
ATOM 4286 N N . ALA B 2 218 ? 34.76000 45.12000 85.25500 1.000 17.54000 217 ALA B N 1
ATOM 4287 C CA . ALA B 2 218 ? 35.68600 46.23400 85.08700 1.000 13.60000 217 ALA B CA 1
ATOM 4288 C C . ALA B 2 218 ? 36.65900 46.31700 86.25400 1.000 16.65000 217 ALA B C 1
ATOM 4289 O O . ALA B 2 218 ? 37.86400 46.51300 86.05600 1.000 13.03000 217 ALA B O 1
ATOM 4291 N N . TRP B 2 219 ? 36.15300 46.17000 87.48100 1.000 10.88000 218 TRP B N 1
ATOM 4292 C CA . TRP B 2 219 ? 37.02600 46.23900 88.64400 1.000 14.21000 218 TRP B CA 1
ATOM 4293 C C . TRP B 2 219 ? 38.03400 45.09500 88.65900 1.000 10.48000 218 TRP B C 1
ATOM 4294 O O . TRP B 2 219 ? 39.19400 45.28900 89.03600 1.000 18.73000 218 TRP B O 1
ATOM 4305 N N . GLU B 2 220 ? 37.61100 43.89100 88.26200 1.000 17.70000 219 GLU B N 1
ATOM 4306 C CA A GLU B 2 220 ? 38.49600 42.73300 88.32500 0.680 18.20000 219 GLU B CA 1
ATOM 4307 C CA B GLU B 2 220 ? 38.50400 42.74000 88.33200 0.320 18.88000 219 GLU B CA 1
ATOM 4308 C C . GLU B 2 220 ? 39.59700 42.78000 87.27300 1.000 22.15000 219 GLU B C 1
ATOM 4309 O O . GLU B 2 220 ? 40.61200 42.09400 87.42600 1.000 28.49000 219 GLU B O 1
ATOM 4320 N N . MET B 2 221 ? 39.42200 43.56500 86.20800 1.000 25.19000 220 MET B N 1
ATOM 4321 C CA . MET B 2 221 ? 40.44600 43.64500 85.17500 1.000 23.48000 220 MET B CA 1
ATOM 4322 C C . MET B 2 221 ? 41.59300 44.55300 85.56500 1.000 32.92000 220 MET B C 1
ATOM 4323 O O . MET B 2 221 ? 42.69800 44.39800 85.02600 1.000 27.74000 220 MET B O 1
ATOM 4328 N N . ASP B 2 222 ? 41.34600 45.49600 86.47200 1.000 47.07000 221 ASP B N 1
ATOM 4329 C CA A ASP B 2 222 ? 42.38100 46.40100 86.95700 0.440 56.65000 221 ASP B CA 1
ATOM 4330 C CA B ASP B 2 222 ? 42.35100 46.44000 86.95100 0.560 56.71000 221 ASP B CA 1
ATOM 4331 C C . ASP B 2 222 ? 43.10600 47.06700 85.78400 1.000 55.31000 221 ASP B C 1
ATOM 4332 O O . ASP B 2 222 ? 44.24000 46.72000 85.44500 1.000 51.07000 221 ASP B O 1
ATOM 4341 N N . LEU B 2 223 ? 42.41100 48.00300 85.15000 1.000 49.95000 222 LEU B N 1
ATOM 4342 C CA . LEU B 2 223 ? 42.92400 48.79700 84.05400 1.000 41.87000 222 LEU B CA 1
ATOM 4343 C C . LEU B 2 223 ? 43.77800 49.92700 84.61300 1.000 41.70000 222 LEU B C 1
ATOM 4344 O O . LEU B 2 223 ? 43.62500 50.34000 85.76400 1.000 35.57000 222 LEU B O 1
ATOM 4349 N N . GLU B 2 224 ? 44.68500 50.43800 83.78100 1.000 50.93000 223 GLU B N 1
ATOM 4350 C CA . GLU B 2 224 ? 45.59300 51.47300 84.26200 1.000 61.32000 223 GLU B CA 1
ATOM 4351 C C . GLU B 2 224 ? 44.87400 52.80500 84.44000 1.000 49.80000 223 GLU B C 1
ATOM 4352 O O . GLU B 2 224 ? 45.05900 53.48600 85.45600 1.000 43.47000 223 GLU B O 1
ATOM 4358 N N . LYS B 2 225 ? 44.04200 53.18200 83.47400 1.000 41.59000 224 LYS B N 1
ATOM 4359 C CA . LYS B 2 225 ? 43.41300 54.49300 83.42700 1.000 39.82000 224 LYS B CA 1
ATOM 4360 C C . LYS B 2 225 ? 41.91600 54.32300 83.22100 1.000 37.81000 224 LYS B C 1
ATOM 4361 O O . LYS B 2 225 ? 41.42700 53.23500 82.90300 1.000 42.78000 224 LYS B O 1
ATOM 4367 N N . GLY B 2 226 ? 41.18700 55.41700 83.40900 1.000 27.73000 225 GLY B N 1
ATOM 4368 C CA . GLY B 2 226 ? 39.79200 55.45900 83.04300 1.000 25.33000 225 GLY B CA 1
ATOM 4369 C C . GLY B 2 226 ? 38.84600 55.59800 84.21400 1.000 20.96000 225 GLY B C 1
ATOM 4370 O O . GLY B 2 226 ? 39.21600 55.41400 85.37900 1.000 22.89000 225 GLY B O 1
ATOM 4371 N N . PRO B 2 227 ? 37.58900 55.93200 83.91500 1.000 23.16000 226 PRO B N 1
ATOM 4372 C CA . PRO B 2 227 ? 36.62700 56.20300 84.99400 1.000 19.79000 226 PRO B CA 1
ATOM 4373 C C . PRO B 2 227 ? 36.26500 54.98100 85.81300 1.000 15.41000 226 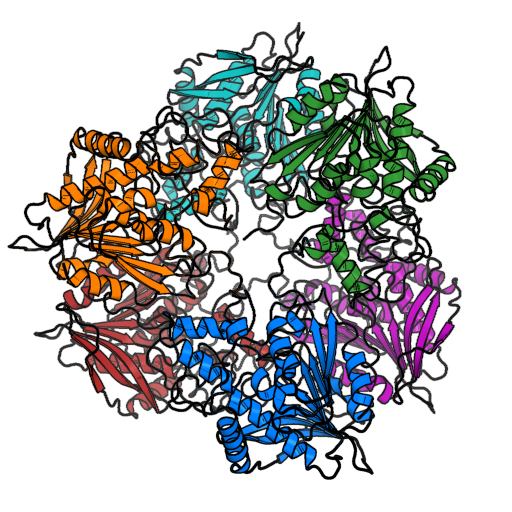PRO B C 1
ATOM 4374 O O . PRO B 2 227 ? 35.82100 55.14500 86.95500 1.000 12.32000 226 PRO B O 1
ATOM 4378 N N . TYR B 2 228 ? 36.44200 53.76600 85.28200 1.000 9.82000 227 TYR B N 1
ATOM 4379 C CA . TYR B 2 228 ? 36.18300 52.57300 86.08300 1.000 9.49000 227 TYR B CA 1
ATOM 4380 C C . TYR B 2 228 ? 37.12400 52.46600 87.27800 1.000 10.94000 227 TYR B C 1
ATOM 4381 O O . TYR B 2 228 ? 36.81300 51.73700 88.22800 1.000 13.47000 227 TYR B O 1
ATOM 4390 N N . ASN B 2 229 ? 38.26000 53.18000 87.26500 1.000 13.71000 228 ASN B N 1
ATOM 4391 C CA . ASN B 2 229 ? 39.13900 53.17800 88.43200 1.000 13.63000 228 ASN B CA 1
ATOM 4392 C C . ASN B 2 229 ? 38.50100 53.83500 89.64700 1.000 19.70000 228 ASN B C 1
ATOM 4393 O O . ASN B 2 229 ? 39.04700 53.71300 90.75100 1.000 13.67000 228 ASN B O 1
ATOM 4398 N N . GLU B 2 230 ? 37.36900 54.52300 89.47100 1.000 15.70000 229 GLU B N 1
ATOM 4399 C CA . GLU B 2 230 ? 36.64500 55.08300 90.60900 1.000 18.56000 229 GLU B CA 1
ATOM 4400 C C . GLU B 2 230 ? 36.19500 53.99800 91.57500 1.000 11.11000 229 GLU B C 1
ATOM 4401 O O . GLU B 2 230 ? 36.07800 54.25000 92.77900 1.000 13.32000 229 GLU B O 1
ATOM 4407 N N . ILE B 2 231 ? 35.92700 52.79000 91.07200 1.000 7.34000 230 ILE B N 1
ATOM 4408 C CA . ILE B 2 231 ? 35.55200 51.68700 91.95500 1.000 7.25000 230 ILE B CA 1
ATOM 4409 C C . ILE B 2 231 ? 36.70100 51.36100 92.90000 1.000 7.59000 230 ILE B C 1
ATOM 4410 O O . ILE B 2 231 ? 36.51700 51.25700 94.12000 1.000 10.82000 230 ILE B O 1
ATOM 4415 N N . THR B 2 232 ? 37.91300 51.23900 92.35000 1.000 10.61000 231 THR B N 1
ATOM 4416 C CA . THR B 2 232 ? 39.09900 50.98900 93.16700 1.000 11.96000 231 THR B CA 1
ATOM 4417 C C . THR B 2 232 ? 39.35100 52.12900 94.15200 1.000 12.63000 231 THR B C 1
ATOM 4418 O O . THR B 2 232 ? 39.71300 51.89200 95.31100 1.000 11.40000 231 THR B O 1
ATOM 4422 N N . THR B 2 233 ? 39.17300 53.37400 93.70300 1.000 10.92000 232 THR B N 1
ATOM 4423 C CA . THR B 2 233 ? 39.35700 54.52400 94.58600 1.000 11.99000 232 THR B CA 1
ATOM 4424 C C . THR B 2 233 ? 38.41400 54.47300 95.78400 1.000 9.25000 232 THR B C 1
ATOM 4425 O O . THR B 2 233 ? 38.81100 54.79700 96.91100 1.000 8.31000 232 THR B O 1
ATOM 4429 N N . TYR B 2 234 ? 37.16100 54.07300 95.56300 1.000 9.65000 233 TYR B N 1
ATOM 4430 C CA . TYR B 2 234 ? 36.22200 53.96800 96.67600 1.000 12.08000 233 TYR B CA 1
ATOM 4431 C C . TYR B 2 234 ? 36.64700 52.87200 97.65100 1.000 13.45000 233 TYR B C 1
ATOM 4432 O O . TYR B 2 234 ? 36.61400 53.06700 98.87300 1.000 14.21000 233 TYR B O 1
ATOM 4441 N N . PHE B 2 235 ? 37.01700 51.69800 97.13000 1.000 10.39000 234 PHE B N 1
ATOM 4442 C CA . PHE B 2 235 ? 37.43800 50.60400 98.00000 1.000 9.81000 234 PHE B CA 1
ATOM 4443 C C . PHE B 2 235 ? 38.65300 50.99900 98.83000 1.000 12.97000 234 PHE B C 1
ATOM 4444 O O . PHE B 2 235 ? 38.69300 50.75100 100.04100 1.000 14.54000 234 PHE B O 1
ATOM 4452 N N . ARG B 2 236 ? 39.63700 51.65500 98.20700 1.000 7.06000 235 ARG B N 1
ATOM 4453 C CA . ARG B 2 236 ? 40.82900 52.05400 98.94800 1.000 7.85000 235 ARG B CA 1
ATOM 4454 C C . ARG B 2 236 ? 40.49000 53.03600 100.06200 1.000 9.52000 235 ARG B C 1
ATOM 4455 O O . ARG B 2 236 ? 41.16600 53.05900 101.09600 1.000 6.86000 235 ARG B O 1
ATOM 4463 N N . ALA B 2 237 ? 39.44400 53.84300 99.87500 1.000 7.48000 236 ALA B N 1
ATOM 4464 C CA . ALA B 2 237 ? 39.02900 54.84800 100.84700 1.000 7.85000 236 ALA B CA 1
ATOM 4465 C C . ALA B 2 237 ? 38.10500 54.28400 101.92000 1.000 13.14000 236 ALA B C 1
ATOM 4466 O O . ALA B 2 237 ? 38.33100 54.50400 103.11400 1.000 14.04000 236 ALA B O 1
ATOM 4468 N N . ARG B 2 238 ? 37.05800 53.56400 101.51900 1.000 8.85000 237 ARG B N 1
ATOM 4469 C CA . ARG B 2 238 ? 35.97900 53.23700 102.43800 1.000 14.83000 237 ARG B CA 1
ATOM 4470 C C . ARG B 2 238 ? 35.82500 51.75000 102.71400 1.000 14.76000 237 ARG B C 1
ATOM 4471 O O . ARG B 2 238 ? 35.03100 51.38500 103.58600 1.000 16.18000 237 ARG B O 1
ATOM 4479 N N . ASP B 2 239 ? 36.58500 50.88400 102.04300 1.000 9.20000 238 ASP B N 1
ATOM 4480 C CA . ASP B 2 239 ? 36.50600 49.46200 102.36000 1.000 16.35000 238 ASP B CA 1
ATOM 4481 C C . ASP B 2 239 ? 37.79600 48.75600 101.97000 1.000 12.74000 238 ASP B C 1
ATOM 4482 O O . ASP B 2 239 ? 37.77700 47.83800 101.13700 1.000 12.36000 238 ASP B O 1
ATOM 4487 N N . PRO B 2 240 ? 38.92500 49.12700 102.58400 1.000 14.13000 239 PRO B N 1
ATOM 4488 C CA . PRO B 2 240 ? 40.22200 48.62500 102.10100 1.000 12.20000 239 PRO B CA 1
ATOM 4489 C C . PRO B 2 240 ? 40.40600 47.12600 102.27000 1.000 19.96000 239 PRO B C 1
ATOM 4490 O O . PRO B 2 240 ? 41.23200 46.54100 101.55600 1.000 15.44000 239 PRO B O 1
ATOM 4494 N N . ARG B 2 241 ? 39.68100 46.48300 103.18400 1.000 18.84000 240 ARG B N 1
ATOM 4495 C CA . ARG B 2 241 ? 39.77100 45.04000 103.34300 1.000 17.75000 240 ARG B CA 1
ATOM 4496 C C . ARG B 2 241 ? 38.67600 44.30200 102.59500 1.000 17.18000 240 ARG B C 1
ATOM 4497 O O . ARG B 2 241 ? 38.62300 43.06900 102.65800 1.000 25.98000 240 ARG B O 1
ATOM 4505 N N . HIS B 2 242 ? 37.81500 45.02200 101.88000 1.000 18.04000 241 HIS B N 1
ATOM 4506 C CA . HIS B 2 242 ? 36.75300 44.41700 101.08000 1.000 18.61000 241 HIS B CA 1
ATOM 4507 C C . HIS B 2 242 ? 35.78400 43.60900 101.94000 1.000 19.10000 241 HIS B C 1
ATOM 4508 O O . HIS B 2 242 ? 35.31800 42.54000 101.54100 1.000 20.50000 241 HIS B O 1
ATOM 4515 N N . LEU B 2 243 ? 35.48500 44.11400 103.14000 1.000 21.08000 242 LEU B N 1
ATOM 4516 C CA . LEU B 2 243 ? 34.49500 43.45500 103.98200 1.000 17.86000 242 LEU B CA 1
ATOM 4517 C C . LEU B 2 243 ? 33.08900 43.59200 103.42200 1.000 25.21000 242 LEU B C 1
ATOM 4518 O O . LEU B 2 243 ? 32.22600 42.75900 103.71800 1.000 24.60000 242 LEU B O 1
ATOM 4523 N N . ARG B 2 244 ? 32.84900 44.60600 102.59700 1.000 21.95000 243 ARG B N 1
ATOM 4524 C CA . ARG B 2 244 ? 31.53400 44.86800 102.03800 1.000 20.96000 243 ARG B CA 1
ATOM 4525 C C . ARG B 2 244 ? 31.50400 44.65500 100.53000 1.000 20.29000 243 ARG B C 1
ATOM 4526 O O . ARG B 2 244 ? 30.66000 45.22900 99.83800 1.000 20.68000 243 ARG B O 1
ATOM 4534 N N . GLU B 2 245 ? 32.41800 43.83500 100.01300 1.000 19.29000 244 GLU B N 1
ATOM 4535 C CA . GLU B 2 245 ? 32.55000 43.67700 98.57000 1.000 20.13000 244 GLU B CA 1
ATOM 4536 C C . GLU B 2 245 ? 31.24000 43.22300 97.93300 1.000 25.92000 244 GLU B C 1
ATOM 4537 O O . GLU B 2 245 ? 30.81800 43.77200 96.90800 1.000 22.74000 244 GLU B O 1
ATOM 4543 N N . GLU B 2 246 ? 30.56700 42.24000 98.53900 1.000 20.00000 245 GLU B N 1
ATOM 4544 C CA . GLU B 2 246 ? 29.37200 41.67200 97.91900 1.000 22.49000 245 GLU B CA 1
ATOM 4545 C C . GLU B 2 246 ? 28.20600 42.66000 97.93000 1.000 24.83000 245 GLU B C 1
ATOM 4546 O O . GLU B 2 246 ? 27.45500 42.75600 96.95000 1.000 22.08000 245 GLU B O 1
ATOM 4552 N N . GLU B 2 247 ? 28.02400 43.38700 99.03600 1.000 19.40000 246 GLU B N 1
ATOM 4553 C CA A GLU B 2 247 ? 26.93800 44.35900 99.11100 0.580 20.73000 246 GLU B CA 1
ATOM 4554 C CA B GLU B 2 247 ? 26.94000 44.36400 99.11600 0.420 20.83000 246 GLU B CA 1
ATOM 4555 C C . GLU B 2 247 ? 27.13700 45.48800 98.10900 1.000 17.49000 246 GLU B C 1
ATOM 4556 O O . GLU B 2 247 ? 26.16500 46.01700 97.55800 1.000 22.07000 246 GLU B O 1
ATOM 4567 N N . ILE B 2 248 ? 28.39000 45.86900 97.85900 1.000 17.07000 247 ILE B N 1
ATOM 4568 C CA . ILE B 2 248 ? 28.66300 46.98100 96.95600 1.000 16.93000 247 ILE B CA 1
ATOM 4569 C C . ILE B 2 248 ? 28.32300 46.59700 95.52200 1.000 12.60000 247 ILE B C 1
ATOM 4570 O O . ILE B 2 248 ? 27.63700 47.33800 94.80800 1.000 12.78000 247 ILE B O 1
ATOM 4575 N N . PHE B 2 249 ? 28.77800 45.42300 95.08400 1.000 10.24000 248 PHE B N 1
ATOM 4576 C CA . PHE B 2 249 ? 28.55200 45.04300 93.69600 1.000 17.80000 248 PHE B CA 1
ATOM 4577 C C . PHE B 2 249 ? 27.11700 44.61200 93.44800 1.000 15.18000 248 PHE B C 1
ATOM 4578 O O . PHE B 2 249 ? 26.61500 44.77000 92.33200 1.000 21.78000 248 PHE B O 1
ATOM 4586 N N . SER B 2 250 ? 26.44500 44.06300 94.46100 1.000 14.36000 249 SER B N 1
ATOM 4587 C CA . SER B 2 250 ? 25.02100 43.77800 94.31800 1.000 17.26000 249 SER B CA 1
ATOM 4588 C C . SER B 2 250 ? 24.21100 45.06900 94.22000 1.000 17.99000 249 SER B C 1
ATOM 4589 O O . SER B 2 250 ? 23.22100 45.13300 93.48000 1.000 23.27000 249 SER B O 1
ATOM 4592 N N . ARG B 2 251 ? 24.62000 46.10600 94.95600 1.000 12.23000 250 ARG B N 1
ATOM 4593 C CA . ARG B 2 251 ? 24.00200 47.42600 94.82000 1.000 14.60000 250 ARG B CA 1
ATOM 4594 C C . ARG B 2 251 ? 24.21100 47.98900 93.41700 1.000 9.84000 250 ARG B C 1
ATOM 4595 O O . ARG B 2 251 ? 23.26400 48.44700 92.77200 1.000 21.76000 250 ARG B O 1
ATOM 4603 N N . LEU B 2 252 ? 25.46100 47.99100 92.94100 1.000 17.36000 251 LEU B N 1
ATOM 4604 C CA . LEU B 2 252 ? 25.74700 48.43600 91.58000 1.000 21.15000 251 LEU B CA 1
ATOM 4605 C C . LEU B 2 252 ? 24.91300 47.70300 90.53800 1.000 19.37000 251 LEU B C 1
ATOM 4606 O O . LEU B 2 252 ? 24.66900 48.24400 89.45500 1.000 25.39000 251 LEU B O 1
ATOM 4611 N N . GLY B 2 253 ? 24.45700 46.48300 90.84500 1.000 20.46000 252 GLY B N 1
ATOM 4612 C CA . GLY B 2 253 ? 23.63100 45.75400 89.89500 1.000 20.44000 252 GLY B CA 1
ATOM 4613 C C . GLY B 2 253 ? 22.35400 46.47900 89.51200 1.000 16.92000 252 GLY B C 1
ATOM 4614 O O . GLY B 2 253 ? 21.84100 46.29300 88.40400 1.000 21.54000 252 GLY B O 1
ATOM 4615 N N . TYR B 2 254 ? 21.83400 47.32700 90.40500 1.000 7.47000 253 TYR B N 1
ATOM 4616 C CA . TYR B 2 254 ? 20.64700 48.10900 90.07800 1.000 15.65000 253 TYR B CA 1
ATOM 4617 C C . TYR B 2 254 ? 20.92000 49.09700 88.95100 1.000 18.72000 253 TYR B C 1
ATOM 4618 O O . TYR B 2 254 ? 20.04000 49.35800 88.12400 1.000 15.55000 253 TYR B O 1
ATOM 4627 N N . VAL B 2 255 ? 22.12200 49.66200 88.90200 1.000 15.94000 254 VAL B N 1
ATOM 4628 C CA . VAL B 2 255 ? 22.43800 50.69700 87.92900 1.000 14.81000 254 VAL B CA 1
ATOM 4629 C C . VAL B 2 255 ? 23.39200 50.17400 86.86100 1.000 19.32000 254 VAL B C 1
ATOM 4630 O O . VAL B 2 255 ? 24.05600 50.95300 86.18100 1.000 17.44000 254 VAL B O 1
ATOM 4634 N N . ASP B 2 256 ? 23.47000 48.85800 86.71200 1.000 13.55000 255 ASP B N 1
ATOM 4635 C CA . ASP B 2 256 ? 24.24900 48.25200 85.64900 1.000 6.77000 255 ASP B CA 1
ATOM 4636 C C . ASP B 2 256 ? 23.37900 48.18500 84.39600 1.000 14.51000 255 ASP B C 1
ATOM 4637 O O . ASP B 2 256 ? 22.30300 47.57700 84.41200 1.000 15.09000 255 ASP B O 1
ATOM 4642 N N . VAL B 2 257 ? 23.84300 48.82600 83.31800 1.000 14.62000 256 VAL B N 1
ATOM 4643 C CA . VAL B 2 257 ? 23.07600 48.89200 82.07500 1.000 13.12000 256 VAL B CA 1
ATOM 4644 C C . VAL B 2 257 ? 22.76600 47.49700 81.54400 1.000 18.12000 256 VAL B C 1
ATOM 4645 O O . VAL B 2 257 ? 21.71800 47.27900 80.92000 1.000 18.50000 256 VAL B O 1
ATOM 4649 N N . GLN B 2 258 ? 23.64200 46.52500 81.81200 1.000 11.44000 257 GLN B N 1
ATOM 4650 C CA . GLN B 2 258 ? 23.43100 45.17900 81.28700 1.000 19.81000 257 GLN B CA 1
ATOM 4651 C C . GLN B 2 258 ? 22.12800 44.56500 81.79000 1.000 12.93000 257 GLN B C 1
ATOM 4652 O O . GLN B 2 258 ? 21.49500 43.78900 81.06900 1.000 16.26000 257 GLN B O 1
ATOM 4658 N N . HIS B 2 259 ? 21.68200 44.92700 82.99300 1.000 17.68000 258 HIS B N 1
ATOM 4659 C CA . HIS B 2 259 ? 20.45100 44.35700 83.53000 1.000 16.97000 258 HIS B CA 1
ATOM 4660 C C . HIS B 2 259 ? 19.20900 45.13700 83.12800 1.000 18.59000 258 HIS B C 1
ATOM 4661 O O . HIS B 2 259 ? 18.09300 44.64900 83.34100 1.000 18.90000 258 HIS B O 1
ATOM 4668 N N . LEU B 2 260 ? 19.37500 46.32500 82.55000 1.000 14.82000 259 LEU B N 1
ATOM 4669 C CA . LEU B 2 260 ? 18.27400 47.02300 81.90800 1.000 9.79000 259 LEU B CA 1
ATOM 4670 C C . LEU B 2 260 ? 18.09800 46.61800 80.45400 1.000 13.67000 259 LEU B C 1
ATOM 4671 O O . LEU B 2 260 ? 17.00900 46.80700 79.89900 1.000 17.96000 259 LEU B O 1
ATOM 4676 N N . ALA B 2 261 ? 19.14200 46.06700 79.83500 1.000 10.38000 260 ALA B N 1
ATOM 4677 C CA . ALA B 2 261 ? 19.08600 45.69800 78.42300 1.000 14.29000 260 ALA B CA 1
ATOM 4678 C C . ALA B 2 261 ? 17.92600 44.77600 78.04300 1.000 13.54000 260 ALA B C 1
ATOM 4679 O O . ALA B 2 261 ? 17.38800 44.94500 76.93400 1.000 14.37000 260 ALA B O 1
ATOM 4681 N N . PRO B 2 262 ? 17.49900 43.80400 78.86200 1.000 11.73000 261 PRO B N 1
ATOM 4682 C CA . PRO B 2 262 ? 16.33800 42.98800 78.46200 1.000 20.70000 261 PRO B CA 1
ATOM 4683 C C . PRO B 2 262 ? 15.07000 43.79400 78.23700 1.000 15.98000 261 PRO B C 1
ATOM 4684 O O . PRO B 2 262 ? 14.17400 43.31800 77.53400 1.000 22.83000 261 PRO B O 1
ATOM 4688 N N . ARG B 2 263 ? 14.95800 44.99000 78.81800 1.000 16.14000 262 ARG B N 1
ATOM 4689 C CA . ARG B 2 263 ? 13.79300 45.83700 78.58200 1.000 18.07000 262 ARG B CA 1
ATOM 4690 C C . ARG B 2 263 ? 13.82300 46.53600 77.22800 1.000 18.80000 262 ARG B C 1
ATOM 4691 O O . ARG B 2 263 ? 12.78600 47.03900 76.78300 1.000 12.49000 262 ARG B O 1
ATOM 4699 N N . VAL B 2 264 ? 14.98300 46.60800 76.57600 1.000 14.61000 263 VAL B N 1
ATOM 4700 C CA . VAL B 2 264 ? 15.08900 47.36600 75.33500 1.000 13.48000 263 VAL B CA 1
ATOM 4701 C C . VAL B 2 264 ? 14.27600 46.67200 74.25000 1.000 23.27000 263 VAL B C 1
ATOM 4702 O O . VAL B 2 264 ? 14.33600 45.44600 74.09000 1.000 25.22000 263 VAL B O 1
ATOM 4706 N N . ARG B 2 265 ? 13.48800 47.45100 73.51300 1.000 14.70000 264 ARG B N 1
ATOM 4707 C CA . ARG B 2 265 ? 12.77400 46.93800 72.35700 1.000 20.39000 264 ARG B CA 1
ATOM 4708 C C . ARG B 2 265 ? 13.25600 47.54700 71.05000 1.000 22.14000 264 ARG B C 1
ATOM 4709 O O . ARG B 2 265 ? 12.92800 47.01700 69.98200 1.000 14.39000 264 ARG B O 1
ATOM 4717 N N . ALA B 2 266 ? 14.01300 48.64200 71.11000 1.000 8.07000 265 ALA B N 1
ATOM 4718 C CA . ALA B 2 266 ? 14.57700 49.25200 69.91600 1.000 13.01000 265 ALA B CA 1
ATOM 4719 C C . ALA B 2 266 ? 15.54100 48.30200 69.21400 1.000 15.51000 265 ALA B C 1
ATOM 4720 O O . ALA B 2 266 ? 16.18500 47.45600 69.83900 1.000 14.40000 265 ALA B O 1
ATOM 4722 N N . GLU B 2 267 ? 15.65300 48.46300 67.89800 1.000 12.95000 266 GLU B N 1
ATOM 4723 C CA . GLU B 2 267 ? 16.76700 47.86400 67.17900 1.000 9.68000 266 GLU B CA 1
ATOM 4724 C C . GLU B 2 267 ? 18.04700 48.61500 67.51900 1.000 13.79000 266 GLU B C 1
ATOM 4725 O O . GLU B 2 267 ? 18.08600 49.84900 67.48300 1.000 15.11000 266 GLU B O 1
ATOM 4731 N N . VAL B 2 268 ? 19.09200 47.86800 67.85600 1.000 9.83000 267 VAL B N 1
ATOM 4732 C CA . VAL B 2 268 ? 20.33700 48.42600 68.36300 1.000 10.18000 267 VAL B CA 1
ATOM 4733 C C . VAL B 2 268 ? 21.42700 48.20400 67.32400 1.000 13.16000 267 VAL B C 1
ATOM 4734 O O . VAL B 2 268 ? 21.54300 47.11100 66.75700 1.000 16.53000 267 VAL B O 1
ATOM 4738 N N . LEU B 2 269 ? 22.20600 49.25000 67.05700 1.000 9.37000 268 LEU B N 1
ATOM 4739 C CA . LEU B 2 269 ? 23.44400 49.15700 66.28800 1.000 10.32000 268 LEU B CA 1
ATOM 4740 C C . LEU B 2 269 ? 24.57700 49.61200 67.20200 1.000 14.56000 268 LEU B C 1
ATOM 4741 O O . LEU B 2 269 ? 24.70400 50.80700 67.48800 1.000 17.03000 268 LEU B O 1
ATOM 4746 N N . MET B 2 270 ? 25.38600 48.67100 67.68000 1.000 13.55000 269 MET B N 1
ATOM 4747 C CA . MET B 2 270 ? 26.43000 48.97100 68.65400 1.000 14.31000 269 MET B CA 1
ATOM 4748 C C . MET B 2 270 ? 27.80300 48.93800 67.99400 1.000 13.89000 269 MET B C 1
ATOM 4749 O O . MET B 2 270 ? 28.15000 47.97100 67.31300 1.000 20.75000 269 MET B O 1
ATOM 4754 N N . THR B 2 271 ? 28.59000 49.98500 68.21200 1.000 9.57000 270 THR B N 1
ATOM 4755 C CA . THR B 2 271 ? 29.94500 50.06100 67.68300 1.000 11.65000 270 THR B CA 1
ATOM 4756 C C . THR B 2 271 ? 30.93300 49.83400 68.81900 1.000 10.32000 270 THR B C 1
ATOM 4757 O O . THR B 2 271 ? 30.79400 50.43000 69.89100 1.000 18.24000 270 THR B O 1
ATOM 4761 N N . VAL B 2 272 ? 31.92400 48.97200 68.57700 1.000 12.65000 271 VAL B N 1
ATOM 4762 C CA . VAL B 2 272 ? 32.91100 48.56400 69.57200 1.000 17.77000 271 VAL B CA 1
ATOM 4763 C C . VAL B 2 272 ? 34.30200 48.61700 68.95400 1.000 19.21000 271 VAL B C 1
ATOM 4764 O O . VAL B 2 272 ? 34.50500 48.18100 67.81600 1.000 15.52000 271 VAL B O 1
ATOM 4768 N N . SER B 2 273 ? 35.26200 49.14000 69.71000 1.000 13.69000 272 SER B N 1
ATOM 4769 C CA . SER B 2 273 ? 36.67300 49.05800 69.35600 1.000 14.91000 272 SER B CA 1
ATOM 4770 C C . SER B 2 273 ? 37.35200 48.05700 70.28300 1.000 20.44000 272 SER B C 1
ATOM 4771 O O . SER B 2 273 ? 37.13200 48.08700 71.50000 1.000 12.50000 272 SER B O 1
ATOM 4774 N N . LEU B 2 274 ? 38.17500 47.17400 69.70900 1.000 16.37000 273 LEU B N 1
ATOM 4775 C CA . LEU B 2 274 ? 38.65000 46.00300 70.43700 1.000 13.24000 273 LEU B CA 1
ATOM 4776 C C . LEU B 2 274 ? 39.91000 46.25900 71.25800 1.000 12.45000 273 LEU B C 1
ATOM 4777 O O . LEU B 2 274 ? 40.22500 45.45500 72.14100 1.000 21.20000 273 LEU B O 1
ATOM 4782 N N . ALA B 2 275 ? 40.63800 47.34400 70.99500 1.000 16.99000 274 ALA B N 1
ATOM 4783 C CA . ALA B 2 275 ? 41.76700 47.74600 71.82500 1.000 14.38000 274 ALA B CA 1
ATOM 4784 C C . ALA B 2 275 ? 41.36900 48.76600 72.89200 1.000 22.06000 274 ALA B C 1
ATOM 4785 O O . ALA B 2 275 ? 42.23900 49.46100 73.43100 1.000 22.56000 274 ALA B O 1
ATOM 4787 N N . ASP B 2 276 ? 40.07800 48.86200 73.20900 1.000 19.23000 275 ASP B N 1
ATOM 4788 C CA . ASP B 2 276 ? 39.57300 49.85800 74.14800 1.000 19.94000 275 ASP B CA 1
ATOM 4789 C C . ASP B 2 276 ? 39.84100 49.40300 75.57600 1.000 17.82000 275 ASP B C 1
ATOM 4790 O O . ASP B 2 276 ? 39.29000 48.39400 76.02800 1.000 18.62000 275 ASP B O 1
ATOM 4795 N N . LYS B 2 277 ? 40.67200 50.15400 76.29000 1.000 17.20000 276 LYS B N 1
ATOM 4796 C CA . LYS B 2 277 ? 40.95200 49.87100 77.68900 1.000 26.47000 276 LYS B CA 1
ATOM 4797 C C . LYS B 2 277 ? 40.24700 50.82900 78.63700 1.000 28.96000 276 LYS B C 1
ATOM 4798 O O . LYS B 2 277 ? 40.41200 50.71000 79.85500 1.000 32.51000 276 LYS B O 1
ATOM 4804 N N . ILE B 2 278 ? 39.46700 51.77100 78.10900 1.000 26.10000 277 ILE B N 1
ATOM 4805 C CA . ILE B 2 278 ? 38.59300 52.58700 78.94400 1.000 18.16000 277 ILE B CA 1
ATOM 4806 C C . ILE B 2 278 ? 37.27700 51.86200 79.20100 1.000 19.22000 277 ILE B C 1
ATOM 4807 O O . ILE B 2 278 ? 36.82000 51.75500 80.34400 1.000 21.29000 277 ILE B O 1
ATOM 4812 N N . CYS B 2 279 ? 36.64800 51.35300 78.13800 1.000 17.03000 278 CYS B N 1
ATOM 4813 C CA . CYS B 2 279 ? 35.47200 50.48800 78.21600 1.000 12.36000 278 CYS B CA 1
ATOM 4814 C C . CYS B 2 279 ? 35.84400 49.16300 77.56400 1.000 23.67000 278 CYS B C 1
ATOM 4815 O O . CYS B 2 279 ? 35.74700 49.02600 76.33500 1.000 20.47000 278 CYS B O 1
ATOM 4818 N N . PRO B 2 280 ? 36.30100 48.17600 78.33000 1.000 20.35000 279 PRO B N 1
ATOM 4819 C CA . PRO B 2 280 ? 36.72100 46.89700 77.72600 1.000 17.83000 279 PRO B CA 1
ATOM 4820 C C . PRO B 2 280 ? 35.57600 46.24400 76.97500 1.000 16.35000 279 PRO B C 1
ATOM 4821 O O . PRO B 2 280 ? 34.43200 46.24100 77.45400 1.000 15.90000 279 PRO B O 1
ATOM 4825 N N . PRO B 2 281 ? 35.85000 45.65400 75.80700 1.000 13.67000 280 PRO B N 1
ATOM 4826 C CA . PRO B 2 281 ? 34.76500 45.05400 75.01100 1.000 14.83000 280 PRO B CA 1
ATOM 4827 C C . PRO B 2 281 ? 33.91500 44.06300 75.78100 1.000 16.23000 280 PRO B C 1
ATOM 4828 O O . PRO B 2 281 ? 32.70000 43.99600 75.55200 1.000 14.22000 280 PRO B O 1
ATOM 4832 N N . SER B 2 282 ? 34.50800 43.31900 76.71900 1.000 13.69000 281 SER B N 1
ATOM 4833 C CA . SER B 2 282 ? 33.74000 42.32900 77.46600 1.000 14.78000 281 SER B CA 1
ATOM 4834 C C . SER B 2 282 ? 32.60600 42.98100 78.24900 1.000 13.78000 281 SER B C 1
ATOM 4835 O O . SER B 2 282 ? 31.48200 42.46600 78.26200 1.000 20.11000 281 SER B O 1
ATOM 4838 N N . THR B 2 283 ? 32.86600 44.13000 78.88400 1.000 19.92000 282 THR B N 1
ATOM 4839 C CA . THR B 2 283 ? 31.79700 44.79900 79.62400 1.000 13.54000 282 THR B CA 1
ATOM 4840 C C . THR B 2 283 ? 30.69300 45.28000 78.69500 1.000 18.53000 282 THR B C 1
ATOM 4841 O O . THR B 2 283 ? 29.51100 45.21600 79.05300 1.000 16.01000 282 THR B O 1
ATOM 4845 N N . GLN B 2 284 ? 31.04800 45.71200 77.48400 1.000 15.00000 283 GLN B N 1
ATOM 4846 C CA . GLN B 2 284 ? 30.03200 46.16400 76.54500 1.000 17.80000 283 GLN B CA 1
ATOM 4847 C C . GLN B 2 284 ? 29.15500 45.00400 76.09100 1.000 18.05000 283 GLN B C 1
ATOM 4848 O O . GLN B 2 284 ? 27.93400 45.14700 75.98000 1.000 17.45000 283 GLN B O 1
ATOM 4854 N N . PHE B 2 285 ? 29.76200 43.84700 75.81100 1.000 19.41000 284 PHE B N 1
ATOM 4855 C CA . PHE B 2 285 ? 28.98400 42.71300 75.33600 1.000 11.42000 284 PHE B CA 1
ATOM 4856 C C . PHE B 2 285 ? 28.16100 42.05600 76.43300 1.000 14.17000 284 PHE B C 1
ATOM 4857 O O . PHE B 2 285 ? 27.16000 41.40300 76.12000 1.000 10.22000 284 PHE B O 1
ATOM 4865 N N . ALA B 2 286 ? 28.54000 42.22000 77.70500 1.000 14.66000 285 ALA B N 1
ATOM 4866 C CA . ALA B 2 286 ? 27.64400 41.79700 78.77800 1.000 17.77000 285 ALA B CA 1
ATOM 4867 C C . ALA B 2 286 ? 26.26600 42.42100 78.60200 1.000 16.43000 285 ALA B C 1
ATOM 4868 O O . ALA B 2 286 ? 25.24500 41.76000 78.81000 1.000 20.96000 285 ALA B O 1
ATOM 4870 N N . ALA B 2 287 ? 26.22000 43.69300 78.19400 1.000 12.91000 286 ALA B N 1
ATOM 4871 C CA . ALA B 2 287 ? 24.94100 44.34300 77.93000 1.000 15.31000 286 ALA B CA 1
ATOM 4872 C C . ALA B 2 287 ? 24.38700 43.95300 76.56300 1.000 15.35000 286 ALA B C 1
ATOM 4873 O O . ALA B 2 287 ? 23.19000 43.67000 76.43300 1.000 15.85000 286 ALA B O 1
ATOM 4875 N N . TYR B 2 288 ? 25.23600 43.94200 75.53500 1.000 15.17000 287 TYR B N 1
ATOM 4876 C CA . TYR B 2 288 ? 24.77000 43.59400 74.19500 1.000 14.42000 287 TYR B CA 1
ATOM 4877 C C . TYR B 2 288 ? 24.07900 42.23400 74.18600 1.000 18.97000 287 TYR B C 1
ATOM 4878 O O . TYR B 2 288 ? 22.99100 42.08400 73.61600 1.000 18.35000 287 TYR B O 1
ATOM 4887 N N . ASN B 2 289 ? 24.67100 41.24000 74.85400 1.000 11.67000 288 ASN B N 1
ATOM 4888 C CA . ASN B 2 289 ? 24.12500 39.88800 74.81400 1.000 10.55000 288 ASN B CA 1
ATOM 4889 C C . ASN B 2 289 ? 22.76100 39.77700 75.48700 1.000 17.01000 288 ASN B C 1
ATOM 4890 O O . ASN B 2 289 ? 22.03800 38.80900 75.23100 1.000 21.65000 288 ASN B O 1
ATOM 4895 N N . LYS B 2 290 ? 22.38100 40.74100 76.32200 1.000 12.61000 289 LYS B N 1
ATOM 4896 C CA . LYS B 2 290 ? 21.10500 40.68200 77.02000 1.000 15.15000 289 LYS B CA 1
ATOM 4897 C C . LYS B 2 290 ? 20.04200 41.55500 76.37000 1.000 19.22000 289 LYS B C 1
ATOM 4898 O O . LYS B 2 290 ? 18.92800 41.65200 76.89700 1.000 16.25000 289 LYS B O 1
ATOM 4904 N N . LEU B 2 291 ? 20.34600 42.16700 75.22800 1.000 14.81000 290 LEU B N 1
ATOM 4905 C CA . LEU B 2 291 ? 19.40800 43.09100 74.60900 1.000 19.18000 290 LEU B CA 1
ATOM 4906 C C . LEU B 2 291 ? 18.12700 42.37300 74.20300 1.000 23.85000 290 LEU B C 1
ATOM 4907 O O . LEU B 2 291 ? 18.15900 41.26000 73.67300 1.000 18.21000 290 LEU B O 1
ATOM 4912 N N . GLY B 2 292 ? 16.99700 43.03100 74.43600 1.000 29.06000 291 GLY B N 1
ATOM 4913 C CA . GLY B 2 292 ? 15.68600 42.48100 74.16900 1.000 21.45000 291 GLY B CA 1
ATOM 4914 C C . GLY B 2 292 ? 15.10600 42.77000 72.80000 1.000 22.74000 291 GLY B C 1
ATOM 4915 O O . GLY B 2 292 ? 13.94600 42.42300 72.55600 1.000 29.14000 291 GLY B O 1
ATOM 4916 N N . GLY B 2 293 ? 15.85700 43.40600 71.90200 1.000 22.41000 292 GLY B N 1
ATOM 4917 C CA . GLY B 2 293 ? 15.36900 43.68500 70.57000 1.000 21.16000 292 GLY B CA 1
ATOM 4918 C C . GLY B 2 293 ? 16.33200 43.22100 69.49700 1.000 20.39000 292 GLY B C 1
ATOM 4919 O O . GLY B 2 293 ? 17.35000 42.58200 69.78000 1.000 16.83000 292 GLY B O 1
ATOM 4920 N N . PRO B 2 294 ? 16.03300 43.54100 68.23900 1.000 18.13000 293 PRO B N 1
ATOM 4921 C CA . PRO B 2 294 ? 16.98900 43.24900 67.16300 1.000 24.20000 293 PRO B CA 1
ATOM 4922 C C . PRO B 2 294 ? 18.29300 44.00100 67.39300 1.000 17.87000 293 PRO B C 1
ATOM 4923 O O . PRO B 2 294 ? 18.31500 45.06200 68.02200 1.000 26.27000 293 PRO B O 1
ATOM 4927 N N . LYS B 2 295 ? 19.39300 43.43800 66.89000 1.000 14.30000 294 LYS B N 1
ATOM 4928 C CA . LYS B 2 295 ? 20.69500 44.01900 67.20100 1.000 13.72000 294 LYS B CA 1
ATOM 4929 C C . LYS B 2 295 ? 21.75200 43.57900 66.19300 1.000 20.40000 294 LYS B C 1
ATOM 4930 O O . LYS B 2 295 ? 21.68000 42.48900 65.61900 1.000 22.82000 294 LYS B O 1
ATOM 4936 N N . ASP B 2 296 ? 22.75200 44.44100 66.01800 1.000 15.92000 295 ASP B N 1
ATOM 4937 C CA . ASP B 2 296 ? 23.95900 44.16200 65.25000 1.000 17.56000 295 ASP B CA 1
ATOM 4938 C C . ASP B 2 296 ? 25.08100 45.00700 65.83600 1.000 15.14000 295 ASP B C 1
ATOM 4939 O O . ASP B 2 296 ? 24.84000 45.95300 66.59000 1.000 14.41000 295 ASP B O 1
ATOM 4944 N N . TYR B 2 297 ? 26.31400 44.63700 65.51600 1.000 12.34000 296 TYR B N 1
ATOM 4945 C CA . TYR B 2 297 ? 27.47900 45.34300 66.02300 1.000 17.55000 296 TYR B CA 1
ATOM 4946 C C . TYR B 2 297 ? 28.44200 45.65700 64.88600 1.000 20.48000 296 TYR B C 1
ATOM 4947 O O . TYR B 2 297 ? 28.38500 45.05600 63.81100 1.000 19.88000 296 TYR B O 1
ATOM 4956 N N . ARG B 2 298 ? 29.32700 46.61900 65.14400 1.000 16.71000 297 ARG B N 1
ATOM 4957 C CA . ARG B 2 298 ? 30.39700 47.00600 64.23200 1.000 11.66000 297 ARG B CA 1
ATOM 4958 C C . ARG B 2 298 ? 31.69900 47.04500 65.01500 1.000 15.11000 297 ARG B C 1
ATOM 4959 O O . ARG B 2 298 ? 31.75500 47.65500 66.08800 1.000 15.13000 297 ARG B O 1
ATOM 4967 N N . LEU B 2 299 ? 32.74700 46.42600 64.47300 1.000 14.85000 298 LEU B N 1
ATOM 4968 C CA . LEU B 2 299 ? 34.02600 46.28000 65.15900 1.000 22.09000 298 LEU B CA 1
ATOM 4969 C C . LEU B 2 299 ? 35.12500 47.10800 64.50900 1.000 19.14000 298 LEU B C 1
ATOM 4970 O O . LEU B 2 299 ? 35.17800 47.24400 63.28300 1.000 12.86000 298 LEU B O 1
ATOM 4975 N N . TYR B 2 300 ? 36.00100 47.65200 65.35400 1.000 12.99000 299 TYR B N 1
ATOM 4976 C CA . TYR B 2 300 ? 37.23200 48.32800 64.94600 1.000 12.74000 299 TYR B CA 1
ATOM 4977 C C . TYR B 2 300 ? 38.36800 47.67500 65.72200 1.000 14.24000 299 TYR B C 1
ATOM 4978 O O . TYR B 2 300 ? 38.67200 48.08100 66.85200 1.000 16.71000 299 TYR B O 1
ATOM 4987 N N . PRO B 2 301 ? 39.01500 46.65700 65.15400 1.000 13.39000 300 PRO B N 1
ATOM 4988 C CA . PRO B 2 301 ? 39.97400 45.87100 65.95500 1.000 19.19000 300 PRO B CA 1
ATOM 4989 C C . PRO B 2 301 ? 41.16600 46.65800 66.49200 1.000 18.60000 300 PRO B C 1
ATOM 4990 O O . PRO B 2 301 ? 41.62000 46.37300 67.60700 1.000 24.93000 300 PRO B O 1
ATOM 4994 N N . ASP B 2 302 ? 41.69300 47.63300 65.74900 1.000 10.61000 301 ASP B N 1
ATOM 4995 C CA . ASP B 2 302 ? 42.93400 48.30500 66.12700 1.000 13.88000 301 ASP B CA 1
ATOM 4996 C C . ASP B 2 302 ? 42.72000 49.65400 66.80600 1.000 18.09000 301 ASP B C 1
ATOM 4997 O O . ASP B 2 302 ? 43.67400 50.42500 66.93500 1.000 26.78000 301 ASP B O 1
ATOM 5002 N N . PHE B 2 303 ? 41.50300 49.97200 67.22000 1.000 9.06000 302 PHE B N 1
ATOM 5003 C CA . PHE B 2 303 ? 41.21700 51.28100 67.78300 1.000 16.52000 302 PHE B CA 1
ATOM 5004 C C . PHE B 2 303 ? 40.90100 51.16900 69.27000 1.000 13.67000 302 PHE B C 1
ATOM 5005 O O . PHE B 2 303 ? 40.50200 50.11600 69.77100 1.000 12.37000 302 PHE B O 1
ATOM 5013 N N . ALA B 2 304 ? 41.11200 52.27600 69.97700 1.000 11.11000 303 ALA B N 1
ATOM 5014 C CA . ALA B 2 304 ? 40.80900 52.35000 71.40000 1.000 12.19000 303 ALA B CA 1
ATOM 5015 C C . ALA B 2 304 ? 39.62900 53.27900 71.65600 1.000 16.21000 303 ALA B C 1
ATOM 5016 O O . ALA B 2 304 ? 38.63900 53.26900 70.91500 1.000 14.11000 303 ALA B O 1
ATOM 5018 N N . HIS B 2 305 ? 39.70700 54.05600 72.73200 1.000 10.16000 304 HIS B N 1
ATOM 5019 C CA . HIS B 2 305 ? 38.63200 54.97200 73.10100 1.000 18.76000 304 HIS B CA 1
ATOM 5020 C C . HIS B 2 305 ? 38.90700 56.29700 72.39700 1.000 18.74000 304 HIS B C 1
ATOM 5021 O O . HIS B 2 305 ? 39.42700 57.25600 72.97500 1.000 19.17000 304 HIS B O 1
ATOM 5028 N N . GLU B 2 306 ? 38.56700 56.33200 71.10800 1.000 12.11000 305 GLU B N 1
ATOM 5029 C CA . GLU B 2 306 ? 38.94800 57.42900 70.23300 1.000 13.47000 305 GLU B CA 1
ATOM 5030 C C . GLU B 2 306 ? 37.91800 57.54400 69.11600 1.000 20.45000 305 GLU B C 1
ATOM 5031 O O . GLU B 2 306 ? 36.93100 56.80300 69.07600 1.000 21.97000 305 GLU B O 1
ATOM 5037 N N . THR B 2 307 ? 38.15900 58.49000 68.20700 1.000 7.52000 306 THR B N 1
ATOM 5038 C CA . THR B 2 307 ? 37.36200 58.60600 66.99300 1.000 8.82000 306 THR B CA 1
ATOM 5039 C C . THR B 2 307 ? 37.47400 57.33700 66.15700 1.000 10.40000 306 THR B C 1
ATOM 5040 O O . THR B 2 307 ? 38.56800 56.80900 65.94000 1.000 29.26000 306 THR B O 1
ATOM 5044 N N . LEU B 2 308 ? 36.33200 56.85500 65.67300 1.000 13.86000 307 LEU B N 1
ATOM 5045 C CA . LEU B 2 308 ? 36.26800 55.63700 64.87200 1.000 12.34000 307 LEU B CA 1
ATOM 5046 C C . LEU B 2 308 ? 35.81800 55.99800 63.46100 1.000 23.11000 307 LEU B C 1
ATOM 5047 O O . LEU B 2 308 ? 34.62000 56.22300 63.23200 1.000 21.74000 307 LEU B O 1
ATOM 5052 N N . PRO B 2 309 ? 36.72900 56.07000 62.49000 1.000 22.91000 308 PRO B N 1
ATOM 5053 C CA . PRO B 2 309 ? 36.37100 56.60500 61.16600 1.000 18.16000 308 PRO B CA 1
ATOM 5054 C C . PRO B 2 309 ? 35.26100 55.80200 60.50500 1.000 23.99000 308 PRO B C 1
ATOM 5055 O O . PRO B 2 309 ? 35.33700 54.57400 60.39200 1.000 20.13000 308 PRO B O 1
ATOM 5059 N N . GLY B 2 310 ? 34.22900 56.51400 60.05400 1.000 15.98000 309 GLY B N 1
ATOM 5060 C CA . GLY B 2 310 ? 33.07600 55.91300 59.41900 1.000 15.23000 309 GLY B CA 1
ATOM 5061 C C . GLY B 2 310 ? 31.88200 55.72100 60.33300 1.000 15.25000 309 GLY B C 1
ATOM 5062 O O . GLY B 2 310 ? 30.78800 55.41800 59.84100 1.000 12.74000 309 GLY B O 1
ATOM 5063 N N . THR B 2 311 ? 32.04800 55.90700 61.64400 1.000 6.55000 310 THR B N 1
ATOM 5064 C CA . THR B 2 311 ? 30.96200 55.56200 62.55200 1.000 10.64000 310 THR B CA 1
ATOM 5065 C C . THR B 2 311 ? 29.83400 56.57900 62.48400 1.000 13.04000 310 THR B C 1
ATOM 5066 O O . THR B 2 311 ? 28.65700 56.20100 62.52300 1.000 14.48000 310 THR B O 1
ATOM 5070 N N . ASP B 2 312 ? 30.16300 57.86500 62.33400 1.000 12.32000 311 ASP B N 1
ATOM 5071 C CA . ASP B 2 312 ? 29.10900 58.87400 62.25400 1.000 14.18000 311 ASP B CA 1
ATOM 5072 C C . ASP B 2 312 ? 28.27400 58.69900 60.99300 1.000 14.55000 311 ASP B C 1
ATOM 5073 O O . ASP B 2 312 ? 27.04700 58.85500 61.03000 1.000 15.96000 311 ASP B O 1
ATOM 5078 N N . ASP B 2 313 ? 28.91300 58.33200 59.87900 1.000 8.52000 312 ASP B N 1
ATOM 5079 C CA . ASP B 2 313 ? 28.15800 58.01200 58.67100 1.000 7.32000 312 ASP B CA 1
ATOM 5080 C C . ASP B 2 313 ? 27.30900 56.76000 58.86500 1.000 13.84000 312 ASP B C 1
ATOM 5081 O O . ASP B 2 313 ? 26.14800 56.71600 58.43800 1.000 14.52000 312 ASP B O 1
ATOM 5086 N N . ALA B 2 314 ? 27.86700 55.73600 59.51400 1.000 19.18000 313 ALA B N 1
ATOM 5087 C CA . ALA B 2 314 ? 27.10500 54.51500 59.76200 1.000 17.05000 313 ALA B CA 1
ATOM 5088 C C . ALA B 2 314 ? 25.87100 54.80200 60.60600 1.000 10.68000 313 ALA B C 1
ATOM 5089 O O . ALA B 2 314 ? 24.78700 54.27200 60.33900 1.000 14.59000 313 ALA B O 1
ATOM 5091 N N . ILE B 2 315 ? 26.02200 55.63200 61.63500 1.000 9.83000 314 ILE B N 1
ATOM 5092 C CA . ILE B 2 315 ? 24.89500 55.99500 62.48300 1.000 11.10000 314 ILE B CA 1
ATOM 5093 C C . ILE B 2 315 ? 23.90700 56.86700 61.71700 1.000 14.12000 314 ILE B C 1
ATOM 5094 O O . ILE B 2 315 ? 22.68800 56.69400 61.83100 1.000 13.23000 314 ILE B O 1
ATOM 5099 N N . PHE B 2 316 ? 24.41100 57.80200 60.91000 1.000 10.96000 315 PHE B N 1
ATOM 5100 C CA . PHE B 2 316 ? 23.52100 58.65500 60.12900 1.000 10.99000 315 PHE B CA 1
ATOM 5101 C C . PHE B 2 316 ? 22.68600 57.82400 59.16100 1.000 16.12000 315 PHE B C 1
ATOM 5102 O O . PHE B 2 316 ? 21.46600 58.00000 59.06300 1.000 18.21000 315 PHE B O 1
ATOM 5110 N N . THR B 2 317 ? 23.33200 56.89500 58.45000 1.000 14.59000 316 THR B N 1
ATOM 5111 C CA . THR B 2 317 ? 22.61100 56.00500 57.54400 1.000 18.96000 316 THR B CA 1
ATOM 5112 C C . THR B 2 317 ? 21.60500 55.15000 58.30800 1.000 22.37000 316 THR B C 1
ATOM 5113 O O . THR B 2 317 ? 20.46100 54.97600 57.87000 1.000 22.04000 316 THR B O 1
ATOM 5117 N N . PHE B 2 318 ? 22.00500 54.64700 59.47700 1.000 14.31000 317 PHE B N 1
ATOM 5118 C CA . PHE B 2 318 ? 21.10500 53.86400 60.31700 1.000 15.95000 317 PHE B CA 1
ATOM 5119 C C . PHE B 2 318 ? 19.89200 54.68300 60.75000 1.000 20.28000 317 PHE B C 1
ATOM 5120 O O . PHE B 2 318 ? 18.76200 54.18200 60.74500 1.000 17.61000 317 PHE B O 1
ATOM 5128 N N . LEU B 2 319 ? 20.10500 55.94900 61.11900 1.000 16.11000 318 LEU B N 1
ATOM 5129 C CA . LEU B 2 319 ? 19.03400 56.78600 61.64600 1.000 18.60000 318 LEU B CA 1
ATOM 5130 C C . LEU B 2 319 ? 18.17100 57.42200 60.56700 1.000 27.86000 318 LEU B C 1
ATOM 5131 O O . LEU B 2 319 ? 17.14400 58.02600 60.89800 1.000 24.58000 318 LEU B O 1
ATOM 5136 N N . GLN B 2 320 ? 18.56700 57.32300 59.30000 1.000 26.07000 319 GLN B N 1
ATOM 5137 C CA . GLN B 2 320 ? 17.71200 57.79700 58.22100 1.000 36.02000 319 GLN B CA 1
ATOM 5138 C C . GLN B 2 320 ? 16.46400 56.94100 58.06600 1.000 41.57000 319 GLN B C 1
ATOM 5139 O O . GLN B 2 320 ? 15.46800 57.41600 57.51000 1.000 46.21000 319 GLN B O 1
ATOM 5145 N N . GLY B 2 321 ? 16.49500 55.69800 58.54500 1.000 41.47000 320 GLY B N 1
ATOM 5146 C CA . GLY B 2 321 ? 15.35000 54.81500 58.54000 1.000 48.68000 320 GLY B CA 1
ATOM 5147 C C . GLY B 2 321 ? 14.29400 55.12600 59.57400 1.000 50.01000 320 GLY B C 1
ATOM 5148 O O . GLY B 2 321 ? 13.43100 54.28400 59.83600 1.000 48.85000 320 GLY B O 1
ATOM 5149 N N . LEU B 2 322 ? 14.35800 56.29800 60.20200 1.000 47.19000 321 LEU B N 1
ATOM 5150 C CA . LEU B 2 322 ? 13.36000 56.71100 61.18200 1.000 45.59000 321 LEU B CA 1
ATOM 5151 C C . LEU B 2 322 ? 12.06300 57.13700 60.49500 1.000 56.46000 321 LEU B C 1
ATOM 5152 O O . LEU B 2 322 ? 10.97500 56.66800 60.83400 1.000 55.71000 321 LEU B O 1
ATOM 5158 N N . HIS C 2 1 ? 57.72000 89.59000 87.21600 1.000 78.71000 0 HIS D N 1
ATOM 5159 C CA . HIS C 2 1 ? 58.19900 88.21500 87.15300 1.000 82.88000 0 HIS D CA 1
ATOM 5160 C C . HIS C 2 1 ? 57.38600 87.41800 86.14000 1.000 83.15000 0 HIS D C 1
ATOM 5161 O O . HIS C 2 1 ? 56.15900 87.51300 86.10700 1.000 85.41000 0 HIS D O 1
ATOM 5168 N N . VAL C 2 2 ? 58.07100 86.63600 85.31900 0.490 79.93000 1 VAL D N 1
ATOM 5169 C CA . VAL C 2 2 ? 57.44100 85.82600 84.27900 1.000 77.12000 1 VAL D CA 1
ATOM 5170 C C . VAL C 2 2 ? 57.55800 84.36000 84.67600 1.000 75.34000 1 VAL D C 1
ATOM 5171 O O . VAL C 2 2 ? 58.63300 83.93000 85.11500 1.000 76.22000 1 VAL D O 1
ATOM 5175 N N . PRO C 2 3 ? 56.48200 83.58100 84.60500 1.000 72.90000 2 PRO D N 1
ATOM 5176 C CA . PRO C 2 3 ? 56.57100 82.16300 84.95800 1.000 67.13000 2 PRO D CA 1
ATOM 5177 C C . PRO C 2 3 ? 57.12500 81.33800 83.80500 1.000 58.55000 2 PRO D C 1
ATOM 5178 O O . PRO C 2 3 ? 57.04800 81.71400 82.63300 1.000 53.72000 2 PRO D O 1
ATOM 5182 N N . LEU C 2 4 ? 57.70100 80.19600 84.16600 1.000 52.79000 3 LEU D N 1
ATOM 5183 C CA . LEU C 2 4 ? 58.40600 79.36500 83.20000 1.000 50.47000 3 LEU D CA 1
ATOM 5184 C C . LEU C 2 4 ? 57.42500 78.61600 82.30700 1.000 54.38000 3 LEU D C 1
ATOM 5185 O O . LEU C 2 4 ? 56.38800 78.12700 82.76500 1.000 55.94000 3 LEU D O 1
ATOM 5190 N N . THR C 2 5 ? 57.76500 78.53100 81.02300 1.000 53.57000 4 THR D N 1
ATOM 5191 C CA . THR C 2 5 ? 56.91700 77.90100 80.02400 1.000 52.64000 4 THR D CA 1
ATOM 5192 C C . THR C 2 5 ? 57.77000 77.03700 79.10800 1.000 38.94000 4 THR D C 1
ATOM 5193 O O . THR C 2 5 ? 58.94600 77.32800 78.87300 1.000 41.13000 4 THR D O 1
ATOM 5197 N N . PHE C 2 6 ? 57.17000 75.95500 78.60200 1.000 27.41000 5 PHE D N 1
ATOM 5198 C CA . PHE C 2 6 ? 57.85700 75.14700 77.59800 1.000 25.85000 5 PHE D CA 1
ATOM 5199 C C . PHE C 2 6 ? 58.01000 75.91600 76.29200 1.000 21.82000 5 PHE D C 1
ATOM 5200 O O . PHE C 2 6 ? 58.92400 75.63500 75.51000 1.000 31.23000 5 PHE D O 1
ATOM 5208 N N . ASP C 2 7 ? 57.11700 76.87600 76.04000 1.000 25.37000 6 ASP D N 1
ATOM 5209 C CA . ASP C 2 7 ? 57.09600 77.67000 74.81500 1.000 26.62000 6 ASP D CA 1
ATOM 5210 C C . ASP C 2 7 ? 57.45000 79.11400 75.16200 1.000 39.99000 6 ASP D C 1
ATOM 5211 O O . ASP C 2 7 ? 58.34700 79.35300 75.97500 1.000 57.42000 6 ASP D O 1
ATOM 5216 N N . LEU C 2 8 ? 56.83700 80.06500 74.50100 1.000 30.02000 7 LEU D N 1
ATOM 5217 C CA . LEU C 2 8 ? 57.04000 81.47100 74.80900 1.000 31.12000 7 LEU D CA 1
ATOM 5218 C C . LEU C 2 8 ? 55.88800 82.01500 75.65200 1.000 31.46000 7 LEU D C 1
ATOM 5219 O O . LEU C 2 8 ? 54.74800 81.56200 75.51500 1.000 28.72000 7 LEU D O 1
ATOM 5224 N N . PRO C 2 9 ? 56.14100 82.97800 76.54500 1.000 34.87000 8 PRO D N 1
ATOM 5225 C CA . PRO C 2 9 ? 55.03100 83.62300 77.25800 1.000 34.64000 8 PRO D CA 1
ATOM 5226 C C . PRO C 2 9 ? 54.09600 84.31300 76.27600 1.000 32.02000 8 PRO D C 1
ATOM 5227 O O . PRO C 2 9 ? 54.51500 84.77900 75.21200 1.000 26.11000 8 PRO D O 1
ATOM 5231 N N . PHE C 2 10 ? 52.81300 84.38000 76.64700 1.000 28.01000 9 PHE D N 1
ATOM 5232 C CA . PHE C 2 10 ? 51.81200 84.89200 75.71600 1.000 28.93000 9 PHE D CA 1
ATOM 5233 C C . PHE C 2 10 ? 52.12800 86.31200 75.26700 1.000 38.18000 9 PHE D C 1
ATOM 5234 O O . PHE C 2 10 ? 51.80000 86.69100 74.13700 1.000 39.99000 9 PHE D O 1
ATOM 5242 N N . GLU C 2 11 ? 52.76900 87.10300 76.13200 1.000 45.94000 10 GLU D N 1
ATOM 5243 C CA . GLU C 2 11 ? 53.12500 88.47500 75.78100 1.000 50.14000 10 GLU D CA 1
ATOM 5244 C C . GLU C 2 11 ? 54.00800 88.52000 74.53900 1.000 43.30000 10 GLU D C 1
ATOM 5245 O O . GLU C 2 11 ? 53.83200 89.38800 73.67600 1.000 46.19000 10 GLU D O 1
ATOM 5251 N N . GLU C 2 12 ? 54.96100 87.59400 74.42700 1.000 32.34000 11 GLU D N 1
ATOM 5252 C CA . GLU C 2 12 ? 55.89400 87.59000 73.30900 1.000 33.03000 11 GLU D CA 1
ATOM 5253 C C . GLU C 2 12 ? 55.36500 86.86100 72.08000 1.000 23.89000 11 GLU D C 1
ATOM 5254 O O . GLU C 2 12 ? 55.97000 86.97700 71.00800 1.000 29.10000 11 GLU D O 1
ATOM 5260 N N . LEU C 2 13 ? 54.25100 86.13300 72.19900 1.000 21.80000 12 LEU D N 1
ATOM 5261 C CA . LEU C 2 13 ? 53.66100 85.48600 71.03100 1.000 16.99000 12 LEU D CA 1
ATOM 5262 C C . LEU C 2 13 ? 53.16500 86.50700 70.01600 1.000 23.55000 12 LEU D C 1
ATOM 5263 O O . LEU C 2 13 ? 53.26400 86.28300 68.80400 1.000 28.45000 12 LEU D O 1
ATOM 5268 N N . LEU C 2 14 ? 52.61300 87.62800 70.48700 1.000 14.03000 13 LEU D N 1
ATOM 5269 C CA . LEU C 2 14 ? 52.00000 88.57300 69.56300 1.000 21.14000 13 LEU D CA 1
ATOM 5270 C C . LEU C 2 14 ? 53.01300 89.33500 68.71800 1.000 17.29000 13 LEU D C 1
ATOM 5271 O O . LEU C 2 14 ? 52.62100 89.93100 67.71100 1.000 21.39000 13 LEU D O 1
ATOM 5276 N N . THR C 2 15 ? 54.29800 89.30400 69.07100 1.000 29.03000 14 THR D N 1
ATOM 5277 C CA . THR C 2 15 ? 55.34100 89.94600 68.27400 1.000 29.33000 14 THR D CA 1
ATOM 5278 C C . THR C 2 15 ? 56.37100 88.95900 67.74200 1.000 25.30000 14 THR D C 1
ATOM 5279 O O . THR C 2 15 ? 57.35100 89.38100 67.12000 1.000 28.65000 14 THR D O 1
ATOM 5283 N N . TYR C 2 16 ? 56.17300 87.66600 67.96600 1.000 22.33000 15 TYR D N 1
ATOM 5284 C CA . TYR C 2 16 ? 57.16500 86.67100 67.58400 1.000 22.86000 15 TYR D CA 1
ATOM 5285 C C . TYR C 2 16 ? 57.35700 86.67100 66.06900 1.000 26.13000 15 TYR D C 1
ATOM 5286 O O . TYR C 2 16 ? 56.37100 86.58700 65.32400 1.000 29.52000 15 TYR D O 1
ATOM 5295 N N . PRO C 2 17 ? 58.59000 86.80200 65.57800 1.000 26.80000 16 PRO D N 1
ATOM 5296 C CA . PRO C 2 17 ? 58.82800 86.91200 64.13200 1.000 19.85000 16 PRO D CA 1
ATOM 5297 C C . PRO C 2 17 ? 59.14500 85.60900 63.40900 1.000 27.68000 16 PRO D C 1
ATOM 5298 O O . PRO C 2 17 ? 59.35300 85.64600 62.19000 1.000 33.51000 16 PRO D O 1
ATOM 5302 N N . GLY C 2 18 ? 59.21500 84.47800 64.10000 1.000 22.35000 17 GLY D N 1
ATOM 5303 C CA . GLY C 2 18 ? 59.64200 83.24400 63.47400 1.000 17.88000 17 GLY D CA 1
ATOM 5304 C C . GLY C 2 18 ? 61.15600 83.09500 63.46100 1.000 27.20000 17 GLY D C 1
ATOM 5305 O O . GLY C 2 18 ? 61.91100 84.06300 63.54400 1.000 29.16000 17 GLY D O 1
ATOM 5306 N N . ARG C 2 19 ? 61.60300 81.83900 63.35600 1.000 21.91000 18 ARG D N 1
ATOM 5307 C CA . ARG C 2 19 ? 63.02800 81.52200 63.40500 1.000 24.88000 18 ARG D CA 1
ATOM 5308 C C . ARG C 2 19 ? 63.45800 80.63000 62.24900 1.000 30.35000 18 ARG D C 1
ATOM 5309 O O . ARG C 2 19 ? 64.51300 79.99400 62.32700 1.000 38.59000 18 ARG D O 1
ATOM 5317 N N . THR C 2 20 ? 62.66200 80.56000 61.18900 1.000 22.55000 19 THR D N 1
ATOM 5318 C CA . THR C 2 20 ? 62.97100 79.76000 60.01800 1.000 24.83000 19 THR D CA 1
ATOM 5319 C C . THR C 2 20 ? 63.29300 80.68200 58.85400 1.000 25.73000 19 THR D C 1
ATOM 5320 O O . THR C 2 20 ? 62.52600 81.61400 58.57900 1.000 29.05000 19 THR D O 1
ATOM 5324 N N . PRO C 2 21 ? 64.41500 80.47400 58.16700 1.000 26.67000 20 PRO D N 1
ATOM 5325 C CA . PRO C 2 21 ? 64.85800 81.45500 57.16600 1.000 36.57000 20 PRO D CA 1
ATOM 5326 C C . PRO C 2 21 ? 63.95000 81.49700 55.94600 1.000 34.16000 20 PRO D C 1
ATOM 5327 O O . PRO C 2 21 ? 63.46600 80.46500 55.47300 1.000 36.32000 20 PRO D O 1
ATOM 5331 N N . ARG C 2 22 ? 63.69200 82.71600 55.46000 1.000 25.93000 21 ARG D N 1
ATOM 5332 C CA . ARG C 2 22 ? 62.94600 82.90700 54.21900 1.000 27.97000 21 ARG D CA 1
ATOM 5333 C C . ARG C 2 22 ? 63.91000 82.98000 53.03900 1.000 29.55000 21 ARG D C 1
ATOM 5334 O O . ARG C 2 22 ? 64.74500 83.89300 52.99700 1.000 27.12000 21 ARG D O 1
ATOM 5342 N N . PRO C 2 23 ? 63.81400 82.08800 52.05400 1.000 30.76000 22 PRO D N 1
ATOM 5343 C CA . PRO C 2 23 ? 64.70200 82.19000 50.89000 1.000 31.67000 22 PRO D CA 1
ATOM 5344 C C . PRO C 2 23 ? 64.46500 83.49100 50.14000 1.000 27.91000 22 PRO D C 1
ATOM 5345 O O . PRO C 2 23 ? 63.35200 84.01800 50.10100 1.000 28.73000 22 PRO D O 1
ATOM 5349 N N . ALA C 2 24 ? 65.54100 84.02100 49.55400 1.000 28.74000 23 ALA D N 1
ATOM 5350 C CA . ALA C 2 24 ? 65.45200 85.31600 48.88800 1.000 27.80000 23 ALA D CA 1
ATOM 5351 C C . ALA C 2 24 ? 64.51500 85.27900 47.68500 1.000 34.05000 23 ALA D C 1
ATOM 5352 O O . ALA C 2 24 ? 63.93500 86.30900 47.32200 1.000 37.57000 23 ALA D O 1
ATOM 5354 N N . ASP C 2 25 ? 64.34500 84.11000 47.06200 1.000 29.89000 24 ASP D N 1
ATOM 5355 C CA . ASP C 2 25 ? 63.49600 83.95700 45.88600 1.000 29.32000 24 ASP D CA 1
ATOM 5356 C C . ASP C 2 25 ? 62.17100 83.26200 46.19700 1.000 23.13000 24 ASP D C 1
ATOM 5357 O O . ASP C 2 25 ? 61.63000 82.55400 45.34500 1.000 19.28000 24 ASP D O 1
ATOM 5362 N N . HIS C 2 26 ? 61.63900 83.45000 47.40900 1.000 17.67000 25 HIS D N 1
ATOM 5363 C CA . HIS C 2 26 ? 60.37800 82.80900 47.77900 1.000 21.26000 25 HIS D CA 1
ATOM 5364 C C . HIS C 2 26 ? 59.27100 83.11500 46.77700 1.000 24.78000 25 HIS D C 1
ATOM 5365 O O . HIS C 2 26 ? 58.50000 82.22500 46.39900 1.000 20.18000 25 HIS D O 1
ATOM 5372 N N . ASP C 2 27 ? 59.16700 84.37100 46.34700 1.000 23.22000 26 ASP D N 1
ATOM 5373 C CA . ASP C 2 27 ? 58.09900 84.75400 45.43000 1.000 27.74000 26 ASP D CA 1
ATOM 5374 C C . ASP C 2 27 ? 58.22400 84.03800 44.08900 1.000 27.53000 26 ASP D C 1
ATOM 5375 O O . ASP C 2 27 ? 57.23200 83.52400 43.55800 1.000 27.89000 26 ASP D O 1
ATOM 5380 N N . GLU C 2 28 ? 59.43500 83.99300 43.52500 1.000 25.23000 27 GLU D N 1
ATOM 5381 C CA . GLU C 2 28 ? 59.62400 83.33800 42.23200 1.000 28.29000 27 GLU D CA 1
ATOM 5382 C C . GLU C 2 28 ? 59.31800 81.84700 42.31400 1.000 24.78000 27 GLU D C 1
ATOM 5383 O O . GLU C 2 28 ? 58.75000 81.26600 41.38000 1.000 19.79000 27 GLU D O 1
ATOM 5389 N N . TYR C 2 29 ? 59.70300 81.20700 43.41700 1.000 22.89000 28 TYR D N 1
ATOM 5390 C CA . TYR C 2 29 ? 59.43100 79.78400 43.58800 1.000 13.94000 28 TYR D CA 1
ATOM 5391 C C . TYR C 2 29 ? 57.93600 79.49300 43.50400 1.000 10.70000 28 TYR D C 1
ATOM 5392 O O . TYR C 2 29 ? 57.50700 78.57300 42.79800 1.000 15.91000 28 TYR D O 1
ATOM 5401 N N . TRP C 2 30 ? 57.12100 80.28700 44.19500 1.000 11.00000 29 TRP D N 1
ATOM 5402 C CA . TRP C 2 30 ? 55.69600 79.98200 44.22900 1.000 9.34000 29 TRP D CA 1
ATOM 5403 C C . TRP C 2 30 ? 54.97300 80.46000 42.98100 1.000 16.37000 29 TRP D C 1
ATOM 5404 O O . TRP C 2 30 ? 53.97300 79.85500 42.58500 1.000 23.34000 29 TRP D O 1
ATOM 5415 N N . ASP C 2 31 ? 55.46500 81.52300 42.34900 1.000 16.46000 30 ASP D N 1
ATOM 5416 C CA . ASP C 2 31 ? 54.94200 81.91600 41.04600 1.000 19.74000 30 ASP D CA 1
ATOM 5417 C C . ASP C 2 31 ? 55.26200 80.86200 39.99300 1.000 19.26000 30 ASP D C 1
ATOM 5418 O O . ASP C 2 31 ? 54.43800 80.57900 39.11800 1.000 27.39000 30 ASP D O 1
ATOM 5423 N N . ARG C 2 32 ? 56.45700 80.27200 40.06400 1.000 24.28000 31 ARG D N 1
ATOM 5424 C CA . ARG C 2 32 ? 56.80200 79.15500 39.18900 1.000 19.61000 31 ARG D CA 1
ATOM 5425 C C . ARG C 2 32 ? 55.94400 77.93000 39.48400 1.000 22.45000 31 ARG D C 1
ATOM 5426 O O . ARG C 2 32 ? 55.56800 77.19200 38.56500 1.000 28.05000 31 ARG D O 1
ATOM 5434 N N . GLY C 2 33 ? 55.64300 77.68600 40.76200 1.000 19.09000 32 GLY D N 1
ATOM 5435 C CA . GLY C 2 33 ? 54.78200 76.56600 41.11100 1.000 15.70000 32 GLY D CA 1
ATOM 5436 C C . GLY C 2 33 ? 53.37500 76.70600 40.55900 1.000 18.02000 32 GLY D C 1
ATOM 5437 O O . GLY C 2 33 ? 52.81000 75.74900 40.02200 1.000 14.57000 32 GLY D O 1
ATOM 5438 N N . LEU C 2 34 ? 52.78700 77.90000 40.68900 1.000 14.23000 33 LEU D N 1
ATOM 5439 C CA . LEU C 2 34 ? 51.44500 78.11700 40.15600 1.000 16.10000 33 LEU D CA 1
ATOM 5440 C C . LEU C 2 34 ? 51.42500 78.04100 38.63500 1.000 18.48000 33 LEU D C 1
ATOM 5441 O O . LEU C 2 34 ? 50.43700 77.57800 38.04900 1.000 16.16000 33 LEU D O 1
ATOM 5446 N N . ALA C 2 35 ? 52.49500 78.49800 37.98100 1.000 21.29000 34 ALA D N 1
ATOM 5447 C CA . ALA C 2 35 ? 52.57800 78.37100 36.53100 1.000 18.53000 34 ALA D CA 1
ATOM 5448 C C . ALA C 2 35 ? 52.73800 76.91200 36.12100 1.000 18.62000 34 ALA D C 1
ATOM 5449 O O . ALA C 2 35 ? 52.14600 76.47300 35.12700 1.000 17.29000 34 ALA D O 1
ATOM 5451 N N . ASP C 2 36 ? 53.54300 76.14700 36.86900 1.000 17.60000 35 ASP D N 1
ATOM 5452 C CA . ASP C 2 36 ? 53.65300 74.71300 36.60800 1.000 25.86000 35 ASP D CA 1
ATOM 5453 C C . ASP C 2 36 ? 52.30500 74.02000 36.74700 1.000 23.48000 35 ASP D C 1
ATOM 5454 O O . ASP C 2 36 ? 51.95800 73.15100 35.93900 1.000 26.86000 35 ASP D O 1
ATOM 5459 N N . LEU C 2 37 ? 51.53700 74.38000 37.77700 1.000 25.84000 36 LEU D N 1
ATOM 5460 C CA . LEU C 2 37 ? 50.21900 73.78100 37.96500 1.000 16.96000 36 LEU D CA 1
ATOM 5461 C C . LEU C 2 37 ? 49.29400 74.12900 36.80600 1.000 26.70000 36 LEU D C 1
ATOM 5462 O O . LEU C 2 37 ? 48.62000 73.25300 36.24900 1.000 21.69000 36 LEU D O 1
ATOM 5467 N N . ALA C 2 38 ? 49.26600 75.40600 36.41300 1.000 24.85000 37 ALA D N 1
ATOM 5468 C CA . ALA C 2 38 ? 48.38500 75.82700 35.33100 1.000 23.08000 37 ALA D CA 1
ATOM 5469 C C . ALA C 2 38 ? 48.74900 75.15000 34.01700 1.000 24.73000 37 ALA D C 1
ATOM 5470 O O . ALA C 2 38 ? 47.89400 75.00900 33.13500 1.000 27.85000 37 ALA D O 1
ATOM 5472 N N . ALA C 2 39 ? 50.00400 74.72600 33.86500 1.000 27.41000 38 ALA D N 1
ATOM 5473 C CA . ALA C 2 39 ? 50.42800 74.05000 32.64700 1.000 31.73000 38 ALA D CA 1
ATOM 5474 C C . ALA C 2 39 ? 50.00400 72.58900 32.59900 1.000 32.17000 38 ALA D C 1
ATOM 5475 O O . ALA C 2 39 ? 50.15900 71.95200 31.55200 1.000 34.69000 38 ALA D O 1
ATOM 5477 N N . VAL C 2 40 ? 49.47500 72.05000 33.69000 1.000 28.49000 39 VAL D N 1
ATOM 5478 C CA . VAL C 2 40 ? 48.94000 70.69200 33.73400 1.000 23.82000 39 VAL D CA 1
ATOM 5479 C C . VAL C 2 40 ? 47.42100 70.78300 33.61900 1.000 26.58000 39 VAL D C 1
ATOM 5480 O O . VAL C 2 40 ? 46.78900 71.43200 34.46700 1.000 21.35000 39 VAL D O 1
ATOM 5484 N N . PRO C 2 41 ? 46.80700 70.18400 32.59800 1.000 28.17000 40 PRO D N 1
ATOM 5485 C CA . PRO C 2 41 ? 45.34200 70.22200 32.49900 1.000 23.07000 40 PRO D CA 1
ATOM 5486 C C . PRO C 2 41 ? 44.70100 69.51900 33.68700 1.000 21.21000 40 PRO D C 1
ATOM 5487 O O . PRO C 2 41 ? 45.12900 68.43700 34.09400 1.000 20.98000 40 PRO D O 1
ATOM 5491 N N . ALA C 2 42 ? 43.66400 70.15000 34.24600 1.000 27.00000 41 ALA D N 1
ATOM 5492 C CA . ALA C 2 42 ? 43.06000 69.63700 35.47400 1.000 21.39000 41 ALA D CA 1
ATOM 5493 C C . ALA C 2 42 ? 42.38900 68.28500 35.25400 1.000 23.70000 41 ALA D C 1
ATOM 5494 O O . ALA C 2 42 ? 42.42500 67.42500 36.14200 1.000 22.49000 41 ALA D O 1
ATOM 5496 N N . ASP C 2 43 ? 41.76800 68.08300 34.08800 1.000 25.54000 42 ASP D N 1
ATOM 5497 C CA A ASP C 2 43 ? 41.14600 66.80900 33.72000 0.610 23.30000 42 ASP D CA 1
ATOM 5498 C CA B ASP C 2 43 ? 41.15000 66.80700 33.72300 0.390 24.28000 42 ASP D CA 1
ATOM 5499 C C . ASP C 2 43 ? 40.14600 66.36100 34.79000 1.000 21.09000 42 ASP D C 1
ATOM 5500 O O . ASP C 2 43 ? 40.21200 65.25600 35.33100 1.000 19.97000 42 ASP D O 1
ATOM 5509 N N . VAL C 2 44 ? 39.19800 67.25100 35.08300 1.000 13.35000 43 VAL D N 1
ATOM 5510 C CA . VAL C 2 44 ? 38.28000 67.03700 36.19700 1.000 17.49000 43 VAL D CA 1
ATOM 5511 C C . VAL C 2 44 ? 37.29200 65.92400 35.87300 1.000 18.74000 43 VAL D C 1
ATOM 5512 O O . VAL C 2 44 ? 36.63600 65.93300 34.82300 1.000 19.72000 43 VAL D O 1
ATOM 5516 N N . VAL C 2 45 ? 37.15400 64.97600 36.79700 1.000 16.80000 44 VAL D N 1
ATOM 5517 C CA . VAL C 2 45 ? 36.18000 63.89700 36.70200 1.000 15.49000 44 VAL D CA 1
ATOM 5518 C C . VAL C 2 45 ? 35.37000 63.88600 37.99500 1.000 14.74000 44 VAL D C 1
ATOM 5519 O O . VAL C 2 45 ? 35.94400 63.89500 39.09000 1.000 17.06000 44 VAL D O 1
ATOM 5523 N N . ILE C 2 46 ? 34.04400 63.87000 37.87000 1.000 19.08000 45 ILE D N 1
ATOM 5524 C CA . ILE C 2 46 ? 33.13700 63.86500 39.01500 1.000 13.69000 45 ILE D CA 1
ATOM 5525 C C . ILE C 2 46 ? 32.27100 62.61700 38.91200 1.000 17.69000 45 ILE D C 1
ATOM 5526 O O . ILE C 2 46 ? 31.59900 62.40400 37.89500 1.000 18.88000 45 ILE D O 1
ATOM 5531 N N . GLU C 2 47 ? 32.28100 61.79900 39.95800 1.000 19.02000 46 GLU D N 1
ATOM 5532 C CA . GLU C 2 47 ? 31.58600 60.52300 39.96700 1.000 23.57000 46 GLU D CA 1
ATOM 5533 C C . GLU C 2 47 ? 30.71800 60.41000 41.21000 1.000 25.96000 46 GLU D C 1
ATOM 5534 O O . GLU C 2 47 ? 31.08800 60.91800 42.27200 1.000 26.10000 46 GLU D O 1
ATOM 5540 N N . PRO C 2 48 ? 29.57400 59.73300 41.11700 1.000 15.54000 47 PRO D N 1
ATOM 5541 C CA . PRO C 2 48 ? 28.70400 59.60500 42.29000 1.000 16.14000 47 PRO D CA 1
ATOM 5542 C C . PRO C 2 48 ? 29.35500 58.75800 43.37000 1.000 18.27000 47 PRO D C 1
ATOM 5543 O O . PRO C 2 48 ? 30.12400 57.83500 43.09500 1.000 22.45000 47 PRO D O 1
ATOM 5547 N N . ALA C 2 49 ? 29.02700 59.07700 44.61300 1.000 18.13000 48 ALA D N 1
ATOM 5548 C CA . ALA C 2 49 ? 29.51000 58.32500 45.75800 1.000 17.65000 48 ALA D CA 1
ATOM 5549 C C . ALA C 2 49 ? 28.43800 57.35400 46.23200 1.000 24.56000 48 ALA D C 1
ATOM 5550 O O . ALA C 2 49 ? 27.25800 57.47900 45.89200 1.000 23.78000 48 ALA D O 1
ATOM 5552 N N . GLU C 2 50 ? 28.86400 56.36600 47.02400 1.000 25.02000 49 GLU D N 1
ATOM 5553 C CA . GLU C 2 50 ? 27.90600 55.39200 47.53200 1.000 23.29000 49 GLU D CA 1
ATOM 5554 C C . GLU C 2 50 ? 27.02800 55.98600 48.62500 1.000 20.15000 49 GLU D C 1
ATOM 5555 O O . GLU C 2 50 ? 25.86000 55.60100 48.75400 1.000 26.05000 49 GLU D O 1
ATOM 5561 N N . PHE C 2 51 ? 27.55700 56.92900 49.40000 1.000 17.80000 50 PHE D N 1
ATOM 5562 C CA . PHE C 2 51 ? 26.78300 57.55500 50.46600 1.000 23.57000 50 PHE D CA 1
ATOM 5563 C C . PHE C 2 51 ? 25.69100 58.43600 49.87000 1.000 19.91000 50 PHE D C 1
ATOM 5564 O O . PHE C 2 51 ? 25.96500 59.29600 49.02900 1.000 18.71000 50 PHE D O 1
ATOM 5572 N N . THR C 2 52 ? 24.45500 58.24000 50.31800 1.000 18.78000 51 THR D N 1
ATOM 5573 C CA . THR C 2 52 ? 23.32200 58.97000 49.77000 1.000 18.55000 51 THR D CA 1
ATOM 5574 C C . THR C 2 52 ? 22.47900 59.54000 50.89900 1.000 20.10000 51 THR D C 1
ATOM 5575 O O . THR C 2 52 ? 22.35400 58.94100 51.97100 1.000 19.35000 51 THR D O 1
ATOM 5579 N N . THR C 2 53 ? 21.90300 60.71000 50.64100 1.000 15.94000 52 THR D N 1
ATOM 5580 C CA . THR C 2 53 ? 21.05500 61.39900 51.60300 1.000 18.95000 52 THR D CA 1
ATOM 5581 C C . THR C 2 53 ? 20.24700 62.45100 50.86100 1.000 20.84000 52 THR D C 1
ATOM 5582 O O . THR C 2 53 ? 20.72000 62.98800 49.85500 1.000 22.66000 52 THR D O 1
ATOM 5586 N N . PRO C 2 54 ? 19.01800 62.73800 51.30200 1.000 19.95000 53 PRO D N 1
ATOM 5587 C CA . PRO C 2 54 ? 18.26700 63.85300 50.70100 1.000 24.64000 53 PRO D CA 1
ATOM 5588 C C . PRO C 2 54 ? 18.88600 65.22400 50.96100 1.000 22.31000 53 PRO D C 1
ATOM 5589 O O . PRO C 2 54 ? 18.45300 66.20200 50.33900 1.000 25.13000 53 PRO D O 1
ATOM 5593 N N . LEU C 2 55 ? 19.89200 65.32800 51.83200 1.000 11.23000 54 LEU D N 1
ATOM 5594 C CA . LEU C 2 55 ? 20.48000 66.62100 52.15900 1.000 16.94000 54 LEU D CA 1
ATOM 5595 C C . LEU C 2 55 ? 21.52100 67.09100 51.14600 1.000 20.13000 54 LEU D C 1
ATOM 5596 O O . LEU C 2 55 ? 21.80800 68.29200 51.09700 1.000 22.99000 54 LEU D O 1
ATOM 5601 N N . ALA C 2 56 ? 22.08000 66.19800 50.33000 1.000 13.26000 55 ALA D N 1
ATOM 5602 C CA . ALA C 2 56 ? 23.18600 66.61600 49.47900 1.000 14.95000 55 ALA D CA 1
ATOM 5603 C C . ALA C 2 56 ? 23.44200 65.58300 48.39000 1.000 14.85000 55 ALA D C 1
ATOM 5604 O O . ALA C 2 56 ? 23.25200 64.38200 48.59400 1.000 13.54000 55 ALA D O 1
ATOM 5606 N N . ARG C 2 57 ? 23.89900 66.07100 47.24100 1.000 9.73000 56 ARG D N 1
ATOM 5607 C CA . ARG C 2 57 ? 24.51200 65.22100 46.22900 1.000 9.37000 56 ARG D CA 1
ATOM 5608 C C . ARG C 2 57 ? 25.97600 65.00900 46.60100 1.000 19.29000 56 ARG D C 1
ATOM 5609 O O . ARG C 2 57 ? 26.74800 65.97100 46.67800 1.000 16.50000 56 ARG D O 1
ATOM 5617 N N . CYS C 2 58 ? 26.35300 63.75900 46.85300 1.000 14.97000 57 CYS D N 1
ATOM 5618 C CA . CYS C 2 58 ? 27.71000 63.41100 47.25700 1.000 13.94000 57 CYS D CA 1
ATOM 5619 C C . CYS C 2 58 ? 28.46300 62.79200 46.08700 1.000 9.22000 57 CYS D C 1
ATOM 5620 O O . CYS C 2 58 ? 27.94800 61.88400 45.42900 1.000 9.25000 57 CYS D O 1
ATOM 5623 N N . SER C 2 59 ? 29.68600 63.26600 45.84300 1.000 9.22000 58 SER D N 1
ATOM 5624 C CA . SER C 2 59 ? 30.44900 62.82700 44.68300 1.000 9.69000 58 SER D CA 1
ATOM 5625 C C . SER C 2 59 ? 31.92600 62.67500 45.02600 1.000 12.74000 58 SER D C 1
ATOM 5626 O O . SER C 2 59 ? 32.42400 63.23200 46.01100 1.000 13.08000 58 SER D O 1
ATOM 5629 N N . HIS C 2 60 ? 32.61800 61.90100 44.18600 1.000 13.96000 59 HIS D N 1
ATOM 5630 C CA . HIS C 2 60 ? 34.07400 61.84300 44.17500 1.000 13.20000 59 HIS D CA 1
ATOM 5631 C C . HIS C 2 60 ? 34.58900 62.82300 43.12700 1.000 23.15000 59 HIS D C 1
ATOM 5632 O O . HIS C 2 60 ? 34.26400 62.69400 41.94100 1.000 14.72000 59 HIS D O 1
ATOM 5639 N N . LEU C 2 61 ? 35.39400 63.79300 43.55700 1.000 9.25000 60 LEU D N 1
ATOM 5640 C CA . LEU C 2 61 ? 35.99000 64.76800 42.65100 1.000 18.48000 60 LEU D CA 1
ATOM 5641 C C . LEU C 2 61 ? 37.44600 64.38800 42.41300 1.000 9.30000 60 LEU D C 1
ATOM 5642 O O . LEU C 2 61 ? 38.22500 64.28400 43.36700 1.000 15.08000 60 LEU D O 1
ATOM 5647 N N . TRP C 2 62 ? 37.80100 64.16900 41.14600 1.000 12.32000 61 TRP D N 1
ATOM 5648 C CA . TRP C 2 62 ? 39.14400 63.77300 40.73700 1.000 11.85000 61 TRP D CA 1
ATOM 5649 C C . TRP C 2 62 ? 39.77000 64.82200 39.82900 1.000 11.27000 61 TRP D C 1
ATOM 5650 O O . TRP C 2 62 ? 39.12400 65.32300 38.90200 1.000 9.89000 61 TRP D O 1
ATOM 5661 N N . PHE C 2 63 ? 41.04700 65.11300 40.06400 1.000 19.14000 62 PHE D N 1
ATOM 5662 C CA . PHE C 2 63 ? 41.78300 66.01300 39.19000 1.000 13.05000 62 PHE D CA 1
ATOM 5663 C C . PHE C 2 63 ? 43.24700 65.60900 39.17700 1.000 15.48000 62 PHE D C 1
ATOM 5664 O O . PHE C 2 63 ? 43.69600 64.78600 39.98000 1.000 14.98000 62 PHE D O 1
ATOM 5672 N N . THR C 2 64 ? 43.99300 66.20400 38.25200 1.000 12.87000 63 THR D N 1
ATOM 5673 C CA . THR C 2 64 ? 45.41900 65.94700 38.12300 1.000 16.70000 63 THR D CA 1
ATOM 5674 C C . THR C 2 64 ? 46.20200 67.08300 38.77000 1.000 18.77000 63 THR D C 1
ATOM 5675 O O . THR C 2 64 ? 45.93300 68.26000 38.50300 1.000 18.70000 63 THR D O 1
ATOM 5679 N N . GLY C 2 65 ? 47.14600 66.72900 39.64800 1.000 19.47000 64 GLY D N 1
ATOM 5680 C CA . GLY C 2 65 ? 48.03200 67.69400 40.25700 1.000 19.33000 64 GLY D CA 1
ATOM 5681 C C . GLY C 2 65 ? 49.43500 67.63900 39.66600 1.000 28.28000 64 GLY D C 1
ATOM 5682 O O . GLY C 2 65 ? 49.73600 66.86700 38.75800 1.000 29.07000 64 GLY D O 1
ATOM 5683 N N . THR C 2 66 ? 50.31000 68.47500 40.22300 1.000 23.79000 65 THR D N 1
ATOM 5684 C CA . THR C 2 66 ? 51.70100 68.48300 39.78700 1.000 29.09000 65 THR D CA 1
ATOM 5685 C C . THR C 2 66 ? 52.35800 67.14100 40.08200 1.000 27.92000 65 THR D C 1
ATOM 5686 O O . THR C 2 66 ? 52.02600 66.45900 41.05500 1.000 23.04000 65 THR D O 1
ATOM 5690 N N . GLY C 2 67 ? 53.31700 66.77400 39.24200 1.000 23.27000 66 GLY D N 1
ATOM 5691 C CA . GLY C 2 67 ? 53.93700 65.47000 39.32900 1.000 26.38000 66 GLY D CA 1
ATOM 5692 C C . GLY C 2 67 ? 53.21900 64.35900 38.59900 1.000 32.68000 66 GLY D C 1
ATOM 5693 O O . GLY C 2 67 ? 53.63400 63.19900 38.71500 1.000 38.69000 66 GLY D O 1
ATOM 5694 N N . GLY C 2 68 ? 52.15300 64.66700 37.86400 1.000 29.52000 67 GLY D N 1
ATOM 5695 C CA . GLY C 2 68 ? 51.44900 63.66100 37.09300 1.000 35.33000 67 GLY D CA 1
ATOM 5696 C C . GLY C 2 68 ? 50.73900 62.61400 37.92300 1.000 39.50000 67 GLY D C 1
ATOM 5697 O O . GLY C 2 68 ? 50.87800 61.41500 37.66400 1.000 44.68000 67 GLY D O 1
ATOM 5698 N N . VAL C 2 69 ? 49.98200 63.04700 38.92800 1.000 29.15000 68 VAL D N 1
ATOM 5699 C CA . VAL C 2 69 ? 49.22100 62.13700 39.77000 1.000 17.64000 68 VAL D CA 1
ATOM 5700 C C . VAL C 2 69 ? 47.77200 62.60200 39.81700 1.000 17.98000 68 VAL D C 1
ATOM 5701 O O . VAL C 2 69 ? 47.47100 63.78700 39.64200 1.000 21.99000 68 VAL D O 1
ATOM 5705 N N . ARG C 2 70 ? 46.87000 61.64700 40.04100 1.000 14.72000 69 ARG D N 1
ATOM 5706 C CA . ARG C 2 70 ? 45.45400 61.93000 40.23300 1.000 18.47000 69 ARG D CA 1
ATOM 5707 C C . ARG C 2 70 ? 45.17800 62.15700 41.71400 1.000 17.36000 69 ARG D C 1
ATOM 5708 O O . ARG C 2 70 ? 45.66500 61.41300 42.57000 1.000 16.88000 69 ARG D O 1
ATOM 5716 N N . VAL C 2 71 ? 44.39200 63.18900 42.00900 1.000 20.52000 70 VAL D N 1
ATOM 5717 C CA . VAL C 2 71 ? 44.08600 63.59600 43.37400 1.000 16.33000 70 VAL D CA 1
ATOM 5718 C C . VAL C 2 71 ? 42.57800 63.54100 43.57300 1.000 20.56000 70 VAL D C 1
ATOM 5719 O O . VAL C 2 71 ? 41.80800 63.86400 42.66100 1.000 17.17000 70 VAL D O 1
ATOM 5723 N N . HIS C 2 72 ? 42.15900 63.13700 44.76900 1.000 12.89000 71 HIS D N 1
ATOM 5724 C CA . HIS C 2 72 ? 40.75300 62.97400 45.08800 1.000 14.57000 71 HIS D CA 1
ATOM 5725 C C . HIS C 2 72 ? 40.30400 64.00400 46.11800 1.000 16.29000 71 HIS D C 1
ATOM 5726 O O . HIS C 2 72 ? 41.07000 64.40900 46.99700 1.000 11.47000 71 HIS D O 1
ATOM 5733 N N . ALA C 2 73 ? 39.04900 64.43200 45.99200 1.000 9.24000 72 ALA D N 1
ATOM 5734 C CA . ALA C 2 73 ? 38.38900 65.23100 47.01500 1.000 11.16000 72 ALA D CA 1
ATOM 5735 C C . ALA C 2 73 ? 36.93100 64.81000 47.12400 1.000 18.01000 72 ALA D C 1
ATOM 5736 O O . ALA C 2 73 ? 36.29600 64.48300 46.11700 1.000 16.13000 72 ALA D O 1
ATOM 5738 N N . LYS C 2 74 ? 36.40600 64.81500 48.34700 1.000 14.15000 73 LYS D N 1
ATOM 5739 C CA . LYS C 2 74 ? 34.96800 64.67500 48.53700 1.000 5.93000 73 LYS D CA 1
ATOM 5740 C C . LYS C 2 74 ? 34.26300 65.94000 48.06600 1.000 14.80000 73 LYS D C 1
ATOM 5741 O O . LYS C 2 74 ? 34.74800 67.05400 48.28600 1.000 7.78000 73 LYS D O 1
ATOM 5747 N N . LEU C 2 75 ? 33.10600 65.77000 47.42400 1.000 6.72000 74 LEU D N 1
ATOM 5748 C CA . LEU C 2 75 ? 32.33400 66.89200 46.90000 1.000 12.53000 74 LEU D CA 1
ATOM 5749 C C . LEU C 2 75 ? 30.88200 66.71900 47.32100 1.000 9.46000 74 LEU D C 1
ATOM 5750 O O . LEU C 2 75 ? 30.27400 65.68000 47.05100 1.000 14.58000 74 LEU D O 1
ATOM 5755 N N . LEU C 2 76 ? 30.33900 67.71900 48.00800 1.000 10.68000 75 LEU D N 1
ATOM 5756 C CA . LEU C 2 76 ? 28.94900 67.71700 48.43800 1.000 7.22000 75 LEU D CA 1
ATOM 5757 C C . LEU C 2 76 ? 28.26700 68.97500 47.92100 1.000 19.06000 75 LEU D C 1
ATOM 5758 O O . LEU C 2 76 ? 28.75800 70.08500 48.14500 1.000 17.48000 75 LEU D O 1
ATOM 5763 N N . ARG C 2 77 ? 27.13800 68.80200 47.23600 1.000 17.29000 76 ARG D N 1
ATOM 5764 C CA . ARG C 2 77 ? 26.44800 69.91500 46.60400 1.000 13.11000 76 ARG D CA 1
ATOM 5765 C C . ARG C 2 77 ? 24.95700 69.83600 46.88200 1.000 12.14000 76 ARG D C 1
ATOM 5766 O O . ARG C 2 77 ? 24.40900 68.74000 47.04900 1.000 20.30000 76 ARG D O 1
ATOM 5774 N N . PRO C 2 78 ? 24.27800 70.97900 46.94000 1.000 14.32000 77 PRO D N 1
ATOM 5775 C CA . PRO C 2 78 ? 22.81000 70.95800 47.00400 1.000 17.02000 77 PRO D CA 1
ATOM 5776 C C . PRO C 2 78 ? 22.23700 70.15800 45.84100 1.000 21.24000 77 PRO D C 1
ATOM 5777 O O . PRO C 2 78 ? 22.80900 70.11500 44.75000 1.000 22.82000 77 PRO D O 1
ATOM 5781 N N . VAL C 2 79 ? 21.07200 69.54900 46.07700 1.000 28.44000 78 VAL D N 1
ATOM 5782 C CA . VAL C 2 79 ? 20.52100 68.58100 45.12900 1.000 31.16000 78 VAL D CA 1
ATOM 5783 C C . VAL C 2 79 ? 20.00700 69.27500 43.87200 1.000 43.28000 78 VAL D C 1
ATOM 5784 O O . VAL C 2 79 ? 20.28200 68.84100 42.74600 1.000 45.38000 78 VAL D O 1
ATOM 5788 N N . ALA C 2 80 ? 19.24100 70.35000 44.04200 1.000 53.78000 79 ALA D N 1
ATOM 5789 C CA . ALA C 2 80 ? 18.65400 71.11900 42.94700 1.000 65.21000 79 ALA D CA 1
ATOM 5790 C C . ALA C 2 80 ? 19.20800 72.53200 43.07000 1.000 75.44000 79 ALA D C 1
ATOM 5791 O O . ALA C 2 80 ? 18.54100 73.42100 43.61900 1.000 83.28000 79 ALA D O 1
ATOM 5793 N N . PRO C 2 81 ? 20.41600 72.78500 42.56700 1.000 81.47000 80 PRO D N 1
ATOM 5794 C CA . PRO C 2 81 ? 21.01700 74.10500 42.78100 1.000 84.25000 80 PRO D CA 1
ATOM 5795 C C . PRO C 2 81 ? 20.30400 75.18700 41.98900 1.000 79.39000 80 PRO D C 1
ATOM 5796 O O . PRO C 2 81 ? 19.89000 74.98700 40.84500 1.000 75.80000 80 PRO D O 1
ATOM 5800 N N . VAL C 2 82 ? 20.16500 76.34700 42.62800 1.000 76.49000 81 VAL D N 1
ATOM 5801 C CA . VAL C 2 82 ? 19.52000 77.51200 42.03700 1.000 77.55000 81 VAL D CA 1
ATOM 5802 C C . VAL C 2 82 ? 20.57000 78.59500 41.77700 1.000 68.89000 81 VAL D C 1
ATOM 5803 O O . VAL C 2 82 ? 21.45500 78.41400 40.93400 1.000 63.89000 81 VAL D O 1
ATOM 5807 N N . GLU C 2 83 ? 20.49400 79.71500 42.50000 1.000 65.64000 82 GLU D N 1
ATOM 5808 C CA . GLU C 2 83 ? 21.43600 80.80700 42.33600 1.000 63.01000 82 GLU D CA 1
ATOM 5809 C C . GLU C 2 83 ? 22.84800 80.36000 42.70700 1.000 47.76000 82 GLU D C 1
ATOM 5810 O O . GLU C 2 83 ? 23.03100 79.36100 43.40800 1.000 38.62000 82 GLU D O 1
ATOM 5816 N N . PRO C 2 84 ? 23.86300 81.07700 42.22600 1.000 40.46000 83 PRO D N 1
ATOM 5817 C CA . PRO C 2 84 ? 25.21700 80.88100 42.76000 1.000 40.65000 83 PRO D CA 1
ATOM 5818 C C . PRO C 2 84 ? 25.24300 81.13500 44.26000 1.000 28.63000 83 PRO D C 1
ATOM 5819 O O . PRO C 2 84 ? 24.58400 82.04400 44.76600 1.000 30.52000 83 PRO D O 1
ATOM 5823 N N . HIS C 2 85 ? 26.01000 80.31600 44.96800 1.000 22.18000 84 HIS D N 1
ATOM 5824 C CA . HIS C 2 85 ? 25.98400 80.26400 46.42500 1.000 17.11000 84 HIS D CA 1
ATOM 5825 C C . HIS C 2 85 ? 27.40500 80.14700 46.97300 1.000 22.68000 84 HIS D C 1
ATOM 5826 O O . HIS C 2 85 ? 28.35300 79.99900 46.18900 1.000 15.56000 84 HIS D O 1
ATOM 5833 N N . PRO C 2 86 ? 27.61100 80.24100 48.28900 1.000 17.00000 85 PRO D N 1
ATOM 5834 C CA . PRO C 2 86 ? 28.96800 80.10200 48.82900 1.000 16.96000 85 PRO D CA 1
ATOM 5835 C C . PRO C 2 86 ? 29.47400 78.67300 48.70900 1.000 14.73000 85 PRO D C 1
ATOM 5836 O O . PRO C 2 86 ? 28.74500 77.74300 48.35300 1.000 11.83000 85 PRO D O 1
ATOM 5840 N N . ALA C 2 87 ? 30.76600 78.51600 49.00200 1.000 14.33000 86 ALA D N 1
ATOM 5841 C CA . ALA C 2 87 ? 31.41300 77.21300 49.04500 1.000 19.37000 86 ALA D CA 1
ATOM 5842 C C . ALA C 2 87 ? 32.41800 77.18200 50.19300 1.000 20.16000 86 ALA D C 1
ATOM 5843 O O . ALA C 2 87 ? 32.92700 78.21800 50.63100 1.000 13.72000 86 ALA D O 1
ATOM 5845 N N . LEU C 2 88 ? 32.69700 75.97200 50.67800 1.000 11.33000 87 LEU D N 1
ATOM 5846 C CA . LEU C 2 88 ? 33.61900 75.75600 51.78500 1.000 14.96000 87 LEU D CA 1
ATOM 5847 C C . LEU C 2 88 ? 34.60300 74.65400 51.42100 1.000 15.84000 87 LEU D C 1
ATOM 5848 O O . LEU C 2 88 ? 34.19700 73.57900 50.96800 1.000 15.27000 87 LEU D O 1
ATOM 5853 N N . LEU C 2 89 ? 35.89100 74.93400 51.60400 1.000 13.90000 88 LEU D N 1
ATOM 5854 C CA . LEU C 2 89 ? 36.96000 73.96500 51.40400 1.000 15.64000 88 LEU D CA 1
ATOM 5855 C C . LEU C 2 89 ? 37.47500 73.50300 52.76000 1.000 16.71000 88 LEU D C 1
ATOM 5856 O O . LEU C 2 89 ? 37.74500 74.32900 53.63600 1.000 11.73000 88 LEU D O 1
ATOM 5861 N N . GLN C 2 90 ? 37.60100 72.19000 52.93800 1.000 8.16000 89 GLN D N 1
ATOM 5862 C CA . GLN C 2 90 ? 38.04100 71.62500 54.20400 1.000 12.53000 89 GLN D CA 1
ATOM 5863 C C . GLN C 2 90 ? 39.26900 70.75200 54.00200 1.000 9.82000 89 GLN D C 1
ATOM 5864 O O . GLN C 2 90 ? 39.35100 69.98900 53.03500 1.000 12.58000 89 GLN D O 1
ATOM 5870 N N . PHE C 2 91 ? 40.19900 70.83400 54.94700 1.000 9.84000 90 PHE D N 1
ATOM 5871 C CA . PHE C 2 91 ? 41.44900 70.09000 54.88600 1.000 10.88000 90 PHE D CA 1
ATOM 5872 C C . PHE C 2 91 ? 41.64300 69.33700 56.19600 1.000 15.93000 90 PHE D C 1
ATOM 5873 O O . PHE C 2 91 ? 41.29300 69.84200 57.26700 1.000 14.09000 90 PHE D O 1
ATOM 5881 N N . HIS C 2 92 ? 42.18300 68.12500 56.10800 1.000 9.68000 91 HIS D N 1
ATOM 5882 C CA . HIS C 2 92 ? 42.16200 67.19800 57.23000 1.000 5.84000 91 HIS D CA 1
ATOM 5883 C C . HIS C 2 92 ? 43.52000 67.10900 57.91900 1.000 9.02000 91 HIS D C 1
ATOM 5884 O O . HIS C 2 92 ? 44.52300 67.66300 57.46200 1.000 8.63000 91 HIS D O 1
ATOM 5891 N N . GLY C 2 93 ? 43.53700 66.37800 59.03700 1.000 13.73000 92 GLY D N 1
ATOM 5892 C CA . GLY C 2 93 ? 44.72800 66.26300 59.84800 1.000 15.18000 92 GLY D CA 1
ATOM 5893 C C . GLY C 2 93 ? 45.73800 65.28500 59.28600 1.000 15.97000 92 GLY D C 1
ATOM 5894 O O . GLY C 2 93 ? 45.43800 64.45700 58.42700 1.000 9.76000 92 GLY D O 1
ATOM 5895 N N . TYR C 2 94 ? 46.95300 65.38100 59.82200 1.000 11.40000 93 TYR D N 1
ATOM 5896 C CA . TYR C 2 94 ? 48.08000 64.61400 59.31300 1.000 11.22000 93 TYR D CA 1
ATOM 5897 C C . TYR C 2 94 ? 47.85700 63.11400 59.48500 1.000 11.17000 93 TYR D C 1
ATOM 5898 O O . TYR C 2 94 ? 47.54900 62.64200 60.58500 1.000 10.93000 93 TYR D O 1
ATOM 5907 N N . THR C 2 95 ? 48.02200 62.37500 58.38300 1.000 14.07000 94 THR D N 1
ATOM 5908 C CA . THR C 2 95 ? 47.81700 60.93400 58.19400 1.000 13.39000 94 THR D CA 1
ATOM 5909 C C . THR C 2 95 ? 46.34800 60.53000 58.19100 1.000 18.09000 94 THR D C 1
ATOM 5910 O O . THR C 2 95 ? 46.05400 59.33900 58.02300 1.000 21.81000 94 THR D O 1
ATOM 5914 N N . GLY C 2 96 ? 45.42000 61.46400 58.36300 1.000 17.16000 95 GLY D N 1
ATOM 5915 C CA . GLY C 2 96 ? 44.00300 61.17100 58.29800 1.000 16.53000 95 GLY D CA 1
ATOM 5916 C C . GLY C 2 96 ? 43.46900 61.26200 56.88300 1.000 11.26000 95 GLY D C 1
ATOM 5917 O O . GLY C 2 96 ? 44.20700 61.15200 55.90100 1.000 15.06000 95 GLY D O 1
ATOM 5918 N N . ASN C 2 97 ? 42.15400 61.45700 56.78200 1.000 18.83000 96 ASN D N 1
ATOM 5919 C CA . ASN C 2 97 ? 41.48900 61.65900 55.49900 1.000 16.01000 96 ASN D CA 1
ATOM 5920 C C . ASN C 2 97 ? 40.34600 62.64900 55.68600 1.000 19.34000 96 ASN D C 1
ATOM 5921 O O . ASN C 2 97 ? 40.13300 63.18300 56.77800 1.000 15.90000 96 ASN D O 1
ATOM 5926 N N . SER C 2 98 ? 39.59700 62.88700 54.60500 1.000 14.45000 97 SER D N 1
ATOM 5927 C CA . SER C 2 98 ? 38.55600 63.91100 54.60100 1.000 17.53000 97 SER D CA 1
ATOM 5928 C C . SER C 2 98 ? 37.40700 63.61600 55.56500 1.000 16.72000 97 SER D C 1
ATOM 5929 O O . SER C 2 98 ? 36.62000 64.52400 55.85100 1.000 20.03000 97 SER D O 1
ATOM 5932 N N . GLY C 2 99 ? 37.31100 62.40300 56.09600 1.000 15.71000 98 GLY D N 1
ATOM 5933 C CA . GLY C 2 99 ? 36.35200 62.10900 57.14400 1.000 20.60000 98 GLY D CA 1
ATOM 5934 C C . GLY C 2 99 ? 34.97200 61.74300 56.63600 1.000 21.53000 98 GLY D C 1
ATOM 5935 O O . GLY C 2 99 ? 34.74600 61.46700 55.45400 1.000 31.33000 98 GLY D O 1
ATOM 5936 N N . ASP C 2 100 ? 34.02400 61.74600 57.57300 1.000 21.59000 99 ASP D N 1
ATOM 5937 C CA . ASP C 2 100 ? 32.66900 61.28500 57.29200 1.000 20.65000 99 ASP D CA 1
ATOM 5938 C C . ASP C 2 100 ? 31.89600 62.30200 56.45600 1.000 19.70000 99 ASP D C 1
ATOM 5939 O O . ASP C 2 100 ? 32.02700 63.51500 56.64500 1.000 15.70000 99 ASP D O 1
ATOM 5944 N N . TRP C 2 101 ? 31.08500 61.79200 55.52000 1.000 10.15000 100 TRP D N 1
ATOM 5945 C CA . TRP C 2 101 ? 30.23400 62.65600 54.70200 1.000 15.62000 100 TRP D CA 1
ATOM 5946 C C . TRP C 2 101 ? 29.28100 63.48200 55.55700 1.000 11.67000 100 TRP D C 1
ATOM 5947 O O . TRP C 2 101 ? 29.05400 64.66600 55.28200 1.000 12.73000 100 TRP D O 1
ATOM 5958 N N . SER C 2 102 ? 28.69300 62.86700 56.58400 1.000 7.14000 101 SER D N 1
ATOM 5959 C CA . SER C 2 102 ? 27.59600 63.48300 57.32000 1.000 10.58000 101 SER D CA 1
ATOM 5960 C C . SER C 2 102 ? 28.04000 64.60700 58.24400 1.000 15.18000 101 SER D C 1
ATOM 5961 O O . SER C 2 102 ? 27.18800 65.35300 58.73600 1.000 22.04000 101 SER D O 1
ATOM 5964 N N . SER C 2 103 ? 29.33900 64.75200 58.48600 1.000 16.92000 102 SER D N 1
ATOM 5965 C CA . SER C 2 103 ? 29.82800 65.78400 59.38800 1.000 16.99000 102 SER D CA 1
ATOM 5966 C C . SER C 2 103 ? 29.76800 67.18500 58.79300 1.000 20.96000 102 SER D C 1
ATOM 5967 O O . SER C 2 103 ? 30.06000 68.14900 59.50400 1.000 21.64000 102 SER D O 1
ATOM 5970 N N . ARG C 2 104 ? 29.42300 67.33200 57.51300 1.000 17.26000 103 ARG D N 1
ATOM 5971 C CA A ARG C 2 104 ? 29.35900 68.64800 56.88700 0.890 19.88000 103 ARG D CA 1
ATOM 5972 C CA B ARG C 2 104 ? 29.35100 68.65400 56.90000 0.110 17.86000 103 ARG D CA 1
ATOM 5973 C C . ARG C 2 104 ? 28.04600 68.86400 56.14000 1.000 16.52000 103 ARG D C 1
ATOM 5974 O O . ARG C 2 104 ? 27.93700 69.81000 55.34700 1.000 11.75000 103 ARG D O 1
ATOM 5989 N N . LEU C 2 105 ? 27.04600 68.01400 56.37400 1.000 17.41000 104 LEU D N 1
ATOM 5990 C CA . LEU C 2 105 ? 25.77400 68.15800 55.67900 1.000 14.87000 104 LEU D CA 1
ATOM 5991 C C . LEU C 2 105 ? 25.02500 69.42200 56.09400 1.000 16.31000 104 LEU D C 1
ATOM 5992 O O . LEU C 2 105 ? 24.17100 69.89700 55.33600 1.000 15.74000 104 LEU D O 1
ATOM 5997 N N . HIS C 2 106 ? 25.30900 69.97200 57.28100 1.000 13.23000 105 HIS D N 1
ATOM 5998 C CA . HIS C 2 106 ? 24.63700 71.20700 57.68100 1.000 14.38000 105 HIS D CA 1
ATOM 5999 C C . HIS C 2 106 ? 25.12300 72.40600 56.87200 1.000 13.79000 105 HIS D C 1
ATOM 6000 O O . HIS C 2 106 ? 24.35800 73.35400 56.66500 1.000 20.14000 105 HIS D O 1
ATOM 6007 N N . TYR C 2 107 ? 26.37400 72.39000 56.40100 1.000 15.84000 106 TYR D N 1
ATOM 6008 C CA . TYR C 2 107 ? 26.81100 73.44600 55.49000 1.000 12.67000 106 TYR D CA 1
ATOM 6009 C C . TYR C 2 107 ? 26.08700 73.34400 54.15200 1.000 15.16000 106 TYR D C 1
ATOM 6010 O O . TYR C 2 107 ? 25.68800 74.36400 53.57900 1.000 18.03000 106 TYR D O 1
ATOM 6019 N N . VAL C 2 108 ? 25.88100 72.12300 53.65100 1.000 10.92000 107 VAL D N 1
ATOM 6020 C CA . VAL C 2 108 ? 25.10400 71.96500 52.42200 1.000 11.04000 107 VAL D CA 1
ATOM 6021 C C . VAL C 2 108 ? 23.66900 72.42200 52.64100 1.000 15.24000 107 VAL D C 1
ATOM 6022 O O . VAL C 2 108 ? 23.06500 73.05900 51.76600 1.000 11.89000 107 VAL D O 1
ATOM 6026 N N . ALA C 2 109 ? 23.11400 72.14200 53.82800 1.000 13.98000 108 ALA D N 1
ATOM 6027 C CA . ALA C 2 109 ? 21.75000 72.56700 54.13200 1.000 15.23000 108 ALA D CA 1
ATOM 6028 C C . ALA C 2 109 ? 21.62600 74.08500 54.14800 1.000 17.08000 108 ALA D C 1
ATOM 6029 O O . ALA C 2 109 ? 20.54700 74.62300 53.87000 1.000 22.84000 108 ALA D O 1
ATOM 6031 N N . LEU C 2 110 ? 22.70600 74.78800 54.49700 1.000 17.71000 109 LEU D N 1
ATOM 6032 C CA . LEU C 2 110 ? 22.76100 76.23400 54.32600 1.000 16.09000 109 LEU D CA 1
ATOM 6033 C C . LEU C 2 110 ? 22.79200 76.64600 52.86200 1.000 15.85000 109 LEU D C 1
ATOM 6034 O O . LEU C 2 110 ? 22.60700 77.83100 52.56600 1.000 22.66000 109 LEU D O 1
ATOM 6039 N N . GLY C 2 111 ? 23.04900 75.71600 51.94800 1.000 16.90000 110 GLY D N 1
ATOM 6040 C CA . GLY C 2 111 ? 23.16800 76.04100 50.54300 1.000 19.07000 110 GLY D CA 1
ATOM 6041 C C . GLY C 2 111 ? 24.57900 76.07400 50.00100 1.000 18.59000 110 GLY D C 1
ATOM 6042 O O . GLY C 2 111 ? 24.76600 76.46600 48.84400 1.000 20.08000 110 GLY D O 1
ATOM 6043 N N . TYR C 2 112 ? 25.57100 75.66800 50.78800 1.000 12.00000 111 TYR D N 1
ATOM 6044 C CA . TYR C 2 112 ? 26.96500 75.73800 50.37500 1.000 12.87000 111 TYR D CA 1
ATOM 6045 C C . TYR C 2 112 ? 27.34800 74.48400 49.60500 1.000 14.65000 111 TYR D C 1
ATOM 6046 O O . TYR C 2 112 ? 26.80200 73.40000 49.83000 1.000 21.11000 111 TYR D O 1
ATOM 6055 N N . THR C 2 113 ? 28.30200 74.63900 48.69800 1.000 7.75000 112 THR D N 1
ATOM 6056 C CA . THR C 2 113 ? 29.06300 73.50800 48.19300 1.000 8.66000 112 THR D CA 1
ATOM 6057 C C . THR C 2 113 ? 30.20900 73.25600 49.16100 1.000 13.50000 112 THR D C 1
ATOM 6058 O O . THR C 2 113 ? 30.79100 74.19700 49.70200 1.000 12.59000 112 THR D O 1
ATOM 6062 N N . VAL C 2 114 ? 30.49400 71.98800 49.43200 1.000 11.99000 113 VAL D N 1
ATOM 6063 C CA . VAL C 2 114 ? 31.59200 71.62200 50.31400 1.000 8.53000 113 VAL D CA 1
ATOM 6064 C C . VAL C 2 114 ? 32.53900 70.71400 49.54300 1.000 11.83000 113 VAL D C 1
ATOM 6065 O O . VAL C 2 114 ? 32.10100 69.75000 48.90400 1.000 17.29000 113 VAL D O 1
ATOM 6069 N N . ALA C 2 115 ? 33.82800 71.04600 49.57700 1.000 6.66000 114 ALA D N 1
ATOM 6070 C CA . ALA C 2 115 ? 34.88200 70.23000 48.98700 1.000 12.69000 114 ALA D CA 1
ATOM 6071 C C . ALA C 2 115 ? 35.91600 69.94100 50.06500 1.000 15.26000 114 ALA D C 1
ATOM 6072 O O . ALA C 2 115 ? 36.34200 70.85500 50.77800 1.000 10.53000 114 ALA D O 1
ATOM 6074 N N . ALA C 2 116 ? 36.29000 68.67100 50.20900 1.000 18.60000 115 ALA D N 1
ATOM 6075 C CA . ALA C 2 116 ? 37.21800 68.23000 51.24900 1.000 11.84000 115 ALA D CA 1
ATOM 6076 C C . ALA C 2 116 ? 38.30800 67.39500 50.59500 1.000 8.02000 115 ALA D C 1
ATOM 6077 O O . ALA C 2 116 ? 38.04500 66.27800 50.14000 1.000 14.29000 115 ALA D O 1
ATOM 6079 N N . LEU C 2 117 ? 39.52800 67.92900 50.56800 1.000 18.42000 116 LEU D N 1
ATOM 6080 C CA . LEU C 2 117 ? 40.64800 67.29200 49.88500 1.000 15.87000 116 LEU D CA 1
ATOM 6081 C C . LEU C 2 117 ? 41.17300 66.09300 50.66600 1.000 19.70000 116 LEU D C 1
ATOM 6082 O O . LEU C 2 117 ? 41.20400 66.10400 51.90000 1.000 20.75000 116 LEU D O 1
ATOM 6087 N N . ASP C 2 118 ? 41.56500 65.04500 49.93900 1.000 13.10000 117 ASP D N 1
ATOM 6088 C CA . ASP C 2 118 ? 42.34500 63.94400 50.50200 1.000 13.09000 117 ASP D CA 1
ATOM 6089 C C . ASP C 2 118 ? 43.80800 64.16600 50.14600 1.000 19.35000 117 ASP D C 1
ATOM 6090 O O . ASP C 2 118 ? 44.16100 64.20300 48.96300 1.000 17.19000 117 ASP D O 1
ATOM 6095 N N . CYS C 2 119 ? 44.65600 64.29300 51.16300 1.000 15.23000 118 CYS D N 1
ATOM 6096 C CA . CYS C 2 119 ? 46.07100 64.53600 50.91700 1.000 12.24000 118 CYS D CA 1
ATOM 6097 C C . CYS C 2 119 ? 46.72700 63.28800 50.34400 1.000 11.83000 118 CYS D C 1
ATOM 6098 O O . CYS C 2 119 ? 46.40500 62.16400 50.74100 1.000 11.52000 118 CYS D O 1
ATOM 6101 N N . ARG C 2 120 ? 47.66800 63.49900 49.42000 1.000 10.93000 119 ARG D N 1
ATOM 6102 C CA . ARG C 2 120 ? 48.34700 62.40100 48.73800 1.000 18.35000 119 ARG D CA 1
ATOM 6103 C C . ARG C 2 120 ? 48.98200 61.42000 49.71400 1.000 19.95000 119 ARG D C 1
ATOM 6104 O O . ARG C 2 120 ? 49.73800 61.80800 50.61000 1.000 13.72000 119 ARG D O 1
ATOM 6112 N N . GLY C 2 121 ? 48.68000 60.13800 49.52000 1.000 14.27000 120 GLY D N 1
ATOM 6113 C CA . GLY C 2 121 ? 49.31700 59.08500 50.28000 1.000 14.87000 120 GLY D CA 1
ATOM 6114 C C . GLY C 2 121 ? 48.81200 58.91200 51.69200 1.000 17.28000 120 GLY D C 1
ATOM 6115 O O . GLY C 2 121 ? 49.30600 58.02500 52.40300 1.000 20.80000 120 GLY D O 1
ATOM 6116 N N . GLN C 2 122 ? 47.86500 59.73300 52.13400 1.000 13.41000 121 GLN D N 1
ATOM 6117 C CA . GLN C 2 122 ? 47.35600 59.64200 53.49500 1.000 16.69000 121 GLN D CA 1
ATOM 6118 C C . GLN C 2 122 ? 46.13900 58.70900 53.49100 1.000 16.26000 121 GLN D C 1
ATOM 6119 O O . GLN C 2 122 ? 45.99200 57.87300 52.59600 1.000 15.84000 121 GLN D O 1
ATOM 6125 N N . ALA C 2 123 ? 45.25000 58.83400 54.47200 1.000 11.10000 122 ALA D N 1
ATOM 6126 C CA . ALA C 2 123 ? 44.27800 57.77100 54.70200 1.000 17.26000 122 ALA D CA 1
ATOM 6127 C C . ALA C 2 123 ? 43.13400 57.73900 53.68900 1.000 19.80000 122 ALA D C 1
ATOM 6128 O O . ALA C 2 123 ? 42.27400 56.85800 53.79300 1.000 20.63000 122 ALA D O 1
ATOM 6130 N N . GLY C 2 124 ? 43.10600 58.63500 52.71200 1.000 18.34000 123 GLY D N 1
ATOM 6131 C CA . GLY C 2 124 ? 42.00800 58.72900 51.76400 1.000 19.79000 123 GLY D CA 1
ATOM 6132 C C . GLY C 2 124 ? 42.29300 58.04600 50.44100 1.000 24.37000 123 GLY D C 1
ATOM 6133 O O . GLY C 2 124 ? 43.08800 57.10200 50.35600 1.000 21.66000 123 GLY D O 1
ATOM 6134 N N . LEU C 2 125 ? 41.65600 58.55000 49.38400 1.000 18.60000 124 LEU D N 1
ATOM 6135 C CA . LEU C 2 125 ? 41.71200 57.93400 48.06500 1.000 21.71000 124 LEU D CA 1
ATOM 6136 C C . LEU C 2 125 ? 42.79100 58.52300 47.16100 1.000 16.65000 124 LEU D C 1
ATOM 6137 O O . LEU C 2 125 ? 42.97600 58.02300 46.04700 1.000 19.68000 124 LEU D O 1
ATOM 6142 N N . SER C 2 126 ? 43.51500 59.55200 47.60000 1.000 11.37000 125 SER D N 1
ATOM 6143 C CA . SER C 2 126 ? 44.62600 60.06900 46.79900 1.000 15.40000 125 SER D CA 1
ATOM 6144 C C . SER C 2 126 ? 45.83800 59.18900 47.07000 1.000 16.95000 125 SER D C 1
ATOM 6145 O O . SER C 2 126 ? 46.51900 59.34100 48.08700 1.000 17.72000 125 SER D O 1
ATOM 6148 N N . VAL C 2 127 ? 46.11900 58.26800 46.14800 1.000 15.72000 126 VAL D N 1
ATOM 6149 C CA . VAL C 2 127 ? 47.14600 57.25400 46.32900 1.000 12.38000 126 VAL D CA 1
ATOM 6150 C C . VAL C 2 127 ? 48.25200 57.36800 45.28800 1.000 20.89000 126 VAL D C 1
ATOM 6151 O O . VAL C 2 127 ? 49.06800 56.45500 45.15200 1.000 20.14000 126 VAL D O 1
ATOM 6155 N N . GLY C 2 128 ? 48.30400 58.48000 44.55600 1.000 23.17000 127 GLY D N 1
ATOM 6156 C CA . GLY C 2 128 ? 49.33000 58.68000 43.55000 1.000 19.64000 127 GLY D CA 1
ATOM 6157 C C . GLY C 2 128 ? 50.52000 59.39900 44.15000 1.000 17.97000 127 GLY D C 1
ATOM 6158 O O . GLY C 2 128 ? 50.36500 60.41200 44.83700 1.000 18.71000 127 GLY D O 1
ATOM 6159 N N . GLU C 2 129 ? 51.71100 58.88800 43.86000 1.000 15.70000 128 GLU D N 1
ATOM 6160 C CA . GLU C 2 129 ? 52.94900 59.36500 44.46100 1.000 24.00000 128 GLU D CA 1
ATOM 6161 C C . GLU C 2 129 ? 53.80000 60.03100 43.38900 1.000 21.90000 128 GLU D C 1
ATOM 6162 O O . GLU C 2 129 ? 54.12400 59.40700 42.37300 1.000 20.64000 128 GLU D O 1
ATOM 6168 N N . ALA C 2 130 ? 54.18000 61.27900 43.62600 1.000 24.02000 129 ALA D N 1
ATOM 6169 C CA . ALA C 2 130 ? 55.10600 61.90500 42.69600 1.000 21.08000 129 ALA D CA 1
ATOM 6170 C C . ALA C 2 130 ? 56.52600 61.42300 42.98400 1.000 22.31000 129 ALA D C 1
ATOM 6171 O O . ALA C 2 130 ? 56.93300 61.35300 44.14600 1.000 24.61000 129 ALA D O 1
ATOM 6173 N N . PRO C 2 131 ? 57.29800 61.08200 41.95700 1.000 23.58000 130 PRO D N 1
ATOM 6174 C CA . PRO C 2 131 ? 58.63900 60.54300 42.19600 1.000 15.01000 130 PRO D CA 1
ATOM 6175 C C . PRO C 2 131 ? 59.60700 61.62800 42.64300 1.000 17.94000 130 PRO D C 1
ATOM 6176 O O . PRO C 2 131 ? 59.38100 62.82500 42.45400 1.000 23.78000 130 PRO D O 1
ATOM 6180 N N . VAL C 2 132 ? 60.69100 61.18200 43.28300 1.000 18.72000 131 VAL D N 1
ATOM 6181 C CA . VAL C 2 132 ? 61.79000 62.04600 43.69200 1.000 18.94000 131 VAL D CA 1
ATOM 6182 C C . VAL C 2 132 ? 63.09000 61.40200 43.22600 1.000 15.91000 131 VAL D C 1
ATOM 6183 O O . VAL C 2 132 ? 63.15700 60.19700 42.97600 1.000 19.85000 131 VAL D O 1
ATOM 6187 N N . GLU C 2 133 ? 64.13600 62.22600 43.11700 1.000 19.29000 132 GLU D N 1
ATOM 6188 C CA . GLU C 2 133 ? 65.44900 61.70000 42.75100 1.000 23.60000 132 GLU D CA 1
ATOM 6189 C C . GLU C 2 133 ? 66.09000 60.94900 43.91000 1.000 20.96000 132 GLU D C 1
ATOM 6190 O O . GLU C 2 133 ? 66.72900 59.90900 43.70500 1.000 20.73000 132 GLU D O 1
ATOM 6196 N N . ASN C 2 134 ? 65.94900 61.47100 45.12800 1.000 15.46000 133 ASN D N 1
ATOM 6197 C CA . ASN C 2 134 ? 66.58200 60.91500 46.32000 1.000 12.22000 133 ASN D CA 1
ATOM 6198 C C . ASN C 2 134 ? 65.48100 60.60800 47.32300 1.000 18.75000 133 ASN D C 1
ATOM 6199 O O . ASN C 2 134 ? 64.89900 61.52400 47.91600 1.000 19.43000 133 ASN D O 1
ATOM 6204 N N . TRP C 2 135 ? 65.21400 59.32400 47.52800 1.000 12.06000 134 TRP D N 1
ATOM 6205 C CA . TRP C 2 135 ? 64.16300 58.87100 48.42600 1.000 13.33000 134 TRP D CA 1
ATOM 6206 C C . TRP C 2 135 ? 64.75300 58.51800 49.78500 1.000 15.66000 134 TRP D C 1
ATOM 6207 O O . TRP C 2 135 ? 65.71300 57.74200 49.87400 1.000 13.00000 134 TRP D O 1
ATOM 6218 N N . SER C 2 136 ? 64.18200 59.10100 50.83200 1.000 11.61000 135 SER D N 1
ATOM 6219 C CA . SER C 2 136 ? 64.43900 58.70900 52.21000 1.000 17.64000 135 SER D CA 1
ATOM 6220 C C . SER C 2 136 ? 63.11000 58.35000 52.85900 1.000 21.72000 135 SER D C 1
ATOM 6221 O O . SER C 2 136 ? 62.16100 59.13900 52.82200 1.000 15.97000 135 SER D O 1
ATOM 6224 N N . MET C 2 137 ? 63.04600 57.16200 53.45000 1.000 19.12000 136 MET D N 1
ATOM 6225 C CA . MET C 2 137 ? 61.83900 56.74200 54.15200 1.000 19.68000 136 MET D CA 1
ATOM 6226 C C . MET C 2 137 ? 61.68100 57.43400 55.49900 1.000 20.49000 136 MET D C 1
ATOM 6227 O O . MET C 2 137 ? 60.68500 57.19700 56.18700 1.000 23.91000 136 MET D O 1
ATOM 6232 N N . ALA C 2 138 ? 62.64000 58.27300 55.89400 1.000 24.92000 137 ALA D N 1
ATOM 6233 C CA . ALA C 2 138 ? 62.62500 58.83800 57.23900 1.000 22.62000 137 ALA D CA 1
ATOM 6234 C C . ALA C 2 138 ? 61.49700 59.84500 57.43400 1.000 20.42000 137 ALA D C 1
ATOM 6235 O O . ALA C 2 138 ? 60.98500 59.98600 58.55000 1.000 27.51000 137 ALA D O 1
ATOM 6237 N N . SER C 2 139 ? 61.09200 60.55600 56.38500 1.000 14.30000 138 SER D N 1
ATOM 6238 C CA . SER C 2 139 ? 60.17500 61.67400 56.59400 1.000 19.68000 138 SER D CA 1
ATOM 6239 C C . SER C 2 139 ? 59.39700 61.97000 55.32500 1.000 16.36000 138 SER D C 1
ATOM 6240 O O . SER C 2 139 ? 59.99600 62.22600 54.27600 1.000 24.79000 138 SER D O 1
ATOM 6243 N N . TYR C 2 140 ? 58.06800 61.96300 55.42500 1.000 17.70000 139 TYR D N 1
ATOM 6244 C CA . TYR C 2 140 ? 57.25500 62.48000 54.33300 1.000 22.69000 139 TYR D CA 1
ATOM 6245 C C . TYR C 2 140 ? 57.36800 63.99600 54.23500 1.000 25.49000 139 TYR D C 1
ATOM 6246 O O . TYR C 2 140 ? 57.43100 64.54900 53.13100 1.000 25.40000 139 TYR D O 1
ATOM 6255 N N . LEU C 2 141 ? 57.39000 64.68500 55.38100 1.000 20.52000 140 LEU D N 1
ATOM 6256 C CA . LEU C 2 141 ? 57.43700 66.14400 55.37100 1.000 16.32000 140 LEU D CA 1
ATOM 6257 C C . LEU C 2 141 ? 58.65700 66.66000 54.62800 1.000 17.37000 140 LEU D C 1
ATOM 6258 O O . LEU C 2 141 ? 58.58800 67.70600 53.97300 1.000 19.24000 140 LEU D O 1
ATOM 6263 N N . LEU C 2 142 ? 59.78000 65.94800 54.71900 1.000 17.10000 141 LEU D N 1
ATOM 6264 C CA . LEU C 2 142 ? 61.01300 66.34400 54.05900 1.000 15.45000 141 LEU D CA 1
ATOM 6265 C C . LEU C 2 142 ? 61.23600 65.58700 52.75600 1.000 15.08000 141 LEU D C 1
ATOM 6266 O O . LEU C 2 142 ? 62.33800 65.63500 52.20200 1.000 15.60000 141 LEU D O 1
ATOM 6271 N N . ARG C 2 143 ? 60.21800 64.89000 52.25700 1.000 9.96000 142 ARG D N 1
ATOM 6272 C CA . ARG C 2 143 ? 60.35900 64.16100 51.00500 1.000 13.14000 142 ARG D CA 1
ATOM 6273 C C . ARG C 2 143 ? 60.71600 65.12300 49.87900 1.000 16.46000 142 ARG D C 1
ATOM 6274 O O . ARG C 2 143 ? 60.06600 66.15600 49.69800 1.000 14.60000 142 ARG D O 1
ATOM 6282 N N . GLY C 2 144 ? 61.78800 64.80500 49.15600 1.000 20.68000 143 GLY D N 1
ATOM 6283 C CA . GLY C 2 144 ? 62.24600 65.64400 48.07000 1.000 19.45000 143 GLY D CA 1
ATOM 6284 C C . GLY C 2 144 ? 63.28600 66.67000 48.45200 1.000 26.18000 143 GLY D C 1
ATOM 6285 O O . GLY C 2 144 ? 63.73700 67.42200 47.58000 1.000 26.84000 143 GLY D O 1
ATOM 6286 N N . ILE C 2 145 ? 63.67800 66.73100 49.72700 1.000 21.26000 144 ILE D N 1
ATOM 6287 C CA . ILE C 2 145 ? 64.56500 67.78800 50.18900 1.000 18.65000 144 ILE D CA 1
ATOM 6288 C C . ILE C 2 145 ? 65.98800 67.64000 49.65700 1.000 20.82000 144 ILE D C 1
ATOM 6289 O O . ILE C 2 145 ? 66.74700 68.61400 49.67000 1.000 14.05000 144 ILE D O 1
ATOM 6294 N N . ASP C 2 146 ? 66.38100 66.44800 49.20800 1.000 18.91000 145 ASP D N 1
ATOM 6295 C CA . ASP C 2 146 ? 67.73500 66.19800 48.72900 1.000 15.66000 145 ASP D CA 1
ATOM 6296 C C . ASP C 2 146 ? 67.84000 66.22000 47.21000 1.000 17.00000 145 ASP D C 1
ATOM 6297 O O . ASP C 2 146 ? 68.88400 65.84200 46.67200 1.000 21.57000 145 ASP D O 1
ATOM 6302 N N . ASP C 2 147 ? 66.78700 66.62100 46.50700 1.000 21.17000 146 ASP D N 1
ATOM 6303 C CA . ASP C 2 147 ? 66.87900 66.70300 45.05900 1.000 19.53000 146 ASP D CA 1
ATOM 6304 C C . ASP C 2 147 ? 67.70200 67.92400 44.64700 1.000 28.36000 146 ASP D C 1
ATOM 6305 O O . ASP C 2 147 ? 68.08200 68.76500 45.46700 1.000 33.27000 146 ASP D O 1
ATOM 6310 N N . ASP C 2 148 ? 67.99200 68.00700 43.34700 1.000 31.98000 147 ASP D N 1
ATOM 6311 C CA . ASP C 2 148 ? 68.88100 69.05400 42.85300 1.000 27.68000 147 ASP D CA 1
ATOM 6312 C C . ASP C 2 148 ? 68.26800 70.43800 43.03700 1.000 26.93000 147 ASP D C 1
ATOM 6313 O O . ASP C 2 148 ? 68.92200 71.35500 43.54900 1.000 31.22000 147 ASP D O 1
ATOM 6318 N N . ALA C 2 149 ? 67.01600 70.60800 42.62900 1.000 28.09000 148 ALA D N 1
ATOM 6319 C CA . ALA C 2 149 ? 66.26600 71.82500 42.89500 1.000 28.00000 148 ALA D CA 1
ATOM 6320 C C . ALA C 2 149 ? 65.20300 71.55000 43.94900 1.000 28.50000 148 ALA D C 1
ATOM 6321 O O . ALA C 2 149 ? 64.90900 70.39900 44.28200 1.000 26.35000 148 ALA D O 1
ATOM 6323 N N . ALA C 2 150 ? 64.61600 72.62700 44.46900 1.000 22.53000 149 ALA D N 1
ATOM 6324 C CA . ALA C 2 150 ? 63.61900 72.53100 45.52800 1.000 24.39000 149 ALA D CA 1
ATOM 6325 C C . ALA C 2 150 ? 62.20500 72.34600 44.98800 1.000 25.56000 149 ALA D C 1
ATOM 6326 O O . ALA C 2 150 ? 61.24600 72.38600 45.76600 1.000 27.69000 149 ALA D O 1
ATOM 6328 N N . ASP C 2 151 ? 62.05500 72.12700 43.68200 1.000 22.25000 150 ASP D N 1
ATOM 6329 C CA . ASP C 2 151 ? 60.73900 72.01000 43.07100 1.000 29.62000 150 ASP D CA 1
ATOM 6330 C C . ASP C 2 151 ? 60.14100 70.61500 43.20600 1.000 24.32000 150 ASP D C 1
ATOM 6331 O O . ASP C 2 151 ? 58.99200 70.41500 42.80000 1.000 23.88000 150 ASP D O 1
ATOM 6336 N N . ASN C 2 152 ? 60.87300 69.65100 43.76500 1.000 17.45000 151 ASN D N 1
ATOM 6337 C CA . ASN C 2 152 ? 60.35000 68.30500 43.96400 1.000 13.21000 151 ASN D CA 1
ATOM 6338 C C . ASN C 2 152 ? 59.93200 68.03500 45.40300 1.000 10.80000 151 ASN D C 1
ATOM 6339 O O . ASN C 2 152 ? 59.68100 66.87900 45.75100 1.000 15.48000 151 ASN D O 1
ATOM 6344 N N . LEU C 2 153 ? 59.84400 69.06500 46.24100 1.000 11.88000 152 LEU D N 1
ATOM 6345 C CA . LEU C 2 153 ? 59.39400 68.87400 47.61700 1.000 14.27000 152 LEU D CA 1
ATOM 6346 C C . LEU C 2 153 ? 57.96500 68.34600 47.64500 1.000 18.72000 152 LEU D C 1
ATOM 6347 O O . LEU C 2 153 ? 57.07900 68.89700 46.98600 1.000 16.51000 152 LEU D O 1
ATOM 6352 N N . ALA C 2 154 ? 57.73600 67.27600 48.41600 1.000 15.04000 153 ALA D N 1
ATOM 6353 C CA . ALA C 2 154 ? 56.38800 66.71900 48.50600 1.000 17.52000 153 ALA D CA 1
ATOM 6354 C C . ALA C 2 154 ? 55.39900 67.74700 49.03800 1.000 14.12000 153 ALA D C 1
ATOM 6355 O O . ALA C 2 154 ? 54.23500 67.77700 48.61500 1.000 20.98000 153 ALA D O 1
ATOM 6357 N N . LEU C 2 155 ? 55.84000 68.59800 49.96800 1.000 11.72000 154 LEU D N 1
ATOM 6358 C CA A LEU C 2 155 ? 54.94200 69.60200 50.52900 0.270 13.08000 154 LEU D CA 1
ATOM 6359 C CA B LEU C 2 155 ? 54.94100 69.60200 50.52800 0.730 13.74000 154 LEU D CA 1
ATOM 6360 C C . LEU C 2 155 ? 54.55500 70.65300 49.49400 1.000 10.70000 154 LEU D C 1
ATOM 6361 O O . LEU C 2 155 ? 53.48800 71.26500 49.60200 1.000 16.53000 154 LEU D O 1
ATOM 6370 N N . ARG C 2 156 ? 55.40200 70.87900 48.49200 1.000 16.34000 155 ARG D N 1
ATOM 6371 C CA . ARG C 2 156 ? 55.06300 71.83600 47.44500 1.000 12.92000 155 ARG D CA 1
ATOM 6372 C C . ARG C 2 156 ? 53.90100 71.32300 46.60700 1.000 15.66000 155 ARG D C 1
ATOM 6373 O O . ARG C 2 156 ? 52.94400 72.05800 46.33900 1.000 22.38000 155 ARG D O 1
ATOM 6381 N N . HIS C 2 157 ? 53.96500 70.05300 46.19600 1.000 12.42000 156 HIS D N 1
ATOM 6382 C CA . HIS C 2 157 ? 52.86200 69.44100 45.46300 1.000 16.36000 156 HIS D CA 1
ATOM 6383 C C . HIS C 2 157 ? 51.57200 69.49000 46.26900 1.000 17.29000 156 HIS D C 1
ATOM 6384 O O . HIS C 2 157 ? 50.49000 69.72000 45.71400 1.000 18.99000 156 HIS D O 1
ATOM 6391 N N . LEU C 2 158 ? 51.66700 69.24300 47.57700 1.000 14.78000 157 LEU D N 1
ATOM 6392 C CA . LEU C 2 158 ? 50.48000 69.24700 48.42600 1.000 14.65000 157 LEU D CA 1
ATOM 6393 C C . LEU C 2 158 ? 49.83000 70.62600 48.45200 1.000 13.14000 157 LEU D C 1
ATOM 6394 O O . LEU C 2 158 ? 48.60700 70.74700 48.30600 1.000 10.58000 157 LEU D O 1
ATOM 6399 N N . PHE C 2 159 ? 50.63900 71.67800 48.61200 1.000 17.13000 158 PHE D N 1
ATOM 6400 C CA . PHE C 2 159 ? 50.10600 73.03800 48.63600 1.000 10.40000 158 PHE D CA 1
ATOM 6401 C C . PHE C 2 159 ? 49.44500 73.38900 47.31000 1.000 11.37000 158 PHE D C 1
ATOM 6402 O O . PHE C 2 159 ? 48.38400 74.02400 47.28000 1.000 19.23000 158 PHE D O 1
ATOM 6410 N N . LEU C 2 160 ? 50.05300 72.97900 46.20100 1.000 11.63000 159 LEU D N 1
ATOM 6411 C CA . LEU C 2 160 ? 49.46500 73.26500 44.89900 1.000 10.50000 159 LEU D CA 1
ATOM 6412 C C . LEU C 2 160 ? 48.18800 72.46600 44.66700 1.000 16.52000 159 LEU D C 1
ATOM 6413 O O . LEU C 2 160 ? 47.32700 72.90800 43.89900 1.000 25.36000 159 LEU D O 1
ATOM 6418 N N . ASP C 2 161 ? 48.04300 71.31000 45.32500 1.000 22.62000 160 ASP D N 1
ATOM 6419 C CA . ASP C 2 161 ? 46.78300 70.57100 45.27400 1.000 12.50000 160 ASP D CA 1
ATOM 6420 C C . ASP C 2 161 ? 45.65000 71.38100 45.89300 1.000 17.46000 160 ASP D C 1
ATOM 6421 O O . ASP C 2 161 ? 44.53000 71.40300 45.36200 1.000 13.36000 160 ASP D O 1
ATOM 6426 N N . THR C 2 162 ? 45.91000 72.03700 47.03000 1.000 12.68000 161 THR D N 1
ATOM 6427 C CA . THR C 2 162 ? 44.88100 72.88800 47.62100 1.000 20.76000 161 THR D CA 1
ATOM 6428 C C . THR C 2 162 ? 44.56400 74.06200 46.70000 1.000 13.69000 161 THR D C 1
ATOM 6429 O O . THR C 2 162 ? 43.40500 74.47500 46.58900 1.000 16.51000 161 THR D O 1
ATOM 6433 N N . ALA C 2 163 ? 45.58000 74.60200 46.02000 1.000 11.54000 162 ALA D N 1
ATOM 6434 C CA . ALA C 2 163 ? 45.34400 75.68900 45.07300 1.000 8.83000 162 ALA D CA 1
ATOM 6435 C C . ALA C 2 163 ? 44.44400 75.22600 43.93200 1.000 14.91000 162 ALA D C 1
ATOM 6436 O O . ALA C 2 163 ? 43.47200 75.90200 43.57900 1.000 15.89000 162 ALA D O 1
ATOM 6438 N N . ARG C 2 164 ? 44.72600 74.04400 43.37700 1.000 17.45000 163 ARG D N 1
ATOM 6439 C CA . ARG C 2 164 ? 43.89000 73.51800 42.30100 1.000 13.52000 163 ARG D CA 1
ATOM 6440 C C . ARG C 2 164 ? 42.46200 73.27000 42.76500 1.000 9.97000 163 ARG D C 1
ATOM 6441 O O . ARG C 2 164 ? 41.50900 73.58100 42.04100 1.000 16.28000 163 ARG D O 1
ATOM 6449 N N . LEU C 2 165 ? 42.29100 72.69300 43.95500 1.000 12.60000 164 LEU D N 1
ATOM 6450 C CA . LEU C 2 165 ? 40.94100 72.46900 44.46000 1.000 13.88000 164 LEU D CA 1
ATOM 6451 C C . LEU C 2 165 ? 40.17700 73.78100 44.55700 1.000 17.08000 164 LEU D C 1
ATOM 6452 O O . LEU C 2 165 ? 39.01300 73.86700 44.14000 1.000 11.51000 164 LEU D O 1
ATOM 6457 N N . ALA C 2 166 ? 40.82500 74.82000 45.08300 1.000 8.52000 165 ALA D N 1
ATOM 6458 C CA . ALA C 2 166 ? 40.19000 76.12900 45.15400 1.000 12.45000 165 ALA D CA 1
ATOM 6459 C C . ALA C 2 166 ? 39.85100 76.65600 43.76600 1.000 14.55000 165 ALA D C 1
ATOM 6460 O O . ALA C 2 166 ? 38.76200 77.20000 43.55100 1.000 20.43000 165 ALA D O 1
ATOM 6462 N N . GLN C 2 167 ? 40.76600 76.49300 42.80700 1.000 14.27000 166 GLN D N 1
ATOM 6463 C CA . GLN C 2 167 ? 40.51600 76.97400 41.45100 1.000 13.59000 166 GLN D CA 1
ATOM 6464 C C . GLN C 2 167 ? 39.32200 76.26800 40.81800 1.000 19.07000 166 GLN D C 1
ATOM 6465 O O . GLN C 2 167 ? 38.46700 76.91400 40.19900 1.000 21.81000 166 GLN D O 1
ATOM 6471 N N . ILE C 2 168 ? 39.23600 74.94300 40.98200 1.000 12.85000 167 ILE D N 1
ATOM 6472 C CA . ILE C 2 168 ? 38.12000 74.17900 40.42900 1.000 15.63000 167 ILE D CA 1
ATOM 6473 C C . ILE C 2 168 ? 36.80600 74.60000 41.07800 1.000 18.67000 167 ILE D C 1
ATOM 6474 O O . ILE C 2 168 ? 35.77900 74.75200 40.40300 1.000 9.98000 167 ILE D O 1
ATOM 6479 N N . VAL C 2 169 ? 36.80800 74.77000 42.40000 1.000 13.18000 168 VAL D N 1
ATOM 6480 C CA . VAL C 2 169 ? 35.56500 75.08600 43.09300 1.000 15.96000 168 VAL D CA 1
ATOM 6481 C C . VAL C 2 169 ? 35.09100 76.48900 42.73300 1.000 18.51000 168 VAL D C 1
ATOM 6482 O O . VAL C 2 169 ? 33.90100 76.70600 42.46800 1.000 19.09000 168 VAL D O 1
ATOM 6486 N N . LEU C 2 170 ? 36.01000 77.45700 42.69000 1.000 11.68000 169 LEU D N 1
ATOM 6487 C CA . LEU C 2 170 ? 35.63100 78.81700 42.32000 1.000 13.01000 169 LEU D CA 1
ATOM 6488 C C . LEU C 2 170 ? 35.07300 78.87900 40.90400 1.000 19.94000 169 LEU D C 1
ATOM 6489 O O . LEU C 2 170 ? 34.19900 79.70500 40.62200 1.000 21.09000 169 LEU D O 1
ATOM 6494 N N . ALA C 2 171 ? 35.56700 78.02600 40.00300 1.000 19.77000 170 ALA D N 1
ATOM 6495 C CA . ALA C 2 171 ? 35.13400 78.02100 38.61200 1.000 16.79000 170 ALA D CA 1
ATOM 6496 C C . ALA C 2 171 ? 33.79900 77.31300 38.39400 1.000 21.97000 170 ALA D C 1
ATOM 6497 O O . ALA C 2 171 ? 33.25900 77.37800 37.28300 1.000 24.73000 170 ALA D O 1
ATOM 6499 N N . MET C 2 172 ? 33.26200 76.63000 39.40300 1.000 18.57000 171 MET D N 1
ATOM 6500 C CA . MET C 2 172 ? 31.97000 75.97800 39.24000 1.000 13.85000 171 MET D CA 1
ATOM 6501 C C . MET C 2 172 ? 30.88900 77.03300 39.02800 1.000 19.45000 171 MET D C 1
ATOM 6502 O O . MET C 2 172 ? 30.87500 78.07300 39.68900 1.000 23.39000 171 MET D O 1
ATOM 6507 N N . ASP C 2 173 ? 29.97900 76.76900 38.09000 1.000 18.93000 172 ASP D N 1
ATOM 6508 C CA . ASP C 2 173 ? 28.99300 77.78600 37.71800 1.000 31.11000 172 ASP D CA 1
ATOM 6509 C C . ASP C 2 173 ? 28.05000 78.13700 38.86400 1.000 23.52000 172 ASP D C 1
ATOM 6510 O O . ASP C 2 173 ? 27.56800 79.27400 38.94000 1.000 26.85000 172 ASP D O 1
ATOM 6515 N N . ASP C 2 174 ? 27.78400 77.19400 39.76500 1.000 20.16000 173 ASP D N 1
ATOM 6516 C CA A ASP C 2 174 ? 26.89700 77.39700 40.90200 0.610 25.05000 173 ASP D CA 1
ATOM 6517 C CA B ASP C 2 174 ? 26.88300 77.45900 40.87800 0.390 25.48000 173 ASP D CA 1
ATOM 6518 C C . ASP C 2 174 ? 27.60200 77.97400 42.12400 1.000 24.51000 173 ASP D C 1
ATOM 6519 O O . ASP C 2 174 ? 26.97400 78.09500 43.18100 1.000 28.90000 173 ASP D O 1
ATOM 6528 N N . VAL C 2 175 ? 28.88700 78.30300 42.02600 1.000 21.87000 174 VAL D N 1
ATOM 6529 C CA . VAL C 2 175 ? 29.64200 78.83500 43.15600 1.000 18.08000 174 VAL D CA 1
ATOM 6530 C C . VAL C 2 175 ? 29.96100 80.29700 42.87600 1.000 14.13000 174 VAL D C 1
ATOM 6531 O O . VAL C 2 175 ? 30.54900 80.62400 41.84000 1.000 16.40000 174 VAL D O 1
ATOM 6535 N N . ASP C 2 176 ? 29.55000 81.17500 43.77800 1.000 13.89000 175 ASP D N 1
ATOM 6536 C CA . ASP C 2 176 ? 29.95600 82.57000 43.69100 1.000 12.76000 175 ASP D CA 1
ATOM 6537 C C . ASP C 2 176 ? 31.42100 82.65300 44.09200 1.000 23.69000 175 ASP D C 1
ATOM 6538 O O . ASP C 2 176 ? 31.73900 82.42100 45.26600 1.000 25.20000 175 ASP D O 1
ATOM 6543 N N . PRO C 2 177 ? 32.33700 82.98800 43.17800 1.000 29.04000 176 PRO D N 1
ATOM 6544 C CA . PRO C 2 177 ? 33.77000 82.92800 43.50900 1.000 22.10000 176 PRO D CA 1
ATOM 6545 C C . PRO C 2 177 ? 34.20600 83.91800 44.57500 1.000 23.61000 176 PRO D C 1
ATOM 6546 O O . PRO C 2 177 ? 35.34800 83.82600 45.04200 1.000 20.28000 176 PRO D O 1
ATOM 6550 N N . ASP C 2 178 ? 33.35900 84.86500 44.96200 1.000 26.10000 177 ASP D N 1
ATOM 6551 C CA . ASP C 2 178 ? 33.71500 85.81700 46.00300 1.000 26.58000 177 ASP D CA 1
ATOM 6552 C C . ASP C 2 178 ? 33.21900 85.39100 47.37700 1.000 19.33000 177 ASP D C 1
ATOM 6553 O O . ASP C 2 178 ? 33.40100 86.13500 48.34600 1.000 17.72000 177 ASP D O 1
ATOM 6558 N N . ARG C 2 179 ? 32.61000 84.21400 47.48800 1.000 19.28000 178 ARG D N 1
ATOM 6559 C CA . ARG C 2 179 ? 32.01700 83.74100 48.73300 1.000 15.43000 178 ARG D CA 1
ATOM 6560 C C . ARG C 2 179 ? 32.50100 82.33400 49.05200 1.000 17.72000 178 ARG D C 1
ATOM 6561 O O . ARG C 2 179 ? 31.71900 81.42300 49.32700 1.000 17.38000 178 ARG D O 1
ATOM 6569 N N . VAL C 2 180 ? 33.81600 82.14100 49.03700 1.000 16.89000 179 VAL D N 1
ATOM 6570 C CA . VAL C 2 180 ? 34.41800 80.84200 49.29700 1.000 17.35000 179 VAL D CA 1
ATOM 6571 C C . VAL C 2 180 ? 35.28700 80.94100 50.54400 1.000 16.04000 179 VAL D C 1
ATOM 6572 O O . VAL C 2 180 ? 36.00400 81.92900 50.73500 1.000 14.62000 179 VAL D O 1
ATOM 6576 N N . ALA C 2 181 ? 35.20300 79.92500 51.40500 1.000 14.13000 180 ALA D N 1
ATOM 6577 C CA . ALA C 2 181 ? 35.96000 79.87700 52.64900 1.000 8.46000 180 ALA D CA 1
ATOM 6578 C C . ALA C 2 181 ? 36.76600 78.58600 52.71500 1.000 13.26000 180 ALA D C 1
ATOM 6579 O O . ALA C 2 181 ? 36.51500 77.64000 51.96400 1.000 11.18000 180 ALA D O 1
ATOM 6581 N N . ALA C 2 182 ? 37.74700 78.55500 53.62500 1.000 10.69000 181 ALA D N 1
ATOM 6582 C CA . ALA C 2 182 ? 38.54000 77.35700 53.88600 1.000 5.50000 181 ALA D CA 1
ATOM 6583 C C . ALA C 2 182 ? 38.71700 77.17800 55.39000 1.000 4.74000 181 ALA D C 1
ATOM 6584 O O . ALA C 2 182 ? 38.79200 78.15600 56.13700 1.000 12.03000 181 ALA D O 1
ATOM 6586 N N . THR C 2 183 ? 38.79600 75.92400 55.83400 1.000 4.68000 182 THR D N 1
ATOM 6587 C CA . THR C 2 183 ? 38.95600 75.65400 57.26100 1.000 7.66000 182 THR D CA 1
ATOM 6588 C C . THR C 2 183 ? 39.55200 74.26300 57.44000 1.000 13.03000 182 THR D C 1
ATOM 6589 O O . THR C 2 183 ? 39.52400 73.43300 56.52600 1.000 16.00000 182 THR D O 1
ATOM 6593 N N . GLY C 2 184 ? 40.14200 74.03700 58.61600 1.000 12.54000 183 GLY D N 1
ATOM 6594 C CA . GLY C 2 184 ? 40.75100 72.75500 58.92300 1.000 12.53000 183 GLY D CA 1
ATOM 6595 C C . GLY C 2 184 ? 41.52000 72.73400 60.22900 1.000 13.82000 183 GLY D C 1
ATOM 6596 O O . GLY C 2 184 ? 41.87200 73.79200 60.76400 1.000 10.61000 183 GLY D O 1
ATOM 6597 N N . TYR C 2 185 ? 41.79100 71.53700 60.74500 1.000 9.51000 184 TYR D N 1
ATOM 6598 C CA . TYR C 2 185 ? 42.49700 71.34500 62.00500 1.000 10.03000 184 TYR D CA 1
ATOM 6599 C C . TYR C 2 185 ? 43.91300 70.84000 61.74900 1.000 17.49000 184 TYR D C 1
ATOM 6600 O O . TYR C 2 185 ? 44.12400 69.95300 60.91600 1.000 10.28000 184 TYR D O 1
ATOM 6609 N N . SER C 2 186 ? 44.87800 71.38900 62.49000 1.000 21.45000 185 SER D N 1
ATOM 6610 C CA . SER C 2 186 ? 46.25900 70.88700 62.53200 1.000 17.50000 185 SER D CA 1
ATOM 6611 C C . SER C 2 186 ? 46.87500 70.98200 61.14000 1.000 16.00000 185 SER D C 1
ATOM 6612 O O . SER C 2 186 ? 47.02700 72.10900 60.63600 1.000 13.86000 185 SER D O 1
ATOM 6615 N N . GLN C 2 187 ? 47.25500 69.87000 60.49500 1.000 8.99000 186 GLN D N 1
ATOM 6616 C CA . GLN C 2 187 ? 47.68800 69.94200 59.10000 1.000 10.47000 186 GLN D CA 1
ATOM 6617 C C . GLN C 2 187 ? 46.65400 70.66100 58.24700 1.000 7.45000 186 GLN D C 1
ATOM 6618 O O . GLN C 2 187 ? 47.00300 71.41700 57.33300 1.000 13.07000 186 GLN D O 1
ATOM 6624 N N . GLY C 2 188 ? 45.37000 70.43400 58.52700 1.000 16.08000 187 GLY D N 1
ATOM 6625 C CA . GLY C 2 188 ? 44.33600 71.14700 57.80200 1.000 14.11000 187 GLY D CA 1
ATOM 6626 C C . GLY C 2 188 ? 44.34400 72.63700 58.07000 1.000 16.34000 187 GLY D C 1
ATOM 6627 O O . GLY C 2 188 ? 43.96000 73.42700 57.20300 1.000 11.57000 187 GLY D O 1
ATOM 6628 N N . GLY C 2 189 ? 44.80300 73.04800 59.25400 1.000 16.08000 188 GLY D N 1
ATOM 6629 C CA . GLY C 2 189 ? 44.94500 74.46900 59.51800 1.000 10.66000 188 GLY D CA 1
ATOM 6630 C C . GLY C 2 189 ? 46.06100 75.08500 58.69500 1.000 13.91000 188 GLY D C 1
ATOM 6631 O O . GLY C 2 189 ? 45.90000 76.16800 58.12400 1.000 17.27000 188 GLY D O 1
ATOM 6632 N N . GLY C 2 190 ? 47.19100 74.38400 58.58700 1.000 11.84000 189 GLY D N 1
ATOM 6633 C CA . GLY C 2 190 ? 48.26900 74.86600 57.74000 1.000 10.98000 189 GLY D CA 1
ATOM 6634 C C . GLY C 2 190 ? 47.88900 74.88900 56.27200 1.000 14.80000 189 GLY D C 1
ATOM 6635 O O . GLY C 2 190 ? 48.26800 75.80900 55.53800 1.000 13.94000 189 GLY D O 1
ATOM 6636 N N . LEU C 2 191 ? 47.15000 73.87000 55.81900 1.000 10.72000 190 LEU D N 1
ATOM 6637 C CA . LEU C 2 191 ? 46.67700 73.84900 54.43600 1.000 11.26000 190 LEU D CA 1
ATOM 6638 C C . LEU C 2 191 ? 45.64200 74.93900 54.17100 1.000 9.83000 190 LEU D C 1
ATOM 6639 O O . LEU C 2 191 ? 45.59400 75.48000 53.06000 1.000 10.44000 190 LEU D O 1
ATOM 6644 N N . THR C 2 192 ? 44.82000 75.27400 55.17500 1.000 10.84000 191 THR D N 1
ATOM 6645 C CA . THR C 2 192 ? 43.87600 76.38300 55.04800 1.000 8.63000 191 THR D CA 1
ATOM 6646 C C . THR C 2 192 ? 44.59100 77.68500 54.70900 1.000 13.08000 191 THR D C 1
ATOM 6647 O O . THR C 2 192 ? 44.13600 78.45300 53.85200 1.000 15.55000 191 THR D O 1
ATOM 6651 N N . LEU C 2 193 ? 45.70800 77.95600 55.38600 1.000 18.00000 192 LEU D N 1
ATOM 6652 C CA . LEU C 2 193 ? 46.44600 79.18800 55.13200 1.000 19.03000 192 LEU D CA 1
ATOM 6653 C C . LEU C 2 193 ? 47.19000 79.12600 53.80600 1.000 14.63000 192 LEU D C 1
ATOM 6654 O O . LEU C 2 193 ? 47.22600 80.11400 53.06500 1.000 16.98000 192 LEU D O 1
ATOM 6659 N N . ALA C 2 194 ? 47.79500 77.97700 53.49000 1.000 14.17000 193 ALA D N 1
ATOM 6660 C CA . ALA C 2 194 ? 48.44400 77.82600 52.19100 1.000 16.41000 193 ALA D CA 1
ATOM 6661 C C . ALA C 2 194 ? 47.44600 78.01000 51.05400 1.000 20.35000 193 ALA D C 1
ATOM 6662 O O . ALA C 2 194 ? 47.75700 78.65000 50.04500 1.000 22.26000 193 ALA D O 1
ATOM 6664 N N . CYS C 2 195 ? 46.24100 77.45500 51.20600 1.000 13.18000 194 CYS D N 1
ATOM 6665 C CA . CYS C 2 195 ? 45.21000 77.59800 50.18400 1.000 19.82000 194 CYS D CA 1
ATOM 6666 C C . CYS C 2 195 ? 44.78400 79.05500 50.03500 1.000 16.56000 194 CYS D C 1
ATOM 6667 O O . CYS C 2 195 ? 44.71000 79.58100 48.92000 1.000 16.04000 194 CYS D O 1
ATOM 6670 N N . ALA C 2 196 ? 44.49600 79.72400 51.15600 1.000 11.69000 195 ALA D N 1
ATOM 6671 C CA . ALA C 2 196 ? 44.09700 81.12600 51.11000 1.000 10.45000 195 ALA D CA 1
ATOM 6672 C C . ALA C 2 196 ? 45.21700 82.03000 50.62500 1.000 17.79000 195 ALA D C 1
ATOM 6673 O O . ALA C 2 196 ? 44.94600 83.16500 50.21500 1.000 25.21000 195 ALA D O 1
ATOM 6675 N N . ALA C 2 197 ? 46.46400 81.56400 50.67600 1.000 14.17000 196 ALA D N 1
ATOM 6676 C CA . ALA C 2 197 ? 47.58900 82.34100 50.17500 1.000 20.04000 196 ALA D CA 1
ATOM 6677 C C . ALA C 2 197 ? 47.79900 82.15300 48.68000 1.000 15.08000 196 ALA D C 1
ATOM 6678 O O . ALA C 2 197 ? 48.04200 83.12900 47.96400 1.000 13.88000 196 ALA D O 1
ATOM 6680 N N . LEU C 2 198 ? 47.68800 80.91500 48.19200 1.000 13.19000 197 LEU D N 1
ATOM 6681 C CA . LEU C 2 198 ? 47.90600 80.62900 46.78000 1.000 15.47000 197 LEU D CA 1
ATOM 6682 C C . LEU C 2 198 ? 46.67000 80.89900 45.93200 1.000 22.90000 197 LEU D C 1
ATOM 6683 O O . LEU C 2 198 ? 46.77600 80.98100 44.70400 1.000 23.35000 197 LEU D O 1
ATOM 6688 N N . GLU C 2 199 ? 45.50300 81.00800 46.55500 1.000 23.40000 198 GLU D N 1
ATOM 6689 C CA . GLU C 2 199 ? 44.28800 81.49000 45.90400 1.000 19.57000 198 GLU D CA 1
ATOM 6690 C C . GLU C 2 199 ? 43.75200 82.62800 46.76100 1.000 16.44000 198 GLU D C 1
ATOM 6691 O O . GLU C 2 199 ? 42.85500 82.43200 47.59200 1.000 19.05000 198 GLU D O 1
ATOM 6697 N N . PRO C 2 200 ? 44.29900 83.83800 46.59900 1.000 14.51000 199 PRO D N 1
ATOM 6698 C CA . PRO C 2 200 ? 43.93900 84.94100 47.50500 1.000 15.68000 199 PRO D CA 1
ATOM 6699 C C . PRO C 2 200 ? 42.49100 85.40400 47.39500 1.000 14.71000 199 PRO D C 1
ATOM 6700 O O . PRO C 2 200 ? 42.07100 86.23800 48.20500 1.000 20.05000 199 PRO D O 1
ATOM 6704 N N . ARG C 2 201 ? 41.70600 84.87500 46.44900 1.000 14.83000 200 ARG D N 1
ATOM 6705 C CA . ARG C 2 201 ? 40.28000 85.18600 46.38100 1.000 11.45000 200 ARG D CA 1
ATOM 6706 C C . ARG C 2 201 ? 39.48400 84.61500 47.55200 1.000 14.05000 200 ARG D C 1
ATOM 6707 O O . ARG C 2 201 ? 38.37500 85.09500 47.81400 1.000 16.30000 200 ARG D O 1
ATOM 6715 N N . ILE C 2 202 ? 40.00800 83.60000 48.24800 1.000 14.48000 201 ILE D N 1
ATOM 6716 C CA . ILE C 2 202 ? 39.29800 83.02400 49.38800 1.000 12.52000 201 ILE D CA 1
ATOM 6717 C C . ILE C 2 202 ? 38.92100 84.13800 50.35500 1.000 14.51000 201 ILE D C 1
ATOM 6718 O O . ILE C 2 202 ? 39.75300 84.98300 50.70700 1.000 25.48000 201 ILE D O 1
ATOM 6723 N N . ARG C 2 203 ? 37.66100 84.14700 50.78700 1.000 17.67000 202 ARG D N 1
ATOM 6724 C CA . ARG C 2 203 ? 37.10700 85.24900 51.56600 1.000 18.51000 202 ARG D CA 1
ATOM 6725 C C . ARG C 2 203 ? 37.30000 85.08300 53.07300 1.000 20.81000 202 ARG D C 1
ATOM 6726 O O . ARG C 2 203 ? 37.62000 86.05700 53.76400 1.000 22.99000 202 ARG D O 1
ATOM 6734 N N . LEU C 2 204 ? 37.09000 83.87900 53.60500 1.000 15.39000 203 LEU D N 1
ATOM 6735 C CA . LEU C 2 204 ? 37.25200 83.61000 55.02700 1.000 14.76000 203 LEU D CA 1
ATOM 6736 C C . LEU C 2 204 ? 38.08800 82.35300 55.21900 1.000 12.16000 203 LEU D C 1
ATOM 6737 O O . LEU C 2 204 ? 38.03700 81.42600 54.41000 1.000 17.32000 203 LEU D O 1
ATOM 6742 N N . ALA C 2 205 ? 38.86600 82.33000 56.29800 1.000 14.45000 204 ALA D N 1
ATOM 6743 C CA . ALA C 2 205 ? 39.71000 81.18200 56.61100 1.000 12.78000 204 ALA D CA 1
ATOM 6744 C C . ALA C 2 205 ? 39.70400 80.97400 58.11400 1.000 12.83000 204 ALA D C 1
ATOM 6745 O O . ALA C 2 205 ? 39.86800 81.93400 58.87500 1.000 8.19000 204 ALA D O 1
ATOM 6747 N N . ALA C 2 206 ? 39.50800 79.72800 58.54300 1.000 10.82000 205 ALA D N 1
ATOM 6748 C CA . ALA C 2 206 ? 39.38000 79.39500 59.96300 1.000 17.77000 205 ALA D CA 1
ATOM 6749 C C . ALA C 2 206 ? 40.27800 78.21100 60.29900 1.000 15.98000 205 ALA D C 1
ATOM 6750 O O . ALA C 2 206 ? 39.80800 77.07000 60.41600 1.000 15.83000 205 ALA D O 1
ATOM 6752 N N . PRO C 2 207 ? 41.57700 78.44600 60.46700 1.000 16.81000 206 PRO D N 1
ATOM 6753 C CA . PRO C 2 207 ? 42.48100 77.36800 60.88100 1.000 12.96000 206 PRO D CA 1
ATOM 6754 C C . PRO C 2 207 ? 42.43300 77.13800 62.38300 1.000 8.09000 206 PRO D C 1
ATOM 6755 O O . PRO C 2 207 ? 42.23200 78.06200 63.17200 1.000 16.23000 206 PRO D O 1
ATOM 6759 N N . VAL C 2 208 ? 42.62400 75.88000 62.77300 1.000 10.44000 207 VAL D N 1
ATOM 6760 C CA . VAL C 2 208 ? 42.71700 75.49100 64.17800 1.000 13.91000 207 VAL D CA 1
ATOM 6761 C C . VAL C 2 208 ? 44.07400 74.83900 64.39200 1.000 14.11000 207 VAL D C 1
ATOM 6762 O O . VAL C 2 208 ? 44.44600 73.92200 63.65100 1.000 12.64000 207 VAL D O 1
ATOM 6766 N N . TYR C 2 209 ? 44.79000 75.29600 65.42900 1.000 8.23000 208 TYR D N 1
ATOM 6767 C CA . TYR C 2 209 ? 46.20600 75.04300 65.70100 1.000 11.32000 208 TYR D CA 1
ATOM 6768 C C . TYR C 2 209 ? 46.95000 74.55500 64.46200 1.000 17.22000 208 TYR D C 1
ATOM 6769 O O . TYR C 2 209 ? 47.26800 73.36300 64.35100 1.000 15.92000 208 TYR D O 1
ATOM 6778 N N . PRO C 2 210 ? 47.24900 75.45300 63.52300 1.000 13.75000 209 PRO D N 1
ATOM 6779 C CA . PRO C 2 210 ? 47.82600 75.03000 62.24200 1.000 16.60000 209 PRO D CA 1
ATOM 6780 C C . PRO C 2 210 ? 49.20800 74.40700 62.39300 1.000 16.03000 209 PRO D C 1
ATOM 6781 O O . PRO C 2 210 ? 50.03200 74.83900 63.20300 1.000 17.45000 209 PRO D O 1
ATOM 6785 N N . PHE C 2 211 ? 49.44000 73.38100 61.58500 1.000 20.21000 210 PHE D N 1
ATOM 6786 C CA . PHE C 2 211 ? 50.68500 72.64200 61.46700 1.000 13.41000 210 PHE D CA 1
ATOM 6787 C C . PHE C 2 211 ? 51.47000 73.16300 60.26000 1.000 23.61000 210 PHE D C 1
ATOM 6788 O O . PHE C 2 211 ? 50.95600 73.93700 59.45100 1.000 20.01000 210 PHE D O 1
ATOM 6796 N N . LEU C 2 212 ? 52.74200 72.75500 60.16700 1.000 15.42000 211 LEU D N 1
ATOM 6797 C CA . LEU C 2 212 ? 53.62800 73.09600 59.04500 1.000 17.14000 211 LEU D CA 1
ATOM 6798 C C . LEU C 2 212 ? 54.06700 74.56300 59.06300 1.000 21.83000 211 LEU D C 1
ATOM 6799 O O . LEU C 2 212 ? 54.25100 75.17500 58.00700 1.000 21.40000 211 LEU D O 1
ATOM 6804 N N . CYS C 2 213 ? 54.25100 75.14000 60.25000 1.000 15.59000 212 CYS D N 1
ATOM 6805 C CA . CYS C 2 213 ? 54.76300 76.49500 60.39700 1.000 17.64000 212 CYS D CA 1
ATOM 6806 C C . CYS C 2 213 ? 56.04600 76.46800 61.22000 1.000 20.11000 212 CYS D C 1
ATOM 6807 O O . CYS C 2 213 ? 56.13900 75.74000 62.21400 1.000 18.79000 212 CYS D O 1
ATOM 6810 N N . ASP C 2 214 ? 57.02000 77.29000 60.82000 1.000 21.45000 213 ASP D N 1
ATOM 6811 C CA . ASP C 2 214 ? 58.21500 77.56400 61.62200 1.000 17.13000 213 ASP D CA 1
ATOM 6812 C C . ASP C 2 214 ? 58.97900 76.27700 61.95100 1.000 16.13000 213 ASP D C 1
ATOM 6813 O O . ASP C 2 214 ? 59.23900 75.95700 63.11200 1.000 16.62000 213 ASP D O 1
ATOM 6818 N N . PHE C 2 215 ? 59.36000 75.55500 60.88900 1.000 16.32000 214 PHE D N 1
ATOM 6819 C CA . PHE C 2 215 ? 59.99100 74.24600 61.04700 1.000 12.57000 214 PHE D CA 1
ATOM 6820 C C . PHE C 2 215 ? 61.20500 74.30100 61.96400 1.000 13.60000 214 PHE D C 1
ATOM 6821 O O . PHE C 2 215 ? 61.37800 73.43000 62.82400 1.000 13.98000 214 PHE D O 1
ATOM 6829 N N . ARG C 2 216 ? 62.05200 75.32200 61.81000 1.000 21.13000 215 ARG D N 1
ATOM 6830 C CA . ARG C 2 216 ? 63.29300 75.34800 62.57700 1.000 24.86000 215 ARG D CA 1
ATOM 6831 C C . ARG C 2 216 ? 63.03600 75.62500 64.05400 1.000 18.90000 215 ARG D C 1
ATOM 6832 O O . ARG C 2 216 ? 63.73600 75.08600 64.92000 1.000 18.45000 215 ARG D O 1
ATOM 6840 N N . ARG C 2 217 ? 62.05100 76.47100 64.36500 1.000 12.45000 216 ARG D N 1
ATOM 6841 C CA . ARG C 2 217 ? 61.64800 76.63500 65.76000 1.000 13.53000 216 ARG D CA 1
ATOM 6842 C C . ARG C 2 217 ? 61.14700 75.31800 66.34300 1.000 18.28000 216 ARG D C 1
ATOM 6843 O O . ARG C 2 217 ? 61.48100 74.96800 67.48000 1.000 18.47000 216 ARG D O 1
ATOM 6851 N N . ALA C 2 218 ? 60.35500 74.56700 65.57200 1.000 15.89000 217 ALA D N 1
ATOM 6852 C CA . ALA C 2 218 ? 59.87300 73.27200 66.04700 1.000 21.03000 217 ALA D CA 1
ATOM 6853 C C . ALA C 2 218 ? 61.02800 72.32000 66.34100 1.000 22.03000 217 ALA D C 1
ATOM 6854 O O . ALA C 2 218 ? 61.02100 71.62300 67.36500 1.000 9.05000 217 ALA D O 1
ATOM 6856 N N . TRP C 2 219 ? 62.02200 72.26500 65.44800 1.000 13.96000 218 TRP D N 1
ATOM 6857 C CA . TRP C 2 219 ? 63.15500 71.37300 65.66700 1.000 7.14000 218 TRP D CA 1
ATOM 6858 C C . TRP C 2 219 ? 63.95300 71.78200 66.90100 1.000 19.00000 218 TRP D C 1
ATOM 6859 O O . TRP C 2 219 ? 64.43500 70.92300 67.64800 1.000 19.97000 218 TRP D O 1
ATOM 6870 N N . GLU C 2 220 ? 64.09300 73.08900 67.14000 1.000 16.80000 219 GLU D N 1
ATOM 6871 C CA A GLU C 2 220 ? 64.93200 73.52600 68.24900 0.590 16.87000 219 GLU D CA 1
ATOM 6872 C CA B GLU C 2 220 ? 64.89500 73.59900 68.25000 0.410 16.75000 219 GLU D CA 1
ATOM 6873 C C . GLU C 2 220 ? 64.27400 73.31300 69.61000 1.000 13.83000 219 GLU D C 1
ATOM 6874 O O . GLU C 2 220 ? 64.98700 73.27900 70.61600 1.000 20.58000 219 GLU D O 1
ATOM 6885 N N . MET C 2 221 ? 62.95700 73.13900 69.67200 1.000 21.37000 220 MET D N 1
ATOM 6886 C CA . MET C 2 221 ? 62.28100 73.02400 70.95900 1.000 21.22000 220 MET D CA 1
ATOM 6887 C C . MET C 2 221 ? 62.40200 71.65000 71.60400 1.000 26.98000 220 MET D C 1
ATOM 6888 O O . MET C 2 221 ? 62.12100 71.53400 72.80300 1.000 27.21000 220 MET D O 1
ATOM 6893 N N . ASP C 2 222 ? 62.81800 70.62400 70.85900 1.000 26.10000 221 ASP D N 1
ATOM 6894 C CA . ASP C 2 222 ? 62.87000 69.26100 71.37800 1.000 52.06000 221 ASP D CA 1
ATOM 6895 C C . ASP C 2 222 ? 61.49200 68.83900 71.87100 1.000 55.28000 221 ASP D C 1
ATOM 6896 O O . ASP C 2 222 ? 61.17600 68.95000 73.06100 1.000 58.78000 221 ASP D O 1
ATOM 6901 N N . LEU C 2 223 ? 60.66300 68.36600 70.95300 1.000 44.79000 222 LEU D N 1
ATOM 6902 C CA . LEU C 2 223 ? 59.30700 67.94200 71.25800 1.000 40.73000 222 LEU D CA 1
ATOM 6903 C C . LEU C 2 223 ? 59.31500 66.42200 71.33300 1.000 35.94000 222 LEU D C 1
ATOM 6904 O O . LEU C 2 223 ? 59.68900 65.75900 70.36200 1.000 39.69000 222 LEU D O 1
ATOM 6909 N N . GLU C 2 224 ? 58.92200 65.87200 72.48500 1.000 42.42000 223 GLU D N 1
ATOM 6910 C CA . GLU C 2 224 ? 59.06400 64.43300 72.69300 1.000 54.97000 223 GLU D CA 1
ATOM 6911 C C . GLU C 2 224 ? 58.24100 63.63600 71.68600 1.000 52.07000 223 GLU D C 1
ATOM 6912 O O . GLU C 2 224 ? 58.70300 62.61200 71.16800 1.000 55.09000 223 GLU D O 1
ATOM 6918 N N . LYS C 2 225 ? 57.03000 64.09300 71.38900 1.000 45.05000 224 LYS D N 1
ATOM 6919 C CA . LYS C 2 225 ? 56.13200 63.41300 70.47100 1.000 45.25000 224 LYS D CA 1
ATOM 6920 C C . LYS C 2 225 ? 55.68700 64.36600 69.37100 1.000 42.78000 224 LYS D C 1
ATOM 6921 O O . LYS C 2 225 ? 55.84400 65.58700 69.46600 1.000 46.86000 224 LYS D O 1
ATOM 6927 N N . GLY C 2 226 ? 55.11900 63.78700 68.31500 1.000 31.49000 225 GLY D N 1
ATOM 6928 C CA . GLY C 2 226 ? 54.47700 64.55800 67.27800 1.000 24.91000 225 GLY D CA 1
ATOM 6929 C C . GLY C 2 226 ? 55.17900 64.50500 65.93700 1.000 15.70000 225 GLY D C 1
ATOM 6930 O O . GLY C 2 226 ? 56.33400 64.08600 65.82000 1.000 23.05000 225 GLY D O 1
ATOM 6931 N N . PRO C 2 227 ? 54.47600 64.93800 64.88900 1.000 19.88000 226 PRO D N 1
ATOM 6932 C CA . PRO C 2 227 ? 55.04100 64.84300 63.53300 1.000 19.82000 226 PRO D CA 1
ATOM 6933 C C . PRO C 2 227 ? 56.23100 65.75800 63.28400 1.000 21.53000 226 PRO D C 1
ATOM 6934 O O . PRO C 2 227 ? 56.98200 65.50900 62.33100 1.000 17.54000 226 PRO D O 1
ATOM 6938 N N . TYR C 2 228 ? 56.42900 66.81400 64.07900 1.000 18.70000 227 TYR D N 1
ATOM 6939 C CA . TYR C 2 228 ? 57.62600 67.62800 63.88500 1.000 15.36000 227 TYR D CA 1
ATOM 6940 C C . TYR C 2 228 ? 58.90200 66.83600 64.15100 1.000 18.64000 227 TYR D C 1
ATOM 6941 O O . TYR C 2 228 ? 59.96800 67.20900 63.64600 1.000 10.20000 227 TYR D O 1
ATOM 6950 N N . ASN C 2 229 ? 58.81600 65.72000 64.87800 1.000 14.58000 228 ASN D N 1
ATOM 6951 C CA . ASN C 2 229 ? 59.99900 64.89300 65.08900 1.000 23.49000 228 ASN D CA 1
ATOM 6952 C C . ASN C 2 229 ? 60.52100 64.25600 63.81200 1.000 20.81000 228 ASN D C 1
ATOM 6953 O O . ASN C 2 229 ? 61.64200 63.73400 63.82100 1.000 10.03000 228 ASN D O 1
ATOM 6958 N N . GLU C 2 230 ? 59.75900 64.30800 62.71700 1.000 13.55000 229 GLU D N 1
ATOM 6959 C CA . GLU C 2 230 ? 60.26200 63.80200 61.44600 1.000 18.85000 229 GLU D CA 1
ATOM 6960 C C . GLU C 2 230 ? 61.52300 64.53400 61.00800 1.000 19.69000 229 GLU D C 1
ATOM 6961 O O . GLU C 2 230 ? 62.35800 63.95400 60.30500 1.000 16.40000 229 GLU D O 1
ATOM 6967 N N . ILE C 2 231 ? 61.67200 65.80400 61.39800 1.000 17.41000 230 ILE D N 1
ATOM 6968 C CA . ILE C 2 231 ? 62.88400 66.55000 61.07200 1.000 21.54000 230 ILE D CA 1
ATOM 6969 C C . ILE C 2 231 ? 64.09100 65.91100 61.74500 1.000 20.09000 230 ILE D C 1
ATOM 6970 O O . ILE C 2 231 ? 65.13100 65.68400 61.11600 1.000 10.15000 230 ILE D O 1
ATOM 6975 N N . THR C 2 232 ? 63.97200 65.62700 63.04400 1.000 17.54000 231 THR D N 1
ATOM 6976 C CA . THR C 2 232 ? 65.05000 64.95200 63.75900 1.000 15.48000 231 THR D CA 1
ATOM 6977 C C . THR C 2 232 ? 65.29300 63.55800 63.19500 1.000 14.50000 231 THR D C 1
ATOM 6978 O O . THR C 2 232 ? 66.44300 63.12800 63.05400 1.000 17.21000 231 THR D O 1
ATOM 6982 N N . THR C 2 233 ? 64.22100 62.83500 62.86900 1.000 8.40000 232 THR D N 1
ATOM 6983 C CA . THR C 2 233 ? 64.37900 61.50900 62.27800 1.000 14.31000 232 THR D CA 1
ATOM 6984 C C . THR C 2 233 ? 65.18500 61.57700 60.98800 1.000 7.63000 232 THR D C 1
ATOM 6985 O O . THR C 2 233 ? 66.05400 60.73100 60.74700 1.000 10.61000 232 THR D O 1
ATOM 6989 N N . TYR C 2 234 ? 64.93100 62.59100 60.15800 1.000 11.11000 233 TYR D N 1
ATOM 6990 C CA . TYR C 2 234 ? 65.69200 62.73100 58.92000 1.000 14.59000 233 TYR D CA 1
ATOM 6991 C C . TYR C 2 234 ? 67.16100 63.04000 59.19500 1.000 13.84000 233 TYR D C 1
ATOM 6992 O O . TYR C 2 234 ? 68.05300 62.40900 58.61600 1.000 13.67000 233 TYR D O 1
ATOM 7001 N N . PHE C 2 235 ? 67.43700 64.00800 60.07600 1.000 13.29000 234 PHE D N 1
ATOM 7002 C CA . PHE C 2 235 ? 68.82500 64.34500 60.38300 1.000 7.21000 234 PHE D CA 1
ATOM 7003 C C . PHE C 2 235 ? 69.58000 63.13000 60.90500 1.000 13.91000 234 PHE D C 1
ATOM 7004 O O . PHE C 2 235 ? 70.73800 62.89700 60.53700 1.000 9.34000 234 PHE D O 1
ATOM 7012 N N . ARG C 2 236 ? 68.93800 62.34100 61.76700 1.000 9.39000 235 ARG D N 1
ATOM 7013 C CA . ARG C 2 236 ? 69.59600 61.16500 62.31500 1.000 17.21000 235 ARG D CA 1
ATOM 7014 C C . ARG C 2 236 ? 69.94100 60.15800 61.22500 1.000 19.01000 235 ARG D C 1
ATOM 7015 O O . ARG C 2 236 ? 70.95500 59.46000 61.32900 1.000 16.98000 235 ARG D O 1
ATOM 7023 N N . ALA C 2 237 ? 69.14600 60.10600 60.15200 1.000 12.89000 236 ALA D N 1
ATOM 7024 C CA . ALA C 2 237 ? 69.39200 59.14500 59.08100 1.000 7.19000 236 ALA D CA 1
ATOM 7025 C C . ALA C 2 237 ? 70.42200 59.65800 58.07900 1.000 11.17000 236 ALA D C 1
ATOM 7026 O O . ALA C 2 237 ? 71.39000 58.95600 57.76200 1.000 16.17000 236 ALA D O 1
ATOM 7028 N N . ARG C 2 238 ? 70.24900 60.88800 57.58900 1.000 13.93000 237 ARG D N 1
ATOM 7029 C CA . ARG C 2 238 ? 70.96600 61.35600 56.40900 1.000 15.69000 237 ARG D CA 1
ATOM 7030 C C . ARG C 2 238 ? 71.93100 62.51000 56.67000 1.000 24.84000 237 ARG D C 1
ATOM 7031 O O . ARG C 2 238 ? 72.63700 62.92000 55.74000 1.000 24.24000 237 ARG D O 1
ATOM 7039 N N . ASP C 2 239 ? 71.98100 63.06100 57.89200 1.000 17.67000 238 ASP D N 1
ATOM 7040 C CA . ASP C 2 239 ? 72.96600 64.09700 58.20800 1.000 18.54000 238 ASP D CA 1
ATOM 7041 C C . ASP C 2 239 ? 73.21600 64.18600 59.71100 1.000 16.04000 238 ASP D C 1
ATOM 7042 O O . ASP C 2 239 ? 72.95200 65.23000 60.32200 1.000 11.31000 238 ASP D O 1
ATOM 7047 N N . PRO C 2 240 ? 73.74400 63.13200 60.33900 1.000 12.40000 239 PRO D N 1
ATOM 7048 C CA . PRO C 2 240 ? 73.81900 63.12400 61.80700 1.000 14.53000 239 PRO D CA 1
ATOM 7049 C C . PRO C 2 240 ? 74.74000 64.18900 62.39100 1.000 11.37000 239 PRO D C 1
ATOM 7050 O O . PRO C 2 240 ? 74.59000 64.51900 63.57200 1.000 16.05000 239 PRO D O 1
ATOM 7054 N N . ARG C 2 241 ? 75.67500 64.73900 61.62000 1.000 14.52000 240 ARG D N 1
ATOM 7055 C CA . ARG C 2 241 ? 76.55300 65.79700 62.11100 1.000 19.50000 240 ARG D CA 1
ATOM 7056 C C . ARG C 2 241 ? 76.06500 67.19400 61.74800 1.000 22.41000 240 ARG D C 1
ATOM 7057 O O . ARG C 2 241 ? 76.73400 68.17600 62.09200 1.000 19.87000 240 ARG D O 1
ATOM 7065 N N . HIS C 2 242 ? 74.92600 67.30500 61.06300 1.000 21.87000 241 HIS D N 1
ATOM 7066 C CA . HIS C 2 242 ? 74.35000 68.59600 60.67800 1.000 21.62000 241 HIS D CA 1
ATOM 7067 C C . HIS C 2 242 ? 75.28000 69.39500 59.76700 1.000 16.98000 241 HIS D C 1
ATOM 7068 O O . HIS C 2 242 ? 75.34700 70.62400 59.83900 1.000 12.80000 241 HIS D O 1
ATOM 7075 N N . LEU C 2 243 ? 75.98400 68.69400 58.88000 1.000 15.84000 242 LEU D N 1
ATOM 7076 C CA . LEU C 2 243 ? 76.83200 69.37100 57.90900 1.000 24.17000 242 LEU D CA 1
ATOM 7077 C C . LEU C 2 243 ? 76.01400 70.13200 56.87200 1.000 24.75000 242 LEU D C 1
ATOM 7078 O O . LEU C 2 243 ? 76.54200 71.04600 56.22900 1.000 22.86000 242 LEU D O 1
ATOM 7083 N N . ARG C 2 244 ? 74.74600 69.76400 56.68100 1.000 16.62000 243 ARG D N 1
ATOM 7084 C CA . ARG C 2 244 ? 73.87300 70.41500 55.70900 1.000 17.23000 243 ARG D CA 1
ATOM 7085 C C . ARG C 2 244 ? 72.69900 71.12600 56.37500 1.000 20.71000 243 ARG D C 1
ATOM 7086 O O . ARG C 2 244 ? 71.66000 71.32200 55.73800 1.000 21.79000 243 ARG D O 1
ATOM 7094 N N . GLU C 2 245 ? 72.84200 71.50300 57.64800 1.000 19.39000 244 GLU D N 1
ATOM 7095 C CA . GLU C 2 245 ? 71.72500 72.06100 58.40700 1.000 21.72000 244 GLU D CA 1
ATOM 7096 C C . GLU C 2 245 ? 71.14100 73.29600 57.73100 1.000 25.79000 244 GLU D C 1
ATOM 7097 O O . GLU C 2 245 ? 69.91500 73.44000 57.63300 1.000 22.10000 244 GLU D O 1
ATOM 7103 N N . GLU C 2 246 ? 72.00200 74.20000 57.25500 1.000 22.18000 245 GLU D N 1
ATOM 7104 C CA . GLU C 2 246 ? 71.51200 75.45400 56.69100 1.000 22.26000 245 GLU D CA 1
ATOM 7105 C C . GLU C 2 246 ? 70.75000 75.21000 55.39400 1.000 21.93000 245 GLU D C 1
ATOM 7106 O O . GLU C 2 246 ? 69.72200 75.84700 55.13900 1.000 24.94000 245 GLU D O 1
ATOM 7112 N N . GLU C 2 247 ? 71.23200 74.27500 54.57300 1.000 19.72000 246 GLU D N 1
ATOM 7113 C CA A GLU C 2 247 ? 70.58400 73.99000 53.29600 0.600 26.58000 246 GLU D CA 1
ATOM 7114 C CA B GLU C 2 247 ? 70.57900 74.00400 53.29800 0.400 26.68000 246 GLU D CA 1
ATOM 7115 C C . GLU C 2 247 ? 69.22300 73.33600 53.49800 1.000 21.46000 246 GLU D C 1
ATOM 7116 O O . GLU C 2 247 ? 68.26200 73.65600 52.79000 1.000 19.80000 246 GLU D O 1
ATOM 7127 N N . ILE C 2 248 ? 69.12400 72.41400 54.45900 1.000 13.68000 247 ILE D N 1
ATOM 7128 C CA . ILE C 2 248 ? 67.85100 71.75400 54.74600 1.000 11.73000 247 ILE D CA 1
ATOM 7129 C C . ILE C 2 248 ? 66.81800 72.76900 55.22100 1.000 17.89000 247 ILE D C 1
ATOM 7130 O O . ILE C 2 248 ? 65.67300 72.78600 54.75100 1.000 19.50000 247 ILE D O 1
ATOM 7135 N N . PHE C 2 249 ? 67.20600 73.63500 56.15900 1.000 20.23000 248 PHE D N 1
ATOM 7136 C CA . PHE C 2 249 ? 66.24000 74.58600 56.70000 1.000 15.13000 248 PHE D CA 1
ATOM 7137 C C . PHE C 2 249 ? 65.93500 75.70800 55.71300 1.000 15.65000 248 PHE D C 1
ATOM 7138 O O . PHE C 2 249 ? 64.84200 76.28100 55.75400 1.000 15.62000 248 PHE D O 1
ATOM 7146 N N . SER C 2 250 ? 66.87300 76.03200 54.82000 1.000 11.32000 249 SER D N 1
ATOM 7147 C CA . SER C 2 250 ? 66.57000 76.99000 53.76300 1.000 14.20000 249 SER D CA 1
ATOM 7148 C C . SER C 2 250 ? 65.52800 76.42800 52.80800 1.000 20.15000 249 SER D C 1
ATOM 7149 O O . SER C 2 250 ? 64.56700 77.11900 52.44900 1.000 19.91000 249 SER D O 1
ATOM 7152 N N . ARG C 2 251 ? 65.69700 75.17000 52.39400 1.000 14.01000 250 ARG D N 1
ATOM 7153 C CA . ARG C 2 251 ? 64.70500 74.54600 51.52700 1.000 18.58000 250 ARG D CA 1
ATOM 7154 C C . ARG C 2 251 ? 63.35300 74.45200 52.21900 1.000 17.31000 250 ARG D C 1
ATOM 7155 O O . ARG C 2 251 ? 62.31400 74.71600 51.60400 1.000 17.34000 250 ARG D O 1
ATOM 7163 N N . LEU C 2 252 ? 63.34400 74.08000 53.50300 1.000 16.13000 251 LEU D N 1
ATOM 7164 C CA . LEU C 2 252 ? 62.08000 73.99000 54.22500 1.000 19.41000 251 LEU D CA 1
ATOM 7165 C C . LEU C 2 252 ? 61.37300 75.33800 54.28800 1.000 20.47000 251 LEU D C 1
ATOM 7166 O O . LEU C 2 252 ? 60.14100 75.38600 54.37400 1.000 15.55000 251 LEU D O 1
ATOM 7171 N N . GLY C 2 253 ? 62.13000 76.43700 54.21500 1.000 12.05000 252 GLY D N 1
ATOM 7172 C CA . GLY C 2 253 ? 61.52400 77.75900 54.19800 1.000 10.60000 252 GLY D CA 1
ATOM 7173 C C . GLY C 2 253 ? 60.58900 77.98100 53.02500 1.000 17.74000 252 GLY D C 1
ATOM 7174 O O . GLY C 2 253 ? 59.66500 78.79400 53.10800 1.000 20.52000 252 GLY D O 1
ATOM 7175 N N . TYR C 2 254 ? 60.81000 77.26600 51.91900 1.000 18.73000 253 TYR D N 1
ATOM 7176 C CA . TYR C 2 254 ? 59.90400 77.38000 50.77900 1.000 14.65000 253 TYR D CA 1
ATOM 7177 C C . TYR C 2 254 ? 58.50700 76.88500 51.12600 1.000 20.57000 253 TYR D C 1
ATOM 7178 O O . TYR C 2 254 ? 57.51100 77.42400 50.63200 1.000 26.92000 253 TYR D O 1
ATOM 7187 N N . VAL C 2 255 ? 58.41100 75.85500 51.96400 1.000 15.84000 254 VAL D N 1
ATOM 7188 C CA . VAL C 2 255 ? 57.13400 75.22900 52.27900 1.000 20.49000 254 VAL D CA 1
ATOM 7189 C C . VAL C 2 255 ? 56.70700 75.52400 53.71700 1.000 26.71000 254 VAL D C 1
ATOM 7190 O O . VAL C 2 255 ? 55.87100 74.81000 54.28000 1.000 16.04000 254 VAL D O 1
ATOM 7194 N N . ASP C 2 256 ? 57.28100 76.56400 54.31700 1.000 21.72000 255 ASP D N 1
ATOM 7195 C CA . ASP C 2 256 ? 56.87000 77.04300 55.63100 1.000 18.35000 255 ASP D CA 1
ATOM 7196 C C . ASP C 2 256 ? 55.70000 78.00700 55.45900 1.000 17.68000 255 ASP D C 1
ATOM 7197 O O . ASP C 2 256 ? 55.85600 79.07900 54.86200 1.000 15.49000 255 ASP D O 1
ATOM 7202 N N . VAL C 2 257 ? 54.53700 77.63200 56.00300 1.000 16.77000 256 VAL D N 1
ATOM 7203 C CA . VAL C 2 257 ? 53.30500 78.39800 55.80800 1.000 14.78000 256 VAL D CA 1
ATOM 7204 C C . VAL C 2 257 ? 53.46300 79.84500 56.26200 1.000 17.38000 256 VAL D C 1
ATOM 7205 O O . VAL C 2 257 ? 52.83000 80.75100 55.70300 1.000 19.79000 256 VAL D O 1
ATOM 7209 N N . GLN C 2 258 ? 54.32400 80.10000 57.25000 1.000 12.79000 257 GLN D N 1
ATOM 7210 C CA . GLN C 2 258 ? 54.48600 81.46800 57.73500 1.000 16.08000 257 GLN D CA 1
ATOM 7211 C C . GLN C 2 258 ? 54.94100 82.41400 56.62600 1.000 20.28000 257 GLN D C 1
ATOM 7212 O O . GLN C 2 258 ? 54.59400 83.60000 56.64100 1.000 16.81000 257 GLN D O 1
ATOM 7218 N N . HIS C 2 259 ? 55.67900 81.91300 55.63900 1.000 16.82000 258 HIS D N 1
ATOM 7219 C CA . HIS C 2 259 ? 56.15700 82.76600 54.56200 1.000 16.62000 258 HIS D CA 1
ATOM 7220 C C . HIS C 2 259 ? 55.16500 82.88100 53.41600 1.000 25.26000 258 HIS D C 1
ATOM 7221 O O . HIS C 2 259 ? 55.34500 83.73600 52.54000 1.000 17.77000 258 HIS D O 1
ATOM 7228 N N . LEU C 2 260 ? 54.12300 82.05300 53.40700 1.000 25.86000 259 LEU D N 1
ATOM 7229 C CA . LEU C 2 260 ? 52.99100 82.26300 52.51900 1.000 23.07000 259 LEU D CA 1
ATOM 7230 C C . LEU C 2 260 ? 51.93900 83.17800 53.12700 1.000 22.29000 259 LEU D C 1
ATOM 7231 O O . LEU C 2 260 ? 51.12100 83.73600 52.38700 1.000 17.10000 259 LEU D O 1
ATOM 7236 N N . ALA C 2 261 ? 51.94700 83.34000 54.45100 1.000 13.27000 260 ALA D N 1
ATOM 7237 C CA . ALA C 2 261 ? 50.94800 84.16200 55.12800 1.000 16.84000 260 ALA D CA 1
ATOM 7238 C C . ALA C 2 261 ? 50.81400 85.58500 54.58800 1.000 19.46000 260 ALA D C 1
ATOM 7239 O O . ALA C 2 261 ? 49.67600 86.08100 54.53300 1.000 10.67000 260 ALA D O 1
ATOM 7241 N N . PRO C 2 262 ? 51.87700 86.29100 54.18500 1.000 18.21000 261 PRO D N 1
ATOM 7242 C CA . PRO C 2 262 ? 51.67300 87.64900 53.63900 1.000 14.21000 261 PRO D CA 1
ATOM 7243 C C . PRO C 2 262 ? 50.79400 87.69400 52.39500 1.000 14.91000 261 PRO D C 1
ATOM 7244 O O . PRO C 2 262 ? 50.23200 88.75600 52.09600 1.000 16.90000 261 PRO D O 1
ATOM 7248 N N . ARG C 2 263 ? 50.66500 86.59000 51.65500 1.000 14.84000 262 ARG D N 1
ATOM 7249 C CA . ARG C 2 263 ? 49.78800 86.56500 50.48900 1.000 16.47000 262 ARG D CA 1
ATOM 7250 C C . ARG C 2 263 ? 48.31000 86.45600 50.84800 1.000 18.74000 262 ARG D C 1
ATOM 7251 O O . ARG C 2 263 ? 47.46200 86.73700 49.99600 1.000 15.75000 262 ARG D O 1
ATOM 7259 N N . VAL C 2 264 ? 47.97800 86.04800 52.07200 1.000 18.01000 263 VAL D N 1
ATOM 7260 C CA . VAL C 2 264 ? 46.58300 85.82600 52.43600 1.000 18.24000 263 VAL D CA 1
ATOM 7261 C C . VAL C 2 264 ? 45.83000 87.15000 52.45600 1.000 22.35000 263 VAL D C 1
ATOM 7262 O O . VAL C 2 264 ? 46.30400 88.14300 53.02100 1.000 17.26000 263 VAL D O 1
ATOM 7266 N N . ARG C 2 265 ? 44.64400 87.17100 51.84100 1.000 16.19000 264 ARG D N 1
ATOM 7267 C CA . ARG C 2 265 ? 43.75100 88.31900 51.92300 1.000 16.44000 264 ARG D CA 1
ATOM 7268 C C . ARG C 2 265 ? 42.45700 88.02800 52.67400 1.000 22.12000 264 ARG D C 1
ATOM 7269 O O . ARG C 2 265 ? 41.76900 88.97400 53.07500 1.000 18.56000 264 ARG D O 1
ATOM 7277 N N . ALA C 2 266 ? 42.13100 86.75900 52.91100 1.000 20.40000 265 ALA D N 1
ATOM 7278 C CA . ALA C 2 266 ? 40.93200 86.39800 53.65700 1.000 14.05000 265 ALA D CA 1
ATOM 7279 C C . ALA C 2 266 ? 40.96100 86.96700 55.07200 1.000 15.51000 265 ALA D C 1
ATOM 7280 O O . ALA C 2 266 ? 42.02500 87.22700 55.63700 1.000 14.52000 265 ALA D O 1
ATOM 7282 N N . GLU C 2 267 ? 39.77400 87.19400 55.64000 1.000 9.77000 266 GLU D N 1
ATOM 7283 C CA . GLU C 2 267 ? 39.69100 87.39600 57.08100 1.000 4.89000 266 GLU D CA 1
ATOM 7284 C C . GLU C 2 267 ? 39.90500 86.05600 57.77600 1.000 12.27000 266 GLU D C 1
ATOM 7285 O O . GLU C 2 267 ? 39.27500 85.05600 57.42100 1.000 16.98000 266 GLU D O 1
ATOM 7291 N N . VAL C 2 268 ? 40.78900 86.03300 58.77000 1.000 9.57000 267 VAL D N 1
ATOM 7292 C CA . VAL C 2 268 ? 41.22600 84.79700 59.41000 1.000 6.86000 267 VAL D CA 1
ATOM 7293 C C . VAL C 2 268 ? 40.72000 84.77700 60.84200 1.000 14.42000 267 VAL D C 1
ATOM 7294 O O . VAL C 2 268 ? 40.80600 85.78600 61.55300 1.000 20.75000 267 VAL D O 1
ATOM 7298 N N . LEU C 2 269 ? 40.16700 83.63700 61.25200 1.000 16.46000 268 LEU D N 1
ATOM 7299 C CA . LEU C 2 269 ? 39.85500 83.35800 62.64900 1.000 17.02000 268 LEU D CA 1
ATOM 7300 C C . LEU C 2 269 ? 40.63800 82.11600 63.06000 1.000 16.96000 268 LEU D C 1
ATOM 7301 O O . LEU C 2 269 ? 40.29200 80.99800 62.65800 1.000 17.66000 268 LEU D O 1
ATOM 7306 N N . MET C 2 270 ? 41.69300 82.30900 63.84800 1.000 15.84000 269 MET D N 1
ATOM 7307 C CA . MET C 2 270 ? 42.60400 81.23700 64.23700 1.000 14.13000 269 MET D CA 1
ATOM 7308 C C . MET C 2 270 ? 42.35000 80.83100 65.68300 1.000 16.19000 269 MET D C 1
ATOM 7309 O O . MET C 2 270 ? 42.29600 81.68500 66.57300 1.000 16.05000 269 MET D O 1
ATOM 7314 N N . THR C 2 271 ? 42.21400 79.53000 65.91500 1.000 11.43000 270 THR D N 1
ATOM 7315 C CA . THR C 2 271 ? 42.02100 78.98300 67.25200 1.000 10.92000 270 THR D CA 1
ATOM 7316 C C . THR C 2 271 ? 43.31000 78.31000 67.70900 1.000 12.48000 270 THR D C 1
ATOM 7317 O O . THR C 2 271 ? 43.89700 77.51600 66.96600 1.000 9.86000 270 THR D O 1
ATOM 7321 N N . VAL C 2 272 ? 43.73500 78.61600 68.93600 1.000 10.69000 271 VAL D N 1
ATOM 7322 C CA . VAL C 2 272 ? 44.99700 78.13800 69.49400 1.000 12.19000 271 VAL D CA 1
ATOM 7323 C C . VAL C 2 272 ? 44.75300 77.61800 70.90200 1.000 13.14000 271 VAL D C 1
ATOM 7324 O O . VAL C 2 272 ? 44.06900 78.26700 71.70100 1.000 16.97000 271 VAL D O 1
ATOM 7328 N N . SER C 2 273 ? 45.33600 76.46600 71.21800 1.000 7.41000 272 SER D N 1
ATOM 7329 C CA . SER C 2 273 ? 45.37800 75.96800 72.58500 1.000 14.90000 272 SER D CA 1
ATOM 7330 C C . SER C 2 273 ? 46.80100 76.11000 73.11200 1.000 24.52000 272 SER D C 1
ATOM 7331 O O . SER C 2 273 ? 47.76100 75.73700 72.42900 1.000 17.37000 272 SER D O 1
ATOM 7334 N N . LEU C 2 274 ? 46.93600 76.63300 74.33200 1.000 22.33000 273 LEU D N 1
ATOM 7335 C CA . LEU C 2 274 ? 48.23500 77.07100 74.82400 1.000 12.85000 273 LEU D CA 1
ATOM 7336 C C . LEU C 2 274 ? 49.06000 75.95300 75.44500 1.000 20.53000 273 LEU D C 1
ATOM 7337 O O . LEU C 2 274 ? 50.27800 76.11400 75.59700 1.000 24.58000 273 LEU D O 1
ATOM 7342 N N . ALA C 2 275 ? 48.44200 74.82600 75.79100 1.000 14.31000 274 ALA D N 1
ATOM 7343 C CA . ALA C 2 275 ? 49.16900 73.66400 76.27800 1.000 15.32000 274 ALA D CA 1
ATOM 7344 C C . ALA C 2 275 ? 49.49700 72.67400 75.16300 1.000 20.20000 274 ALA D C 1
ATOM 7345 O O . ALA C 2 275 ? 49.76900 71.50500 75.44500 1.000 25.59000 274 ALA D O 1
ATOM 7347 N N . ASP C 2 276 ? 49.46500 73.11700 73.90800 1.000 19.55000 275 ASP D N 1
ATOM 7348 C CA . ASP C 2 276 ? 49.69200 72.24500 72.76000 1.000 23.76000 275 ASP D CA 1
ATOM 7349 C C . ASP C 2 276 ? 51.18900 72.03800 72.56100 1.000 18.49000 275 ASP D C 1
ATOM 7350 O O . ASP C 2 276 ? 51.92400 72.99500 72.29600 1.000 23.12000 275 ASP D O 1
ATOM 7355 N N . LYS C 2 277 ? 51.63900 70.79000 72.67300 1.000 16.19000 276 LYS D N 1
ATOM 7356 C CA . LYS C 2 277 ? 53.03300 70.44500 72.42700 1.000 28.11000 276 LYS D CA 1
ATOM 7357 C C . LYS C 2 277 ? 53.24000 69.71200 71.10600 1.000 22.14000 276 LYS D C 1
ATOM 7358 O O . LYS C 2 277 ? 54.37500 69.34500 70.78700 1.000 28.44000 276 LYS D O 1
ATOM 7364 N N . ILE C 2 278 ? 52.18000 69.49200 70.33500 1.000 22.36000 277 ILE D N 1
ATOM 7365 C CA . ILE C 2 278 ? 52.30500 68.98200 68.97300 1.000 20.84000 277 ILE D CA 1
ATOM 7366 C C . ILE C 2 278 ? 52.54900 70.11600 67.98900 1.000 22.64000 277 ILE D C 1
ATOM 7367 O O . ILE C 2 278 ? 53.46800 70.06000 67.16800 1.000 28.64000 277 ILE D O 1
ATOM 7372 N N . CYS C 2 279 ? 51.72500 71.16200 68.06100 1.000 19.30000 278 CYS D N 1
ATOM 7373 C CA . CYS C 2 279 ? 51.92000 72.40500 67.31600 1.000 20.48000 278 CYS D CA 1
ATOM 7374 C C . CYS C 2 279 ? 52.05700 73.52200 68.34100 1.000 18.62000 278 CYS D C 1
ATOM 7375 O O . CYS C 2 279 ? 51.05300 74.12100 68.75600 1.000 13.44000 278 CYS D O 1
ATOM 7378 N N . PRO C 2 280 ? 53.27500 73.83400 68.77200 1.000 14.58000 279 PRO D N 1
ATOM 7379 C CA . PRO C 2 280 ? 53.46900 74.85700 69.80700 1.000 18.76000 279 PRO D CA 1
ATOM 7380 C C . PRO C 2 280 ? 52.92900 76.20100 69.35800 1.000 9.07000 279 PRO D C 1
ATOM 7381 O O . PRO C 2 280 ? 53.05300 76.56200 68.17800 1.000 13.30000 279 PRO D O 1
ATOM 7385 N N . PRO C 2 281 ? 52.31100 76.96300 70.26600 1.000 10.27000 280 PRO D N 1
ATOM 7386 C CA . PRO C 2 281 ? 51.73000 78.25600 69.87300 1.000 14.29000 280 PRO D CA 1
ATOM 7387 C C . PRO C 2 281 ? 52.69900 79.19100 69.17200 1.000 15.91000 280 PRO D C 1
ATOM 7388 O O . PRO C 2 281 ? 52.27200 79.95700 68.30100 1.000 21.45000 280 PRO D O 1
ATOM 7392 N N . SER C 2 282 ? 53.98800 79.15500 69.51700 1.000 14.62000 281 SER D N 1
ATOM 7393 C CA . SER C 2 282 ? 54.94600 80.04000 68.86100 1.000 18.54000 281 SER D CA 1
ATOM 7394 C C . SER C 2 282 ? 55.01800 79.77100 67.36100 1.000 16.59000 281 SER D C 1
ATOM 7395 O O . SER C 2 282 ? 55.08500 80.71100 66.55800 1.000 10.31000 281 SER D O 1
ATOM 7398 N N . THR C 2 283 ? 54.99500 78.49700 66.95700 1.000 13.13000 282 THR D N 1
ATOM 7399 C CA . THR C 2 283 ? 55.03900 78.19300 65.52700 1.000 16.31000 282 THR D CA 1
ATOM 7400 C C . THR C 2 283 ? 53.78800 78.70300 64.82100 1.000 15.43000 282 THR D C 1
ATOM 7401 O O . THR C 2 283 ? 53.85400 79.16000 63.67500 1.000 16.10000 282 THR D O 1
ATOM 7405 N N . GLN C 2 284 ? 52.64300 78.65500 65.50000 1.000 6.05000 283 GLN D N 1
ATOM 7406 C CA . GLN C 2 284 ? 51.40500 79.14000 64.90300 1.000 11.50000 283 GLN D CA 1
ATOM 7407 C C . GLN C 2 284 ? 51.41800 80.65600 64.73700 1.000 16.35000 283 GLN D C 1
ATOM 7408 O O . GLN C 2 284 ? 50.93500 81.17900 63.72400 1.000 10.96000 283 GLN D O 1
ATOM 7414 N N . PHE C 2 285 ? 51.92400 81.38300 65.73600 1.000 10.91000 284 PHE D N 1
ATOM 7415 C CA . PHE C 2 285 ? 51.93000 82.84100 65.66300 1.000 15.91000 284 PHE D CA 1
ATOM 7416 C C . PHE C 2 285 ? 52.99200 83.37800 64.71000 1.000 14.24000 284 PHE D C 1
ATOM 7417 O O . PHE C 2 285 ? 52.85000 84.50300 64.21900 1.000 15.74000 284 PHE D O 1
ATOM 7425 N N . ALA C 2 286 ? 54.04000 82.59800 64.42900 1.000 13.80000 285 ALA D N 1
ATOM 7426 C CA . ALA C 2 286 ? 54.96000 82.94900 63.35100 1.000 14.54000 285 ALA D CA 1
ATOM 7427 C C . ALA C 2 286 ? 54.20700 83.18700 62.05000 1.000 18.62000 285 ALA D C 1
ATOM 7428 O O . ALA C 2 286 ? 54.53400 84.10600 61.28900 1.000 18.75000 285 ALA D O 1
ATOM 7430 N N . ALA C 2 287 ? 53.19700 82.36000 61.77600 1.000 9.45000 286 ALA D N 1
ATOM 7431 C CA . ALA C 2 287 ? 52.36800 82.55800 60.59300 1.000 10.22000 286 ALA D CA 1
ATOM 7432 C C . ALA C 2 287 ? 51.30200 83.62400 60.83000 1.000 11.33000 286 ALA D C 1
ATOM 7433 O O . ALA C 2 287 ? 51.10900 84.51700 59.99600 1.000 18.12000 286 ALA D O 1
ATOM 7435 N N . TYR C 2 288 ? 50.61200 83.55200 61.97200 1.000 14.67000 287 TYR D N 1
ATOM 7436 C CA . TYR C 2 288 ? 49.55000 84.50800 62.27300 1.000 15.49000 287 TYR D CA 1
ATOM 7437 C C . TYR C 2 288 ? 50.04800 85.94500 62.17900 1.000 23.45000 287 TYR D C 1
ATOM 7438 O O . TYR C 2 288 ? 49.38600 86.80100 61.57900 1.000 19.90000 287 TYR D O 1
ATOM 7447 N N . ASN C 2 289 ? 51.22600 86.22200 62.74600 1.000 21.77000 288 ASN D N 1
ATOM 7448 C CA . ASN C 2 289 ? 51.74200 87.58600 62.78800 1.000 22.45000 288 ASN D CA 1
ATOM 7449 C C . ASN C 2 289 ? 52.08300 88.13200 61.40500 1.000 17.56000 288 ASN D C 1
ATOM 7450 O O . ASN C 2 289 ? 52.22200 89.35000 61.25500 1.000 19.85000 288 ASN D O 1
ATOM 7455 N N . LYS C 2 290 ? 52.22100 87.27100 60.39800 1.000 18.95000 289 LYS D N 1
ATOM 7456 C CA . LYS C 2 290 ? 52.53100 87.69900 59.03800 1.000 18.21000 289 LYS D CA 1
ATOM 7457 C C . LYS C 2 290 ? 51.30800 87.72900 58.12500 1.000 11.91000 289 LYS D C 1
ATOM 7458 O O . LYS C 2 290 ? 51.45900 87.95200 56.92100 1.000 19.08000 289 LYS D O 1
ATOM 7464 N N . LEU C 2 291 ? 50.10700 87.52800 58.66500 1.000 15.92000 290 LEU D N 1
ATOM 7465 C CA . LEU C 2 291 ? 48.90700 87.45800 57.83300 1.000 16.86000 290 LEU D CA 1
ATOM 7466 C C . LEU C 2 291 ? 48.66200 88.77400 57.10100 1.000 14.39000 290 LEU D C 1
ATOM 7467 O O . LEU C 2 291 ? 48.80800 89.86100 57.66800 1.000 17.93000 290 LEU D O 1
ATOM 7472 N N . GLY C 2 292 ? 48.27400 88.67100 55.83300 1.000 23.59000 291 GLY D N 1
ATOM 7473 C CA . GLY C 2 292 ? 48.05400 89.83100 54.99700 1.000 25.01000 291 GLY D CA 1
ATOM 7474 C C . GLY C 2 292 ? 46.64600 90.38600 54.96800 1.000 27.71000 291 GLY D C 1
ATOM 7475 O O . GLY C 2 292 ? 46.38700 91.32600 54.20800 1.000 29.55000 291 GLY D O 1
ATOM 7476 N N . GLY C 2 293 ? 45.72100 89.83500 55.75700 1.000 21.08000 292 GLY D N 1
ATOM 7477 C CA . GLY C 2 293 ? 44.36300 90.33300 55.81900 1.000 22.82000 292 GLY D CA 1
ATOM 7478 C C . GLY C 2 293 ? 43.91300 90.58400 57.24700 1.000 21.71000 292 GLY D C 1
ATOM 7479 O O . GLY C 2 293 ? 44.70400 90.48000 58.19000 1.000 23.13000 292 GLY D O 1
ATOM 7480 N N . PRO C 2 294 ? 42.63600 90.92600 57.43800 1.000 21.27000 293 PRO D N 1
ATOM 7481 C CA . PRO C 2 294 ? 42.11100 91.05000 58.80700 1.000 23.02000 293 PRO D CA 1
ATOM 7482 C C . PRO C 2 294 ? 42.19200 89.71000 59.52000 1.000 24.21000 293 PRO D C 1
ATOM 7483 O O . PRO C 2 294 ? 42.19300 88.65200 58.88600 1.000 18.29000 293 PRO D O 1
ATOM 7487 N N . LYS C 2 295 ? 42.28200 89.76000 60.85000 1.000 23.60000 294 LYS D N 1
ATOM 7488 C CA . LYS C 2 295 ? 42.52600 88.53800 61.60500 1.000 15.87000 294 LYS D CA 1
ATOM 7489 C C . LYS C 2 295 ? 42.10800 88.70900 63.05900 1.000 17.12000 294 LYS D C 1
ATOM 7490 O O . LYS C 2 295 ? 42.09700 89.82100 63.59500 1.000 20.15000 294 LYS D O 1
ATOM 7496 N N . ASP C 2 296 ? 41.77100 87.58200 63.68500 1.000 13.08000 295 ASP D N 1
ATOM 7497 C CA . ASP C 2 296 ? 41.51500 87.50400 65.11600 1.000 17.42000 295 ASP D CA 1
ATOM 7498 C C . ASP C 2 296 ? 41.84900 86.08800 65.57100 1.000 19.72000 295 ASP D C 1
ATOM 7499 O O . ASP C 2 296 ? 41.91900 85.16400 64.75600 1.000 17.60000 295 ASP D O 1
ATOM 7504 N N . TYR C 2 297 ? 42.05600 85.91700 66.88000 1.000 12.69000 296 TYR D N 1
ATOM 7505 C CA . TYR C 2 297 ? 42.40300 84.61400 67.43300 1.000 11.95000 296 TYR D CA 1
ATOM 7506 C C . TYR C 2 297 ? 41.50500 84.27600 68.61800 1.000 6.59000 296 TYR D C 1
ATOM 7507 O O . TYR C 2 297 ? 40.90200 85.15100 69.24100 1.000 13.45000 296 TYR D O 1
ATOM 7516 N N . ARG C 2 298 ? 41.44300 82.97800 68.92700 1.000 13.29000 297 ARG D N 1
ATOM 7517 C CA . ARG C 2 298 ? 40.72800 82.44000 70.08000 1.000 18.50000 297 ARG D CA 1
ATOM 7518 C C . ARG C 2 298 ? 41.66700 81.49700 70.81700 1.000 12.66000 297 ARG D C 1
ATOM 7519 O O . ARG C 2 298 ? 42.28600 80.63400 70.18900 1.000 15.29000 297 ARG D O 1
ATOM 7527 N N . LEU C 2 299 ? 41.76400 81.64100 72.13800 1.000 13.86000 298 LEU D N 1
ATOM 7528 C CA . LEU C 2 299 ? 42.72200 80.88500 72.94000 1.000 14.91000 298 LEU D CA 1
ATOM 7529 C C . LEU C 2 299 ? 42.03200 79.90600 73.88300 1.000 16.02000 298 LEU D C 1
ATOM 7530 O O . LEU C 2 299 ? 40.97800 80.21000 74.45000 1.000 24.85000 298 LEU D O 1
ATOM 7535 N N . TYR C 2 300 ? 42.65200 78.73800 74.06600 1.000 21.06000 299 TYR D N 1
ATOM 7536 C CA . TYR C 2 300 ? 42.23600 77.73800 75.05300 1.000 16.90000 299 TYR D CA 1
ATOM 7537 C C . TYR C 2 300 ? 43.44600 77.43500 75.92900 1.000 15.96000 299 TYR D C 1
ATOM 7538 O O . TYR C 2 300 ? 44.25200 76.55000 75.60800 1.000 14.97000 299 TYR D O 1
ATOM 7547 N N . PRO C 2 301 ? 43.60300 78.14400 77.05200 1.000 15.84000 300 PRO D N 1
ATOM 7548 C CA . PRO C 2 301 ? 44.86900 78.04200 77.80500 1.000 15.16000 300 PRO D CA 1
ATOM 7549 C C . PRO C 2 301 ? 45.18700 76.64800 78.33400 1.000 17.85000 300 PRO D C 1
ATOM 7550 O O . PRO C 2 301 ? 46.35800 76.25300 78.31900 1.000 18.32000 300 PRO D O 1
ATOM 7554 N N . ASP C 2 302 ? 44.19300 75.87600 78.77300 1.000 17.35000 301 ASP D N 1
ATOM 7555 C CA . ASP C 2 302 ? 44.44300 74.59600 79.43000 1.000 16.56000 301 ASP D CA 1
ATOM 7556 C C . ASP C 2 302 ? 44.27600 73.39200 78.51200 1.000 20.65000 301 ASP D C 1
ATOM 7557 O O . ASP C 2 302 ? 44.16800 72.26500 79.00700 1.000 30.80000 301 ASP D O 1
ATOM 7562 N N . PHE C 2 303 ? 44.21200 73.59000 77.20200 1.000 12.93000 302 PHE D N 1
ATOM 7563 C CA . PHE C 2 303 ? 43.98000 72.48400 76.28900 1.000 10.01000 302 PHE D CA 1
ATOM 7564 C C . PHE C 2 303 ? 45.21800 72.21300 75.44700 1.000 19.83000 302 PHE D C 1
ATOM 7565 O O . PHE C 2 303 ? 46.04800 73.09800 75.22100 1.000 21.47000 302 PHE D O 1
ATOM 7573 N N . ALA C 2 304 ? 45.33300 70.97000 74.98600 1.000 20.09000 303 ALA D N 1
ATOM 7574 C CA . ALA C 2 304 ? 46.44000 70.59400 74.12200 1.000 20.72000 303 ALA D CA 1
ATOM 7575 C C . ALA C 2 304 ? 45.91600 70.34200 72.71400 1.000 16.55000 303 ALA D C 1
ATOM 7576 O O . ALA C 2 304 ? 44.99000 71.02500 72.27000 1.000 17.14000 303 ALA D O 1
ATOM 7578 N N . HIS C 2 305 ? 46.47400 69.35000 72.01900 1.000 21.49000 304 HIS D N 1
ATOM 7579 C CA . HIS C 2 305 ? 46.09800 69.04100 70.63600 1.000 21.71000 304 HIS D CA 1
ATOM 7580 C C . HIS C 2 305 ? 44.90200 68.09100 70.66000 1.000 22.48000 304 HIS D C 1
ATOM 7581 O O . HIS C 2 305 ? 45.01900 66.87600 70.48000 1.000 22.62000 304 HIS D O 1
ATOM 7588 N N . GLU C 2 306 ? 43.72600 68.66700 70.89400 1.000 15.80000 305 GLU D N 1
ATOM 7589 C CA . GLU C 2 306 ? 42.52800 67.88200 71.16000 1.000 17.25000 305 GLU D CA 1
ATOM 7590 C C . GLU C 2 306 ? 41.30500 68.68200 70.73000 1.000 18.13000 305 GLU D C 1
ATOM 7591 O O . GLU C 2 306 ? 41.41700 69.77600 70.16800 1.000 25.23000 305 GLU D O 1
ATOM 7597 N N . THR C 2 307 ? 40.13000 68.13200 71.02600 1.000 17.55000 306 THR D N 1
ATOM 7598 C CA . THR C 2 307 ? 38.86900 68.81800 70.78300 1.000 25.64000 306 THR D CA 1
ATOM 7599 C C . THR C 2 307 ? 38.74300 70.04200 71.68200 1.000 27.50000 306 THR D C 1
ATOM 7600 O O . THR C 2 307 ? 39.02900 69.98500 72.88100 1.000 16.86000 306 THR D O 1
ATOM 7604 N N . LEU C 2 308 ? 38.30100 71.15300 71.10000 1.000 24.23000 307 LEU D N 1
ATOM 7605 C CA . LEU C 2 308 ? 38.18100 72.41900 71.82400 1.000 17.64000 307 LEU D CA 1
ATOM 7606 C C . LEU C 2 308 ? 36.71500 72.81900 71.91200 1.000 25.40000 307 LEU D C 1
ATOM 7607 O O . LEU C 2 308 ? 36.14500 73.31800 70.92500 1.000 25.78000 307 LEU D O 1
ATOM 7612 N N . PRO C 2 309 ? 36.06400 72.62300 73.06000 1.000 24.60000 308 PRO D N 1
ATOM 7613 C CA . PRO C 2 309 ? 34.61300 72.84100 73.14100 1.000 25.23000 308 PRO D CA 1
ATOM 7614 C C . PRO C 2 309 ? 34.23600 74.26700 72.76700 1.000 19.86000 308 PRO D C 1
ATOM 7615 O O . PRO C 2 309 ? 34.80500 75.23600 73.27900 1.000 19.79000 308 PRO D O 1
ATOM 7619 N N . GLY C 2 310 ? 33.27200 74.38600 71.85600 1.000 17.95000 309 GLY D N 1
ATOM 7620 C CA . GLY C 2 310 ? 32.80200 75.66600 71.37200 1.000 14.28000 309 GLY D CA 1
ATOM 7621 C C . GLY C 2 310 ? 33.38700 76.10000 70.04400 1.000 12.75000 309 GLY D C 1
ATOM 7622 O O . GLY C 2 310 ? 32.89500 77.07300 69.46100 1.000 16.68000 309 GLY D O 1
ATOM 7623 N N . THR C 2 311 ? 34.42200 75.41700 69.55100 1.000 11.47000 310 THR D N 1
ATOM 7624 C CA . THR C 2 311 ? 35.10900 75.88900 68.35200 1.000 19.58000 310 THR D CA 1
ATOM 7625 C C . THR C 2 311 ? 34.30200 75.61300 67.09100 1.000 14.36000 310 THR D C 1
ATOM 7626 O O . THR C 2 311 ? 34.29400 76.42900 66.16200 1.000 15.87000 310 THR D O 1
ATOM 7630 N N . ASP C 2 312 ? 33.60700 74.48000 67.03500 1.000 15.36000 311 ASP D N 1
ATOM 7631 C CA . ASP C 2 312 ? 32.80400 74.20600 65.84900 1.000 21.87000 311 ASP D CA 1
ATOM 7632 C C . ASP C 2 312 ? 31.65700 75.20600 65.72000 1.000 21.02000 311 ASP D C 1
ATOM 7633 O O . ASP C 2 312 ? 31.34800 75.65800 64.61300 1.000 17.01000 311 ASP D O 1
ATOM 7638 N N . ASP C 2 313 ? 31.04800 75.60100 66.84500 1.000 15.22000 312 ASP D N 1
ATOM 7639 C CA . ASP C 2 313 ? 30.03700 76.65700 66.80900 1.000 18.44000 312 ASP D CA 1
ATOM 7640 C C . ASP C 2 313 ? 30.64200 78.00900 66.43200 1.000 14.68000 312 ASP D C 1
ATOM 7641 O O . ASP C 2 313 ? 30.03600 78.77500 65.67500 1.000 23.10000 312 ASP D O 1
ATOM 7646 N N . ALA C 2 314 ? 31.82000 78.33300 66.96900 1.000 13.39000 313 ALA D N 1
ATOM 7647 C CA . ALA C 2 314 ? 32.47200 79.58800 66.60600 1.000 12.06000 313 ALA D CA 1
ATOM 7648 C C . ALA C 2 314 ? 32.77100 79.64000 65.11300 1.000 10.41000 313 ALA D C 1
ATOM 7649 O O . ALA C 2 314 ? 32.61200 80.68600 64.47800 1.000 10.55000 313 ALA D O 1
ATOM 7651 N N . ILE C 2 315 ? 33.22700 78.52800 64.53700 1.000 6.84000 314 ILE D N 1
ATOM 7652 C CA . ILE C 2 315 ? 33.51400 78.50700 63.10700 1.000 15.79000 314 ILE D CA 1
ATOM 7653 C C . ILE C 2 315 ? 32.22400 78.59100 62.29700 1.000 20.20000 314 ILE D C 1
ATOM 7654 O O . ILE C 2 315 ? 32.14600 79.32500 61.30300 1.000 21.76000 314 ILE D O 1
ATOM 7659 N N . PHE C 2 316 ? 31.18200 77.87100 62.72800 1.000 10.72000 315 PHE D N 1
ATOM 7660 C CA . PHE C 2 316 ? 29.90400 77.90000 62.02000 1.000 15.18000 315 PHE D CA 1
ATOM 7661 C C . PHE C 2 316 ? 29.31300 79.30700 61.99500 1.000 14.20000 315 PHE D C 1
ATOM 7662 O O . PHE C 2 316 ? 28.84400 79.77700 60.95200 1.000 13.08000 315 PHE D O 1
ATOM 7670 N N . THR C 2 317 ? 29.31500 79.98800 63.14300 1.000 11.24000 316 THR D N 1
ATOM 7671 C CA . THR C 2 317 ? 28.84900 81.37100 63.19200 1.000 14.98000 316 THR D CA 1
ATOM 7672 C C . THR C 2 317 ? 29.71000 82.26900 62.30900 1.000 18.21000 316 THR D C 1
ATOM 7673 O O . THR C 2 317 ? 29.19500 83.13100 61.58900 1.000 15.18000 316 THR D O 1
ATOM 7677 N N . PHE C 2 318 ? 31.02900 82.05900 62.34500 1.000 15.62000 317 PHE D N 1
ATOM 7678 C CA . PHE C 2 318 ? 31.95900 82.80900 61.50500 1.000 11.82000 317 PHE D CA 1
ATOM 7679 C C . PHE C 2 318 ? 31.67900 82.58300 60.02200 1.000 15.54000 317 PHE D C 1
ATOM 7680 O O . PHE C 2 318 ? 31.70200 83.52800 59.22500 1.000 17.94000 317 PHE D O 1
ATOM 7688 N N . LEU C 2 319 ? 31.39800 81.33900 59.63600 1.000 24.15000 318 LEU D N 1
ATOM 7689 C CA . LEU C 2 319 ? 31.18200 81.00500 58.23500 1.000 24.63000 318 LEU D CA 1
ATOM 7690 C C . LEU C 2 319 ? 29.77700 81.33000 57.75200 1.000 29.46000 318 LEU D C 1
ATOM 7691 O O . LEU C 2 319 ? 29.51900 81.24000 56.54600 1.000 32.24000 318 LEU D O 1
ATOM 7696 N N . GLN C 2 320 ? 28.86200 81.68800 58.65300 1.000 36.82000 319 GLN D N 1
ATOM 7697 C CA . GLN C 2 320 ? 27.54700 82.13500 58.21800 1.000 40.73000 319 GLN D CA 1
ATOM 7698 C C . GLN C 2 320 ? 27.61500 83.47900 57.50600 1.000 40.63000 319 GLN D C 1
ATOM 7699 O O . GLN C 2 320 ? 26.71600 83.79900 56.72200 1.000 43.45000 319 GLN D O 1
ATOM 7705 N N . GLY C 2 321 ? 28.65600 84.27100 57.76200 1.000 41.11000 320 GLY D N 1
ATOM 7706 C CA . GLY C 2 321 ? 28.85500 85.52300 57.06800 1.000 37.60000 320 GLY D CA 1
ATOM 7707 C C . GLY C 2 321 ? 29.38600 85.40800 55.65900 1.000 42.86000 320 GLY D C 1
ATOM 7708 O O . GLY C 2 321 ? 29.77600 86.42200 55.07400 1.000 48.53000 320 GLY D O 1
ATOM 7709 N N . LEU C 2 322 ? 29.41500 84.20600 55.08800 1.000 41.88000 321 LEU D N 1
ATOM 7710 C CA . LEU C 2 322 ? 29.88600 84.02000 53.72100 1.000 42.37000 321 LEU D CA 1
ATOM 7711 C C . LEU C 2 322 ? 28.84600 84.52700 52.73100 1.000 47.91000 321 LEU D C 1
ATOM 7712 O O . LEU C 2 322 ? 27.64500 84.36400 52.94600 1.000 47.98000 321 LEU D O 1
ATOM 7718 N N . LEU D 3 1 ? 43.76400 38.24500 81.94900 1.000 91.35000 3 LEU C N 1
ATOM 7719 C CA . LEU D 3 1 ? 44.70600 38.91700 82.83900 1.000 94.26000 3 LEU C CA 1
ATOM 7720 C C . LEU D 3 1 ? 44.74400 38.29800 84.23800 1.000 99.31000 3 LEU C C 1
ATOM 7721 O O . LEU D 3 1 ? 43.69500 38.02200 84.81900 1.000 99.45000 3 LEU C O 1
ATOM 7722 N N . THR D 3 2 ? 45.96200 38.08800 84.74900 1.000 106.52000 4 THR C N 1
ATOM 7723 C CA . THR D 3 2 ? 46.23500 37.65100 86.11800 1.000 106.80000 4 THR C CA 1
ATOM 7724 C C . THR D 3 2 ? 47.72300 37.75900 86.43500 1.000 99.67000 4 THR C C 1
ATOM 7725 O O . THR D 3 2 ? 48.47300 36.80100 86.20900 1.000 106.28000 4 THR C O 1
ATOM 7729 N N . PHE D 3 3 ? 48.16400 38.90100 86.97000 1.000 71.64000 5 PHE C N 1
ATOM 7730 C CA . PHE D 3 3 ? 49.59700 39.15700 87.11100 1.000 56.33000 5 PHE C CA 1
ATOM 7731 C C . PHE D 3 3 ? 50.32300 38.08900 87.91600 1.000 48.35000 5 PHE C C 1
ATOM 7732 O O . PHE D 3 3 ? 51.40700 37.63800 87.53700 1.000 45.82000 5 PHE C O 1
ATOM 7740 N N . ASP D 3 4 ? 49.69200 37.62200 88.98200 1.000 39.42000 6 ASP C N 1
ATOM 7741 C CA . ASP D 3 4 ? 50.28400 36.62500 89.86300 1.000 37.03000 6 ASP C CA 1
ATOM 7742 C C . ASP D 3 4 ? 49.42800 35.36600 89.85800 1.000 34.45000 6 ASP C C 1
ATOM 7743 O O . ASP D 3 4 ? 48.81100 35.03500 88.83900 1.000 42.21000 6 ASP C O 1
ATOM 7748 N N . LEU D 3 5 ? 49.36300 34.70200 90.95800 1.000 30.84000 7 LEU C N 1
ATOM 7749 C CA . LEU D 3 5 ? 48.44500 33.58500 91.00600 1.000 29.79000 7 LEU C CA 1
ATOM 7750 C C . LEU D 3 5 ? 47.11700 34.06100 91.56800 1.000 29.69000 7 LEU C C 1
ATOM 7751 O O . LEU D 3 5 ? 47.08200 34.96900 92.40300 1.000 23.77000 7 LEU C O 1
ATOM 7756 N N . PRO D 3 6 ? 46.01400 33.48900 91.09200 1.000 33.57000 8 PRO C N 1
ATOM 7757 C CA . PRO D 3 6 ? 44.71700 33.79100 91.70100 1.000 36.01000 8 PRO C CA 1
ATOM 7758 C C . PRO D 3 6 ? 44.72100 33.37700 93.16300 1.000 34.59000 8 PRO C C 1
ATOM 7759 O O . PRO D 3 6 ? 45.43200 32.45300 93.56400 1.000 35.04000 8 PRO C O 1
ATOM 7763 N N . PHE D 3 7 ? 43.93200 34.09000 93.97100 1.000 33.58000 9 PHE C N 1
ATOM 7764 C CA . PHE D 3 7 ? 43.97500 33.86000 95.41100 1.000 38.26000 9 PHE C CA 1
ATOM 7765 C C . PHE D 3 7 ? 43.64400 32.41300 95.75100 1.000 41.22000 9 PHE C C 1
ATOM 7766 O O . PHE D 3 7 ? 44.13900 31.87900 96.75000 1.000 40.30000 9 PHE C O 1
ATOM 7774 N N . GLU D 3 8 ? 42.83000 31.76300 94.91700 1.000 49.95000 10 GLU C N 1
ATOM 7775 C CA . GLU D 3 8 ? 42.40000 30.39400 95.17700 1.000 49.30000 10 GLU C CA 1
ATOM 7776 C C . GLU D 3 8 ? 43.57900 29.44100 95.30900 1.000 40.65000 10 GLU C C 1
ATOM 7777 O O . GLU D 3 8 ? 43.46800 28.40600 95.97600 1.000 43.49000 10 GLU C O 1
ATOM 7783 N N . GLU D 3 9 ? 44.71300 29.76900 94.69100 1.000 26.27000 11 GLU C N 1
ATOM 7784 C CA . GLU D 3 9 ? 45.86800 28.88400 94.66600 1.000 25.73000 11 GLU C CA 1
ATOM 7785 C C . GLU D 3 9 ? 46.98100 29.30700 95.61700 1.000 22.29000 11 GLU C C 1
ATOM 7786 O O . GLU D 3 9 ? 47.96500 28.57300 95.74800 1.000 18.76000 11 GLU C O 1
ATOM 7792 N N . LEU D 3 10 ? 46.85700 30.46000 96.28300 1.000 17.48000 12 LEU C N 1
ATOM 7793 C CA . LEU D 3 10 ? 47.95800 30.93600 97.11800 1.000 16.21000 12 LEU C CA 1
ATOM 7794 C C . LEU D 3 10 ? 48.18600 30.03500 98.32600 1.000 15.05000 12 LEU C C 1
ATOM 7795 O O . LEU D 3 10 ? 49.33600 29.75100 98.67900 1.000 18.67000 12 LEU C O 1
ATOM 7800 N N . LEU D 3 11 ? 47.11000 29.55200 98.95500 1.000 17.74000 13 LEU C N 1
ATOM 7801 C CA . LEU D 3 11 ? 47.23700 28.80000 100.20100 1.000 17.36000 13 LEU C CA 1
ATOM 7802 C C . LEU D 3 11 ? 47.81500 27.40400 100.00900 1.000 21.94000 13 LEU C C 1
ATOM 7803 O O . LEU D 3 11 ? 48.09500 26.72900 101.00600 1.000 20.40000 13 LEU C O 1
ATOM 7808 N N . THR D 3 12 ? 47.97600 26.93800 98.77400 1.000 24.16000 14 THR C N 1
ATOM 7809 C CA . THR D 3 12 ? 48.64400 25.66800 98.52600 1.000 28.92000 14 THR C CA 1
ATOM 7810 C C . THR D 3 12 ? 49.93700 25.83000 97.73600 1.000 20.41000 14 THR C C 1
ATOM 7811 O O . THR D 3 12 ? 50.58100 24.82400 97.41900 1.000 26.56000 14 THR C O 1
ATOM 7815 N N . TYR D 3 13 ? 50.33500 27.06100 97.41800 1.000 13.63000 15 TYR C N 1
ATOM 7816 C CA . TYR D 3 13 ? 51.50600 27.28900 96.57500 1.000 13.95000 15 TYR C CA 1
ATOM 7817 C C . TYR D 3 13 ? 52.76900 26.81000 97.28500 1.000 19.90000 15 TYR C C 1
ATOM 7818 O O . TYR D 3 13 ? 53.02900 27.22100 98.42200 1.000 19.76000 15 TYR C O 1
ATOM 7827 N N . PRO D 3 14 ? 53.57000 25.94400 96.66200 1.000 15.45000 16 PRO C N 1
ATOM 7828 C CA . PRO D 3 14 ? 54.73400 25.36200 97.34300 1.000 15.40000 16 PRO C CA 1
ATOM 7829 C C . PRO D 3 14 ? 56.05600 26.08400 97.12300 1.000 10.02000 16 PRO C C 1
ATOM 7830 O O . PRO D 3 14 ? 57.06100 25.65100 97.69400 1.000 14.89000 16 PRO C O 1
ATOM 7834 N N . GLY D 3 15 ? 56.09800 27.15200 96.32600 1.000 10.86000 17 GLY C N 1
ATOM 7835 C CA . GLY D 3 15 ? 57.34500 27.80800 95.99300 1.000 15.74000 17 GLY C CA 1
ATOM 7836 C C . GLY D 3 15 ? 58.03700 27.16700 94.80300 1.000 19.52000 17 GLY C C 1
ATOM 7837 O O . GLY D 3 15 ? 57.70500 26.06600 94.36200 1.000 20.81000 17 GLY C O 1
ATOM 7838 N N . ARG D 3 16 ? 59.04000 27.87400 94.28000 1.000 18.16000 18 ARG C N 1
ATOM 7839 C CA . ARG D 3 16 ? 59.70700 27.45900 93.05100 1.000 19.23000 18 ARG C CA 1
ATOM 7840 C C . ARG D 3 16 ? 61.16100 27.04700 93.24900 1.000 32.48000 18 ARG C C 1
ATOM 7841 O O . ARG D 3 16 ? 61.88300 26.88900 92.26000 1.000 47.26000 18 ARG C O 1
ATOM 7849 N N . THR D 3 17 ? 61.62000 26.86700 94.48800 1.000 35.18000 19 THR C N 1
ATOM 7850 C CA . THR D 3 17 ? 62.94500 26.28900 94.68600 1.000 40.44000 19 THR C CA 1
ATOM 7851 C C . THR D 3 17 ? 62.91000 25.25700 95.80800 1.000 43.49000 19 THR C C 1
ATOM 7852 O O . THR D 3 17 ? 62.45800 25.57300 96.92300 1.000 49.52000 19 THR C O 1
ATOM 7856 N N . PRO D 3 18 ? 63.37000 24.03500 95.55200 1.000 44.26000 20 PRO C N 1
ATOM 7857 C CA . PRO D 3 18 ? 63.30300 22.98600 96.57700 1.000 36.12000 20 PRO C CA 1
ATOM 7858 C C . PRO D 3 18 ? 64.26300 23.25900 97.72700 1.000 27.88000 20 PRO C C 1
ATOM 7859 O O . PRO D 3 18 ? 65.33500 23.84600 97.55500 1.000 28.88000 20 PRO C O 1
ATOM 7863 N N . ARG D 3 19 ? 63.83600 22.85500 98.91600 1.000 27.58000 21 ARG C N 1
ATOM 7864 C CA . ARG D 3 19 ? 64.65700 22.95400 100.11200 1.000 28.74000 21 ARG C CA 1
ATOM 7865 C C . ARG D 3 19 ? 65.99800 22.25200 99.89900 1.000 34.52000 21 ARG C C 1
ATOM 7866 O O . ARG D 3 19 ? 66.02000 21.07900 99.49900 1.000 30.59000 21 ARG C O 1
ATOM 7874 N N . PRO D 3 20 ? 67.12300 22.93500 100.11500 1.000 29.96000 22 PRO C N 1
ATOM 7875 C CA . PRO D 3 20 ? 68.42600 22.27700 99.94500 1.000 31.13000 22 PRO C CA 1
ATOM 7876 C C . PRO D 3 20 ? 68.56100 21.09200 100.89000 1.000 30.66000 22 PRO C C 1
ATOM 7877 O O . PRO D 3 20 ? 68.05300 21.10900 102.01500 1.000 22.57000 22 PRO C O 1
ATOM 7881 N N . ALA D 3 21 ? 69.24800 20.04800 100.41200 1.000 32.53000 23 ALA C N 1
ATOM 7882 C CA . ALA D 3 21 ? 69.33200 18.80600 101.17600 1.000 34.49000 23 ALA C CA 1
ATOM 7883 C C . ALA D 3 21 ? 70.09300 18.98300 102.48100 1.000 27.51000 23 ALA C C 1
ATOM 7884 O O . ALA D 3 21 ? 69.81000 18.28200 103.46000 1.000 33.39000 23 ALA C O 1
ATOM 7886 N N . ASP D 3 22 ? 71.04900 19.90400 102.52300 1.000 31.08000 24 ASP C N 1
ATOM 7887 C CA . ASP D 3 22 ? 71.81900 20.17000 103.73100 1.000 30.43000 24 ASP C CA 1
ATOM 7888 C C . ASP D 3 22 ? 71.43200 21.50100 104.37000 1.000 23.51000 24 ASP C C 1
ATOM 7889 O O . ASP D 3 22 ? 72.25300 22.13100 105.04000 1.000 21.20000 24 ASP C O 1
ATOM 7894 N N . HIS D 3 23 ? 70.18100 21.93000 104.18300 1.000 21.33000 25 HIS C N 1
ATOM 7895 C CA . HIS D 3 23 ? 69.73800 23.21500 104.71900 1.000 22.71000 25 HIS C CA 1
ATOM 7896 C C . HIS D 3 23 ? 69.95100 23.29600 106.22700 1.000 25.28000 25 HIS C C 1
ATOM 7897 O O . HIS D 3 23 ? 70.46600 24.29700 106.73800 1.000 24.58000 25 HIS C O 1
ATOM 7904 N N . ASP D 3 24 ? 69.56600 22.24600 106.95500 1.000 22.89000 26 ASP C N 1
ATOM 7905 C CA . ASP D 3 24 ? 69.70100 22.25600 108.40900 1.000 21.97000 26 ASP C CA 1
ATOM 7906 C C . ASP D 3 24 ? 71.16500 22.31700 108.82500 1.000 20.27000 26 ASP C C 1
ATOM 7907 O O . ASP D 3 24 ? 71.52100 23.01900 109.78000 1.000 17.56000 26 ASP C O 1
ATOM 7912 N N . GLU D 3 25 ? 72.02600 21.58900 108.11200 1.000 17.66000 27 GLU C N 1
ATOM 7913 C CA A GLU D 3 25 ? 73.45200 21.62000 108.41400 0.500 21.33000 27 GLU C CA 1
ATOM 7914 C CA B GLU D 3 25 ? 73.45900 21.61600 108.39500 0.500 21.31000 27 GLU C CA 1
ATOM 7915 C C . GLU D 3 25 ? 74.05000 22.99200 108.11900 1.000 19.51000 27 GLU C C 1
ATOM 7916 O O . GLU D 3 25 ? 74.92700 23.46400 108.85500 1.000 8.15000 27 GLU C O 1
ATOM 7927 N N . TYR D 3 26 ? 73.58800 23.64700 107.05300 1.000 10.14000 28 TYR C N 1
ATOM 7928 C CA . TYR D 3 26 ? 74.09200 24.97500 106.71800 1.000 12.03000 28 TYR C CA 1
ATOM 7929 C C . TYR D 3 26 ? 73.82400 25.96100 107.85100 1.000 13.09000 28 TYR C C 1
ATOM 7930 O O . TYR D 3 26 ? 74.71300 26.71900 108.25900 1.000 12.77000 28 TYR C O 1
ATOM 7939 N N . TRP D 3 27 ? 72.61100 25.94100 108.39900 1.000 16.72000 29 TRP C N 1
ATOM 7940 C CA . TRP D 3 27 ? 72.25600 26.93000 109.41000 1.000 17.01000 29 TRP C CA 1
ATOM 7941 C C . TRP D 3 27 ? 72.76500 26.55500 110.79900 1.000 15.92000 29 TRP C C 1
ATOM 7942 O O . TRP D 3 27 ? 73.00400 27.44500 111.62100 1.000 18.32000 29 TRP C O 1
ATOM 7953 N N . ASP D 3 28 ? 72.94700 25.26300 111.08000 1.000 13.21000 30 ASP C N 1
ATOM 7954 C CA . ASP D 3 28 ? 73.62300 24.88000 112.31500 1.000 16.34000 30 ASP C CA 1
ATOM 7955 C C . ASP D 3 28 ? 75.07800 25.33500 112.30300 1.000 18.21000 30 ASP C C 1
ATOM 7956 O O . ASP D 3 28 ? 75.60300 25.78900 113.32600 1.000 16.07000 30 ASP C O 1
ATOM 7961 N N . ARG D 3 29 ? 75.74100 25.22600 111.15100 1.000 8.01000 31 ARG C N 1
ATOM 7962 C CA . ARG D 3 29 ? 77.08700 25.76500 111.00900 1.000 14.19000 31 ARG C CA 1
ATOM 7963 C C . ARG D 3 29 ? 77.08400 27.28800 111.11700 1.000 9.67000 31 ARG C C 1
ATOM 7964 O O . ARG D 3 29 ? 77.98400 27.87600 111.73100 1.000 18.50000 31 ARG C O 1
ATOM 7972 N N . GLY D 3 30 ? 76.07300 27.94300 110.54200 1.000 12.18000 32 GLY C N 1
ATOM 7973 C CA . GLY D 3 30 ? 75.99300 29.39100 110.65100 1.000 11.32000 32 GLY C CA 1
ATOM 7974 C C . GLY D 3 30 ? 75.81700 29.85600 112.08400 1.000 15.44000 32 GLY C C 1
ATOM 7975 O O . GLY D 3 30 ? 76.52400 30.75100 112.55500 1.000 13.71000 32 GLY C O 1
ATOM 7976 N N . LEU D 3 31 ? 74.90300 29.22200 112.81500 1.000 16.34000 33 LEU C N 1
ATOM 7977 C CA . LEU D 3 31 ? 74.71200 29.60700 114.20600 1.000 18.40000 33 LEU C CA 1
ATOM 7978 C C . LEU D 3 31 ? 75.94600 29.29000 115.04100 1.000 13.06000 33 LEU C C 1
ATOM 7979 O O . LEU D 3 31 ? 76.30500 30.06000 115.93800 1.000 20.70000 33 LEU C O 1
ATOM 7984 N N . ALA D 3 32 ? 76.63000 28.18300 114.73800 1.000 9.65000 34 ALA C N 1
ATOM 7985 C CA . ALA D 3 32 ? 77.85600 27.84700 115.46300 1.000 16.55000 34 ALA C CA 1
ATOM 7986 C C . ALA D 3 32 ? 78.98900 28.81600 115.13800 1.000 17.26000 34 ALA C C 1
ATOM 7987 O O . ALA D 3 32 ? 79.77000 29.18400 116.02300 1.000 14.13000 34 ALA C O 1
ATOM 7989 N N . ASP D 3 33 ? 79.11600 29.22100 113.86900 1.000 11.83000 35 ASP C N 1
ATOM 7990 C CA . ASP D 3 33 ? 80.09100 30.25500 113.53100 1.000 15.13000 35 ASP C CA 1
ATOM 7991 C C . ASP D 3 33 ? 79.80300 31.53700 114.30900 1.000 19.42000 35 ASP C C 1
ATOM 7992 O O . ASP D 3 33 ? 80.72300 32.20100 114.80100 1.000 18.98000 35 ASP C O 1
ATOM 7997 N N . LEU D 3 34 ? 78.52100 31.89500 114.42700 1.000 9.09000 36 LEU C N 1
ATOM 7998 C CA . LEU D 3 34 ? 78.14000 33.08200 115.18700 1.000 7.18000 36 LEU C CA 1
ATOM 7999 C C . LEU D 3 34 ? 78.52600 32.94200 116.65200 1.000 13.66000 36 LEU C C 1
ATOM 8000 O O . LEU D 3 34 ? 79.08100 33.87500 117.24600 1.000 20.08000 36 LEU C O 1
ATOM 8005 N N . ALA D 3 35 ? 78.24500 31.78200 117.25200 1.000 17.55000 37 ALA C N 1
ATOM 8006 C CA . ALA D 3 35 ? 78.54500 31.58900 118.66800 1.000 18.84000 37 ALA C CA 1
ATOM 8007 C C . ALA D 3 35 ? 80.04100 31.66400 118.95100 1.000 22.53000 37 ALA C C 1
ATOM 8008 O O . ALA D 3 35 ? 80.44200 32.02800 120.06200 1.000 21.44000 37 ALA C O 1
ATOM 8010 N N . ALA D 3 36 ? 80.87900 31.33300 117.96700 1.000 18.58000 38 ALA C N 1
ATOM 8011 C CA . ALA D 3 36 ? 82.32500 31.40000 118.13100 1.000 19.92000 38 ALA C CA 1
ATOM 8012 C C . ALA D 3 36 ? 82.87200 32.81400 117.98100 1.000 20.31000 38 ALA C C 1
ATOM 8013 O O . ALA D 3 36 ? 84.06900 33.02600 118.20100 1.000 25.37000 38 ALA C O 1
ATOM 8015 N N . VAL D 3 37 ? 82.04300 33.77300 117.59200 1.000 20.69000 39 VAL C N 1
ATOM 8016 C CA . VAL D 3 37 ? 82.43300 35.17700 117.51600 1.000 18.73000 39 VAL C CA 1
ATOM 8017 C C . VAL D 3 37 ? 81.92800 35.86300 118.78200 1.000 22.57000 39 VAL C C 1
ATOM 8018 O O . VAL D 3 37 ? 80.70900 35.87800 119.01300 1.000 16.49000 39 VAL C O 1
ATOM 8022 N N . PRO D 3 38 ? 82.80500 36.41700 119.61900 1.000 21.62000 40 PRO C N 1
ATOM 8023 C CA . PRO D 3 38 ? 82.33000 37.11600 120.82000 1.000 23.01000 40 PRO C CA 1
ATOM 8024 C C . PRO D 3 38 ? 81.47800 38.32300 120.45200 1.000 15.77000 40 PRO C C 1
ATOM 8025 O O . PRO D 3 38 ? 81.80800 39.08400 119.54100 1.000 19.98000 40 PRO C O 1
ATOM 8029 N N . ALA D 3 39 ? 80.35100 38.47200 121.15200 1.000 17.71000 41 ALA C N 1
ATOM 8030 C CA . ALA D 3 39 ? 79.40100 39.53100 120.81800 1.000 15.42000 41 ALA C CA 1
ATOM 8031 C C . ALA D 3 39 ? 79.97700 40.91500 121.10600 1.000 10.62000 41 ALA C C 1
ATOM 8032 O O . ALA D 3 39 ? 79.72900 41.86100 120.34800 1.000 12.68000 41 ALA C O 1
ATOM 8034 N N . ASP D 3 40 ? 80.74100 41.05500 122.19000 1.000 9.02000 42 ASP C N 1
ATOM 8035 C CA . ASP D 3 40 ? 81.41400 42.30800 122.54700 1.000 15.04000 42 ASP C CA 1
ATOM 8036 C C . ASP D 3 40 ? 80.42900 43.48000 122.55400 1.000 13.66000 42 ASP C C 1
ATOM 8037 O O . ASP D 3 40 ? 80.61900 44.50900 121.89900 1.000 10.30000 42 ASP C O 1
ATOM 8042 N N . VAL D 3 41 ? 79.35900 43.30100 123.32400 1.000 14.51000 43 VAL C N 1
ATOM 8043 C CA . VAL D 3 41 ? 78.24600 44.24100 123.30400 1.000 12.51000 43 VAL C CA 1
ATOM 8044 C C . VAL D 3 41 ? 78.64900 45.54000 123.99100 1.000 14.98000 43 VAL C C 1
ATOM 8045 O O . VAL D 3 41 ? 79.17700 45.53300 125.10900 1.000 20.98000 43 VAL C O 1
ATOM 8049 N N . VAL D 3 42 ? 78.39400 46.66500 123.32200 1.000 8.00000 44 VAL C N 1
ATOM 8050 C CA . VAL D 3 42 ? 78.62200 48.00000 123.86700 1.000 13.68000 44 VAL C CA 1
ATOM 8051 C C . VAL D 3 42 ? 77.33800 48.80600 123.71200 1.000 20.15000 44 VAL C C 1
ATOM 8052 O O . VAL D 3 42 ? 76.70600 48.78200 122.64700 1.000 16.38000 44 VAL C O 1
ATOM 8056 N N . ILE D 3 43 ? 76.93500 49.48800 124.78100 1.000 15.68000 45 ILE C N 1
ATOM 8057 C CA . ILE D 3 43 ? 75.72700 50.30900 124.80000 1.000 14.45000 45 ILE C CA 1
ATOM 8058 C C . ILE D 3 43 ? 76.13600 51.74200 125.12500 1.000 14.84000 45 ILE C C 1
ATOM 8059 O O . ILE D 3 43 ? 76.76700 51.99400 126.15800 1.000 18.24000 45 ILE C O 1
ATOM 8064 N N . GLU D 3 44 ? 75.76600 52.67500 124.25600 1.000 13.49000 46 GLU C N 1
ATOM 8065 C CA . GLU D 3 44 ? 76.13000 54.07900 124.35400 1.000 16.67000 46 GLU C CA 1
ATOM 8066 C C . GLU D 3 44 ? 74.88300 54.94200 124.28700 1.000 17.92000 46 GLU C C 1
ATOM 8067 O O . GLU D 3 44 ? 73.91300 54.58700 123.60600 1.000 15.21000 46 GLU C O 1
ATOM 8073 N N . PRO D 3 45 ? 74.88300 56.08600 124.96900 1.000 16.62000 47 PRO C N 1
ATOM 8074 C CA . PRO D 3 45 ? 73.70000 56.95300 124.94500 1.000 18.74000 47 PRO C CA 1
ATOM 8075 C C . PRO D 3 45 ? 73.47500 57.55300 123.56700 1.000 13.90000 47 PRO C C 1
ATOM 8076 O O . PRO D 3 45 ? 74.41100 57.78600 122.80100 1.000 16.92000 47 PRO C O 1
ATOM 8080 N N . ALA D 3 46 ? 72.20900 57.77800 123.24500 1.000 15.04000 48 ALA C N 1
ATOM 8081 C CA . ALA D 3 46 ? 71.83300 58.41100 121.99300 1.000 14.27000 48 ALA C CA 1
ATOM 8082 C C . ALA D 3 46 ? 71.47900 59.87300 122.23600 1.000 23.55000 48 ALA C C 1
ATOM 8083 O O . ALA D 3 46 ? 71.18900 60.28300 123.36200 1.000 15.79000 48 ALA C O 1
ATOM 8085 N N . GLU D 3 47 ? 71.50300 60.66000 121.15500 1.000 27.28000 49 GLU C N 1
ATOM 8086 C CA . GLU D 3 47 ? 71.21800 62.08700 121.27600 1.000 28.94000 49 GLU C CA 1
ATOM 8087 C C . GLU D 3 47 ? 69.74000 62.34000 121.54400 1.000 31.30000 49 GLU C C 1
ATOM 8088 O O . GLU D 3 47 ? 69.39100 63.22000 122.34100 1.000 25.80000 49 GLU C O 1
ATOM 8094 N N . PHE D 3 48 ? 68.86100 61.59100 120.88100 1.000 23.02000 50 PHE C N 1
ATOM 8095 C CA . PHE D 3 48 ? 67.43100 61.74600 121.10300 1.000 21.20000 50 PHE C CA 1
ATOM 8096 C C . PHE D 3 48 ? 67.10600 61.46500 122.56300 1.000 22.53000 50 PHE C C 1
ATOM 8097 O O . PHE D 3 48 ? 67.52700 60.44600 123.11700 1.000 24.25000 50 PHE C O 1
ATOM 8105 N N . THR D 3 49 ? 66.36900 62.38200 123.18800 1.000 20.12000 51 THR C N 1
ATOM 8106 C CA . THR D 3 49 ? 66.03800 62.29300 124.60200 1.000 23.17000 51 THR C CA 1
ATOM 8107 C C . THR D 3 49 ? 64.54800 62.52800 124.80000 1.000 17.61000 51 THR C C 1
ATOM 8108 O O . THR D 3 49 ? 63.95100 63.38100 124.13800 1.000 16.88000 51 THR C O 1
ATOM 8112 N N . THR D 3 50 ? 63.96800 61.80600 125.75400 1.000 13.93000 52 THR C N 1
ATOM 8113 C CA . THR D 3 50 ? 62.55600 61.94400 126.08300 1.000 11.10000 52 THR C CA 1
ATOM 8114 C C . THR D 3 50 ? 62.33900 61.34000 127.45800 1.000 12.43000 52 THR C C 1
ATOM 8115 O O . THR D 3 50 ? 63.01400 60.36700 127.81100 1.000 15.94000 52 THR C O 1
ATOM 8119 N N . PRO D 3 51 ? 61.42400 61.89300 128.26100 1.000 22.54000 53 PRO C N 1
ATOM 8120 C CA . PRO D 3 51 ? 61.10500 61.25900 129.55000 1.000 25.72000 53 PRO C CA 1
ATOM 8121 C C . PRO D 3 51 ? 60.43100 59.90600 129.40500 1.000 17.03000 53 PRO C C 1
ATOM 8122 O O . PRO D 3 51 ? 60.27600 59.20300 130.40900 1.000 24.56000 53 PRO C O 1
ATOM 8126 N N . LEU D 3 52 ? 60.03600 59.51800 128.19200 1.000 18.63000 54 LEU C N 1
ATOM 8127 C CA . LEU D 3 52 ? 59.33400 58.26100 127.98600 1.000 21.56000 54 LEU C CA 1
ATOM 8128 C C . LEU D 3 52 ? 60.26300 57.05400 127.91200 1.000 20.91000 54 LEU C C 1
ATOM 8129 O O . LEU D 3 52 ? 59.78700 55.92300 128.05100 1.000 25.46000 54 LEU C O 1
ATOM 8134 N N . ALA D 3 53 ? 61.56200 57.25100 127.70000 1.000 14.37000 55 ALA C N 1
ATOM 8135 C CA . ALA D 3 53 ? 62.42500 56.10800 127.44400 1.000 10.48000 55 ALA C CA 1
ATOM 8136 C C . ALA D 3 53 ? 63.88600 56.49000 127.62900 1.000 15.43000 55 ALA C C 1
ATOM 8137 O O . ALA D 3 53 ? 64.26000 57.66400 127.55100 1.000 13.07000 55 ALA C O 1
ATOM 8139 N N . ARG D 3 54 ? 64.70400 55.47300 127.89700 1.000 10.39000 56 ARG C N 1
ATOM 8140 C CA . ARG D 3 54 ? 66.14900 55.55700 127.72800 1.000 6.64000 56 ARG C CA 1
ATOM 8141 C C . ARG D 3 54 ? 66.47600 55.14800 126.29800 1.000 13.41000 56 ARG C C 1
ATOM 8142 O O . ARG D 3 54 ? 66.11200 54.04700 125.87300 1.000 14.73000 56 ARG C O 1
ATOM 8150 N N . CYS D 3 55 ? 67.15700 56.01900 125.55900 1.000 8.44000 57 CYS C N 1
ATOM 8151 C CA . CYS D 3 55 ? 67.51600 55.74700 124.17100 1.000 11.33000 57 CYS C CA 1
ATOM 8152 C C . CYS D 3 55 ? 69.02000 55.56400 124.06000 1.000 16.34000 57 CYS C C 1
ATOM 8153 O O . CYS D 3 55 ? 69.78900 56.39900 124.55100 1.000 15.00000 57 CYS C O 1
ATOM 8156 N N . SER D 3 56 ? 69.43600 54.48700 123.39600 1.000 14.71000 58 SER C N 1
ATOM 8157 C CA . SER D 3 56 ? 70.84400 54.13200 123.34700 1.000 12.39000 58 SER C CA 1
ATOM 8158 C C . SER D 3 56 ? 71.20800 53.57300 121.97900 1.000 10.30000 58 SER C C 1
ATOM 8159 O O . SER D 3 56 ? 70.34700 53.15800 121.20100 1.000 9.60000 58 SER C O 1
ATOM 8162 N N . HIS D 3 57 ? 72.50700 53.60100 121.69200 1.000 13.93000 59 HIS C N 1
ATOM 8163 C CA . HIS D 3 57 ? 73.10300 52.87500 120.57700 1.000 14.32000 59 HIS C CA 1
ATOM 8164 C C . HIS D 3 57 ? 73.64800 51.54900 121.08900 1.000 12.20000 59 HIS C C 1
ATOM 8165 O O . HIS D 3 57 ? 74.41000 51.52100 122.06000 1.000 12.96000 59 HIS C O 1
ATOM 8172 N N . LEU D 3 58 ? 73.26400 50.46000 120.43700 1.000 13.39000 60 LEU C N 1
ATOM 8173 C CA . LEU D 3 58 ? 73.69800 49.12000 120.81200 1.000 8.12000 60 LEU C CA 1
ATOM 8174 C C . LEU D 3 58 ? 74.61300 48.58800 119.71500 1.000 6.98000 60 LEU C C 1
ATOM 8175 O O . LEU D 3 58 ? 74.20300 48.48600 118.55500 1.000 15.16000 60 LEU C O 1
ATOM 8180 N N . TRP D 3 59 ? 75.85200 48.26700 120.07500 1.000 9.62000 61 TRP C N 1
ATOM 8181 C CA . TRP D 3 59 ? 76.84000 47.78100 119.12000 1.000 7.93000 61 TRP C CA 1
ATOM 8182 C C . TRP D 3 59 ? 77.23100 46.35500 119.47400 1.000 12.60000 61 TRP C C 1
ATOM 8183 O O . TRP D 3 59 ? 77.37700 46.02000 120.65400 1.000 14.91000 61 TRP C O 1
ATOM 8194 N N . PHE D 3 60 ? 77.38400 45.51000 118.45300 1.000 6.57000 62 PHE C N 1
ATOM 8195 C CA . PHE D 3 60 ? 77.88200 44.15800 118.66400 1.000 7.84000 62 PHE C CA 1
ATOM 8196 C C . PHE D 3 60 ? 78.66900 43.72100 117.43500 1.000 8.93000 62 PHE C C 1
ATOM 8197 O O . PHE D 3 60 ? 78.64100 44.37200 116.38600 1.000 10.72000 62 PHE C O 1
ATOM 8205 N N . THR D 3 61 ? 79.37400 42.60100 117.58000 1.000 8.00000 63 THR C N 1
ATOM 8206 C CA . THR D 3 61 ? 80.15100 42.01000 116.49800 1.000 9.70000 63 THR C CA 1
ATOM 8207 C C . THR D 3 61 ? 79.36200 40.86200 115.88300 1.000 9.74000 63 THR C C 1
ATOM 8208 O O . THR D 3 61 ? 78.87100 39.98600 116.60200 1.000 10.75000 63 THR C O 1
ATOM 8212 N N . GLY D 3 62 ? 79.21800 40.88800 114.55700 1.000 13.06000 64 GLY C N 1
ATOM 8213 C CA . GLY D 3 62 ? 78.59900 39.80800 113.82500 1.000 15.36000 64 GLY C CA 1
ATOM 8214 C C . GLY D 3 62 ? 79.63300 38.97100 113.08200 1.000 21.25000 64 GLY C C 1
ATOM 8215 O O . GLY D 3 62 ? 80.84000 39.17500 113.19000 1.000 21.52000 64 GLY C O 1
ATOM 8216 N N . THR D 3 63 ? 79.12600 38.00700 112.31300 1.000 21.85000 65 THR C N 1
ATOM 8217 C CA . THR D 3 63 ? 80.00500 37.17900 111.50000 1.000 23.56000 65 THR C CA 1
ATOM 8218 C C . THR D 3 63 ? 80.74100 38.04600 110.48800 1.000 21.73000 65 THR C C 1
ATOM 8219 O O . THR D 3 63 ? 80.23500 39.07500 110.03100 1.000 22.92000 65 THR C O 1
ATOM 8223 N N . GLY D 3 64 ? 81.95400 37.62900 110.14900 1.000 27.98000 66 GLY C N 1
ATOM 8224 C CA . GLY D 3 64 ? 82.81900 38.44400 109.32900 1.000 28.52000 66 GLY C CA 1
ATOM 8225 C C . GLY D 3 64 ? 83.58700 39.49500 110.09600 1.000 28.76000 66 GLY C C 1
ATOM 8226 O O . GLY D 3 64 ? 84.31000 40.28300 109.47700 1.000 32.78000 66 GLY C O 1
ATOM 8227 N N . GLY D 3 65 ? 83.45800 39.52700 111.42300 1.000 32.83000 67 GLY C N 1
ATOM 8228 C CA . GLY D 3 65 ? 84.18200 40.46300 112.26400 1.000 36.78000 67 GLY C CA 1
ATOM 8229 C C . GLY D 3 65 ? 83.80200 41.92600 112.15500 1.000 34.25000 67 GLY C C 1
ATOM 8230 O O . GLY D 3 65 ? 84.56300 42.77800 112.61700 1.000 29.38000 67 GLY C O 1
ATOM 8231 N N . VAL D 3 66 ? 82.64000 42.25000 111.58600 1.000 23.43000 68 VAL C N 1
ATOM 8232 C CA . VAL D 3 66 ? 82.21300 43.64000 111.46600 1.000 19.27000 68 VAL C CA 1
ATOM 8233 C C . VAL D 3 66 ? 81.37700 44.03000 112.68200 1.000 13.42000 68 VAL C C 1
ATOM 8234 O O . VAL D 3 66 ? 80.78000 43.18400 113.35500 1.000 9.65000 68 VAL C O 1
ATOM 8238 N N . ARG D 3 67 ? 81.33000 45.33500 112.96400 1.000 16.94000 69 ARG C N 1
ATOM 8239 C CA . ARG D 3 67 ? 80.48400 45.88600 114.02000 1.000 20.36000 69 ARG C CA 1
ATOM 8240 C C . ARG D 3 67 ? 79.11600 46.24700 113.45600 1.000 17.25000 69 ARG C C 1
ATOM 8241 O O . ARG D 3 67 ? 79.00900 46.83100 112.37200 1.000 19.60000 69 ARG C O 1
ATOM 8249 N N . VAL D 3 68 ? 78.06700 45.89000 114.19400 1.000 14.46000 70 VAL C N 1
ATOM 8250 C CA . VAL D 3 68 ? 76.69200 46.09400 113.75500 1.000 7.91000 70 VAL C CA 1
ATOM 8251 C C . VAL D 3 68 ? 75.96200 46.94200 114.78900 1.000 11.11000 70 VAL C C 1
ATOM 8252 O O . VAL D 3 68 ? 76.17200 46.78300 115.99700 1.000 6.76000 70 VAL C O 1
ATOM 8256 N N . HIS D 3 69 ? 75.08900 47.82900 114.31100 1.000 9.79000 71 HIS C N 1
ATOM 8257 C CA . HIS D 3 69 ? 74.37300 48.77300 115.15500 1.000 6.44000 71 HIS C CA 1
ATOM 8258 C C . HIS D 3 69 ? 72.87400 48.48200 115.19000 1.000 11.28000 71 HIS C C 1
ATOM 8259 O O . HIS D 3 69 ? 72.28000 48.07800 114.18400 1.000 9.44000 71 HIS C O 1
ATOM 8266 N N . ALA D 3 70 ? 72.26500 48.72100 116.35100 1.000 5.65000 72 ALA C N 1
ATOM 8267 C CA . ALA D 3 70 ? 70.81800 48.72700 116.50100 1.000 10.36000 72 ALA C CA 1
ATOM 8268 C C . ALA D 3 70 ? 70.43000 49.85500 117.44700 1.000 10.21000 72 ALA C C 1
ATOM 8269 O O . ALA D 3 70 ? 71.15700 50.15800 118.39700 1.000 9.03000 72 ALA C O 1
ATOM 8271 N N . LYS D 3 71 ? 69.28500 50.48500 117.19000 1.000 7.23000 73 LYS C N 1
ATOM 8272 C CA . LYS D 3 71 ? 68.73300 51.38100 118.19700 1.000 5.54000 73 LYS C CA 1
ATOM 8273 C C . LYS D 3 71 ? 68.13600 50.56500 119.33400 1.000 9.78000 73 LYS C C 1
ATOM 8274 O O . LYS D 3 71 ? 67.53900 49.50600 119.11700 1.000 8.24000 73 LYS C O 1
ATOM 8280 N N . LEU D 3 72 ? 68.33500 51.04800 120.55700 1.000 8.53000 74 LEU C N 1
ATOM 8281 C CA . LEU D 3 72 ? 67.84000 50.37600 121.75000 1.000 10.24000 74 LEU C CA 1
ATOM 8282 C C . LEU D 3 72 ? 67.04600 51.37700 122.57100 1.000 10.75000 74 LEU C C 1
ATOM 8283 O O . LEU D 3 72 ? 67.56900 52.43300 122.94500 1.000 17.98000 74 LEU C O 1
ATOM 8288 N N . LEU D 3 73 ? 65.78900 51.05200 122.84700 1.000 7.98000 75 LEU C N 1
ATOM 8289 C CA . LEU D 3 73 ? 64.93200 51.88300 123.68200 1.000 9.52000 75 LEU C CA 1
ATOM 8290 C C . LEU D 3 73 ? 64.43400 51.03100 124.83700 1.000 15.37000 75 LEU C C 1
ATOM 8291 O O . LEU D 3 73 ? 63.91100 49.93200 124.62100 1.000 8.90000 75 LEU C O 1
ATOM 8296 N N . ARG D 3 74 ? 64.60800 51.52600 126.05600 1.000 5.45000 76 ARG C N 1
ATOM 8297 C CA . ARG D 3 74 ? 64.21200 50.77400 127.23600 1.000 12.90000 76 ARG C CA 1
ATOM 8298 C C . ARG D 3 74 ? 63.37500 51.63800 128.16400 1.000 12.27000 76 ARG C C 1
ATOM 8299 O O . ARG D 3 74 ? 63.54100 52.86400 128.19800 1.000 9.15000 76 ARG C O 1
ATOM 8307 N N . PRO D 3 75 ? 62.45600 51.03100 128.91700 1.000 9.18000 77 PRO C N 1
ATOM 8308 C CA . PRO D 3 75 ? 61.65200 51.82000 129.85700 1.000 15.95000 77 PRO C CA 1
ATOM 8309 C C . PRO D 3 75 ? 62.54100 52.44600 130.92000 1.000 17.44000 77 PRO C C 1
ATOM 8310 O O . PRO D 3 75 ? 63.62100 51.94100 131.23700 1.000 23.67000 77 PRO C O 1
ATOM 8314 N N . VAL D 3 76 ? 62.08800 53.58600 131.44600 1.000 15.97000 78 VAL C N 1
ATOM 8315 C CA . VAL D 3 76 ? 62.93600 54.36400 132.34400 1.000 30.92000 78 VAL C CA 1
ATOM 8316 C C . VAL D 3 76 ? 63.07200 53.70900 133.71900 1.000 35.32000 78 VAL C C 1
ATOM 8317 O O . VAL D 3 76 ? 64.14000 53.79100 134.33900 1.000 34.52000 78 VAL C O 1
ATOM 8321 N N . ALA D 3 77 ? 62.02700 53.04900 134.22500 1.000 29.38000 79 ALA C N 1
ATOM 8322 C CA . ALA D 3 77 ? 62.07600 52.43400 135.55600 1.000 44.42000 79 ALA C CA 1
ATOM 8323 C C . ALA D 3 77 ? 61.26800 51.14200 135.58100 1.000 49.78000 79 ALA C C 1
ATOM 8324 O O . ALA D 3 77 ? 60.16600 51.08300 136.14000 1.000 54.68000 79 ALA C O 1
ATOM 8326 N N . PRO D 3 78 ? 61.79800 50.07400 134.98900 1.000 41.82000 80 PRO C N 1
ATOM 8327 C CA . PRO D 3 78 ? 61.12900 48.77100 135.05900 1.000 40.53000 80 PRO C CA 1
ATOM 8328 C C . PRO D 3 78 ? 61.36700 48.10000 136.40100 1.000 40.23000 80 PRO C C 1
ATOM 8329 O O . PRO D 3 78 ? 62.41100 48.26900 137.03300 1.000 41.87000 80 PRO C O 1
ATOM 8333 N N . VAL D 3 79 ? 60.39200 47.30400 136.82500 1.000 43.98000 81 VAL C N 1
ATOM 8334 C CA . VAL D 3 79 ? 60.55400 46.56200 138.07000 1.000 50.21000 81 VAL C CA 1
ATOM 8335 C C . VAL D 3 79 ? 60.85100 45.10200 137.74300 1.000 47.76000 81 VAL C C 1
ATOM 8336 O O . VAL D 3 79 ? 61.97800 44.63100 137.93400 1.000 48.80000 81 VAL C O 1
ATOM 8340 N N . GLU D 3 80 ? 59.87700 44.39300 137.22700 1.000 40.58000 82 GLU C N 1
ATOM 8341 C CA . GLU D 3 80 ? 60.04000 42.99000 136.89800 1.000 44.74000 82 GLU C CA 1
ATOM 8342 C C . GLU D 3 80 ? 60.38000 42.82100 135.42500 1.000 39.95000 82 GLU C C 1
ATOM 8343 O O . GLU D 3 80 ? 60.19800 43.74500 134.62600 1.000 28.94000 82 GLU C O 1
ATOM 8349 N N . PRO D 3 81 ? 60.90400 41.65600 135.03500 1.000 33.24000 83 PRO C N 1
ATOM 8350 C CA . PRO D 3 81 ? 61.12600 41.38800 133.60800 1.000 19.92000 83 PRO C CA 1
ATOM 8351 C C . PRO D 3 81 ? 59.86000 41.60400 132.78900 1.000 19.84000 83 PRO C C 1
ATOM 8352 O O . PRO D 3 81 ? 58.75100 41.28800 133.22200 1.000 21.85000 83 PRO C O 1
ATOM 8356 N N . HIS D 3 82 ? 60.03800 42.15000 131.59100 1.000 15.65000 84 HIS C N 1
ATOM 8357 C CA . HIS D 3 82 ? 58.94100 42.63900 130.77000 1.000 10.42000 84 HIS C CA 1
ATOM 8358 C C . HIS D 3 82 ? 59.14800 42.21800 129.31600 1.000 14.51000 84 HIS C C 1
ATOM 8359 O O . HIS D 3 82 ? 60.21700 41.69200 128.97800 1.000 10.92000 84 HIS C O 1
ATOM 8366 N N . PRO D 3 83 ? 58.16800 42.42700 128.43200 1.000 11.63000 85 PRO C N 1
ATOM 8367 C CA . PRO D 3 83 ? 58.33700 42.01700 127.03300 1.000 7.19000 85 PRO C CA 1
ATOM 8368 C C . PRO D 3 83 ? 59.33900 42.88600 126.28300 1.000 14.28000 85 PRO C C 1
ATOM 8369 O O . PRO D 3 83 ? 59.76700 43.95000 126.73500 1.000 5.35000 85 PRO C O 1
ATOM 8373 N N . ALA D 3 84 ? 59.69000 42.41600 125.08500 1.000 8.09000 86 ALA C N 1
ATOM 8374 C CA . ALA D 3 84 ? 60.56300 43.15000 124.18100 1.000 5.65000 86 ALA C CA 1
ATOM 8375 C C . ALA D 3 84 ? 60.08800 42.94500 122.74700 1.000 6.79000 86 ALA C C 1
ATOM 8376 O O . ALA D 3 84 ? 59.43400 41.95400 122.41900 1.000 11.38000 86 ALA C O 1
ATOM 8378 N N . LEU D 3 85 ? 60.42400 43.90400 121.89300 1.000 5.60000 87 LEU C N 1
ATOM 8379 C CA . LEU D 3 85 ? 60.03000 43.90800 120.49100 1.000 6.23000 87 LEU C CA 1
ATOM 8380 C C . LEU D 3 85 ? 61.24100 44.20600 119.63000 1.000 11.55000 87 LEU C C 1
ATOM 8381 O O . LEU D 3 85 ? 61.96900 45.16900 119.88700 1.000 17.52000 87 LEU C O 1
ATOM 8386 N N . LEU D 3 86 ? 61.45700 43.37900 118.61700 1.000 8.95000 88 LEU C N 1
ATOM 8387 C CA . LEU D 3 86 ? 62.52200 43.57600 117.64700 1.000 5.60000 88 LEU C CA 1
ATOM 8388 C C . LEU D 3 86 ? 61.92500 44.07900 116.33700 1.000 12.11000 88 LEU C C 1
ATOM 8389 O O . LEU D 3 86 ? 60.92900 43.53100 115.85400 1.000 15.69000 88 LEU C O 1
ATOM 8394 N N . GLN D 3 87 ? 62.52000 45.12800 115.77100 1.000 10.95000 89 GLN C N 1
ATOM 8395 C CA . GLN D 3 87 ? 62.01500 45.73200 114.54500 1.000 5.52000 89 GLN C CA 1
ATOM 8396 C C . GLN D 3 87 ? 63.08300 45.73200 113.45600 1.000 7.15000 89 GLN C C 1
ATOM 8397 O O . GLN D 3 87 ? 64.26500 45.96000 113.73000 1.000 9.09000 89 GLN C O 1
ATOM 8403 N N . PHE D 3 88 ? 62.65800 45.48000 112.21900 1.000 6.36000 90 PHE C N 1
ATOM 8404 C CA . PHE D 3 88 ? 63.55600 45.42100 111.07400 1.000 5.52000 90 PHE C CA 1
ATOM 8405 C C . PHE D 3 88 ? 63.02200 46.30300 109.94900 1.000 6.90000 90 PHE C C 1
ATOM 8406 O O . PHE D 3 88 ? 61.80900 46.38000 109.73800 1.000 5.93000 90 PHE C O 1
ATOM 8414 N N . HIS D 3 89 ? 63.92800 46.97600 109.23600 1.000 8.27000 91 HIS C N 1
ATOM 8415 C CA . HIS D 3 89 ? 63.55900 48.05000 108.32000 1.000 8.18000 91 HIS C CA 1
ATOM 8416 C C . HIS D 3 89 ? 63.61300 47.60600 106.86000 1.000 11.60000 91 HIS C C 1
ATOM 8417 O O . HIS D 3 89 ? 64.13000 46.54000 106.51900 1.000 11.57000 91 HIS C O 1
ATOM 8424 N N . GLY D 3 90 ? 63.13900 48.50100 105.98100 1.000 5.80000 92 GLY C N 1
ATOM 8425 C CA . GLY D 3 90 ? 63.04100 48.20400 104.56800 1.000 7.77000 92 GLY C CA 1
ATOM 8426 C C . GLY D 3 90 ? 64.37100 48.28400 103.82900 1.000 11.44000 92 GLY C C 1
ATOM 8427 O O . GLY D 3 90 ? 65.36800 48.81300 104.31800 1.000 11.70000 92 GLY C O 1
ATOM 8428 N N . TYR D 3 91 ? 64.36300 47.73800 102.61400 1.000 12.49000 93 TYR C N 1
ATOM 8429 C CA . TYR D 3 91 ? 65.58100 47.60900 101.82300 1.000 10.45000 93 TYR C CA 1
ATOM 8430 C C . TYR D 3 91 ? 66.16000 48.97700 101.47100 1.000 15.72000 93 TYR C C 1
ATOM 8431 O O . TYR D 3 91 ? 65.46700 49.83000 100.90900 1.000 10.04000 93 TYR C O 1
ATOM 8440 N N . THR D 3 92 ? 67.44700 49.16400 101.78700 1.000 13.64000 94 THR C N 1
ATOM 8441 C CA . THR D 3 92 ? 68.24500 50.38500 101.63300 1.000 19.06000 94 THR C CA 1
ATOM 8442 C C . THR D 3 92 ? 67.88000 51.48400 102.63100 1.000 17.61000 94 THR C C 1
ATOM 8443 O O . THR D 3 92 ? 68.49900 52.55400 102.59300 1.000 20.46000 94 THR C O 1
ATOM 8447 N N . GLY D 3 93 ? 66.90600 51.26800 103.51500 1.000 14.18000 95 GLY C N 1
ATOM 8448 C CA . GLY D 3 93 ? 66.54200 52.24400 104.52500 1.000 10.79000 95 GLY C CA 1
ATOM 8449 C C . GLY D 3 93 ? 67.35200 52.09000 105.79700 1.000 15.66000 95 GLY C C 1
ATOM 8450 O O . GLY D 3 93 ? 68.45300 51.53100 105.80400 1.000 8.45000 95 GLY C O 1
ATOM 8451 N N . ASN D 3 94 ? 66.79200 52.60300 106.89500 1.000 13.03000 96 ASN C N 1
ATOM 8452 C CA . ASN D 3 94 ? 67.39500 52.43100 108.21100 1.000 14.83000 96 ASN C CA 1
ATOM 8453 C C . ASN D 3 94 ? 66.28900 52.26600 109.24200 1.000 17.36000 96 ASN C C 1
ATOM 8454 O O . ASN D 3 94 ? 65.09800 52.26700 108.91400 1.000 9.86000 96 ASN C O 1
ATOM 8459 N N . SER D 3 95 ? 66.69500 52.12900 110.50600 1.000 14.38000 97 SER C N 1
ATOM 8460 C CA . SER D 3 95 ? 65.75800 51.81900 111.57800 1.000 12.80000 97 SER C CA 1
ATOM 8461 C C . SER D 3 95 ? 64.74100 52.92600 111.82600 1.000 17.03000 97 SER C C 1
ATOM 8462 O O . SER D 3 95 ? 63.75300 52.68300 112.53100 1.000 19.52000 97 SER C O 1
ATOM 8465 N N . GLY D 3 96 ? 64.94700 54.11700 111.27000 1.000 12.58000 98 GLY C N 1
ATOM 8466 C CA . GLY D 3 96 ? 63.93700 55.15100 111.31600 1.000 17.09000 98 GLY C CA 1
ATOM 8467 C C . GLY D 3 96 ? 63.95800 55.95600 112.60200 1.000 16.23000 98 GLY C C 1
ATOM 8468 O O . GLY D 3 96 ? 64.87300 55.87100 113.42600 1.000 23.91000 98 GLY C O 1
ATOM 8469 N N . ASP D 3 97 ? 62.87900 56.71300 112.79000 1.000 13.87000 99 ASP C N 1
ATOM 8470 C CA . ASP D 3 97 ? 62.79500 57.68700 113.87400 1.000 17.31000 99 ASP C CA 1
ATOM 8471 C C . ASP D 3 97 ? 62.61100 57.01400 115.23600 1.000 15.93000 99 ASP C C 1
ATOM 8472 O O . ASP D 3 97 ? 61.89600 56.01700 115.37000 1.000 11.40000 99 ASP C O 1
ATOM 8477 N N . TRP D 3 98 ? 63.27300 57.57300 116.25300 1.000 13.52000 100 TRP C N 1
ATOM 8478 C CA . TRP D 3 98 ? 63.13000 57.06200 117.61400 1.000 13.69000 100 TRP C CA 1
ATOM 8479 C C . TRP D 3 98 ? 61.67700 57.09500 118.07100 1.000 14.06000 100 TRP C C 1
ATOM 8480 O O . TRP D 3 98 ? 61.19300 56.14900 118.70200 1.000 11.80000 100 TRP C O 1
ATOM 8491 N N . SER D 3 99 ? 60.96500 58.17900 117.75800 1.000 11.58000 101 SER C N 1
ATOM 8492 C CA . SER D 3 99 ? 59.65300 58.42800 118.34100 1.000 6.09000 101 SER C CA 1
ATOM 8493 C C . SER D 3 99 ? 58.55700 57.53900 117.77200 1.000 11.59000 101 SER C C 1
ATOM 8494 O O . SER D 3 99 ? 57.47900 57.46500 118.36700 1.000 15.57000 101 SER C O 1
ATOM 8497 N N . SER D 3 100 ? 58.80800 56.83700 116.67000 1.000 8.12000 102 SER C N 1
ATOM 8498 C CA . SER D 3 100 ? 57.78000 55.98600 116.09100 1.000 11.93000 102 SER C CA 1
ATOM 8499 C C . SER D 3 100 ? 57.54500 54.70400 116.88500 1.000 10.85000 102 SER C C 1
ATOM 8500 O O . SER D 3 100 ? 56.60600 53.96700 116.57000 1.000 10.78000 102 SER C O 1
ATOM 8503 N N . ARG D 3 101 ? 58.35500 54.41300 117.90600 1.000 5.43000 103 ARG C N 1
ATOM 8504 C CA . ARG D 3 101 ? 58.15500 53.20300 118.69500 1.000 7.65000 103 ARG C CA 1
ATOM 8505 C C . ARG D 3 101 ? 58.02600 53.47800 120.19000 1.000 10.68000 103 ARG C C 1
ATOM 8506 O O . ARG D 3 101 ? 58.03200 52.52800 120.98200 1.000 15.42000 103 ARG C O 1
ATOM 8514 N N . LEU D 3 102 ? 57.88800 54.74200 120.59600 1.000 6.73000 104 LEU C N 1
ATOM 8515 C CA . LEU D 3 102 ? 57.78900 55.06900 122.01400 1.000 9.94000 104 LEU C CA 1
ATOM 8516 C C . LEU D 3 102 ? 56.51600 54.53200 122.66200 1.000 8.61000 104 LEU C C 1
ATOM 8517 O O . LEU D 3 102 ? 56.49300 54.34800 123.88400 1.000 10.75000 104 LEU C O 1
ATOM 8522 N N . HIS D 3 103 ? 55.45900 54.28000 121.88400 1.000 6.82000 105 HIS C N 1
ATOM 8523 C CA . HIS D 3 103 ? 54.24000 53.74500 122.48300 1.000 10.41000 105 HIS C CA 1
ATOM 8524 C C . HIS D 3 103 ? 54.42800 52.30500 122.94500 1.000 15.94000 105 HIS C C 1
ATOM 8525 O O . HIS D 3 103 ? 53.77000 51.87400 123.90000 1.000 14.94000 105 HIS C O 1
ATOM 8532 N N . TYR D 3 104 ? 55.31700 51.54900 122.29700 1.000 12.86000 106 TYR C N 1
ATOM 8533 C CA . TYR D 3 104 ? 55.65400 50.23200 122.82500 1.000 9.82000 106 TYR C CA 1
ATOM 8534 C C . TYR D 3 104 ? 56.44900 50.35200 124.12200 1.000 12.44000 106 TYR C C 1
ATOM 8535 O O . TYR D 3 104 ? 56.21500 49.59400 125.06900 1.000 10.30000 106 TYR C O 1
ATOM 8544 N N . VAL D 3 105 ? 57.36800 51.32000 124.20200 1.000 7.36000 107 VAL C N 1
ATOM 8545 C CA . VAL D 3 105 ? 58.08800 51.52700 125.45600 1.000 13.37000 107 VAL C CA 1
ATOM 8546 C C . VAL D 3 105 ? 57.12000 51.95100 126.55300 1.000 16.39000 107 VAL C C 1
ATOM 8547 O O . VAL D 3 105 ? 57.25400 51.53400 127.70900 1.000 13.55000 107 VAL C O 1
ATOM 8551 N N . ALA D 3 106 ? 56.10800 52.75700 126.20200 1.000 13.71000 108 ALA C N 1
ATOM 8552 C CA . ALA D 3 106 ? 55.11700 53.17700 127.19000 1.000 17.63000 108 ALA C CA 1
ATOM 8553 C C . ALA D 3 106 ? 54.31900 51.99700 127.72300 1.000 19.80000 108 ALA C C 1
ATOM 8554 O O . ALA D 3 106 ? 53.89700 52.00700 128.88400 1.000 16.77000 108 ALA C O 1
ATOM 8556 N N . LEU D 3 107 ? 54.11900 50.96300 126.90400 1.000 15.59000 109 LEU C N 1
ATOM 8557 C CA . LEU D 3 107 ? 53.54900 49.72800 127.41800 1.000 14.51000 109 LEU C CA 1
ATOM 8558 C C . LEU D 3 107 ? 54.47800 49.03500 128.40000 1.000 10.22000 109 LEU C C 1
ATOM 8559 O O . LEU D 3 107 ? 54.03800 48.11700 129.09700 1.000 16.24000 109 LEU C O 1
ATOM 8564 N N . GLY D 3 108 ? 55.74300 49.43700 128.46000 1.000 16.50000 110 GLY C N 1
ATOM 8565 C CA . GLY D 3 108 ? 56.72000 48.77400 129.29500 1.000 15.37000 110 GLY C CA 1
ATOM 8566 C C . GLY D 3 108 ? 57.69400 47.88100 128.56100 1.000 14.70000 110 GLY C C 1
ATOM 8567 O O . GLY D 3 108 ? 58.43400 47.13700 129.21700 1.000 9.53000 110 GLY C O 1
ATOM 8568 N N . TYR D 3 109 ? 57.70000 47.90600 127.22800 1.000 10.97000 111 TYR C N 1
ATOM 8569 C CA . TYR D 3 109 ? 58.54700 47.02800 126.43000 1.000 8.01000 111 TYR C CA 1
ATOM 8570 C C . TYR D 3 109 ? 59.92700 47.63300 126.20100 1.000 8.70000 111 TYR C C 1
ATOM 8571 O O . TYR D 3 109 ? 60.08900 48.85200 126.11800 1.000 11.39000 111 TYR C O 1
ATOM 8580 N N . THR D 3 110 ? 60.91700 46.75800 126.03600 1.000 10.98000 112 THR C N 1
ATOM 8581 C CA . THR D 3 110 ? 62.17200 47.13100 125.39600 1.000 9.56000 112 THR C CA 1
ATOM 8582 C C . THR D 3 110 ? 61.99400 47.00000 123.88900 1.000 8.28000 112 THR C C 1
ATOM 8583 O O . THR D 3 110 ? 61.35100 46.05800 123.41300 1.000 6.74000 112 THR C O 1
ATOM 8587 N N . VAL D 3 111 ? 62.52900 47.96300 123.13600 1.000 5.71000 113 VAL C N 1
ATOM 8588 C CA . VAL D 3 111 ? 62.46900 47.94300 121.67500 1.000 7.99000 113 VAL C CA 1
ATOM 8589 C C . VAL D 3 111 ? 63.89100 47.97900 121.13100 1.000 10.67000 113 VAL C C 1
ATOM 8590 O O . VAL D 3 111 ? 64.69500 48.82300 121.53900 1.000 13.67000 113 VAL C O 1
ATOM 8594 N N . ALA D 3 112 ? 64.20600 47.05800 120.22200 1.000 5.72000 114 ALA C N 1
ATOM 8595 C CA . ALA D 3 112 ? 65.49400 47.04700 119.54200 1.000 5.76000 114 ALA C CA 1
ATOM 8596 C C . ALA D 3 112 ? 65.24600 47.02800 118.04200 1.000 10.57000 114 ALA C C 1
ATOM 8597 O O . ALA D 3 112 ? 64.42700 46.24000 117.56000 1.000 8.47000 114 ALA C O 1
ATOM 8599 N N . ALA D 3 113 ? 65.92700 47.91300 117.31000 1.000 10.62000 115 ALA C N 1
ATOM 8600 C CA . ALA D 3 113 ? 65.71700 48.06400 115.87000 1.000 9.95000 115 ALA C CA 1
ATOM 8601 C C . ALA D 3 113 ? 67.06100 47.98800 115.16000 1.000 11.57000 115 ALA C C 1
ATOM 8602 O O . ALA D 3 113 ? 67.87900 48.90600 115.26700 1.000 13.75000 115 ALA C O 1
ATOM 8604 N N . LEU D 3 114 ? 67.27800 46.91100 114.41800 1.000 11.56000 116 LEU C N 1
ATOM 8605 C CA . LEU D 3 114 ? 68.56000 46.67300 113.77500 1.000 11.45000 116 LEU C CA 1
ATOM 8606 C C . LEU D 3 114 ? 68.74500 47.56900 112.55600 1.000 8.91000 116 LEU C C 1
ATOM 8607 O O . LEU D 3 114 ? 67.80300 47.80800 111.79700 1.000 8.83000 116 LEU C O 1
ATOM 8612 N N . ASP D 3 115 ? 69.97600 48.05200 112.37100 1.000 6.25000 117 ASP C N 1
ATOM 8613 C CA . ASP D 3 115 ? 70.41300 48.70200 111.13900 1.000 7.22000 117 ASP C CA 1
ATOM 8614 C C . ASP D 3 115 ? 71.16300 47.67200 110.30300 1.000 10.50000 117 ASP C C 1
ATOM 8615 O O . ASP D 3 115 ? 72.13600 47.07700 110.78000 1.000 13.14000 117 ASP C O 1
ATOM 8620 N N . CYS D 3 116 ? 70.68300 47.42500 109.08300 1.000 7.07000 118 CYS C N 1
ATOM 8621 C CA . CYS D 3 116 ? 71.31900 46.44300 108.20800 1.000 13.70000 118 CYS C CA 1
ATOM 8622 C C . CYS D 3 116 ? 72.64700 46.95600 107.66100 1.000 12.17000 118 CYS C C 1
ATOM 8623 O O . CYS D 3 116 ? 72.78300 48.13600 107.32900 1.000 11.21000 118 CYS C O 1
ATOM 8626 N N . ARG D 3 117 ? 73.61200 46.04200 107.52600 1.000 12.25000 119 ARG C N 1
ATOM 8627 C CA . ARG D 3 117 ? 74.94900 46.39100 107.05200 1.000 7.98000 119 ARG C CA 1
ATOM 8628 C C . ARG D 3 117 ? 74.88900 47.12400 105.71700 1.000 10.45000 119 ARG C C 1
ATOM 8629 O O . ARG D 3 117 ? 74.25100 46.66400 104.76600 1.000 12.31000 119 ARG C O 1
ATOM 8637 N N . GLY D 3 118 ? 75.55800 48.27300 105.65800 1.000 6.28000 120 GLY C N 1
ATOM 8638 C CA . GLY D 3 118 ? 75.70100 49.02300 104.42900 1.000 5.94000 120 GLY C CA 1
ATOM 8639 C C . GLY D 3 118 ? 74.49100 49.81700 103.99800 1.000 8.46000 120 GLY C C 1
ATOM 8640 O O . GLY D 3 118 ? 74.57500 50.54900 103.00300 1.000 14.49000 120 GLY C O 1
ATOM 8641 N N . GLN D 3 119 ? 73.38000 49.73300 104.71200 1.000 12.13000 121 GLN C N 1
ATOM 8642 C CA . GLN D 3 119 ? 72.19500 50.47200 104.30700 1.000 15.51000 121 GLN C CA 1
ATOM 8643 C C . GLN D 3 119 ? 72.24500 51.84100 104.99700 1.000 10.09000 121 GLN C C 1
ATOM 8644 O O . GLN D 3 119 ? 73.31900 52.29600 105.39600 1.000 11.75000 121 GLN C O 1
ATOM 8650 N N . ALA D 3 120 ? 71.10300 52.50500 105.16100 1.000 11.75000 122 ALA C N 1
ATOM 8651 C CA . ALA D 3 120 ? 71.07600 53.92600 105.49700 1.000 14.95000 122 ALA C CA 1
ATOM 8652 C C . ALA D 3 120 ? 71.39600 54.23900 106.95900 1.000 12.68000 122 ALA C C 1
ATOM 8653 O O . ALA D 3 120 ? 71.34100 55.41300 107.34100 1.000 16.88000 122 ALA C O 1
ATOM 8655 N N . GLY D 3 121 ? 71.70200 53.24800 107.78600 1.000 6.97000 123 GLY C N 1
ATOM 8656 C CA . GLY D 3 121 ? 71.95100 53.45600 109.20600 1.000 7.40000 123 GLY C CA 1
ATOM 8657 C C . GLY D 3 121 ? 73.42500 53.51500 109.55400 1.000 15.35000 123 GLY C C 1
ATOM 8658 O O . GLY D 3 121 ? 74.27100 53.89200 108.73200 1.000 13.56000 123 GLY C O 1
ATOM 8659 N N . LEU D 3 122 ? 73.74200 53.11600 110.78800 1.000 14.67000 124 LEU C N 1
ATOM 8660 C CA . LEU D 3 122 ? 75.09200 53.20300 111.33800 1.000 13.67000 124 LEU C CA 1
ATOM 8661 C C . LEU D 3 122 ? 75.89900 51.91800 111.19300 1.000 17.90000 124 LEU C C 1
ATOM 8662 O O . LEU D 3 122 ? 77.06200 51.88600 111.60700 1.000 11.74000 124 LEU C O 1
ATOM 8667 N N . SER D 3 123 ? 75.32100 50.85300 110.64800 1.000 13.37000 125 SER C N 1
ATOM 8668 C CA . SER D 3 123 ? 76.09500 49.64200 110.39500 1.000 11.12000 125 SER C CA 1
ATOM 8669 C C . SER D 3 123 ? 76.81500 49.83400 109.06700 1.000 15.72000 125 SER C C 1
ATOM 8670 O O . SER D 3 123 ? 76.21700 49.70300 107.99700 1.000 15.27000 125 SER C O 1
ATOM 8673 N N . VAL D 3 124 ? 78.10700 50.16300 109.13200 1.000 13.34000 126 VAL C N 1
ATOM 8674 C CA . VAL D 3 124 ? 78.87800 50.52600 107.95100 1.000 13.86000 126 VAL C CA 1
ATOM 8675 C C . VAL D 3 124 ? 80.05000 49.57800 107.71100 1.000 14.08000 126 VAL C C 1
ATOM 8676 O O . VAL D 3 124 ? 80.92700 49.88400 106.90000 1.000 21.86000 126 VAL C O 1
ATOM 8680 N N . GLY D 3 125 ? 80.08500 48.43800 108.39200 1.000 12.25000 127 GLY C N 1
ATOM 8681 C CA . GLY D 3 125 ? 81.16400 47.47900 108.22000 1.000 10.24000 127 GLY C CA 1
ATOM 8682 C C . GLY D 3 125 ? 80.81300 46.43500 107.17800 1.000 19.11000 127 GLY C C 1
ATOM 8683 O O . GLY D 3 125 ? 79.72400 45.85200 107.21100 1.000 18.85000 127 GLY C O 1
ATOM 8684 N N . GLU D 3 126 ? 81.75500 46.17600 106.27500 1.000 19.57000 128 GLU C N 1
ATOM 8685 C CA . GLU D 3 126 ? 81.54100 45.29100 105.13600 1.000 18.67000 128 GLU C CA 1
ATOM 8686 C C . GLU D 3 126 ? 82.40500 44.04700 105.30300 1.000 20.06000 128 GLU C C 1
ATOM 8687 O O . GLU D 3 126 ? 83.63000 44.15000 105.42600 1.000 27.11000 128 GLU C O 1
ATOM 8693 N N . ALA D 3 127 ? 81.76900 42.87400 105.28300 1.000 20.70000 129 ALA C N 1
ATOM 8694 C CA . ALA D 3 127 ? 82.52600 41.62900 105.30400 1.000 18.24000 129 ALA C CA 1
ATOM 8695 C C . ALA D 3 127 ? 83.04900 41.31000 103.90400 1.000 18.96000 129 ALA C C 1
ATOM 8696 O O . ALA D 3 127 ? 82.31300 41.43800 102.92200 1.000 21.18000 129 ALA C O 1
ATOM 8698 N N . PRO D 3 128 ? 84.30500 40.88900 103.78200 1.000 24.91000 130 PRO C N 1
ATOM 8699 C CA . PRO D 3 128 ? 84.88200 40.67200 102.45100 1.000 20.34000 130 PRO C CA 1
ATOM 8700 C C . PRO D 3 128 ? 84.36200 39.40600 101.79200 1.000 14.48000 130 PRO C C 1
ATOM 8701 O O . PRO D 3 128 ? 83.91200 38.46000 102.44400 1.000 20.46000 130 PRO C O 1
ATOM 8705 N N . VAL D 3 129 ? 84.46600 39.39200 100.46300 1.000 12.14000 131 VAL C N 1
ATOM 8706 C CA . VAL D 3 129 ? 84.12800 38.23400 99.64900 1.000 10.99000 131 VAL C CA 1
ATOM 8707 C C . VAL D 3 129 ? 85.29100 37.96800 98.70300 1.000 22.11000 131 VAL C C 1
ATOM 8708 O O . VAL D 3 129 ? 86.10900 38.84700 98.42100 1.000 20.16000 131 VAL C O 1
ATOM 8712 N N . GLU D 3 130 ? 85.35800 36.72700 98.21200 1.000 14.01000 132 GLU C N 1
ATOM 8713 C CA . GLU D 3 130 ? 86.39700 36.37800 97.25200 1.000 14.19000 132 GLU C CA 1
ATOM 8714 C C . GLU D 3 130 ? 86.10400 36.98900 95.89000 1.000 9.83000 132 GLU C C 1
ATOM 8715 O O . GLU D 3 130 ? 87.00400 37.52500 95.23600 1.000 17.83000 132 GLU C O 1
ATOM 8721 N N . ASN D 3 131 ? 84.84600 36.95400 95.46300 1.000 13.94000 133 ASN C N 1
ATOM 8722 C CA . ASN D 3 131 ? 84.45000 37.41600 94.13600 1.000 17.51000 133 ASN C CA 1
ATOM 8723 C C . ASN D 3 131 ? 83.41700 38.51600 94.32700 1.000 12.55000 133 ASN C C 1
ATOM 8724 O O . ASN D 3 131 ? 82.28200 38.24800 94.73700 1.000 10.77000 133 ASN C O 1
ATOM 8729 N N . TRP D 3 132 ? 83.81300 39.74800 94.02700 1.000 10.35000 134 TRP C N 1
ATOM 8730 C CA . TRP D 3 132 ? 82.95700 40.91700 94.19000 1.000 13.52000 134 TRP C CA 1
ATOM 8731 C C . TRP D 3 132 ? 82.30700 41.28600 92.86300 1.000 16.68000 134 TRP C C 1
ATOM 8732 O O . TRP D 3 132 ? 83.00000 41.49900 91.86300 1.000 20.69000 134 TRP C O 1
ATOM 8743 N N . SER D 3 133 ? 80.98100 41.37800 92.86500 1.000 20.17000 135 SER C N 1
ATOM 8744 C CA . SER D 3 133 ? 80.21700 41.93000 91.75400 1.000 22.61000 135 SER C CA 1
ATOM 8745 C C . SER D 3 133 ? 79.35500 43.07100 92.27200 1.000 23.70000 135 SER C C 1
ATOM 8746 O O . SER D 3 133 ? 78.62700 42.90300 93.25600 1.000 16.43000 135 SER C O 1
ATOM 8749 N N . MET D 3 134 ? 79.45400 44.23300 91.62000 1.000 16.25000 136 MET C N 1
ATOM 8750 C CA . MET D 3 134 ? 78.65800 45.40400 91.97400 1.000 19.31000 136 MET C CA 1
ATOM 8751 C C . MET D 3 134 ? 77.21300 45.31100 91.49200 1.000 26.92000 136 MET C C 1
ATOM 8752 O O . MET D 3 134 ? 76.42600 46.22400 91.76400 1.000 22.83000 136 MET C O 1
ATOM 8757 N N . ALA D 3 135 ? 76.84200 44.24200 90.78100 1.000 26.39000 137 ALA C N 1
ATOM 8758 C CA . ALA D 3 135 ? 75.50900 44.17100 90.18600 1.000 18.07000 137 ALA C CA 1
ATOM 8759 C C . ALA D 3 135 ? 74.41600 44.00400 91.23500 1.000 23.55000 137 ALA C C 1
ATOM 8760 O O . ALA D 3 135 ? 73.28200 44.45100 91.02300 1.000 21.69000 137 ALA C O 1
ATOM 8762 N N . SER D 3 136 ? 74.72000 43.35700 92.35600 1.000 19.70000 138 SER C N 1
ATOM 8763 C CA . SER D 3 136 ? 73.66800 42.98500 93.29600 1.000 19.73000 138 SER C CA 1
ATOM 8764 C C . SER D 3 136 ? 74.25700 42.83700 94.68700 1.000 24.39000 138 SER C C 1
ATOM 8765 O O . SER D 3 136 ? 75.20200 42.06500 94.88400 1.000 21.18000 138 SER C O 1
ATOM 8768 N N . TYR D 3 137 ? 73.69800 43.57200 95.65000 1.000 23.90000 139 TYR C N 1
ATOM 8769 C CA . TYR D 3 137 ? 74.01100 43.29600 97.04600 1.000 18.28000 139 TYR C CA 1
ATOM 8770 C C . TYR D 3 137 ? 73.39500 41.97700 97.50100 1.000 15.71000 139 TYR C C 1
ATOM 8771 O O . TYR D 3 137 ? 74.02400 41.21700 98.24700 1.000 23.22000 139 TYR C O 1
ATOM 8780 N N . LEU D 3 138 ? 72.15800 41.69800 97.07900 1.000 17.74000 140 LEU C N 1
ATOM 8781 C CA . LEU D 3 138 ? 71.47400 40.48700 97.53000 1.000 23.92000 140 LEU C CA 1
ATOM 8782 C C . LEU D 3 138 ? 72.22900 39.22200 97.13900 1.000 24.91000 140 LEU C C 1
ATOM 8783 O O . LEU D 3 138 ? 72.17800 38.22200 97.86500 1.000 22.84000 140 LEU C O 1
ATOM 8788 N N . LEU D 3 139 ? 72.91200 39.23400 95.99600 1.000 15.37000 141 LEU C N 1
ATOM 8789 C CA . LEU D 3 139 ? 73.68000 38.08800 95.53400 1.000 13.07000 141 LEU C CA 1
ATOM 8790 C C . LEU D 3 139 ? 75.16200 38.22000 95.86200 1.000 18.23000 141 LEU C C 1
ATOM 8791 O O . LEU D 3 139 ? 75.97900 37.46700 95.32400 1.000 11.75000 141 LEU C O 1
ATOM 8796 N N . ARG D 3 140 ? 75.52500 39.16200 96.73100 1.000 11.75000 142 ARG C N 1
ATOM 8797 C CA . ARG D 3 140 ? 76.91500 39.30700 97.13600 1.000 12.09000 142 ARG C CA 1
ATOM 8798 C C . ARG D 3 140 ? 77.40200 38.02400 97.79700 1.000 16.48000 142 ARG C C 1
ATOM 8799 O O . ARG D 3 140 ? 76.75900 37.50400 98.71300 1.000 11.54000 142 ARG C O 1
ATOM 8807 N N . GLY D 3 141 ? 78.52300 37.49600 97.29900 1.000 14.91000 143 GLY C N 1
ATOM 8808 C CA . GLY D 3 141 ? 79.11300 36.27400 97.81100 1.000 9.34000 143 GLY C CA 1
ATOM 8809 C C . GLY D 3 141 ? 78.67600 35.00400 97.11300 1.000 12.58000 143 GLY C C 1
ATOM 8810 O O . GLY D 3 141 ? 79.19500 33.92500 97.43500 1.000 14.00000 143 GLY C O 1
ATOM 8811 N N . ILE D 3 142 ? 77.76600 35.09600 96.14300 1.000 12.03000 144 ILE C N 1
ATOM 8812 C CA . ILE D 3 142 ? 77.19300 33.89500 95.54900 1.000 15.27000 144 ILE C CA 1
ATOM 8813 C C . ILE D 3 142 ? 78.21600 33.13000 94.71800 1.000 16.12000 144 ILE C C 1
ATOM 8814 O O . ILE D 3 142 ? 78.01600 31.94300 94.43800 1.000 25.07000 144 ILE C O 1
ATOM 8819 N N . ASP D 3 143 ? 79.30300 33.77700 94.30400 1.000 16.76000 145 ASP C N 1
ATOM 8820 C CA . ASP D 3 143 ? 80.31300 33.14800 93.46800 1.000 22.86000 145 ASP C CA 1
ATOM 8821 C C . ASP D 3 143 ? 81.54400 32.71200 94.25300 1.000 22.26000 145 ASP C C 1
ATOM 8822 O O . ASP D 3 143 ? 82.54500 32.31800 93.64600 1.000 19.51000 145 ASP C O 1
ATOM 8827 N N . ASP D 3 144 ? 81.50600 32.78000 95.58000 1.000 16.37000 146 ASP C N 1
ATOM 8828 C CA . ASP D 3 144 ? 82.65000 32.31500 96.34400 1.000 21.04000 146 ASP C CA 1
ATOM 8829 C C . ASP D 3 144 ? 82.71000 30.78600 96.32500 1.000 21.80000 146 ASP C C 1
ATOM 8830 O O . ASP D 3 144 ? 81.77600 30.10200 95.89700 1.000 26.82000 146 ASP C O 1
ATOM 8835 N N . ASP D 3 145 ? 83.84700 30.25200 96.77700 1.000 21.07000 147 ASP C N 1
ATOM 8836 C CA . ASP D 3 145 ? 84.08700 28.81600 96.67200 1.000 28.98000 147 ASP C CA 1
ATOM 8837 C C . ASP D 3 145 ? 83.01700 28.01900 97.41100 1.000 23.19000 147 ASP C C 1
ATOM 8838 O O . ASP D 3 145 ? 82.40900 27.10500 96.84600 1.000 24.96000 147 ASP C O 1
ATOM 8843 N N . ALA D 3 146 ? 82.77200 28.35500 98.67200 1.000 25.81000 148 ALA C N 1
ATOM 8844 C CA . ALA D 3 146 ? 81.68800 27.78100 99.45500 1.000 28.38000 148 ALA C CA 1
ATOM 8845 C C . ALA D 3 146 ? 80.57100 28.80700 99.61000 1.000 28.90000 148 ALA C C 1
ATOM 8846 O O . ALA D 3 146 ? 80.73900 29.99200 99.31000 1.000 30.03000 148 ALA C O 1
ATOM 8848 N N . ALA D 3 147 ? 79.41700 28.33800 100.08500 1.000 19.51000 149 ALA C N 1
ATOM 8849 C CA . ALA D 3 147 ? 78.22600 29.17100 100.20700 1.000 19.78000 149 ALA C CA 1
ATOM 8850 C C . ALA D 3 147 ? 78.13700 29.90700 101.53900 1.000 14.14000 149 ALA C C 1
ATOM 8851 O O . ALA D 3 147 ? 77.11400 30.54000 101.81500 1.000 12.98000 149 ALA C O 1
ATOM 8853 N N . ASP D 3 148 ? 79.17900 29.85300 102.36400 1.000 18.63000 150 ASP C N 1
ATOM 8854 C CA . ASP D 3 148 ? 79.12300 30.46400 103.68600 1.000 19.40000 150 ASP C CA 1
ATOM 8855 C C . ASP D 3 148 ? 79.46000 31.95100 103.68600 1.000 19.00000 150 ASP C C 1
ATOM 8856 O O . ASP D 3 148 ? 79.39700 32.57700 104.75000 1.000 14.40000 150 ASP C O 1
ATOM 8861 N N . ASN D 3 149 ? 79.81300 32.53200 102.53600 1.000 19.93000 151 ASN C N 1
ATOM 8862 C CA . ASN D 3 149 ? 80.14500 33.95000 102.44300 1.000 20.00000 151 ASN C CA 1
ATOM 8863 C C . ASN D 3 149 ? 79.01000 34.78800 101.87400 1.000 14.43000 151 ASN C C 1
ATOM 8864 O O . ASN D 3 149 ? 79.23700 35.94900 101.51500 1.000 23.12000 151 ASN C O 1
ATOM 8869 N N . LEU D 3 150 ? 77.80500 34.23300 101.77000 1.000 10.76000 152 LEU C N 1
ATOM 8870 C CA . LEU D 3 150 ? 76.66600 34.99900 101.27700 1.000 13.88000 152 LEU C CA 1
ATOM 8871 C C . LEU D 3 150 ? 76.36600 36.17100 102.20300 1.000 13.19000 152 LEU C C 1
ATOM 8872 O O . LEU D 3 150 ? 76.25500 36.00200 103.42000 1.000 8.84000 152 LEU C O 1
ATOM 8877 N N . ALA D 3 151 ? 76.22500 37.36400 101.62200 1.000 12.42000 153 ALA C N 1
ATOM 8878 C CA . ALA D 3 151 ? 75.93600 38.53900 102.43700 1.000 13.33000 153 ALA C CA 1
ATOM 8879 C C . ALA D 3 151 ? 74.63000 38.36800 103.20600 1.000 11.98000 153 ALA C C 1
ATOM 8880 O O . ALA D 3 151 ? 74.54000 38.74500 104.38100 1.000 14.59000 153 ALA C O 1
ATOM 8882 N N . LEU D 3 152 ? 73.61600 37.77000 102.57000 1.000 7.04000 154 LEU C N 1
ATOM 8883 C CA A LEU D 3 152 ? 72.33000 37.57700 103.23700 0.400 9.64000 154 LEU C CA 1
ATOM 8884 C CA B LEU D 3 152 ? 72.33200 37.58400 103.24100 0.600 9.52000 154 LEU C CA 1
ATOM 8885 C C . LEU D 3 152 ? 72.45800 36.68600 104.46600 1.000 9.81000 154 LEU C C 1
ATOM 8886 O O . LEU D 3 152 ? 71.68600 36.83300 105.42400 1.000 11.01000 154 LEU C O 1
ATOM 8895 N N . ARG D 3 153 ? 73.41300 35.75300 104.45600 1.000 10.75000 155 ARG C N 1
ATOM 8896 C CA . ARG D 3 153 ? 73.65500 34.92300 105.63300 1.000 11.02000 155 ARG C CA 1
ATOM 8897 C C . ARG D 3 153 ? 74.15000 35.75800 106.80500 1.000 10.42000 155 ARG C C 1
ATOM 8898 O O . ARG D 3 153 ? 73.65400 35.60800 107.92700 1.000 11.67000 155 ARG C O 1
ATOM 8906 N N . HIS D 3 154 ? 75.13900 36.63000 106.56600 1.000 15.17000 156 HIS C N 1
ATOM 8907 C CA . HIS D 3 154 ? 75.57000 37.58700 107.58700 1.000 14.09000 156 HIS C CA 1
ATOM 8908 C C . HIS D 3 154 ? 74.39600 38.38000 108.13000 1.000 15.59000 156 HIS C C 1
ATOM 8909 O O . HIS D 3 154 ? 74.28700 38.59800 109.34300 1.000 12.42000 156 HIS C O 1
ATOM 8916 N N . LEU D 3 155 ? 73.51300 38.83100 107.23900 1.000 18.13000 157 LEU C N 1
ATOM 8917 C CA . LEU D 3 155 ? 72.35600 39.61000 107.66700 1.000 15.48000 157 LEU C CA 1
ATOM 8918 C C . LEU D 3 155 ? 71.43200 38.78800 108.55300 1.000 14.57000 157 LEU C C 1
ATOM 8919 O O . LEU D 3 155 ? 70.97900 39.26200 109.60100 1.000 13.10000 157 LEU C O 1
ATOM 8924 N N . PHE D 3 156 ? 71.14600 37.54500 108.15300 1.000 5.79000 158 PHE C N 1
ATOM 8925 C CA . PHE D 3 156 ? 70.26000 36.71400 108.96100 1.000 6.11000 158 PHE C CA 1
ATOM 8926 C C . PHE D 3 156 ? 70.87900 36.43800 110.32200 1.000 5.82000 158 PHE C C 1
ATOM 8927 O O . PHE D 3 156 ? 70.18900 36.46200 111.34700 1.000 13.36000 158 PHE C O 1
ATOM 8935 N N . LEU D 3 157 ? 72.18800 36.19900 110.35700 1.000 8.90000 159 LEU C N 1
ATOM 8936 C CA . LEU D 3 157 ? 72.83400 35.93800 111.63300 1.000 9.10000 159 LEU C CA 1
ATOM 8937 C C . LEU D 3 157 ? 72.86900 37.18100 112.51800 1.000 8.06000 159 LEU C C 1
ATOM 8938 O O . LEU D 3 157 ? 72.90400 37.04700 113.74400 1.000 8.46000 159 LEU C O 1
ATOM 8943 N N . ASP D 3 158 ? 72.83400 38.37900 111.92500 1.000 10.41000 160 ASP C N 1
ATOM 8944 C CA . ASP D 3 158 ? 72.71800 39.60600 112.71000 1.000 9.40000 160 ASP C CA 1
ATOM 8945 C C . ASP D 3 158 ? 71.39200 39.66900 113.46200 1.000 14.40000 160 ASP C C 1
ATOM 8946 O O . ASP D 3 158 ? 71.35300 40.09600 114.62200 1.000 13.21000 160 ASP C O 1
ATOM 8951 N N . THR D 3 159 ? 70.28600 39.28500 112.80800 1.000 5.83000 161 THR C N 1
ATOM 8952 C CA . THR D 3 159 ? 69.00100 39.27800 113.50400 1.000 13.35000 161 THR C CA 1
ATOM 8953 C C . THR D 3 159 ? 69.00300 38.25200 114.62900 1.000 12.37000 161 THR C C 1
ATOM 8954 O O . THR D 3 159 ? 68.49500 38.52500 115.72300 1.000 9.60000 161 THR C O 1
ATOM 8958 N N . ALA D 3 160 ? 69.61300 37.08500 114.39500 1.000 13.31000 162 ALA C N 1
ATOM 8959 C CA . ALA D 3 160 ? 69.71900 36.07600 115.44700 1.000 15.27000 162 ALA C CA 1
ATOM 8960 C C . ALA D 3 160 ? 70.53500 36.60000 116.62100 1.000 11.71000 162 ALA C C 1
ATOM 8961 O O . ALA D 3 160 ? 70.16600 36.40300 117.78400 1.000 8.93000 162 ALA C O 1
ATOM 8963 N N . ARG D 3 161 ? 71.65100 37.26900 116.33300 1.000 14.34000 163 ARG C N 1
ATOM 8964 C CA . ARG D 3 161 ? 72.47500 37.81400 117.40500 1.000 13.81000 163 ARG C CA 1
ATOM 8965 C C . ARG D 3 161 ? 71.72900 38.88300 118.18700 1.000 12.84000 163 ARG C C 1
ATOM 8966 O O . ARG D 3 161 ? 71.73600 38.87100 119.42500 1.000 6.03000 163 ARG C O 1
ATOM 8974 N N . LEU D 3 162 ? 71.06100 39.80100 117.48400 1.000 7.11000 164 LEU C N 1
ATOM 8975 C CA . LEU D 3 162 ? 70.29500 40.84400 118.16300 1.000 11.79000 164 LEU C CA 1
ATOM 8976 C C . LEU D 3 162 ? 69.22700 40.25000 119.07000 1.000 7.58000 164 LEU C C 1
ATOM 8977 O O . LEU D 3 162 ? 69.05300 40.69600 120.21200 1.000 9.11000 164 LEU C O 1
ATOM 8982 N N . ALA D 3 163 ? 68.50900 39.23900 118.58100 1.000 9.39000 165 ALA C N 1
ATOM 8983 C CA . ALA D 3 163 ? 67.51400 38.56800 119.40700 1.000 10.47000 165 ALA C CA 1
ATOM 8984 C C . ALA D 3 163 ? 68.15700 37.90500 120.62000 1.000 12.24000 165 ALA C C 1
ATOM 8985 O O . ALA D 3 163 ? 67.66000 38.04400 121.74500 1.000 9.34000 165 ALA C O 1
ATOM 8987 N N . GLN D 3 164 ? 69.28800 37.21900 120.41900 1.000 11.13000 166 GLN C N 1
ATOM 8988 C CA . GLN D 3 164 ? 69.98100 36.56900 121.53200 1.000 15.90000 166 GLN C CA 1
ATOM 8989 C C . GLN D 3 164 ? 70.39700 37.58600 122.58700 1.000 16.95000 166 GLN C C 1
ATOM 8990 O O . GLN D 3 164 ? 70.26800 37.33500 123.79200 1.000 11.40000 166 GLN C O 1
ATOM 8996 N N . ILE D 3 165 ? 70.90700 38.73900 122.14900 1.000 9.01000 167 ILE C N 1
ATOM 8997 C CA . ILE D 3 165 ? 71.31500 39.78300 123.08500 1.000 10.96000 167 ILE C CA 1
ATOM 8998 C C . ILE D 3 165 ? 70.11300 40.30300 123.85700 1.000 13.69000 167 ILE C C 1
ATOM 8999 O O . ILE D 3 165 ? 70.17100 40.48000 125.08200 1.000 14.45000 167 ILE C O 1
ATOM 9004 N N . VAL D 3 166 ? 69.00100 40.55100 123.15700 1.000 9.09000 168 VAL C N 1
ATOM 9005 C CA . VAL D 3 166 ? 67.84100 41.15000 123.80300 1.000 13.88000 168 VAL C CA 1
ATOM 9006 C C . VAL D 3 166 ? 67.20100 40.16400 124.77400 1.000 11.98000 168 VAL C C 1
ATOM 9007 O O . VAL D 3 166 ? 66.81700 40.54000 125.88700 1.000 12.05000 168 VAL C O 1
ATOM 9011 N N . LEU D 3 167 ? 67.08300 38.89100 124.38100 1.000 7.42000 169 LEU C N 1
ATOM 9012 C CA . LEU D 3 167 ? 66.53900 37.89300 125.30000 1.000 8.47000 169 LEU C CA 1
ATOM 9013 C C . LEU D 3 167 ? 67.39400 37.75300 126.55400 1.000 9.47000 169 LEU C C 1
ATOM 9014 O O . LEU D 3 167 ? 66.86300 37.47900 127.63600 1.000 17.57000 169 LEU C O 1
ATOM 9019 N N . ALA D 3 168 ? 68.70700 37.93600 126.43400 1.000 12.69000 170 ALA C N 1
ATOM 9020 C CA . ALA D 3 168 ? 69.60300 37.76100 127.57200 1.000 14.10000 170 ALA C CA 1
ATOM 9021 C C . ALA D 3 168 ? 69.60500 38.94300 128.53500 1.000 8.55000 170 ALA C C 1
ATOM 9022 O O . ALA D 3 168 ? 70.17400 38.82200 129.62400 1.000 14.87000 170 ALA C O 1
ATOM 9024 N N . MET D 3 169 ? 68.96500 40.05900 128.18600 1.000 12.08000 171 MET C N 1
ATOM 9025 C CA . MET D 3 169 ? 68.91500 41.21200 129.07800 1.000 15.46000 171 MET C CA 1
ATOM 9026 C C . MET D 3 169 ? 68.18600 40.86000 130.37200 1.000 17.14000 171 MET C C 1
ATOM 9027 O O . MET D 3 169 ? 67.20200 40.11700 130.36500 1.000 19.39000 171 MET C O 1
ATOM 9032 N N . ASP D 3 170 ? 68.68200 41.38800 131.49600 1.000 15.13000 172 ASP C N 1
ATOM 9033 C CA . ASP D 3 170 ? 68.12900 41.00000 132.79300 1.000 22.72000 172 ASP C CA 1
ATOM 9034 C C . ASP D 3 170 ? 66.65400 41.36600 132.91500 1.000 19.77000 172 ASP C C 1
ATOM 9035 O O . ASP D 3 170 ? 65.87200 40.61000 133.50000 1.000 17.47000 172 ASP C O 1
ATOM 9040 N N . ASP D 3 171 ? 66.24900 42.51100 132.37100 1.000 15.66000 173 ASP C N 1
ATOM 9041 C CA . ASP D 3 171 ? 64.87500 42.97800 132.53700 1.000 16.84000 173 ASP C CA 1
ATOM 9042 C C . ASP D 3 171 ? 63.93200 42.50600 131.42900 1.000 13.30000 173 ASP C C 1
ATOM 9043 O O . ASP D 3 171 ? 62.76700 42.91600 131.41300 1.000 18.75000 173 ASP C O 1
ATOM 9048 N N . VAL D 3 172 ? 64.39400 41.65200 130.51600 1.000 8.32000 174 VAL C N 1
ATOM 9049 C CA . VAL D 3 172 ? 63.58300 41.14800 129.40900 1.000 9.04000 174 VAL C CA 1
ATOM 9050 C C . VAL D 3 172 ? 63.17100 39.71000 129.71000 1.000 11.52000 174 VAL C C 1
ATOM 9051 O O . VAL D 3 172 ? 64.02700 38.84600 129.93600 1.000 16.87000 174 VAL C O 1
ATOM 9055 N N . ASP D 3 173 ? 61.87100 39.45300 129.72500 1.000 7.85000 175 ASP C N 1
ATOM 9056 C CA . ASP D 3 173 ? 61.38500 38.08000 129.84200 1.000 11.25000 175 ASP C CA 1
ATOM 9057 C C . ASP D 3 173 ? 61.63200 37.38100 128.51100 1.000 14.01000 175 ASP C C 1
ATOM 9058 O O . ASP D 3 173 ? 60.95400 37.70200 127.52800 1.000 8.95000 175 ASP C O 1
ATOM 9063 N N . PRO D 3 174 ? 62.54800 36.41100 128.42800 1.000 14.81000 176 PRO C N 1
ATOM 9064 C CA . PRO D 3 174 ? 62.89900 35.85100 127.11000 1.000 8.60000 176 PRO C CA 1
ATOM 9065 C C . PRO D 3 174 ? 61.75300 35.12400 126.43500 1.000 12.23000 176 PRO C C 1
ATOM 9066 O O . PRO D 3 174 ? 61.83600 34.84500 125.23000 1.000 15.36000 176 PRO C O 1
ATOM 9070 N N . ASP D 3 175 ? 60.67800 34.83400 127.15600 1.000 14.92000 177 ASP C N 1
ATOM 9071 C CA . ASP D 3 175 ? 59.53100 34.15000 126.58700 1.000 23.57000 177 ASP C CA 1
ATOM 9072 C C . ASP D 3 175 ? 58.41100 35.11100 126.18800 1.000 23.44000 177 ASP C C 1
ATOM 9073 O O . ASP D 3 175 ? 57.32100 34.66000 125.81800 1.000 16.85000 177 ASP C O 1
ATOM 9078 N N . ARG D 3 176 ? 58.65800 36.42300 126.24400 1.000 15.66000 178 ARG C N 1
ATOM 9079 C CA . ARG D 3 176 ? 57.68100 37.42700 125.82300 1.000 11.50000 178 ARG C CA 1
ATOM 9080 C C . ARG D 3 176 ? 58.34100 38.42400 124.86100 1.000 10.94000 178 ARG C C 1
ATOM 9081 O O . ARG D 3 176 ? 58.35400 39.63000 125.09500 1.000 8.21000 178 ARG C O 1
ATOM 9089 N N . VAL D 3 177 ? 58.88200 37.92400 123.75000 1.000 8.04000 179 VAL C N 1
ATOM 9090 C CA . VAL D 3 177 ? 59.55600 38.76600 122.76800 1.000 10.65000 179 VAL C CA 1
ATOM 9091 C C . VAL D 3 177 ? 58.89300 38.58500 121.40600 1.000 14.80000 179 VAL C C 1
ATOM 9092 O O . VAL D 3 177 ? 58.50500 37.47100 121.03600 1.000 12.44000 179 VAL C O 1
ATOM 9096 N N . ALA D 3 178 ? 58.74000 39.69000 120.67500 1.000 14.49000 180 ALA C N 1
ATOM 9097 C CA . ALA D 3 178 ? 58.11100 39.70400 119.36000 1.000 14.24000 180 ALA C CA 1
ATOM 9098 C C . ALA D 3 178 ? 59.04100 40.32100 118.32100 1.000 8.27000 180 ALA C C 1
ATOM 9099 O O . ALA D 3 178 ? 60.02400 40.98500 118.65300 1.000 6.27000 180 ALA C O 1
ATOM 9101 N N . ALA D 3 179 ? 58.71800 40.09100 117.04600 1.000 8.21000 181 ALA C N 1
ATOM 9102 C CA . ALA D 3 179 ? 59.43400 40.70600 115.93700 1.000 7.20000 181 ALA C CA 1
ATOM 9103 C C . ALA D 3 179 ? 58.42800 41.17000 114.88800 1.000 9.92000 181 ALA C C 1
ATOM 9104 O O . ALA D 3 179 ? 57.36400 40.56900 114.71600 1.000 6.43000 181 ALA C O 1
ATOM 9106 N N . THR D 3 180 ? 58.77300 42.25200 114.19100 1.000 10.76000 182 THR C N 1
ATOM 9107 C CA . THR D 3 180 ? 57.90400 42.82600 113.16900 1.000 10.05000 182 THR C CA 1
ATOM 9108 C C . THR D 3 180 ? 58.73900 43.65900 112.20400 1.000 11.55000 182 THR C C 1
ATOM 9109 O O . THR D 3 180 ? 59.85000 44.09500 112.52200 1.000 5.40000 182 THR C O 1
ATOM 9113 N N . GLY D 3 181 ? 58.19100 43.85800 111.00600 1.000 8.20000 183 GLY C N 1
ATOM 9114 C CA . GLY D 3 181 ? 58.85900 44.65100 109.99000 1.000 7.60000 183 GLY C CA 1
ATOM 9115 C C . GLY D 3 181 ? 58.13900 44.62700 108.65600 1.000 7.67000 183 GLY C C 1
ATOM 9116 O O . GLY D 3 181 ? 57.31000 43.74600 108.40900 1.000 5.23000 183 GLY C O 1
ATOM 9117 N N . TYR D 3 182 ? 58.45000 45.59500 107.79500 1.000 5.27000 184 TYR C N 1
ATOM 9118 C CA . TYR D 3 182 ? 57.86100 45.72900 106.47200 1.000 5.22000 184 TYR C CA 1
ATOM 9119 C C . TYR D 3 182 ? 58.87900 45.34800 105.40800 1.000 8.84000 184 TYR C C 1
ATOM 9120 O O . TYR D 3 182 ? 60.04600 45.74400 105.48800 1.000 14.16000 184 TYR C O 1
ATOM 9129 N N . SER D 3 183 ? 58.41900 44.61200 104.39600 1.000 13.42000 185 SER C N 1
ATOM 9130 C CA . SER D 3 183 ? 59.18600 44.32400 103.17900 1.000 12.16000 185 SER C CA 1
ATOM 9131 C C . SER D 3 183 ? 60.44700 43.55700 103.56000 1.000 12.62000 185 SER C C 1
ATOM 9132 O O . SER D 3 183 ? 60.32200 42.42300 104.05500 1.000 11.50000 185 SER C O 1
ATOM 9135 N N . GLN D 3 184 ? 61.65400 44.09400 103.33900 1.000 13.47000 186 GLN C N 1
ATOM 9136 C CA . GLN D 3 184 ? 62.85900 43.43600 103.83700 1.000 14.97000 186 GLN C CA 1
ATOM 9137 C C . GLN D 3 184 ? 62.74700 43.15800 105.33300 1.000 6.88000 186 GLN C C 1
ATOM 9138 O O . GLN D 3 184 ? 63.17700 42.10300 105.81600 1.000 6.97000 186 GLN C O 1
ATOM 9144 N N . GLY D 3 185 ? 62.15400 44.09200 106.07900 1.000 5.39000 187 GLY C N 1
ATOM 9145 C CA . GLY D 3 185 ? 61.93400 43.87700 107.49800 1.000 5.40000 187 GLY C CA 1
ATOM 9146 C C . GLY D 3 185 ? 60.95400 42.76100 107.79500 1.000 10.47000 187 GLY C C 1
ATOM 9147 O O . GLY D 3 185 ? 61.00800 42.15600 108.87200 1.000 7.31000 187 GLY C O 1
ATOM 9148 N N . GLY D 3 186 ? 60.02800 42.49600 106.86700 1.000 9.38000 188 GLY C N 1
ATOM 9149 C CA . GLY D 3 186 ? 59.13700 41.35700 107.02100 1.000 8.00000 188 GLY C CA 1
ATOM 9150 C C . GLY D 3 186 ? 59.84900 40.03000 106.83800 1.000 10.45000 188 GLY C C 1
ATOM 9151 O O . GLY D 3 186 ? 59.58900 39.06600 107.56500 1.000 9.68000 188 GLY C O 1
ATOM 9152 N N . GLY D 3 187 ? 60.73700 39.95000 105.84700 1.000 8.67000 189 GLY C N 1
ATOM 9153 C CA . GLY D 3 187 ? 61.52500 38.74100 105.68600 1.000 7.16000 189 GLY C CA 1
ATOM 9154 C C . GLY D 3 187 ? 62.49000 38.53300 106.83700 1.000 8.09000 189 GLY C C 1
ATOM 9155 O O . GLY D 3 187 ? 62.64800 37.41200 107.33200 1.000 8.58000 189 GLY C O 1
ATOM 9156 N N . LEU D 3 188 ? 63.11700 39.61600 107.30600 1.000 5.45000 190 LEU C N 1
ATOM 9157 C CA . LEU D 3 188 ? 64.02800 39.50400 108.44000 1.000 8.81000 190 LEU C CA 1
ATOM 9158 C C . LEU D 3 188 ? 63.27600 39.12300 109.70700 1.000 9.79000 190 LEU C C 1
ATOM 9159 O O . LEU D 3 188 ? 63.82800 38.42600 110.56300 1.000 13.59000 190 LEU C O 1
ATOM 9164 N N . THR D 3 189 ? 62.02000 39.56200 109.83600 1.000 14.80000 191 THR C N 1
ATOM 9165 C CA . THR D 3 189 ? 61.17800 39.12100 110.94600 1.000 7.01000 191 THR C CA 1
ATOM 9166 C C . THR D 3 189 ? 61.04400 37.60500 110.95300 1.000 7.93000 191 THR C C 1
ATOM 9167 O O . THR D 3 189 ? 61.14100 36.96700 112.00900 1.000 8.35000 191 THR C O 1
ATOM 9171 N N . LEU D 3 190 ? 60.83100 37.01400 109.77200 1.000 7.39000 192 LEU C N 1
ATOM 9172 C CA . LEU D 3 190 ? 60.66800 35.56500 109.67600 1.000 11.03000 192 LEU C CA 1
ATOM 9173 C C . LEU D 3 190 ? 61.98100 34.83600 109.90600 1.000 7.79000 192 LEU C C 1
ATOM 9174 O O . LEU D 3 190 ? 62.00800 33.80900 110.59200 1.000 8.55000 192 LEU C O 1
ATOM 9179 N N . ALA D 3 191 ? 63.07400 35.34100 109.33400 1.000 8.69000 193 ALA C N 1
ATOM 9180 C CA . ALA D 3 191 ? 64.38600 34.75500 109.59100 1.000 5.97000 193 ALA C CA 1
ATOM 9181 C C . ALA D 3 191 ? 64.74000 34.82600 111.07200 1.000 15.92000 193 ALA C C 1
ATOM 9182 O O . ALA D 3 191 ? 65.26700 33.86100 111.64700 1.000 10.90000 193 ALA C O 1
ATOM 9184 N N . CYS D 3 192 ? 64.43000 35.95500 111.71200 1.000 9.08000 194 CYS C N 1
ATOM 9185 C CA . CYS D 3 192 ? 64.72000 36.11400 113.13300 1.000 10.22000 194 CYS C CA 1
ATOM 9186 C C . CYS D 3 192 ? 63.94400 35.09900 113.96500 1.000 10.16000 194 CYS C C 1
ATOM 9187 O O . CYS D 3 192 ? 64.51500 34.42100 114.82700 1.000 14.55000 194 CYS C O 1
ATOM 9190 N N . ALA D 3 193 ? 62.63900 34.97100 113.71000 1.000 13.22000 195 ALA C N 1
ATOM 9191 C CA . ALA D 3 193 ? 61.82600 34.00700 114.44300 1.000 11.05000 195 ALA C CA 1
ATOM 9192 C C . ALA D 3 193 ? 62.22100 32.56600 114.14200 1.000 16.35000 195 ALA C C 1
ATOM 9193 O O . ALA D 3 193 ? 61.86600 31.66600 114.91200 1.000 9.45000 195 ALA C O 1
ATOM 9195 N N . ALA D 3 194 ? 62.93900 32.32500 113.04300 1.000 9.77000 196 ALA C N 1
ATOM 9196 C CA . ALA D 3 194 ? 63.40600 30.98300 112.72100 1.000 5.56000 196 ALA C CA 1
ATOM 9197 C C . ALA D 3 194 ? 64.72600 30.63700 113.40000 1.000 12.98000 196 ALA C C 1
ATOM 9198 O O . ALA D 3 194 ? 64.89400 29.51100 113.87700 1.000 12.29000 196 ALA C O 1
ATOM 9200 N N . LEU D 3 195 ? 65.67300 31.58100 113.45000 1.000 9.33000 197 LEU C N 1
ATOM 9201 C CA . LEU D 3 195 ? 66.98300 31.31700 114.03300 1.000 10.46000 197 LEU C CA 1
ATOM 9202 C C . LEU D 3 195 ? 67.01900 31.50100 115.54500 1.000 19.59000 197 LEU C C 1
ATOM 9203 O O . LEU D 3 195 ? 67.94100 30.98600 116.19300 1.000 16.29000 197 LEU C O 1
ATOM 9208 N N . GLU D 3 196 ? 66.04500 32.21900 116.11600 1.000 16.71000 198 GLU C N 1
ATOM 9209 C CA . GLU D 3 196 ? 65.82000 32.28500 117.56400 1.000 11.09000 198 GLU C CA 1
ATOM 9210 C C . GLU D 3 196 ? 64.36300 31.90400 117.79400 1.000 16.49000 198 GLU C C 1
ATOM 9211 O O . GLU D 3 196 ? 63.50700 32.77000 118.02000 1.000 19.25000 198 GLU C O 1
ATOM 9217 N N . PRO D 3 197 ? 64.05100 30.60400 117.76300 1.000 8.78000 199 PRO C N 1
ATOM 9218 C CA . PRO D 3 197 ? 62.64300 30.17000 117.76600 1.000 14.74000 199 PRO C CA 1
ATOM 9219 C C . PRO D 3 197 ? 61.90400 30.43400 119.07100 1.000 11.97000 199 PRO C C 1
ATOM 9220 O O . PRO D 3 197 ? 60.69500 30.17200 119.13500 1.000 11.46000 199 PRO C O 1
ATOM 9224 N N . ARG D 3 198 ? 62.58500 30.92000 120.10800 1.000 11.44000 200 ARG C N 1
ATOM 9225 C CA . ARG D 3 198 ? 61.90600 31.31100 121.33600 1.000 11.76000 200 ARG C CA 1
ATOM 9226 C C . ARG D 3 198 ? 61.00700 32.53300 121.13400 1.000 9.75000 200 ARG C C 1
ATOM 9227 O O . ARG D 3 198 ? 60.11800 32.77200 121.96100 1.000 6.00000 200 ARG C O 1
ATOM 9235 N N . ILE D 3 199 ? 61.22200 33.29800 120.05500 1.000 5.84000 201 ILE C N 1
ATOM 9236 C CA . ILE D 3 199 ? 60.36900 34.43600 119.71400 1.000 12.58000 201 ILE C CA 1
ATOM 9237 C C . ILE D 3 199 ? 58.90800 33.99700 119.72500 1.000 9.75000 201 ILE C C 1
ATOM 9238 O O . ILE D 3 199 ? 58.54600 32.98500 119.11600 1.000 10.57000 201 ILE C O 1
ATOM 9243 N N . ARG D 3 200 ? 58.06200 34.76600 120.41500 1.000 7.73000 202 ARG C N 1
ATOM 9244 C CA A ARG D 3 200 ? 56.68500 34.36100 120.68100 0.510 7.85000 202 ARG C CA 1
ATOM 9245 C CA B ARG D 3 200 ? 56.68300 34.36800 120.68700 0.490 7.95000 202 ARG C CA 1
ATOM 9246 C C . ARG D 3 200 ? 55.70000 34.80200 119.60300 1.000 7.64000 202 ARG C C 1
ATOM 9247 O O . ARG D 3 200 ? 54.78800 34.04300 119.25700 1.000 9.54000 202 ARG C O 1
ATOM 9262 N N . LEU D 3 201 ? 55.85200 36.01100 119.06700 1.000 10.65000 203 LEU C N 1
ATOM 9263 C CA . LEU D 3 201 ? 54.96000 36.55200 118.04500 1.000 9.91000 203 LEU C CA 1
ATOM 9264 C C . LEU D 3 201 ? 55.78000 37.19900 116.93800 1.000 5.33000 203 LEU C C 1
ATOM 9265 O O . LEU D 3 201 ? 56.86700 37.72700 117.18400 1.000 11.25000 203 LEU C O 1
ATOM 9270 N N . ALA D 3 202 ? 55.25900 37.14500 115.71300 1.000 7.70000 204 ALA C N 1
ATOM 9271 C CA . ALA D 3 202 ? 55.92300 37.74500 114.56000 1.000 6.82000 204 ALA C CA 1
ATOM 9272 C C . ALA D 3 202 ? 54.86900 38.35100 113.64700 1.000 9.66000 204 ALA C C 1
ATOM 9273 O O . ALA D 3 202 ? 53.85200 37.71200 113.36500 1.000 10.02000 204 ALA C O 1
ATOM 9275 N N . ALA D 3 203 ? 55.10000 39.58600 113.19700 1.000 9.16000 205 ALA C N 1
ATOM 9276 C CA . ALA D 3 203 ? 54.12900 40.32400 112.39100 1.000 11.97000 205 ALA C CA 1
ATOM 9277 C C . ALA D 3 203 ? 54.81100 40.92200 111.16800 1.000 8.51000 205 ALA C C 1
ATOM 9278 O O . ALA D 3 203 ? 55.05900 42.13300 111.11200 1.000 8.25000 205 ALA C O 1
ATOM 9280 N N . PRO D 3 204 ? 55.08500 40.11000 110.15300 1.000 6.66000 206 PRO C N 1
ATOM 9281 C CA . PRO D 3 204 ? 55.65900 40.64000 108.91200 1.000 8.96000 206 PRO C CA 1
ATOM 9282 C C . PRO D 3 204 ? 54.59300 41.25400 108.02000 1.000 12.29000 206 PRO C C 1
ATOM 9283 O O . PRO D 3 204 ? 53.42300 40.86900 108.05000 1.000 13.80000 206 PRO C O 1
ATOM 9287 N N . VAL D 3 205 ? 55.00900 42.26400 107.25400 1.000 5.72000 207 VAL C N 1
ATOM 9288 C CA . VAL D 3 205 ? 54.16100 42.91300 106.25800 1.000 7.74000 207 VAL C CA 1
ATOM 9289 C C . VAL D 3 205 ? 54.84700 42.79500 104.90500 1.000 8.60000 207 VAL C C 1
ATOM 9290 O O . VAL D 3 205 ? 56.03700 43.11200 104.78500 1.000 7.74000 207 VAL C O 1
ATOM 9294 N N . TYR D 3 206 ? 54.08200 42.35600 103.88400 1.000 5.05000 208 TYR C N 1
ATOM 9295 C CA . TYR D 3 206 ? 54.53900 41.90000 102.57000 1.000 9.99000 208 TYR C CA 1
ATOM 9296 C C . TYR D 3 206 ? 56.02200 41.53900 102.57500 1.000 11.71000 208 TYR C C 1
ATOM 9297 O O . TYR D 3 206 ? 56.84600 42.28900 102.03800 1.000 8.86000 208 TYR C O 1
ATOM 9306 N N . PRO D 3 207 ? 56.39100 40.39100 103.14900 1.000 7.72000 209 PRO C N 1
ATOM 9307 C CA . PRO D 3 207 ? 57.81300 40.07300 103.33000 1.000 5.51000 209 PRO C CA 1
ATOM 9308 C C . PRO D 3 207 ? 58.55900 39.90200 102.01600 1.000 11.81000 209 PRO C C 1
ATOM 9309 O O . PRO D 3 207 ? 58.01500 39.43000 101.01400 1.000 10.76000 209 PRO C O 1
ATOM 9313 N N . PHE D 3 208 ? 59.80700 40.35200 102.03500 1.000 10.23000 210 PHE C N 1
ATOM 9314 C CA . PHE D 3 208 ? 60.79100 40.24700 100.97000 1.000 13.57000 210 PHE C CA 1
ATOM 9315 C C . PHE D 3 208 ? 61.74200 39.08700 101.27800 1.000 19.46000 210 PHE C C 1
ATOM 9316 O O . PHE D 3 208 ? 61.73600 38.53100 102.37900 1.000 20.87000 210 PHE C O 1
ATOM 9324 N N . LEU D 3 209 ? 62.55900 38.71700 100.28500 1.000 16.38000 211 LEU C N 1
ATOM 9325 C CA . LEU D 3 209 ? 63.58700 37.67600 100.41600 1.000 11.50000 211 LEU C CA 1
ATOM 9326 C C . LEU D 3 209 ? 62.99000 36.26900 100.47600 1.000 13.72000 211 LEU C C 1
ATOM 9327 O O . LEU D 3 209 ? 63.49800 35.40300 101.19100 1.000 13.93000 211 LEU C O 1
ATOM 9332 N N . CYS D 3 210 ? 61.89500 36.03800 99.75400 1.000 8.20000 212 CYS C N 1
ATOM 9333 C CA . CYS D 3 210 ? 61.28200 34.72400 99.61900 1.000 17.64000 212 CYS C CA 1
ATOM 9334 C C . CYS D 3 210 ? 61.21300 34.34900 98.14800 1.000 19.10000 212 CYS C C 1
ATOM 9335 O O . CYS D 3 210 ? 60.98100 35.21000 97.29200 1.000 16.50000 212 CYS C O 1
ATOM 9338 N N . ASP D 3 211 ? 61.43500 33.06700 97.85800 1.000 17.21000 213 ASP C N 1
ATOM 9339 C CA . ASP D 3 211 ? 61.10400 32.48300 96.55900 1.000 12.03000 213 ASP C CA 1
ATOM 9340 C C . ASP D 3 211 ? 61.76500 33.24400 95.41000 1.000 12.53000 213 ASP C C 1
ATOM 9341 O O . ASP D 3 211 ? 61.10200 33.72600 94.48900 1.000 19.63000 213 ASP C O 1
ATOM 9346 N N . PHE D 3 212 ? 63.09300 33.35100 95.49400 1.000 11.69000 214 PHE C N 1
ATOM 9347 C CA . PHE D 3 212 ? 63.85600 34.12800 94.52100 1.000 12.11000 214 PHE C CA 1
ATOM 9348 C C . PHE D 3 212 ? 63.58400 33.67000 93.09400 1.000 7.04000 214 PHE C C 1
ATOM 9349 O O . PHE D 3 212 ? 63.36400 34.49200 92.19800 1.000 10.75000 214 PHE C O 1
ATOM 9357 N N . ARG D 3 213 ? 63.60500 32.35500 92.85700 1.000 7.05000 215 ARG C N 1
ATOM 9358 C CA A ARG D 3 213 ? 63.43500 31.85300 91.49600 0.400 12.79000 215 ARG C CA 1
ATOM 9359 C CA B ARG D 3 213 ? 63.44000 31.86600 91.49100 0.600 12.42000 215 ARG C CA 1
ATOM 9360 C C . ARG D 3 213 ? 62.07800 32.24900 90.92500 1.000 14.24000 215 ARG C C 1
ATOM 9361 O O . ARG D 3 213 ? 61.96800 32.59900 89.74500 1.000 8.45000 215 ARG C O 1
ATOM 9376 N N . ARG D 3 214 ? 61.03200 32.19800 91.74900 1.000 8.51000 216 ARG C N 1
ATOM 9377 C CA . ARG D 3 214 ? 59.71900 32.64300 91.29800 1.000 14.53000 216 ARG C CA 1
ATOM 9378 C C . ARG D 3 214 ? 59.74000 34.12400 90.93100 1.000 18.11000 216 ARG C C 1
ATOM 9379 O O . ARG D 3 214 ? 59.16300 34.52700 89.91400 1.000 15.13000 216 ARG C O 1
ATOM 9387 N N . ALA D 3 215 ? 60.40700 34.94900 91.74700 1.000 12.48000 217 ALA C N 1
ATOM 9388 C CA . ALA D 3 215 ? 60.48800 36.38300 91.46900 1.000 9.53000 217 ALA C CA 1
ATOM 9389 C C . ALA D 3 215 ? 61.17900 36.66100 90.13700 1.000 13.37000 217 ALA C C 1
ATOM 9390 O O . ALA D 3 215 ? 60.71100 37.48600 89.34100 1.000 14.32000 217 ALA C O 1
ATOM 9392 N N . TRP D 3 216 ? 62.30400 35.98900 89.88200 1.000 7.75000 218 TRP C N 1
ATOM 9393 C CA . TRP D 3 216 ? 63.01600 36.17400 88.61900 1.000 16.48000 218 TRP C CA 1
ATOM 9394 C C . TRP D 3 216 ? 62.17500 35.70700 87.43500 1.000 16.53000 218 TRP C C 1
ATOM 9395 O O . TRP D 3 216 ? 62.18800 36.33200 86.36800 1.000 17.25000 218 TRP C O 1
ATOM 9406 N N . GLU D 3 217 ? 61.43700 34.60900 87.60200 1.000 11.88000 219 GLU C N 1
ATOM 9407 C CA . GLU D 3 217 ? 60.63000 34.07400 86.51100 1.000 15.23000 219 GLU C CA 1
ATOM 9408 C C . GLU D 3 217 ? 59.46800 34.98400 86.13900 1.000 16.93000 219 GLU C C 1
ATOM 9409 O O . GLU D 3 217 ? 59.00400 34.93400 84.99600 1.000 23.30000 219 GLU C O 1
ATOM 9415 N N . MET D 3 218 ? 58.99100 35.81300 87.06600 1.000 14.70000 220 MET C N 1
ATOM 9416 C CA . MET D 3 218 ? 57.82600 36.65300 86.80500 1.000 17.67000 220 MET C CA 1
ATOM 9417 C C . MET D 3 218 ? 58.14000 37.88100 85.96200 1.000 25.84000 220 MET C C 1
ATOM 9418 O O . MET D 3 218 ? 57.20300 38.54500 85.50300 1.000 33.38000 220 MET C O 1
ATOM 9423 N N . ASP D 3 219 ? 59.41700 38.18800 85.73800 1.000 27.71000 221 ASP C N 1
ATOM 9424 C CA . ASP D 3 219 ? 59.83700 39.37800 84.99800 1.000 49.76000 221 ASP C CA 1
ATOM 9425 C C . ASP D 3 219 ? 59.09800 40.61900 85.50900 1.000 55.20000 221 ASP C C 1
ATOM 9426 O O . ASP D 3 219 ? 58.25600 41.21500 84.83500 1.000 56.96000 221 ASP C O 1
ATOM 9431 N N . LEU D 3 220 ? 59.42800 40.96900 86.74800 1.000 51.48000 222 LEU C N 1
ATOM 9432 C CA . LEU D 3 220 ? 58.88900 42.16200 87.37300 1.000 36.87000 222 LEU C CA 1
ATOM 9433 C C . LEU D 3 220 ? 59.57000 43.37200 86.76200 1.000 40.35000 222 LEU C C 1
ATOM 9434 O O . LEU D 3 220 ? 60.76900 43.34800 86.48000 1.000 44.17000 222 LEU C O 1
ATOM 9439 N N . GLU D 3 221 ? 58.81300 44.43300 86.53800 1.000 32.30000 223 GLU C N 1
ATOM 9440 C CA . GLU D 3 221 ? 59.44600 45.52900 85.82400 1.000 47.05000 223 GLU C CA 1
ATOM 9441 C C . GLU D 3 221 ? 60.42100 46.32100 86.67300 1.000 49.97000 223 GLU C C 1
ATOM 9442 O O . GLU D 3 221 ? 61.17100 47.12600 86.12000 1.000 50.86000 223 GLU C O 1
ATOM 9448 N N . LYS D 3 222 ? 60.49200 46.07000 87.97800 1.000 50.84000 224 LYS C N 1
ATOM 9449 C CA . LYS D 3 222 ? 60.59300 47.25400 88.81000 1.000 49.46000 224 LYS C CA 1
ATOM 9450 C C . LYS D 3 222 ? 60.76100 46.76300 90.24900 1.000 43.52000 224 LYS C C 1
ATOM 9451 O O . LYS D 3 222 ? 60.02600 45.88600 90.69400 1.000 43.43000 224 LYS C O 1
ATOM 9457 N N . GLY D 3 223 ? 61.80300 47.24000 90.95100 1.000 31.41000 225 GLY C N 1
ATOM 9458 C CA . GLY D 3 223 ? 61.98100 46.82400 92.33400 1.000 20.51000 225 GLY C CA 1
ATOM 9459 C C . GLY D 3 223 ? 63.20800 45.95200 92.58900 1.000 15.67000 225 GLY C C 1
ATOM 9460 O O . GLY D 3 223 ? 63.89600 45.51700 91.65900 1.000 19.18000 225 GLY C O 1
ATOM 9461 N N . PRO D 3 224 ? 63.47400 45.65100 93.86900 1.000 9.14000 226 PRO C N 1
ATOM 9462 C CA . PRO D 3 224 ? 64.74000 44.98000 94.24100 1.000 17.13000 226 PRO C CA 1
ATOM 9463 C C . PRO D 3 224 ? 64.92900 43.53800 93.74600 1.000 13.37000 226 PRO C C 1
ATOM 9464 O O . PRO D 3 224 ? 66.08200 43.09100 93.68100 1.000 16.32000 226 PRO C O 1
ATOM 9468 N N . TYR D 3 225 ? 63.87900 42.78000 93.42800 1.000 16.27000 227 TYR C N 1
ATOM 9469 C CA . TYR D 3 225 ? 64.11800 41.45400 92.85900 1.000 15.54000 227 TYR C CA 1
ATOM 9470 C C . TYR D 3 225 ? 64.82200 41.53200 91.50100 1.000 17.26000 227 TYR C C 1
ATOM 9471 O O . TYR D 3 225 ? 65.42800 40.54600 91.06800 1.000 12.19000 227 TYR C O 1
ATOM 9480 N N . ASN D 3 226 ? 64.78800 42.69200 90.83600 1.000 16.16000 228 ASN C N 1
ATOM 9481 C CA . ASN D 3 226 ? 65.49300 42.85800 89.56800 1.000 15.46000 228 ASN C CA 1
ATOM 9482 C C . ASN D 3 226 ? 67.00000 42.75900 89.70200 1.000 14.72000 228 ASN C C 1
ATOM 9483 O O . ASN D 3 226 ? 67.68100 42.66700 88.67400 1.000 13.45000 228 ASN C O 1
ATOM 9488 N N . GLU D 3 227 ? 67.53700 42.77200 90.92400 1.000 13.30000 229 GLU C N 1
ATOM 9489 C CA . GLU D 3 227 ? 68.97100 42.56900 91.09400 1.000 12.55000 229 GLU C CA 1
ATOM 9490 C C . GLU D 3 227 ? 69.40800 41.21000 90.56500 1.000 17.86000 229 GLU C C 1
ATOM 9491 O O . GLU D 3 227 ? 70.53900 41.06400 90.09000 1.000 15.06000 229 GLU C O 1
ATOM 9497 N N . ILE D 3 228 ? 68.52800 40.20900 90.63400 1.000 9.68000 230 ILE C N 1
ATOM 9498 C CA . ILE D 3 228 ? 68.86900 38.88700 90.11600 1.000 6.82000 230 ILE C CA 1
ATOM 9499 C C . ILE D 3 228 ? 69.10900 38.95800 88.61600 1.000 10.03000 230 ILE C C 1
ATOM 9500 O O . ILE D 3 228 ? 70.11200 38.44700 88.10200 1.000 14.32000 230 ILE C O 1
ATOM 9505 N N . THR D 3 229 ? 68.19600 39.61000 87.89400 1.000 13.09000 231 THR C N 1
ATOM 9506 C CA . THR D 3 229 ? 68.37000 39.78800 86.45700 1.000 15.46000 231 THR C CA 1
ATOM 9507 C C . THR D 3 229 ? 69.62500 40.59500 86.15700 1.000 14.77000 231 THR C C 1
ATOM 9508 O O . THR D 3 229 ? 70.39100 40.25300 85.24800 1.000 12.79000 231 THR C O 1
ATOM 9512 N N . THR D 3 230 ? 69.85600 41.66300 86.92500 1.000 8.77000 232 THR C N 1
ATOM 9513 C CA . THR D 3 230 ? 71.05400 42.47500 86.73800 1.000 12.92000 232 THR C CA 1
ATOM 9514 C C . THR D 3 230 ? 72.31700 41.64300 86.92200 1.000 12.61000 232 THR C C 1
ATOM 9515 O O . THR D 3 230 ? 73.28400 41.80400 86.16900 1.000 10.93000 232 THR C O 1
ATOM 9519 N N . TYR D 3 231 ? 72.32900 40.74400 87.91100 1.000 7.09000 233 TYR C N 1
ATOM 9520 C CA . TYR D 3 231 ? 73.49500 39.88400 88.09100 1.000 6.68000 233 TYR C CA 1
ATOM 9521 C C . TYR D 3 231 ? 73.67700 38.94800 86.89900 1.000 20.26000 233 TYR C C 1
ATOM 9522 O O . TYR D 3 231 ? 74.79400 38.77600 86.40100 1.000 17.10000 233 TYR C O 1
ATOM 9531 N N . PHE D 3 232 ? 72.59400 38.30400 86.45000 1.000 14.91000 234 PHE C N 1
ATOM 9532 C CA . PHE D 3 232 ? 72.70400 37.39000 85.31400 1.000 13.10000 234 PHE C CA 1
ATOM 9533 C C . PHE D 3 232 ? 73.20800 38.11500 84.07300 1.000 10.01000 234 PHE C C 1
ATOM 9534 O O . PHE D 3 232 ? 74.07100 37.60400 83.35300 1.000 15.32000 234 PHE C O 1
ATOM 9542 N N . ARG D 3 233 ? 72.69000 39.31700 83.81600 1.000 9.66000 235 ARG C N 1
ATOM 9543 C CA . ARG D 3 233 ? 73.12700 40.07500 82.64900 1.000 14.35000 235 ARG C CA 1
ATOM 9544 C C . ARG D 3 233 ? 74.60500 40.42500 82.73100 1.000 12.07000 235 ARG C C 1
ATOM 9545 O O . ARG D 3 233 ? 75.26600 40.55800 81.69700 1.000 23.27000 235 ARG C O 1
ATOM 9553 N N . ALA D 3 234 ? 75.14200 40.57600 83.94400 1.000 14.27000 236 ALA C N 1
ATOM 9554 C CA . ALA D 3 234 ? 76.54900 40.93200 84.10600 1.000 11.45000 236 ALA C CA 1
ATOM 9555 C C . ALA D 3 234 ? 77.46600 39.71100 84.07000 1.000 13.24000 236 ALA C C 1
ATOM 9556 O O . ALA D 3 234 ? 78.48600 39.71100 83.37000 1.000 13.65000 236 ALA C O 1
ATOM 9558 N N . ARG D 3 235 ? 77.14300 38.66900 84.83600 1.000 8.85000 237 ARG C N 1
ATOM 9559 C CA . ARG D 3 235 ? 78.10900 37.61200 85.10400 1.000 17.54000 237 ARG C CA 1
ATOM 9560 C C . ARG D 3 235 ? 77.72700 36.24300 84.56000 1.000 19.71000 237 ARG C C 1
ATOM 9561 O O . ARG D 3 235 ? 78.52000 35.30300 84.70700 1.000 16.25000 237 ARG C O 1
ATOM 9569 N N . ASP D 3 236 ? 76.54600 36.09100 83.95200 1.000 12.40000 238 ASP C N 1
ATOM 9570 C CA . ASP D 3 236 ? 76.16100 34.82100 83.34300 1.000 15.23000 238 ASP C CA 1
ATOM 9571 C C . ASP D 3 236 ? 75.08800 35.05400 82.28400 1.000 13.95000 238 ASP C C 1
ATOM 9572 O O . ASP D 3 236 ? 73.94600 34.60800 82.45600 1.000 12.99000 238 ASP C O 1
ATOM 9577 N N . PRO D 3 237 ? 75.40100 35.75900 81.18900 1.000 14.45000 239 PRO C N 1
ATOM 9578 C CA . PRO D 3 237 ? 74.33800 36.15600 80.24800 1.000 11.83000 239 PRO C CA 1
ATOM 9579 C C . PRO D 3 237 ? 73.66500 34.99100 79.54300 1.000 13.44000 239 PRO C C 1
ATOM 9580 O O . PRO D 3 237 ? 72.51200 35.13600 79.11800 1.000 16.79000 239 PRO C O 1
ATOM 9584 N N . ARG D 3 238 ? 74.32300 33.84200 79.41700 1.000 14.07000 240 ARG C N 1
ATOM 9585 C CA . ARG D 3 238 ? 73.70400 32.67600 78.79900 1.000 19.36000 240 ARG C CA 1
ATOM 9586 C C . ARG D 3 238 ? 73.12500 31.70700 79.82200 1.000 22.82000 240 ARG C C 1
ATOM 9587 O O . ARG D 3 238 ? 72.64100 30.64100 79.43500 1.000 22.63000 240 ARG C O 1
ATOM 9595 N N . HIS D 3 239 ? 73.18200 32.04600 81.11100 1.000 18.13000 241 HIS C N 1
ATOM 9596 C CA . HIS D 3 239 ? 72.59200 31.23100 82.17500 1.000 17.68000 241 HIS C CA 1
ATOM 9597 C C . HIS D 3 239 ? 73.21800 29.84200 82.25400 1.000 14.87000 241 HIS C C 1
ATOM 9598 O O . HIS D 3 239 ? 72.54000 28.85600 82.54700 1.000 28.99000 241 HIS C O 1
ATOM 9605 N N . LEU D 3 240 ? 74.52900 29.76300 82.02200 1.000 18.35000 242 LEU C N 1
ATOM 9606 C CA . LEU D 3 240 ? 75.21800 28.48500 82.15200 1.000 21.44000 242 LEU C CA 1
ATOM 9607 C C . LEU D 3 240 ? 75.29400 28.01500 83.59800 1.000 21.20000 242 LEU C C 1
ATOM 9608 O O . LEU D 3 240 ? 75.42900 26.81200 83.83700 1.000 23.84000 242 LEU C O 1
ATOM 9613 N N . ARG D 3 241 ? 75.18100 28.92600 84.56600 1.000 16.48000 243 ARG C N 1
ATOM 9614 C CA . ARG D 3 241 ? 75.27100 28.57900 85.97800 1.000 7.65000 243 ARG C CA 1
ATOM 9615 C C . ARG D 3 241 ? 73.94400 28.77700 86.70000 1.000 14.06000 243 ARG C C 1
ATOM 9616 O O . ARG D 3 241 ? 73.91500 28.89900 87.92900 1.000 21.27000 243 ARG C O 1
ATOM 9624 N N . GLU D 3 242 ? 72.84400 28.77400 85.94700 1.000 16.57000 244 GLU C N 1
ATOM 9625 C CA . GLU D 3 242 ? 71.52900 29.08100 86.50300 1.000 25.27000 244 GLU C CA 1
ATOM 9626 C C . GLU D 3 242 ? 71.17600 28.15200 87.65700 1.000 22.89000 244 GLU C C 1
ATOM 9627 O O . GLU D 3 242 ? 70.65800 28.59600 88.69000 1.000 17.58000 244 GLU C O 1
ATOM 9633 N N . GLU D 3 243 ? 71.44900 26.85700 87.50200 1.000 14.12000 245 GLU C N 1
ATOM 9634 C CA . GLU D 3 243 ? 71.04100 25.90300 88.52400 1.000 17.25000 245 GLU C CA 1
ATOM 9635 C C . GLU D 3 243 ? 71.83000 26.10300 89.81800 1.000 18.65000 245 GLU C C 1
ATOM 9636 O O . GLU D 3 243 ? 71.25600 26.03800 90.91100 1.000 15.46000 245 GLU C O 1
ATOM 9642 N N . GLU D 3 244 ? 73.14100 26.35900 89.72000 1.000 13.84000 246 GLU C N 1
ATOM 9643 C CA A GLU D 3 244 ? 73.92500 26.56000 90.93200 0.570 19.61000 246 GLU C CA 1
ATOM 9644 C CA B GLU D 3 244 ? 73.95200 26.57900 90.91800 0.430 19.84000 246 GLU C CA 1
ATOM 9645 C C . GLU D 3 244 ? 73.56600 27.87100 91.61700 1.000 20.44000 246 GLU C C 1
ATOM 9646 O O . GLU D 3 244 ? 73.54600 27.94200 92.85100 1.000 17.37000 246 GLU C O 1
ATOM 9657 N N . ILE D 3 245 ? 73.29100 28.91600 90.84100 1.000 13.60000 247 ILE C N 1
ATOM 9658 C CA . ILE D 3 245 ? 72.96200 30.20500 91.43800 1.000 12.50000 247 ILE C CA 1
ATOM 9659 C C . ILE D 3 245 ? 71.68500 30.11000 92.27200 1.000 15.08000 247 ILE C C 1
ATOM 9660 O O . ILE D 3 245 ? 71.63500 30.59500 93.40700 1.000 13.33000 247 ILE C O 1
ATOM 9665 N N . PHE D 3 246 ? 70.63000 29.49600 91.73000 1.000 11.25000 248 PHE C N 1
ATOM 9666 C CA . PHE D 3 246 ? 69.36300 29.52200 92.44900 1.000 16.27000 248 PHE C CA 1
ATOM 9667 C C . PHE D 3 246 ? 69.34000 28.56800 93.61600 1.000 18.06000 248 PHE C C 1
ATOM 9668 O O . PHE D 3 246 ? 68.68400 28.83100 94.63700 1.000 18.50000 248 PHE C O 1
ATOM 9676 N N . SER D 3 247 ? 70.04600 27.46100 93.48300 1.000 19.62000 249 SER C N 1
ATOM 9677 C CA . SER D 3 247 ? 70.05600 26.51700 94.57900 1.000 28.14000 249 SER C CA 1
ATOM 9678 C C . SER D 3 247 ? 71.01000 26.95900 95.67600 1.000 16.90000 249 SER C C 1
ATOM 9679 O O . SER D 3 247 ? 70.86900 26.51100 96.81400 1.000 16.42000 249 SER C O 1
ATOM 9682 N N . ARG D 3 248 ? 72.01100 27.81500 95.35500 1.000 11.40000 250 ARG C N 1
ATOM 9683 C CA A ARG D 3 248 ? 72.75100 28.52000 96.40200 0.330 17.68000 250 ARG C CA 1
ATOM 9684 C CA B ARG D 3 248 ? 72.75300 28.52500 96.39900 0.670 17.22000 250 ARG C CA 1
ATOM 9685 C C . ARG D 3 248 ? 71.86100 29.54900 97.08900 1.000 20.84000 250 ARG C C 1
ATOM 9686 O O . ARG D 3 248 ? 71.94500 29.73400 98.30500 1.000 17.07000 250 ARG C O 1
ATOM 9701 N N . LEU D 3 249 ? 71.02100 30.24900 96.31600 1.000 19.39000 251 LEU C N 1
ATOM 9702 C CA . LEU D 3 249 ? 70.07600 31.19600 96.89500 1.000 21.79000 251 LEU C CA 1
ATOM 9703 C C . LEU D 3 249 ? 69.05400 30.50800 97.79400 1.000 25.21000 251 LEU C C 1
ATOM 9704 O O . LEU D 3 249 ? 68.47400 31.16500 98.66500 1.000 22.01000 251 LEU C O 1
ATOM 9709 N N . GLY D 3 250 ? 68.80400 29.21000 97.58600 1.000 6.99000 252 GLY C N 1
ATOM 9710 C CA . GLY D 3 250 ? 67.89500 28.48000 98.45800 1.000 8.56000 252 GLY C CA 1
ATOM 9711 C C . GLY D 3 250 ? 68.32600 28.45600 99.91400 1.000 17.04000 252 GLY C C 1
ATOM 9712 O O . GLY D 3 250 ? 67.48700 28.32200 100.81000 1.000 22.91000 252 GLY C O 1
ATOM 9713 N N . TYR D 3 251 ? 69.63000 28.57500 100.17700 1.000 6.99000 253 TYR C N 1
ATOM 9714 C CA . TYR D 3 251 ? 70.09500 28.64500 101.56100 1.000 11.77000 253 TYR C CA 1
ATOM 9715 C C . TYR D 3 251 ? 69.58400 29.90100 102.26200 1.000 13.46000 253 TYR C C 1
ATOM 9716 O O . TYR D 3 251 ? 69.34900 29.88300 103.47400 1.000 12.88000 253 TYR C O 1
ATOM 9725 N N . VAL D 3 252 ? 69.44600 31.00600 101.53400 1.000 8.51000 254 VAL C N 1
ATOM 9726 C CA . VAL D 3 252 ? 69.06600 32.28300 102.12500 1.000 14.72000 254 VAL C CA 1
ATOM 9727 C C . VAL D 3 252 ? 67.65000 32.68300 101.71600 1.000 13.14000 254 VAL C C 1
ATOM 9728 O O . VAL D 3 252 ? 67.29400 33.85800 101.77000 1.000 20.34000 254 VAL C O 1
ATOM 9732 N N . ASP D 3 253 ? 66.85200 31.71700 101.28000 1.000 15.72000 255 ASP C N 1
ATOM 9733 C CA . ASP D 3 253 ? 65.44100 31.92600 100.98400 1.000 11.88000 255 ASP C CA 1
ATOM 9734 C C . ASP D 3 253 ? 64.65700 31.77400 102.28200 1.000 13.72000 255 ASP C C 1
ATOM 9735 O O . ASP D 3 253 ? 64.75700 30.74200 102.95600 1.000 11.42000 255 ASP C O 1
ATOM 9740 N N . VAL D 3 254 ? 63.88000 32.80300 102.63200 1.000 13.20000 256 VAL C N 1
ATOM 9741 C CA . VAL D 3 254 ? 63.16600 32.80400 103.90500 1.000 11.28000 256 VAL C CA 1
ATOM 9742 C C . VAL D 3 254 ? 62.14800 31.66800 103.97100 1.000 13.57000 256 VAL C C 1
ATOM 9743 O O . VAL D 3 254 ? 61.84000 31.16200 105.06000 1.000 12.54000 256 VAL C O 1
ATOM 9747 N N . GLN D 3 255 ? 61.65300 31.20800 102.81700 1.000 6.95000 257 GLN C N 1
ATOM 9748 C CA . GLN D 3 255 ? 60.65200 30.14400 102.82100 1.000 5.56000 257 GLN C CA 1
ATOM 9749 C C . GLN D 3 255 ? 61.19000 28.84800 103.41800 1.000 12.28000 257 GLN C C 1
ATOM 9750 O O . GLN D 3 255 ? 60.43100 28.08700 104.03000 1.000 11.85000 257 GLN C O 1
ATOM 9756 N N . HIS D 3 256 ? 62.48800 28.58800 103.29300 1.000 14.53000 258 HIS C N 1
ATOM 9757 C CA . HIS D 3 256 ? 63.03900 27.35000 103.82500 1.000 14.95000 258 HIS C CA 1
ATOM 9758 C C . HIS D 3 256 ? 63.45700 27.47400 105.27900 1.000 10.40000 258 HIS C C 1
ATOM 9759 O O . HIS D 3 256 ? 63.76500 26.45600 105.90600 1.000 10.84000 258 HIS C O 1
ATOM 9766 N N . LEU D 3 257 ? 63.47600 28.68900 105.82300 1.000 6.69000 259 LEU C N 1
ATOM 9767 C CA . LEU D 3 257 ? 63.60200 28.87800 107.26400 1.000 10.28000 259 LEU C CA 1
ATOM 9768 C C . LEU D 3 257 ? 62.25300 28.85300 107.98000 1.000 11.70000 259 LEU C C 1
ATOM 9769 O O . LEU D 3 257 ? 62.21100 28.59700 109.19100 1.000 12.08000 259 LEU C O 1
ATOM 9774 N N . ALA D 3 258 ? 61.16000 29.09500 107.25600 1.000 8.76000 260 ALA C N 1
ATOM 9775 C CA . ALA D 3 258 ? 59.82800 29.13700 107.85800 1.000 8.43000 260 ALA C CA 1
ATOM 9776 C C . ALA D 3 258 ? 59.45300 27.90500 108.67600 1.000 8.48000 260 ALA C C 1
ATOM 9777 O O . ALA D 3 258 ? 58.75600 28.07200 109.69200 1.000 7.81000 260 ALA C O 1
ATOM 9779 N N . PRO D 3 259 ? 59.83100 26.67400 108.30600 1.000 9.95000 261 PRO C N 1
ATOM 9780 C CA . PRO D 3 259 ? 59.47400 25.52500 109.15900 1.000 6.94000 261 PRO C CA 1
ATOM 9781 C C . PRO D 3 259 ? 60.05000 25.58000 110.56600 1.000 15.94000 261 PRO C C 1
ATOM 9782 O O . PRO D 3 259 ? 59.47700 24.95100 111.46400 1.000 10.84000 261 PRO C O 1
ATOM 9786 N N . ARG D 3 260 ? 61.15200 26.31000 110.79200 1.000 17.74000 262 ARG C N 1
ATOM 9787 C CA . ARG D 3 260 ? 61.72300 26.43900 112.13300 1.000 13.95000 262 ARG C CA 1
ATOM 9788 C C . ARG D 3 260 ? 60.93600 27.38400 113.02900 1.000 16.54000 262 ARG C C 1
ATOM 9789 O O . ARG D 3 260 ? 61.11000 27.34500 114.25400 1.000 10.11000 262 ARG C O 1
ATOM 9797 N N . VAL D 3 261 ? 60.09500 28.23800 112.45000 1.000 10.57000 263 VAL C N 1
ATOM 9798 C CA . VAL D 3 261 ? 59.39300 29.25200 113.22300 1.000 8.57000 263 VAL C CA 1
ATOM 9799 C C . VAL D 3 261 ? 58.39600 28.58100 114.16000 1.000 13.36000 263 VAL C C 1
ATOM 9800 O O . VAL D 3 261 ? 57.66800 27.66100 113.77000 1.000 6.49000 263 VAL C O 1
ATOM 9804 N N . ARG D 3 262 ? 58.38200 29.01400 115.41500 1.000 5.54000 264 ARG C N 1
ATOM 9805 C CA . ARG D 3 262 ? 57.36200 28.57800 116.34700 1.000 13.27000 264 ARG C CA 1
ATOM 9806 C C . ARG D 3 262 ? 56.44600 29.70500 116.79600 1.000 11.06000 264 ARG C C 1
ATOM 9807 O O . ARG D 3 262 ? 55.36500 29.42500 117.32500 1.000 11.18000 264 ARG C O 1
ATOM 9815 N N . ALA D 3 263 ? 56.82600 30.95900 116.56500 1.000 7.90000 265 ALA C N 1
ATOM 9816 C CA . ALA D 3 263 ? 55.97200 32.07900 116.93600 1.000 6.08000 265 ALA C CA 1
ATOM 9817 C C . ALA D 3 263 ? 54.63000 31.99800 116.22100 1.000 8.98000 265 ALA C C 1
ATOM 9818 O O . ALA D 3 263 ? 54.51000 31.42200 115.13600 1.000 9.97000 265 ALA C O 1
ATOM 9820 N N . GLU D 3 264 ? 53.60300 32.56200 116.85000 1.000 11.74000 266 GLU C N 1
ATOM 9821 C CA . GLU D 3 264 ? 52.38300 32.83700 116.11300 1.000 11.66000 266 GLU C CA 1
ATOM 9822 C C . GLU D 3 264 ? 52.65200 33.99500 115.16200 1.000 13.21000 266 GLU C C 1
ATOM 9823 O O . GLU D 3 264 ? 53.25800 35.00000 115.55300 1.000 9.72000 266 GLU C O 1
ATOM 9829 N N . VAL D 3 265 ? 52.24000 33.83800 113.90600 1.000 9.01000 267 VAL C N 1
ATOM 9830 C CA . VAL D 3 265 ? 52.54300 34.78600 112.83800 1.000 7.11000 267 VAL C CA 1
ATOM 9831 C C . VAL D 3 265 ? 51.25300 35.46900 112.40500 1.000 6.87000 267 VAL C C 1
ATOM 9832 O O . VAL D 3 265 ? 50.21300 34.81700 112.25900 1.000 11.25000 267 VAL C O 1
ATOM 9836 N N . LEU D 3 266 ? 51.31100 36.78700 112.23900 1.000 10.10000 268 LEU C N 1
ATOM 9837 C CA . LEU D 3 266 ? 50.25100 37.55900 111.60000 1.000 7.99000 268 LEU C CA 1
ATOM 9838 C C . LEU D 3 266 ? 50.85000 38.25200 110.38400 1.000 7.32000 268 LEU C C 1
ATOM 9839 O O . LEU D 3 266 ? 51.63200 39.19800 110.53000 1.000 12.23000 268 LEU C O 1
ATOM 9844 N N . MET D 3 267 ? 50.51200 37.77100 109.18900 1.000 4.64000 269 MET C N 1
ATOM 9845 C CA . MET D 3 267 ? 51.10100 38.27000 107.95500 1.000 6.63000 269 MET C CA 1
ATOM 9846 C C . MET D 3 267 ? 50.11100 39.15900 107.22000 1.000 9.00000 269 MET C C 1
ATOM 9847 O O . MET D 3 267 ? 48.97200 38.75900 106.97800 1.000 15.14000 269 MET C O 1
ATOM 9852 N N . THR D 3 268 ? 50.54900 40.35400 106.84800 1.000 13.99000 270 THR C N 1
ATOM 9853 C CA . THR D 3 268 ? 49.73200 41.26900 106.06400 1.000 6.70000 270 THR C CA 1
ATOM 9854 C C . THR D 3 268 ? 50.27000 41.30500 104.64000 1.000 11.24000 270 THR C C 1
ATOM 9855 O O . THR D 3 268 ? 51.48500 41.39100 104.43500 1.000 12.94000 270 THR C O 1
ATOM 9859 N N . VAL D 3 269 ? 49.37600 41.17100 103.66400 1.000 7.43000 271 VAL C N 1
ATOM 9860 C CA . VAL D 3 269 ? 49.76100 41.13600 102.25600 1.000 6.84000 271 VAL C CA 1
ATOM 9861 C C . VAL D 3 269 ? 48.76600 41.97200 101.46600 1.000 13.52000 271 VAL C C 1
ATOM 9862 O O . VAL D 3 269 ? 47.57000 41.97100 101.76200 1.000 12.28000 271 VAL C O 1
ATOM 9866 N N . SER D 3 270 ? 49.26800 42.73700 100.50400 1.000 15.58000 272 SER C N 1
ATOM 9867 C CA . SER D 3 270 ? 48.43100 43.44700 99.54800 1.000 13.72000 272 SER C CA 1
ATOM 9868 C C . SER D 3 270 ? 48.53700 42.76900 98.18900 1.000 9.33000 272 SER C C 1
ATOM 9869 O O . SER D 3 270 ? 49.62600 42.37000 97.76500 1.000 10.03000 272 SER C O 1
ATOM 9872 N N . LEU D 3 271 ? 47.40000 42.62900 97.51400 1.000 13.38000 273 LEU C N 1
ATOM 9873 C CA . LEU D 3 271 ? 47.31900 41.73700 96.36600 1.000 21.52000 273 LEU C CA 1
ATOM 9874 C C . LEU D 3 271 ? 47.75500 42.37300 95.05100 1.000 19.90000 273 LEU C C 1
ATOM 9875 O O . LEU D 3 271 ? 48.10000 41.64000 94.11800 1.000 19.50000 273 LEU C O 1
ATOM 9880 N N . ALA D 3 272 ? 47.79100 43.70200 94.95800 1.000 12.32000 274 ALA C N 1
ATOM 9881 C CA . ALA D 3 272 ? 48.29200 44.37600 93.76700 1.000 16.67000 274 ALA C CA 1
ATOM 9882 C C . ALA D 3 272 ? 49.76800 44.73000 93.88300 1.000 17.21000 274 ALA C C 1
ATOM 9883 O O . ALA D 3 272 ? 50.25400 45.58800 93.13700 1.000 14.05000 274 ALA C O 1
ATOM 9885 N N . ASP D 3 273 ? 50.48200 44.07800 94.79900 1.000 12.55000 275 ASP C N 1
ATOM 9886 C CA . ASP D 3 273 ? 51.88900 44.35200 95.06600 1.000 11.40000 275 ASP C CA 1
ATOM 9887 C C . ASP D 3 273 ? 52.75800 43.68100 94.00800 1.000 18.19000 275 ASP C C 1
ATOM 9888 O O . ASP D 3 273 ? 52.79300 42.44900 93.91600 1.000 18.40000 275 ASP C O 1
ATOM 9893 N N . LYS D 3 274 ? 53.46100 44.48800 93.21800 1.000 17.88000 276 LYS C N 1
ATOM 9894 C CA A LYS D 3 274 ? 54.36500 43.99500 92.18700 0.380 22.60000 276 LYS C CA 1
ATOM 9895 C CA B LYS D 3 274 ? 54.36400 43.98400 92.19300 0.620 22.78000 276 LYS C CA 1
ATOM 9896 C C . LYS D 3 274 ? 55.82700 44.06100 92.60600 1.000 21.78000 276 LYS C C 1
ATOM 9897 O O . LYS D 3 274 ? 56.69700 43.64200 91.83800 1.000 29.01000 276 LYS C O 1
ATOM 9908 N N . ILE D 3 275 ? 56.11200 44.57900 93.79600 1.000 17.79000 277 ILE C N 1
ATOM 9909 C CA . ILE D 3 275 ? 57.46000 44.57200 94.34600 1.000 15.21000 277 ILE C CA 1
ATOM 9910 C C . ILE D 3 275 ? 57.75000 43.25300 95.04800 1.000 13.11000 277 ILE C C 1
ATOM 9911 O O . ILE D 3 275 ? 58.76900 42.60800 94.79200 1.000 20.21000 277 ILE C O 1
ATOM 9916 N N . CYS D 3 276 ? 56.84200 42.83400 95.93100 1.000 12.10000 278 CYS C N 1
ATOM 9917 C CA . CYS D 3 276 ? 56.86500 41.52400 96.58200 1.000 11.63000 278 CYS C CA 1
ATOM 9918 C C . CYS D 3 276 ? 55.58300 40.81200 96.18200 1.000 9.99000 278 CYS C C 1
ATOM 9919 O O . CYS D 3 276 ? 54.53900 40.99400 96.82800 1.000 15.30000 278 CYS C O 1
ATOM 9922 N N . PRO D 3 277 ? 55.60600 40.01700 95.11800 1.000 7.00000 279 PRO C N 1
ATOM 9923 C CA . PRO D 3 277 ? 54.38400 39.34500 94.65200 1.000 10.98000 279 PRO C CA 1
ATOM 9924 C C . PRO D 3 277 ? 53.80300 38.44300 95.72700 1.000 12.75000 279 PRO C C 1
ATOM 9925 O O . PRO D 3 277 ? 54.54600 37.80600 96.48800 1.000 16.09000 279 PRO C O 1
ATOM 9929 N N . PRO D 3 278 ? 52.47400 38.40300 95.85200 1.000 10.69000 280 PRO C N 1
ATOM 9930 C CA . PRO D 3 278 ? 51.85400 37.56700 96.89400 1.000 13.63000 280 PRO C CA 1
ATOM 9931 C C . PRO D 3 278 ? 52.27400 36.11100 96.84900 1.000 11.13000 280 PRO C C 1
ATOM 9932 O O . PRO D 3 278 ? 52.36300 35.46300 97.90300 1.000 8.02000 280 PRO C O 1
ATOM 9936 N N . SER D 3 279 ? 52.54400 35.57200 95.66000 1.000 7.49000 281 SER C N 1
ATOM 9937 C CA . SER D 3 279 ? 52.94600 34.17300 95.56800 1.000 11.79000 281 SER C CA 1
ATOM 9938 C C . SER D 3 279 ? 54.24900 33.91100 96.32200 1.000 11.26000 281 SER C C 1
ATOM 9939 O O . SER D 3 279 ? 54.35100 32.92900 97.06900 1.000 12.67000 281 SER C O 1
ATOM 9942 N N . THR D 3 280 ? 55.23900 34.80200 96.18400 1.000 12.69000 282 THR C N 1
ATOM 9943 C CA . THR D 3 280 ? 56.51400 34.60200 96.87400 1.000 14.07000 282 THR C CA 1
ATOM 9944 C C . THR D 3 280 ? 56.34700 34.68400 98.38800 1.000 16.72000 282 THR C C 1
ATOM 9945 O O . THR D 3 280 ? 57.03100 33.97100 99.13300 1.000 15.39000 282 THR C O 1
ATOM 9949 N N . GLN D 3 281 ? 55.43600 35.54200 98.86000 1.000 13.95000 283 GLN C N 1
ATOM 9950 C CA . GLN D 3 281 ? 55.18800 35.64900 100.29600 1.000 10.00000 283 GLN C CA 1
ATOM 9951 C C . GLN D 3 281 ? 54.51900 34.38900 100.83100 1.000 16.18000 283 GLN C C 1
ATOM 9952 O O . GLN D 3 281 ? 54.88400 33.89100 101.90500 1.000 8.16000 283 GLN C O 1
ATOM 9958 N N . PHE D 3 282 ? 53.53000 33.86300 100.10300 1.000 7.11000 284 PHE C N 1
ATOM 9959 C CA . PHE D 3 282 ? 52.81600 32.68400 100.58000 1.000 11.69000 284 PHE C CA 1
ATOM 9960 C C . PHE D 3 282 ? 53.65400 31.42000 100.46300 1.000 13.79000 284 PHE C C 1
ATOM 9961 O O . PHE D 3 282 ? 53.36500 30.43300 101.14800 1.000 14.67000 284 PHE C O 1
ATOM 9969 N N . ALA D 3 283 ? 54.67500 31.42400 99.60500 1.000 13.67000 285 ALA C N 1
ATOM 9970 C CA . ALA D 3 283 ? 55.66700 30.35600 99.62600 1.000 11.74000 285 ALA C CA 1
ATOM 9971 C C . ALA D 3 283 ? 56.24300 30.17200 101.02400 1.000 12.10000 285 ALA C C 1
ATOM 9972 O O . ALA D 3 283 ? 56.47400 29.04100 101.46700 1.000 14.86000 285 ALA C O 1
ATOM 9974 N N . ALA D 3 284 ? 56.49200 31.27600 101.73100 1.000 8.04000 286 ALA C N 1
ATOM 9975 C CA . ALA D 3 284 ? 56.98400 31.18700 103.10300 1.000 12.97000 286 ALA C CA 1
ATOM 9976 C C . ALA D 3 284 ? 55.84800 30.94000 104.09400 1.000 10.86000 286 ALA C C 1
ATOM 9977 O O . ALA D 3 284 ? 55.97000 30.08700 104.98100 1.000 9.96000 286 ALA C O 1
ATOM 9979 N N . TYR D 3 285 ? 54.73600 31.67000 103.94800 1.000 11.41000 287 TYR C N 1
ATOM 9980 C CA . TYR D 3 285 ? 53.59800 31.52400 104.85500 1.000 11.44000 287 TYR C CA 1
ATOM 9981 C C . TYR D 3 285 ? 53.13400 30.07500 104.94900 1.000 16.41000 287 TYR C C 1
ATOM 9982 O O . TYR D 3 285 ? 52.83500 29.58000 106.04100 1.000 9.89000 287 TYR C O 1
ATOM 9991 N N . ASN D 3 286 ? 53.04900 29.38500 103.80800 1.000 4.48000 288 ASN C N 1
ATOM 9992 C CA . ASN D 3 286 ? 52.54800 28.01800 103.79600 1.000 12.40000 288 ASN C CA 1
ATOM 9993 C C . ASN D 3 286 ? 53.47800 27.03500 104.51100 1.000 10.17000 288 ASN C C 1
ATOM 9994 O O . ASN D 3 286 ? 53.02600 25.95400 104.90000 1.000 12.40000 288 ASN C O 1
ATOM 9999 N N . LYS D 3 287 ? 54.75400 27.37500 104.70700 1.000 9.16000 289 LYS C N 1
ATOM 10000 C CA . LYS D 3 287 ? 55.68700 26.47100 105.37000 1.000 9.90000 289 LYS C CA 1
ATOM 10001 C C . LYS D 3 287 ? 55.94600 26.82500 106.82900 1.000 11.70000 289 LYS C C 1
ATOM 10002 O O . LYS D 3 287 ? 56.81000 26.20600 107.46000 1.000 16.09000 289 LYS C O 1
ATOM 10008 N N . LEU D 3 288 ? 55.21900 27.79000 107.38100 1.000 8.45000 290 LEU C N 1
ATOM 10009 C CA . LEU D 3 288 ? 55.46600 28.23100 108.74700 1.000 5.46000 290 LEU C CA 1
ATOM 10010 C C . LEU D 3 288 ? 55.19300 27.11100 109.74300 1.000 8.40000 290 LEU C C 1
ATOM 10011 O O . LEU D 3 288 ? 54.23400 26.35000 109.60000 1.000 12.58000 290 LEU C O 1
ATOM 10016 N N . GLY D 3 289 ? 56.04000 27.01800 110.76400 1.000 12.56000 291 GLY C N 1
ATOM 10017 C CA . GLY D 3 289 ? 55.90900 25.96600 111.74700 1.000 15.34000 291 GLY C CA 1
ATOM 10018 C C . GLY D 3 289 ? 55.07200 26.28600 112.96400 1.000 19.95000 291 GLY C C 1
ATOM 10019 O O . GLY D 3 289 ? 54.96500 25.44600 113.86000 1.000 12.87000 291 GLY C O 1
ATOM 10020 N N . GLY D 3 290 ? 54.45100 27.45900 113.03100 1.000 19.93000 292 GLY C N 1
ATOM 10021 C CA . GLY D 3 290 ? 53.62500 27.79500 114.16600 1.000 11.74000 292 GLY C CA 1
ATOM 10022 C C . GLY D 3 290 ? 52.23600 28.22700 113.74400 1.000 19.94000 292 GLY C C 1
ATOM 10023 O O . GLY D 3 290 ? 51.87800 28.17500 112.56100 1.000 16.84000 292 GLY C O 1
ATOM 10024 N N . PRO D 3 291 ? 51.42000 28.66200 114.70200 1.000 10.37000 293 PRO C N 1
ATOM 10025 C CA . PRO D 3 291 ? 50.10500 29.20200 114.34200 1.000 16.53000 293 PRO C CA 1
ATOM 10026 C C . PRO D 3 291 ? 50.25700 30.44100 113.47300 1.000 17.02000 293 PRO C C 1
ATOM 10027 O O . PRO D 3 291 ? 51.26800 31.14800 113.53200 1.000 10.09000 293 PRO C O 1
ATOM 10031 N N . LYS D 3 292 ? 49.24200 30.69500 112.64900 1.000 7.28000 294 LYS C N 1
ATOM 10032 C CA . LYS D 3 292 ? 49.36700 31.75000 111.65500 1.000 8.19000 294 LYS C CA 1
ATOM 10033 C C . LYS D 3 292 ? 47.99200 32.21700 111.20100 1.000 13.60000 294 LYS C C 1
ATOM 10034 O O . LYS D 3 292 ? 47.00800 31.47500 111.26900 1.000 13.13000 294 LYS C O 1
ATOM 10040 N N . ASP D 3 293 ? 47.95000 33.47000 110.75500 1.000 10.58000 295 ASP C N 1
ATOM 10041 C CA . ASP D 3 293 ? 46.79800 34.07600 110.10700 1.000 10.62000 295 ASP C CA 1
ATOM 10042 C C . ASP D 3 293 ? 47.32700 35.16700 109.18600 1.000 12.59000 295 ASP C C 1
ATOM 10043 O O . ASP D 3 293 ? 48.47600 35.59900 109.31000 1.000 13.02000 295 ASP C O 1
ATOM 10048 N N . TYR D 3 294 ? 46.49500 35.59100 108.23800 1.000 14.10000 296 TYR C N 1
ATOM 10049 C CA . TYR D 3 294 ? 46.88900 36.59600 107.26100 1.000 12.27000 296 TYR C CA 1
ATOM 10050 C C . TYR D 3 294 ? 45.82500 37.68800 107.16800 1.000 14.35000 296 TYR C C 1
ATOM 10051 O O . TYR D 3 294 ? 44.69000 37.51700 107.62000 1.000 14.61000 296 TYR C O 1
ATOM 10060 N N . ARG D 3 295 ? 46.22700 38.84300 106.63100 1.000 9.50000 297 ARG C N 1
ATOM 10061 C CA . ARG D 3 295 ? 45.33300 39.97100 106.37300 1.000 8.99000 297 ARG C CA 1
ATOM 10062 C C . ARG D 3 295 ? 45.57400 40.46400 104.95400 1.000 8.74000 297 ARG C C 1
ATOM 10063 O O . ARG D 3 295 ? 46.72600 40.68100 104.56500 1.000 11.19000 297 ARG C O 1
ATOM 10071 N N . LEU D 3 296 ? 44.49900 40.65300 104.18500 1.000 15.22000 298 LEU C N 1
ATOM 10072 C CA . LEU D 3 296 ? 44.60600 40.97800 102.76600 1.000 18.20000 298 LEU C CA 1
ATOM 10073 C C . LEU D 3 296 ? 44.10500 42.38500 102.46700 1.000 16.92000 298 LEU C C 1
ATOM 10074 O O . LEU D 3 296 ? 43.08000 42.81800 103.00500 1.000 15.14000 298 LEU C O 1
ATOM 10079 N N . TYR D 3 297 ? 44.80400 43.06900 101.55600 1.000 10.41000 299 TYR C N 1
ATOM 10080 C CA . TYR D 3 297 ? 44.39500 44.37200 101.03000 1.000 9.64000 299 TYR C CA 1
ATOM 10081 C C . TYR D 3 297 ? 44.35700 44.24800 99.51300 1.000 13.01000 299 TYR C C 1
ATOM 10082 O O . TYR D 3 297 ? 45.36600 44.48400 98.83600 1.000 17.14000 299 TYR C O 1
ATOM 10091 N N . PRO D 3 298 ? 43.20200 43.89900 98.94000 1.000 10.27000 300 PRO C N 1
ATOM 10092 C CA . PRO D 3 298 ? 43.17800 43.54000 97.51000 1.000 10.31000 300 PRO C CA 1
ATOM 10093 C C . PRO D 3 298 ? 43.61800 44.65000 96.56600 1.000 12.03000 300 PRO C C 1
ATOM 10094 O O . PRO D 3 298 ? 44.28900 44.35700 95.57000 1.000 17.63000 300 PRO C O 1
ATOM 10098 N N . ASP D 3 299 ? 43.28900 45.91000 96.84900 1.000 7.23000 301 ASP C N 1
ATOM 10099 C CA . ASP D 3 299 ? 43.53400 47.00500 95.91400 1.000 16.17000 301 ASP C CA 1
ATOM 10100 C C . ASP D 3 299 ? 44.80400 47.78700 96.21300 1.000 21.47000 301 ASP C C 1
ATOM 10101 O O . ASP D 3 299 ? 44.99000 48.87200 95.65500 1.000 21.74000 301 ASP C O 1
ATOM 10106 N N . PHE D 3 300 ? 45.67600 47.28400 97.07600 1.000 11.97000 302 PHE C N 1
ATOM 10107 C CA . PHE D 3 300 ? 46.85100 48.04100 97.47100 1.000 10.37000 302 PHE C CA 1
ATOM 10108 C C . PHE D 3 300 ? 48.11500 47.39100 96.92400 1.000 10.61000 302 PHE C C 1
ATOM 10109 O O . PHE D 3 300 ? 48.15000 46.18700 96.64800 1.000 14.40000 302 PHE C O 1
ATOM 10117 N N . ALA D 3 301 ? 49.15000 48.21100 96.75100 1.000 10.43000 303 ALA C N 1
ATOM 10118 C CA . ALA D 3 301 ? 50.44400 47.72900 96.29000 1.000 15.85000 303 ALA C CA 1
ATOM 10119 C C . ALA D 3 301 ? 51.44900 47.79300 97.43200 1.000 12.43000 303 ALA C C 1
ATOM 10120 O O . ALA D 3 301 ? 51.09000 47.55800 98.59000 1.000 13.97000 303 ALA C O 1
ATOM 10122 N N . HIS D 3 302 ? 52.70000 48.13900 97.12300 1.000 21.60000 304 HIS C N 1
ATOM 10123 C CA . HIS D 3 302 ? 53.77600 48.19000 98.11600 1.000 14.09000 304 HIS C CA 1
ATOM 10124 C C . HIS D 3 302 ? 53.77300 49.57500 98.76000 1.000 10.00000 304 HIS C C 1
ATOM 10125 O O . HIS D 3 302 ? 54.60700 50.43500 98.47300 1.000 19.13000 304 HIS C O 1
ATOM 10132 N N . GLU D 3 303 ? 52.82800 49.77900 99.67300 1.000 13.19000 305 GLU C N 1
ATOM 10133 C CA . GLU D 3 303 ? 52.54700 51.10600 100.20500 1.000 15.38000 305 GLU C CA 1
ATOM 10134 C C . GLU D 3 303 ? 51.96500 50.96300 101.60700 1.000 14.29000 305 GLU C C 1
ATOM 10135 O O . GLU D 3 303 ? 51.78400 49.85300 102.11500 1.000 11.85000 305 GLU C O 1
ATOM 10141 N N . THR D 3 304 ? 51.66200 52.10300 102.23000 1.000 8.36000 306 THR C N 1
ATOM 10142 C CA A THR D 3 304 ? 51.01600 52.10300 103.53900 0.520 13.31000 306 THR C CA 1
ATOM 10143 C CA B THR D 3 304 ? 51.02100 52.09300 103.53900 0.480 13.30000 306 THR C CA 1
ATOM 10144 C C . THR D 3 304 ? 49.64400 51.44100 103.45100 1.000 17.91000 306 THR C C 1
ATOM 10145 O O . THR D 3 304 ? 48.85800 51.73700 102.54700 1.000 15.17000 306 THR C O 1
ATOM 10152 N N . LEU D 3 305 ? 49.35500 50.54400 104.40000 1.000 14.03000 307 LEU C N 1
ATOM 10153 C CA . LEU D 3 305 ? 48.10300 49.79000 104.42400 1.000 13.70000 307 LEU C CA 1
ATOM 10154 C C . LEU D 3 305 ? 47.23100 50.22000 105.59800 1.000 15.35000 307 LEU C C 1
ATOM 10155 O O . LEU D 3 305 ? 47.45000 49.76100 106.73000 1.000 12.64000 307 LEU C O 1
ATOM 10160 N N . PRO D 3 306 ? 46.20100 51.03700 105.37500 1.000 21.49000 308 PRO C N 1
ATOM 10161 C CA . PRO D 3 306 ? 45.46900 51.65300 106.49600 1.000 14.45000 308 PRO C CA 1
ATOM 10162 C C . PRO D 3 306 ? 44.84900 50.61900 107.43000 1.000 23.04000 308 PRO C C 1
ATOM 10163 O O . PRO D 3 306 ? 44.13200 49.71400 107.00000 1.000 22.71000 308 PRO C O 1
ATOM 10167 N N . GLY D 3 307 ? 45.12300 50.77700 108.72600 1.000 18.46000 309 GLY C N 1
ATOM 10168 C CA . GLY D 3 307 ? 44.64300 49.87400 109.75100 1.000 4.96000 309 GLY C CA 1
ATOM 10169 C C . GLY D 3 307 ? 45.65200 48.84100 110.20100 1.000 10.54000 309 GLY C C 1
ATOM 10170 O O . GLY D 3 307 ? 45.43700 48.20500 111.24200 1.000 9.14000 309 GLY C O 1
ATOM 10171 N N . THR D 3 308 ? 46.76600 48.69300 109.47700 1.000 7.07000 310 THR C N 1
ATOM 10172 C CA . THR D 3 308 ? 47.71300 47.62100 109.76500 1.000 9.58000 310 THR C CA 1
ATOM 10173 C C . THR D 3 308 ? 48.49600 47.90300 111.04100 1.000 14.48000 310 THR C C 1
ATOM 10174 O O . THR D 3 308 ? 48.82000 46.97600 111.79300 1.000 10.98000 310 THR C O 1
ATOM 10178 N N . ASP D 3 309 ? 48.80900 49.17200 111.30700 1.000 10.97000 311 ASP C N 1
ATOM 10179 C CA . ASP D 3 309 ? 49.53400 49.49700 112.53000 1.000 10.90000 311 ASP C CA 1
ATOM 10180 C C . ASP D 3 309 ? 48.68600 49.21000 113.76400 1.000 6.22000 311 ASP C C 1
ATOM 10181 O O . ASP D 3 309 ? 49.19400 48.69100 114.76400 1.000 7.05000 311 ASP C O 1
ATOM 10186 N N . ASP D 3 310 ? 47.38300 49.49200 113.69600 1.000 7.41000 312 ASP C N 1
ATOM 10187 C CA . ASP D 3 310 ? 46.48800 49.13300 114.79700 1.000 12.68000 312 ASP C CA 1
ATOM 10188 C C . ASP D 3 310 ? 46.35000 47.62000 114.94600 1.000 16.91000 312 ASP C C 1
ATOM 10189 O O . ASP D 3 310 ? 46.26100 47.10400 116.06900 1.000 7.88000 312 ASP C O 1
ATOM 10194 N N . ALA D 3 311 ? 46.25900 46.89700 113.82700 1.000 10.18000 313 ALA C N 1
ATOM 10195 C CA . ALA D 3 311 ? 46.16800 45.44200 113.90600 1.000 9.86000 313 ALA C CA 1
ATOM 10196 C C . ALA D 3 311 ? 47.41500 44.84500 114.54200 1.000 7.91000 313 ALA C C 1
ATOM 10197 O O . ALA D 3 311 ? 47.32000 43.98300 115.42400 1.000 9.43000 313 ALA C O 1
ATOM 10199 N N . ILE D 3 312 ? 48.59300 45.32200 114.14000 1.000 8.42000 314 ILE C N 1
ATOM 10200 C CA . ILE D 3 312 ? 49.83100 44.80800 114.71400 1.000 13.70000 314 ILE C CA 1
ATOM 10201 C C . ILE D 3 312 ? 49.93200 45.19500 116.18600 1.000 15.55000 314 ILE C C 1
ATOM 10202 O O . ILE D 3 312 ? 50.32500 44.37800 117.02900 1.000 10.14000 314 ILE C O 1
ATOM 10207 N N . PHE D 3 313 ? 49.54500 46.43000 116.52300 1.000 13.22000 315 PHE C N 1
ATOM 10208 C CA . PHE D 3 313 ? 49.59400 46.87700 117.91400 1.000 12.57000 315 PHE C CA 1
ATOM 10209 C C . PHE D 3 313 ? 48.66800 46.04600 118.79500 1.000 6.97000 315 PHE C C 1
ATOM 10210 O O . PHE D 3 313 ? 49.03200 45.67000 119.91600 1.000 7.58000 315 PHE C O 1
ATOM 10218 N N . THR D 3 314 ? 47.44000 45.79800 118.32400 1.000 8.74000 316 THR C N 1
ATOM 10219 C CA . THR D 3 314 ? 46.51800 44.94100 119.06400 1.000 10.73000 316 THR C CA 1
ATOM 10220 C C . THR D 3 314 ? 47.07400 43.52700 119.19000 1.000 15.84000 316 THR C C 1
ATOM 10221 O O . THR D 3 314 ? 46.97000 42.89800 120.24900 1.000 16.77000 316 THR C O 1
ATOM 10225 N N . PHE D 3 315 ? 47.67100 43.01800 118.11000 1.000 15.22000 317 PHE C N 1
ATOM 10226 C CA . PHE D 3 315 ? 48.28300 41.69300 118.11900 1.000 12.09000 317 PHE C CA 1
ATOM 10227 C C . PHE D 3 315 ? 49.42700 41.61400 119.12300 1.000 15.55000 317 PHE C C 1
ATOM 10228 O O . PHE D 3 315 ? 49.54200 40.63600 119.87000 1.000 18.21000 317 PHE C O 1
ATOM 10236 N N . LEU D 3 316 ? 50.26600 42.64700 119.17600 1.000 9.50000 318 LEU C N 1
ATOM 10237 C CA . LEU D 3 316 ? 51.44000 42.63300 120.03900 1.000 12.03000 318 LEU C CA 1
ATOM 10238 C C . LEU D 3 316 ? 51.11100 42.98400 121.48200 1.000 19.96000 318 LEU C C 1
ATOM 10239 O O . LEU D 3 316 ? 51.97200 42.82600 122.35400 1.000 19.55000 318 LEU C O 1
ATOM 10244 N N . GLN D 3 317 ? 49.89700 43.46200 121.75200 1.000 32.03000 319 GLN C N 1
ATOM 10245 C CA . GLN D 3 317 ? 49.47700 43.66400 123.13000 1.000 36.12000 319 GLN C CA 1
ATOM 10246 C C . GLN D 3 317 ? 49.26500 42.34200 123.85200 1.000 35.87000 319 GLN C C 1
ATOM 10247 O O . GLN D 3 317 ? 49.33600 42.30400 125.08500 1.000 36.21000 319 GLN C O 1
ATOM 10253 N N . GLY D 3 318 ? 49.00900 41.26100 123.11600 1.000 30.69000 320 GLY C N 1
ATOM 10254 C CA . GLY D 3 318 ? 48.89000 39.95900 123.73300 1.000 33.70000 320 GLY C CA 1
ATOM 10255 C C . GLY D 3 318 ? 50.20300 39.33800 124.14400 1.000 39.48000 320 GLY C C 1
ATOM 10256 O O . GLY D 3 318 ? 50.24300 38.16200 124.51200 1.000 35.45000 320 GLY C O 1
ATOM 10257 N N . LEU D 3 319 ? 51.28400 40.11100 124.10400 1.000 42.19000 321 LEU C N 1
ATOM 10258 C CA . LEU D 3 319 ? 52.60100 39.64700 124.51100 1.000 32.83000 321 LEU C CA 1
ATOM 10259 C C . LEU D 3 319 ? 52.66700 39.55800 126.02900 1.000 43.84000 321 LEU C C 1
ATOM 10260 O O . LEU D 3 319 ? 53.29700 38.66200 126.59400 1.000 47.95000 321 LEU C O 1
ATOM 10266 N N . HIS E 2 1 ? 63.18800 84.20200 69.43000 1.000 90.97000 0 HIS E N 1
ATOM 10267 C CA . HIS E 2 1 ? 64.41000 83.80100 70.11700 1.000 91.15000 0 HIS E CA 1
ATOM 10268 C C . HIS E 2 1 ? 64.10100 82.79300 71.21900 1.000 90.32000 0 HIS E C 1
ATOM 10269 O O . HIS E 2 1 ? 63.27800 81.89500 71.03300 1.000 86.86000 0 HIS E O 1
ATOM 10276 N N . VAL E 2 2 ? 64.77000 82.95800 72.35800 0.640 95.65000 1 VAL E N 1
ATOM 10277 C CA . VAL E 2 2 ? 64.59700 82.12300 73.54700 0.640 100.22000 1 VAL E CA 1
ATOM 10278 C C . VAL E 2 2 ? 64.77000 80.64900 73.19200 0.640 93.76000 1 VAL E C 1
ATOM 10279 O O . VAL E 2 2 ? 63.77600 79.91300 73.10300 0.640 99.60000 1 VAL E O 1
ATOM 10283 N N . PRO E 2 3 ? 66.00000 80.17300 72.97200 1.000 77.97000 2 PRO E N 1
ATOM 10284 C CA . PRO E 2 3 ? 66.19200 78.73600 72.74200 1.000 66.94000 2 PRO E CA 1
ATOM 10285 C C . PRO E 2 3 ? 66.45000 77.99000 74.04400 1.000 57.98000 2 PRO E C 1
ATOM 10286 O O . PRO E 2 3 ? 67.60100 77.83200 74.46600 1.000 55.04000 2 PRO E O 1
ATOM 10290 N N . LEU E 2 4 ? 65.37800 77.53900 74.69300 1.000 49.72000 3 LEU E N 1
ATOM 10291 C CA . LEU E 2 4 ? 65.50600 76.83000 75.95900 1.000 47.58000 3 LEU E CA 1
ATOM 10292 C C . LEU E 2 4 ? 66.20700 75.49100 75.76200 1.000 40.27000 3 LEU E C 1
ATOM 10293 O O . LEU E 2 4 ? 66.05400 74.82500 74.73400 1.000 38.19000 3 LEU E O 1
ATOM 10298 N N . THR E 2 5 ? 66.98500 75.10100 76.76900 1.000 36.06000 4 THR E N 1
ATOM 10299 C CA A THR E 2 5 ? 67.78900 73.88900 76.72000 0.470 36.40000 4 THR E CA 1
ATOM 10300 C CA B THR E 2 5 ? 67.76400 73.87500 76.71300 0.530 36.33000 4 THR E CA 1
ATOM 10301 C C . THR E 2 5 ? 67.75500 73.21400 78.08200 1.000 32.94000 4 THR E C 1
ATOM 10302 O O . THR E 2 5 ? 67.62600 73.88100 79.11200 1.000 34.24000 4 THR E O 1
ATOM 10309 N N . PHE E 2 6 ? 67.87100 71.88100 78.08500 1.000 24.17000 5 PHE E N 1
ATOM 10310 C CA . PHE E 2 6 ? 68.00100 71.18400 79.36200 1.000 28.02000 5 PHE E CA 1
ATOM 10311 C C . PHE E 2 6 ? 69.37800 71.42400 79.96400 1.000 32.60000 5 PHE E C 1
ATOM 10312 O O . PHE E 2 6 ? 69.53600 71.38900 81.19000 1.000 33.82000 5 PHE E O 1
ATOM 10320 N N . ASP E 2 7 ? 70.37400 71.68400 79.12000 1.000 27.12000 6 ASP E N 1
ATOM 10321 C CA . ASP E 2 7 ? 71.75400 71.91300 79.49700 1.000 32.07000 6 ASP E CA 1
ATOM 10322 C C . ASP E 2 7 ? 72.10000 73.37700 79.21400 1.000 34.99000 6 ASP E C 1
ATOM 10323 O O . ASP E 2 7 ? 71.24100 74.25900 79.38200 1.000 41.99000 6 ASP E O 1
ATOM 10328 N N . LEU E 2 8 ? 73.31700 73.63200 78.81700 1.000 34.65000 7 LEU E N 1
ATOM 10329 C CA . LEU E 2 8 ? 73.77400 74.96400 78.47700 1.000 30.69000 7 LEU E CA 1
ATOM 10330 C C . LEU E 2 8 ? 73.71900 75.16800 76.96900 1.000 36.15000 7 LEU E C 1
ATOM 10331 O O . LEU E 2 8 ? 73.95000 74.22600 76.20400 1.000 31.94000 7 LEU E O 1
ATOM 10336 N N . PRO E 2 9 ? 73.41600 76.38000 76.49700 1.000 42.34000 8 PRO E N 1
ATOM 10337 C CA . PRO E 2 9 ? 73.51100 76.63900 75.05600 1.000 39.35000 8 PRO E CA 1
ATOM 10338 C C . PRO E 2 9 ? 74.93800 76.42300 74.57500 1.000 34.73000 8 PRO E C 1
ATOM 10339 O O . PRO E 2 9 ? 75.90400 76.60900 75.31900 1.000 31.35000 8 PRO E O 1
ATOM 10343 N N . PHE E 2 10 ? 75.06000 76.00200 73.31400 1.000 34.72000 9 PHE E N 1
ATOM 10344 C CA . PHE E 2 10 ? 76.36100 75.58800 72.79900 1.000 34.39000 9 PHE E CA 1
ATOM 10345 C C . PHE E 2 10 ? 77.38400 76.71800 72.86800 1.000 38.87000 9 PHE E C 1
ATOM 10346 O O . PHE E 2 10 ? 78.58700 76.45900 72.99000 1.000 41.44000 9 PHE E O 1
ATOM 10354 N N . GLU E 2 11 ? 76.92500 77.97300 72.80400 1.000 38.19000 10 GLU E N 1
ATOM 10355 C CA . GLU E 2 11 ? 77.83300 79.11500 72.88400 1.000 32.07000 10 GLU E CA 1
ATOM 10356 C C . GLU E 2 11 ? 78.57600 79.14500 74.21400 1.000 29.56000 10 GLU E C 1
ATOM 10357 O O . GLU E 2 11 ? 79.75900 79.50500 74.26600 1.000 31.49000 10 GLU E O 1
ATOM 10363 N N . GLU E 2 12 ? 77.90300 78.76600 75.30000 1.000 29.35000 11 GLU E N 1
ATOM 10364 C CA . GLU E 2 12 ? 78.51200 78.77900 76.62000 1.000 31.30000 11 GLU E CA 1
ATOM 10365 C C . GLU E 2 12 ? 79.29200 77.51100 76.92800 1.000 22.43000 11 GLU E C 1
ATOM 10366 O O . GLU E 2 12 ? 80.10800 77.51900 77.85400 1.000 22.00000 11 GLU E O 1
ATOM 10372 N N . LEU E 2 13 ? 79.06600 76.42400 76.18200 1.000 18.97000 12 LEU E N 1
ATOM 10373 C CA . LEU E 2 13 ? 79.81700 75.19900 76.43400 1.000 23.24000 12 LEU E CA 1
ATOM 10374 C C . LEU E 2 13 ? 81.31300 75.42400 76.25400 1.000 21.80000 12 LEU E C 1
ATOM 10375 O O . LEU E 2 13 ? 82.12700 74.86000 76.99300 1.000 16.44000 12 LEU E O 1
ATOM 10380 N N . LEU E 2 14 ? 81.69200 76.24200 75.27200 1.000 24.25000 13 LEU E N 1
ATOM 10381 C CA . LEU E 2 14 ? 83.09800 76.43900 74.95400 1.000 21.85000 13 LEU E CA 1
ATOM 10382 C C . LEU E 2 14 ? 83.83300 77.27600 75.99600 1.000 22.29000 13 LEU E C 1
ATOM 10383 O O . LEU E 2 14 ? 85.06900 77.27600 76.00200 1.000 19.96000 13 LEU E O 1
ATOM 10388 N N . THR E 2 15 ? 83.11600 77.95700 76.89500 1.000 15.77000 14 THR E N 1
ATOM 10389 C CA . THR E 2 15 ? 83.74400 78.74000 77.95300 1.000 14.56000 14 THR E CA 1
ATOM 10390 C C . THR E 2 15 ? 83.42100 78.23800 79.35300 1.000 24.93000 14 THR E C 1
ATOM 10391 O O . THR E 2 15 ? 83.88500 78.83600 80.33100 1.000 28.35000 14 THR E O 1
ATOM 10395 N N . TYR E 2 16 ? 82.66800 77.15700 79.47100 1.000 16.49000 15 TYR E N 1
ATOM 10396 C CA . TYR E 2 16 ? 82.18100 76.68500 80.76500 1.000 17.59000 15 TYR E CA 1
ATOM 10397 C C . TYR E 2 16 ? 83.32400 76.22600 81.67400 1.000 17.51000 15 TYR E C 1
ATOM 10398 O O . TYR E 2 16 ? 84.14700 75.39800 81.26300 1.000 14.54000 15 TYR E O 1
ATOM 10407 N N . PRO E 2 17 ? 83.41300 76.73700 82.90300 1.000 20.23000 16 PRO E N 1
ATOM 10408 C CA . PRO E 2 17 ? 84.53800 76.40300 83.79000 1.000 18.63000 16 PRO E CA 1
ATOM 10409 C C . PRO E 2 17 ? 84.32100 75.23800 84.74700 1.000 26.65000 16 PRO E C 1
ATOM 10410 O O . PRO E 2 17 ? 85.23300 74.94500 85.52800 1.000 22.83000 16 PRO E O 1
ATOM 10414 N N . GLY E 2 18 ? 83.16200 74.58300 84.73900 1.000 14.54000 17 GLY E N 1
ATOM 10415 C CA . GLY E 2 18 ? 82.85600 73.55300 85.71100 1.000 18.07000 17 GLY E CA 1
ATOM 10416 C C . GLY E 2 18 ? 82.27500 74.12300 86.99600 1.000 22.12000 17 GLY E C 1
ATOM 10417 O O . GLY E 2 18 ? 82.33600 75.32300 87.27300 1.000 24.60000 17 GLY E O 1
ATOM 10418 N N . ARG E 2 19 ? 81.69400 73.22900 87.80400 1.000 24.79000 18 ARG E N 1
ATOM 10419 C CA A ARG E 2 19 ? 81.06900 73.61200 89.06700 0.470 25.70000 18 ARG E CA 1
ATOM 10420 C CA B ARG E 2 19 ? 81.07000 73.61300 89.06200 0.530 25.66000 18 ARG E CA 1
ATOM 10421 C C . ARG E 2 19 ? 81.58200 72.83600 90.26800 1.000 25.49000 18 ARG E C 1
ATOM 10422 O O . ARG E 2 19 ? 81.17300 73.14000 91.39300 1.000 26.69000 18 ARG E O 1
ATOM 10437 N N . THR E 2 20 ? 82.43400 71.86500 90.07700 1.000 24.52000 19 THR E N 1
ATOM 10438 C CA . THR E 2 20 ? 82.86800 71.01500 91.17600 1.000 30.00000 19 THR E CA 1
ATOM 10439 C C . THR E 2 20 ? 84.17400 71.54200 91.74400 1.000 35.18000 19 THR E C 1
ATOM 10440 O O . THR E 2 20 ? 85.09600 71.84600 90.97200 1.000 32.02000 19 THR E O 1
ATOM 10444 N N . PRO E 2 21 ? 84.28500 71.71100 93.06000 1.000 45.01000 20 PRO E N 1
ATOM 10445 C CA . PRO E 2 21 ? 85.47200 72.37300 93.61500 1.000 47.11000 20 PRO E CA 1
ATOM 10446 C C . PRO E 2 21 ? 86.72700 71.52800 93.44300 1.000 42.88000 20 PRO E C 1
ATOM 10447 O O . PRO E 2 21 ? 86.69900 70.30400 93.59000 1.000 39.26000 20 PRO E O 1
ATOM 10451 N N . ARG E 2 22 ? 87.82600 72.20200 93.09100 1.000 31.10000 21 ARG E N 1
ATOM 10452 C CA . ARG E 2 22 ? 89.14100 71.57600 93.01700 1.000 29.81000 21 ARG E CA 1
ATOM 10453 C C . ARG E 2 22 ? 89.83700 71.67200 94.37100 1.000 30.47000 21 ARG E C 1
ATOM 10454 O O . ARG E 2 22 ? 90.01900 72.78700 94.87800 1.000 26.03000 21 ARG E O 1
ATOM 10462 N N . PRO E 2 23 ? 90.22600 70.56100 94.99500 1.000 29.32000 22 PRO E N 1
ATOM 10463 C CA . PRO E 2 23 ? 90.95800 70.66200 96.26700 1.000 30.34000 22 PRO E CA 1
ATOM 10464 C C . PRO E 2 23 ? 92.31300 71.33800 96.07800 1.000 23.21000 22 PRO E C 1
ATOM 10465 O O . PRO E 2 23 ? 92.97800 71.16600 95.05400 1.000 21.25000 22 PRO E O 1
ATOM 10469 N N . ALA E 2 24 ? 92.72200 72.11100 97.09100 1.000 22.11000 23 ALA E N 1
ATOM 10470 C CA . ALA E 2 24 ? 93.96400 72.87700 96.99700 1.000 27.67000 23 ALA E CA 1
ATOM 10471 C C . ALA E 2 24 ? 95.18600 71.97200 96.91200 1.000 26.74000 23 ALA E C 1
ATOM 10472 O O . ALA E 2 24 ? 96.21500 72.37200 96.35500 1.000 29.10000 23 ALA E O 1
ATOM 10474 N N . ASP E 2 25 ? 95.09400 70.75600 97.45000 1.000 28.46000 24 ASP E N 1
ATOM 10475 C CA . ASP E 2 25 ? 96.19200 69.80000 97.42900 1.000 23.66000 24 ASP E CA 1
ATOM 10476 C C . ASP E 2 25 ? 95.98300 68.72400 96.37100 1.000 22.87000 24 ASP E C 1
ATOM 10477 O O . ASP E 2 25 ? 96.41600 67.58000 96.55000 1.000 22.39000 24 ASP E O 1
ATOM 10482 N N . HIS E 2 26 ? 95.30400 69.07900 95.27700 1.000 23.91000 25 HIS E N 1
ATOM 10483 C CA . HIS E 2 26 ? 95.02200 68.12300 94.21000 1.000 22.12000 25 HIS E CA 1
ATOM 10484 C C . HIS E 2 26 ? 96.30200 67.50200 93.66600 1.000 26.06000 25 HIS E C 1
ATOM 10485 O O . HIS E 2 26 ? 96.38800 66.28000 93.49000 1.000 25.11000 25 HIS E O 1
ATOM 10492 N N . ASP E 2 27 ? 97.31500 68.33100 93.40500 1.000 22.53000 26 ASP E N 1
ATOM 10493 C CA . ASP E 2 27 ? 98.56300 67.82200 92.84600 1.000 25.10000 26 ASP E CA 1
ATOM 10494 C C . ASP E 2 27 ? 99.24400 66.86600 93.81700 1.000 24.54000 26 ASP E C 1
ATOM 10495 O O . ASP E 2 27 ? 99.76600 65.81600 93.41500 1.000 17.60000 26 ASP E O 1
ATOM 10500 N N . GLU E 2 28 ? 99.23300 67.20600 95.10500 1.000 14.58000 27 GLU E N 1
ATOM 10501 C CA . GLU E 2 28 ? 99.85500 66.34300 96.10100 1.000 24.35000 27 GLU E CA 1
ATOM 10502 C C . GLU E 2 28 ? 99.09400 65.03000 96.23300 1.000 20.23000 27 GLU E C 1
ATOM 10503 O O . GLU E 2 28 ? 99.70000 63.96700 96.41900 1.000 20.74000 27 GLU E O 1
ATOM 10509 N N . TYR E 2 29 ? 97.76600 65.08700 96.11300 1.000 17.36000 28 TYR E N 1
ATOM 10510 C CA . TYR E 2 29 ? 96.94200 63.88800 96.22800 1.000 14.27000 28 TYR E CA 1
ATOM 10511 C C . TYR E 2 29 ? 97.31400 62.86200 95.16200 1.000 8.25000 28 TYR E C 1
ATOM 10512 O O . TYR E 2 29 ? 97.47600 61.66900 95.45600 1.000 12.78000 28 TYR E O 1
ATOM 10521 N N . TRP E 2 30 ? 97.47600 63.30700 93.91600 1.000 9.68000 29 TRP E N 1
ATOM 10522 C CA . TRP E 2 30 ? 97.73400 62.35700 92.83900 1.000 15.88000 29 TRP E CA 1
ATOM 10523 C C . TRP E 2 30 ? 99.19800 61.95300 92.74400 1.000 18.93000 29 TRP E C 1
ATOM 10524 O O . TRP E 2 30 ? 99.49200 60.83500 92.30900 1.000 17.09000 29 TRP E O 1
ATOM 10535 N N . ASP E 2 31 ? 100.12200 62.82100 93.14600 1.000 21.23000 30 ASP E N 1
ATOM 10536 C CA . ASP E 2 31 ? 101.50700 62.38700 93.25200 1.000 20.75000 30 ASP E CA 1
ATOM 10537 C C . ASP E 2 31 ? 101.65200 61.32400 94.33100 1.000 21.63000 30 ASP E C 1
ATOM 10538 O O . ASP E 2 31 ? 102.39400 60.35000 94.15900 1.000 21.88000 30 ASP E O 1
ATOM 10543 N N . ARG E 2 32 ? 100.93400 61.48400 95.44200 1.000 19.14000 31 ARG E N 1
ATOM 10544 C CA . ARG E 2 32 ? 100.89700 60.43300 96.45100 1.000 20.21000 31 ARG E CA 1
ATOM 10545 C C . ARG E 2 32 ? 100.23700 59.17800 95.89800 1.000 22.97000 31 ARG E C 1
ATOM 10546 O O . ARG E 2 32 ? 100.66800 58.05600 96.19200 1.000 17.56000 31 ARG E O 1
ATOM 10554 N N . GLY E 2 33 ? 99.20100 59.34800 95.07300 1.000 22.83000 32 GLY E N 1
ATOM 10555 C CA . GLY E 2 33 ? 98.55200 58.19400 94.47100 1.000 18.02000 32 GLY E CA 1
ATOM 10556 C C . GLY E 2 33 ? 99.48400 57.40000 93.57700 1.000 18.97000 32 GLY E C 1
ATOM 10557 O O . GLY E 2 33 ? 99.51200 56.16800 93.63100 1.000 18.69000 32 GLY E O 1
ATOM 10558 N N . LEU E 2 34 ? 100.25900 58.09300 92.74000 1.000 19.36000 33 LEU E N 1
ATOM 10559 C CA . LEU E 2 34 ? 101.21100 57.40800 91.87100 1.000 15.23000 33 LEU E CA 1
ATOM 10560 C C . LEU E 2 34 ? 102.34100 56.77200 92.67500 1.000 20.90000 33 LEU E C 1
ATOM 10561 O O . LEU E 2 34 ? 102.83500 55.69500 92.31700 1.000 25.74000 33 LEU E O 1
ATOM 10566 N N . ALA E 2 35 ? 102.76500 57.41900 93.76500 1.000 16.36000 34 ALA E N 1
ATOM 10567 C CA . ALA E 2 35 ? 103.80400 56.83700 94.61000 1.000 17.09000 34 ALA E CA 1
ATOM 10568 C C . ALA E 2 35 ? 103.30400 55.59100 95.33600 1.000 22.28000 34 ALA E C 1
ATOM 10569 O O . ALA E 2 35 ? 104.03800 54.60300 95.46300 1.000 25.75000 34 ALA E O 1
ATOM 10571 N N . ASP E 2 36 ? 102.06300 55.61800 95.83200 1.000 18.72000 35 ASP E N 1
ATOM 10572 C CA . ASP E 2 36 ? 101.49200 54.42000 96.44500 1.000 21.82000 35 ASP E CA 1
ATOM 10573 C C . ASP E 2 36 ? 101.43700 53.26300 95.45300 1.000 22.97000 35 ASP E C 1
ATOM 10574 O O . ASP E 2 36 ? 101.74200 52.11600 95.80300 1.000 26.12000 35 ASP E O 1
ATOM 10579 N N . LEU E 2 37 ? 101.04600 53.54800 94.20800 1.000 17.99000 36 LEU E N 1
ATOM 10580 C CA . LEU E 2 37 ? 100.99500 52.51000 93.18400 1.000 18.37000 36 LEU E CA 1
ATOM 10581 C C . LEU E 2 37 ? 102.38300 51.94100 92.92800 1.000 19.63000 36 LEU E C 1
ATOM 10582 O O . LEU E 2 37 ? 102.55000 50.72300 92.78700 1.000 20.72000 36 LEU E O 1
ATOM 10587 N N . ALA E 2 38 ? 103.38900 52.81800 92.84300 1.000 20.05000 37 ALA E N 1
ATOM 10588 C CA . ALA E 2 38 ? 104.75300 52.37700 92.57700 1.000 23.45000 37 ALA E CA 1
ATOM 10589 C C . ALA E 2 38 ? 105.29800 51.50000 93.69600 1.000 28.14000 37 ALA E C 1
ATOM 10590 O O . ALA E 2 38 ? 106.17900 50.66600 93.45500 1.000 31.02000 37 ALA E O 1
ATOM 10592 N N . ALA E 2 39 ? 104.80200 51.67400 94.92000 1.000 20.33000 38 ALA E N 1
ATOM 10593 C CA . ALA E 2 39 ? 105.27200 50.85200 96.02800 1.000 19.94000 38 ALA E CA 1
ATOM 10594 C C . ALA E 2 39 ? 104.61600 49.47900 96.06700 1.000 24.21000 38 ALA E C 1
ATOM 10595 O O . ALA E 2 39 ? 105.03500 48.63600 96.86600 1.000 30.09000 38 ALA E O 1
ATOM 10597 N N . VAL E 2 40 ? 103.61200 49.23000 95.23700 1.000 26.11000 39 VAL E N 1
ATOM 10598 C CA . VAL E 2 40 ? 102.99300 47.91300 95.12000 1.000 25.12000 39 VAL E CA 1
ATOM 10599 C C . VAL E 2 40 ? 103.60000 47.22200 93.90400 1.000 28.70000 39 VAL E C 1
ATOM 10600 O O . VAL E 2 40 ? 103.42700 47.71800 92.77800 1.000 23.53000 39 VAL E O 1
ATOM 10604 N N . PRO E 2 41 ? 104.29500 46.09700 94.07300 1.000 29.07000 40 PRO E N 1
ATOM 10605 C CA . PRO E 2 41 ? 104.83000 45.38600 92.90500 1.000 29.11000 40 PRO E CA 1
ATOM 10606 C C . PRO E 2 41 ? 103.69500 44.91300 92.01000 1.000 26.62000 40 PRO E C 1
ATOM 10607 O O . PRO E 2 41 ? 102.70300 44.35100 92.48000 1.000 26.86000 40 PRO E O 1
ATOM 10611 N N . ALA E 2 42 ? 103.84500 45.15900 90.70800 1.000 19.22000 41 ALA E N 1
ATOM 10612 C CA . ALA E 2 42 ? 102.76000 44.86600 89.78000 1.000 15.35000 41 ALA E CA 1
ATOM 10613 C C . ALA E 2 42 ? 102.51000 43.37000 89.65700 1.000 12.77000 41 ALA E C 1
ATOM 10614 O O . ALA E 2 42 ? 101.36100 42.95600 89.46600 1.000 22.34000 41 ALA E O 1
ATOM 10616 N N . ASP E 2 43 ? 103.56300 42.55500 89.75600 1.000 23.11000 42 ASP E N 1
ATOM 10617 C CA A ASP E 2 43 ? 103.47300 41.09700 89.64800 0.430 20.73000 42 ASP E CA 1
ATOM 10618 C CA B ASP E 2 43 ? 103.45500 41.10100 89.66000 0.570 19.68000 42 ASP E CA 1
ATOM 10619 C C . ASP E 2 43 ? 102.66400 40.69300 88.41500 1.000 18.77000 42 ASP E C 1
ATOM 10620 O O . ASP E 2 43 ? 101.64400 40.00400 88.48800 1.000 26.91000 42 ASP E O 1
ATOM 10629 N N . VAL E 2 44 ? 103.14700 41.14600 87.25800 1.000 15.78000 43 VAL E N 1
ATOM 10630 C CA . VAL E 2 44 ? 102.43100 40.91400 86.00900 1.000 17.57000 43 VAL E CA 1
ATOM 10631 C C . VAL E 2 44 ? 102.46500 39.43000 85.67000 1.000 25.37000 43 VAL E C 1
ATOM 10632 O O . VAL E 2 44 ? 103.51200 38.77800 85.77100 1.000 14.01000 43 VAL E O 1
ATOM 10636 N N . VAL E 2 45 ? 101.30400 38.87300 85.32800 1.000 24.84000 44 VAL E N 1
ATOM 10637 C CA . VAL E 2 45 ? 101.20200 37.50000 84.85000 1.000 21.02000 44 VAL E CA 1
ATOM 10638 C C . VAL E 2 45 ? 100.39600 37.50200 83.55900 1.000 20.14000 44 VAL E C 1
ATOM 10639 O O . VAL E 2 45 ? 99.30400 38.07800 83.50500 1.000 23.26000 44 VAL E O 1
ATOM 10643 N N . ILE E 2 46 ? 100.91800 36.83600 82.53200 1.000 14.72000 45 ILE E N 1
ATOM 10644 C CA . ILE E 2 46 ? 100.27700 36.74500 81.22600 1.000 21.25000 45 ILE E CA 1
ATOM 10645 C C . ILE E 2 46 ? 100.00100 35.27500 80.93700 1.000 27.17000 45 ILE E C 1
ATOM 10646 O O . ILE E 2 46 ? 100.91000 34.44100 81.00700 1.000 38.04000 45 ILE E O 1
ATOM 10651 N N . GLU E 2 47 ? 98.74300 34.96500 80.63000 1.000 18.08000 46 GLU E N 1
ATOM 10652 C CA . GLU E 2 47 ? 98.24300 33.62000 80.41600 1.000 20.04000 46 GLU E CA 1
ATOM 10653 C C . GLU E 2 47 ? 97.51800 33.57200 79.08000 1.000 21.41000 46 GLU E C 1
ATOM 10654 O O . GLU E 2 47 ? 96.83600 34.53500 78.71900 1.000 16.83000 46 GLU E O 1
ATOM 10660 N N . PRO E 2 48 ? 97.60200 32.46700 78.34600 1.000 22.69000 47 PRO E N 1
ATOM 10661 C CA . PRO E 2 48 ? 96.86800 32.38000 77.08000 1.000 24.66000 47 PRO E CA 1
ATOM 10662 C C . PRO E 2 48 ? 95.36600 32.33400 77.32400 1.000 22.44000 47 PRO E C 1
ATOM 10663 O O . PRO E 2 48 ? 94.89000 31.85400 78.35600 1.000 23.65000 47 PRO E O 1
ATOM 10667 N N . ALA E 2 49 ? 94.61500 32.85500 76.36400 1.000 18.57000 48 ALA E N 1
ATOM 10668 C CA . ALA E 2 49 ? 93.16500 32.84500 76.44800 1.000 23.99000 48 ALA E CA 1
ATOM 10669 C C . ALA E 2 49 ? 92.60400 31.68900 75.63200 1.000 24.84000 48 ALA E C 1
ATOM 10670 O O . ALA E 2 49 ? 93.31600 31.02100 74.88000 1.000 24.32000 48 ALA E O 1
ATOM 10672 N N . GLU E 2 50 ? 91.30500 31.44700 75.80200 1.000 31.96000 49 GLU E N 1
ATOM 10673 C CA . GLU E 2 50 ? 90.64500 30.37100 75.07300 1.000 34.54000 49 GLU E CA 1
ATOM 10674 C C . GLU E 2 50 ? 90.21000 30.81800 73.68200 1.000 32.92000 49 GLU E C 1
ATOM 10675 O O . GLU E 2 50 ? 90.23100 30.01300 72.74300 1.000 37.84000 49 GLU E O 1
ATOM 10681 N N . PHE E 2 51 ? 89.83300 32.08700 73.52600 1.000 24.84000 50 PHE E N 1
ATOM 10682 C CA . PHE E 2 51 ? 89.59400 32.63400 72.19600 1.000 20.91000 50 PHE E CA 1
ATOM 10683 C C . PHE E 2 51 ? 90.87400 32.57300 71.37500 1.000 26.66000 50 PHE E C 1
ATOM 10684 O O . PHE E 2 51 ? 91.94400 32.99000 71.83100 1.000 28.52000 50 PHE E O 1
ATOM 10692 N N . THR E 2 52 ? 90.76200 32.04500 70.16000 1.000 28.02000 51 THR E N 1
ATOM 10693 C CA . THR E 2 52 ? 91.90500 31.84300 69.28700 1.000 30.32000 51 THR E CA 1
ATOM 10694 C C . THR E 2 52 ? 91.59700 32.36400 67.89000 1.000 30.14000 51 THR E C 1
ATOM 10695 O O . THR E 2 52 ? 90.45400 32.32400 67.42700 1.000 27.04000 51 THR E O 1
ATOM 10699 N N . THR E 2 53 ? 92.63400 32.88600 67.22900 1.000 30.42000 52 THR E N 1
ATOM 10700 C CA . THR E 2 53 ? 92.50900 33.37500 65.86300 1.000 27.32000 52 THR E CA 1
ATOM 10701 C C . THR E 2 53 ? 93.89800 33.51600 65.26900 1.000 22.38000 52 THR E C 1
ATOM 10702 O O . THR E 2 53 ? 94.83700 33.86100 66.00100 1.000 29.60000 52 THR E O 1
ATOM 10706 N N . PRO E 2 54 ? 94.07900 33.24700 63.97300 1.000 26.93000 53 PRO E N 1
ATOM 10707 C CA . PRO E 2 54 ? 95.38800 33.49500 63.34900 1.000 26.66000 53 PRO E CA 1
ATOM 10708 C C . PRO E 2 54 ? 95.74800 34.97000 63.25700 1.000 21.54000 53 PRO E C 1
ATOM 10709 O O . PRO E 2 54 ? 96.89200 35.29100 62.91000 1.000 24.52000 53 PRO E O 1
ATOM 10713 N N . LEU E 2 55 ? 94.81600 35.87400 63.56000 1.000 20.61000 54 LEU E N 1
ATOM 10714 C CA . LEU E 2 55 ? 95.06500 37.30200 63.41100 1.000 18.44000 54 LEU E CA 1
ATOM 10715 C C . LEU E 2 55 ? 95.82500 37.90300 64.58600 1.000 13.45000 54 LEU E C 1
ATOM 10716 O O . LEU E 2 55 ? 96.35200 39.01200 64.46000 1.000 22.55000 54 LEU E O 1
ATOM 10721 N N . ALA E 2 56 ? 95.88900 37.21000 65.71800 1.000 13.35000 55 ALA E N 1
ATOM 10722 C CA . ALA E 2 56 ? 96.44500 37.79700 66.92600 1.000 15.59000 55 ALA E CA 1
ATOM 10723 C C . ALA E 2 56 ? 96.75800 36.70100 67.92900 1.000 23.91000 55 ALA E C 1
ATOM 10724 O O . ALA E 2 56 ? 96.20900 35.59600 67.87200 1.000 27.36000 55 ALA E O 1
ATOM 10726 N N . ARG E 2 57 ? 97.65300 37.03200 68.84800 1.000 17.77000 56 ARG E N 1
ATOM 10727 C CA . ARG E 2 57 ? 97.86900 36.26400 70.06300 1.000 21.95000 56 ARG E CA 1
ATOM 10728 C C . ARG E 2 57 ? 97.03500 36.90300 71.16900 1.000 23.18000 56 ARG E C 1
ATOM 10729 O O . ARG E 2 57 ? 97.18900 38.09700 71.45400 1.000 20.72000 56 ARG E O 1
ATOM 10737 N N . CYS E 2 58 ? 96.14600 36.12200 71.77500 1.000 14.28000 57 CYS E N 1
ATOM 10738 C CA . CYS E 2 58 ? 95.19100 36.62600 72.75400 1.000 16.31000 57 CYS E CA 1
ATOM 10739 C C . CYS E 2 58 ? 95.53600 36.06100 74.12400 1.000 20.68000 57 CYS E C 1
ATOM 10740 O O . CYS E 2 58 ? 95.71900 34.84800 74.26600 1.000 17.89000 57 CYS E O 1
ATOM 10743 N N . SER E 2 59 ? 95.60200 36.93600 75.12900 1.000 16.98000 58 SER E N 1
ATOM 10744 C CA . SER E 2 59 ? 96.07000 36.56500 76.45700 1.000 13.21000 58 SER E CA 1
ATOM 10745 C C . SER E 2 59 ? 95.27200 37.29300 77.52700 1.000 19.81000 58 SER E C 1
ATOM 10746 O O . SER E 2 59 ? 94.63000 38.31300 77.27200 1.000 20.14000 58 SER E O 1
ATOM 10749 N N . HIS E 2 60 ? 95.32700 36.74600 78.73900 1.000 15.47000 59 HIS E N 1
ATOM 10750 C CA . HIS E 2 60 ? 94.85700 37.42200 79.94100 1.000 14.16000 59 HIS E CA 1
ATOM 10751 C C . HIS E 2 60 ? 96.04600 38.08800 80.62000 1.000 19.97000 59 HIS E C 1
ATOM 10752 O O . HIS E 2 60 ? 97.05100 37.43000 80.90000 1.000 21.66000 59 HIS E O 1
ATOM 10759 N N . LEU E 2 61 ? 95.92100 39.38400 80.88100 1.000 16.18000 60 LEU E N 1
ATOM 10760 C CA . LEU E 2 61 ? 96.92800 40.17300 81.57600 1.000 12.93000 60 LEU E CA 1
ATOM 10761 C C . LEU E 2 61 ? 96.43600 40.41700 82.99800 1.000 17.02000 60 LEU E C 1
ATOM 10762 O O . LEU E 2 61 ? 95.35300 40.97900 83.19300 1.000 17.62000 60 LEU E O 1
ATOM 10767 N N . TRP E 2 62 ? 97.22400 39.99600 83.98300 1.000 8.46000 61 TRP E N 1
ATOM 10768 C CA . TRP E 2 62 ? 96.89500 40.17700 85.38800 1.000 18.51000 61 TRP E CA 1
ATOM 10769 C C . TRP E 2 62 ? 97.97700 41.00200 86.06500 1.000 21.08000 61 TRP E C 1
ATOM 10770 O O . TRP E 2 62 ? 99.16800 40.81200 85.79700 1.000 15.84000 61 TRP E O 1
ATOM 10781 N N . PHE E 2 63 ? 97.56100 41.92500 86.93200 1.000 17.39000 62 PHE E N 1
ATOM 10782 C CA . PHE E 2 63 ? 98.50200 42.68700 87.74200 1.000 10.22000 62 PHE E CA 1
ATOM 10783 C C . PHE E 2 63 ? 97.84300 43.05700 89.06200 1.000 19.80000 62 PHE E C 1
ATOM 10784 O O . PHE E 2 63 ? 96.62600 42.94300 89.23000 1.000 19.39000 62 PHE E O 1
ATOM 10792 N N . THR E 2 64 ? 98.66600 43.53200 89.99300 1.000 13.05000 63 THR E N 1
ATOM 10793 C CA . THR E 2 64 ? 98.20000 43.96100 91.30400 1.000 14.91000 63 THR E CA 1
ATOM 10794 C C . THR E 2 64 ? 98.12100 45.48300 91.35200 1.000 17.33000 63 THR E C 1
ATOM 10795 O O . THR E 2 64 ? 99.09300 46.17300 91.02900 1.000 18.20000 63 THR E O 1
ATOM 10799 N N . GLY E 2 65 ? 96.95700 45.99800 91.75100 1.000 18.40000 64 GLY E N 1
ATOM 10800 C CA . GLY E 2 65 ? 96.74700 47.41900 91.91400 1.000 22.51000 64 GLY E CA 1
ATOM 10801 C C . GLY E 2 65 ? 96.74900 47.83300 93.37500 1.000 26.12000 64 GLY E C 1
ATOM 10802 O O . GLY E 2 65 ? 97.05700 47.05100 94.27600 1.000 21.45000 64 GLY E O 1
ATOM 10803 N N . THR E 2 66 ? 96.44200 49.11000 93.60000 1.000 25.56000 65 THR E N 1
ATOM 10804 C CA . THR E 2 66 ? 96.34100 49.60800 94.96600 1.000 28.43000 65 THR E CA 1
ATOM 10805 C C . THR E 2 66 ? 95.20300 48.91200 95.70500 1.000 26.47000 65 THR E C 1
ATOM 10806 O O . THR E 2 66 ? 94.19000 48.52700 95.11600 1.000 29.96000 65 THR E O 1
ATOM 10810 N N . GLY E 2 67 ? 95.37900 48.76500 97.01500 1.000 25.94000 66 GLY E N 1
ATOM 10811 C CA . GLY E 2 67 ? 94.47800 47.99000 97.83700 1.000 26.51000 66 GLY E CA 1
ATOM 10812 C C . GLY E 2 67 ? 94.77600 46.50800 97.88700 1.000 38.92000 66 GLY E C 1
ATOM 10813 O O . GLY E 2 67 ? 94.00200 45.75900 98.49800 1.000 44.16000 66 GLY E O 1
ATOM 10814 N N . GLY E 2 68 ? 95.86600 46.06100 97.27100 1.000 40.44000 67 GLY E N 1
ATOM 10815 C CA . GLY E 2 68 ? 96.21400 44.65100 97.30300 1.000 38.33000 67 GLY E CA 1
ATOM 10816 C C . GLY E 2 68 ? 95.22700 43.78100 96.55800 1.000 38.56000 67 GLY E C 1
ATOM 10817 O O . GLY E 2 68 ? 94.85200 42.71000 97.05200 1.000 37.65000 67 GLY E O 1
ATOM 10818 N N . VAL E 2 69 ? 94.78500 44.22100 95.38300 1.000 27.49000 68 VAL E N 1
ATOM 10819 C CA A VAL E 2 69 ? 93.77000 43.54900 94.58400 0.320 22.72000 68 VAL E CA 1
ATOM 10820 C CA B VAL E 2 69 ? 93.81100 43.46100 94.61700 0.680 22.48000 68 VAL E CA 1
ATOM 10821 C C . VAL E 2 69 ? 94.38300 43.17300 93.23900 1.000 20.35000 68 VAL E C 1
ATOM 10822 O O . VAL E 2 69 ? 95.20200 43.92500 92.69900 1.000 27.45000 68 VAL E O 1
ATOM 10829 N N . ARG E 2 70 ? 93.97600 42.02600 92.69400 1.000 16.81000 69 ARG E N 1
ATOM 10830 C CA . ARG E 2 70 ? 94.36500 41.60600 91.35600 1.000 16.51000 69 ARG E CA 1
ATOM 10831 C C . ARG E 2 70 ? 93.39000 42.17900 90.33700 1.000 13.93000 69 ARG E C 1
ATOM 10832 O O . ARG E 2 70 ? 92.17100 42.12200 90.53600 1.000 18.40000 69 ARG E O 1
ATOM 10840 N N . VAL E 2 71 ? 93.93000 42.71800 89.24600 1.000 12.37000 70 VAL E N 1
ATOM 10841 C CA . VAL E 2 71 ? 93.15300 43.35000 88.18700 1.000 11.74000 70 VAL E CA 1
ATOM 10842 C C . VAL E 2 71 ? 93.46400 42.63900 86.87500 1.000 15.55000 70 VAL E C 1
ATOM 10843 O O . VAL E 2 71 ? 94.60100 42.21000 86.64800 1.000 15.02000 70 VAL E O 1
ATOM 10847 N N . HIS E 2 72 ? 92.45100 42.49900 86.02200 1.000 14.39000 71 HIS E N 1
ATOM 10848 C CA . HIS E 2 72 ? 92.56100 41.80200 84.74800 1.000 14.15000 71 HIS E CA 1
ATOM 10849 C C . HIS E 2 72 ? 92.41200 42.76700 83.57400 1.000 11.94000 71 HIS E C 1
ATOM 10850 O O . HIS E 2 72 ? 91.67800 43.75600 83.64600 1.000 10.54000 71 HIS E O 1
ATOM 10857 N N . ALA E 2 73 ? 93.12600 42.47300 82.48900 1.000 15.29000 72 ALA E N 1
ATOM 10858 C CA . ALA E 2 73 ? 92.92100 43.14300 81.21400 1.000 11.33000 72 ALA E CA 1
ATOM 10859 C C . ALA E 2 73 ? 93.06500 42.13000 80.08900 1.000 12.09000 72 ALA E C 1
ATOM 10860 O O . ALA E 2 73 ? 93.91200 41.23600 80.15300 1.000 16.71000 72 ALA E O 1
ATOM 10862 N N . LYS E 2 74 ? 92.21900 42.26000 79.07300 1.000 12.08000 73 LYS E N 1
ATOM 10863 C CA . LYS E 2 74 ? 92.41500 41.51400 77.83900 1.000 10.44000 73 LYS E CA 1
ATOM 10864 C C . LYS E 2 74 ? 93.63600 42.05800 77.11700 1.000 14.68000 73 LYS E C 1
ATOM 10865 O O . LYS E 2 74 ? 93.81200 43.27400 77.00800 1.000 16.33000 73 LYS E O 1
ATOM 10871 N N . LEU E 2 75 ? 94.48200 41.15900 76.61600 1.000 13.81000 74 LEU E N 1
ATOM 10872 C CA . LEU E 2 75 ? 95.69500 41.54700 75.90600 1.000 8.57000 74 LEU E CA 1
ATOM 10873 C C . LEU E 2 75 ? 95.72900 40.85200 74.55400 1.000 17.02000 74 LEU E C 1
ATOM 10874 O O . LEU E 2 75 ? 95.68700 39.61900 74.48400 1.000 12.07000 74 LEU E O 1
ATOM 10879 N N . LEU E 2 76 ? 95.82000 41.63800 73.48500 1.000 15.29000 75 LEU E N 1
ATOM 10880 C CA . LEU E 2 76 ? 95.91300 41.11200 72.12800 1.000 10.16000 75 LEU E CA 1
ATOM 10881 C C . LEU E 2 76 ? 97.18200 41.65300 71.49200 1.000 15.79000 75 LEU E C 1
ATOM 10882 O O . LEU E 2 76 ? 97.38100 42.87200 71.43300 1.000 17.39000 75 LEU E O 1
ATOM 10887 N N . ARG E 2 77 ? 98.03600 40.75500 71.01500 1.000 11.84000 76 ARG E N 1
ATOM 10888 C CA . ARG E 2 77 ? 99.29600 41.19600 70.45500 1.000 13.90000 76 ARG E CA 1
ATOM 10889 C C . ARG E 2 77 ? 99.45200 40.66200 69.03900 1.000 19.26000 76 ARG E C 1
ATOM 10890 O O . ARG E 2 77 ? 98.97200 39.56700 68.73000 1.000 14.81000 76 ARG E O 1
ATOM 10898 N N . PRO E 2 78 ? 100.09600 41.41300 68.15000 1.000 21.68000 77 PRO E N 1
ATOM 10899 C CA . PRO E 2 78 ? 100.30600 40.89700 66.79400 1.000 22.66000 77 PRO E CA 1
ATOM 10900 C C . PRO E 2 78 ? 101.27400 39.72400 66.80800 1.000 29.59000 77 PRO E C 1
ATOM 10901 O O . PRO E 2 78 ? 102.20600 39.66800 67.61400 1.000 24.58000 77 PRO E O 1
ATOM 10905 N N . VAL E 2 79 ? 101.03200 38.76600 65.91400 1.000 33.86000 78 VAL E N 1
ATOM 10906 C CA . VAL E 2 79 ? 101.85600 37.56200 65.86900 1.000 41.82000 78 VAL E CA 1
ATOM 10907 C C . VAL E 2 79 ? 103.16200 37.88300 65.15500 1.000 49.69000 78 VAL E C 1
ATOM 10908 O O . VAL E 2 79 ? 103.15700 38.39600 64.02900 1.000 50.11000 78 VAL E O 1
ATOM 10912 N N . ALA E 2 80 ? 104.28000 37.60300 65.82600 1.000 45.82000 79 ALA E N 1
ATOM 10913 C CA . ALA E 2 80 ? 105.62700 37.84000 65.31900 1.000 45.36000 79 ALA E CA 1
ATOM 10914 C C . ALA E 2 80 ? 105.86900 39.28800 64.90000 1.000 47.69000 79 ALA E C 1
ATOM 10915 O O . ALA E 2 80 ? 105.94200 39.58200 63.69900 1.000 47.05000 79 ALA E O 1
ATOM 10917 N N . PRO E 2 81 ? 106.00300 40.22000 65.84100 1.000 47.69000 80 PRO E N 1
ATOM 10918 C CA . PRO E 2 81 ? 106.39600 41.58100 65.46400 1.000 51.82000 80 PRO E CA 1
ATOM 10919 C C . PRO E 2 81 ? 107.89300 41.61300 65.21300 1.000 53.21000 80 PRO E C 1
ATOM 10920 O O . PRO E 2 81 ? 108.66400 40.91200 65.87100 1.000 50.30000 80 PRO E O 1
ATOM 10924 N N . VAL E 2 82 ? 108.30800 42.43400 64.25200 1.000 62.41000 81 VAL E N 1
ATOM 10925 C CA . VAL E 2 82 ? 109.72500 42.56600 63.92700 1.000 68.67000 81 VAL E CA 1
ATOM 10926 C C . VAL E 2 82 ? 110.31900 43.89500 64.36800 1.000 68.13000 81 VAL E C 1
ATOM 10927 O O . VAL E 2 82 ? 111.54500 44.06700 64.27100 1.000 69.48000 81 VAL E O 1
ATOM 10931 N N . GLU E 2 83 ? 109.50800 44.83200 64.85000 1.000 62.86000 82 GLU E N 1
ATOM 10932 C CA . GLU E 2 83 ? 109.99400 46.12000 65.32300 1.000 56.57000 82 GLU E CA 1
ATOM 10933 C C . GLU E 2 83 ? 109.01600 46.64600 66.35900 1.000 48.31000 82 GLU E C 1
ATOM 10934 O O . GLU E 2 83 ? 107.84500 46.24600 66.35900 1.000 42.47000 82 GLU E O 1
ATOM 10940 N N . PRO E 2 84 ? 109.46600 47.51300 67.26900 1.000 41.50000 83 PRO E N 1
ATOM 10941 C CA . PRO E 2 84 ? 108.52800 48.15600 68.20000 1.000 38.99000 83 PRO E CA 1
ATOM 10942 C C . PRO E 2 84 ? 107.41200 48.87400 67.45400 1.000 32.30000 83 PRO E C 1
ATOM 10943 O O . PRO E 2 84 ? 107.63300 49.50900 66.42200 1.000 35.69000 83 PRO E O 1
ATOM 10947 N N . HIS E 2 85 ? 106.20400 48.76800 67.99200 1.000 28.43000 84 HIS E N 1
ATOM 10948 C CA . HIS E 2 85 ? 105.01800 49.19800 67.26400 1.000 24.70000 84 HIS E CA 1
ATOM 10949 C C . HIS E 2 85 ? 104.06400 49.94400 68.19500 1.000 21.37000 84 HIS E C 1
ATOM 10950 O O . HIS E 2 85 ? 104.31400 50.01800 69.40700 1.000 13.93000 84 HIS E O 1
ATOM 10957 N N . PRO E 2 86 ? 102.99300 50.54300 67.67700 1.000 21.34000 85 PRO E N 1
ATOM 10958 C CA . PRO E 2 86 ? 102.04800 51.24600 68.55400 1.000 15.89000 85 PRO E CA 1
ATOM 10959 C C . PRO E 2 86 ? 101.24700 50.27900 69.41700 1.000 14.84000 85 PRO E C 1
ATOM 10960 O O . PRO E 2 86 ? 101.27000 49.05800 69.24100 1.000 14.90000 85 PRO E O 1
ATOM 10964 N N . ALA E 2 87 ? 100.52700 50.86200 70.37500 1.000 11.67000 86 ALA E N 1
ATOM 10965 C CA . ALA E 2 87 ? 99.61600 50.12700 71.24100 1.000 8.24000 86 ALA E CA 1
ATOM 10966 C C . ALA E 2 87 ? 98.38200 50.98000 71.50400 1.000 13.01000 86 ALA E C 1
ATOM 10967 O O . ALA E 2 87 ? 98.42700 52.21300 71.43500 1.000 14.24000 86 ALA E O 1
ATOM 10969 N N . LEU E 2 88 ? 97.27500 50.31000 71.81800 1.000 16.29000 87 LEU E N 1
ATOM 10970 C CA . LEU E 2 88 ? 96.00400 50.97000 72.08400 1.000 10.89000 87 LEU E CA 1
ATOM 10971 C C . LEU E 2 88 ? 95.39400 50.44500 73.37700 1.000 13.16000 87 LEU E C 1
ATOM 10972 O O . LEU E 2 88 ? 95.22900 49.23300 73.54400 1.000 18.37000 87 LEU E O 1
ATOM 10977 N N . LEU E 2 89 ? 95.02800 51.36100 74.27100 1.000 9.68000 88 LEU E N 1
ATOM 10978 C CA . LEU E 2 89 ? 94.34600 51.02800 75.51300 1.000 11.71000 88 LEU E CA 1
ATOM 10979 C C . LEU E 2 89 ? 92.86800 51.38000 75.38200 1.000 15.82000 88 LEU E C 1
ATOM 10980 O O . LEU E 2 89 ? 92.52700 52.49900 74.98400 1.000 14.48000 88 LEU E O 1
ATOM 10985 N N . GLN E 2 90 ? 91.99900 50.43100 75.72500 1.000 7.60000 89 GLN E N 1
ATOM 10986 C CA . GLN E 2 90 ? 90.55900 50.61600 75.61700 1.000 13.13000 89 GLN E CA 1
ATOM 10987 C C . GLN E 2 90 ? 89.91100 50.40600 76.97600 1.000 11.28000 89 GLN E C 1
ATOM 10988 O O . GLN E 2 90 ? 90.27400 49.48200 77.70900 1.000 12.31000 89 GLN E O 1
ATOM 10994 N N . PHE E 2 91 ? 88.92100 51.24300 77.28400 1.000 8.52000 90 PHE E N 1
ATOM 10995 C CA . PHE E 2 91 ? 88.21700 51.22500 78.55800 1.000 10.15000 90 PHE E CA 1
ATOM 10996 C C . PHE E 2 91 ? 86.72200 51.17200 78.28500 1.000 17.32000 90 PHE E C 1
ATOM 10997 O O . PHE E 2 91 ? 86.24300 51.74800 77.30400 1.000 19.12000 90 PHE E O 1
ATOM 11005 N N . HIS E 2 92 ? 85.99700 50.44100 79.12300 1.000 13.40000 91 HIS E N 1
ATOM 11006 C CA . HIS E 2 92 ? 84.62200 50.07100 78.82500 1.000 13.52000 91 HIS E CA 1
ATOM 11007 C C . HIS E 2 92 ? 83.62000 50.87900 79.64700 1.000 14.35000 91 HIS E C 1
ATOM 11008 O O . HIS E 2 92 ? 83.97400 51.65700 80.53400 1.000 11.53000 91 HIS E O 1
ATOM 11015 N N . GLY E 2 93 ? 82.33700 50.66500 79.34100 1.000 12.82000 92 GLY E N 1
ATOM 11016 C CA . GLY E 2 93 ? 81.28000 51.42300 79.97300 1.000 12.05000 92 GLY E CA 1
ATOM 11017 C C . GLY E 2 93 ? 80.94400 50.94800 81.37600 1.000 12.76000 92 GLY E C 1
ATOM 11018 O O . GLY E 2 93 ? 81.30800 49.85400 81.80600 1.000 17.78000 92 GLY E O 1
ATOM 11019 N N . TYR E 2 94 ? 80.21700 51.80700 82.08900 1.000 13.12000 93 TYR E N 1
ATOM 11020 C CA . TYR E 2 94 ? 79.88500 51.55700 83.48700 1.000 16.71000 93 TYR E CA 1
ATOM 11021 C C . TYR E 2 94 ? 79.02100 50.30900 83.61900 1.000 18.58000 93 TYR E C 1
ATOM 11022 O O . TYR E 2 94 ? 77.98100 50.18600 82.96400 1.000 10.83000 93 TYR E O 1
ATOM 11031 N N . THR E 2 95 ? 79.46100 49.39100 84.48300 1.000 19.42000 94 THR E N 1
ATOM 11032 C CA . THR E 2 95 ? 78.88600 48.07400 84.75600 1.000 18.80000 94 THR E CA 1
ATOM 11033 C C . THR E 2 95 ? 79.11000 47.07300 83.62600 1.000 20.60000 94 THR E C 1
ATOM 11034 O O . THR E 2 95 ? 78.65400 45.92600 83.74600 1.000 22.87000 94 THR E O 1
ATOM 11038 N N . GLY E 2 96 ? 79.78500 47.45400 82.53900 1.000 13.82000 95 GLY E N 1
ATOM 11039 C CA . GLY E 2 96 ? 80.09000 46.54100 81.45300 1.000 11.37000 95 GLY E CA 1
ATOM 11040 C C . GLY E 2 96 ? 81.39200 45.78900 81.66200 1.000 17.57000 95 GLY E C 1
ATOM 11041 O O . GLY E 2 96 ? 81.87700 45.62800 82.78500 1.000 12.12000 95 GLY E O 1
ATOM 11042 N N . ASN E 2 97 ? 81.95800 45.30500 80.55300 1.000 16.18000 96 ASN E N 1
ATOM 11043 C CA . ASN E 2 97 ? 83.26000 44.65100 80.57200 1.000 13.06000 96 ASN E CA 1
ATOM 11044 C C . ASN E 2 97 ? 83.99500 44.96100 79.27100 1.000 18.16000 96 ASN E C 1
ATOM 11045 O O . ASN E 2 97 ? 83.47400 45.64800 78.38600 1.000 20.15000 96 ASN E O 1
ATOM 11050 N N . SER E 2 98 ? 85.20600 44.41100 79.14700 1.000 14.75000 97 SER E N 1
ATOM 11051 C CA . SER E 2 98 ? 86.06500 44.70400 78.00600 1.000 21.43000 97 SER E CA 1
ATOM 11052 C C . SER E 2 98 ? 85.49600 44.20100 76.68600 1.000 17.43000 97 SER E C 1
ATOM 11053 O O . SER E 2 98 ? 86.02000 44.57100 75.63000 1.000 23.30000 97 SER E O 1
ATOM 11056 N N . GLY E 2 99 ? 84.46900 43.35700 76.70900 1.000 20.11000 98 GLY E N 1
ATOM 11057 C CA . GLY E 2 99 ? 83.78300 43.01500 75.47900 1.000 22.61000 98 GLY E CA 1
ATOM 11058 C C . GLY E 2 99 ? 84.44900 41.90100 74.68900 1.000 16.25000 98 GLY E C 1
ATOM 11059 O O . GLY E 2 99 ? 85.30800 41.16300 75.17300 1.000 28.15000 98 GLY E O 1
ATOM 11060 N N . ASP E 2 100 ? 84.01700 41.78600 73.43500 1.000 16.30000 99 ASP E N 1
ATOM 11061 C CA . ASP E 2 100 ? 84.43500 40.68200 72.58300 1.000 19.48000 99 ASP E CA 1
ATOM 11062 C C . ASP E 2 100 ? 85.87000 40.87000 72.09500 1.000 15.01000 99 ASP E C 1
ATOM 11063 O O . ASP E 2 100 ? 86.29900 41.98700 71.79300 1.000 14.78000 99 ASP E O 1
ATOM 11068 N N . TRP E 2 101 ? 86.61700 39.76200 72.03500 1.000 11.28000 100 TRP E N 1
ATOM 11069 C CA . TRP E 2 101 ? 87.97400 39.80500 71.49700 1.000 20.53000 100 TRP E CA 1
ATOM 11070 C C . TRP E 2 101 ? 87.98100 40.31400 70.06600 1.000 19.31000 100 TRP E C 1
ATOM 11071 O O . TRP E 2 101 ? 88.85400 41.09800 69.67900 1.000 14.06000 100 TRP E O 1
ATOM 11082 N N . SER E 2 102 ? 87.02600 39.86300 69.25600 1.000 13.49000 101 SER E N 1
ATOM 11083 C CA . SER E 2 102 ? 87.09400 40.10800 67.82200 1.000 13.54000 101 SER E CA 1
ATOM 11084 C C . SER E 2 102 ? 86.76200 41.54300 67.44000 1.000 11.79000 101 SER E C 1
ATOM 11085 O O . SER E 2 102 ? 86.98400 41.91700 66.28400 1.000 17.76000 101 SER E O 1
ATOM 11088 N N . SER E 2 103 ? 86.24100 42.35500 68.36200 1.000 15.16000 102 SER E N 1
ATOM 11089 C CA . SER E 2 103 ? 85.88400 43.72300 68.00300 1.000 17.58000 102 SER E CA 1
ATOM 11090 C C . SER E 2 103 ? 87.09900 44.62100 67.82000 1.000 19.63000 102 SER E C 1
ATOM 11091 O O . SER E 2 103 ? 86.95000 45.73600 67.31000 1.000 21.01000 102 SER E O 1
ATOM 11094 N N . ARG E 2 104 ? 88.29000 44.16400 68.20800 1.000 15.90000 103 ARG E N 1
ATOM 11095 C CA A ARG E 2 104 ? 89.51000 44.95700 68.16200 0.140 13.18000 103 ARG E CA 1
ATOM 11096 C CA B ARG E 2 104 ? 89.48700 44.99200 68.10200 0.860 12.38000 103 ARG E CA 1
ATOM 11097 C C . ARG E 2 104 ? 90.60000 44.31300 67.31300 1.000 12.87000 103 ARG E C 1
ATOM 11098 O O . ARG E 2 104 ? 91.74200 44.79600 67.32300 1.000 11.21000 103 ARG E O 1
ATOM 11113 N N . LEU E 2 105 ? 90.29300 43.22600 66.60300 1.000 15.97000 104 LEU E N 1
ATOM 11114 C CA . LEU E 2 105 ? 91.31800 42.53000 65.83600 1.000 10.69000 104 LEU E CA 1
ATOM 11115 C C . LEU E 2 105 ? 91.83800 43.35800 64.66700 1.000 17.46000 104 LEU E C 1
ATOM 11116 O O . LEU E 2 105 ? 92.95600 43.11100 64.20400 1.000 16.47000 104 LEU E O 1
ATOM 11121 N N . HIS E 2 106 ? 91.06400 44.33400 64.17900 1.000 15.92000 105 HIS E N 1
ATOM 11122 C CA . HIS E 2 106 ? 91.55100 45.14800 63.07100 1.000 16.55000 105 HIS E CA 1
ATOM 11123 C C . HIS E 2 106 ? 92.68500 46.07300 63.50200 1.000 23.38000 105 HIS E C 1
ATOM 11124 O O . HIS E 2 106 ? 93.57600 46.36600 62.69500 1.000 21.09000 105 HIS E O 1
ATOM 11131 N N . TYR E 2 107 ? 92.69700 46.51100 64.76400 1.000 16.54000 106 TYR E N 1
ATOM 11132 C CA . TYR E 2 107 ? 93.85000 47.25400 65.26600 1.000 19.50000 106 TYR E CA 1
ATOM 11133 C C . TYR E 2 107 ? 95.08000 46.35700 65.36800 1.000 20.93000 106 TYR E C 1
ATOM 11134 O O . TYR E 2 107 ? 96.20200 46.79800 65.09200 1.000 19.19000 106 TYR E O 1
ATOM 11143 N N . VAL E 2 108 ? 94.89200 45.10000 65.78000 1.000 13.59000 107 VAL E N 1
ATOM 11144 C CA . VAL E 2 108 ? 96.01000 44.16200 65.82300 1.000 19.95000 107 VAL E CA 1
ATOM 11145 C C . VAL E 2 108 ? 96.53500 43.88400 64.41700 1.000 15.15000 107 VAL E C 1
ATOM 11146 O O . VAL E 2 108 ? 97.74500 43.74700 64.21200 1.000 15.62000 107 VAL E O 1
ATOM 11150 N N . ALA E 2 109 ? 95.63800 43.79400 63.42900 1.000 13.35000 108 ALA E N 1
ATOM 11151 C CA . ALA E 2 109 ? 96.07900 43.57100 62.05300 1.000 13.74000 108 ALA E CA 1
ATOM 11152 C C . ALA E 2 109 ? 96.88100 44.75400 61.52800 1.000 20.52000 108 ALA E C 1
ATOM 11153 O O . ALA E 2 109 ? 97.73200 44.58800 60.64700 1.000 24.23000 108 ALA E O 1
ATOM 11155 N N . LEU E 2 110 ? 96.60900 45.95300 62.04400 1.000 19.91000 109 LEU E N 1
ATOM 11156 C CA . LEU E 2 110 ? 97.41500 47.13300 61.76200 1.000 20.48000 109 LEU E CA 1
ATOM 11157 C C . LEU E 2 110 ? 98.81500 47.03400 62.35200 1.000 22.04000 109 LEU E C 1
ATOM 11158 O O . LEU E 2 110 ? 99.67900 47.84200 61.99700 1.000 24.08000 109 LEU E O 1
ATOM 11163 N N . GLY E 2 111 ? 99.04700 46.08200 63.24900 1.000 17.15000 110 GLY E N 1
ATOM 11164 C CA . GLY E 2 111 ? 100.30900 45.94500 63.93800 1.000 11.97000 110 GLY E CA 1
ATOM 11165 C C . GLY E 2 111 ? 100.31200 46.43300 65.36800 1.000 10.84000 110 GLY E C 1
ATOM 11166 O O . GLY E 2 111 ? 101.37600 46.43700 65.99500 1.000 19.76000 110 GLY E O 1
ATOM 11167 N N . TYR E 2 112 ? 99.15900 46.82600 65.91000 1.000 12.86000 111 TYR E N 1
ATOM 11168 C CA . TYR E 2 112 ? 99.08300 47.37500 67.26000 1.000 6.91000 111 TYR E CA 1
ATOM 11169 C C . TYR E 2 112 ? 98.89700 46.26600 68.28700 1.000 12.01000 111 TYR E C 1
ATOM 11170 O O . TYR E 2 112 ? 98.27900 45.23400 68.01500 1.000 17.21000 111 TYR E O 1
ATOM 11179 N N . THR E 2 113 ? 99.40800 46.50700 69.48500 1.000 12.12000 112 THR E N 1
ATOM 11180 C CA . THR E 2 113 ? 98.97700 45.78200 70.66900 1.000 14.48000 112 THR E CA 1
ATOM 11181 C C . THR E 2 113 ? 97.73800 46.46600 71.22600 1.000 13.05000 112 THR E C 1
ATOM 11182 O O . THR E 2 113 ? 97.63800 47.69600 71.21400 1.000 14.18000 112 THR E O 1
ATOM 11186 N N . VAL E 2 114 ? 96.77500 45.67300 71.67900 1.000 17.48000 113 VAL E N 1
ATOM 11187 C CA . VAL E 2 114 ? 95.55800 46.19900 72.28100 1.000 10.35000 113 VAL E CA 1
ATOM 11188 C C . VAL E 2 114 ? 95.44400 45.63200 73.69000 1.000 16.79000 113 VAL E C 1
ATOM 11189 O O . VAL E 2 114 ? 95.63100 44.42800 73.90000 1.000 20.00000 113 VAL E O 1
ATOM 11193 N N . ALA E 2 115 ? 95.20200 46.50900 74.65900 1.000 9.21000 114 ALA E N 1
ATOM 11194 C CA . ALA E 2 115 ? 94.95300 46.10400 76.03400 1.000 5.43000 114 ALA E CA 1
ATOM 11195 C C . ALA E 2 115 ? 93.63700 46.72000 76.47800 1.000 22.74000 114 ALA E C 1
ATOM 11196 O O . ALA E 2 115 ? 93.42800 47.92800 76.32200 1.000 16.65000 114 ALA E O 1
ATOM 11198 N N . ALA E 2 116 ? 92.75800 45.89700 77.04200 1.000 13.12000 115 ALA E N 1
ATOM 11199 C CA . ALA E 2 116 ? 91.42100 46.34100 77.41600 1.000 12.65000 115 ALA E CA 1
ATOM 11200 C C . ALA E 2 116 ? 91.19900 46.00700 78.87900 1.000 12.76000 115 ALA E C 1
ATOM 11201 O O . ALA E 2 116 ? 91.06100 44.83500 79.24200 1.000 14.14000 115 ALA E O 1
ATOM 11203 N N . LEU E 2 117 ? 91.14000 47.04300 79.70600 1.000 11.76000 116 LEU E N 1
ATOM 11204 C CA . LEU E 2 117 ? 91.00500 46.86000 81.13900 1.000 10.18000 116 LEU E CA 1
ATOM 11205 C C . LEU E 2 117 ? 89.58900 46.43200 81.48900 1.000 11.45000 116 LEU E C 1
ATOM 11206 O O . LEU E 2 117 ? 88.61800 46.90600 80.89600 1.000 14.83000 116 LEU E O 1
ATOM 11211 N N . ASP E 2 118 ? 89.48100 45.51800 82.45200 1.000 11.02000 117 ASP E N 1
ATOM 11212 C CA . ASP E 2 118 ? 88.23200 45.20200 83.13400 1.000 6.79000 117 ASP E CA 1
ATOM 11213 C C . ASP E 2 118 ? 88.20500 45.93200 84.47400 1.000 11.32000 117 ASP E C 1
ATOM 11214 O O . ASP E 2 118 ? 89.07500 45.71400 85.32400 1.000 8.07000 117 ASP E O 1
ATOM 11219 N N . CYS E 2 119 ? 87.21000 46.79200 84.65700 1.000 11.77000 118 CYS E N 1
ATOM 11220 C CA . CYS E 2 119 ? 87.10200 47.56600 85.88300 1.000 5.14000 118 CYS E CA 1
ATOM 11221 C C . CYS E 2 119 ? 86.72800 46.66700 87.06000 1.000 11.72000 118 CYS E C 1
ATOM 11222 O O . CYS E 2 119 ? 85.97700 45.69900 86.91300 1.000 16.42000 118 CYS E O 1
ATOM 11225 N N . ARG E 2 120 ? 87.27800 46.98500 88.23100 1.000 5.60000 119 ARG E N 1
ATOM 11226 C CA . ARG E 2 120 ? 87.03000 46.19600 89.43400 1.000 10.51000 119 ARG E CA 1
ATOM 11227 C C . ARG E 2 120 ? 85.54000 46.08100 89.72500 1.000 13.34000 119 ARG E C 1
ATOM 11228 O O . ARG E 2 120 ? 84.82400 47.08600 89.78100 1.000 14.16000 119 ARG E O 1
ATOM 11236 N N . GLY E 2 121 ? 85.08000 44.84900 89.92300 1.000 13.10000 120 GLY E N 1
ATOM 11237 C CA . GLY E 2 121 ? 83.72300 44.58900 90.34200 1.000 7.85000 120 GLY E CA 1
ATOM 11238 C C . GLY E 2 121 ? 82.67200 44.69200 89.26200 1.000 19.68000 120 GLY E C 1
ATOM 11239 O O . GLY E 2 121 ? 81.49500 44.44600 89.54900 1.000 12.92000 120 GLY E O 1
ATOM 11240 N N . GLN E 2 122 ? 83.04500 45.03900 88.03300 1.000 13.42000 121 GLN E N 1
ATOM 11241 C CA . GLN E 2 122 ? 82.05900 45.18200 86.97100 1.000 17.78000 121 GLN E CA 1
ATOM 11242 C C . GLN E 2 122 ? 81.92200 43.83500 86.25400 1.000 17.31000 121 GLN E C 1
ATOM 11243 O O . GLN E 2 122 ? 82.20300 42.78600 86.83900 1.000 17.53000 121 GLN E O 1
ATOM 11249 N N . ALA E 2 123 ? 81.46100 43.83200 85.00500 1.000 12.00000 122 ALA E N 1
ATOM 11250 C CA . ALA E 2 123 ? 81.04100 42.58100 84.38200 1.000 15.96000 122 ALA E CA 1
ATOM 11251 C C . ALA E 2 123 ? 82.20500 41.70000 83.93400 1.000 20.92000 122 ALA E C 1
ATOM 11252 O O . ALA E 2 123 ? 81.95700 40.63200 83.36600 1.000 27.18000 122 ALA E O 1
ATOM 11254 N N . GLY E 2 124 ? 83.44900 42.09900 84.17300 1.000 16.49000 123 GLY E N 1
ATOM 11255 C CA . GLY E 2 124 ? 84.61500 41.37800 83.69700 1.000 16.18000 123 GLY E CA 1
ATOM 11256 C C . GLY E 2 124 ? 85.24000 40.47100 84.73800 1.000 15.74000 123 GLY E C 1
ATOM 11257 O O . GLY E 2 124 ? 84.57900 40.00000 85.67100 1.000 17.19000 123 GLY E O 1
ATOM 11258 N N . LEU E 2 125 ? 86.54600 40.25000 84.59700 1.000 17.65000 124 LEU E N 1
ATOM 11259 C CA . LEU E 2 125 ? 87.27500 39.28400 85.41000 1.000 12.04000 124 LEU E CA 1
ATOM 11260 C C . LEU E 2 125 ? 87.96800 39.90900 86.61800 1.000 15.14000 124 LEU E C 1
ATOM 11261 O O . LEU E 2 125 ? 88.56200 39.17800 87.41500 1.000 16.66000 124 LEU E O 1
ATOM 11266 N N . SER E 2 126 ? 87.91600 41.23500 86.77300 1.000 5.42000 125 SER E N 1
ATOM 11267 C CA . SER E 2 126 ? 88.47300 41.90200 87.95100 1.000 8.20000 125 SER E CA 1
ATOM 11268 C C . SER E 2 126 ? 87.42900 41.85400 89.05600 1.000 15.10000 125 SER E C 1
ATOM 11269 O O . SER E 2 126 ? 86.46400 42.62100 89.04400 1.000 15.80000 125 SER E O 1
ATOM 11272 N N . VAL E 2 127 ? 87.61500 40.94600 90.01500 1.000 15.90000 126 VAL E N 1
ATOM 11273 C CA . VAL E 2 127 ? 86.62800 40.69200 91.05400 1.000 13.91000 126 VAL E CA 1
ATOM 11274 C C . VAL E 2 127 ? 87.17200 40.97600 92.45100 1.000 15.55000 126 VAL E C 1
ATOM 11275 O O . VAL E 2 127 ? 86.55600 40.57800 93.44300 1.000 16.09000 126 VAL E O 1
ATOM 11279 N N . GLY E 2 128 ? 88.31400 41.65200 92.55100 1.000 14.66000 127 GLY E N 1
ATOM 11280 C CA . GLY E 2 128 ? 88.90200 41.97300 93.84100 1.000 13.08000 127 GLY E CA 1
ATOM 11281 C C . GLY E 2 128 ? 88.45000 43.33600 94.32900 1.000 15.42000 127 GLY E C 1
ATOM 11282 O O . GLY E 2 128 ? 88.41500 44.30300 93.56300 1.000 16.58000 127 GLY E O 1
ATOM 11283 N N . GLU E 2 129 ? 88.08500 43.40400 95.60500 1.000 11.99000 128 GLU E N 1
ATOM 11284 C CA . GLU E 2 129 ? 87.52500 44.60300 96.21500 1.000 15.98000 128 GLU E CA 1
ATOM 11285 C C . GLU E 2 129 ? 88.48000 45.13500 97.27700 1.000 25.46000 128 GLU E C 1
ATOM 11286 O O . GLU E 2 129 ? 88.90200 44.38800 98.16600 1.000 33.28000 128 GLU E O 1
ATOM 11292 N N . ALA E 2 130 ? 88.84600 46.41200 97.16500 1.000 17.50000 129 ALA E N 1
ATOM 11293 C CA . ALA E 2 130 ? 89.60500 47.03800 98.23900 1.000 18.09000 129 ALA E CA 1
ATOM 11294 C C . ALA E 2 130 ? 88.65400 47.47500 99.35600 1.000 19.78000 129 ALA E C 1
ATOM 11295 O O . ALA E 2 130 ? 87.59700 48.04900 99.08000 1.000 18.42000 129 ALA E O 1
ATOM 11297 N N . PRO E 2 131 ? 89.00800 47.23100 100.61500 1.000 14.55000 130 PRO E N 1
ATOM 11298 C CA . PRO E 2 131 ? 88.09500 47.55200 101.72000 1.000 17.49000 130 PRO E CA 1
ATOM 11299 C C . PRO E 2 131 ? 88.00500 49.05100 101.99000 1.000 18.20000 130 PRO E C 1
ATOM 11300 O O . PRO E 2 131 ? 88.87100 49.84000 101.61200 1.000 17.09000 130 PRO E O 1
ATOM 11304 N N . VAL E 2 132 ? 86.91800 49.43700 102.66500 1.000 16.81000 131 VAL E N 1
ATOM 11305 C CA . VAL E 2 132 ? 86.70400 50.81000 103.10000 1.000 14.69000 131 VAL E CA 1
ATOM 11306 C C . VAL E 2 132 ? 86.34200 50.79800 104.58200 1.000 16.65000 131 VAL E C 1
ATOM 11307 O O . VAL E 2 132 ? 85.91600 49.78300 105.13600 1.000 16.77000 131 VAL E O 1
ATOM 11311 N N . GLU E 2 133 ? 86.52800 51.94900 105.23100 1.000 11.47000 132 GLU E N 1
ATOM 11312 C CA . GLU E 2 133 ? 86.13100 52.04900 106.63200 1.000 19.32000 132 GLU E CA 1
ATOM 11313 C C . GLU E 2 133 ? 84.61600 52.10800 106.76100 1.000 19.23000 132 GLU E C 1
ATOM 11314 O O . GLU E 2 133 ? 84.03200 51.44800 107.62800 1.000 23.17000 132 GLU E O 1
ATOM 11320 N N . ASN E 2 134 ? 83.96300 52.86100 105.87700 1.000 15.22000 133 ASN E N 1
ATOM 11321 C CA . ASN E 2 134 ? 82.53000 53.12600 105.94000 1.000 10.58000 133 ASN E CA 1
ATOM 11322 C C . ASN E 2 134 ? 81.91300 52.67900 104.62400 1.000 14.84000 133 ASN E C 1
ATOM 11323 O O . ASN E 2 134 ? 82.12200 53.31600 103.58600 1.000 9.87000 133 ASN E O 1
ATOM 11328 N N . TRP E 2 135 ? 81.14200 51.60100 104.67300 1.000 13.69000 134 TRP E N 1
ATOM 11329 C CA . TRP E 2 135 ? 80.52100 51.02800 103.48900 1.000 16.13000 134 TRP E CA 1
ATOM 11330 C C . TRP E 2 135 ? 79.08400 51.51900 103.36400 1.000 16.85000 134 TRP E C 1
ATOM 11331 O O . TRP E 2 135 ? 78.30100 51.42400 104.31600 1.000 17.55000 134 TRP E O 1
ATOM 11342 N N . SER E 2 136 ? 78.75400 52.06800 102.20100 1.000 10.55000 135 SER E N 1
ATOM 11343 C CA . SER E 2 136 ? 77.38000 52.36800 101.82800 1.000 7.53000 135 SER E CA 1
ATOM 11344 C C . SER E 2 136 ? 77.08200 51.68100 100.50600 1.000 13.73000 135 SER E C 1
ATOM 11345 O O . SER E 2 136 ? 77.82300 51.85400 99.53400 1.000 14.72000 135 SER E O 1
ATOM 11348 N N . MET E 2 137 ? 76.00100 50.90700 100.47200 1.000 17.39000 136 MET E N 1
ATOM 11349 C CA . MET E 2 137 ? 75.56600 50.24000 99.25300 1.000 15.66000 136 MET E CA 1
ATOM 11350 C C . MET E 2 137 ? 74.90300 51.20200 98.27100 1.000 22.71000 136 MET E C 1
ATOM 11351 O O . MET E 2 137 ? 74.47800 50.77700 97.19000 1.000 18.59000 136 MET E O 1
ATOM 11356 N N . ALA E 2 138 ? 74.77600 52.48100 98.63300 1.000 12.58000 137 ALA E N 1
ATOM 11357 C CA . ALA E 2 138 ? 74.01600 53.41000 97.80500 1.000 17.30000 137 ALA E CA 1
ATOM 11358 C C . ALA E 2 138 ? 74.71900 53.72600 96.49200 1.000 24.08000 137 ALA E C 1
ATOM 11359 O O . ALA E 2 138 ? 74.04900 53.95400 95.47800 1.000 26.41000 137 ALA E O 1
ATOM 11361 N N . SER E 2 139 ? 76.05200 53.73100 96.47700 1.000 23.35000 138 SER E N 1
ATOM 11362 C CA . SER E 2 139 ? 76.77200 54.26500 95.32500 1.000 20.19000 138 SER E CA 1
ATOM 11363 C C . SER E 2 139 ? 78.16500 53.66200 95.25800 1.000 25.55000 138 SER E C 1
ATOM 11364 O O . SER E 2 139 ? 78.93800 53.77900 96.21500 1.000 24.55000 138 SER E O 1
ATOM 11367 N N . TYR E 2 140 ? 78.49400 53.03700 94.12400 1.000 24.27000 139 TYR E N 1
ATOM 11368 C CA . TYR E 2 140 ? 79.88400 52.67300 93.87400 1.000 21.69000 139 TYR E CA 1
ATOM 11369 C C . TYR E 2 140 ? 80.73400 53.91000 93.62100 1.000 16.76000 139 TYR E C 1
ATOM 11370 O O . TYR E 2 140 ? 81.88900 53.97900 94.05800 1.000 20.53000 139 TYR E O 1
ATOM 11379 N N . LEU E 2 141 ? 80.18500 54.88400 92.89100 1.000 15.75000 140 LEU E N 1
ATOM 11380 C CA . LEU E 2 141 ? 80.94800 56.07900 92.54400 1.000 16.63000 140 LEU E CA 1
ATOM 11381 C C . LEU E 2 141 ? 81.42800 56.81600 93.78400 1.000 19.33000 140 LEU E C 1
ATOM 11382 O O . LEU E 2 141 ? 82.53700 57.36100 93.80000 1.000 13.15000 140 LEU E O 1
ATOM 11387 N N . LEU E 2 142 ? 80.62100 56.83200 94.84000 1.000 12.55000 141 LEU E N 1
ATOM 11388 C CA . LEU E 2 142 ? 80.98300 57.53600 96.06100 1.000 16.84000 141 LEU E CA 1
ATOM 11389 C C . LEU E 2 142 ? 81.55400 56.60700 97.12400 1.000 18.63000 141 LEU E C 1
ATOM 11390 O O . LEU E 2 142 ? 81.65300 57.00700 98.28800 1.000 16.25000 141 LEU E O 1
ATOM 11395 N N . ARG E 2 143 ? 81.91800 55.37700 96.75400 1.000 16.70000 142 ARG E N 1
ATOM 11396 C CA . ARG E 2 143 ? 82.49100 54.43100 97.70600 1.000 12.45000 142 ARG E CA 1
ATOM 11397 C C . ARG E 2 143 ? 83.79900 54.95900 98.28100 1.000 11.88000 142 ARG E C 1
ATOM 11398 O O . ARG E 2 143 ? 84.72900 55.29100 97.53900 1.000 10.31000 142 ARG E O 1
ATOM 11406 N N . GLY E 2 144 ? 83.87500 55.00200 99.61100 1.000 12.56000 143 GLY E N 1
ATOM 11407 C CA . GLY E 2 144 ? 85.02300 55.53900 100.31100 1.000 11.00000 143 GLY E CA 1
ATOM 11408 C C . GLY E 2 144 ? 84.90900 56.99900 100.70000 1.000 14.63000 143 GLY E C 1
ATOM 11409 O O . GLY E 2 144 ? 85.82900 57.52700 101.34100 1.000 15.89000 143 GLY E O 1
ATOM 11410 N N . ILE E 2 145 ? 83.79600 57.66000 100.36400 1.000 11.94000 144 ILE E N 1
ATOM 11411 C CA . ILE E 2 145 ? 83.67600 59.10100 100.56500 1.000 13.88000 144 ILE E CA 1
ATOM 11412 C C . ILE E 2 145 ? 83.62400 59.49100 102.03800 1.000 17.96000 144 ILE E C 1
ATOM 11413 O O . ILE E 2 145 ? 83.92500 60.64400 102.37300 1.000 13.93000 144 ILE E O 1
ATOM 11418 N N . ASP E 2 146 ? 83.25900 58.57100 102.93100 1.000 11.80000 145 ASP E N 1
ATOM 11419 C CA . ASP E 2 146 ? 83.09500 58.87600 104.34700 1.000 19.23000 145 ASP E CA 1
ATOM 11420 C C . ASP E 2 146 ? 84.27500 58.42900 105.20300 1.000 20.88000 145 ASP E C 1
ATOM 11421 O O . ASP E 2 146 ? 84.21200 58.54600 106.43100 1.000 25.23000 145 ASP E O 1
ATOM 11426 N N . ASP E 2 147 ? 85.35400 57.94700 104.59400 1.000 18.87000 146 ASP E N 1
ATOM 11427 C CA . ASP E 2 147 ? 86.50800 57.53600 105.37700 1.000 15.80000 146 ASP E CA 1
ATOM 11428 C C . ASP E 2 147 ? 87.24900 58.76600 105.90500 1.000 23.60000 146 ASP E C 1
ATOM 11429 O O . ASP E 2 147 ? 87.01700 59.90100 105.47400 1.000 17.86000 146 ASP E O 1
ATOM 11434 N N . ASP E 2 148 ? 88.15500 58.52300 106.85500 1.000 25.45000 147 ASP E N 1
ATOM 11435 C CA . ASP E 2 148 ? 88.84500 59.61800 107.53400 1.000 32.99000 147 ASP E CA 1
ATOM 11436 C C . ASP E 2 148 ? 89.65400 60.46300 106.55500 1.000 27.27000 147 ASP E C 1
ATOM 11437 O O . ASP E 2 148 ? 89.58700 61.69800 106.58200 1.000 25.38000 147 ASP E O 1
ATOM 11442 N N . ALA E 2 149 ? 90.44000 59.81900 105.70000 1.000 20.51000 148 ALA E N 1
ATOM 11443 C CA . ALA E 2 149 ? 91.15200 60.49200 104.62300 1.000 25.49000 148 ALA E CA 1
ATOM 11444 C C . ALA E 2 149 ? 90.52500 60.12900 103.28100 1.000 26.54000 148 ALA E C 1
ATOM 11445 O O . ALA E 2 149 ? 89.69900 59.21400 103.17600 1.000 21.58000 148 ALA E O 1
ATOM 11447 N N . ALA E 2 150 ? 90.91900 60.87200 102.24800 1.000 15.11000 149 ALA E N 1
ATOM 11448 C CA . ALA E 2 150 ? 90.35500 60.71000 100.91400 1.000 16.43000 149 ALA E CA 1
ATOM 11449 C C . ALA E 2 150 ? 91.11000 59.69300 100.06300 1.000 18.91000 149 ALA E C 1
ATOM 11450 O O . ALA E 2 150 ? 90.79900 59.54100 98.87700 1.000 21.07000 149 ALA E O 1
ATOM 11452 N N . ASP E 2 151 ? 92.06800 58.97700 100.63900 1.000 18.97000 150 ASP E N 1
ATOM 11453 C CA . ASP E 2 151 ? 92.87600 58.05200 99.85600 1.000 22.58000 150 ASP E CA 1
ATOM 11454 C C . ASP E 2 151 ? 92.18900 56.70600 99.64800 1.000 17.34000 150 ASP E C 1
ATOM 11455 O O . ASP E 2 151 ? 92.76300 55.83200 98.99100 1.000 19.60000 150 ASP E O 1
ATOM 11460 N N . ASN E 2 152 ? 90.99300 56.50800 100.19900 1.000 18.97000 151 ASN E N 1
ATOM 11461 C CA . ASN E 2 152 ? 90.27400 55.25200 100.04500 1.000 26.92000 151 ASN E CA 1
ATOM 11462 C C . ASN E 2 152 ? 89.14000 55.33200 99.02600 1.000 22.58000 151 ASN E C 1
ATOM 11463 O O . ASN E 2 152 ? 88.33000 54.40300 98.95000 1.000 22.69000 151 ASN E O 1
ATOM 11468 N N . LEU E 2 153 ? 89.06700 56.40500 98.23900 1.000 14.35000 152 LEU E N 1
ATOM 11469 C CA . LEU E 2 153 ? 88.01900 56.51500 97.22700 1.000 10.84000 152 LEU E CA 1
ATOM 11470 C C . LEU E 2 153 ? 88.14900 55.40500 96.19000 1.000 18.37000 152 LEU E C 1
ATOM 11471 O O . LEU E 2 153 ? 89.22800 55.18300 95.63200 1.000 17.63000 152 LEU E O 1
ATOM 11476 N N . ALA E 2 154 ? 87.03700 54.71500 95.91900 1.000 10.80000 153 ALA E N 1
ATOM 11477 C CA . ALA E 2 154 ? 87.07100 53.63800 94.93400 1.000 16.33000 153 ALA E CA 1
ATOM 11478 C C . ALA E 2 154 ? 87.50700 54.15600 93.56800 1.000 15.17000 153 ALA E C 1
ATOM 11479 O O . ALA E 2 154 ? 88.23800 53.47100 92.84200 1.000 10.85000 153 ALA E O 1
ATOM 11481 N N . LEU E 2 155 ? 87.08900 55.37600 93.21300 1.000 10.76000 154 LEU E N 1
ATOM 11482 C CA . LEU E 2 155 ? 87.47200 55.95200 91.92800 1.000 11.06000 154 LEU E CA 1
ATOM 11483 C C . LEU E 2 155 ? 88.98000 56.15000 91.82600 1.000 13.61000 154 LEU E C 1
ATOM 11484 O O . LEU E 2 155 ? 89.54600 56.03500 90.73300 1.000 13.70000 154 LEU E O 1
ATOM 11489 N N . ARG E 2 156 ? 89.64700 56.44500 92.94700 1.000 7.90000 155 ARG E N 1
ATOM 11490 C CA . ARG E 2 156 ? 91.09900 56.60500 92.93100 1.000 12.52000 155 ARG E CA 1
ATOM 11491 C C . ARG E 2 156 ? 91.80100 55.29000 92.60800 1.000 17.72000 155 ARG E C 1
ATOM 11492 O O . ARG E 2 156 ? 92.79200 55.27900 91.86900 1.000 14.66000 155 ARG E O 1
ATOM 11500 N N . HIS E 2 157 ? 91.31700 54.17600 93.16700 1.000 15.32000 156 HIS E N 1
ATOM 11501 C CA . HIS E 2 157 ? 91.85800 52.87100 92.79500 1.000 20.69000 156 HIS E CA 1
ATOM 11502 C C . HIS E 2 157 ? 91.64400 52.59600 91.31300 1.000 12.91000 156 HIS E C 1
ATOM 11503 O O . HIS E 2 157 ? 92.52700 52.05900 90.63600 1.000 12.95000 156 HIS E O 1
ATOM 11510 N N . LEU E 2 158 ? 90.46200 52.93100 90.79800 1.000 13.76000 157 LEU E N 1
ATOM 11511 C CA . LEU E 2 158 ? 90.17500 52.69900 89.38800 1.000 16.21000 157 LEU E CA 1
ATOM 11512 C C . LEU E 2 158 ? 91.08600 53.52900 88.48900 1.000 13.68000 157 LEU E C 1
ATOM 11513 O O . LEU E 2 158 ? 91.56600 53.04000 87.45900 1.000 14.96000 157 LEU E O 1
ATOM 11518 N N . PHE E 2 159 ? 91.29900 54.80000 88.83800 1.000 5.73000 158 PHE E N 1
ATOM 11519 C CA . PHE E 2 159 ? 92.17000 55.65600 88.03800 1.000 11.29000 158 PHE E CA 1
ATOM 11520 C C . PHE E 2 159 ? 93.60700 55.15300 88.05200 1.000 11.33000 158 PHE E C 1
ATOM 11521 O O . PHE E 2 159 ? 94.30200 55.21200 87.03200 1.000 8.47000 158 PHE E O 1
ATOM 11529 N N . LEU E 2 160 ? 94.08300 54.69200 89.21100 1.000 8.00000 159 LEU E N 1
ATOM 11530 C CA . LEU E 2 160 ? 95.43700 54.16400 89.29500 1.000 8.16000 159 LEU E CA 1
ATOM 11531 C C . LEU E 2 160 ? 95.58200 52.83600 88.56200 1.000 16.98000 159 LEU E C 1
ATOM 11532 O O . LEU E 2 160 ? 96.69400 52.49400 88.14200 1.000 19.08000 159 LEU E O 1
ATOM 11537 N N . ASP E 2 161 ? 94.49100 52.08100 88.40000 1.000 14.87000 160 ASP E N 1
ATOM 11538 C CA . ASP E 2 161 ? 94.54300 50.88500 87.56500 1.000 15.65000 160 ASP E CA 1
ATOM 11539 C C . ASP E 2 161 ? 94.87000 51.23800 86.11800 1.000 19.04000 160 ASP E C 1
ATOM 11540 O O . ASP E 2 161 ? 95.66200 50.54500 85.46700 1.000 17.18000 160 ASP E O 1
ATOM 11545 N N . THR E 2 162 ? 94.26100 52.30400 85.59000 1.000 14.75000 161 THR E N 1
ATOM 11546 C CA . THR E 2 162 ? 94.56400 52.71000 84.22000 1.000 15.50000 161 THR E CA 1
ATOM 11547 C C . THR E 2 162 ? 96.01300 53.15500 84.09600 1.000 22.42000 161 THR E C 1
ATOM 11548 O O . THR E 2 162 ? 96.67200 52.87200 83.08800 1.000 20.94000 161 THR E O 1
ATOM 11552 N N . ALA E 2 163 ? 96.53200 53.83800 85.11900 1.000 19.47000 162 ALA E N 1
ATOM 11553 C CA . ALA E 2 163 ? 97.93000 54.25200 85.09100 1.000 18.09000 162 ALA E CA 1
ATOM 11554 C C . ALA E 2 163 ? 98.85700 53.04800 85.03100 1.000 16.06000 162 ALA E C 1
ATOM 11555 O O . ALA E 2 163 ? 99.77900 53.00400 84.21000 1.000 18.60000 162 ALA E O 1
ATOM 11557 N N . ARG E 2 164 ? 98.60900 52.04500 85.87400 1.000 9.92000 163 ARG E N 1
ATOM 11558 C CA . ARG E 2 164 ? 99.46000 50.86100 85.86900 1.000 15.99000 163 ARG E CA 1
ATOM 11559 C C . ARG E 2 164 ? 99.35700 50.11800 84.54000 1.000 9.14000 163 ARG E C 1
ATOM 11560 O O . ARG E 2 164 ? 100.37300 49.69000 83.97800 1.000 18.12000 163 ARG E O 1
ATOM 11568 N N . LEU E 2 165 ? 98.13300 49.95500 84.02200 1.000 12.87000 164 LEU E N 1
ATOM 11569 C CA . LEU E 2 165 ? 97.95900 49.30500 82.72500 1.000 15.32000 164 LEU E CA 1
ATOM 11570 C C . LEU E 2 165 ? 98.74100 50.03500 81.64000 1.000 18.68000 164 LEU E C 1
ATOM 11571 O O . LEU E 2 165 ? 99.40400 49.40100 80.81000 1.000 18.86000 164 LEU E O 1
ATOM 11576 N N . ALA E 2 166 ? 98.67000 51.37000 81.62800 1.000 15.29000 165 ALA E N 1
ATOM 11577 C CA . ALA E 2 166 ? 99.46800 52.13900 80.67900 1.000 15.85000 165 ALA E CA 1
ATOM 11578 C C . ALA E 2 166 ? 100.95900 51.92600 80.92000 1.000 15.70000 165 ALA E C 1
ATOM 11579 O O . ALA E 2 166 ? 101.72500 51.72700 79.97100 1.000 14.55000 165 ALA E O 1
ATOM 11581 N N . GLN E 2 167 ? 101.38600 51.93000 82.18700 1.000 15.41000 166 GLN E N 1
ATOM 11582 C CA . GLN E 2 167 ? 102.79900 51.71800 82.49800 1.000 21.32000 166 GLN E CA 1
ATOM 11583 C C . GLN E 2 167 ? 103.28300 50.35100 82.03300 1.000 15.03000 166 GLN E C 1
ATOM 11584 O O . GLN E 2 167 ? 104.38900 50.23100 81.49600 1.000 25.51000 166 GLN E O 1
ATOM 11590 N N . ILE E 2 168 ? 102.47700 49.30700 82.23800 1.000 18.85000 167 ILE E N 1
ATOM 11591 C CA . ILE E 2 168 ? 102.87500 47.96100 81.82300 1.000 15.17000 167 ILE E CA 1
ATOM 11592 C C . ILE E 2 168 ? 103.01200 47.88600 80.30700 1.000 13.82000 167 ILE E C 1
ATOM 11593 O O . ILE E 2 168 ? 104.00900 47.37500 79.78000 1.000 17.72000 167 ILE E O 1
ATOM 11598 N N . VAL E 2 169 ? 102.02500 48.41900 79.58500 1.000 20.87000 168 VAL E N 1
ATOM 11599 C CA . VAL E 2 169 ? 102.03400 48.31700 78.12900 1.000 18.01000 168 VAL E CA 1
ATOM 11600 C C . VAL E 2 169 ? 103.15500 49.16800 77.55000 1.000 18.59000 168 VAL E C 1
ATOM 11601 O O . VAL E 2 169 ? 103.84000 48.76100 76.60300 1.000 26.36000 168 VAL E O 1
ATOM 11605 N N . LEU E 2 170 ? 103.36800 50.35900 78.11700 1.000 20.48000 169 LEU E N 1
ATOM 11606 C CA . LEU E 2 170 ? 104.45300 51.22200 77.66300 1.000 27.06000 169 LEU E CA 1
ATOM 11607 C C . LEU E 2 170 ? 105.80500 50.53500 77.83000 1.000 25.11000 169 LEU E C 1
ATOM 11608 O O . LEU E 2 170 ? 106.69600 50.68900 76.98900 1.000 18.76000 169 LEU E O 1
ATOM 11613 N N . ALA E 2 171 ? 105.96500 49.75000 78.89500 1.000 19.71000 170 ALA E N 1
ATOM 11614 C CA . ALA E 2 171 ? 107.22900 49.08000 79.18000 1.000 21.03000 170 ALA E CA 1
ATOM 11615 C C . ALA E 2 171 ? 107.44600 47.80800 78.36500 1.000 29.62000 170 ALA E C 1
ATOM 11616 O O . ALA E 2 171 ? 108.53300 47.22300 78.44700 1.000 34.68000 170 ALA E O 1
ATOM 11618 N N . MET E 2 172 ? 106.45100 47.35300 77.60400 1.000 26.50000 171 MET E N 1
ATOM 11619 C CA . MET E 2 172 ? 106.61000 46.13600 76.81500 1.000 26.70000 171 MET E CA 1
ATOM 11620 C C . MET E 2 172 ? 107.69700 46.30200 75.75800 1.000 30.90000 171 MET E C 1
ATOM 11621 O O . MET E 2 172 ? 107.86000 47.37600 75.17200 1.000 36.73000 171 MET E O 1
ATOM 11626 N N . ASP E 2 173 ? 108.44200 45.21500 75.52400 1.000 28.70000 172 ASP E N 1
ATOM 11627 C CA . ASP E 2 173 ? 109.62900 45.26600 74.67000 1.000 30.72000 172 ASP E CA 1
ATOM 11628 C C . ASP E 2 173 ? 109.29600 45.70000 73.24600 1.000 26.42000 172 ASP E C 1
ATOM 11629 O O . ASP E 2 173 ? 110.04100 46.47600 72.63800 1.000 35.42000 172 ASP E O 1
ATOM 11634 N N . ASP E 2 174 ? 108.19000 45.21000 72.69300 1.000 29.96000 173 ASP E N 1
ATOM 11635 C CA . ASP E 2 174 ? 107.83000 45.49500 71.31200 1.000 37.95000 173 ASP E CA 1
ATOM 11636 C C . ASP E 2 174 ? 106.84100 46.65400 71.17900 1.000 30.52000 173 ASP E C 1
ATOM 11637 O O . ASP E 2 174 ? 106.22700 46.81000 70.11900 1.000 27.95000 173 ASP E O 1
ATOM 11642 N N . VAL E 2 175 ? 106.67300 47.46600 72.22200 1.000 20.79000 174 VAL E N 1
ATOM 11643 C CA . VAL E 2 175 ? 105.77400 48.61800 72.18600 1.000 10.75000 174 VAL E CA 1
ATOM 11644 C C . VAL E 2 175 ? 106.61200 49.89200 72.22100 1.000 14.31000 174 VAL E C 1
ATOM 11645 O O . VAL E 2 175 ? 107.39400 50.10800 73.15800 1.000 17.50000 174 VAL E O 1
ATOM 11649 N N . ASP E 2 176 ? 106.43600 50.73700 71.21500 1.000 21.07000 175 ASP E N 1
ATOM 11650 C CA . ASP E 2 176 ? 107.07700 52.04700 71.17800 1.000 23.20000 175 ASP E CA 1
ATOM 11651 C C . ASP E 2 176 ? 106.42600 52.95000 72.21700 1.000 21.50000 175 ASP E C 1
ATOM 11652 O O . ASP E 2 176 ? 105.24400 53.29000 72.06800 1.000 14.99000 175 ASP E O 1
ATOM 11657 N N . PRO E 2 177 ? 107.13900 53.36400 73.26800 1.000 13.71000 176 PRO E N 1
ATOM 11658 C CA . PRO E 2 177 ? 106.49000 54.13300 74.34300 1.000 22.42000 176 PRO E CA 1
ATOM 11659 C C . PRO E 2 177 ? 105.98700 55.49700 73.90500 1.000 25.59000 176 PRO E C 1
ATOM 11660 O O . PRO E 2 177 ? 105.25700 56.14500 74.66500 1.000 33.17000 176 PRO E O 1
ATOM 11664 N N . ASP E 2 178 ? 106.35400 55.95600 72.71800 1.000 14.28000 177 ASP E N 1
ATOM 11665 C CA . ASP E 2 178 ? 105.92700 57.24800 72.21300 1.000 12.42000 177 ASP E CA 1
ATOM 11666 C C . ASP E 2 178 ? 104.72100 57.14700 71.29000 1.000 19.86000 177 ASP E C 1
ATOM 11667 O O . ASP E 2 178 ? 104.25700 58.17200 70.78000 1.000 21.38000 177 ASP E O 1
ATOM 11672 N N . ARG E 2 179 ? 104.21100 55.94000 71.05000 1.000 13.75000 178 ARG E N 1
ATOM 11673 C CA . ARG E 2 179 ? 103.09900 55.72200 70.13000 1.000 13.96000 178 ARG E CA 1
ATOM 11674 C C . ARG E 2 179 ? 102.03300 54.84900 70.79900 1.000 18.01000 178 ARG E C 1
ATOM 11675 O O . ARG E 2 179 ? 101.73200 53.74500 70.35300 1.000 19.85000 178 ARG E O 1
ATOM 11683 N N . VAL E 2 180 ? 101.44600 55.35300 71.88400 1.000 14.28000 179 VAL E N 1
ATOM 11684 C CA . VAL E 2 180 ? 100.37600 54.65600 72.58600 1.000 13.99000 179 VAL E CA 1
ATOM 11685 C C . VAL E 2 180 ? 99.16900 55.57900 72.69800 1.000 15.77000 179 VAL E C 1
ATOM 11686 O O . VAL E 2 180 ? 99.30600 56.76900 73.01200 1.000 12.55000 179 VAL E O 1
ATOM 11690 N N . ALA E 2 181 ? 97.98600 55.01600 72.46700 1.000 8.24000 180 ALA E N 1
ATOM 11691 C CA . ALA E 2 181 ? 96.73200 55.74900 72.49800 1.000 15.79000 180 ALA E CA 1
ATOM 11692 C C . ALA E 2 181 ? 95.77400 55.12300 73.50200 1.000 10.90000 180 ALA E C 1
ATOM 11693 O O . ALA E 2 181 ? 95.94800 53.98100 73.93800 1.000 9.02000 180 ALA E O 1
ATOM 11695 N N . ALA E 2 182 ? 94.74500 55.89300 73.84900 1.000 12.28000 181 ALA E N 1
ATOM 11696 C CA . ALA E 2 182 ? 93.67500 55.43200 74.71600 1.000 10.15000 181 ALA E CA 1
ATOM 11697 C C . ALA E 2 182 ? 92.34600 55.86300 74.11900 1.000 10.71000 181 ALA E C 1
ATOM 11698 O O . ALA E 2 182 ? 92.24700 56.92300 73.49800 1.000 9.64000 181 ALA E O 1
ATOM 11700 N N . THR E 2 183 ? 91.32200 55.03700 74.31600 1.000 11.36000 182 THR E N 1
ATOM 11701 C CA . THR E 2 183 ? 90.00100 55.35200 73.78800 1.000 11.96000 182 THR E CA 1
ATOM 11702 C C . THR E 2 183 ? 88.95600 54.58600 74.58400 1.000 10.80000 182 THR E C 1
ATOM 11703 O O . THR E 2 183 ? 89.24200 53.54400 75.18300 1.000 13.19000 182 THR E O 1
ATOM 11707 N N . GLY E 2 184 ? 87.73400 55.11500 74.57500 1.000 8.85000 183 GLY E N 1
ATOM 11708 C CA . GLY E 2 184 ? 86.63900 54.49200 75.28900 1.000 17.52000 183 GLY E CA 1
ATOM 11709 C C . GLY E 2 184 ? 85.37400 55.32500 75.29800 1.000 16.53000 183 GLY E C 1
ATOM 11710 O O . GLY E 2 184 ? 85.42200 56.53800 75.07000 1.000 11.36000 183 GLY E O 1
ATOM 11711 N N . TYR E 2 185 ? 84.24400 54.68100 75.58600 1.000 13.16000 184 TYR E N 1
ATOM 11712 C CA . TYR E 2 185 ? 82.93300 55.31300 75.61900 1.000 12.93000 184 TYR E CA 1
ATOM 11713 C C . TYR E 2 185 ? 82.45700 55.47200 77.05800 1.000 14.69000 184 TYR E C 1
ATOM 11714 O O . TYR E 2 185 ? 82.60400 54.55400 77.87100 1.000 14.68000 184 TYR E O 1
ATOM 11723 N N . SER E 2 186 ? 81.86600 56.63400 77.35700 1.000 13.59000 185 SER E N 1
ATOM 11724 C CA . SER E 2 186 ? 81.16300 56.90700 78.61900 1.000 14.99000 185 SER E CA 1
ATOM 11725 C C . SER E 2 186 ? 82.14200 56.76200 79.77900 1.000 16.88000 185 SER E C 1
ATOM 11726 O O . SER E 2 186 ? 83.09500 57.55700 79.85200 1.000 15.93000 185 SER E O 1
ATOM 11729 N N . GLN E 2 187 ? 81.95600 55.80600 80.70200 1.000 16.61000 186 GLN E N 1
ATOM 11730 C CA . GLN E 2 187 ? 82.96700 55.57000 81.72800 1.000 16.64000 186 GLN E CA 1
ATOM 11731 C C . GLN E 2 187 ? 84.33700 55.37300 81.09700 1.000 13.12000 186 GLN E C 1
ATOM 11732 O O . GLN E 2 187 ? 85.33900 55.90400 81.58900 1.000 9.71000 186 GLN E O 1
ATOM 11738 N N . GLY E 2 188 ? 84.38700 54.65600 79.97000 1.000 9.30000 187 GLY E N 1
ATOM 11739 C CA . GLY E 2 188 ? 85.64400 54.47500 79.26500 1.000 15.23000 187 GLY E CA 1
ATOM 11740 C C . GLY E 2 188 ? 86.21400 55.76400 78.70700 1.000 11.36000 187 GLY E C 1
ATOM 11741 O O . GLY E 2 188 ? 87.42400 55.86200 78.48200 1.000 13.74000 187 GLY E O 1
ATOM 11742 N N . GLY E 2 189 ? 85.35300 56.74700 78.43000 1.000 19.20000 188 GLY E N 1
ATOM 11743 C CA . GLY E 2 189 ? 85.83800 58.05600 78.02000 1.000 10.89000 188 GLY E CA 1
ATOM 11744 C C . GLY E 2 189 ? 86.49000 58.81500 79.15900 1.000 11.84000 188 GLY E C 1
ATOM 11745 O O . GLY E 2 189 ? 87.51800 59.47100 78.97300 1.000 10.72000 188 GLY E O 1
ATOM 11746 N N . GLY E 2 190 ? 85.89100 58.75400 80.35000 1.000 15.48000 189 GLY E N 1
ATOM 11747 C CA . GLY E 2 190 ? 86.51300 59.37800 81.50600 1.000 12.04000 189 GLY E CA 1
ATOM 11748 C C . GLY E 2 190 ? 87.80400 58.68900 81.89800 1.000 11.40000 189 GLY E C 1
ATOM 11749 O O . GLY E 2 190 ? 88.78900 59.34700 82.25000 1.000 13.35000 189 GLY E O 1
ATOM 11750 N N . LEU E 2 191 ? 87.82300 57.35300 81.82500 1.000 11.66000 190 LEU E N 1
ATOM 11751 C CA . LEU E 2 191 ? 89.04300 56.61200 82.11200 1.000 10.86000 190 LEU E CA 1
ATOM 11752 C C . LEU E 2 191 ? 90.11200 56.88600 81.06200 1.000 9.16000 190 LEU E C 1
ATOM 11753 O O . LEU E 2 191 ? 91.30500 56.88800 81.38300 1.000 11.13000 190 LEU E O 1
ATOM 11758 N N . THR E 2 192 ? 89.70500 57.11900 79.80900 1.000 10.76000 191 THR E N 1
ATOM 11759 C CA . THR E 2 192 ? 90.66700 57.50700 78.78300 1.000 11.88000 191 THR E CA 1
ATOM 11760 C C . THR E 2 192 ? 91.40400 58.77300 79.18900 1.000 13.56000 191 THR E C 1
ATOM 11761 O O . THR E 2 192 ? 92.63000 58.84100 79.09400 1.000 13.32000 191 THR E O 1
ATOM 11765 N N . LEU E 2 193 ? 90.67100 59.77200 79.68600 1.000 18.70000 192 LEU E N 1
ATOM 11766 C CA . LEU E 2 193 ? 91.29200 61.03700 80.06300 1.000 13.97000 192 LEU E CA 1
ATOM 11767 C C . LEU E 2 193 ? 92.10200 60.90200 81.34600 1.000 10.00000 192 LEU E C 1
ATOM 11768 O O . LEU E 2 193 ? 93.20600 61.44800 81.44500 1.000 15.08000 192 LEU E O 1
ATOM 11773 N N . ALA E 2 194 ? 91.58300 60.16600 82.33200 1.000 14.47000 193 ALA E N 1
ATOM 11774 C CA . ALA E 2 194 ? 92.34700 59.92000 83.55200 1.000 12.71000 193 ALA E CA 1
ATOM 11775 C C . ALA E 2 194 ? 93.65800 59.20600 83.24400 1.000 12.08000 193 ALA E C 1
ATOM 11776 O O . ALA E 2 194 ? 94.70200 59.52800 83.82300 1.000 15.92000 193 ALA E O 1
ATOM 11778 N N . CYS E 2 195 ? 93.61900 58.24300 82.32000 1.000 17.68000 194 CYS E N 1
ATOM 11779 C CA . CYS E 2 195 ? 94.81900 57.51200 81.92900 1.000 10.68000 194 CYS E CA 1
ATOM 11780 C C . CYS E 2 195 ? 95.84600 58.43100 81.27100 1.000 13.17000 194 CYS E C 1
ATOM 11781 O O . CYS E 2 195 ? 97.02000 58.44100 81.65500 1.000 12.16000 194 CYS E O 1
ATOM 11784 N N . ALA E 2 196 ? 95.41900 59.22400 80.28700 1.000 16.54000 195 ALA E N 1
ATOM 11785 C CA . ALA E 2 196 ? 96.34600 60.13900 79.62700 1.000 9.90000 195 ALA E CA 1
ATOM 11786 C C . ALA E 2 196 ? 96.85400 61.23200 80.56100 1.000 8.89000 195 ALA E C 1
ATOM 11787 O O . ALA E 2 196 ? 97.85600 61.87900 80.24300 1.000 14.45000 195 ALA E O 1
ATOM 11789 N N . ALA E 2 197 ? 96.18300 61.46600 81.69300 1.000 12.76000 196 ALA E N 1
ATOM 11790 C CA . ALA E 2 197 ? 96.66000 62.45600 82.65400 1.000 12.17000 196 ALA E CA 1
ATOM 11791 C C . ALA E 2 197 ? 97.69700 61.86600 83.60400 1.000 17.16000 196 ALA E C 1
ATOM 11792 O O . ALA E 2 197 ? 98.71400 62.50800 83.90000 1.000 17.69000 196 ALA E O 1
ATOM 11794 N N . LEU E 2 198 ? 97.46400 60.64300 84.07800 1.000 16.97000 197 LEU E N 1
ATOM 11795 C CA . LEU E 2 198 ? 98.37600 60.00200 85.01300 1.000 12.67000 197 LEU E CA 1
ATOM 11796 C C . LEU E 2 198 ? 99.54000 59.32000 84.30800 1.000 22.89000 197 LEU E C 1
ATOM 11797 O O . LEU E 2 198 ? 100.55300 59.02600 84.95100 1.000 21.98000 197 LEU E O 1
ATOM 11802 N N . GLU E 2 199 ? 99.42800 59.08100 83.00400 1.000 19.65000 198 GLU E N 1
ATOM 11803 C CA . GLU E 2 199 ? 100.55100 58.64600 82.17600 1.000 10.82000 198 GLU E CA 1
ATOM 11804 C C . GLU E 2 199 ? 100.67500 59.62500 81.01700 1.000 11.98000 198 GLU E C 1
ATOM 11805 O O . GLU E 2 199 ? 100.19700 59.35700 79.90600 1.000 18.12000 198 GLU E O 1
ATOM 11811 N N . PRO E 2 200 ? 101.32400 60.77400 81.23800 1.000 20.38000 199 PRO E N 1
ATOM 11812 C CA . PRO E 2 200 ? 101.32800 61.82900 80.20700 1.000 24.57000 199 PRO E CA 1
ATOM 11813 C C . PRO E 2 200 ? 102.06100 61.45000 78.92900 1.000 23.90000 199 PRO E C 1
ATOM 11814 O O . PRO E 2 200 ? 101.94600 62.18400 77.93900 1.000 19.34000 199 PRO E O 1
ATOM 11818 N N . ARG E 2 201 ? 102.79200 60.33300 78.90300 1.000 19.12000 200 ARG E N 1
ATOM 11819 C CA . ARG E 2 201 ? 103.40900 59.88000 77.66200 1.000 16.68000 200 ARG E CA 1
ATOM 11820 C C . ARG E 2 201 ? 102.39300 59.41800 76.62000 1.000 19.14000 200 ARG E C 1
ATOM 11821 O O . ARG E 2 201 ? 102.76400 59.29100 75.44800 1.000 12.31000 200 ARG E O 1
ATOM 11829 N N . ILE E 2 202 ? 101.13900 59.16000 77.01200 1.000 13.97000 201 ILE E N 1
ATOM 11830 C CA . ILE E 2 202 ? 100.11200 58.77200 76.04700 1.000 15.22000 201 ILE E CA 1
ATOM 11831 C C . ILE E 2 202 ? 100.03400 59.82000 74.94700 1.000 12.39000 201 ILE E C 1
ATOM 11832 O O . ILE E 2 202 ? 99.97200 61.02500 75.21800 1.000 16.32000 201 ILE E O 1
ATOM 11837 N N . ARG E 2 203 ? 100.02100 59.36200 73.69700 1.000 14.46000 202 ARG E N 1
ATOM 11838 C CA . ARG E 2 203 ? 100.14800 60.23500 72.53600 1.000 12.39000 202 ARG E CA 1
ATOM 11839 C C . ARG E 2 203 ? 98.80000 60.72300 72.00100 1.000 17.29000 202 ARG E C 1
ATOM 11840 O O . ARG E 2 203 ? 98.64500 61.91200 71.69800 1.000 13.14000 202 ARG E O 1
ATOM 11848 N N . LEU E 2 204 ? 97.82200 59.82900 71.85600 1.000 10.07000 203 LEU E N 1
ATOM 11849 C CA . LEU E 2 204 ? 96.50000 60.20400 71.36600 1.000 15.73000 203 LEU E CA 1
ATOM 11850 C C . LEU E 2 204 ? 95.42400 59.67100 72.30400 1.000 14.82000 203 LEU E C 1
ATOM 11851 O O . LEU E 2 204 ? 95.56500 58.58800 72.88000 1.000 12.20000 203 LEU E O 1
ATOM 11856 N N . ALA E 2 205 ? 94.32500 60.41900 72.41600 1.000 8.63000 204 ALA E N 1
ATOM 11857 C CA . ALA E 2 205 ? 93.20300 60.02000 73.26000 1.000 11.70000 204 ALA E CA 1
ATOM 11858 C C . ALA E 2 205 ? 91.89600 60.34600 72.55500 1.000 12.58000 204 ALA E C 1
ATOM 11859 O O . ALA E 2 205 ? 91.71200 61.46300 72.06500 1.000 12.73000 204 ALA E O 1
ATOM 11861 N N . ALA E 2 206 ? 90.97600 59.38200 72.53000 1.000 16.04000 205 ALA E N 1
ATOM 11862 C CA . ALA E 2 206 ? 89.70700 59.51900 71.81200 1.000 9.36000 205 ALA E CA 1
ATOM 11863 C C . ALA E 2 206 ? 88.54900 59.11000 72.71300 1.000 13.36000 205 ALA E C 1
ATOM 11864 O O . ALA E 2 206 ? 88.01700 57.99600 72.60200 1.000 15.00000 205 ALA E O 1
ATOM 11866 N N . PRO E 2 207 ? 88.13500 59.98600 73.62100 1.000 14.34000 206 PRO E N 1
ATOM 11867 C CA . PRO E 2 207 ? 86.96300 59.69400 74.45000 1.000 6.33000 206 PRO E CA 1
ATOM 11868 C C . PRO E 2 207 ? 85.66200 60.02500 73.73500 1.000 11.36000 206 PRO E C 1
ATOM 11869 O O . PRO E 2 207 ? 85.57900 60.96000 72.93400 1.000 9.43000 206 PRO E O 1
ATOM 11873 N N . VAL E 2 208 ? 84.62900 59.24900 74.05500 1.000 5.01000 207 VAL E N 1
ATOM 11874 C CA . VAL E 2 208 ? 83.27400 59.48000 73.56400 1.000 6.21000 207 VAL E CA 1
ATOM 11875 C C . VAL E 2 208 ? 82.37700 59.70200 74.77300 1.000 7.21000 207 VAL E C 1
ATOM 11876 O O . VAL E 2 208 ? 82.43000 58.92400 75.73300 1.000 6.68000 207 VAL E O 1
ATOM 11880 N N . TYR E 2 209 ? 81.56500 60.77600 74.72100 1.000 11.30000 208 TYR E N 1
ATOM 11881 C CA . TYR E 2 209 ? 80.78900 61.36800 75.81300 1.000 9.68000 208 TYR E CA 1
ATOM 11882 C C . TYR E 2 209 ? 81.29900 60.94000 77.18300 1.000 4.82000 208 TYR E C 1
ATOM 11883 O O . TYR E 2 209 ? 80.68800 60.09000 77.84000 1.000 14.03000 208 TYR E O 1
ATOM 11892 N N . PRO E 2 210 ? 82.40500 61.51900 77.64500 1.000 15.53000 209 PRO E N 1
ATOM 11893 C CA . PRO E 2 210 ? 83.04700 61.01900 78.86500 1.000 14.48000 209 PRO E CA 1
ATOM 11894 C C . PRO E 2 210 ? 82.17200 61.17900 80.10200 1.000 19.87000 209 PRO E C 1
ATOM 11895 O O . PRO E 2 210 ? 81.50200 62.19600 80.30100 1.000 15.46000 209 PRO E O 1
ATOM 11899 N N . PHE E 2 211 ? 82.22500 60.16300 80.94700 1.000 18.07000 210 PHE E N 1
ATOM 11900 C CA . PHE E 2 211 ? 81.57900 60.11400 82.24500 1.000 15.81000 210 PHE E CA 1
ATOM 11901 C C . PHE E 2 211 ? 82.61600 60.48300 83.30600 1.000 18.74000 210 PHE E C 1
ATOM 11902 O O . PHE E 2 211 ? 83.80600 60.60500 83.01500 1.000 24.55000 210 PHE E O 1
ATOM 11910 N N . LEU E 2 212 ? 82.14500 60.70900 84.53600 1.000 19.49000 211 LEU E N 1
ATOM 11911 C CA . LEU E 2 212 ? 82.99300 61.01600 85.69600 1.000 15.44000 211 LEU E CA 1
ATOM 11912 C C . LEU E 2 212 ? 83.57500 62.43100 85.65000 1.000 18.48000 211 LEU E C 1
ATOM 11913 O O . LEU E 2 212 ? 84.68700 62.66800 86.12900 1.000 18.42000 211 LEU E O 1
ATOM 11918 N N . CYS E 2 213 ? 82.83500 63.39100 85.10300 1.000 19.37000 212 CYS E N 1
ATOM 11919 C CA . CYS E 2 213 ? 83.24200 64.79000 85.10200 1.000 24.52000 212 CYS E CA 1
ATOM 11920 C C . CYS E 2 213 ? 82.17900 65.63800 85.78700 1.000 23.05000 212 CYS E C 1
ATOM 11921 O O . CYS E 2 213 ? 80.97900 65.39700 85.61500 1.000 20.72000 212 CYS E O 1
ATOM 11924 N N . ASP E 2 214 ? 82.62600 66.63700 86.55200 1.000 17.63000 213 ASP E N 1
ATOM 11925 C CA . ASP E 2 214 ? 81.75800 67.71700 87.02800 1.000 10.95000 213 ASP E CA 1
ATOM 11926 C C . ASP E 2 214 ? 80.56800 67.16600 87.81900 1.000 7.63000 213 ASP E C 1
ATOM 11927 O O . ASP E 2 214 ? 79.40500 67.41800 87.50500 1.000 8.73000 213 ASP E O 1
ATOM 11932 N N . PHE E 2 215 ? 80.89500 66.39000 88.85800 1.000 15.69000 214 PHE E N 1
ATOM 11933 C CA . PHE E 2 215 ? 79.87900 65.71000 89.66200 1.000 11.05000 214 PHE E CA 1
ATOM 11934 C C . PHE E 2 215 ? 78.83300 66.67600 90.20200 1.000 12.61000 214 PHE E C 1
ATOM 11935 O O . PHE E 2 215 ? 77.63800 66.35800 90.22500 1.000 12.31000 214 PHE E O 1
ATOM 11943 N N . ARG E 2 216 ? 79.26600 67.84900 90.67700 1.000 5.00000 215 ARG E N 1
ATOM 11944 C CA . ARG E 2 216 ? 78.32000 68.79200 91.26500 1.000 10.02000 215 ARG E CA 1
ATOM 11945 C C . ARG E 2 216 ? 77.34400 69.31700 90.22300 1.000 12.76000 215 ARG E C 1
ATOM 11946 O O . ARG E 2 216 ? 76.14000 69.41700 90.48800 1.000 10.93000 215 ARG E O 1
ATOM 11954 N N . ARG E 2 217 ? 77.83800 69.65400 89.03100 1.000 11.38000 216 ARG E N 1
ATOM 11955 C CA . ARG E 2 217 ? 76.93100 70.06800 87.96600 1.000 14.18000 216 ARG E CA 1
ATOM 11956 C C . ARG E 2 217 ? 75.92000 68.97100 87.64800 1.000 15.25000 216 ARG E C 1
ATOM 11957 O O . ARG E 2 217 ? 74.73100 69.24800 87.44200 1.000 16.78000 216 ARG E O 1
ATOM 11965 N N . ALA E 2 218 ? 76.38200 67.71700 87.59500 1.000 12.37000 217 ALA E N 1
ATOM 11966 C CA . ALA E 2 218 ? 75.48800 66.60100 87.31400 1.000 16.95000 217 ALA E CA 1
ATOM 11967 C C . ALA E 2 218 ? 74.39000 66.50500 88.36200 1.000 18.28000 217 ALA E C 1
ATOM 11968 O O . ALA E 2 218 ? 73.21700 66.32700 88.02600 1.000 12.88000 217 ALA E O 1
ATOM 11970 N N . TRP E 2 219 ? 74.75400 66.62600 89.64100 1.000 10.54000 218 TRP E N 1
ATOM 11971 C CA . TRP E 2 219 ? 73.75200 66.55700 90.69900 1.000 11.60000 218 TRP E CA 1
ATOM 11972 C C . TRP E 2 219 ? 72.77300 67.72500 90.61700 1.000 10.43000 218 TRP E C 1
ATOM 11973 O O . TRP E 2 219 ? 71.57500 67.56000 90.86800 1.000 15.85000 218 TRP E O 1
ATOM 11984 N N . GLU E 2 220 ? 73.26300 68.91300 90.25700 1.000 11.54000 219 GLU E N 1
ATOM 11985 C CA . GLU E 2 220 ? 72.41300 70.09800 90.23100 1.000 19.20000 219 GLU E CA 1
ATOM 11986 C C . GLU E 2 220 ? 71.36100 70.03800 89.13300 1.000 18.28000 219 GLU E C 1
ATOM 11987 O O . GLU E 2 220 ? 70.35600 70.74800 89.21800 1.000 19.97000 219 GLU E O 1
ATOM 11993 N N . MET E 2 221 ? 71.57100 69.21800 88.11100 1.000 10.16000 220 MET E N 1
ATOM 11994 C CA . MET E 2 221 ? 70.65700 69.13900 86.98700 1.000 17.80000 220 MET E CA 1
ATOM 11995 C C . MET E 2 221 ? 69.50700 68.18800 87.30000 1.000 25.27000 220 MET E C 1
ATOM 11996 O O . MET E 2 221 ? 69.55400 67.40100 88.25100 1.000 32.27000 220 MET E O 1
ATOM 12001 N N . ASP E 2 222 ? 68.46300 68.27600 86.48000 1.000 20.57000 221 ASP E N 1
ATOM 12002 C CA . ASP E 2 222 ? 67.30700 67.39200 86.59000 1.000 51.38000 221 ASP E CA 1
ATOM 12003 C C . ASP E 2 222 ? 67.74900 65.93400 86.51800 1.000 51.71000 221 ASP E C 1
ATOM 12004 O O . ASP E 2 222 ? 67.82500 65.25500 87.54700 1.000 53.38000 221 ASP E O 1
ATOM 12009 N N . LEU E 2 223 ? 68.04100 65.45500 85.30700 1.000 48.58000 222 LEU E N 1
ATOM 12010 C CA . LEU E 2 223 ? 68.62600 64.13600 85.08500 1.000 35.10000 222 LEU E CA 1
ATOM 12011 C C . LEU E 2 223 ? 67.81000 63.03500 85.75200 1.000 42.01000 222 LEU E C 1
ATOM 12012 O O . LEU E 2 223 ? 68.15800 62.56400 86.83900 1.000 44.38000 222 LEU E O 1
ATOM 12017 N N . GLU E 2 224 ? 66.72600 62.61500 85.09700 1.000 48.11000 223 GLU E N 1
ATOM 12018 C CA . GLU E 2 224 ? 65.85100 61.59900 85.67500 1.000 51.43000 223 GLU E CA 1
ATOM 12019 C C . GLU E 2 224 ? 66.54400 60.24500 85.76400 1.000 44.16000 223 GLU E C 1
ATOM 12020 O O . GLU E 2 224 ? 66.31800 59.48900 86.71500 1.000 41.70000 223 GLU E O 1
ATOM 12026 N N . LYS E 2 225 ? 67.38000 59.91900 84.78400 1.000 38.34000 224 LYS E N 1
ATOM 12027 C CA . LYS E 2 225 ? 68.00600 58.61100 84.67900 1.000 34.07000 224 LYS E CA 1
ATOM 12028 C C . LYS E 2 225 ? 69.52000 58.75900 84.64300 1.000 33.85000 224 LYS E C 1
ATOM 12029 O O . LYS E 2 225 ? 70.05900 59.85000 84.42600 1.000 31.01000 224 LYS E O 1
ATOM 12035 N N . GLY E 2 226 ? 70.20500 57.63700 84.86500 1.000 24.11000 225 GLY E N 1
ATOM 12036 C CA . GLY E 2 226 ? 71.63200 57.57100 84.65500 1.000 27.76000 225 GLY E CA 1
ATOM 12037 C C . GLY E 2 226 ? 72.45400 57.40300 85.91600 1.000 17.97000 225 GLY E C 1
ATOM 12038 O O . GLY E 2 226 ? 71.97700 57.60700 87.03500 1.000 21.02000 225 GLY E O 1
ATOM 12039 N N . PRO E 2 227 ? 73.73000 57.04500 85.74200 1.000 23.31000 226 PRO E N 1
ATOM 12040 C CA . PRO E 2 227 ? 74.58600 56.75100 86.90600 1.000 25.29000 226 PRO E CA 1
ATOM 12041 C C . PRO E 2 227 ? 74.90000 57.96000 87.77600 1.000 16.53000 226 PRO E C 1
ATOM 12042 O O . PRO E 2 227 ? 75.29900 57.77700 88.93400 1.000 14.72000 226 PRO E O 1
ATOM 12046 N N . TYR E 2 228 ? 74.76500 59.18400 87.26200 1.000 9.68000 227 TYR E N 1
ATOM 12047 C CA . TYR E 2 228 ? 74.99100 60.34700 88.11300 1.000 13.29000 227 TYR E CA 1
ATOM 12048 C C . TYR E 2 228 ? 73.98700 60.44000 89.25300 1.000 19.51000 227 TYR E C 1
ATOM 12049 O O . TYR E 2 228 ? 74.26200 61.12000 90.24600 1.000 18.21000 227 TYR E O 1
ATOM 12058 N N . ASN E 2 229 ? 72.83600 59.77100 89.14500 1.000 5.69000 228 ASN E N 1
ATOM 12059 C CA . ASN E 2 229 ? 71.86800 59.78600 90.23400 1.000 21.89000 228 ASN E CA 1
ATOM 12060 C C . ASN E 2 229 ? 72.33600 59.01000 91.46100 1.000 18.76000 228 ASN E C 1
ATOM 12061 O O . ASN E 2 229 ? 71.64900 59.03900 92.48800 1.000 19.54000 228 ASN E O 1
ATOM 12066 N N . GLU E 2 230 ? 73.45300 58.28500 91.36900 1.000 17.29000 229 GLU E N 1
ATOM 12067 C CA . GLU E 2 230 ? 74.02300 57.65900 92.55600 1.000 22.96000 229 GLU E CA 1
ATOM 12068 C C . GLU E 2 230 ? 74.36100 58.70300 93.61300 1.000 20.35000 229 GLU E C 1
ATOM 12069 O O . GLU E 2 230 ? 74.31300 58.41300 94.81500 1.000 12.19000 229 GLU E O 1
ATOM 12075 N N . ILE E 2 231 ? 74.68700 59.92500 93.18300 1.000 9.39000 230 ILE E N 1
ATOM 12076 C CA . ILE E 2 231 ? 74.94900 61.00700 94.12400 1.000 8.81000 230 ILE E CA 1
ATOM 12077 C C . ILE E 2 231 ? 73.70200 61.29500 94.94800 1.000 13.18000 230 ILE E C 1
ATOM 12078 O O . ILE E 2 231 ? 73.75100 61.36700 96.18100 1.000 17.13000 230 ILE E O 1
ATOM 12083 N N . THR E 2 232 ? 72.56100 61.44600 94.27100 1.000 8.85000 231 THR E N 1
ATOM 12084 C CA . THR E 2 232 ? 71.29800 61.67200 94.96600 1.000 14.61000 231 THR E CA 1
ATOM 12085 C C . THR E 2 232 ? 70.93900 60.49500 95.86300 1.000 12.26000 231 THR E C 1
ATOM 12086 O O . THR E 2 232 ? 70.48300 60.68700 96.99900 1.000 10.04000 231 THR E O 1
ATOM 12090 N N . THR E 2 233 ? 71.13200 59.26800 95.36800 1.000 9.18000 232 THR E N 1
ATOM 12091 C CA . THR E 2 233 ? 70.84200 58.08300 96.17300 1.000 7.39000 232 THR E CA 1
ATOM 12092 C C . THR E 2 233 ? 71.67600 58.06700 97.44700 1.000 8.93000 232 THR E C 1
ATOM 12093 O O . THR E 2 233 ? 71.17500 57.70900 98.52000 1.000 12.18000 232 THR E O 1
ATOM 12097 N N . TYR E 2 234 ? 72.95100 58.45200 97.34900 1.000 7.27000 233 TYR E N 1
ATOM 12098 C CA . TYR E 2 234 ? 73.79100 58.51500 98.54100 1.000 9.77000 233 TYR E CA 1
ATOM 12099 C C . TYR E 2 234 ? 73.29700 59.58900 99.50800 1.000 9.74000 233 TYR E C 1
ATOM 12100 O O . TYR E 2 234 ? 73.24700 59.36400 100.72300 1.000 9.89000 233 TYR E O 1
ATOM 12109 N N . PHE E 2 235 ? 72.98000 60.78400 98.99500 1.000 7.45000 234 PHE E N 1
ATOM 12110 C CA . PHE E 2 235 ? 72.48000 61.85100 99.86000 1.000 12.35000 234 PHE E CA 1
ATOM 12111 C C . PHE E 2 235 ? 71.18700 61.43500 100.55900 1.000 17.17000 234 PHE E C 1
ATOM 12112 O O . PHE E 2 235 ? 71.00900 61.68400 101.75700 1.000 18.79000 234 PHE E O 1
ATOM 12120 N N . ARG E 2 236 ? 70.27600 60.78800 99.82800 1.000 9.20000 235 ARG E N 1
ATOM 12121 C CA . ARG E 2 236 ? 69.01200 60.37300 100.42700 1.000 9.80000 235 ARG E CA 1
ATOM 12122 C C . ARG E 2 236 ? 69.22500 59.36700 101.54600 1.000 12.17000 235 ARG E C 1
ATOM 12123 O O . ARG E 2 236 ? 68.45900 59.34800 102.51400 1.000 7.86000 235 ARG E O 1
ATOM 12131 N N . ALA E 2 237 ? 70.27700 58.55300 101.45600 1.000 12.29000 236 ALA E N 1
ATOM 12132 C CA . ALA E 2 237 ? 70.55800 57.55400 102.47800 1.000 11.82000 236 ALA E CA 1
ATOM 12133 C C . ALA E 2 237 ? 71.35800 58.12600 103.64700 1.000 9.62000 236 ALA E C 1
ATOM 12134 O O . ALA E 2 237 ? 70.98800 57.92800 104.80900 1.000 14.70000 236 ALA E O 1
ATOM 12136 N N . ARG E 2 238 ? 72.44900 58.84100 103.36700 1.000 10.41000 237 ARG E N 1
ATOM 12137 C CA . ARG E 2 238 ? 73.43600 59.14900 104.39900 1.000 12.73000 237 ARG E CA 1
ATOM 12138 C C . ARG E 2 238 ? 73.58300 60.63200 104.72400 1.000 18.40000 237 ARG E C 1
ATOM 12139 O O . ARG E 2 238 ? 74.35700 60.97200 105.62700 1.000 17.38000 237 ARG E O 1
ATOM 12147 N N . ASP E 2 239 ? 72.87900 61.52500 104.02800 1.000 15.53000 238 ASP E N 1
ATOM 12148 C CA . ASP E 2 239 ? 72.92700 62.94700 104.36700 1.000 17.19000 238 ASP E CA 1
ATOM 12149 C C . ASP E 2 239 ? 71.66700 63.63900 103.85700 1.000 14.69000 238 ASP E C 1
ATOM 12150 O O . ASP E 2 239 ? 71.75100 64.52800 103.00000 1.000 10.26000 238 ASP E O 1
ATOM 12155 N N . PRO E 2 240 ? 70.48300 63.27700 104.36800 1.000 18.14000 239 PRO E N 1
ATOM 12156 C CA . PRO E 2 240 ? 69.24100 63.76300 103.74400 1.000 12.95000 239 PRO E CA 1
ATOM 12157 C C . PRO E 2 240 ? 69.04100 65.26700 103.84500 1.000 11.84000 239 PRO E C 1
ATOM 12158 O O . PRO E 2 240 ? 68.31500 65.82800 103.01500 1.000 12.24000 239 PRO E O 1
ATOM 12162 N N . ARG E 2 241 ? 69.65600 65.93600 104.81700 1.000 10.21000 240 ARG E N 1
ATOM 12163 C CA . ARG E 2 241 ? 69.54700 67.38300 104.96000 1.000 19.48000 240 ARG E CA 1
ATOM 12164 C C . ARG E 2 241 ? 70.72200 68.14000 104.34800 1.000 16.85000 240 ARG E C 1
ATOM 12165 O O . ARG E 2 241 ? 70.77000 69.37000 104.45800 1.000 16.49000 240 ARG E O 1
ATOM 12173 N N . HIS E 2 242 ? 71.66700 67.43400 103.72400 1.000 18.12000 241 HIS E N 1
ATOM 12174 C CA . HIS E 2 242 ? 72.82200 68.04200 103.05800 1.000 17.83000 241 HIS E CA 1
ATOM 12175 C C . HIS E 2 242 ? 73.68400 68.83900 104.03600 1.000 14.44000 241 HIS E C 1
ATOM 12176 O O . HIS E 2 242 ? 74.25100 69.87900 103.69300 1.000 16.57000 241 HIS E O 1
ATOM 12183 N N . LEU E 2 243 ? 73.79200 68.33800 105.26600 1.000 10.27000 242 LEU E N 1
ATOM 12184 C CA . LEU E 2 243 ? 74.65400 68.97300 106.25500 1.000 13.13000 242 LEU E CA 1
ATOM 12185 C C . LEU E 2 243 ? 76.13500 68.79800 105.93500 1.000 17.37000 242 LEU E C 1
ATOM 12186 O O . LEU E 2 243 ? 76.96300 69.54100 106.47600 1.000 23.50000 242 LEU E O 1
ATOM 12191 N N . ARG E 2 244 ? 76.49100 67.81800 105.09700 1.000 14.81000 243 ARG E N 1
ATOM 12192 C CA . ARG E 2 244 ? 77.87800 67.58300 104.71000 1.000 13.38000 243 ARG E CA 1
ATOM 12193 C C . ARG E 2 244 ? 78.10500 67.82700 103.22000 1.000 15.46000 243 ARG E C 1
ATOM 12194 O O . ARG E 2 244 ? 79.06600 67.30500 102.65400 1.000 16.79000 243 ARG E O 1
ATOM 12202 N N . GLU E 2 245 ? 77.24600 68.62500 102.57900 1.000 16.07000 244 GLU E N 1
ATOM 12203 C CA . GLU E 2 245 ? 77.31400 68.79100 101.12900 1.000 15.25000 244 GLU E CA 1
ATOM 12204 C C . GLU E 2 245 ? 78.68200 69.29200 100.67300 1.000 20.62000 244 GLU E C 1
ATOM 12205 O O . GLU E 2 245 ? 79.22600 68.81200 99.67000 1.000 18.18000 244 GLU E O 1
ATOM 12211 N N . GLU E 2 246 ? 79.24300 70.27200 101.38100 1.000 21.11000 245 GLU E N 1
ATOM 12212 C CA . GLU E 2 246 ? 80.51200 70.85200 100.95100 1.000 28.13000 245 GLU E CA 1
ATOM 12213 C C . GLU E 2 246 ? 81.66000 69.85700 101.08700 1.000 21.44000 245 GLU E C 1
ATOM 12214 O O . GLU E 2 246 ? 82.56100 69.82900 100.24100 1.000 16.06000 245 GLU E O 1
ATOM 12220 N N . GLU E 2 247 ? 81.64700 69.03100 102.13600 1.000 23.43000 246 GLU E N 1
ATOM 12221 C CA . GLU E 2 247 ? 82.68300 68.01100 102.28500 1.000 24.41000 246 GLU E CA 1
ATOM 12222 C C . GLU E 2 247 ? 82.59500 66.96000 101.18300 1.000 20.86000 246 GLU E C 1
ATOM 12223 O O . GLU E 2 247 ? 83.61700 66.57400 100.60300 1.000 20.43000 246 GLU E O 1
ATOM 12229 N N . ILE E 2 248 ? 81.38200 66.48500 100.88800 1.000 15.97000 247 ILE E N 1
ATOM 12230 C CA . ILE E 2 248 ? 81.20200 65.42300 99.90000 1.000 14.18000 247 ILE E CA 1
ATOM 12231 C C . ILE E 2 248 ? 81.69300 65.87700 98.53200 1.000 17.73000 247 ILE E C 1
ATOM 12232 O O . ILE E 2 248 ? 82.45300 65.17200 97.85700 1.000 13.62000 247 ILE E O 1
ATOM 12237 N N . PHE E 2 249 ? 81.29400 67.07700 98.11400 1.000 12.46000 248 PHE E N 1
ATOM 12238 C CA . PHE E 2 249 ? 81.66600 67.53200 96.78100 1.000 15.10000 248 PHE E CA 1
ATOM 12239 C C . PHE E 2 249 ? 83.13100 67.93500 96.71500 1.000 17.05000 248 PHE E C 1
ATOM 12240 O O . PHE E 2 249 ? 83.74600 67.84400 95.64500 1.000 17.09000 248 PHE E O 1
ATOM 12248 N N . SER E 2 250 ? 83.71500 68.35900 97.84000 1.000 12.52000 249 SER E N 1
ATOM 12249 C CA . SER E 2 250 ? 85.14900 68.62900 97.85600 1.000 24.93000 249 SER E CA 1
ATOM 12250 C C . SER E 2 250 ? 85.94700 67.35500 97.61400 1.000 23.88000 249 SER E C 1
ATOM 12251 O O . SER E 2 250 ? 86.91600 67.35700 96.84300 1.000 21.02000 249 SER E O 1
ATOM 12254 N N . ARG E 2 251 ? 85.54900 66.25600 98.26200 1.000 18.36000 250 ARG E N 1
ATOM 12255 C CA . ARG E 2 251 ? 86.23100 64.98100 98.06200 1.000 23.91000 250 ARG E CA 1
ATOM 12256 C C . ARG E 2 251 ? 86.07600 64.48800 96.63500 1.000 10.54000 250 ARG E C 1
ATOM 12257 O O . ARG E 2 251 ? 87.02000 63.94000 96.05900 1.000 21.37000 250 ARG E O 1
ATOM 12265 N N . LEU E 2 252 ? 84.88400 64.65200 96.05300 1.000 17.20000 251 LEU E N 1
ATOM 12266 C CA . LEU E 2 252 ? 84.68200 64.19400 94.68400 1.000 15.25000 251 LEU E CA 1
ATOM 12267 C C . LEU E 2 252 ? 85.59000 64.94100 93.71500 1.000 15.77000 251 LEU E C 1
ATOM 12268 O O . LEU E 2 252 ? 85.94700 64.40500 92.65800 1.000 14.45000 251 LEU E O 1
ATOM 12273 N N . GLY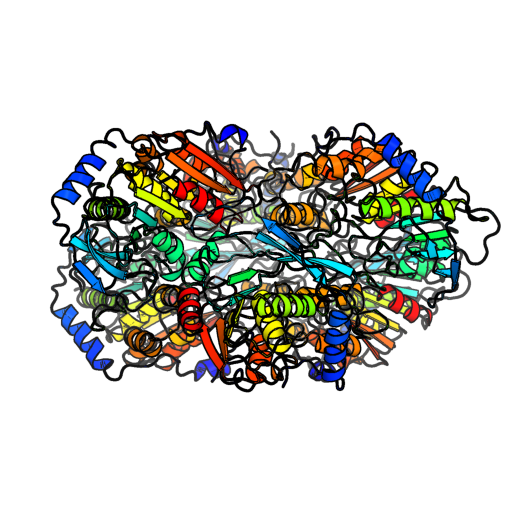 E 2 253 ? 86.00200 66.15900 94.07300 1.000 11.73000 252 GLY E N 1
ATOM 12274 C CA . GLY E 2 253 ? 86.92900 66.90100 93.23600 1.000 13.87000 252 GLY E CA 1
ATOM 12275 C C . GLY E 2 253 ? 88.25900 66.20300 93.02700 1.000 13.37000 252 GLY E C 1
ATOM 12276 O O . GLY E 2 253 ? 88.91800 66.41700 92.00600 1.000 14.44000 252 GLY E O 1
ATOM 12277 N N . TYR E 2 254 ? 88.67100 65.35600 93.97700 1.000 15.55000 253 TYR E N 1
ATOM 12278 C CA . TYR E 2 254 ? 89.90800 64.59900 93.79700 1.000 10.62000 253 TYR E CA 1
ATOM 12279 C C . TYR E 2 254 ? 89.80100 63.64300 92.61600 1.000 12.98000 253 TYR E C 1
ATOM 12280 O O . TYR E 2 254 ? 90.78700 63.40700 91.90900 1.000 18.31000 253 TYR E O 1
ATOM 12289 N N . VAL E 2 255 ? 88.62100 63.06600 92.40400 1.000 13.45000 254 VAL E N 1
ATOM 12290 C CA . VAL E 2 255 ? 88.41300 62.05400 91.38000 1.000 13.61000 254 VAL E CA 1
ATOM 12291 C C . VAL E 2 255 ? 87.53400 62.57900 90.24600 1.000 16.20000 254 VAL E C 1
ATOM 12292 O O . VAL E 2 255 ? 86.96200 61.79700 89.48800 1.000 15.06000 254 VAL E O 1
ATOM 12296 N N . ASP E 2 256 ? 87.41600 63.90000 90.13400 1.000 8.83000 255 ASP E N 1
ATOM 12297 C CA . ASP E 2 256 ? 86.72400 64.54900 89.02800 1.000 6.85000 255 ASP E CA 1
ATOM 12298 C C . ASP E 2 256 ? 87.69600 64.69300 87.86500 1.000 11.55000 255 ASP E C 1
ATOM 12299 O O . ASP E 2 256 ? 88.72400 65.37000 87.99000 1.000 20.09000 255 ASP E O 1
ATOM 12304 N N . VAL E 2 257 ? 87.36100 64.07100 86.73200 1.000 16.50000 256 VAL E N 1
ATOM 12305 C CA . VAL E 2 257 ? 88.26600 64.01100 85.58900 1.000 14.03000 256 VAL E CA 1
ATOM 12306 C C . VAL E 2 257 ? 88.62800 65.39900 85.06700 1.000 12.87000 256 VAL E C 1
ATOM 12307 O O . VAL E 2 257 ? 89.69500 65.57600 84.46800 1.000 9.66000 256 VAL E O 1
ATOM 12311 N N . GLN E 2 258 ? 87.78800 66.40300 85.31200 1.000 7.87000 257 GLN E N 1
ATOM 12312 C CA . GLN E 2 258 ? 88.08400 67.74200 84.81000 1.000 16.03000 257 GLN E CA 1
ATOM 12313 C C . GLN E 2 258 ? 89.34300 68.32600 85.44400 1.000 20.46000 257 GLN E C 1
ATOM 12314 O O . GLN E 2 258 ? 90.04400 69.11800 84.80500 1.000 17.03000 257 GLN E O 1
ATOM 12320 N N . HIS E 2 259 ? 89.66700 67.93700 86.68000 1.000 11.69000 258 HIS E N 1
ATOM 12321 C CA . HIS E 2 259 ? 90.84300 68.48300 87.34500 1.000 13.12000 258 HIS E CA 1
ATOM 12322 C C . HIS E 2 259 ? 92.11800 67.69600 87.05500 1.000 13.38000 258 HIS E C 1
ATOM 12323 O O . HIS E 2 259 ? 93.20800 68.18800 87.35700 1.000 15.94000 258 HIS E O 1
ATOM 12330 N N . LEU E 2 260 ? 92.01400 66.50700 86.45400 1.000 9.61000 259 LEU E N 1
ATOM 12331 C CA . LEU E 2 260 ? 93.18000 65.83400 85.89600 1.000 13.20000 259 LEU E CA 1
ATOM 12332 C C . LEU E 2 260 ? 93.48200 66.26800 84.47000 1.000 16.14000 259 LEU E C 1
ATOM 12333 O O . LEU E 2 260 ? 94.61000 66.07800 84.00500 1.000 16.74000 259 LEU E O 1
ATOM 12338 N N . ALA E 2 261 ? 92.50400 66.84500 83.77500 1.000 14.69000 260 ALA E N 1
ATOM 12339 C CA . ALA E 2 261 ? 92.69800 67.25700 82.38700 1.000 13.93000 260 ALA E CA 1
ATOM 12340 C C . ALA E 2 261 ? 93.90600 68.16000 82.15600 1.000 9.74000 260 ALA E C 1
ATOM 12341 O O . ALA E 2 261 ? 94.53400 68.02700 81.09200 1.000 13.31000 260 ALA E O 1
ATOM 12343 N N . PRO E 2 262 ? 94.27400 69.08900 83.04900 1.000 12.72000 261 PRO E N 1
ATOM 12344 C CA . PRO E 2 262 ? 95.47900 69.89900 82.78700 1.000 16.58000 261 PRO E CA 1
ATOM 12345 C C . PRO E 2 262 ? 96.76200 69.08500 82.66600 1.000 17.87000 261 PRO E C 1
ATOM 12346 O O . PRO E 2 262 ? 97.71900 69.56200 82.04700 1.000 11.58000 261 PRO E O 1
ATOM 12350 N N . ARG E 2 263 ? 96.81500 67.87800 83.23000 1.000 12.34000 262 ARG E N 1
ATOM 12351 C CA . ARG E 2 263 ? 97.98900 67.02700 83.08200 1.000 12.22000 262 ARG E CA 1
ATOM 12352 C C . ARG E 2 263 ? 98.07800 66.37100 81.70900 1.000 20.29000 262 ARG E C 1
ATOM 12353 O O . ARG E 2 263 ? 99.13600 65.83900 81.36500 1.000 9.39000 262 ARG E O 1
ATOM 12361 N N . VAL E 2 264 ? 96.98800 66.35000 80.94100 1.000 15.90000 263 VAL E N 1
ATOM 12362 C CA . VAL E 2 264 ? 96.98700 65.62500 79.67600 1.000 15.51000 263 VAL E CA 1
ATOM 12363 C C . VAL E 2 264 ? 97.90200 66.32100 78.67600 1.000 15.61000 263 VAL E C 1
ATOM 12364 O O . VAL E 2 264 ? 97.83800 67.54300 78.49300 1.000 12.46000 263 VAL E O 1
ATOM 12368 N N . ARG E 2 265 ? 98.75200 65.53800 78.01200 1.000 15.12000 264 ARG E N 1
ATOM 12369 C CA . ARG E 2 265 ? 99.56400 66.03100 76.91000 1.000 16.07000 264 ARG E CA 1
ATOM 12370 C C . ARG E 2 265 ? 99.19200 65.40800 75.57700 1.000 20.94000 264 ARG E C 1
ATOM 12371 O O . ARG E 2 265 ? 99.64800 65.89700 74.53600 1.000 20.89000 264 ARG E O 1
ATOM 12379 N N . ALA E 2 266 ? 98.40300 64.33600 75.58200 1.000 13.68000 265 ALA E N 1
ATOM 12380 C CA . ALA E 2 266 ? 97.95300 63.73200 74.33900 1.000 9.29000 265 ALA E CA 1
ATOM 12381 C C . ALA E 2 266 ? 97.11900 64.71600 73.52700 1.000 6.76000 265 ALA E C 1
ATOM 12382 O O . ALA E 2 266 ? 96.48500 65.62900 74.06400 1.000 14.59000 265 ALA E O 1
ATOM 12384 N N . GLU E 2 267 ? 97.14700 64.53600 72.21300 1.000 5.55000 266 GLU E N 1
ATOM 12385 C CA . GLU E 2 267 ? 96.14900 65.16000 71.36200 1.000 11.72000 266 GLU E CA 1
ATOM 12386 C C . GLU E 2 267 ? 94.82600 64.43000 71.56300 1.000 10.91000 266 GLU E C 1
ATOM 12387 O O . GLU E 2 267 ? 94.77100 63.19900 71.48900 1.000 7.22000 266 GLU E O 1
ATOM 12393 N N . VAL E 2 268 ? 93.76000 65.18300 71.81900 1.000 7.93000 267 VAL E N 1
ATOM 12394 C CA . VAL E 2 268 ? 92.46800 64.62300 72.18800 1.000 8.73000 267 VAL E CA 1
ATOM 12395 C C . VAL E 2 268 ? 91.47400 64.88200 71.06500 1.000 15.38000 267 VAL E C 1
ATOM 12396 O O . VAL E 2 268 ? 91.38900 66.00100 70.54400 1.000 12.85000 267 VAL E O 1
ATOM 12400 N N . LEU E 2 269 ? 90.71800 63.85100 70.69800 1.000 12.29000 268 LEU E N 1
ATOM 12401 C CA . LEU E 2 269 ? 89.55500 63.98000 69.82700 1.000 9.54000 268 LEU E CA 1
ATOM 12402 C C . LEU E 2 269 ? 88.34300 63.51200 70.62700 1.000 12.71000 268 LEU E C 1
ATOM 12403 O O . LEU E 2 269 ? 88.19400 62.31200 70.88800 1.000 10.85000 268 LEU E O 1
ATOM 12408 N N . MET E 2 270 ? 87.49800 64.45400 71.04500 1.000 11.79000 269 MET E N 1
ATOM 12409 C CA . MET E 2 270 ? 86.34100 64.16400 71.88800 1.000 12.71000 269 MET E CA 1
ATOM 12410 C C . MET E 2 270 ? 85.05700 64.21600 71.07300 1.000 15.01000 269 MET E C 1
ATOM 12411 O O . MET E 2 270 ? 84.81700 65.18400 70.34500 1.000 20.51000 269 MET E O 1
ATOM 12416 N N . THR E 2 271 ? 84.22900 63.18400 71.21000 1.000 8.60000 270 THR E N 1
ATOM 12417 C CA . THR E 2 271 ? 82.94200 63.10700 70.53200 1.000 7.15000 270 THR E CA 1
ATOM 12418 C C . THR E 2 271 ? 81.83400 63.34700 71.54800 1.000 11.83000 270 THR E C 1
ATOM 12419 O O . THR E 2 271 ? 81.85400 62.76500 72.63900 1.000 8.84000 270 THR E O 1
ATOM 12423 N N . VAL E 2 272 ? 80.87100 64.20000 71.19400 1.000 5.98000 271 VAL E N 1
ATOM 12424 C CA . VAL E 2 272 ? 79.79300 64.59200 72.09700 1.000 11.67000 271 VAL E CA 1
ATOM 12425 C C . VAL E 2 272 ? 78.46700 64.55000 71.35000 1.000 15.73000 271 VAL E C 1
ATOM 12426 O O . VAL E 2 272 ? 78.36600 65.03900 70.22000 1.000 19.01000 271 VAL E O 1
ATOM 12430 N N . SER E 2 273 ? 77.43800 64.00500 71.99100 1.000 9.40000 272 SER E N 1
ATOM 12431 C CA . SER E 2 273 ? 76.08000 64.10500 71.47300 1.000 15.51000 272 SER E CA 1
ATOM 12432 C C . SER E 2 273 ? 75.32400 65.11300 72.32600 1.000 16.11000 272 SER E C 1
ATOM 12433 O O . SER E 2 273 ? 75.42200 65.08600 73.55800 1.000 12.36000 272 SER E O 1
ATOM 12436 N N . LEU E 2 274 ? 74.57800 66.00600 71.66900 1.000 12.73000 273 LEU E N 1
ATOM 12437 C CA . LEU E 2 274 ? 74.05100 67.18800 72.34100 1.000 10.88000 273 LEU E CA 1
ATOM 12438 C C . LEU E 2 274 ? 72.72400 66.95700 73.05100 1.000 8.57000 273 LEU E C 1
ATOM 12439 O O . LEU E 2 274 ? 72.33100 67.79500 73.86500 1.000 17.21000 273 LEU E O 1
ATOM 12444 N N . ALA E 2 275 ? 72.00400 65.87800 72.74500 1.000 16.40000 274 ALA E N 1
ATOM 12445 C CA . ALA E 2 275 ? 70.79600 65.52200 73.48000 1.000 19.38000 274 ALA E CA 1
ATOM 12446 C C . ALA E 2 275 ? 71.05400 64.47500 74.56900 1.000 19.94000 274 ALA E C 1
ATOM 12447 O O . ALA E 2 275 ? 70.11400 63.80800 75.01400 1.000 25.76000 274 ALA E O 1
ATOM 12449 N N . ASP E 2 276 ? 72.30400 64.32900 75.01000 1.000 14.71000 275 ASP E N 1
ATOM 12450 C CA . ASP E 2 276 ? 72.70400 63.30700 75.98000 1.000 11.77000 275 ASP E CA 1
ATOM 12451 C C . ASP E 2 276 ? 72.30900 63.74900 77.38700 1.000 18.07000 275 ASP E C 1
ATOM 12452 O O . ASP E 2 276 ? 72.84800 64.72800 77.91500 1.000 20.13000 275 ASP E O 1
ATOM 12457 N N . LYS E 2 277 ? 71.37300 63.02800 78.00100 1.000 22.33000 276 LYS E N 1
ATOM 12458 C CA . LYS E 2 277 ? 70.95900 63.29500 79.37200 1.000 23.25000 276 LYS E CA 1
ATOM 12459 C C . LYS E 2 277 ? 71.57200 62.32000 80.36600 1.000 29.94000 276 LYS E C 1
ATOM 12460 O O . LYS E 2 277 ? 71.27300 62.39700 81.56100 1.000 30.90000 276 LYS E O 1
ATOM 12466 N N . ILE E 2 278 ? 72.41200 61.40300 79.90100 1.000 26.07000 277 ILE E N 1
ATOM 12467 C CA . ILE E 2 278 ? 73.19200 60.55200 80.78900 1.000 14.78000 277 ILE E CA 1
ATOM 12468 C C . ILE E 2 278 ? 74.49100 61.23200 81.18000 1.000 20.24000 277 ILE E C 1
ATOM 12469 O O . ILE E 2 278 ? 74.85000 61.29500 82.35800 1.000 16.40000 277 ILE E O 1
ATOM 12474 N N . CYS E 2 279 ? 75.21000 61.74200 80.18300 1.000 15.17000 278 CYS E N 1
ATOM 12475 C CA . CYS E 2 279 ? 76.40200 62.56000 80.37600 1.000 19.35000 278 CYS E CA 1
ATOM 12476 C C . CYS E 2 279 ? 76.10300 63.89800 79.72000 1.000 16.55000 278 CYS E C 1
ATOM 12477 O O . CYS E 2 279 ? 76.25400 64.04100 78.49600 1.000 10.65000 278 CYS E O 1
ATOM 12480 N N . PRO E 2 280 ? 75.61000 64.87800 80.47300 1.000 17.31000 279 PRO E N 1
ATOM 12481 C CA . PRO E 2 280 ? 75.26600 66.17500 79.87900 1.000 14.25000 279 PRO E CA 1
ATOM 12482 C C . PRO E 2 280 ? 76.48500 66.81800 79.24800 1.000 17.34000 279 PRO E C 1
ATOM 12483 O O . PRO E 2 280 ? 77.60100 66.70400 79.77700 1.000 20.44000 279 PRO E O 1
ATOM 12487 N N . PRO E 2 281 ? 76.31900 67.46500 78.09500 1.000 19.77000 280 PRO E N 1
ATOM 12488 C CA . PRO E 2 281 ? 77.47600 68.07800 77.42700 1.000 15.36000 280 PRO E CA 1
ATOM 12489 C C . PRO E 2 281 ? 78.24500 69.04200 78.31000 1.000 7.49000 280 PRO E C 1
ATOM 12490 O O . PRO E 2 281 ? 79.47300 69.11900 78.18800 1.000 12.27000 280 PRO E O 1
ATOM 12494 N N . SER E 2 282 ? 77.57500 69.76300 79.21500 1.000 6.18000 281 SER E N 1
ATOM 12495 C CA . SER E 2 282 ? 78.30200 70.70700 80.06100 1.000 13.24000 281 SER E CA 1
ATOM 12496 C C . SER E 2 282 ? 79.34500 69.99200 80.91300 1.000 16.47000 281 SER E C 1
ATOM 12497 O O . SER E 2 282 ? 80.47900 70.46900 81.04300 1.000 13.87000 281 SER E O 1
ATOM 12500 N N . THR E 2 283 ? 79.00500 68.82100 81.46100 1.000 16.87000 282 THR E N 1
ATOM 12501 C CA . THR E 2 283 ? 79.97500 68.10500 82.28900 1.000 18.71000 282 THR E CA 1
ATOM 12502 C C . THR E 2 283 ? 81.19000 67.67200 81.47300 1.000 19.24000 282 THR E C 1
ATOM 12503 O O . THR E 2 283 ? 82.32500 67.72200 81.96100 1.000 15.65000 282 THR E O 1
ATOM 12507 N N . GLN E 2 284 ? 80.97700 67.28600 80.21600 1.000 13.96000 283 GLN E N 1
ATOM 12508 C CA . GLN E 2 284 ? 82.09300 66.86600 79.37700 1.000 15.30000 283 GLN E CA 1
ATOM 12509 C C . GLN E 2 284 ? 83.00200 68.03900 79.04000 1.000 15.11000 283 GLN E C 1
ATOM 12510 O O . GLN E 2 284 ? 84.23000 67.91300 79.08300 1.000 8.90000 283 GLN E O 1
ATOM 12516 N N . PHE E 2 285 ? 82.41900 69.18800 78.70200 1.000 11.55000 284 PHE E N 1
ATOM 12517 C CA . PHE E 2 285 ? 83.23500 70.33300 78.32400 1.000 10.33000 284 PHE E CA 1
ATOM 12518 C C . PHE E 2 285 ? 83.93400 70.95700 79.52000 1.000 15.23000 284 PHE E C 1
ATOM 12519 O O . PHE E 2 285 ? 84.96900 71.60400 79.34200 1.000 24.43000 284 PHE E O 1
ATOM 12527 N N . ALA E 2 286 ? 83.41600 70.74900 80.73500 1.000 11.63000 285 ALA E N 1
ATOM 12528 C CA . ALA E 2 286 ? 84.17500 71.12700 81.92200 1.000 9.04000 285 ALA E CA 1
ATOM 12529 C C . ALA E 2 286 ? 85.57100 70.51000 81.89300 1.000 15.51000 285 ALA E C 1
ATOM 12530 O O . ALA E 2 286 ? 86.55500 71.16800 82.24500 1.000 16.49000 285 ALA E O 1
ATOM 12532 N N . ALA E 2 287 ? 85.67700 69.25100 81.45300 1.000 7.74000 286 ALA E N 1
ATOM 12533 C CA . ALA E 2 287 ? 86.98100 68.60400 81.33200 1.000 9.42000 286 ALA E CA 1
ATOM 12534 C C . ALA E 2 287 ? 87.70000 69.02400 80.05500 1.000 13.19000 286 ALA E C 1
ATOM 12535 O O . ALA E 2 287 ? 88.89400 69.32900 80.08300 1.000 12.64000 286 ALA E O 1
ATOM 12537 N N . TYR E 2 288 ? 86.98400 69.03600 78.92500 1.000 12.43000 287 TYR E N 1
ATOM 12538 C CA . TYR E 2 288 ? 87.58100 69.40800 77.64500 1.000 14.23000 287 TYR E CA 1
ATOM 12539 C C . TYR E 2 288 ? 88.24000 70.78300 77.70300 1.000 13.28000 287 TYR E C 1
ATOM 12540 O O . TYR E 2 288 ? 89.33900 70.97600 77.17200 1.000 14.58000 287 TYR E O 1
ATOM 12549 N N . ASN E 2 289 ? 87.57100 71.76200 78.32100 1.000 14.85000 288 ASN E N 1
ATOM 12550 C CA . ASN E 2 289 ? 88.10100 73.12400 78.34600 1.000 17.11000 288 ASN E CA 1
ATOM 12551 C C . ASN E 2 289 ? 89.38100 73.24200 79.16500 1.000 19.78000 288 ASN E C 1
ATOM 12552 O O . ASN E 2 289 ? 90.11200 74.22300 79.00400 1.000 17.17000 288 ASN E O 1
ATOM 12557 N N . LYS E 2 290 ? 89.66600 72.27400 80.03500 1.000 14.36000 289 LYS E N 1
ATOM 12558 C CA . LYS E 2 290 ? 90.86500 72.30100 80.86000 1.000 17.35000 289 LYS E CA 1
ATOM 12559 C C . LYS E 2 290 ? 91.97300 71.39900 80.32300 1.000 21.05000 289 LYS E C 1
ATOM 12560 O O . LYS E 2 290 ? 93.01200 71.26000 80.97600 1.000 16.34000 289 LYS E O 1
ATOM 12566 N N . LEU E 2 291 ? 91.79000 70.80400 79.14300 1.000 15.79000 290 LEU E N 1
ATOM 12567 C CA . LEU E 2 291 ? 92.78600 69.87700 78.61800 1.000 21.65000 290 LEU E CA 1
ATOM 12568 C C . LEU E 2 291 ? 94.10200 70.60000 78.36500 1.000 23.91000 290 LEU E C 1
ATOM 12569 O O . LEU E 2 291 ? 94.12200 71.72800 77.86700 1.000 22.00000 290 LEU E O 1
ATOM 12574 N N . GLY E 2 292 ? 95.20800 69.93900 78.70700 1.000 21.37000 291 GLY E N 1
ATOM 12575 C CA . GLY E 2 292 ? 96.53200 70.50900 78.58600 1.000 21.88000 291 GLY E CA 1
ATOM 12576 C C . GLY E 2 292 ? 97.26400 70.25900 77.28400 1.000 28.04000 291 GLY E C 1
ATOM 12577 O O . GLY E 2 292 ? 98.43100 70.64400 77.16900 1.000 31.77000 291 GLY E O 1
ATOM 12578 N N . GLY E 2 293 ? 96.62700 69.62400 76.30100 1.000 24.09000 292 GLY E N 1
ATOM 12579 C CA . GLY E 2 293 ? 97.24600 69.36600 75.01900 1.000 18.10000 292 GLY E CA 1
ATOM 12580 C C . GLY E 2 293 ? 96.38400 69.83200 73.86100 1.000 10.83000 292 GLY E C 1
ATOM 12581 O O . GLY E 2 293 ? 95.36900 70.50700 74.05100 1.000 23.50000 292 GLY E O 1
ATOM 12582 N N . PRO E 2 294 ? 96.79400 69.50800 72.63100 1.000 19.46000 293 PRO E N 1
ATOM 12583 C CA . PRO E 2 294 ? 95.94300 69.80400 71.46700 1.000 20.34000 293 PRO E CA 1
ATOM 12584 C C . PRO E 2 294 ? 94.62800 69.04100 71.54400 1.000 18.47000 293 PRO E C 1
ATOM 12585 O O . PRO E 2 294 ? 94.54700 67.96000 72.13300 1.000 21.84000 293 PRO E O 1
ATOM 12589 N N . LYS E 2 295 ? 93.58900 69.60700 70.93000 1.000 13.10000 294 LYS E N 1
ATOM 12590 C CA . LYS E 2 295 ? 92.26500 69.02800 71.10000 1.000 11.21000 294 LYS E CA 1
ATOM 12591 C C . LYS E 2 295 ? 91.33100 69.47500 69.98500 1.000 18.47000 294 LYS E C 1
ATOM 12592 O O . LYS E 2 295 ? 91.49100 70.55500 69.40800 1.000 14.36000 294 LYS E O 1
ATOM 12598 N N . ASP E 2 296 ? 90.34500 68.62600 69.70300 1.000 15.85000 295 ASP E N 1
ATOM 12599 C CA . ASP E 2 296 ? 89.26200 68.93800 68.78300 1.000 16.87000 295 ASP E CA 1
ATOM 12600 C C . ASP E 2 296 ? 88.04900 68.12200 69.20700 1.000 17.50000 295 ASP E C 1
ATOM 12601 O O . ASP E 2 296 ? 88.17100 67.13800 69.94300 1.000 17.22000 295 ASP E O 1
ATOM 12606 N N . TYR E 2 297 ? 86.86800 68.53400 68.75000 1.000 15.60000 296 TYR E N 1
ATOM 12607 C CA . TYR E 2 297 ? 85.64500 67.84500 69.13100 1.000 8.24000 296 TYR E CA 1
ATOM 12608 C C . TYR E 2 297 ? 84.80600 67.52100 67.90200 1.000 16.44000 296 TYR E C 1
ATOM 12609 O O . TYR E 2 297 ? 84.98300 68.10000 66.83000 1.000 17.77000 296 TYR E O 1
ATOM 12618 N N . ARG E 2 298 ? 83.88900 66.56900 68.07800 1.000 10.21000 297 ARG E N 1
ATOM 12619 C CA . ARG E 2 298 ? 82.91800 66.18000 67.06200 1.000 18.37000 297 ARG E CA 1
ATOM 12620 C C . ARG E 2 298 ? 81.54100 66.16300 67.71200 1.000 14.63000 297 ARG E C 1
ATOM 12621 O O . ARG E 2 298 ? 81.37100 65.57400 68.78400 1.000 18.17000 297 ARG E O 1
ATOM 12629 N N . LEU E 2 299 ? 80.55700 66.78700 67.06600 1.000 9.02000 298 LEU E N 1
ATOM 12630 C CA . LEU E 2 299 ? 79.22500 66.94300 67.64000 1.000 16.46000 298 LEU E CA 1
ATOM 12631 C C . LEU E 2 299 ? 78.18200 66.12700 66.88500 1.000 17.55000 298 LEU E C 1
ATOM 12632 O O . LEU E 2 299 ? 78.22300 66.03300 65.65500 1.000 17.14000 298 LEU E O 1
ATOM 12637 N N . TYR E 2 300 ? 77.23500 65.56100 67.64000 1.000 12.39000 299 TYR E N 1
ATOM 12638 C CA . TYR E 2 300 ? 76.05100 64.88900 67.10200 1.000 10.36000 299 TYR E CA 1
ATOM 12639 C C . TYR E 2 300 ? 74.84900 65.55500 67.75700 1.000 14.56000 299 TYR E C 1
ATOM 12640 O O . TYR E 2 300 ? 74.42300 65.15600 68.85100 1.000 13.79000 299 TYR E O 1
ATOM 12649 N N . PRO E 2 301 ? 74.27900 66.58100 67.11800 1.000 13.00000 300 PRO E N 1
ATOM 12650 C CA . PRO E 2 301 ? 73.26000 67.39700 67.80500 1.000 13.22000 300 PRO E CA 1
ATOM 12651 C C . PRO E 2 301 ? 72.00600 66.64100 68.21700 1.000 19.43000 300 PRO E C 1
ATOM 12652 O O . PRO E 2 301 ? 71.46600 66.91700 69.29700 1.000 24.31000 300 PRO E O 1
ATOM 12656 N N . ASP E 2 302 ? 71.52900 65.69200 67.41000 1.000 16.92000 301 ASP E N 1
ATOM 12657 C CA . ASP E 2 302 ? 70.25100 65.03500 67.66300 1.000 13.89000 301 ASP E CA 1
ATOM 12658 C C . ASP E 2 302 ? 70.38300 63.67800 68.34500 1.000 18.63000 301 ASP E C 1
ATOM 12659 O O . ASP E 2 302 ? 69.40500 62.93000 68.39800 1.000 27.52000 301 ASP E O 1
ATOM 12664 N N . PHE E 2 303 ? 71.55200 63.33400 68.86400 1.000 19.64000 302 PHE E N 1
ATOM 12665 C CA . PHE E 2 303 ? 71.74500 62.01800 69.45100 1.000 15.99000 302 PHE E CA 1
ATOM 12666 C C . PHE E 2 303 ? 71.91000 62.11400 70.96300 1.000 19.30000 302 PHE E C 1
ATOM 12667 O O . PHE E 2 303 ? 72.27600 63.15900 71.51500 1.000 15.20000 302 PHE E O 1
ATOM 12675 N N . ALA E 2 304 ? 71.60100 61.00400 71.62800 1.000 12.58000 303 ALA E N 1
ATOM 12676 C CA . ALA E 2 304 ? 71.75800 60.90500 73.07200 1.000 25.20000 303 ALA E CA 1
ATOM 12677 C C . ALA E 2 304 ? 72.88900 59.94300 73.42100 1.000 20.35000 303 ALA E C 1
ATOM 12678 O O . ALA E 2 304 ? 73.91800 59.91000 72.73900 1.000 17.28000 303 ALA E O 1
ATOM 12680 N N . HIS E 2 305 ? 72.70900 59.15700 74.48400 1.000 11.29000 304 HIS E N 1
ATOM 12681 C CA . HIS E 2 305 ? 73.73400 58.22200 74.95000 1.000 15.05000 304 HIS E CA 1
ATOM 12682 C C . HIS E 2 305 ? 73.55400 56.90400 74.20400 1.000 17.44000 304 HIS E C 1
ATOM 12683 O O . HIS E 2 305 ? 73.04800 55.91100 74.73100 1.000 27.02000 304 HIS E O 1
ATOM 12690 N N . GLU E 2 306 ? 74.01000 56.89300 72.95400 1.000 14.37000 305 GLU E N 1
ATOM 12691 C CA . GLU E 2 306 ? 73.71600 55.80100 72.03600 1.000 17.75000 305 GLU E CA 1
ATOM 12692 C C . GLU E 2 306 ? 74.84500 55.69100 71.01600 1.000 17.93000 305 GLU E C 1
ATOM 12693 O O . GLU E 2 306 ? 75.83800 56.42200 71.07500 1.000 17.47000 305 GLU E O 1
ATOM 12699 N N . THR E 2 307 ? 74.68600 54.76000 70.07400 1.000 14.06000 306 THR E N 1
ATOM 12700 C CA . THR E 2 307 ? 75.63400 54.63200 68.97200 1.000 16.28000 306 THR E CA 1
ATOM 12701 C C . THR E 2 307 ? 75.60100 55.88300 68.09800 1.000 14.25000 306 THR E C 1
ATOM 12702 O O . THR E 2 307 ? 74.52700 56.36500 67.72800 1.000 20.42000 306 THR E O 1
ATOM 12706 N N . LEU E 2 308 ? 76.78200 56.40000 67.75800 1.000 20.25000 307 LEU E N 1
ATOM 12707 C CA . LEU E 2 308 ? 76.91400 57.61500 66.95700 1.000 17.73000 307 LEU E CA 1
ATOM 12708 C C . LEU E 2 308 ? 77.48900 57.26200 65.59100 1.000 23.62000 307 LEU E C 1
ATOM 12709 O O . LEU E 2 308 ? 78.70900 57.07000 65.46500 1.000 20.10000 307 LEU E O 1
ATOM 12714 N N . PRO E 2 309 ? 76.66900 57.18900 64.54200 1.000 28.97000 308 PRO E N 1
ATOM 12715 C CA . PRO E 2 309 ? 77.14000 56.65400 63.25200 1.000 26.28000 308 PRO E CA 1
ATOM 12716 C C . PRO E 2 309 ? 78.31700 57.44400 62.69900 1.000 19.30000 308 PRO E C 1
ATOM 12717 O O . PRO E 2 309 ? 78.28100 58.67400 62.62200 1.000 18.87000 308 PRO E O 1
ATOM 12721 N N . GLY E 2 310 ? 79.37400 56.72200 62.32200 1.000 18.06000 309 GLY E N 1
ATOM 12722 C CA . GLY E 2 310 ? 80.57700 57.32700 61.78800 1.000 17.94000 309 GLY E CA 1
ATOM 12723 C C . GLY E 2 310 ? 81.69800 57.50800 62.79100 1.000 14.00000 309 GLY E C 1
ATOM 12724 O O . GLY E 2 310 ? 82.83200 57.78600 62.38000 1.000 15.90000 309 GLY E O 1
ATOM 12725 N N . THR E 2 311 ? 81.42300 57.32000 64.08600 1.000 10.62000 310 THR E N 1
ATOM 12726 C CA . THR E 2 311 ? 82.41300 57.62900 65.11500 1.000 11.85000 310 THR E CA 1
ATOM 12727 C C . THR E 2 311 ? 83.54600 56.60500 65.14300 1.000 9.34000 310 THR E C 1
ATOM 12728 O O . THR E 2 311 ? 84.71000 56.96400 65.36800 1.000 18.20000 310 THR E O 1
ATOM 12732 N N . ASP E 2 312 ? 83.23500 55.32800 64.91600 1.000 13.01000 311 ASP E N 1
ATOM 12733 C CA . ASP E 2 312 ? 84.28700 54.31500 64.94000 1.000 19.83000 311 ASP E CA 1
ATOM 12734 C C . ASP E 2 312 ? 85.25700 54.48600 63.77400 1.000 8.32000 311 ASP E C 1
ATOM 12735 O O . ASP E 2 312 ? 86.46100 54.25600 63.92800 1.000 13.07000 311 ASP E O 1
ATOM 12740 N N . ASP E 2 313 ? 84.75300 54.87200 62.59800 1.000 9.33000 312 ASP E N 1
ATOM 12741 C CA . ASP E 2 313 ? 85.64100 55.21100 61.49000 1.000 9.77000 312 ASP E CA 1
ATOM 12742 C C . ASP E 2 313 ? 86.44400 56.46500 61.79700 1.000 13.57000 312 ASP E C 1
ATOM 12743 O O . ASP E 2 313 ? 87.64200 56.53200 61.49500 1.000 11.90000 312 ASP E O 1
ATOM 12748 N N . ALA E 2 314 ? 85.79800 57.47300 62.38700 1.000 14.92000 313 ALA E N 1
ATOM 12749 C CA . ALA E 2 314 ? 86.51400 58.69200 62.74500 1.000 20.27000 313 ALA E CA 1
ATOM 12750 C C . ALA E 2 314 ? 87.63800 58.39900 63.73400 1.000 12.76000 313 ALA E C 1
ATOM 12751 O O . ALA E 2 314 ? 88.75400 58.90500 63.58200 1.000 20.34000 313 ALA E O 1
ATOM 12753 N N . ILE E 2 315 ? 87.37000 57.56900 64.74400 1.000 13.87000 314 ILE E N 1
ATOM 12754 C CA . ILE E 2 315 ? 88.41100 57.22900 65.70900 1.000 10.37000 314 ILE E CA 1
ATOM 12755 C C . ILE E 2 315 ? 89.48400 56.36600 65.05400 1.000 16.64000 314 ILE E C 1
ATOM 12756 O O . ILE E 2 315 ? 90.68400 56.56800 65.28000 1.000 13.63000 314 ILE E O 1
ATOM 12761 N N . PHE E 2 316 ? 89.07500 55.42000 64.20500 1.000 13.10000 315 PHE E N 1
ATOM 12762 C CA . PHE E 2 316 ? 90.04000 54.57000 63.51500 1.000 11.42000 315 PHE E CA 1
ATOM 12763 C C . PHE E 2 316 ? 90.99000 55.39500 62.65500 1.000 19.03000 315 PHE E C 1
ATOM 12764 O O . PHE E 2 316 ? 92.21200 55.20500 62.69900 1.000 16.60000 315 PHE E O 1
ATOM 12772 N N . THR E 2 317 ? 90.44700 56.33300 61.87700 1.000 16.10000 316 THR E N 1
ATOM 12773 C CA . THR E 2 317 ? 91.30100 57.19900 61.07100 1.000 17.29000 316 THR E CA 1
ATOM 12774 C C . THR E 2 317 ? 92.22300 58.02700 61.95700 1.000 19.70000 316 THR E C 1
ATOM 12775 O O . THR E 2 317 ? 93.41600 58.16800 61.66700 1.000 13.69000 316 THR E O 1
ATOM 12779 N N . PHE E 2 318 ? 91.69000 58.53800 63.07000 1.000 15.08000 317 PHE E N 1
ATOM 12780 C CA . PHE E 2 318 ? 92.49400 59.29300 64.02800 1.000 12.18000 317 PHE E CA 1
ATOM 12781 C C . PHE E 2 318 ? 93.63900 58.44400 64.57300 1.000 17.79000 317 PHE E C 1
ATOM 12782 O O . PHE E 2 318 ? 94.77100 58.92400 64.70500 1.000 19.09000 317 PHE E O 1
ATOM 12790 N N . LEU E 2 319 ? 93.37000 57.17500 64.87400 1.000 17.95000 318 LEU E N 1
ATOM 12791 C CA . LEU E 2 319 ? 94.38600 56.31600 65.46600 1.000 17.15000 318 LEU E CA 1
ATOM 12792 C C . LEU E 2 319 ? 95.35000 55.74200 64.43900 1.000 20.79000 318 LEU E C 1
ATOM 12793 O O . LEU E 2 319 ? 96.37600 55.17500 64.82900 1.000 23.91000 318 LEU E O 1
ATOM 12798 N N . GLN E 2 320 ? 95.05800 55.88200 63.14400 1.000 22.47000 319 GLN E N 1
ATOM 12799 C CA . GLN E 2 320 ? 96.01100 55.45500 62.12500 1.000 28.37000 319 GLN E CA 1
ATOM 12800 C C . GLN E 2 320 ? 97.23900 56.35400 62.11000 1.000 42.34000 319 GLN E C 1
ATOM 12801 O O . GLN E 2 320 ? 98.32600 55.91300 61.71900 1.000 39.68000 319 GLN E O 1
ATOM 12807 N N . GLY E 2 321 ? 97.09600 57.60100 62.55600 1.000 47.30000 320 GLY E N 1
ATOM 12808 C CA . GLY E 2 321 ? 98.22700 58.49200 62.67600 1.000 42.80000 320 GLY E CA 1
ATOM 12809 C C . GLY E 2 321 ? 99.11000 58.22700 63.87100 1.000 42.73000 320 GLY E C 1
ATOM 12810 O O . GLY E 2 321 ? 99.99600 59.03100 64.17100 1.000 41.01000 320 GLY E O 1
ATOM 12811 N N . LEU E 2 322 ? 98.91000 57.10200 64.54900 1.000 44.62000 321 LEU E N 1
ATOM 12812 C CA . LEU E 2 322 ? 99.70600 56.74400 65.71300 1.000 46.45000 321 LEU E CA 1
ATOM 12813 C C . LEU E 2 322 ? 101.10200 56.31800 65.28300 1.000 57.51000 321 LEU E C 1
ATOM 12814 O O . LEU E 2 322 ? 101.26000 55.52000 64.35700 1.000 60.92000 321 LEU E O 1
ATOM 12820 N N . HIS F 2 1 ? 75.21900 81.78400 88.81200 1.000 86.58000 0 HIS F N 1
ATOM 12821 C CA . HIS F 2 1 ? 74.91600 81.01300 87.61100 1.000 87.27000 0 HIS F CA 1
ATOM 12822 C C . HIS F 2 1 ? 73.51300 80.41400 87.67600 1.000 90.14000 0 HIS F C 1
ATOM 12823 O O . HIS F 2 1 ? 72.86700 80.24000 86.64400 1.000 96.36000 0 HIS F O 1
ATOM 12830 N N . VAL F 2 2 ? 73.05800 80.14500 88.90100 1.000 83.55000 1 VAL F N 1
ATOM 12831 C CA . VAL F 2 2 ? 71.78000 79.51400 89.26000 1.000 75.38000 1 VAL F CA 1
ATOM 12832 C C . VAL F 2 2 ? 71.31600 78.47000 88.24600 1.000 62.36000 1 VAL F C 1
ATOM 12833 O O . VAL F 2 2 ? 70.78600 78.82000 87.18100 1.000 59.76000 1 VAL F O 1
ATOM 12837 N N . PRO F 2 3 ? 71.45600 77.18000 88.55300 1.000 51.79000 2 PRO F N 1
ATOM 12838 C CA . PRO F 2 3 ? 70.95500 76.14600 87.64200 1.000 52.33000 2 PRO F CA 1
ATOM 12839 C C . PRO F 2 3 ? 69.44100 76.21300 87.50200 1.000 51.19000 2 PRO F C 1
ATOM 12840 O O . PRO F 2 3 ? 68.72600 76.70200 88.38000 1.000 55.26000 2 PRO F O 1
ATOM 12844 N N . LEU F 2 4 ? 68.95600 75.70600 86.37200 1.000 42.27000 3 LEU F N 1
ATOM 12845 C CA . LEU F 2 4 ? 67.52500 75.73300 86.09700 1.000 46.08000 3 LEU F CA 1
ATOM 12846 C C . LEU F 2 4 ? 66.77400 74.76100 87.00000 1.000 44.69000 3 LEU F C 1
ATOM 12847 O O . LEU F 2 4 ? 67.19600 73.61900 87.20400 1.000 43.37000 3 LEU F O 1
ATOM 12852 N N . THR F 2 5 ? 65.64900 75.22400 87.54000 1.000 45.90000 4 THR F N 1
ATOM 12853 C CA . THR F 2 5 ? 64.78500 74.41200 88.38200 1.000 45.15000 4 THR F CA 1
ATOM 12854 C C . THR F 2 5 ? 63.34800 74.53200 87.89500 1.000 34.22000 4 THR F C 1
ATOM 12855 O O . THR F 2 5 ? 62.96800 75.53100 87.27800 1.000 38.43000 4 THR F O 1
ATOM 12859 N N . PHE F 2 6 ? 62.55100 73.49500 88.17100 1.000 26.58000 5 PHE F N 1
ATOM 12860 C CA . PHE F 2 6 ? 61.13100 73.55300 87.83200 1.000 29.87000 5 PHE F CA 1
ATOM 12861 C C . PHE F 2 6 ? 60.40900 74.62800 88.63300 1.000 28.83000 5 PHE F C 1
ATOM 12862 O O . PHE F 2 6 ? 59.42400 75.19900 88.15200 1.000 31.28000 5 PHE F O 1
ATOM 12870 N N . ASP F 2 7 ? 60.90200 74.94600 89.82900 1.000 22.44000 6 ASP F N 1
ATOM 12871 C CA . ASP F 2 7 ? 60.29100 75.91400 90.72300 1.000 26.27000 6 ASP F CA 1
ATOM 12872 C C . ASP F 2 7 ? 61.18600 77.15400 90.81100 1.000 28.88000 6 ASP F C 1
ATOM 12873 O O . ASP F 2 7 ? 61.82700 77.52900 89.81500 1.000 40.65000 6 ASP F O 1
ATOM 12878 N N . LEU F 2 8 ? 61.21400 77.78400 91.95300 1.000 30.82000 7 LEU F N 1
ATOM 12879 C CA . LEU F 2 8 ? 62.06300 78.95000 92.09700 1.000 31.03000 7 LEU F CA 1
ATOM 12880 C C . LEU F 2 8 ? 63.37600 78.57600 92.77300 1.000 27.23000 7 LEU F C 1
ATOM 12881 O O . LEU F 2 8 ? 63.40800 77.68700 93.62900 1.000 22.65000 7 LEU F O 1
ATOM 12886 N N . PRO F 2 9 ? 64.47600 79.24000 92.41400 1.000 28.11000 8 PRO F N 1
ATOM 12887 C CA . PRO F 2 9 ? 65.72800 79.02100 93.14600 1.000 25.36000 8 PRO F CA 1
ATOM 12888 C C . PRO F 2 9 ? 65.54900 79.38400 94.61100 1.000 23.50000 8 PRO F C 1
ATOM 12889 O O . PRO F 2 9 ? 64.73300 80.23900 94.96500 1.000 26.91000 8 PRO F O 1
ATOM 12893 N N . PHE F 2 10 ? 66.31000 78.69800 95.46800 1.000 23.85000 9 PHE F N 1
ATOM 12894 C CA . PHE F 2 10 ? 66.09200 78.81700 96.90400 1.000 28.16000 9 PHE F CA 1
ATOM 12895 C C . PHE F 2 10 ? 66.27000 80.24900 97.39200 1.000 35.67000 9 PHE F C 1
ATOM 12896 O O . PHE F 2 10 ? 65.57800 80.67500 98.32300 1.000 35.71000 9 PHE F O 1
ATOM 12904 N N . GLU F 2 11 ? 67.18400 81.00700 96.77700 1.000 41.29000 10 GLU F N 1
ATOM 12905 C CA A GLU F 2 11 ? 67.40500 82.39200 97.18900 0.670 45.24000 10 GLU F CA 1
ATOM 12906 C CA B GLU F 2 11 ? 67.40400 82.38800 97.19500 0.330 45.69000 10 GLU F CA 1
ATOM 12907 C C . GLU F 2 11 ? 66.14700 83.23300 97.02900 1.000 40.47000 10 GLU F C 1
ATOM 12908 O O . GLU F 2 11 ? 65.93100 84.18000 97.79400 1.000 38.26000 10 GLU F O 1
ATOM 12919 N N . GLU F 2 12 ? 65.30900 82.91000 96.04600 1.000 29.04000 11 GLU F N 1
ATOM 12920 C CA . GLU F 2 12 ? 64.08200 83.65500 95.81900 1.000 26.68000 11 GLU F CA 1
ATOM 12921 C C . GLU F 2 12 ? 62.92800 83.18000 96.69000 1.000 20.82000 11 GLU F C 1
ATOM 12922 O O . GLU F 2 12 ? 61.96400 83.93200 96.87200 1.000 18.31000 11 GLU F O 1
ATOM 12928 N N . LEU F 2 13 ? 63.00700 81.96700 97.24500 1.000 17.34000 12 LEU F N 1
ATOM 12929 C CA . LEU F 2 13 ? 61.90600 81.46300 98.05900 1.000 15.74000 12 LEU F CA 1
ATOM 12930 C C . LEU F 2 13 ? 61.70600 82.30800 99.31400 1.000 10.37000 12 LEU F C 1
ATOM 12931 O O . LEU F 2 13 ? 60.56500 82.58500 99.69900 1.000 14.57000 12 LEU F O 1
ATOM 12936 N N . LEU F 2 14 ? 62.79700 82.75700 99.94500 1.000 16.74000 13 LEU F N 1
ATOM 12937 C CA . LEU F 2 14 ? 62.68700 83.46900 101.21800 1.000 17.34000 13 LEU F CA 1
ATOM 12938 C C . LEU F 2 14 ? 62.09000 84.86100 101.07700 1.000 20.16000 13 LEU F C 1
ATOM 12939 O O . LEU F 2 14 ? 61.74800 85.47500 102.09500 1.000 19.47000 13 LEU F O 1
ATOM 12944 N N . THR F 2 15 ? 61.97700 85.37600 99.85700 1.000 17.38000 14 THR F N 1
ATOM 12945 C CA . THR F 2 15 ? 61.33600 86.65400 99.59800 1.000 18.24000 14 THR F CA 1
ATOM 12946 C C . THR F 2 15 ? 60.11900 86.53300 98.69300 1.000 18.31000 14 THR F C 1
ATOM 12947 O O . THR F 2 15 ? 59.52800 87.55900 98.34000 1.000 17.36000 14 THR F O 1
ATOM 12951 N N . TYR F 2 16 ? 59.73800 85.31900 98.30000 1.000 8.48000 15 TYR F N 1
ATOM 12952 C CA . TYR F 2 16 ? 58.63500 85.13300 97.36700 1.000 12.64000 15 TYR F CA 1
ATOM 12953 C C . TYR F 2 16 ? 57.32600 85.61400 97.98900 1.000 16.12000 15 TYR F C 1
ATOM 12954 O O . TYR F 2 16 ? 56.97900 85.18300 99.09800 1.000 16.18000 15 TYR F O 1
ATOM 12963 N N . PRO F 2 17 ? 56.58400 86.50400 97.32900 1.000 24.13000 16 PRO F N 1
ATOM 12964 C CA . PRO F 2 17 ? 55.36200 87.06700 97.92400 1.000 18.32000 16 PRO F CA 1
ATOM 12965 C C . PRO F 2 17 ? 54.06100 86.35500 97.57800 1.000 15.13000 16 PRO F C 1
ATOM 12966 O O . PRO F 2 17 ? 53.01100 86.77700 98.07200 1.000 19.18000 16 PRO F O 1
ATOM 12970 N N . GLY F 2 18 ? 54.08500 85.30600 96.76400 1.000 9.75000 17 GLY F N 1
ATOM 12971 C CA . GLY F 2 18 ? 52.86700 84.69100 96.28000 1.000 11.01000 17 GLY F CA 1
ATOM 12972 C C . GLY F 2 18 ? 52.34300 85.36800 95.02300 1.000 20.71000 17 GLY F C 1
ATOM 12973 O O . GLY F 2 18 ? 52.71500 86.48800 94.67800 1.000 25.29000 17 GLY F O 1
ATOM 12974 N N . ARG F 2 19 ? 51.45400 84.65500 94.32300 1.000 17.95000 18 ARG F N 1
ATOM 12975 C CA . ARG F 2 19 ? 50.89200 85.14400 93.06900 1.000 26.60000 18 ARG F CA 1
ATOM 12976 C C . ARG F 2 19 ? 49.36800 85.12100 93.05000 1.000 34.03000 18 ARG F C 1
ATOM 12977 O O . ARG F 2 19 ? 48.77300 85.33800 91.98900 1.000 46.42000 18 ARG F O 1
ATOM 12985 N N . THR F 2 20 ? 48.72200 84.86300 94.18500 1.000 27.94000 19 THR F N 1
ATOM 12986 C CA . THR F 2 20 ? 47.26800 84.81800 94.32000 1.000 33.69000 19 THR F CA 1
ATOM 12987 C C . THR F 2 20 ? 46.78900 86.11400 94.96100 1.000 36.22000 19 THR F C 1
ATOM 12988 O O . THR F 2 20 ? 47.29200 86.47500 96.03500 1.000 29.19000 19 THR F O 1
ATOM 12992 N N . PRO F 2 21 ? 45.79300 86.81100 94.34600 1.000 49.75000 20 PRO F N 1
ATOM 12993 C CA . PRO F 2 21 ? 45.44900 88.19500 94.73900 1.000 53.13000 20 PRO F CA 1
ATOM 12994 C C . PRO F 2 21 ? 45.52700 88.55200 96.22200 1.000 52.65000 20 PRO F C 1
ATOM 12995 O O . PRO F 2 21 ? 46.59400 88.94900 96.70600 1.000 64.82000 20 PRO F O 1
ATOM 12999 N N . ARG F 2 22 ? 44.37700 88.45900 96.91400 1.000 29.94000 21 ARG F N 1
ATOM 13000 C CA . ARG F 2 22 ? 44.00500 88.63500 98.32000 1.000 40.13000 21 ARG F CA 1
ATOM 13001 C C . ARG F 2 22 ? 42.83100 89.60400 98.32500 1.000 43.53000 21 ARG F C 1
ATOM 13002 O O . ARG F 2 22 ? 42.98300 90.77300 97.95700 1.000 42.05000 21 ARG F O 1
ATOM 13010 N N . PRO F 2 23 ? 41.64500 89.14600 98.72500 1.000 46.12000 22 PRO F N 1
ATOM 13011 C CA . PRO F 2 23 ? 40.46900 90.02500 98.72700 1.000 45.29000 22 PRO F CA 1
ATOM 13012 C C . PRO F 2 23 ? 40.58100 91.14700 99.74700 1.000 42.34000 22 PRO F C 1
ATOM 13013 O O . PRO F 2 23 ? 41.17300 90.98600 100.81800 1.000 40.49000 22 PRO F O 1
ATOM 13017 N N . ALA F 2 24 ? 40.01400 92.30100 99.38900 1.000 37.45000 23 ALA F N 1
ATOM 13018 C CA . ALA F 2 24 ? 40.06200 93.45500 100.27800 1.000 33.49000 23 ALA F CA 1
ATOM 13019 C C . ALA F 2 24 ? 39.25600 93.20700 101.54500 1.000 23.48000 23 ALA F C 1
ATOM 13020 O O . ALA F 2 24 ? 39.55700 93.78400 102.59500 1.000 27.29000 23 ALA F O 1
ATOM 13022 N N . ASP F 2 25 ? 38.24200 92.34400 101.47100 1.000 27.32000 24 ASP F N 1
ATOM 13023 C CA . ASP F 2 25 ? 37.38800 92.02700 102.60800 1.000 27.18000 24 ASP F CA 1
ATOM 13024 C C . ASP F 2 25 ? 37.71300 90.66800 103.21500 1.000 20.59000 24 ASP F C 1
ATOM 13025 O O . ASP F 2 25 ? 36.83500 90.03900 103.81600 1.000 16.41000 24 ASP F O 1
ATOM 13030 N N . HIS F 2 26 ? 38.96700 90.22100 103.09600 1.000 21.01000 25 HIS F N 1
ATOM 13031 C CA . HIS F 2 26 ? 39.36100 88.93100 103.65200 1.000 24.29000 25 HIS F CA 1
ATOM 13032 C C . HIS F 2 26 ? 39.02400 88.84700 105.13300 1.000 21.04000 25 HIS F C 1
ATOM 13033 O O . HIS F 2 26 ? 38.41900 87.87100 105.58800 1.000 16.07000 25 HIS F O 1
ATOM 13040 N N . ASP F 2 27 ? 39.35900 89.89400 105.88800 1.000 22.01000 26 ASP F N 1
ATOM 13041 C CA . ASP F 2 27 ? 39.13200 89.88500 107.33000 1.000 20.22000 26 ASP F CA 1
ATOM 13042 C C . ASP F 2 27 ? 37.64900 89.78700 107.65400 1.000 13.51000 26 ASP F C 1
ATOM 13043 O O . ASP F 2 27 ? 37.25000 89.03800 108.55500 1.000 15.37000 26 ASP F O 1
ATOM 13048 N N . GLU F 2 28 ? 36.81700 90.52900 106.92100 1.000 12.17000 27 GLU F N 1
ATOM 13049 C CA . GLU F 2 28 ? 35.37500 90.49200 107.14100 1.000 22.53000 27 GLU F CA 1
ATOM 13050 C C . GLU F 2 28 ? 34.79000 89.13800 106.75700 1.000 19.11000 27 GLU F C 1
ATOM 13051 O O . GLU F 2 28 ? 33.86200 88.64400 107.41000 1.000 17.66000 27 GLU F O 1
ATOM 13057 N N . TYR F 2 29 ? 35.31600 88.53100 105.69200 1.000 14.00000 28 TYR F N 1
ATOM 13058 C CA . TYR F 2 29 ? 34.87200 87.20100 105.28900 1.000 14.99000 28 TYR F CA 1
ATOM 13059 C C . TYR F 2 29 ? 35.06700 86.19400 106.41500 1.000 14.07000 28 TYR F C 1
ATOM 13060 O O . TYR F 2 29 ? 34.16000 85.41800 106.73700 1.000 12.19000 28 TYR F O 1
ATOM 13069 N N . TRP F 2 30 ? 36.24100 86.21200 107.04500 1.000 6.66000 29 TRP F N 1
ATOM 13070 C CA . TRP F 2 30 ? 36.54200 85.21300 108.06000 1.000 11.96000 29 TRP F CA 1
ATOM 13071 C C . TRP F 2 30 ? 35.95100 85.56000 109.41600 1.000 10.43000 29 TRP F C 1
ATOM 13072 O O . TRP F 2 30 ? 35.63800 84.65200 110.19000 1.000 14.64000 29 TRP F O 1
ATOM 13083 N N . ASP F 2 31 ? 35.76200 86.84500 109.72100 1.000 16.55000 30 ASP F N 1
ATOM 13084 C CA . ASP F 2 31 ? 34.99600 87.18200 110.91600 1.000 19.49000 30 ASP F CA 1
ATOM 13085 C C . ASP F 2 31 ? 33.55500 86.70800 110.78200 1.000 11.28000 30 ASP F C 1
ATOM 13086 O O . ASP F 2 31 ? 32.96700 86.19600 111.74200 1.000 16.19000 30 ASP F O 1
ATOM 13091 N N . ARG F 2 32 ? 32.98000 86.84300 109.58500 1.000 13.84000 31 ARG F N 1
ATOM 13092 C CA . ARG F 2 32 ? 31.64400 86.31800 109.32600 1.000 14.94000 31 ARG F CA 1
ATOM 13093 C C . ARG F 2 32 ? 31.62100 84.79400 109.40100 1.000 14.40000 31 ARG F C 1
ATOM 13094 O O . ARG F 2 32 ? 30.67200 84.20700 109.93500 1.000 14.88000 31 ARG F O 1
ATOM 13102 N N . GLY F 2 33 ? 32.67300 84.13900 108.90600 1.000 13.97000 32 GLY F N 1
ATOM 13103 C CA . GLY F 2 33 ? 32.72700 82.68800 108.98500 1.000 7.76000 32 GLY F CA 1
ATOM 13104 C C . GLY F 2 33 ? 32.72500 82.18300 110.41400 1.000 7.41000 32 GLY F C 1
ATOM 13105 O O . GLY F 2 33 ? 32.00000 81.24500 110.75400 1.000 12.28000 32 GLY F O 1
ATOM 13106 N N . LEU F 2 34 ? 33.52800 82.81000 111.27600 1.000 6.04000 33 LEU F N 1
ATOM 13107 C CA . LEU F 2 34 ? 33.56700 82.39100 112.67400 1.000 8.30000 33 LEU F CA 1
ATOM 13108 C C . LEU F 2 34 ? 32.25500 82.69700 113.38700 1.000 14.27000 33 LEU F C 1
ATOM 13109 O O . LEU F 2 34 ? 31.81900 81.92500 114.25000 1.000 11.84000 33 LEU F O 1
ATOM 13114 N N . ALA F 2 35 ? 31.60700 83.81300 113.03700 1.000 15.07000 34 ALA F N 1
ATOM 13115 C CA . ALA F 2 35 ? 30.31100 84.13200 113.62900 1.000 12.28000 34 ALA F CA 1
ATOM 13116 C C . ALA F 2 35 ? 29.24000 83.14800 113.17100 1.000 22.38000 34 ALA F C 1
ATOM 13117 O O . ALA F 2 35 ? 28.36900 82.75200 113.96100 1.000 14.09000 34 ALA F O 1
ATOM 13119 N N . ASP F 2 36 ? 29.27400 82.76100 111.89200 1.000 19.10000 35 ASP F N 1
ATOM 13120 C CA . ASP F 2 36 ? 28.36700 81.72500 111.41000 1.000 17.20000 35 ASP F CA 1
ATOM 13121 C C . ASP F 2 36 ? 28.58800 80.42200 112.17400 1.000 16.87000 35 ASP F C 1
ATOM 13122 O O . ASP F 2 36 ? 27.62900 79.74200 112.55900 1.000 12.75000 35 ASP F O 1
ATOM 13127 N N . LEU F 2 37 ? 29.85300 80.06700 112.41300 1.000 9.85000 36 LEU F N 1
ATOM 13128 C CA . LEU F 2 37 ? 30.16600 78.85000 113.15800 1.000 13.44000 36 LEU F CA 1
ATOM 13129 C C . LEU F 2 37 ? 29.63400 78.92700 114.58400 1.000 12.26000 36 LEU F C 1
ATOM 13130 O O . LEU F 2 37 ? 29.04100 77.96700 115.09000 1.000 21.10000 36 LEU F O 1
ATOM 13135 N N . ALA F 2 38 ? 29.85400 80.06100 115.25400 1.000 10.47000 37 ALA F N 1
ATOM 13136 C CA . ALA F 2 38 ? 29.40200 80.22100 116.63400 1.000 12.85000 37 ALA F CA 1
ATOM 13137 C C . ALA F 2 38 ? 27.88300 80.19100 116.74500 1.000 14.82000 37 ALA F C 1
ATOM 13138 O O . ALA F 2 38 ? 27.34800 79.88100 117.81500 1.000 22.25000 37 ALA F O 1
ATOM 13140 N N . ALA F 2 39 ? 27.16900 80.54000 115.67300 1.000 18.81000 38 ALA F N 1
ATOM 13141 C CA . ALA F 2 39 ? 25.71100 80.49500 115.70400 1.000 19.56000 38 ALA F CA 1
ATOM 13142 C C . ALA F 2 39 ? 25.15600 79.08900 115.51800 1.000 17.33000 38 ALA F C 1
ATOM 13143 O O . ALA F 2 39 ? 23.94100 78.89900 115.64400 1.000 21.52000 38 ALA F O 1
ATOM 13145 N N . VAL F 2 40 ? 25.99400 78.11000 115.20200 1.000 18.95000 39 VAL F N 1
ATOM 13146 C CA . VAL F 2 40 ? 25.58000 76.71200 115.11900 1.000 16.24000 39 VAL F CA 1
ATOM 13147 C C . VAL F 2 40 ? 26.00200 76.02300 116.41400 1.000 19.69000 39 VAL F C 1
ATOM 13148 O O . VAL F 2 40 ? 27.21000 75.94600 116.69200 1.000 14.11000 39 VAL F O 1
ATOM 13152 N N . PRO F 2 41 ? 25.06900 75.51400 117.21600 1.000 17.95000 40 PRO F N 1
ATOM 13153 C CA . PRO F 2 41 ? 25.46400 74.79200 118.43300 1.000 19.46000 40 PRO F CA 1
ATOM 13154 C C . PRO F 2 41 ? 26.26700 73.54300 118.09400 1.000 21.30000 40 PRO F C 1
ATOM 13155 O O . PRO F 2 41 ? 25.92900 72.79500 117.17300 1.000 27.38000 40 PRO F O 1
ATOM 13159 N N . ALA F 2 42 ? 27.35200 73.33200 118.84500 1.000 18.53000 41 ALA F N 1
ATOM 13160 C CA . ALA F 2 42 ? 28.26700 72.23700 118.53500 1.000 19.37000 41 ALA F CA 1
ATOM 13161 C C . ALA F 2 42 ? 27.60300 70.87900 118.73300 1.000 14.31000 41 ALA F C 1
ATOM 13162 O O . ALA F 2 42 ? 27.78000 69.97500 117.91100 1.000 10.65000 41 ALA F O 1
ATOM 13164 N N . ASP F 2 43 ? 26.83100 70.71600 119.81000 1.000 12.30000 42 ASP F N 1
ATOM 13165 C CA . ASP F 2 43 ? 26.12700 69.46200 120.08200 1.000 16.07000 42 ASP F CA 1
ATOM 13166 C C . ASP F 2 43 ? 27.11100 68.29000 120.13500 1.000 20.40000 42 ASP F C 1
ATOM 13167 O O . ASP F 2 43 ? 26.95300 67.27700 119.45100 1.000 19.82000 42 ASP F O 1
ATOM 13172 N N . VAL F 2 44 ? 28.14100 68.44800 120.96600 1.000 14.54000 43 VAL F N 1
ATOM 13173 C CA . VAL F 2 44 ? 29.23900 67.49500 121.04900 1.000 11.63000 43 VAL F CA 1
ATOM 13174 C C . VAL F 2 44 ? 28.74900 66.16800 121.61800 1.000 16.36000 43 VAL F C 1
ATOM 13175 O O . VAL F 2 44 ? 28.05900 66.13100 122.64500 1.000 16.59000 43 VAL F O 1
ATOM 13179 N N . VAL F 2 45 ? 29.10600 65.06900 120.94800 1.000 12.70000 44 VAL F N 1
ATOM 13180 C CA . VAL F 2 45 ? 28.80900 63.71200 121.40500 1.000 18.75000 44 VAL F CA 1
ATOM 13181 C C . VAL F 2 45 ? 30.10900 62.91200 121.40300 1.000 19.70000 44 VAL F C 1
ATOM 13182 O O . VAL F 2 45 ? 30.87200 62.96000 120.42900 1.000 14.10000 44 VAL F O 1
ATOM 13186 N N . ILE F 2 46 ? 30.38300 62.21900 122.50700 1.000 10.56000 45 ILE F N 1
ATOM 13187 C CA . ILE F 2 46 ? 31.60300 61.43500 122.67000 1.000 11.61000 45 ILE F CA 1
ATOM 13188 C C . ILE F 2 46 ? 31.23300 59.99900 123.02600 1.000 15.92000 45 ILE F C 1
ATOM 13189 O O . ILE F 2 46 ? 30.52300 59.76400 124.01200 1.000 15.46000 45 ILE F O 1
ATOM 13194 N N . GLU F 2 47 ? 31.71500 59.04500 122.23400 1.000 14.86000 46 GLU F N 1
ATOM 13195 C CA . GLU F 2 47 ? 31.43900 57.62700 122.41500 1.000 13.71000 46 GLU F CA 1
ATOM 13196 C C . GLU F 2 47 ? 32.74300 56.84500 122.37100 1.000 12.59000 46 GLU F C 1
ATOM 13197 O O . GLU F 2 47 ? 33.66400 57.21600 121.64100 1.000 15.23000 46 GLU F O 1
ATOM 13203 N N . PRO F 2 48 ? 32.84400 55.75000 123.12200 1.000 15.57000 47 PRO F N 1
ATOM 13204 C CA . PRO F 2 48 ? 34.08200 54.96100 123.11200 1.000 9.04000 47 PRO F CA 1
ATOM 13205 C C . PRO F 2 48 ? 34.30000 54.26500 121.78100 1.000 15.33000 47 PRO F C 1
ATOM 13206 O O . PRO F 2 48 ? 33.35400 53.90200 121.07500 1.000 17.62000 47 PRO F O 1
ATOM 13210 N N . ALA F 2 49 ? 35.56800 54.04700 121.45700 1.000 11.49000 48 ALA F N 1
ATOM 13211 C CA . ALA F 2 49 ? 35.93300 53.31600 120.25600 1.000 16.77000 48 ALA F CA 1
ATOM 13212 C C . ALA F 2 49 ? 36.16800 51.85300 120.60600 1.000 20.60000 48 ALA F C 1
ATOM 13213 O O . ALA F 2 49 ? 36.34000 51.48900 121.77100 1.000 12.66000 48 ALA F O 1
ATOM 13215 N N . GLU F 2 50 ? 36.14600 51.00800 119.57500 1.000 25.86000 49 GLU F N 1
ATOM 13216 C CA . GLU F 2 50 ? 36.42300 49.59200 119.78900 1.000 28.91000 49 GLU F CA 1
ATOM 13217 C C . GLU F 2 50 ? 37.89500 49.36100 120.09600 1.000 25.47000 49 GLU F C 1
ATOM 13218 O O . GLU F 2 50 ? 38.23600 48.49100 120.90600 1.000 28.95000 49 GLU F O 1
ATOM 13224 N N . PHE F 2 51 ? 38.78100 50.12300 119.45600 1.000 20.88000 50 PHE F N 1
ATOM 13225 C CA . PHE F 2 51 ? 40.19800 50.03500 119.77200 1.000 17.42000 50 PHE F CA 1
ATOM 13226 C C . PHE F 2 51 ? 40.41500 50.35200 121.24200 1.000 19.19000 50 PHE F C 1
ATOM 13227 O O . PHE F 2 51 ? 39.96000 51.38400 121.74300 1.000 22.10000 50 PHE F O 1
ATOM 13235 N N . THR F 2 52 ? 41.12200 49.46600 121.93200 1.000 20.65000 51 THR F N 1
ATOM 13236 C CA . THR F 2 52 ? 41.33500 49.60200 123.36200 1.000 22.26000 51 THR F CA 1
ATOM 13237 C C . THR F 2 52 ? 42.80800 49.39600 123.67800 1.000 16.31000 51 THR F C 1
ATOM 13238 O O . THR F 2 52 ? 43.50600 48.62600 123.01100 1.000 19.56000 51 THR F O 1
ATOM 13242 N N . THR F 2 53 ? 43.28600 50.12300 124.68700 1.000 18.08000 52 THR F N 1
ATOM 13243 C CA . THR F 2 53 ? 44.67100 50.00200 125.10800 1.000 12.70000 52 THR F CA 1
ATOM 13244 C C . THR F 2 53 ? 44.77700 50.60700 126.49600 1.000 21.05000 52 THR F C 1
ATOM 13245 O O . THR F 2 53 ? 44.06300 51.58000 126.78600 1.000 12.80000 52 THR F O 1
ATOM 13249 N N . PRO F 2 54 ? 45.62600 50.06600 127.37700 1.000 12.96000 53 PRO F N 1
ATOM 13250 C CA . PRO F 2 54 ? 45.82400 50.70200 128.68900 1.000 17.20000 53 PRO F CA 1
ATOM 13251 C C . PRO F 2 54 ? 46.50000 52.05700 128.61900 1.000 15.78000 53 PRO F C 1
ATOM 13252 O O . PRO F 2 54 ? 46.56600 52.74200 129.64500 1.000 18.22000 53 PRO F O 1
ATOM 13256 N N . LEU F 2 55 ? 47.00400 52.46900 127.45600 1.000 17.83000 54 LEU F N 1
ATOM 13257 C CA . LEU F 2 55 ? 47.72400 53.73200 127.35900 1.000 19.25000 54 LEU F CA 1
ATOM 13258 C C . LEU F 2 55 ? 46.80200 54.93900 127.22100 1.000 16.67000 54 LEU F C 1
ATOM 13259 O O . LEU F 2 55 ? 47.25100 56.06700 127.44400 1.000 24.93000 54 LEU F O 1
ATOM 13264 N N . ALA F 2 56 ? 45.53600 54.74300 126.86000 1.000 13.02000 55 ALA F N 1
ATOM 13265 C CA . ALA F 2 56 ? 44.69500 55.89000 126.55400 1.000 7.08000 55 ALA F CA 1
ATOM 13266 C C . ALA F 2 56 ? 43.22800 55.49600 126.56000 1.000 15.41000 55 ALA F C 1
ATOM 13267 O O . ALA F 2 56 ? 42.87100 54.32500 126.40300 1.000 15.10000 55 ALA F O 1
ATOM 13269 N N . ARG F 2 57 ? 42.38800 56.50900 126.76100 1.000 7.88000 56 ARG F N 1
ATOM 13270 C CA A ARG F 2 57 ? 40.95500 56.41200 126.51000 0.400 15.03000 56 ARG F CA 1
ATOM 13271 C CA B ARG F 2 57 ? 40.95400 56.41500 126.50900 0.600 15.13000 56 ARG F CA 1
ATOM 13272 C C . ARG F 2 57 ? 40.71700 56.85600 125.07100 1.000 19.90000 56 ARG F C 1
ATOM 13273 O O . ARG F 2 57 ? 40.96400 58.01600 124.72700 1.000 14.25000 56 ARG F O 1
ATOM 13288 N N . CYS F 2 58 ? 40.25200 55.93700 124.22600 1.000 9.42000 57 CYS F N 1
ATOM 13289 C CA . CYS F 2 58 ? 40.03300 56.23700 122.81700 1.000 12.38000 57 CYS F CA 1
ATOM 13290 C C . CYS F 2 58 ? 38.54200 56.37800 122.54100 1.000 15.66000 57 CYS F C 1
ATOM 13291 O O . CYS F 2 58 ? 37.75900 55.47600 122.85300 1.000 9.02000 57 CYS F O 1
ATOM 13294 N N . SER F 2 59 ? 38.16500 57.48500 121.90200 1.000 11.47000 58 SER F N 1
ATOM 13295 C CA . SER F 2 59 ? 36.76300 57.80500 121.69400 1.000 11.03000 58 SER F CA 1
ATOM 13296 C C . SER F 2 59 ? 36.56100 58.43700 120.32800 1.000 11.83000 58 SER F C 1
ATOM 13297 O O . SER F 2 59 ? 37.47800 59.01300 119.73500 1.000 10.73000 58 SER F O 1
ATOM 13300 N N . HIS F 2 60 ? 35.32100 58.35900 119.86300 1.000 8.52000 59 HIS F N 1
ATOM 13301 C CA . HIS F 2 60 ? 34.86900 59.12400 118.71500 1.000 9.95000 59 HIS F CA 1
ATOM 13302 C C . HIS F 2 60 ? 34.23100 60.40600 119.22500 1.000 9.03000 59 HIS F C 1
ATOM 13303 O O . HIS F 2 60 ? 33.39700 60.37100 120.13600 1.000 12.40000 59 HIS F O 1
ATOM 13310 N N . LEU F 2 61 ? 34.64600 61.53100 118.66400 1.000 7.49000 60 LEU F N 1
ATOM 13311 C CA . LEU F 2 61 ? 34.06300 62.82700 118.97600 1.000 10.50000 60 LEU F CA 1
ATOM 13312 C C . LEU F 2 61 ? 33.28400 63.31000 117.76100 1.000 12.16000 60 LEU F C 1
ATOM 13313 O O . LEU F 2 61 ? 33.81200 63.31500 116.64300 1.000 13.79000 60 LEU F O 1
ATOM 13318 N N . TRP F 2 62 ? 32.02900 63.69500 117.98200 1.000 8.01000 61 TRP F N 1
ATOM 13319 C CA . TRP F 2 62 ? 31.13700 64.17600 116.93600 1.000 10.19000 61 TRP F CA 1
ATOM 13320 C C . TRP F 2 62 ? 30.69400 65.58800 117.27400 1.000 10.83000 61 TRP F C 1
ATOM 13321 O O . TRP F 2 62 ? 30.39700 65.89000 118.43300 1.000 14.70000 61 TRP F O 1
ATOM 13332 N N . PHE F 2 63 ? 30.64300 66.44800 116.26400 1.000 2.75000 62 PHE F N 1
ATOM 13333 C CA . PHE F 2 63 ? 30.11100 67.78900 116.45300 1.000 4.68000 62 PHE F CA 1
ATOM 13334 C C . PHE F 2 63 ? 29.44700 68.23100 115.16000 1.000 7.04000 62 PHE F C 1
ATOM 13335 O O . PHE F 2 63 ? 29.57300 67.58500 114.11500 1.000 12.53000 62 PHE F O 1
ATOM 13343 N N . THR F 2 64 ? 28.72600 69.34100 115.24400 1.000 6.31000 63 THR F N 1
ATOM 13344 C CA . THR F 2 64 ? 28.06400 69.93200 114.09200 1.000 12.99000 63 THR F CA 1
ATOM 13345 C C . THR F 2 64 ? 28.88300 71.11100 113.59100 1.000 15.04000 63 THR F C 1
ATOM 13346 O O . THR F 2 64 ? 29.24500 71.99500 114.37400 1.000 14.68000 63 THR F O 1
ATOM 13350 N N . GLY F 2 65 ? 29.17700 71.11700 112.28900 1.000 9.01000 64 GLY F N 1
ATOM 13351 C CA . GLY F 2 65 ? 29.87000 72.21500 111.65400 1.000 9.64000 64 GLY F CA 1
ATOM 13352 C C . GLY F 2 65 ? 28.93000 73.09200 110.84400 1.000 14.25000 64 GLY F C 1
ATOM 13353 O O . GLY F 2 65 ? 27.70900 72.93100 110.86100 1.000 25.59000 64 GLY F O 1
ATOM 13354 N N . THR F 2 66 ? 29.52200 74.05400 110.13500 1.000 18.26000 65 THR F N 1
ATOM 13355 C CA . THR F 2 66 ? 28.72400 74.92000 109.27500 1.000 16.40000 65 THR F CA 1
ATOM 13356 C C . THR F 2 66 ? 28.03400 74.10000 108.18800 1.000 25.38000 65 THR F C 1
ATOM 13357 O O . THR F 2 66 ? 28.55000 73.08000 107.72300 1.000 24.00000 65 THR F O 1
ATOM 13361 N N . GLY F 2 67 ? 26.84600 74.55700 107.78900 1.000 23.38000 66 GLY F N 1
ATOM 13362 C CA . GLY F 2 67 ? 26.01100 73.80700 106.87200 1.000 31.04000 66 GLY F CA 1
ATOM 13363 C C . GLY F 2 67 ? 25.13000 72.74800 107.50200 1.000 38.12000 66 GLY F C 1
ATOM 13364 O O . GLY F 2 67 ? 24.47600 71.99900 106.76700 1.000 44.53000 66 GLY F O 1
ATOM 13365 N N . GLY F 2 68 ? 25.09300 72.65300 108.82800 1.000 35.26000 67 GLY F N 1
ATOM 13366 C CA . GLY F 2 68 ? 24.26500 71.65200 109.48500 1.000 34.91000 67 GLY F CA 1
ATOM 13367 C C . GLY F 2 68 ? 24.73500 70.23000 109.25700 1.000 35.80000 67 GLY F C 1
ATOM 13368 O O . GLY F 2 68 ? 23.90900 69.33100 109.05600 1.000 40.98000 67 GLY F O 1
ATOM 13369 N N . VAL F 2 69 ? 26.04600 70.00700 109.29200 1.000 18.54000 68 VAL F N 1
ATOM 13370 C CA . VAL F 2 69 ? 26.66200 68.72200 108.98700 1.000 17.88000 68 VAL F CA 1
ATOM 13371 C C . VAL F 2 69 ? 27.33500 68.19600 110.25000 1.000 12.68000 68 VAL F C 1
ATOM 13372 O O . VAL F 2 69 ? 27.87500 68.97800 111.04000 1.000 10.04000 68 VAL F O 1
ATOM 13376 N N . ARG F 2 70 ? 27.27700 66.87800 110.45500 1.000 16.29000 69 ARG F N 1
ATOM 13377 C CA . ARG F 2 70 ? 27.97400 66.23200 111.56200 1.000 20.04000 69 ARG F CA 1
ATOM 13378 C C . ARG F 2 70 ? 29.38700 65.85800 111.12200 1.000 16.78000 69 ARG F C 1
ATOM 13379 O O . ARG F 2 70 ? 29.57700 65.28500 110.04500 1.000 12.75000 69 ARG F O 1
ATOM 13387 N N . VAL F 2 71 ? 30.36700 66.16500 111.96700 1.000 5.62000 70 VAL F N 1
ATOM 13388 C CA . VAL F 2 71 ? 31.78000 65.95800 111.66600 1.000 10.05000 70 VAL F CA 1
ATOM 13389 C C . VAL F 2 71 ? 32.38300 65.06500 112.74400 1.000 8.06000 70 VAL F C 1
ATOM 13390 O O . VAL F 2 71 ? 31.99500 65.14500 113.91600 1.000 8.59000 70 VAL F O 1
ATOM 13394 N N . HIS F 2 72 ? 33.32400 64.20800 112.34900 1.000 6.80000 71 HIS F N 1
ATOM 13395 C CA . HIS F 2 72 ? 33.95400 63.25800 113.25700 1.000 8.72000 71 HIS F CA 1
ATOM 13396 C C . HIS F 2 72 ? 35.42400 63.59700 113.49300 1.000 8.58000 71 HIS F C 1
ATOM 13397 O O . HIS F 2 72 ? 36.11900 64.06700 112.58700 1.000 11.30000 71 HIS F O 1
ATOM 13404 N N . ALA F 2 73 ? 35.89300 63.33800 114.71500 1.000 5.78000 72 ALA F N 1
ATOM 13405 C CA . ALA F 2 73 ? 37.31300 63.35300 115.03600 1.000 11.25000 72 ALA F CA 1
ATOM 13406 C C . ALA F 2 73 ? 37.63400 62.24000 116.02600 1.000 13.72000 72 ALA F C 1
ATOM 13407 O O . ALA F 2 73 ? 36.82700 61.92900 116.90600 1.000 19.84000 72 ALA F O 1
ATOM 13409 N N . LYS F 2 74 ? 38.81000 61.64100 115.87100 1.000 6.71000 73 LYS F N 1
ATOM 13410 C CA A LYS F 2 74 ? 39.31400 60.70300 116.86300 0.230 10.79000 73 LYS F CA 1
ATOM 13411 C CA B LYS F 2 74 ? 39.33200 60.70200 116.85700 0.770 10.76000 73 LYS F CA 1
ATOM 13412 C C . LYS F 2 74 ? 39.80900 61.46700 118.08600 1.000 11.36000 73 LYS F C 1
ATOM 13413 O O . LYS F 2 74 ? 40.50800 62.47500 117.95900 1.000 9.76000 73 LYS F O 1
ATOM 13424 N N . LEU F 2 75 ? 39.44100 60.98700 119.27000 1.000 9.41000 74 LEU F N 1
ATOM 13425 C CA . LEU F 2 75 ? 39.81400 61.62900 120.52700 1.000 6.61000 74 LEU F CA 1
ATOM 13426 C C . LEU F 2 75 ? 40.53800 60.61700 121.40200 1.000 9.49000 74 LEU F C 1
ATOM 13427 O O . LEU F 2 75 ? 39.98900 59.55400 121.71100 1.000 10.90000 74 LEU F O 1
ATOM 13432 N N . LEU F 2 76 ? 41.76000 60.95300 121.80600 1.000 3.76000 75 LEU F N 1
ATOM 13433 C CA . LEU F 2 76 ? 42.56600 60.12400 122.69400 1.000 8.36000 75 LEU F CA 1
ATOM 13434 C C . LEU F 2 76 ? 42.93700 60.95700 123.90900 1.000 7.71000 75 LEU F C 1
ATOM 13435 O O . LEU F 2 76 ? 43.42700 62.08000 123.76200 1.000 11.54000 75 LEU F O 1
ATOM 13440 N N . ARG F 2 77 ? 42.70500 60.41100 125.09900 1.000 5.25000 76 ARG F N 1
ATOM 13441 C CA A ARG F 2 77 ? 42.97100 61.12400 126.33600 0.460 7.72000 76 ARG F CA 1
ATOM 13442 C CA B ARG F 2 77 ? 42.94500 61.11500 126.35000 0.540 7.71000 76 ARG F CA 1
ATOM 13443 C C . ARG F 2 77 ? 43.74500 60.23700 127.29900 1.000 7.46000 76 ARG F C 1
ATOM 13444 O O . ARG F 2 77 ? 43.59500 59.01200 127.28500 1.000 8.16000 76 ARG F O 1
ATOM 13459 N N . PRO F 2 78 ? 44.59800 60.83200 128.13500 1.000 14.09000 77 PRO F N 1
ATOM 13460 C CA . PRO F 2 78 ? 45.33500 60.03700 129.12600 1.000 12.38000 77 PRO F CA 1
ATOM 13461 C C . PRO F 2 78 ? 44.39700 59.41800 130.15200 1.000 18.35000 77 PRO F C 1
ATOM 13462 O O . PRO F 2 78 ? 43.30800 59.93000 130.42100 1.000 19.33000 77 PRO F O 1
ATOM 13466 N N . VAL F 2 79 ? 44.82700 58.28400 130.71300 1.000 21.88000 78 VAL F N 1
ATOM 13467 C CA . VAL F 2 79 ? 43.95200 57.52200 131.60400 1.000 23.71000 78 VAL F CA 1
ATOM 13468 C C . VAL F 2 79 ? 43.81300 58.20700 132.96300 1.000 26.80000 78 VAL F C 1
ATOM 13469 O O . VAL F 2 79 ? 42.72800 58.21100 133.55700 1.000 31.67000 78 VAL F O 1
ATOM 13473 N N . ALA F 2 80 ? 44.89400 58.79900 133.47300 1.000 22.43000 79 ALA F N 1
ATOM 13474 C CA . ALA F 2 80 ? 44.91100 59.45500 134.78400 1.000 39.93000 79 ALA F CA 1
ATOM 13475 C C . ALA F 2 80 ? 45.57800 60.81200 134.60500 1.000 51.92000 79 ALA F C 1
ATOM 13476 O O . ALA F 2 80 ? 46.74500 61.00000 134.97700 1.000 60.23000 79 ALA F O 1
ATOM 13478 N N . PRO F 2 81 ? 44.84300 61.80100 134.08200 1.000 47.61000 80 PRO F N 1
ATOM 13479 C CA . PRO F 2 81 ? 45.45100 63.10500 133.78600 1.000 51.61000 80 PRO F CA 1
ATOM 13480 C C . PRO F 2 81 ? 45.79800 63.89400 135.02200 1.000 66.49000 80 PRO F C 1
ATOM 13481 O O . PRO F 2 81 ? 46.97300 64.21400 135.17500 1.000 74.08000 80 PRO F O 1
ATOM 13485 N N . VAL F 2 82 ? 44.78300 64.32200 135.77500 1.000 74.19000 81 VAL F N 1
ATOM 13486 C CA . VAL F 2 82 ? 44.73600 64.56200 137.22100 1.000 85.93000 81 VAL F CA 1
ATOM 13487 C C . VAL F 2 82 ? 44.80200 66.07600 137.31800 1.000 88.38000 81 VAL F C 1
ATOM 13488 O O . VAL F 2 82 ? 44.43200 66.66600 138.33900 1.000 93.57000 81 VAL F O 1
ATOM 13492 N N . GLU F 2 83 ? 45.39400 66.68700 136.28800 1.000 70.74000 82 GLU F N 1
ATOM 13493 C CA . GLU F 2 83 ? 45.82400 68.08100 136.26000 1.000 56.90000 82 GLU F CA 1
ATOM 13494 C C . GLU F 2 83 ? 45.71900 68.57700 134.82500 1.000 41.86000 82 GLU F C 1
ATOM 13495 O O . GLU F 2 83 ? 45.87800 67.77900 133.89500 1.000 38.95000 82 GLU F O 1
ATOM 13501 N N . PRO F 2 84 ? 45.42300 69.86500 134.60700 1.000 35.49000 83 PRO F N 1
ATOM 13502 C CA . PRO F 2 84 ? 45.34600 70.38100 133.22900 1.000 30.35000 83 PRO F CA 1
ATOM 13503 C C . PRO F 2 84 ? 46.64700 70.16900 132.46400 1.000 21.03000 83 PRO F C 1
ATOM 13504 O O . PRO F 2 84 ? 47.74500 70.36100 132.99200 1.000 19.47000 83 PRO F O 1
ATOM 13508 N N . HIS F 2 85 ? 46.51500 69.77300 131.20200 1.000 11.82000 84 HIS F N 1
ATOM 13509 C CA . HIS F 2 85 ? 47.67600 69.30800 130.45800 1.000 12.86000 84 HIS F CA 1
ATOM 13510 C C . HIS F 2 85 ? 47.59600 69.78400 129.01000 1.000 15.71000 84 HIS F C 1
ATOM 13511 O O . HIS F 2 85 ? 46.56700 70.34300 128.60400 1.000 9.52000 84 HIS F O 1
ATOM 13518 N N . PRO F 2 86 ? 48.64800 69.59600 128.21000 1.000 10.27000 85 PRO F N 1
ATOM 13519 C CA . PRO F 2 86 ? 48.60600 70.03300 126.80800 1.000 5.62000 85 PRO F CA 1
ATOM 13520 C C . PRO F 2 86 ? 47.67800 69.17700 125.95700 1.000 10.71000 85 PRO F C 1
ATOM 13521 O O . PRO F 2 86 ? 47.14400 68.15000 126.38400 1.000 6.18000 85 PRO F O 1
ATOM 13525 N N . ALA F 2 87 ? 47.48100 69.64100 124.72300 1.000 10.82000 86 ALA F N 1
ATOM 13526 C CA . ALA F 2 87 ? 46.72700 68.91100 123.71400 1.000 5.43000 86 ALA F CA 1
ATOM 13527 C C . ALA F 2 87 ? 47.38300 69.11000 122.35400 1.000 7.05000 86 ALA F C 1
ATOM 13528 O O . ALA F 2 87 ? 48.08800 70.09500 122.11600 1.000 6.72000 86 ALA F O 1
ATOM 13530 N N . LEU F 2 88 ? 47.13000 68.16100 121.45800 1.000 8.73000 87 LEU F N 1
ATOM 13531 C CA . LEU F 2 88 ? 47.66800 68.17700 120.10700 1.000 6.57000 87 LEU F CA 1
ATOM 13532 C C . LEU F 2 88 ? 46.54400 67.91400 119.11500 1.000 8.99000 87 LEU F C 1
ATOM 13533 O O . LEU F 2 88 ? 45.79300 66.94900 119.27000 1.000 9.10000 87 LEU F O 1
ATOM 13538 N N . LEU F 2 89 ? 46.43900 68.76200 118.09600 1.000 8.95000 88 LEU F N 1
ATOM 13539 C CA . LEU F 2 89 ? 45.48500 68.57900 117.00900 1.000 6.76000 88 LEU F CA 1
ATOM 13540 C C . LEU F 2 89 ? 46.21400 68.07400 115.77100 1.000 11.30000 88 LEU F C 1
ATOM 13541 O O . LEU F 2 89 ? 47.23100 68.64500 115.37100 1.000 12.11000 88 LEU F O 1
ATOM 13546 N N . GLN F 2 90 ? 45.68800 67.02000 115.15400 1.000 12.42000 89 GLN F N 1
ATOM 13547 C CA . GLN F 2 90 ? 46.31400 66.41900 113.98400 1.000 7.96000 89 GLN F CA 1
ATOM 13548 C C . GLN F 2 90 ? 45.35000 66.42700 112.80600 1.000 13.63000 89 GLN F C 1
ATOM 13549 O O . GLN F 2 90 ? 44.15600 66.16000 112.96800 1.000 9.61000 89 GLN F O 1
ATOM 13555 N N . PHE F 2 91 ? 45.88300 66.72100 111.61600 1.000 11.20000 90 PHE F N 1
ATOM 13556 C CA . PHE F 2 91 ? 45.09900 66.81500 110.38900 1.000 10.74000 90 PHE F CA 1
ATOM 13557 C C . PHE F 2 91 ? 45.76600 65.98300 109.30000 1.000 11.14000 90 PHE F C 1
ATOM 13558 O O . PHE F 2 91 ? 46.99600 65.92300 109.22600 1.000 10.30000 90 PHE F O 1
ATOM 13566 N N . HIS F 2 92 ? 44.95400 65.33100 108.47000 1.000 12.80000 91 HIS F N 1
ATOM 13567 C CA . HIS F 2 92 ? 45.43000 64.27900 107.58200 1.000 5.65000 91 HIS F CA 1
ATOM 13568 C C . HIS F 2 92 ? 45.52300 64.73300 106.12300 1.000 9.07000 91 HIS F C 1
ATOM 13569 O O . HIS F 2 92 ? 45.10300 65.83200 105.74600 1.000 13.47000 91 HIS F O 1
ATOM 13576 N N . GLY F 2 93 ? 46.07000 63.83500 105.28700 1.000 9.83000 92 GLY F N 1
ATOM 13577 C CA . GLY F 2 93 ? 46.31600 64.14100 103.89400 1.000 5.62000 92 GLY F CA 1
ATOM 13578 C C . GLY F 2 93 ? 45.07200 64.06700 103.01600 1.000 13.90000 92 GLY F C 1
ATOM 13579 O O . GLY F 2 93 ? 44.04100 63.49700 103.37400 1.000 11.98000 92 GLY F O 1
ATOM 13580 N N . TYR F 2 94 ? 45.19900 64.65000 101.82500 1.000 12.02000 93 TYR F N 1
ATOM 13581 C CA . TYR F 2 94 ? 44.06700 64.77600 100.91400 1.000 12.48000 93 TYR F CA 1
ATOM 13582 C C . TYR F 2 94 ? 43.57600 63.40200 100.46500 1.000 15.29000 93 TYR F C 1
ATOM 13583 O O . TYR F 2 94 ? 44.35500 62.59200 99.95700 1.000 18.03000 93 TYR F O 1
ATOM 13592 N N . THR F 2 95 ? 42.26900 63.16700 100.62700 1.000 17.32000 94 THR F N 1
ATOM 13593 C CA . THR F 2 95 ? 41.49900 61.94300 100.36500 1.000 11.38000 94 THR F CA 1
ATOM 13594 C C . THR F 2 95 ? 41.74300 60.83100 101.38500 1.000 15.33000 94 THR F C 1
ATOM 13595 O O . THR F 2 95 ? 41.12700 59.76400 101.26200 1.000 14.51000 94 THR F O 1
ATOM 13599 N N . GLY F 2 96 ? 42.60000 61.03500 102.38300 1.000 17.67000 95 GLY F N 1
ATOM 13600 C CA . GLY F 2 96 ? 42.84700 60.05200 103.42400 1.000 5.93000 95 GLY F CA 1
ATOM 13601 C C . GLY F 2 96 ? 41.90400 60.18300 104.60700 1.000 10.71000 95 GLY F C 1
ATOM 13602 O O . GLY F 2 96 ? 40.79400 60.70700 104.49700 1.000 8.16000 95 GLY F O 1
ATOM 13603 N N . ASN F 2 97 ? 42.35600 59.68100 105.76000 1.000 21.44000 96 ASN F N 1
ATOM 13604 C CA . ASN F 2 97 ? 41.62000 59.81900 107.01400 1.000 13.74000 96 ASN F CA 1
ATOM 13605 C C . ASN F 2 97 ? 42.60300 59.99300 108.17100 1.000 15.68000 96 ASN F C 1
ATOM 13606 O O . ASN F 2 97 ? 43.82100 60.07800 107.97800 1.000 11.82000 96 ASN F O 1
ATOM 13611 N N . SER F 2 98 ? 42.05900 60.06500 109.38800 1.000 14.36000 97 SER F N 1
ATOM 13612 C CA . SER F 2 98 ? 42.86200 60.36400 110.57000 1.000 16.89000 97 SER F CA 1
ATOM 13613 C C . SER F 2 98 ? 43.87700 59.27600 110.90900 1.000 19.67000 97 SER F C 1
ATOM 13614 O O . SER F 2 98 ? 44.76300 59.52700 111.73300 1.000 19.52000 97 SER F O 1
ATOM 13617 N N . GLY F 2 99 ? 43.78100 58.08900 110.30500 1.000 11.79000 98 GLY F N 1
ATOM 13618 C CA . GLY F 2 99 ? 44.80900 57.08100 110.46800 1.000 13.12000 98 GLY F CA 1
ATOM 13619 C C . GLY F 2 99 ? 44.63200 56.24300 111.72300 1.000 15.69000 98 GLY F C 1
ATOM 13620 O O . GLY F 2 99 ? 43.60800 56.28100 112.40400 1.000 22.12000 98 GLY F O 1
ATOM 13621 N N . ASP F 2 100 ? 45.68900 55.50400 112.04700 1.000 14.34000 99 ASP F N 1
ATOM 13622 C CA . ASP F 2 100 ? 45.62800 54.51900 113.12100 1.000 15.53000 99 ASP F CA 1
ATOM 13623 C C . ASP F 2 100 ? 45.62800 55.17700 114.49700 1.000 9.87000 99 ASP F C 1
ATOM 13624 O O . ASP F 2 100 ? 46.29200 56.19100 114.71600 1.000 10.43000 99 ASP F O 1
ATOM 13629 N N . TRP F 2 101 ? 44.86500 54.59300 115.42900 1.000 12.33000 100 TRP F N 1
ATOM 13630 C CA . TRP F 2 101 ? 44.88200 55.07600 116.80800 1.000 11.37000 100 TRP F CA 1
ATOM 13631 C C . TRP F 2 101 ? 46.28500 55.02900 117.39500 1.000 18.36000 100 TRP F C 1
ATOM 13632 O O . TRP F 2 101 ? 46.69400 55.95300 118.11000 1.000 6.80000 100 TRP F O 1
ATOM 13643 N N . SER F 2 102 ? 47.02500 53.94300 117.12600 1.000 8.17000 101 SER F N 1
ATOM 13644 C CA . SER F 2 102 ? 48.28400 53.68000 117.81500 1.000 9.38000 101 SER F CA 1
ATOM 13645 C C . SER F 2 102 ? 49.42400 54.56900 117.33800 1.000 15.00000 101 SER F C 1
ATOM 13646 O O . SER F 2 102 ? 50.47500 54.59600 117.98500 1.000 14.14000 101 SER F O 1
ATOM 13649 N N . SER F 2 103 ? 49.24700 55.29200 116.23400 1.000 10.01000 102 SER F N 1
ATOM 13650 C CA . SER F 2 103 ? 50.30400 56.15800 115.73000 1.000 16.77000 102 SER F CA 1
ATOM 13651 C C . SER F 2 103 ? 50.48800 57.42300 116.56300 1.000 15.24000 102 SER F C 1
ATOM 13652 O O . SER F 2 103 ? 51.43500 58.17400 116.31100 1.000 19.05000 102 SER F O 1
ATOM 13655 N N . ARG F 2 104 ? 49.61300 57.69100 117.53500 1.000 13.56000 103 ARG F N 1
ATOM 13656 C CA . ARG F 2 104 ? 49.73900 58.90400 118.33500 1.000 7.93000 103 ARG F CA 1
ATOM 13657 C C . ARG F 2 104 ? 49.68300 58.61700 119.83000 1.000 13.79000 103 ARG F C 1
ATOM 13658 O O . ARG F 2 104 ? 49.50900 59.54900 120.62300 1.000 13.91000 103 ARG F O 1
ATOM 13666 N N . LEU F 2 105 ? 49.84000 57.34800 120.23100 1.000 5.40000 104 LEU F N 1
ATOM 13667 C CA . LEU F 2 105 ? 49.80400 56.98900 121.64500 1.000 12.38000 104 LEU F CA 1
ATOM 13668 C C . LEU F 2 105 ? 51.01300 57.49200 122.41800 1.000 11.38000 104 LEU F C 1
ATOM 13669 O O . LEU F 2 105 ? 50.94700 57.59400 123.64800 1.000 9.93000 104 LEU F O 1
ATOM 13674 N N . HIS F 2 106 ? 52.12900 57.76400 121.74400 1.000 6.48000 105 HIS F N 1
ATOM 13675 C CA . HIS F 2 106 ? 53.26300 58.30700 122.47400 1.000 10.01000 105 HIS F CA 1
ATOM 13676 C C . HIS F 2 106 ? 52.99600 59.73500 122.93500 1.000 17.21000 105 HIS F C 1
ATOM 13677 O O . HIS F 2 106 ? 53.48900 60.14000 123.99400 1.000 17.63000 105 HIS F O 1
ATOM 13684 N N . TYR F 2 107 ? 52.17700 60.49600 122.19900 1.000 6.72000 106 TYR F N 1
ATOM 13685 C CA . TYR F 2 107 ? 51.78300 61.81300 122.69900 1.000 6.44000 106 TYR F CA 1
ATOM 13686 C C . TYR F 2 107 ? 50.88900 61.69300 123.92900 1.000 5.66000 106 TYR F C 1
ATOM 13687 O O . TYR F 2 107 ? 51.04700 62.45100 124.89200 1.000 7.83000 106 TYR F O 1
ATOM 13696 N N . VAL F 2 108 ? 49.97400 60.72100 123.93400 1.000 5.33000 107 VAL F N 1
ATOM 13697 C CA . VAL F 2 108 ? 49.14000 60.49600 125.11300 1.000 5.38000 107 VAL F CA 1
ATOM 13698 C C . VAL F 2 108 ? 49.99300 60.08200 126.30300 1.000 11.69000 107 VAL F C 1
ATOM 13699 O O . VAL F 2 108 ? 49.71800 60.47300 127.44400 1.000 12.13000 107 VAL F O 1
ATOM 13703 N N . ALA F 2 109 ? 51.04300 59.29000 126.05700 1.000 12.49000 108 ALA F N 1
ATOM 13704 C CA . ALA F 2 109 ? 51.93000 58.87500 127.14000 1.000 15.15000 108 ALA F CA 1
ATOM 13705 C C . ALA F 2 109 ? 52.67000 60.06100 127.74800 1.000 15.44000 108 ALA F C 1
ATOM 13706 O O . ALA F 2 109 ? 52.98200 60.04700 128.94300 1.000 12.50000 108 ALA F O 1
ATOM 13708 N N . LEU F 2 110 ? 52.93900 61.10000 126.95300 1.000 12.05000 109 LEU F N 1
ATOM 13709 C CA . LEU F 2 110 ? 53.46800 62.35200 127.47800 1.000 8.45000 109 LEU F CA 1
ATOM 13710 C C . LEU F 2 110 ? 52.48400 63.07000 128.38900 1.000 17.88000 109 LEU F C 1
ATOM 13711 O O . LEU F 2 110 ? 52.89000 63.99000 129.10700 1.000 15.93000 109 LEU F O 1
ATOM 13716 N N . GLY F 2 111 ? 51.21600 62.67400 128.37700 1.000 17.54000 110 GLY F N 1
ATOM 13717 C CA . GLY F 2 111 ? 50.18100 63.34400 129.13100 1.000 22.98000 110 GLY F CA 1
ATOM 13718 C C . GLY F 2 111 ? 49.24700 64.21000 128.31600 1.000 18.53000 110 GLY F C 1
ATOM 13719 O O . GLY F 2 111 ? 48.42400 64.92000 128.90500 1.000 12.24000 110 GLY F O 1
ATOM 13720 N N . TYR F 2 112 ? 49.34700 64.17300 126.98700 1.000 13.43000 111 TYR F N 1
ATOM 13721 C CA . TYR F 2 112 ? 48.55900 65.02400 126.10500 1.000 9.96000 111 TYR F CA 1
ATOM 13722 C C . TYR F 2 112 ? 47.22600 64.37600 125.75300 1.000 13.54000 111 TYR F C 1
ATOM 13723 O O . TYR F 2 112 ? 47.09800 63.14800 125.69200 1.000 14.78000 111 TYR F O 1
ATOM 13732 N N . THR F 2 113 ? 46.23900 65.22200 125.49300 1.000 12.39000 112 THR F N 1
ATOM 13733 C CA . THR F 2 113 ? 45.05800 64.83800 124.73600 1.000 8.32000 112 THR F CA 1
ATOM 13734 C C . THR F 2 113 ? 45.37600 65.00600 123.25500 1.000 7.62000 112 THR F C 1
ATOM 13735 O O . THR F 2 113 ? 46.05300 65.96000 122.86800 1.000 7.52000 112 THR F O 1
ATOM 13739 N N . VAL F 2 114 ? 44.92100 64.06400 122.43100 1.000 5.62000 113 VAL F N 1
ATOM 13740 C CA . VAL F 2 114 ? 45.09800 64.13600 120.98200 1.000 5.61000 113 VAL F CA 1
ATOM 13741 C C . VAL F 2 114 ? 43.72500 64.07500 120.32400 1.000 9.54000 113 VAL F C 1
ATOM 13742 O O . VAL F 2 114 ? 42.90300 63.22200 120.67400 1.000 13.04000 113 VAL F O 1
ATOM 13746 N N . ALA F 2 115 ? 43.47000 65.00500 119.40300 1.000 6.09000 114 ALA F N 1
ATOM 13747 C CA . ALA F 2 115 ? 42.26100 65.03100 118.59300 1.000 5.80000 114 ALA F CA 1
ATOM 13748 C C . ALA F 2 115 ? 42.66200 65.08700 117.12700 1.000 8.23000 114 ALA F C 1
ATOM 13749 O O . ALA F 2 115 ? 43.46400 65.94300 116.74000 1.000 10.04000 114 ALA F O 1
ATOM 13751 N N . ALA F 2 116 ? 42.08100 64.20500 116.30800 1.000 5.83000 115 ALA F N 1
ATOM 13752 C CA . ALA F 2 116 ? 42.44400 64.08100 114.89600 1.000 7.59000 115 ALA F CA 1
ATOM 13753 C C . ALA F 2 116 ? 41.18300 64.16500 114.04800 1.000 10.81000 115 ALA F C 1
ATOM 13754 O O . ALA F 2 116 ? 40.34800 63.25700 114.07800 1.000 9.56000 115 ALA F O 1
ATOM 13756 N N . LEU F 2 117 ? 41.05900 65.24400 113.28300 1.000 7.93000 116 LEU F N 1
ATOM 13757 C CA . LEU F 2 117 ? 39.86200 65.49400 112.49400 1.000 8.34000 116 LEU F CA 1
ATOM 13758 C C . LEU F 2 117 ? 39.80300 64.58500 111.26800 1.000 6.00000 116 LEU F C 1
ATOM 13759 O O . LEU F 2 117 ? 40.82800 64.28200 110.65200 1.000 9.27000 116 LEU F O 1
ATOM 13764 N N . ASP F 2 118 ? 38.59400 64.13100 110.92800 1.000 7.35000 117 ASP F N 1
ATOM 13765 C CA . ASP F 2 118 ? 38.30300 63.50500 109.63900 1.000 8.20000 117 ASP F CA 1
ATOM 13766 C C . ASP F 2 118 ? 37.63800 64.53700 108.73200 1.000 10.65000 117 ASP F C 1
ATOM 13767 O O . ASP F 2 118 ? 36.56000 65.04400 109.05800 1.000 9.86000 117 ASP F O 1
ATOM 13772 N N . CYS F 2 119 ? 38.26000 64.82700 107.59000 1.000 6.13000 118 CYS F N 1
ATOM 13773 C CA . CYS F 2 119 ? 37.71100 65.83000 106.68500 1.000 8.24000 118 CYS F CA 1
ATOM 13774 C C . CYS F 2 119 ? 36.44100 65.32300 106.00900 1.000 12.37000 118 CYS F C 1
ATOM 13775 O O . CYS F 2 119 ? 36.33600 64.14400 105.65400 1.000 9.36000 118 CYS F O 1
ATOM 13778 N N . ARG F 2 120 ? 35.48500 66.23400 105.81500 1.000 8.57000 119 ARG F N 1
ATOM 13779 C CA . ARG F 2 120 ? 34.20200 65.88800 105.21300 1.000 13.08000 119 ARG F CA 1
ATOM 13780 C C . ARG F 2 120 ? 34.38700 65.20300 103.86600 1.000 13.21000 119 ARG F C 1
ATOM 13781 O O . ARG F 2 120 ? 35.08500 65.71300 102.98400 1.000 13.50000 119 ARG F O 1
ATOM 13789 N N . GLY F 2 121 ? 33.73900 64.05100 103.70900 1.000 15.32000 120 GLY F N 1
ATOM 13790 C CA . GLY F 2 121 ? 33.70400 63.33700 102.45200 1.000 8.77000 120 GLY F CA 1
ATOM 13791 C C . GLY F 2 121 ? 34.94400 62.54600 102.11400 1.000 9.28000 120 GLY F C 1
ATOM 13792 O O . GLY F 2 121 ? 34.96500 61.88700 101.06900 1.000 15.38000 120 GLY F O 1
ATOM 13793 N N . GLN F 2 122 ? 35.97400 62.58000 102.94900 1.000 13.81000 121 GLN F N 1
ATOM 13794 C CA . GLN F 2 122 ? 37.20400 61.86300 102.64400 1.000 15.06000 121 GLN F CA 1
ATOM 13795 C C . GLN F 2 122 ? 37.10400 60.46300 103.26300 1.000 11.00000 121 GLN F C 1
ATOM 13796 O O . GLN F 2 122 ? 36.00100 59.97200 103.52000 1.000 16.66000 121 GLN F O 1
ATOM 13802 N N . ALA F 2 123 ? 38.23000 59.80000 103.51000 1.000 10.42000 122 ALA F N 1
ATOM 13803 C CA . ALA F 2 123 ? 38.20600 58.37000 103.80500 1.000 9.54000 122 ALA F CA 1
ATOM 13804 C C . ALA F 2 123 ? 37.74800 58.04100 105.22400 1.000 10.89000 122 ALA F C 1
ATOM 13805 O O . ALA F 2 123 ? 37.65700 56.85800 105.56500 1.000 16.11000 122 ALA F O 1
ATOM 13807 N N . GLY F 2 124 ? 37.41100 59.03100 106.03700 1.000 18.76000 123 GLY F N 1
ATOM 13808 C CA . GLY F 2 124 ? 37.07200 58.82000 107.43200 1.000 18.08000 123 GLY F CA 1
ATOM 13809 C C . GLY F 2 124 ? 35.58000 58.72700 107.66700 1.000 21.00000 123 GLY F C 1
ATOM 13810 O O . GLY F 2 124 ? 34.81400 58.30700 106.79200 1.000 17.05000 123 GLY F O 1
ATOM 13811 N N . LEU F 2 125 ? 35.15700 59.12600 108.86800 1.000 15.06000 124 LEU F N 1
ATOM 13812 C CA . LEU F 2 125 ? 33.77800 58.96000 109.31200 1.000 12.18000 124 LEU F CA 1
ATOM 13813 C C . LEU F 2 125 ? 32.91400 60.20200 109.11100 1.000 13.27000 124 LEU F C 1
ATOM 13814 O O . LEU F 2 125 ? 31.71600 60.16300 109.41900 1.000 14.70000 124 LEU F O 1
ATOM 13819 N N . SER F 2 126 ? 33.49100 61.30400 108.63500 1.000 7.34000 125 SER F N 1
ATOM 13820 C CA . SER F 2 126 ? 32.74700 62.52600 108.32900 1.000 13.03000 125 SER F CA 1
ATOM 13821 C C . SER F 2 126 ? 32.18000 62.40300 106.92000 1.000 17.46000 125 SER F C 1
ATOM 13822 O O . SER F 2 126 ? 32.89600 62.58600 105.93400 1.000 18.11000 125 SER F O 1
ATOM 13825 N N . VAL F 2 127 ? 30.88700 62.09400 106.81800 1.000 12.07000 126 VAL F N 1
ATOM 13826 C CA . VAL F 2 127 ? 30.24400 61.79500 105.54700 1.000 20.15000 126 VAL F CA 1
ATOM 13827 C C . VAL F 2 127 ? 29.10200 62.74600 105.22500 1.000 17.88000 126 VAL F C 1
ATOM 13828 O O . VAL F 2 127 ? 28.30500 62.47600 104.32800 1.000 17.44000 126 VAL F O 1
ATOM 13832 N N . GLY F 2 128 ? 29.00200 63.87100 105.94600 1.000 14.08000 127 GLY F N 1
ATOM 13833 C CA . GLY F 2 128 ? 27.94100 64.83300 105.71000 1.000 11.28000 127 GLY F CA 1
ATOM 13834 C C . GLY F 2 128 ? 28.37800 65.89900 104.72300 1.000 16.01000 127 GLY F C 1
ATOM 13835 O O . GLY F 2 128 ? 29.49100 66.42400 104.81300 1.000 18.21000 127 GLY F O 1
ATOM 13836 N N . GLU F 2 129 ? 27.50000 66.20300 103.77200 1.000 18.70000 128 GLU F N 1
ATOM 13837 C CA . GLU F 2 129 ? 27.79300 67.11500 102.67300 1.000 21.21000 128 GLU F CA 1
ATOM 13838 C C . GLU F 2 129 ? 26.92400 68.35900 102.78700 1.000 19.69000 128 GLU F C 1
ATOM 13839 O O . GLU F 2 129 ? 25.69500 68.25400 102.85500 1.000 19.73000 128 GLU F O 1
ATOM 13845 N N . ALA F 2 130 ? 27.56200 69.53700 102.80000 1.000 19.52000 129 ALA F N 1
ATOM 13846 C CA . ALA F 2 130 ? 26.82100 70.79500 102.75600 1.000 16.35000 129 ALA F CA 1
ATOM 13847 C C . ALA F 2 130 ? 26.41800 71.12000 101.31700 1.000 17.93000 129 ALA F C 1
ATOM 13848 O O . ALA F 2 130 ? 27.22200 70.95500 100.39500 1.000 20.91000 129 ALA F O 1
ATOM 13850 N N . PRO F 2 131 ? 25.19100 71.58200 101.09700 1.000 24.22000 130 PRO F N 1
ATOM 13851 C CA . PRO F 2 131 ? 24.72600 71.82800 99.72800 1.000 19.31000 130 PRO F CA 1
ATOM 13852 C C . PRO F 2 131 ? 25.33600 73.08700 99.13200 1.000 15.58000 130 PRO F C 1
ATOM 13853 O O . PRO F 2 131 ? 25.79400 73.99200 99.83400 1.000 16.55000 130 PRO F O 1
ATOM 13857 N N . VAL F 2 132 ? 25.33500 73.12800 97.79800 1.000 9.49000 131 VAL F N 1
ATOM 13858 C CA . VAL F 2 132 ? 25.75700 74.29500 97.03400 1.000 15.10000 131 VAL F CA 1
ATOM 13859 C C . VAL F 2 132 ? 24.69300 74.58100 95.98600 1.000 16.61000 131 VAL F C 1
ATOM 13860 O O . VAL F 2 132 ? 23.89700 73.71400 95.62000 1.000 15.47000 131 VAL F O 1
ATOM 13864 N N . GLU F 2 133 ? 24.68700 75.82400 95.50400 1.000 18.23000 132 GLU F N 1
ATOM 13865 C CA . GLU F 2 133 ? 23.75500 76.19900 94.44800 1.000 19.39000 132 GLU F CA 1
ATOM 13866 C C . GLU F 2 133 ? 24.17600 75.61000 93.10700 1.000 19.51000 132 GLU F C 1
ATOM 13867 O O . GLU F 2 133 ? 23.33300 75.12400 92.34500 1.000 21.10000 132 GLU F O 1
ATOM 13873 N N . ASN F 2 134 ? 25.47500 75.61800 92.81000 1.000 14.32000 133 ASN F N 1
ATOM 13874 C CA . ASN F 2 134 ? 25.98800 75.16900 91.51900 1.000 14.18000 133 ASN F CA 1
ATOM 13875 C C . ASN F 2 134 ? 26.99300 74.05900 91.79000 1.000 13.05000 133 ASN F C 1
ATOM 13876 O O . ASN F 2 134 ? 28.10200 74.31900 92.27500 1.000 14.12000 133 ASN F O 1
ATOM 13881 N N . TRP F 2 135 ? 26.62000 72.83200 91.44300 1.000 9.77000 134 TRP F N 1
ATOM 13882 C CA . TRP F 2 135 ? 27.45100 71.65800 91.66500 1.000 10.84000 134 TRP F CA 1
ATOM 13883 C C . TRP F 2 135 ? 28.23800 71.34700 90.40100 1.000 15.24000 134 TRP F C 1
ATOM 13884 O O . TRP F 2 135 ? 27.66200 71.23200 89.31400 1.000 15.06000 134 TRP F O 1
ATOM 13895 N N . SER F 2 136 ? 29.55300 71.23100 90.54200 1.000 14.98000 135 SER F N 1
ATOM 13896 C CA . SER F 2 136 ? 30.40800 70.71700 89.48400 1.000 14.38000 135 SER F CA 1
ATOM 13897 C C . SER F 2 136 ? 31.20000 69.54500 90.03800 1.000 15.17000 135 SER F C 1
ATOM 13898 O O . SER F 2 136 ? 31.90800 69.69000 91.04000 1.000 16.77000 135 SER F O 1
ATOM 13901 N N . MET F 2 137 ? 31.11700 68.40200 89.36400 1.000 14.63000 136 MET F N 1
ATOM 13902 C CA . MET F 2 137 ? 31.86100 67.22900 89.80800 1.000 22.74000 136 MET F CA 1
ATOM 13903 C C . MET F 2 137 ? 33.35700 67.32300 89.51500 1.000 17.57000 136 MET F C 1
ATOM 13904 O O . MET F 2 137 ? 34.10400 66.41400 89.89300 1.000 20.69000 136 MET F O 1
ATOM 13909 N N . ALA F 2 138 ? 33.81500 68.39800 88.86700 1.000 17.53000 137 ALA F N 1
ATOM 13910 C CA . ALA F 2 138 ? 35.19600 68.46200 88.39700 1.000 13.64000 137 ALA F CA 1
ATOM 13911 C C . ALA F 2 138 ? 36.20900 68.56500 89.53600 1.000 20.75000 137 ALA F C 1
ATOM 13912 O O . ALA F 2 138 ? 37.33400 68.07100 89.40000 1.000 21.16000 137 ALA F O 1
ATOM 13914 N N . SER F 2 139 ? 35.84900 69.18900 90.65600 1.000 17.57000 138 SER F N 1
ATOM 13915 C CA . SER F 2 139 ? 36.84800 69.49600 91.67500 1.000 15.49000 138 SER F CA 1
ATOM 13916 C C . SER F 2 139 ? 36.18700 69.63900 93.03400 1.000 25.06000 138 SER F C 1
ATOM 13917 O O . SER F 2 139 ? 35.27500 70.45400 93.19500 1.000 24.91000 138 SER F O 1
ATOM 13920 N N . TYR F 2 140 ? 36.67300 68.87900 94.01900 1.000 18.68000 139 TYR F N 1
ATOM 13921 C CA . TYR F 2 140 ? 36.24500 69.14400 95.38600 1.000 17.94000 139 TYR F CA 1
ATOM 13922 C C . TYR F 2 140 ? 36.80200 70.47500 95.88400 1.000 23.73000 139 TYR F C 1
ATOM 13923 O O . TYR F 2 140 ? 36.08700 71.24400 96.54000 1.000 21.15000 139 TYR F O 1
ATOM 13932 N N . LEU F 2 141 ? 38.06900 70.77100 95.56200 1.000 16.07000 140 LEU F N 1
ATOM 13933 C CA . LEU F 2 141 ? 38.71100 71.99200 96.04400 1.000 21.20000 140 LEU F CA 1
ATOM 13934 C C . LEU F 2 141 ? 37.95700 73.24200 95.61800 1.000 15.84000 140 LEU F C 1
ATOM 13935 O O . LEU F 2 141 ? 37.92200 74.22700 96.36300 1.000 17.90000 140 LEU F O 1
ATOM 13940 N N . LEU F 2 142 ? 37.35700 73.23000 94.42800 1.000 11.63000 141 LEU F N 1
ATOM 13941 C CA . LEU F 2 142 ? 36.63500 74.38200 93.90500 1.000 16.97000 141 LEU F CA 1
ATOM 13942 C C . LEU F 2 142 ? 35.13100 74.27500 94.10100 1.000 17.38000 141 LEU F C 1
ATOM 13943 O O . LEU F 2 142 ? 34.38400 75.05000 93.49500 1.000 14.82000 141 LEU F O 1
ATOM 13948 N N . ARG F 2 143 ? 34.67400 73.33400 94.92300 1.000 19.09000 142 ARG F N 1
ATOM 13949 C CA . ARG F 2 143 ? 33.25100 73.19600 95.19200 1.000 15.13000 142 ARG F CA 1
ATOM 13950 C C . ARG F 2 143 ? 32.71400 74.48000 95.81400 1.000 16.65000 142 ARG F C 1
ATOM 13951 O O . ARG F 2 143 ? 33.26000 74.98200 96.80000 1.000 12.20000 142 ARG F O 1
ATOM 13959 N N . GLY F 2 144 ? 31.65100 75.01900 95.22000 1.000 10.10000 143 GLY F N 1
ATOM 13960 C CA . GLY F 2 144 ? 31.04700 76.24600 95.68900 1.000 6.53000 143 GLY F CA 1
ATOM 13961 C C . GLY F 2 144 ? 31.53300 77.50800 95.01100 1.000 9.43000 143 GLY F C 1
ATOM 13962 O O . GLY F 2 144 ? 31.03300 78.59000 95.33100 1.000 18.89000 143 GLY F O 1
ATOM 13963 N N . ILE F 2 145 ? 32.47000 77.40600 94.06600 1.000 16.10000 144 ILE F N 1
ATOM 13964 C CA . ILE F 2 145 ? 33.07700 78.59600 93.48100 1.000 11.54000 144 ILE F CA 1
ATOM 13965 C C . ILE F 2 145 ? 32.09500 79.39900 92.63100 1.000 19.20000 144 ILE F C 1
ATOM 13966 O O . ILE F 2 145 ? 32.28600 80.60900 92.45500 1.000 19.76000 144 ILE F O 1
ATOM 13971 N N . ASP F 2 146 ? 31.02600 78.77800 92.13300 1.000 17.71000 145 ASP F N 1
ATOM 13972 C CA . ASP F 2 146 ? 30.09500 79.43200 91.22000 1.000 18.75000 145 ASP F CA 1
ATOM 13973 C C . ASP F 2 146 ? 28.80800 79.89500 91.88800 1.000 22.02000 145 ASP F C 1
ATOM 13974 O O . ASP F 2 146 ? 27.87200 80.28600 91.18400 1.000 19.92000 145 ASP F O 1
ATOM 13979 N N . ASP F 2 147 ? 28.72100 79.83400 93.21300 1.000 16.92000 146 ASP F N 1
ATOM 13980 C CA . ASP F 2 147 ? 27.52000 80.28700 93.89300 1.000 13.93000 146 ASP F CA 1
ATOM 13981 C C . ASP F 2 147 ? 27.45700 81.81600 93.90900 1.000 24.73000 146 ASP F C 1
ATOM 13982 O O . ASP F 2 147 ? 28.43300 82.51000 93.60900 1.000 26.87000 146 ASP F O 1
ATOM 13987 N N . ASP F 2 148 ? 26.27400 82.33300 94.25800 1.000 23.00000 147 ASP F N 1
ATOM 13988 C CA A ASP F 2 148 ? 26.05000 83.77700 94.27800 0.590 26.48000 147 ASP F CA 1
ATOM 13989 C CA B ASP F 2 148 ? 26.04400 83.77600 94.28500 0.410 26.44000 147 ASP F CA 1
ATOM 13990 C C . ASP F 2 148 ? 27.11500 84.48800 95.10500 1.000 22.65000 147 ASP F C 1
ATOM 13991 O O . ASP F 2 148 ? 27.83000 85.36200 94.60300 1.000 20.19000 147 ASP F O 1
ATOM 14000 N N . ALA F 2 149 ? 27.23700 84.11900 96.37300 1.000 22.57000 148 ALA F N 1
ATOM 14001 C CA . ALA F 2 149 ? 28.26300 84.63400 97.26500 1.000 23.03000 148 ALA F CA 1
ATOM 14002 C C . ALA F 2 149 ? 29.30600 83.54900 97.51400 1.000 27.58000 148 ALA F C 1
ATOM 14003 O O . ALA F 2 149 ? 29.11100 82.37800 97.17600 1.000 30.75000 148 ALA F O 1
ATOM 14005 N N . ALA F 2 150 ? 30.42800 83.95200 98.10600 1.000 18.88000 149 ALA F N 1
ATOM 14006 C CA . ALA F 2 150 ? 31.56300 83.06300 98.32000 1.000 19.74000 149 ALA F CA 1
ATOM 14007 C C . ALA F 2 150 ? 31.50100 82.30300 99.64200 1.000 17.75000 149 ALA F C 1
ATOM 14008 O O . ALA F 2 150 ? 32.48200 81.64500 100.00600 1.000 14.34000 149 ALA F O 1
ATOM 14010 N N . ASP F 2 151 ? 30.37900 82.36600 100.35900 1.000 13.79000 150 ASP F N 1
ATOM 14011 C CA . ASP F 2 151 ? 30.27400 81.73500 101.67000 1.000 18.36000 150 ASP F CA 1
ATOM 14012 C C . ASP F 2 151 ? 29.96300 80.24200 101.60600 1.000 17.24000 150 ASP F C 1
ATOM 14013 O O . ASP F 2 151 ? 29.93600 79.58800 102.65600 1.000 17.42000 150 ASP F O 1
ATOM 14018 N N . ASN F 2 152 ? 29.75000 79.68200 100.41600 1.000 13.89000 151 ASN F N 1
ATOM 14019 C CA . ASN F 2 152 ? 29.45400 78.26300 100.26300 1.000 19.06000 151 ASN F CA 1
ATOM 14020 C C . ASN F 2 152 ? 30.65400 77.45300 99.78800 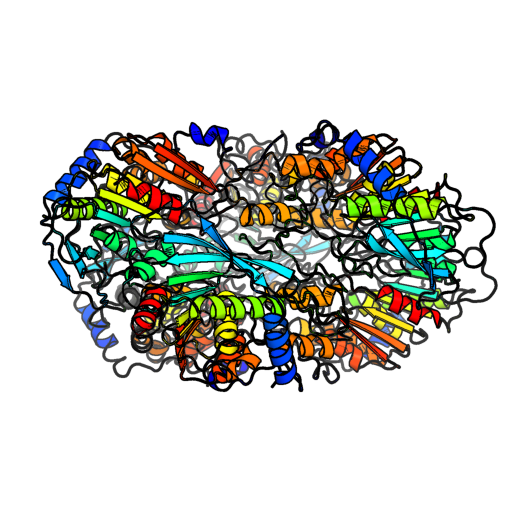1.000 16.56000 151 ASN F C 1
ATOM 14021 O O . ASN F 2 152 ? 30.48700 76.29700 99.38400 1.000 25.19000 151 ASN F O 1
ATOM 14026 N N . LEU F 2 153 ? 31.85200 78.03400 99.82000 1.000 16.18000 152 LEU F N 1
ATOM 14027 C CA . LEU F 2 153 ? 33.06000 77.30900 99.43900 1.000 8.92000 152 LEU F CA 1
ATOM 14028 C C . LEU F 2 153 ? 33.28600 76.12600 100.37600 1.000 13.82000 152 LEU F C 1
ATOM 14029 O O . LEU F 2 153 ? 33.21000 76.26700 101.59900 1.000 16.81000 152 LEU F O 1
ATOM 14034 N N . ALA F 2 154 ? 33.53200 74.94600 99.79800 1.000 11.29000 153 ALA F N 1
ATOM 14035 C CA . ALA F 2 154 ? 33.76700 73.75700 100.61500 1.000 16.30000 153 ALA F CA 1
ATOM 14036 C C . ALA F 2 154 ? 34.99300 73.92200 101.51000 1.000 16.20000 153 ALA F C 1
ATOM 14037 O O . ALA F 2 154 ? 34.98200 73.50100 102.67300 1.000 13.68000 153 ALA F O 1
ATOM 14039 N N . LEU F 2 155 ? 36.06200 74.52800 100.98800 1.000 12.19000 154 LEU F N 1
ATOM 14040 C CA . LEU F 2 155 ? 37.25500 74.73900 101.80100 1.000 15.52000 154 LEU F CA 1
ATOM 14041 C C . LEU F 2 155 ? 36.97600 75.64800 102.99700 1.000 11.15000 154 LEU F C 1
ATOM 14042 O O . LEU F 2 155 ? 37.66500 75.54300 104.01800 1.000 16.33000 154 LEU F O 1
ATOM 14047 N N . ARG F 2 156 ? 35.97200 76.52000 102.90100 1.000 8.85000 155 ARG F N 1
ATOM 14048 C CA A ARG F 2 156 ? 35.59900 77.34200 104.04700 0.760 9.91000 155 ARG F CA 1
ATOM 14049 C CA B ARG F 2 156 ? 35.59700 77.34200 104.04700 0.240 9.62000 155 ARG F CA 1
ATOM 14050 C C . ARG F 2 156 ? 34.96800 76.49800 105.14900 1.000 11.44000 155 ARG F C 1
ATOM 14051 O O . ARG F 2 156 ? 35.26800 76.69100 106.33400 1.000 13.68000 155 ARG F O 1
ATOM 14066 N N . HIS F 2 157 ? 34.08800 75.55800 104.78000 1.000 17.02000 156 HIS F N 1
ATOM 14067 C CA . HIS F 2 157 ? 33.52300 74.64600 105.77500 1.000 16.26000 156 HIS F CA 1
ATOM 14068 C C . HIS F 2 157 ? 34.61700 73.83900 106.45400 1.000 16.87000 156 HIS F C 1
ATOM 14069 O O . HIS F 2 157 ? 34.59500 73.64900 107.67600 1.000 21.44000 156 HIS F O 1
ATOM 14076 N N . LEU F 2 158 ? 35.57900 73.35300 105.66800 1.000 12.16000 157 LEU F N 1
ATOM 14077 C CA . LEU F 2 158 ? 36.67400 72.56200 106.21700 1.000 17.26000 157 LEU F CA 1
ATOM 14078 C C . LEU F 2 158 ? 37.51700 73.37200 107.19200 1.000 6.05000 157 LEU F C 1
ATOM 14079 O O . LEU F 2 158 ? 37.87200 72.88100 108.26900 1.000 10.99000 157 LEU F O 1
ATOM 14084 N N . PHE F 2 159 ? 37.84900 74.61400 106.83300 1.000 7.14000 158 PHE F N 1
ATOM 14085 C CA . PHE F 2 159 ? 38.65000 75.45100 107.72100 1.000 8.55000 158 PHE F CA 1
ATOM 14086 C C . PHE F 2 159 ? 37.90900 75.72100 109.02700 1.000 17.07000 158 PHE F C 1
ATOM 14087 O O . PHE F 2 159 ? 38.51600 75.73600 110.10200 1.000 12.77000 158 PHE F O 1
ATOM 14095 N N . LEU F 2 160 ? 36.59300 75.95200 108.94900 1.000 8.04000 159 LEU F N 1
ATOM 14096 C CA . LEU F 2 160 ? 35.79700 76.19300 110.14600 1.000 14.41000 159 LEU F CA 1
ATOM 14097 C C . LEU F 2 160 ? 35.63900 74.93000 110.98600 1.000 16.39000 159 LEU F C 1
ATOM 14098 O O . LEU F 2 160 ? 35.43900 75.03400 112.20300 1.000 9.26000 159 LEU F O 1
ATOM 14103 N N . ASP F 2 161 ? 35.72700 73.74500 110.36300 1.000 6.16000 160 ASP F N 1
ATOM 14104 C CA . ASP F 2 161 ? 35.75400 72.49600 111.12500 1.000 7.71000 160 ASP F CA 1
ATOM 14105 C C . ASP F 2 161 ? 36.99600 72.42100 112.01000 1.000 9.55000 160 ASP F C 1
ATOM 14106 O O . ASP F 2 161 ? 36.92000 71.97900 113.16200 1.000 10.06000 160 ASP F O 1
ATOM 14111 N N . THR F 2 162 ? 38.15600 72.83000 111.48100 1.000 5.99000 161 THR F N 1
ATOM 14112 C CA . THR F 2 162 ? 39.37100 72.81300 112.28800 1.000 7.17000 161 THR F CA 1
ATOM 14113 C C . THR F 2 162 ? 39.27200 73.80600 113.43800 1.000 8.94000 161 THR F C 1
ATOM 14114 O O . THR F 2 162 ? 39.73000 73.52200 114.55000 1.000 13.53000 161 THR F O 1
ATOM 14118 N N . ALA F 2 163 ? 38.67000 74.97100 113.18900 1.000 9.72000 162 ALA F N 1
ATOM 14119 C CA . ALA F 2 163 ? 38.45600 75.94400 114.25800 1.000 14.81000 162 ALA F CA 1
ATOM 14120 C C . ALA F 2 163 ? 37.53200 75.39300 115.34200 1.000 11.05000 162 ALA F C 1
ATOM 14121 O O . ALA F 2 163 ? 37.79300 75.57700 116.53600 1.000 8.62000 162 ALA F O 1
ATOM 14123 N N . ARG F 2 164 ? 36.43600 74.73200 114.94900 1.000 14.43000 163 ARG F N 1
ATOM 14124 C CA . ARG F 2 164 ? 35.52300 74.17300 115.94700 1.000 12.80000 163 ARG F CA 1
ATOM 14125 C C . ARG F 2 164 ? 36.19700 73.08300 116.77000 1.000 15.22000 163 ARG F C 1
ATOM 14126 O O . ARG F 2 164 ? 36.02300 73.02200 117.99500 1.000 13.23000 163 ARG F O 1
ATOM 14134 N N . LEU F 2 165 ? 36.94500 72.19200 116.11600 1.000 12.17000 164 LEU F N 1
ATOM 14135 C CA . LEU F 2 165 ? 37.66700 71.16800 116.86000 1.000 14.10000 164 LEU F CA 1
ATOM 14136 C C . LEU F 2 165 ? 38.63000 71.80100 117.85500 1.000 14.72000 164 LEU F C 1
ATOM 14137 O O . LEU F 2 165 ? 38.70900 71.37400 119.01400 1.000 10.22000 164 LEU F O 1
ATOM 14142 N N . ALA F 2 166 ? 39.34900 72.84000 117.42500 1.000 7.03000 165 ALA F N 1
ATOM 14143 C CA . ALA F 2 166 ? 40.24300 73.54400 118.33300 1.000 5.82000 165 ALA F CA 1
ATOM 14144 C C . ALA F 2 166 ? 39.47700 74.15600 119.49700 1.000 10.99000 165 ALA F C 1
ATOM 14145 O O . ALA F 2 166 ? 39.88000 74.00500 120.65700 1.000 11.61000 165 ALA F O 1
ATOM 14147 N N . GLN F 2 167 ? 38.34300 74.80700 119.21400 1.000 13.47000 166 GLN F N 1
ATOM 14148 C CA . GLN F 2 167 ? 37.55300 75.42400 120.27800 1.000 10.16000 166 GLN F CA 1
ATOM 14149 C C . GLN F 2 167 ? 37.03900 74.37500 121.26200 1.000 13.88000 166 GLN F C 1
ATOM 14150 O O . GLN F 2 167 ? 37.06800 74.59100 122.47900 1.000 12.67000 166 GLN F O 1
ATOM 14156 N N . ILE F 2 168 ? 36.56200 73.23200 120.75300 1.000 8.92000 167 ILE F N 1
ATOM 14157 C CA . ILE F 2 168 ? 36.07000 72.16900 121.63400 1.000 10.77000 167 ILE F CA 1
ATOM 14158 C C . ILE F 2 168 ? 37.20000 71.62900 122.50200 1.000 12.31000 167 ILE F C 1
ATOM 14159 O O . ILE F 2 168 ? 37.02100 71.39000 123.70400 1.000 12.15000 167 ILE F O 1
ATOM 14164 N N . VAL F 2 169 ? 38.37600 71.40800 121.90900 1.000 6.68000 168 VAL F N 1
ATOM 14165 C CA . VAL F 2 169 ? 39.46600 70.80200 122.66300 1.000 6.92000 168 VAL F CA 1
ATOM 14166 C C . VAL F 2 169 ? 39.98500 71.76300 123.72600 1.000 10.02000 168 VAL F C 1
ATOM 14167 O O . VAL F 2 169 ? 40.21000 71.37000 124.87600 1.000 13.13000 168 VAL F O 1
ATOM 14171 N N . LEU F 2 170 ? 40.15500 73.04000 123.37200 1.000 11.91000 169 LEU F N 1
ATOM 14172 C CA . LEU F 2 170 ? 40.61800 74.02600 124.34700 1.000 15.38000 169 LEU F CA 1
ATOM 14173 C C . LEU F 2 170 ? 39.65700 74.16800 125.52200 1.000 14.89000 169 LEU F C 1
ATOM 14174 O O . LEU F 2 170 ? 40.09500 74.41100 126.65300 1.000 23.37000 169 LEU F O 1
ATOM 14179 N N . ALA F 2 171 ? 38.35600 74.01200 125.29000 1.000 10.87000 170 ALA F N 1
ATOM 14180 C CA . ALA F 2 171 ? 37.39100 74.19300 126.36900 1.000 17.09000 170 ALA F CA 1
ATOM 14181 C C . ALA F 2 171 ? 37.31500 73.00300 127.31800 1.000 17.35000 170 ALA F C 1
ATOM 14182 O O . ALA F 2 171 ? 36.65300 73.10700 128.35500 1.000 22.10000 170 ALA F O 1
ATOM 14184 N N . MET F 2 172 ? 37.97200 71.89000 127.00300 1.000 11.11000 171 MET F N 1
ATOM 14185 C CA . MET F 2 172 ? 37.94500 70.73000 127.88500 1.000 11.19000 171 MET F CA 1
ATOM 14186 C C . MET F 2 172 ? 38.59000 71.07300 129.22400 1.000 16.72000 171 MET F C 1
ATOM 14187 O O . MET F 2 172 ? 39.57600 71.81100 129.28600 1.000 15.19000 171 MET F O 1
ATOM 14192 N N . ASP F 2 173 ? 38.01000 70.55100 130.30700 1.000 21.15000 172 ASP F N 1
ATOM 14193 C CA . ASP F 2 173 ? 38.46700 70.93400 131.64100 1.000 25.41000 172 ASP F CA 1
ATOM 14194 C C . ASP F 2 173 ? 39.91300 70.53500 131.90000 1.000 20.45000 172 ASP F C 1
ATOM 14195 O O . ASP F 2 173 ? 40.62700 71.24300 132.62000 1.000 22.72000 172 ASP F O 1
ATOM 14200 N N . ASP F 2 174 ? 40.37200 69.42200 131.33100 1.000 19.19000 173 ASP F N 1
ATOM 14201 C CA . ASP F 2 174 ? 41.72200 68.94400 131.59700 1.000 14.85000 173 ASP F CA 1
ATOM 14202 C C . ASP F 2 174 ? 42.75600 69.45000 130.59100 1.000 11.89000 173 ASP F C 1
ATOM 14203 O O . ASP F 2 174 ? 43.92600 69.06300 130.67900 1.000 16.37000 173 ASP F O 1
ATOM 14208 N N . VAL F 2 175 ? 42.37100 70.31900 129.66300 1.000 11.15000 174 VAL F N 1
ATOM 14209 C CA . VAL F 2 175 ? 43.28600 70.84500 128.65500 1.000 11.88000 174 VAL F CA 1
ATOM 14210 C C . VAL F 2 175 ? 43.68400 72.26500 129.03200 1.000 9.77000 174 VAL F C 1
ATOM 14211 O O . VAL F 2 175 ? 42.82600 73.14500 129.15500 1.000 7.27000 174 VAL F O 1
ATOM 14215 N N . ASP F 2 176 ? 44.97900 72.50400 129.19100 1.000 12.57000 175 ASP F N 1
ATOM 14216 C CA . ASP F 2 176 ? 45.44500 73.87300 129.38200 1.000 11.04000 175 ASP F CA 1
ATOM 14217 C C . ASP F 2 176 ? 45.32900 74.59300 128.04500 1.000 8.68000 175 ASP F C 1
ATOM 14218 O O . ASP F 2 176 ? 46.08300 74.26600 127.12000 1.000 13.62000 175 ASP F O 1
ATOM 14223 N N . PRO F 2 177 ? 44.43200 75.57700 127.89700 1.000 13.52000 176 PRO F N 1
ATOM 14224 C CA . PRO F 2 177 ? 44.19100 76.16900 126.56700 1.000 12.55000 176 PRO F CA 1
ATOM 14225 C C . PRO F 2 177 ? 45.37000 76.93800 125.99700 1.000 16.81000 176 PRO F C 1
ATOM 14226 O O . PRO F 2 177 ? 45.33500 77.28700 124.81000 1.000 20.66000 176 PRO F O 1
ATOM 14230 N N . ASP F 2 178 ? 46.39800 77.22800 126.78900 1.000 16.54000 177 ASP F N 1
ATOM 14231 C CA . ASP F 2 178 ? 47.57900 77.92500 126.30300 1.000 14.08000 177 ASP F CA 1
ATOM 14232 C C . ASP F 2 178 ? 48.71900 76.96900 125.97400 1.000 16.86000 177 ASP F C 1
ATOM 14233 O O . ASP F 2 178 ? 49.83900 77.41900 125.70200 1.000 12.21000 177 ASP F O 1
ATOM 14238 N N . ARG F 2 179 ? 48.46100 75.65800 125.99800 1.000 7.08000 178 ARG F N 1
ATOM 14239 C CA . ARG F 2 179 ? 49.46500 74.64200 125.69000 1.000 13.13000 178 ARG F CA 1
ATOM 14240 C C . ARG F 2 179 ? 48.88400 73.65300 124.67400 1.000 17.82000 178 ARG F C 1
ATOM 14241 O O . ARG F 2 179 ? 48.80400 72.45000 124.91000 1.000 9.56000 178 ARG F O 1
ATOM 14249 N N . VAL F 2 180 ? 48.47200 74.17500 123.52100 1.000 8.94000 179 VAL F N 1
ATOM 14250 C CA . VAL F 2 180 ? 47.85800 73.37600 122.46700 1.000 6.31000 179 VAL F CA 1
ATOM 14251 C C . VAL F 2 180 ? 48.66700 73.55300 121.19100 1.000 14.19000 179 VAL F C 1
ATOM 14252 O O . VAL F 2 180 ? 49.09500 74.66800 120.86900 1.000 10.52000 179 VAL F O 1
ATOM 14256 N N . ALA F 2 181 ? 48.88500 72.44900 120.47600 1.000 13.68000 180 ALA F N 1
ATOM 14257 C CA . ALA F 2 181 ? 49.66300 72.42900 119.24800 1.000 11.44000 180 ALA F CA 1
ATOM 14258 C C . ALA F 2 181 ? 48.84200 71.83600 118.11100 1.000 8.49000 180 ALA F C 1
ATOM 14259 O O . ALA F 2 181 ? 47.80300 71.20700 118.32700 1.000 5.41000 180 ALA F O 1
ATOM 14261 N N . ALA F 2 182 ? 49.31600 72.05900 116.88500 1.000 7.03000 181 ALA F N 1
ATOM 14262 C CA . ALA F 2 182 ? 48.71300 71.47600 115.69400 1.000 9.35000 181 ALA F CA 1
ATOM 14263 C C . ALA F 2 182 ? 49.82000 70.98600 114.76800 1.000 19.07000 181 ALA F C 1
ATOM 14264 O O . ALA F 2 182 ? 50.89700 71.58500 114.70000 1.000 5.13000 181 ALA F O 1
ATOM 14266 N N . THR F 2 183 ? 49.54100 69.90300 114.03900 1.000 9.34000 182 THR F N 1
ATOM 14267 C CA . THR F 2 183 ? 50.52200 69.34300 113.11600 1.000 7.35000 182 THR F CA 1
ATOM 14268 C C . THR F 2 183 ? 49.80700 68.51600 112.05600 1.000 10.34000 182 THR F C 1
ATOM 14269 O O . THR F 2 183 ? 48.69400 68.03100 112.26900 1.000 7.08000 182 THR F O 1
ATOM 14273 N N . GLY F 2 184 ? 50.46900 68.35400 110.91000 1.000 11.61000 183 GLY F N 1
ATOM 14274 C CA . GLY F 2 184 ? 49.92000 67.58100 109.80600 1.000 8.26000 183 GLY F CA 1
ATOM 14275 C C . GLY F 2 184 ? 50.75800 67.64600 108.53900 1.000 9.53000 183 GLY F C 1
ATOM 14276 O O . GLY F 2 184 ? 51.54600 68.57800 108.35500 1.000 9.39000 183 GLY F O 1
ATOM 14277 N N . TYR F 2 185 ? 50.56600 66.67400 107.64800 1.000 9.64000 184 TYR F N 1
ATOM 14278 C CA . TYR F 2 185 ? 51.28700 66.56300 106.38400 1.000 5.23000 184 TYR F CA 1
ATOM 14279 C C . TYR F 2 185 ? 50.36400 66.93300 105.22600 1.000 9.27000 184 TYR F C 1
ATOM 14280 O O . TYR F 2 185 ? 49.20600 66.50200 105.18900 1.000 7.18000 184 TYR F O 1
ATOM 14289 N N . SER F 2 186 ? 50.89500 67.68700 104.25800 1.000 10.50000 185 SER F N 1
ATOM 14290 C CA . SER F 2 186 ? 50.22600 67.97000 102.98000 1.000 9.22000 185 SER F CA 1
ATOM 14291 C C . SER F 2 186 ? 48.93900 68.75000 103.22300 1.000 8.44000 185 SER F C 1
ATOM 14292 O O . SER F 2 186 ? 49.01500 69.91500 103.65300 1.000 7.13000 185 SER F O 1
ATOM 14295 N N . GLN F 2 187 ? 47.76200 68.20800 102.90300 1.000 7.27000 186 GLN F N 1
ATOM 14296 C CA . GLN F 2 187 ? 46.52400 68.86900 103.29500 1.000 12.47000 186 GLN F CA 1
ATOM 14297 C C . GLN F 2 187 ? 46.50700 69.14700 104.79100 1.000 9.24000 186 GLN F C 1
ATOM 14298 O O . GLN F 2 187 ? 46.07200 70.21800 105.22900 1.000 11.63000 186 GLN F O 1
ATOM 14304 N N . GLY F 2 188 ? 47.01000 68.20300 105.58700 1.000 11.30000 187 GLY F N 1
ATOM 14305 C CA . GLY F 2 188 ? 47.06900 68.40800 107.02300 1.000 7.15000 187 GLY F CA 1
ATOM 14306 C C . GLY F 2 188 ? 48.00200 69.52800 107.43200 1.000 11.01000 187 GLY F C 1
ATOM 14307 O O . GLY F 2 188 ? 47.81100 70.14100 108.48700 1.000 8.19000 187 GLY F O 1
ATOM 14308 N N . GLY F 2 189 ? 49.02900 69.80100 106.62000 1.000 8.62000 188 GLY F N 1
ATOM 14309 C CA . GLY F 2 189 ? 49.87900 70.95200 106.88200 1.000 9.08000 188 GLY F CA 1
ATOM 14310 C C . GLY F 2 189 ? 49.17000 72.26700 106.61900 1.000 14.69000 188 GLY F C 1
ATOM 14311 O O . GLY F 2 189 ? 49.31900 73.22700 107.37900 1.000 14.48000 188 GLY F O 1
ATOM 14312 N N . GLY F 2 190 ? 48.40200 72.33800 105.52900 1.000 7.55000 189 GLY F N 1
ATOM 14313 C CA . GLY F 2 190 ? 47.61300 73.53300 105.27900 1.000 7.55000 189 GLY F CA 1
ATOM 14314 C C . GLY F 2 190 ? 46.52900 73.72600 106.32200 1.000 13.22000 189 GLY F C 1
ATOM 14315 O O . GLY F 2 190 ? 46.27000 74.84900 106.76500 1.000 7.25000 189 GLY F O 1
ATOM 14316 N N . LEU F 2 191 ? 45.88600 72.63100 106.73700 1.000 5.49000 190 LEU F N 1
ATOM 14317 C CA . LEU F 2 191 ? 44.88400 72.71000 107.79300 1.000 5.55000 190 LEU F CA 1
ATOM 14318 C C . LEU F 2 191 ? 45.51300 73.07400 109.13400 1.000 6.92000 190 LEU F C 1
ATOM 14319 O O . LEU F 2 191 ? 44.86800 73.72800 109.96000 1.000 8.49000 190 LEU F O 1
ATOM 14324 N N . THR F 2 192 ? 46.75500 72.64300 109.37300 1.000 5.42000 191 THR F N 1
ATOM 14325 C CA . THR F 2 192 ? 47.47100 73.06800 110.57200 1.000 15.02000 191 THR F CA 1
ATOM 14326 C C . THR F 2 192 ? 47.58100 74.58600 110.62800 1.000 14.32000 191 THR F C 1
ATOM 14327 O O . THR F 2 192 ? 47.34900 75.19700 111.67800 1.000 10.94000 191 THR F O 1
ATOM 14331 N N . LEU F 2 193 ? 47.92100 75.21500 109.50100 1.000 7.31000 192 LEU F N 1
ATOM 14332 C CA . LEU F 2 193 ? 48.07100 76.66500 109.48300 1.000 7.52000 192 LEU F CA 1
ATOM 14333 C C . LEU F 2 193 ? 46.72000 77.36800 109.56300 1.000 12.49000 192 LEU F C 1
ATOM 14334 O O . LEU F 2 193 ? 46.58100 78.37300 110.27000 1.000 14.48000 192 LEU F O 1
ATOM 14339 N N . ALA F 2 194 ? 45.71400 76.86100 108.84600 1.000 8.17000 193 ALA F N 1
ATOM 14340 C CA . ALA F 2 194 ? 44.37800 77.44000 108.95400 1.000 11.59000 193 ALA F CA 1
ATOM 14341 C C . ALA F 2 194 ? 43.85100 77.34400 110.38200 1.000 13.02000 193 ALA F C 1
ATOM 14342 O O . ALA F 2 194 ? 43.24000 78.28900 110.89300 1.000 9.44000 193 ALA F O 1
ATOM 14344 N N . CYS F 2 195 ? 44.08900 76.21300 111.04600 1.000 8.58000 194 CYS F N 1
ATOM 14345 C CA . CYS F 2 195 ? 43.63200 76.05400 112.42200 1.000 5.57000 194 CYS F CA 1
ATOM 14346 C C . CYS F 2 195 ? 44.33000 77.04200 113.35200 1.000 12.38000 194 CYS F C 1
ATOM 14347 O O . CYS F 2 195 ? 43.68100 77.71300 114.16300 1.000 13.33000 194 CYS F O 1
ATOM 14350 N N . ALA F 2 196 ? 45.65900 77.15100 113.24900 1.000 12.01000 195 ALA F N 1
ATOM 14351 C CA . ALA F 2 196 ? 46.38500 78.08500 114.10400 1.000 14.04000 195 ALA F CA 1
ATOM 14352 C C . ALA F 2 196 ? 46.03000 79.53600 113.80700 1.000 16.32000 195 ALA F C 1
ATOM 14353 O O . ALA F 2 196 ? 46.25000 80.40200 114.65800 1.000 9.30000 195 ALA F O 1
ATOM 14355 N N . ALA F 2 197 ? 45.46800 79.81700 112.63100 1.000 9.46000 196 ALA F N 1
ATOM 14356 C CA . ALA F 2 197 ? 45.03600 81.16300 112.28200 1.000 12.29000 196 ALA F CA 1
ATOM 14357 C C . ALA F 2 197 ? 43.63400 81.47500 112.80000 1.000 8.35000 196 ALA F C 1
ATOM 14358 O O . ALA F 2 197 ? 43.37900 82.59200 113.25500 1.000 8.26000 196 ALA F O 1
ATOM 14360 N N . LEU F 2 198 ? 42.71200 80.51600 112.72200 1.000 5.58000 197 LEU F N 1
ATOM 14361 C CA . LEU F 2 198 ? 41.34300 80.75700 113.15900 1.000 14.61000 197 LEU F CA 1
ATOM 14362 C C . LEU F 2 198 ? 41.15500 80.53100 114.65700 1.000 14.94000 197 LEU F C 1
ATOM 14363 O O . LEU F 2 198 ? 40.17900 81.03400 115.22700 1.000 17.70000 197 LEU F O 1
ATOM 14368 N N . GLU F 2 199 ? 42.07700 79.81300 115.31000 1.000 8.56000 198 GLU F N 1
ATOM 14369 C CA . GLU F 2 199 ? 42.14400 79.72200 116.77000 1.000 10.29000 198 GLU F CA 1
ATOM 14370 C C . GLU F 2 199 ? 43.54800 80.16500 117.15900 1.000 19.59000 198 GLU F C 1
ATOM 14371 O O . GLU F 2 199 ? 44.42700 79.33500 117.43600 1.000 18.03000 198 GLU F O 1
ATOM 14377 N N . PRO F 2 200 ? 43.78900 81.47800 117.20500 1.000 18.60000 199 PRO F N 1
ATOM 14378 C CA . PRO F 2 200 ? 45.16300 81.98000 117.37600 1.000 10.92000 199 PRO F CA 1
ATOM 14379 C C . PRO F 2 200 ? 45.78000 81.66900 118.73000 1.000 11.21000 199 PRO F C 1
ATOM 14380 O O . PRO F 2 200 ? 46.96700 81.96300 118.92700 1.000 15.64000 199 PRO F O 1
ATOM 14384 N N . ARG F 2 201 ? 45.02500 81.09800 119.66900 1.000 16.96000 200 ARG F N 1
ATOM 14385 C CA . ARG F 2 201 ? 45.60300 80.74800 120.96100 1.000 16.29000 200 ARG F CA 1
ATOM 14386 C C . ARG F 2 201 ? 46.58500 79.58200 120.85600 1.000 15.86000 200 ARG F C 1
ATOM 14387 O O . ARG F 2 201 ? 47.40700 79.39600 121.76300 1.000 7.72000 200 ARG F O 1
ATOM 14395 N N . ILE F 2 202 ? 46.53000 78.80800 119.76500 1.000 8.99000 201 ILE F N 1
ATOM 14396 C CA . ILE F 2 202 ? 47.43700 77.67300 119.60000 1.000 11.14000 201 ILE F CA 1
ATOM 14397 C C . ILE F 2 202 ? 48.89200 78.11500 119.69300 1.000 9.58000 201 ILE F C 1
ATOM 14398 O O . ILE F 2 202 ? 49.30500 79.12400 119.10700 1.000 6.64000 201 ILE F O 1
ATOM 14403 N N . ARG F 2 203 ? 49.67900 77.33000 120.43100 1.000 8.25000 202 ARG F N 1
ATOM 14404 C CA A ARG F 2 203 ? 51.02900 77.70300 120.83000 0.660 6.96000 202 ARG F CA 1
ATOM 14405 C CA B ARG F 2 203 ? 51.03200 77.68600 120.83800 0.340 8.84000 202 ARG F CA 1
ATOM 14406 C C . ARG F 2 203 ? 52.09500 77.28100 119.82000 1.000 4.96000 202 ARG F C 1
ATOM 14407 O O . ARG F 2 203 ? 52.99700 78.06800 119.52200 1.000 8.93000 202 ARG F O 1
ATOM 14422 N N . LEU F 2 204 ? 52.02000 76.05800 119.28800 1.000 6.63000 203 LEU F N 1
ATOM 14423 C CA . LEU F 2 204 ? 53.01000 75.54000 118.34700 1.000 11.20000 203 LEU F CA 1
ATOM 14424 C C . LEU F 2 204 ? 52.31100 74.90200 117.15300 1.000 7.30000 203 LEU F C 1
ATOM 14425 O O . LEU F 2 204 ? 51.23500 74.31700 117.28300 1.000 11.76000 203 LEU F O 1
ATOM 14430 N N . ALA F 2 205 ? 52.94800 74.99000 115.98700 1.000 10.15000 204 ALA F N 1
ATOM 14431 C CA . ALA F 2 205 ? 52.39500 74.43000 114.76000 1.000 5.90000 204 ALA F CA 1
ATOM 14432 C C . ALA F 2 205 ? 53.51600 73.81000 113.94200 1.000 11.78000 204 ALA F C 1
ATOM 14433 O O . ALA F 2 205 ? 54.56700 74.43000 113.76200 1.000 8.95000 204 ALA F O 1
ATOM 14435 N N . ALA F 2 206 ? 53.29800 72.59200 113.44400 1.000 9.32000 205 ALA F N 1
ATOM 14436 C CA . ALA F 2 206 ? 54.32800 71.84900 112.71800 1.000 8.32000 205 ALA F CA 1
ATOM 14437 C C . ALA F 2 206 ? 53.77600 71.31400 111.40400 1.000 11.81000 205 ALA F C 1
ATOM 14438 O O . ALA F 2 206 ? 53.47900 70.12000 111.28500 1.000 10.22000 205 ALA F O 1
ATOM 14440 N N . PRO F 2 207 ? 53.66100 72.16000 110.38500 1.000 8.36000 206 PRO F N 1
ATOM 14441 C CA . PRO F 2 207 ? 53.24000 71.67200 109.06900 1.000 7.69000 206 PRO F CA 1
ATOM 14442 C C . PRO F 2 207 ? 54.39700 71.03900 108.31000 1.000 8.89000 206 PRO F C 1
ATOM 14443 O O . PRO F 2 207 ? 55.55600 71.43000 108.45800 1.000 10.99000 206 PRO F O 1
ATOM 14447 N N . VAL F 2 208 ? 54.06300 70.03200 107.50200 1.000 9.18000 207 VAL F N 1
ATOM 14448 C CA . VAL F 2 208 ? 54.99400 69.37900 106.58500 1.000 4.94000 207 VAL F CA 1
ATOM 14449 C C . VAL F 2 208 ? 54.42700 69.53100 105.17800 1.000 7.50000 207 VAL F C 1
ATOM 14450 O O . VAL F 2 208 ? 53.24300 69.25300 104.95800 1.000 9.68000 207 VAL F O 1
ATOM 14454 N N . TYR F 2 209 ? 55.28100 69.96900 104.23000 1.000 7.68000 208 TYR F N 1
ATOM 14455 C CA . TYR F 2 209 ? 54.94400 70.42600 102.87600 1.000 14.55000 208 TYR F CA 1
ATOM 14456 C C . TYR F 2 209 ? 53.46200 70.75800 102.73600 1.000 5.04000 208 TYR F C 1
ATOM 14457 O O . TYR F 2 209 ? 52.71100 70.00800 102.10000 1.000 9.52000 208 TYR F O 1
ATOM 14466 N N . PRO F 2 210 ? 53.01900 71.88500 103.29600 1.000 8.31000 209 PRO F N 1
ATOM 14467 C CA . PRO F 2 210 ? 51.58000 72.17600 103.35300 1.000 6.32000 209 PRO F CA 1
ATOM 14468 C C . PRO F 2 210 ? 50.96900 72.39900 101.97700 1.000 10.30000 209 PRO F C 1
ATOM 14469 O O . PRO F 2 210 ? 51.57500 73.00300 101.08900 1.000 13.52000 209 PRO F O 1
ATOM 14473 N N . PHE F 2 211 ? 49.74400 71.90600 101.82800 1.000 7.40000 210 PHE F N 1
ATOM 14474 C CA . PHE F 2 211 ? 48.89400 72.02400 100.65200 1.000 11.88000 210 PHE F CA 1
ATOM 14475 C C . PHE F 2 211 ? 47.90200 73.17700 100.85100 1.000 15.87000 210 PHE F C 1
ATOM 14476 O O . PHE F 2 211 ? 47.80400 73.75800 101.93500 1.000 17.28000 210 PHE F O 1
ATOM 14484 N N . LEU F 2 212 ? 47.19900 73.53600 99.76900 1.000 18.78000 211 LEU F N 1
ATOM 14485 C CA . LEU F 2 212 ? 46.14800 74.56400 99.77100 1.000 20.87000 211 LEU F CA 1
ATOM 14486 C C . LEU F 2 212 ? 46.70900 75.98200 99.87900 1.000 15.24000 211 LEU F C 1
ATOM 14487 O O . LEU F 2 212 ? 46.07700 76.86300 100.46700 1.000 15.03000 211 LEU F O 1
ATOM 14492 N N . CYS F 2 213 ? 47.88000 76.22800 99.30300 1.000 16.10000 212 CYS F N 1
ATOM 14493 C CA . CYS F 2 213 ? 48.47500 77.55600 99.25800 1.000 19.53000 212 CYS F CA 1
ATOM 14494 C C . CYS F 2 213 ? 48.69600 77.97100 97.81300 1.000 18.31000 212 CYS F C 1
ATOM 14495 O O . CYS F 2 213 ? 49.00000 77.13300 96.95900 1.000 16.64000 212 CYS F O 1
ATOM 14498 N N . ASP F 2 214 ? 48.49200 79.26100 97.54500 1.000 19.29000 213 ASP F N 1
ATOM 14499 C CA . ASP F 2 214 ? 48.93500 79.90800 96.30900 1.000 15.44000 213 ASP F CA 1
ATOM 14500 C C . ASP F 2 214 ? 48.39800 79.18100 95.07400 1.000 13.48000 213 ASP F C 1
ATOM 14501 O O . ASP F 2 214 ? 49.14800 78.75300 94.19300 1.000 9.89000 213 ASP F O 1
ATOM 14506 N N . PHE F 2 215 ? 47.07000 79.05700 95.03400 1.000 11.95000 214 PHE F N 1
ATOM 14507 C CA . PHE F 2 215 ? 46.40000 78.29800 93.98100 1.000 14.16000 214 PHE F CA 1
ATOM 14508 C C . PHE F 2 215 ? 46.79500 78.77400 92.58700 1.000 9.33000 214 PHE F C 1
ATOM 14509 O O . PHE F 2 215 ? 46.95800 77.96100 91.67000 1.000 13.92000 214 PHE F O 1
ATOM 14517 N N . ARG F 2 216 ? 46.91700 80.08900 92.39700 1.000 8.30000 215 ARG F N 1
ATOM 14518 C CA A ARG F 2 216 ? 47.20600 80.61100 91.06600 0.490 12.16000 215 ARG F CA 1
ATOM 14519 C CA B ARG F 2 216 ? 47.20200 80.60000 91.06100 0.510 12.16000 215 ARG F CA 1
ATOM 14520 C C . ARG F 2 216 ? 48.62100 80.25800 90.63200 1.000 12.23000 215 ARG F C 1
ATOM 14521 O O . ARG F 2 216 ? 48.85700 79.94600 89.46000 1.000 13.54000 215 ARG F O 1
ATOM 14536 N N . ARG F 2 217 ? 49.57400 80.30900 91.56600 1.000 11.16000 216 ARG F N 1
ATOM 14537 C CA . ARG F 2 217 ? 50.93400 79.87300 91.27200 1.000 7.34000 216 ARG F CA 1
ATOM 14538 C C . ARG F 2 217 ? 50.97000 78.40100 90.89200 1.000 13.01000 216 ARG F C 1
ATOM 14539 O O . ARG F 2 217 ? 51.63000 78.01700 89.92000 1.000 10.34000 216 ARG F O 1
ATOM 14547 N N . ALA F 2 218 ? 50.25100 77.56200 91.63800 1.000 12.58000 217 ALA F N 1
ATOM 14548 C CA . ALA F 2 218 ? 50.20400 76.14400 91.30100 1.000 6.42000 217 ALA F CA 1
ATOM 14549 C C . ALA F 2 218 ? 49.62900 75.93600 89.90500 1.000 15.63000 217 ALA F C 1
ATOM 14550 O O . ALA F 2 218 ? 50.16000 75.14400 89.12000 1.000 14.25000 217 ALA F O 1
ATOM 14552 N N . TRP F 2 219 ? 48.55600 76.65800 89.57200 1.000 9.44000 218 TRP F N 1
ATOM 14553 C CA . TRP F 2 219 ? 47.95100 76.50700 88.25000 1.000 12.79000 218 TRP F CA 1
ATOM 14554 C C . TRP F 2 219 ? 48.90600 76.94700 87.14300 1.000 16.96000 218 TRP F C 1
ATOM 14555 O O . TRP F 2 219 ? 49.00200 76.28800 86.10200 1.000 16.21000 218 TRP F O 1
ATOM 14566 N N . GLU F 2 220 ? 49.62400 78.05500 87.34900 1.000 19.70000 219 GLU F N 1
ATOM 14567 C CA A GLU F 2 220 ? 50.51400 78.54800 86.30400 0.490 17.24000 219 GLU F CA 1
ATOM 14568 C CA B GLU F 2 220 ? 50.54000 78.57200 86.33700 0.510 17.35000 219 GLU F CA 1
ATOM 14569 C C . GLU F 2 220 ? 51.71800 77.64200 86.08200 1.000 23.58000 219 GLU F C 1
ATOM 14570 O O . GLU F 2 220 ? 52.36200 77.75300 85.03500 1.000 23.60000 219 GLU F O 1
ATOM 14581 N N . MET F 2 221 ? 52.01800 76.73900 87.01200 1.000 20.99000 220 MET F N 1
ATOM 14582 C CA . MET F 2 221 ? 53.13400 75.81700 86.86100 1.000 15.90000 220 MET F CA 1
ATOM 14583 C C . MET F 2 221 ? 52.71300 74.59700 86.04100 1.000 17.51000 220 MET F C 1
ATOM 14584 O O . MET F 2 221 ? 51.53300 74.25200 85.94300 1.000 24.63000 220 MET F O 1
ATOM 14589 N N . ASP F 2 222 ? 53.70300 73.94500 85.43900 1.000 26.22000 221 ASP F N 1
ATOM 14590 C CA . ASP F 2 222 ? 53.45600 72.74700 84.63500 1.000 50.27000 221 ASP F CA 1
ATOM 14591 C C . ASP F 2 222 ? 53.44300 71.52000 85.54800 1.000 53.55000 221 ASP F C 1
ATOM 14592 O O . ASP F 2 222 ? 54.37000 70.70900 85.57700 1.000 61.75000 221 ASP F O 1
ATOM 14597 N N . LEU F 2 223 ? 52.35800 71.39300 86.31000 1.000 45.22000 222 LEU F N 1
ATOM 14598 C CA . LEU F 2 223 ? 52.22300 70.29700 87.26400 1.000 39.88000 222 LEU F CA 1
ATOM 14599 C C . LEU F 2 223 ? 51.57300 69.11200 86.56300 1.000 32.74000 222 LEU F C 1
ATOM 14600 O O . LEU F 2 223 ? 50.37900 69.13600 86.25300 1.000 33.70000 222 LEU F O 1
ATOM 14605 N N . GLU F 2 224 ? 52.36800 68.07200 86.32800 1.000 38.04000 223 GLU F N 1
ATOM 14606 C CA A GLU F 2 224 ? 51.88600 66.89700 85.61300 0.520 49.02000 223 GLU F CA 1
ATOM 14607 C CA B GLU F 2 224 ? 51.87400 66.90400 85.60800 0.480 49.00000 223 GLU F CA 1
ATOM 14608 C C . GLU F 2 224 ? 50.92600 66.06700 86.46000 1.000 50.10000 223 GLU F C 1
ATOM 14609 O O . GLU F 2 224 ? 50.03200 65.40700 85.91800 1.000 49.41000 223 GLU F O 1
ATOM 14620 N N . LYS F 2 225 ? 51.09200 66.08200 87.78100 1.000 46.39000 224 LYS F N 1
ATOM 14621 C CA . LYS F 2 225 ? 50.31800 65.22500 88.66800 1.000 40.60000 224 LYS F CA 1
ATOM 14622 C C . LYS F 2 225 ? 49.91500 66.01700 89.90500 1.000 33.18000 224 LYS F C 1
ATOM 14623 O O . LYS F 2 225 ? 50.46100 67.08600 90.19200 1.000 42.67000 224 LYS F O 1
ATOM 14629 N N . GLY F 2 226 ? 48.94600 65.48500 90.64400 1.000 28.96000 225 GLY F N 1
ATOM 14630 C CA . GLY F 2 226 ? 48.62200 66.01800 91.94400 1.000 23.54000 225 GLY F CA 1
ATOM 14631 C C . GLY F 2 226 ? 47.28000 66.71200 92.02600 1.000 22.18000 225 GLY F C 1
ATOM 14632 O O . GLY F 2 226 ? 46.65900 67.06500 91.01500 1.000 22.01000 225 GLY F O 1
ATOM 14633 N N . PRO F 2 227 ? 46.82600 66.95300 93.26000 1.000 15.82000 226 PRO F N 1
ATOM 14634 C CA . PRO F 2 227 ? 45.49000 67.53800 93.45600 1.000 11.43000 226 PRO F CA 1
ATOM 14635 C C . PRO F 2 227 ? 45.35300 68.96700 92.96100 1.000 11.93000 226 PRO F C 1
ATOM 14636 O O . PRO F 2 227 ? 44.22400 69.39900 92.70300 1.000 20.72000 226 PRO F O 1
ATOM 14640 N N . TYR F 2 228 ? 46.44400 69.71900 92.80800 1.000 14.96000 227 TYR F N 1
ATOM 14641 C CA . TYR F 2 228 ? 46.31000 71.05900 92.24500 1.000 16.60000 227 TYR F CA 1
ATOM 14642 C C . TYR F 2 228 ? 45.80000 71.02700 90.80700 1.000 12.22000 227 TYR F C 1
ATOM 14643 O O . TYR F 2 228 ? 45.25800 72.03000 90.33100 1.000 11.49000 227 TYR F O 1
ATOM 14652 N N . ASN F 2 229 ? 45.92600 69.89600 90.11200 1.000 8.84000 228 ASN F N 1
ATOM 14653 C CA . ASN F 2 229 ? 45.39000 69.81100 88.75800 1.000 14.16000 228 ASN F CA 1
ATOM 14654 C C . ASN F 2 229 ? 43.87100 69.86600 88.72200 1.000 16.11000 228 ASN F C 1
ATOM 14655 O O . ASN F 2 229 ? 43.30600 69.96800 87.62700 1.000 11.88000 228 ASN F O 1
ATOM 14660 N N . GLU F 2 230 ? 43.20400 69.77900 89.88100 1.000 12.97000 229 GLU F N 1
ATOM 14661 C CA . GLU F 2 230 ? 41.75600 69.96600 89.93200 1.000 14.19000 229 GLU F CA 1
ATOM 14662 C C . GLU F 2 230 ? 41.33800 71.34100 89.42600 1.000 12.57000 229 GLU F C 1
ATOM 14663 O O . GLU F 2 230 ? 40.21000 71.50500 88.94400 1.000 12.51000 229 GLU F O 1
ATOM 14669 N N . ILE F 2 231 ? 42.19900 72.34900 89.57500 1.000 9.83000 230 ILE F N 1
ATOM 14670 C CA . ILE F 2 231 ? 41.87600 73.68100 89.06600 1.000 11.06000 230 ILE F CA 1
ATOM 14671 C C . ILE F 2 231 ? 41.77300 73.65200 87.54600 1.000 13.56000 230 ILE F C 1
ATOM 14672 O O . ILE F 2 231 ? 40.82500 74.18200 86.95800 1.000 15.05000 230 ILE F O 1
ATOM 14677 N N . THR F 2 232 ? 42.75800 73.03800 86.88700 1.000 19.74000 231 THR F N 1
ATOM 14678 C CA . THR F 2 232 ? 42.71100 72.90200 85.43400 1.000 15.60000 231 THR F CA 1
ATOM 14679 C C . THR F 2 232 ? 41.49600 72.09300 84.99800 1.000 15.93000 231 THR F C 1
ATOM 14680 O O . THR F 2 232 ? 40.82900 72.43700 84.01400 1.000 11.15000 231 THR F O 1
ATOM 14684 N N . THR F 2 233 ? 41.18900 71.02100 85.72900 1.000 11.85000 232 THR F N 1
ATOM 14685 C CA . THR F 2 233 ? 40.01700 70.21400 85.41300 1.000 14.29000 232 THR F CA 1
ATOM 14686 C C . THR F 2 233 ? 38.74600 71.05100 85.46400 1.000 15.81000 232 THR F C 1
ATOM 14687 O O . THR F 2 233 ? 37.87900 70.93100 84.59000 1.000 10.49000 232 THR F O 1
ATOM 14691 N N . TYR F 2 234 ? 38.63100 71.92900 86.46500 1.000 9.75000 233 TYR F N 1
ATOM 14692 C CA . TYR F 2 234 ? 37.46500 72.80000 86.54500 1.000 6.56000 233 TYR F CA 1
ATOM 14693 C C . TYR F 2 234 ? 37.41500 73.75600 85.35800 1.000 14.30000 233 TYR F C 1
ATOM 14694 O O . TYR F 2 234 ? 36.35400 73.96100 84.76000 1.000 13.97000 233 TYR F O 1
ATOM 14703 N N . PHE F 2 235 ? 38.54700 74.38600 85.03200 1.000 12.19000 234 PHE F N 1
ATOM 14704 C CA . PHE F 2 235 ? 38.58100 75.31100 83.90000 1.000 13.79000 234 PHE F CA 1
ATOM 14705 C C . PHE F 2 235 ? 38.20100 74.61500 82.59900 1.000 10.23000 234 PHE F C 1
ATOM 14706 O O . PHE F 2 235 ? 37.46900 75.17600 81.77700 1.000 14.36000 234 PHE F O 1
ATOM 14714 N N . ARG F 2 236 ? 38.70900 73.40300 82.38000 1.000 7.73000 235 ARG F N 1
ATOM 14715 C CA . ARG F 2 236 ? 38.36700 72.67800 81.15800 1.000 10.10000 235 ARG F CA 1
ATOM 14716 C C . ARG F 2 236 ? 36.88200 72.34200 81.10200 1.000 17.34000 235 ARG F C 1
ATOM 14717 O O . ARG F 2 236 ? 36.29900 72.28400 80.01400 1.000 19.49000 235 ARG F O 1
ATOM 14725 N N . ALA F 2 237 ? 36.24800 72.14800 82.25900 1.000 13.62000 236 ALA F N 1
ATOM 14726 C CA . ALA F 2 237 ? 34.83900 71.77000 82.28500 1.000 16.69000 236 ALA F CA 1
ATOM 14727 C C . ALA F 2 237 ? 33.92400 72.98500 82.18200 1.000 19.16000 236 ALA F C 1
ATOM 14728 O O . ALA F 2 237 ? 32.98900 72.99500 81.37300 1.000 24.52000 236 ALA F O 1
ATOM 14730 N N . ARG F 2 238 ? 34.17800 74.02100 82.98800 1.000 11.92000 237 ARG F N 1
ATOM 14731 C CA . ARG F 2 238 ? 33.21700 75.09900 83.18400 1.000 8.41000 237 ARG F CA 1
ATOM 14732 C C . ARG F 2 238 ? 33.67300 76.46800 82.69500 1.000 11.14000 237 ARG F C 1
ATOM 14733 O O . ARG F 2 238 ? 32.88100 77.41600 82.76700 1.000 22.70000 237 ARG F O 1
ATOM 14741 N N . ASP F 2 239 ? 34.91800 76.61800 82.21600 1.000 21.99000 238 ASP F N 1
ATOM 14742 C CA . ASP F 2 239 ? 35.36800 77.90100 81.66800 1.000 22.65000 238 ASP F CA 1
ATOM 14743 C C . ASP F 2 239 ? 36.56400 77.72000 80.73300 1.000 19.13000 238 ASP F C 1
ATOM 14744 O O . ASP F 2 239 ? 37.65700 78.22600 81.02400 1.000 19.13000 238 ASP F O 1
ATOM 14749 N N . PRO F 2 240 ? 36.40200 77.01900 79.60400 1.000 11.95000 239 PRO F N 1
ATOM 14750 C CA . PRO F 2 240 ? 37.57700 76.65800 78.79000 1.000 16.82000 239 PRO F CA 1
ATOM 14751 C C . PRO F 2 240 ? 38.29400 77.84200 78.16100 1.000 14.08000 239 PRO F C 1
ATOM 14752 O O . PRO F 2 240 ? 39.47400 77.70700 77.81900 1.000 18.94000 239 PRO F O 1
ATOM 14756 N N . ARG F 2 241 ? 37.63900 78.98700 77.98900 1.000 18.14000 240 ARG F N 1
ATOM 14757 C CA . ARG F 2 241 ? 38.30000 80.16800 77.44600 1.000 21.83000 240 ARG F CA 1
ATOM 14758 C C . ARG F 2 241 ? 38.78100 81.12700 78.52800 1.000 20.53000 240 ARG F C 1
ATOM 14759 O O . ARG F 2 241 ? 39.30200 82.19700 78.20300 1.000 20.50000 240 ARG F O 1
ATOM 14767 N N . HIS F 2 242 ? 38.60300 80.77300 79.80200 1.000 18.79000 241 HIS F N 1
ATOM 14768 C CA . HIS F 2 242 ? 39.07200 81.58400 80.92800 1.000 17.76000 241 HIS F CA 1
ATOM 14769 C C . HIS F 2 242 ? 38.43500 82.97100 80.95400 1.000 15.34000 241 HIS F C 1
ATOM 14770 O O . HIS F 2 242 ? 39.08000 83.95600 81.31500 1.000 28.88000 241 HIS F O 1
ATOM 14777 N N . LEU F 2 243 ? 37.15200 83.05000 80.59300 1.000 23.14000 242 LEU F N 1
ATOM 14778 C CA . LEU F 2 243 ? 36.45400 84.33100 80.66300 1.000 25.21000 242 LEU F CA 1
ATOM 14779 C C . LEU F 2 243 ? 36.21400 84.77800 82.10200 1.000 22.93000 242 LEU F C 1
ATOM 14780 O O . LEU F 2 243 ? 36.04500 85.97700 82.35100 1.000 28.55000 242 LEU F O 1
ATOM 14785 N N . ARG F 2 244 ? 36.18600 83.83900 83.05500 1.000 16.81000 243 ARG F N 1
ATOM 14786 C CA . ARG F 2 244 ? 35.93000 84.14200 84.45900 1.000 15.86000 243 ARG F CA 1
ATOM 14787 C C . ARG F 2 244 ? 37.16200 83.88100 85.31300 1.000 20.81000 243 ARG F C 1
ATOM 14788 O O . ARG F 2 244 ? 37.06200 83.78400 86.54100 1.000 25.01000 243 ARG F O 1
ATOM 14796 N N . GLU F 2 245 ? 38.32800 83.82400 84.67100 1.000 21.85000 244 GLU F N 1
ATOM 14797 C CA . GLU F 2 245 ? 39.58700 83.53500 85.34400 1.000 17.89000 244 GLU F CA 1
ATOM 14798 C C . GLU F 2 245 ? 39.82600 84.47900 86.51100 1.000 24.86000 244 GLU F C 1
ATOM 14799 O O . GLU F 2 245 ? 40.20100 84.03800 87.59700 1.000 17.03000 244 GLU F O 1
ATOM 14805 N N . GLU F 2 246 ? 39.58200 85.77200 86.32700 1.000 19.27000 245 GLU F N 1
ATOM 14806 C CA . GLU F 2 246 ? 39.81000 86.69600 87.43900 1.000 22.52000 245 GLU F CA 1
ATOM 14807 C C . GLU F 2 246 ? 38.85500 86.49300 88.60800 1.000 17.70000 245 GLU F C 1
ATOM 14808 O O . GLU F 2 246 ? 39.24200 86.67200 89.77400 1.000 21.86000 245 GLU F O 1
ATOM 14814 N N . GLU F 2 247 ? 37.60700 86.16800 88.32900 1.000 17.09000 246 GLU F N 1
ATOM 14815 C CA . GLU F 2 247 ? 36.68100 85.93000 89.41800 1.000 17.18000 246 GLU F CA 1
ATOM 14816 C C . GLU F 2 247 ? 37.06700 84.68000 90.17500 1.000 17.63000 246 GLU F C 1
ATOM 14817 O O . GLU F 2 247 ? 36.99100 84.65700 91.40300 1.000 15.73000 246 GLU F O 1
ATOM 14823 N N . ILE F 2 248 ? 37.45900 83.62000 89.45700 1.000 8.62000 247 ILE F N 1
ATOM 14824 C CA . ILE F 2 248 ? 37.74500 82.33700 90.10300 1.000 13.13000 247 ILE F CA 1
ATOM 14825 C C . ILE F 2 248 ? 38.92800 82.46400 91.06000 1.000 11.57000 247 ILE F C 1
ATOM 14826 O O . ILE F 2 248 ? 38.88500 81.98900 92.20200 1.000 7.56000 247 ILE F O 1
ATOM 14831 N N . PHE F 2 249 ? 40.01300 83.09100 90.60100 1.000 12.03000 248 PHE F N 1
ATOM 14832 C CA . PHE F 2 249 ? 41.20500 83.19100 91.43700 1.000 11.94000 248 PHE F CA 1
ATOM 14833 C C . PHE F 2 249 ? 41.02800 84.21800 92.54700 1.000 14.84000 248 PHE F C 1
ATOM 14834 O O . PHE F 2 249 ? 41.65800 84.10100 93.60500 1.000 19.87000 248 PHE F O 1
ATOM 14842 N N . SER F 2 250 ? 40.18200 85.22500 92.32900 1.000 10.09000 249 SER F N 1
ATOM 14843 C CA . SER F 2 250 ? 39.84600 86.14200 93.40900 1.000 12.36000 249 SER F CA 1
ATOM 14844 C C . SER F 2 250 ? 39.07100 85.42900 94.51400 1.000 12.68000 249 SER F C 1
ATOM 14845 O O . SER F 2 250 ? 39.33600 85.64400 95.70100 1.000 17.76000 249 SER F O 1
ATOM 14848 N N . ARG F 2 251 ? 38.12400 84.56200 94.14600 1.000 20.02000 250 ARG F N 1
ATOM 14849 C CA . ARG F 2 251 ? 37.37900 83.81200 95.15500 1.000 14.86000 250 ARG F CA 1
ATOM 14850 C C . ARG F 2 251 ? 38.27800 82.82600 95.89000 1.000 13.79000 250 ARG F C 1
ATOM 14851 O O . ARG F 2 251 ? 38.16100 82.66500 97.11000 1.000 17.22000 250 ARG F O 1
ATOM 14859 N N . LEU F 2 252 ? 39.16700 82.14600 95.16100 1.000 12.10000 251 LEU F N 1
ATOM 14860 C CA . LEU F 2 252 ? 40.09700 81.21200 95.79000 1.000 15.90000 251 LEU F CA 1
ATOM 14861 C C . LEU F 2 252 ? 40.98900 81.90200 96.81600 1.000 15.80000 251 LEU F C 1
ATOM 14862 O O . LEU F 2 252 ? 41.49200 81.24100 97.73200 1.000 16.40000 251 LEU F O 1
ATOM 14867 N N . GLY F 2 253 ? 41.20100 83.21400 96.67600 1.000 10.19000 252 GLY F N 1
ATOM 14868 C CA . GLY F 2 253 ? 41.97600 83.95000 97.66100 1.000 7.06000 252 GLY F CA 1
ATOM 14869 C C . GLY F 2 253 ? 41.38000 83.90800 99.05400 1.000 11.60000 252 GLY F C 1
ATOM 14870 O O . GLY F 2 253 ? 42.09200 84.09900 100.04300 1.000 11.50000 252 GLY F O 1
ATOM 14871 N N . TYR F 2 254 ? 40.06300 83.69900 99.15400 1.000 9.62000 253 TYR F N 1
ATOM 14872 C CA . TYR F 2 254 ? 39.43700 83.58000 100.47000 1.000 10.67000 253 TYR F CA 1
ATOM 14873 C C . TYR F 2 254 ? 39.90700 82.33500 101.21400 1.000 11.83000 253 TYR F C 1
ATOM 14874 O O . TYR F 2 254 ? 40.00100 82.34900 102.44700 1.000 11.41000 253 TYR F O 1
ATOM 14883 N N . VAL F 2 255 ? 40.15800 81.23800 100.49700 1.000 9.18000 254 VAL F N 1
ATOM 14884 C CA . VAL F 2 255 ? 40.50100 79.96500 101.12400 1.000 12.59000 254 VAL F CA 1
ATOM 14885 C C . VAL F 2 255 ? 41.95800 79.58100 100.86400 1.000 15.64000 254 VAL F C 1
ATOM 14886 O O . VAL F 2 255 ? 42.32200 78.41200 100.97100 1.000 13.90000 254 VAL F O 1
ATOM 14890 N N . ASP F 2 256 ? 42.78500 80.55400 100.50300 1.000 10.71000 255 ASP F N 1
ATOM 14891 C CA . ASP F 2 256 ? 44.21900 80.35700 100.36000 1.000 7.54000 255 ASP F CA 1
ATOM 14892 C C . ASP F 2 256 ? 44.85700 80.52100 101.73500 1.000 8.86000 255 ASP F C 1
ATOM 14893 O O . ASP F 2 256 ? 44.71200 81.57500 102.36300 1.000 9.50000 255 ASP F O 1
ATOM 14898 N N . VAL F 2 257 ? 45.57000 79.49400 102.20800 1.000 10.73000 256 VAL F N 1
ATOM 14899 C CA A VAL F 2 257 ? 46.17900 79.51000 103.54000 0.520 10.72000 256 VAL F CA 1
ATOM 14900 C CA B VAL F 2 257 ? 46.07100 79.61400 103.57300 0.480 11.12000 256 VAL F CA 1
ATOM 14901 C C . VAL F 2 257 ? 47.17600 80.65500 103.66800 1.000 9.58000 256 VAL F C 1
ATOM 14902 O O . VAL F 2 257 ? 47.47400 81.11900 104.77400 1.000 10.77000 256 VAL F O 1
ATOM 14909 N N . GLN F 2 258 ? 47.72900 81.11000 102.54300 1.000 10.49000 257 GLN F N 1
ATOM 14910 C CA . GLN F 2 258 ? 48.74900 82.14800 102.61400 1.000 9.87000 257 GLN F CA 1
ATOM 14911 C C . GLN F 2 258 ? 48.18500 83.44800 103.16500 1.000 12.73000 257 GLN F C 1
ATOM 14912 O O . GLN F 2 258 ? 48.91300 84.21500 103.80600 1.000 12.32000 257 GLN F O 1
ATOM 14918 N N . HIS F 2 259 ? 46.89700 83.70800 102.95200 1.000 6.01000 258 HIS F N 1
ATOM 14919 C CA . HIS F 2 259 ? 46.29400 84.93600 103.45100 1.000 15.29000 258 HIS F CA 1
ATOM 14920 C C . HIS F 2 259 ? 45.72600 84.78100 104.85500 1.000 19.03000 258 HIS F C 1
ATOM 14921 O O . HIS F 2 259 ? 45.34500 85.78200 105.47100 1.000 14.90000 258 HIS F O 1
ATOM 14928 N N . LEU F 2 260 ? 45.65500 83.55600 105.36800 1.000 11.73000 259 LEU F N 1
ATOM 14929 C CA . LEU F 2 260 ? 45.37000 83.33900 106.77700 1.000 7.56000 259 LEU F CA 1
ATOM 14930 C C . LEU F 2 260 ? 46.63600 83.38100 107.61800 1.000 10.64000 259 LEU F C 1
ATOM 14931 O O . LEU F 2 260 ? 46.55500 83.67200 108.81400 1.000 14.63000 259 LEU F O 1
ATOM 14936 N N . ALA F 2 261 ? 47.79500 83.14900 106.99900 1.000 10.12000 260 ALA F N 1
ATOM 14937 C CA . ALA F 2 261 ? 49.06600 83.10700 107.72300 1.000 12.18000 260 ALA F CA 1
ATOM 14938 C C . ALA F 2 261 ? 49.36700 84.34000 108.57600 1.000 11.33000 260 ALA F C 1
ATOM 14939 O O . ALA F 2 261 ? 49.98300 84.17300 109.64300 1.000 8.55000 260 ALA F O 1
ATOM 14941 N N . PRO F 2 262 ? 49.01800 85.57200 108.18300 1.000 7.10000 261 PRO F N 1
ATOM 14942 C CA . PRO F 2 262 ? 49.28800 86.71300 109.07900 1.000 10.66000 261 PRO F CA 1
ATOM 14943 C C . PRO F 2 262 ? 48.57300 86.63100 110.42200 1.000 10.96000 261 PRO F C 1
ATOM 14944 O O . PRO F 2 262 ? 49.03500 87.25400 111.38500 1.000 8.76000 261 PRO F O 1
ATOM 14948 N N . ARG F 2 263 ? 47.46200 85.89300 110.52200 1.000 13.82000 262 ARG F N 1
ATOM 14949 C CA . ARG F 2 263 ? 46.77000 85.74500 111.80100 1.000 7.81000 262 ARG F CA 1
ATOM 14950 C C . ARG F 2 263 ? 47.46500 84.78200 112.75400 1.000 19.62000 262 ARG F C 1
ATOM 14951 O O . ARG F 2 263 ? 47.15500 84.79400 113.94900 1.000 16.53000 262 ARG F O 1
ATOM 14959 N N . VAL F 2 264 ? 48.36500 83.93300 112.25400 1.000 9.56000 263 VAL F N 1
ATOM 14960 C CA . VAL F 2 264 ? 48.98800 82.91700 113.09600 1.000 14.02000 263 VAL F CA 1
ATOM 14961 C C . VAL F 2 264 ? 49.86500 83.59000 114.14100 1.000 15.12000 263 VAL F C 1
ATOM 14962 O O . VAL F 2 264 ? 50.62400 84.51300 113.83400 1.000 9.36000 263 VAL F O 1
ATOM 14966 N N . ARG F 2 265 ? 49.73700 83.15300 115.39300 1.000 8.72000 264 ARG F N 1
ATOM 14967 C CA . ARG F 2 265 ? 50.63900 83.57900 116.45000 1.000 8.61000 264 ARG F CA 1
ATOM 14968 C C . ARG F 2 265 ? 51.48400 82.43900 116.99900 1.000 13.31000 264 ARG F C 1
ATOM 14969 O O . ARG F 2 265 ? 52.48200 82.70400 117.67800 1.000 12.91000 264 ARG F O 1
ATOM 14977 N N . ALA F 2 266 ? 51.12800 81.18900 116.70600 1.000 13.62000 265 ALA F N 1
ATOM 14978 C CA . ALA F 2 266 ? 51.94600 80.05800 117.12100 1.000 8.89000 265 ALA F CA 1
ATOM 14979 C C . ALA F 2 266 ? 53.33700 80.15800 116.51300 1.000 9.21000 265 ALA F C 1
ATOM 14980 O O . ALA F 2 266 ? 53.53200 80.74600 115.44400 1.000 8.24000 265 ALA F O 1
ATOM 14982 N N . GLU F 2 267 ? 54.31100 79.58800 117.21700 1.000 5.66000 266 GLU F N 1
ATOM 14983 C CA . GLU F 2 267 ? 55.61200 79.32800 116.61500 1.000 7.23000 266 GLU F CA 1
ATOM 14984 C C . GLU F 2 267 ? 55.49300 78.17000 115.63200 1.000 5.68000 266 GLU F C 1
ATOM 14985 O O . GLU F 2 267 ? 54.89700 77.13800 115.95100 1.000 6.20000 266 GLU F O 1
ATOM 14991 N N . VAL F 2 268 ? 56.04800 78.34400 114.43500 1.000 11.96000 267 VAL F N 1
ATOM 14992 C CA . VAL F 2 268 ? 55.89400 77.38800 113.34100 1.000 10.98000 267 VAL F CA 1
ATOM 14993 C C . VAL F 2 268 ? 57.23500 76.73200 113.03600 1.000 12.58000 267 VAL F C 1
ATOM 14994 O O . VAL F 2 268 ? 58.26100 77.41500 112.91700 1.000 12.54000 267 VAL F O 1
ATOM 14998 N N . LEU F 2 269 ? 57.22000 75.40500 112.89600 1.000 8.49000 268 LEU F N 1
ATOM 14999 C CA . LEU F 2 269 ? 58.34500 74.63800 112.36100 1.000 9.63000 268 LEU F CA 1
ATOM 15000 C C . LEU F 2 269 ? 57.84900 73.95300 111.09200 1.000 5.74000 268 LEU F C 1
ATOM 15001 O O . LEU F 2 269 ? 57.10200 72.97600 111.16000 1.000 15.37000 268 LEU F O 1
ATOM 15006 N N . MET F 2 270 ? 58.26100 74.46600 109.93800 1.000 11.45000 269 MET F N 1
ATOM 15007 C CA . MET F 2 270 ? 57.79700 73.97800 108.64600 1.000 13.49000 269 MET F CA 1
ATOM 15008 C C . MET F 2 270 ? 58.86500 73.13500 107.96800 1.000 12.77000 269 MET F C 1
ATOM 15009 O O . MET F 2 270 ? 60.01600 73.55800 107.84300 1.000 13.98000 269 MET F O 1
ATOM 15014 N N . THR F 2 271 ? 58.47500 71.95600 107.51000 1.000 9.23000 270 THR F N 1
ATOM 15015 C CA . THR F 2 271 ? 59.36400 71.07800 106.77200 1.000 5.80000 270 THR F CA 1
ATOM 15016 C C . THR F 2 271 ? 58.97400 71.09400 105.29900 1.000 9.10000 270 THR F C 1
ATOM 15017 O O . THR F 2 271 ? 57.79000 70.98900 104.96400 1.000 10.00000 270 THR F O 1
ATOM 15021 N N . VAL F 2 272 ? 59.97700 71.25100 104.43000 1.000 11.86000 271 VAL F N 1
ATOM 15022 C CA . VAL F 2 272 ? 59.80600 71.36400 102.98300 1.000 7.82000 271 VAL F CA 1
ATOM 15023 C C . VAL F 2 272 ? 60.82600 70.46200 102.30500 1.000 14.56000 271 VAL F C 1
ATOM 15024 O O . VAL F 2 272 ? 62.00200 70.45900 102.68000 1.000 12.07000 271 VAL F O 1
ATOM 15028 N N . SER F 2 273 ? 60.38600 69.72000 101.29100 1.000 10.99000 272 SER F N 1
ATOM 15029 C CA . SER F 2 273 ? 61.28300 68.98200 100.41100 1.000 12.01000 272 SER F CA 1
ATOM 15030 C C . SER F 2 273 ? 61.31400 69.69200 99.06700 1.000 9.74000 272 SER F C 1
ATOM 15031 O O . SER F 2 273 ? 60.26600 70.09400 98.54700 1.000 10.93000 272 SER F O 1
ATOM 15034 N N . LEU F 2 274 ? 62.51200 69.85500 98.51000 1.000 12.05000 273 LEU F N 1
ATOM 15035 C CA . LEU F 2 274 ? 62.69500 70.78300 97.39900 1.000 14.31000 273 LEU F CA 1
ATOM 15036 C C . LEU F 2 274 ? 62.42700 70.16700 96.03000 1.000 17.61000 273 LEU F C 1
ATOM 15037 O O . LEU F 2 274 ? 62.26100 70.91100 95.05700 1.000 18.96000 273 LEU F O 1
ATOM 15042 N N . ALA F 2 275 ? 62.39300 68.84200 95.91600 1.000 15.89000 274 ALA F N 1
ATOM 15043 C CA . ALA F 2 275 ? 62.03700 68.20200 94.65700 1.000 27.55000 274 ALA F CA 1
ATOM 15044 C C . ALA F 2 275 ? 60.55300 67.85600 94.58100 1.000 21.33000 274 ALA F C 1
ATOM 15045 O O . ALA F 2 275 ? 60.15400 67.04800 93.73600 1.000 20.05000 274 ALA F O 1
ATOM 15047 N N . ASP F 2 276 ? 59.73300 68.48700 95.41700 1.000 18.42000 275 ASP F N 1
ATOM 15048 C CA . ASP F 2 276 ? 58.31100 68.17700 95.53900 1.000 18.76000 275 ASP F CA 1
ATOM 15049 C C . ASP F 2 276 ? 57.53800 68.82800 94.39600 1.000 20.59000 275 ASP F C 1
ATOM 15050 O O . ASP F 2 276 ? 57.43200 70.05700 94.32800 1.000 15.49000 275 ASP F O 1
ATOM 15055 N N . LYS F 2 277 ? 56.97800 68.00600 93.50800 1.000 21.16000 276 LYS F N 1
ATOM 15056 C CA A LYS F 2 277 ? 56.13500 68.51600 92.43500 0.740 23.35000 276 LYS F CA 1
ATOM 15057 C CA B LYS F 2 277 ? 56.13300 68.48300 92.42200 0.260 23.12000 276 LYS F CA 1
ATOM 15058 C C . LYS F 2 277 ? 54.64900 68.46900 92.77100 1.000 23.26000 276 LYS F C 1
ATOM 15059 O O . LYS F 2 277 ? 53.84300 68.99800 92.00100 1.000 28.52000 276 LYS F O 1
ATOM 15070 N N . ILE F 2 278 ? 54.27000 67.86300 93.89700 1.000 16.67000 277 ILE F N 1
ATOM 15071 C CA . ILE F 2 278 ? 52.87300 67.84600 94.32300 1.000 17.52000 277 ILE F CA 1
ATOM 15072 C C . ILE F 2 278 ? 52.50900 69.15000 95.02800 1.000 22.37000 277 ILE F C 1
ATOM 15073 O O . ILE F 2 278 ? 51.48200 69.76700 94.72900 1.000 20.59000 277 ILE F O 1
ATOM 15078 N N . CYS F 2 279 ? 53.32900 69.57500 95.99400 1.000 23.78000 278 CYS F N 1
ATOM 15079 C CA . CYS F 2 279 ? 53.21500 70.88400 96.64100 1.000 20.69000 278 CYS F CA 1
ATOM 15080 C C . CYS F 2 279 ? 54.52100 71.62200 96.39400 1.000 8.81000 278 CYS F C 1
ATOM 15081 O O . CYS F 2 279 ? 55.46800 71.49800 97.18600 1.000 6.61000 278 CYS F O 1
ATOM 15084 N N . PRO F 2 280 ? 54.61500 72.41200 95.32700 1.000 9.77000 279 PRO F N 1
ATOM 15085 C CA . PRO F 2 280 ? 55.88700 73.07600 94.99900 1.000 12.65000 279 PRO F CA 1
ATOM 15086 C C . PRO F 2 280 ? 56.33700 73.97800 96.13300 1.000 12.76000 279 PRO F C 1
ATOM 15087 O O . PRO F 2 280 ? 55.50800 74.62000 96.79600 1.000 13.83000 279 PRO F O 1
ATOM 15091 N N . PRO F 2 281 ? 57.63700 74.01700 96.41800 1.000 16.86000 280 PRO F N 1
ATOM 15092 C CA . PRO F 2 281 ? 58.11500 74.85000 97.53500 1.000 11.58000 280 PRO F CA 1
ATOM 15093 C C . PRO F 2 281 ? 57.68200 76.30400 97.44700 1.000 10.70000 280 PRO F C 1
ATOM 15094 O O . PRO F 2 281 ? 57.42800 76.91800 98.49200 1.000 9.21000 280 PRO F O 1
ATOM 15098 N N . SER F 2 282 ? 57.55400 76.87400 96.24100 1.000 7.59000 281 SER F N 1
ATOM 15099 C CA . SER F 2 282 ? 57.14000 78.27300 96.14500 1.000 10.07000 281 SER F CA 1
ATOM 15100 C C . SER F 2 282 ? 55.75400 78.48500 96.75300 1.000 12.79000 281 SER F C 1
ATOM 15101 O O . SER F 2 282 ? 55.51600 79.48900 97.43600 1.000 14.12000 281 SER F O 1
ATOM 15104 N N . THR F 2 283 ? 54.82200 77.55600 96.52200 1.000 12.27000 282 THR F N 1
ATOM 15105 C CA . THR F 2 283 ? 53.49200 77.73000 97.09900 1.000 14.06000 282 THR F CA 1
ATOM 15106 C C . THR F 2 283 ? 53.53600 77.66200 98.62300 1.000 12.43000 282 THR F C 1
ATOM 15107 O O . THR F 2 283 ? 52.79400 78.38200 99.30100 1.000 14.79000 282 THR F O 1
ATOM 15111 N N . GLN F 2 284 ? 54.41100 76.82400 99.18100 1.000 5.96000 283 GLN F N 1
ATOM 15112 C CA . GLN F 2 284 ? 54.51500 76.73300 100.63600 1.000 5.93000 283 GLN F CA 1
ATOM 15113 C C . GLN F 2 284 ? 55.10800 78.00200 101.22600 1.000 13.14000 283 GLN F C 1
ATOM 15114 O O . GLN F 2 284 ? 54.61900 78.50900 102.24400 1.000 13.24000 283 GLN F O 1
ATOM 15120 N N . PHE F 2 285 ? 56.16300 78.53400 100.59900 1.000 9.51000 284 PHE F N 1
ATOM 15121 C CA . PHE F 2 285 ? 56.81300 79.72300 101.13200 1.000 8.48000 284 PHE F CA 1
ATOM 15122 C C . PHE F 2 285 ? 55.96700 80.97200 100.94800 1.000 14.17000 284 PHE F C 1
ATOM 15123 O O . PHE F 2 285 ? 56.19500 81.96000 101.65300 1.000 16.85000 284 PHE F O 1
ATOM 15131 N N . ALA F 2 286 ? 55.01300 80.96200 100.01000 1.000 13.97000 285 ALA F N 1
ATOM 15132 C CA . ALA F 2 286 ? 54.02400 82.03500 99.96900 1.000 14.80000 285 ALA F CA 1
ATOM 15133 C C . ALA F 2 286 ? 53.33400 82.18300 101.31800 1.000 15.26000 285 ALA F C 1
ATOM 15134 O O . ALA F 2 286 ? 53.14900 83.30200 101.81500 1.000 11.87000 285 ALA F O 1
ATOM 15136 N N . ALA F 2 287 ? 52.99600 81.06000 101.95200 1.000 8.31000 286 ALA F N 1
ATOM 15137 C CA . ALA F 2 287 ? 52.36800 81.11600 103.26500 1.000 11.10000 286 ALA F CA 1
ATOM 15138 C C . ALA F 2 287 ? 53.39900 81.36200 104.36100 1.000 10.53000 286 ALA F C 1
ATOM 15139 O O . ALA F 2 287 ? 53.19600 82.21700 105.22800 1.000 15.57000 286 ALA F O 1
ATOM 15141 N N . TYR F 2 288 ? 54.52700 80.64700 104.31300 1.000 8.78000 287 TYR F N 1
ATOM 15142 C CA . TYR F 2 288 ? 55.55700 80.79500 105.34000 1.000 10.18000 287 TYR F CA 1
ATOM 15143 C C . TYR F 2 288 ? 55.98300 82.25000 105.50900 1.000 14.16000 287 TYR F C 1
ATOM 15144 O O . TYR F 2 288 ? 56.06800 82.75800 106.63300 1.000 10.04000 287 TYR F O 1
ATOM 15153 N N . ASN F 2 289 ? 56.21100 82.95100 104.39400 1.000 5.93000 288 ASN F N 1
ATOM 15154 C CA . ASN F 2 289 ? 56.74100 84.30700 104.45700 1.000 10.78000 288 ASN F CA 1
ATOM 15155 C C . ASN F 2 289 ? 55.77400 85.30100 105.09000 1.000 14.95000 288 ASN F C 1
ATOM 15156 O O . ASN F 2 289 ? 56.22200 86.35400 105.55200 1.000 18.91000 288 ASN F O 1
ATOM 15161 N N . LYS F 2 290 ? 54.47600 84.98500 105.14800 1.000 9.70000 289 LYS F N 1
ATOM 15162 C CA . LYS F 2 290 ? 53.47100 85.87400 105.72000 1.000 11.72000 289 LYS F CA 1
ATOM 15163 C C . LYS F 2 290 ? 53.07000 85.49700 107.14200 1.000 13.34000 289 LYS F C 1
ATOM 15164 O O . LYS F 2 290 ? 52.16500 86.12400 107.69700 1.000 9.13000 289 LYS F O 1
ATOM 15170 N N . LEU F 2 291 ? 53.73000 84.50800 107.74800 1.000 13.20000 290 LEU F N 1
ATOM 15171 C CA . LEU F 2 291 ? 53.34400 84.03000 109.07200 1.000 13.26000 290 LEU F CA 1
ATOM 15172 C C . LEU F 2 291 ? 53.50500 85.11800 110.12800 1.000 14.67000 290 LEU F C 1
ATOM 15173 O O . LEU F 2 291 ? 54.48800 85.86300 110.13000 1.000 13.08000 290 LEU F O 1
ATOM 15178 N N . GLY F 2 292 ? 52.55000 85.18000 111.05700 1.000 16.29000 291 GLY F N 1
ATOM 15179 C CA . GLY F 2 292 ? 52.54900 86.20900 112.07300 1.000 17.12000 291 GLY F CA 1
ATOM 15180 C C . GLY F 2 292 ? 53.27100 85.89300 113.36500 1.000 21.91000 291 GLY F C 1
ATOM 15181 O O . GLY F 2 292 ? 53.23000 86.70900 114.29200 1.000 18.03000 291 GLY F O 1
ATOM 15182 N N . GLY F 2 293 ? 53.93600 84.74300 113.46800 1.000 22.10000 292 GLY F N 1
ATOM 15183 C CA . GLY F 2 293 ? 54.66800 84.39500 114.66400 1.000 14.24000 292 GLY F CA 1
ATOM 15184 C C . GLY F 2 293 ? 56.10100 83.99000 114.37200 1.000 15.53000 292 GLY F C 1
ATOM 15185 O O . GLY F 2 293 ? 56.56600 84.06100 113.23000 1.000 14.02000 292 GLY F O 1
ATOM 15186 N N . PRO F 2 294 ? 56.83400 83.55900 115.40100 1.000 10.25000 293 PRO F N 1
ATOM 15187 C CA . PRO F 2 294 ? 58.18600 83.03900 115.16200 1.000 17.45000 293 PRO F CA 1
ATOM 15188 C C . PRO F 2 294 ? 58.11300 81.80300 114.28400 1.000 20.90000 293 PRO F C 1
ATOM 15189 O O . PRO F 2 294 ? 57.10500 81.09600 114.25700 1.000 11.89000 293 PRO F O 1
ATOM 15193 N N . LYS F 2 295 ? 59.18300 81.55400 113.54200 1.000 5.77000 294 LYS F N 1
ATOM 15194 C CA . LYS F 2 295 ? 59.10900 80.50100 112.54500 1.000 9.60000 294 LYS F CA 1
ATOM 15195 C C . LYS F 2 295 ? 60.51000 80.03600 112.19700 1.000 9.31000 294 LYS F C 1
ATOM 15196 O O . LYS F 2 295 ? 61.47000 80.79900 112.29700 1.000 15.66000 294 LYS F O 1
ATOM 15202 N N . ASP F 2 296 ? 60.60500 78.77800 111.77100 1.000 8.28000 295 ASP F N 1
ATOM 15203 C CA . ASP F 2 296 ? 61.83600 78.20700 111.24400 1.000 15.15000 295 ASP F CA 1
ATOM 15204 C C . ASP F 2 296 ? 61.44000 77.11600 110.25800 1.000 7.04000 295 ASP F C 1
ATOM 15205 O O . ASP F 2 296 ? 60.30500 76.63000 110.27100 1.000 9.80000 295 ASP F O 1
ATOM 15210 N N . TYR F 2 297 ? 62.37500 76.73600 109.38800 1.000 6.20000 296 TYR F N 1
ATOM 15211 C CA . TYR F 2 297 ? 62.08800 75.74000 108.36500 1.000 7.42000 296 TYR F CA 1
ATOM 15212 C C . TYR F 2 297 ? 63.15600 74.65400 108.36300 1.000 7.32000 296 TYR F C 1
ATOM 15213 O O . TYR F 2 297 ? 64.25900 74.83500 108.88500 1.000 10.40000 296 TYR F O 1
ATOM 15222 N N . ARG F 2 298 ? 62.80100 73.51400 107.76600 1.000 11.91000 297 ARG F N 1
ATOM 15223 C CA . ARG F 2 298 ? 63.70000 72.38300 107.57300 1.000 9.12000 297 ARG F CA 1
ATOM 15224 C C . ARG F 2 298 ? 63.62900 71.94000 106.11900 1.000 7.86000 297 ARG F C 1
ATOM 15225 O O . ARG F 2 298 ? 62.53300 71.73200 105.58900 1.000 16.56000 297 ARG F O 1
ATOM 15233 N N . LEU F 2 299 ? 64.78700 71.76800 105.48400 1.000 11.42000 298 LEU F N 1
ATOM 15234 C CA . LEU F 2 299 ? 64.85500 71.48000 104.05600 1.000 17.06000 298 LEU F CA 1
ATOM 15235 C C . LEU F 2 299 ? 65.36800 70.06900 103.79200 1.000 15.84000 298 LEU F C 1
ATOM 15236 O O . LEU F 2 299 ? 66.31400 69.60500 104.43500 1.000 14.99000 298 LEU F O 1
ATOM 15241 N N . TYR F 2 300 ? 64.76600 69.41900 102.79900 1.000 13.39000 299 TYR F N 1
ATOM 15242 C CA . TYR F 2 300 ? 65.20800 68.12400 102.28500 1.000 12.05000 299 TYR F CA 1
ATOM 15243 C C . TYR F 2 300 ? 65.38900 68.28800 100.78300 1.000 9.06000 299 TYR F C 1
ATOM 15244 O O . TYR F 2 300 ? 64.43400 68.11800 100.01000 1.000 13.47000 299 TYR F O 1
ATOM 15253 N N . PRO F 2 301 ? 66.59800 68.62200 100.33100 1.000 12.46000 300 PRO F N 1
ATOM 15254 C CA . PRO F 2 301 ? 66.77600 68.98600 98.91300 1.000 15.15000 300 PRO F CA 1
ATOM 15255 C C . PRO F 2 301 ? 66.44600 67.87900 97.92100 1.000 17.52000 300 PRO F C 1
ATOM 15256 O O . PRO F 2 301 ? 65.92000 68.17900 96.84200 1.000 17.78000 300 PRO F O 1
ATOM 15260 N N . ASP F 2 302 ? 66.73700 66.61500 98.23700 1.000 14.77000 301 ASP F N 1
ATOM 15261 C CA . ASP F 2 302 ? 66.60000 65.53200 97.26600 1.000 15.14000 301 ASP F CA 1
ATOM 15262 C C . ASP F 2 302 ? 65.30300 64.75000 97.40800 1.000 17.56000 301 ASP F C 1
ATOM 15263 O O . ASP F 2 302 ? 65.15200 63.70500 96.76900 1.000 18.83000 301 ASP F O 1
ATOM 15268 N N . PHE F 2 303 ? 64.35700 65.22600 98.19700 1.000 13.29000 302 PHE F N 1
ATOM 15269 C CA . PHE F 2 303 ? 63.15200 64.45000 98.43000 1.000 7.94000 302 PHE F CA 1
ATOM 15270 C C . PHE F 2 303 ? 61.95300 65.11500 97.77300 1.000 12.63000 302 PHE F C 1
ATOM 15271 O O . PHE F 2 303 ? 61.97100 66.30600 97.45100 1.000 11.71000 302 PHE F O 1
ATOM 15279 N N . ALA F 2 304 ? 60.93100 64.29800 97.50900 1.000 16.99000 303 ALA F N 1
ATOM 15280 C CA . ALA F 2 304 ? 59.68000 64.78300 96.93900 1.000 12.74000 303 ALA F CA 1
ATOM 15281 C C . ALA F 2 304 ? 58.54200 64.67500 97.95100 1.000 14.04000 303 ALA F C 1
ATOM 15282 O O . ALA F 2 304 ? 58.74500 64.91800 99.14500 1.000 16.28000 303 ALA F O 1
ATOM 15284 N N . HIS F 2 305 ? 57.34100 64.32000 97.48600 1.000 11.48000 304 HIS F N 1
ATOM 15285 C CA . HIS F 2 305 ? 56.16000 64.21500 98.35000 1.000 17.61000 304 HIS F CA 1
ATOM 15286 C C . HIS F 2 305 ? 56.11300 62.80000 98.92500 1.000 19.39000 304 HIS F C 1
ATOM 15287 O O . HIS F 2 305 ? 55.33400 61.94300 98.50000 1.000 23.79000 304 HIS F O 1
ATOM 15294 N N . GLU F 2 306 ? 56.95000 62.57200 99.93600 1.000 13.20000 305 GLU F N 1
ATOM 15295 C CA . GLU F 2 306 ? 57.20900 61.23700 100.46200 1.000 13.69000 305 GLU F CA 1
ATOM 15296 C C . GLU F 2 306 ? 57.61100 61.36000 101.92700 1.000 14.07000 305 GLU F C 1
ATOM 15297 O O . GLU F 2 306 ? 57.62300 62.45600 102.49800 1.000 14.86000 305 GLU F O 1
ATOM 15303 N N . THR F 2 307 ? 57.95000 60.22000 102.53300 1.000 8.32000 306 THR F N 1
ATOM 15304 C CA . THR F 2 307 ? 58.48300 60.20300 103.89200 1.000 14.90000 306 THR F CA 1
ATOM 15305 C C . THR F 2 307 ? 59.81600 60.94100 103.94900 1.000 18.34000 306 THR F C 1
ATOM 15306 O O . THR F 2 307 ? 60.66300 60.78800 103.06400 1.000 15.26000 306 THR F O 1
ATOM 15310 N N . LEU F 2 308 ? 60.00800 61.73600 105.00200 1.000 12.08000 307 LEU F N 1
ATOM 15311 C CA . LEU F 2 308 ? 61.21700 62.54700 105.16800 1.000 10.59000 307 LEU F CA 1
ATOM 15312 C C . LEU F 2 308 ? 61.96200 62.11300 106.42400 1.000 11.46000 307 LEU F C 1
ATOM 15313 O O . LEU F 2 308 ? 61.60500 62.54000 107.53700 1.000 14.24000 307 LEU F O 1
ATOM 15318 N N . PRO F 2 309 ? 63.03300 61.32800 106.29300 1.000 17.47000 308 PRO F N 1
ATOM 15319 C CA . PRO F 2 309 ? 63.65100 60.69500 107.47100 1.000 20.09000 308 PRO F CA 1
ATOM 15320 C C . PRO F 2 309 ? 64.12600 61.70200 108.51000 1.000 18.32000 308 PRO F C 1
ATOM 15321 O O . PRO F 2 309 ? 64.88500 62.62800 108.20900 1.000 19.80000 308 PRO F O 1
ATOM 15325 N N . GLY F 2 310 ? 63.68700 61.49500 109.75300 1.000 14.38000 309 GLY F N 1
ATOM 15326 C CA . GLY F 2 310 ? 64.03800 62.36600 110.85200 1.000 5.70000 309 GLY F CA 1
ATOM 15327 C C . GLY F 2 310 ? 62.99500 63.40900 111.19300 1.000 9.75000 309 GLY F C 1
ATOM 15328 O O . GLY F 2 310 ? 63.13400 64.08800 112.22000 1.000 9.77000 309 GLY F O 1
ATOM 15329 N N . THR F 2 311 ? 61.96900 63.57200 110.35400 1.000 6.78000 310 THR F N 1
ATOM 15330 C CA . THR F 2 311 ? 61.01400 64.65900 110.55200 1.000 10.91000 310 THR F CA 1
ATOM 15331 C C . THR F 2 311 ? 60.07400 64.38300 111.72200 1.000 10.17000 310 THR F C 1
ATOM 15332 O O . THR F 2 311 ? 59.71900 65.30100 112.47100 1.000 14.87000 310 THR F O 1
ATOM 15336 N N . ASP F 2 312 ? 59.66100 63.13300 111.90600 1.000 5.66000 311 ASP F N 1
ATOM 15337 C CA . ASP F 2 312 ? 58.78000 62.84400 113.03200 1.000 8.83000 311 ASP F CA 1
ATOM 15338 C C . ASP F 2 312 ? 59.50300 63.01200 114.36200 1.000 5.61000 311 ASP F C 1
ATOM 15339 O O . ASP F 2 312 ? 58.89800 63.43300 115.35300 1.000 9.12000 311 ASP F O 1
ATOM 15344 N N . ASP F 2 313 ? 60.79000 62.66500 114.41500 1.000 6.62000 312 ASP F N 1
ATOM 15345 C CA . ASP F 2 313 ? 61.56700 62.95400 115.61500 1.000 9.38000 312 ASP F CA 1
ATOM 15346 C C . ASP F 2 313 ? 61.73700 64.45700 115.80900 1.000 12.38000 312 ASP F C 1
ATOM 15347 O O . ASP F 2 313 ? 61.60400 64.96100 116.93200 1.000 8.91000 312 ASP F O 1
ATOM 15352 N N . ALA F 2 314 ? 62.00800 65.19000 114.72300 1.000 6.67000 313 ALA F N 1
ATOM 15353 C CA . ALA F 2 314 ? 62.14500 66.64100 114.82400 1.000 5.64000 313 ALA F CA 1
ATOM 15354 C C . ALA F 2 314 ? 60.86600 67.27800 115.34900 1.000 11.69000 313 ALA F C 1
ATOM 15355 O O . ALA F 2 314 ? 60.90900 68.15900 116.21800 1.000 13.99000 313 ALA F O 1
ATOM 15357 N N . ILE F 2 315 ? 59.71600 66.82700 114.85000 1.000 5.63000 314 ILE F N 1
ATOM 15358 C CA . ILE F 2 315 ? 58.44300 67.36400 115.31700 1.000 16.88000 314 ILE F CA 1
ATOM 15359 C C . ILE F 2 315 ? 58.19000 66.96400 116.76600 1.000 15.89000 314 ILE F C 1
ATOM 15360 O O . ILE F 2 315 ? 57.67900 67.75700 117.56700 1.000 10.12000 314 ILE F O 1
ATOM 15365 N N . PHE F 2 316 ? 58.52600 65.72500 117.12300 1.000 9.24000 315 PHE F N 1
ATOM 15366 C CA . PHE F 2 316 ? 58.33300 65.27600 118.49800 1.000 8.82000 315 PHE F CA 1
ATOM 15367 C C . PHE F 2 316 ? 59.18900 66.08500 119.46700 1.000 9.77000 315 PHE F C 1
ATOM 15368 O O . PHE F 2 316 ? 58.72100 66.48100 120.54100 1.000 12.18000 315 PHE F O 1
ATOM 15376 N N . THR F 2 317 ? 60.45500 66.31300 119.11800 1.000 6.76000 316 THR F N 1
ATOM 15377 C CA . THR F 2 317 ? 61.31500 67.13800 119.96000 1.000 14.79000 316 THR F CA 1
ATOM 15378 C C . THR F 2 317 ? 60.75600 68.55100 120.07400 1.000 14.56000 316 THR F C 1
ATOM 15379 O O . THR F 2 317 ? 60.80100 69.16400 121.14600 1.000 9.39000 316 THR F O 1
ATOM 15383 N N . PHE F 2 318 ? 60.23000 69.07900 118.96600 1.000 10.51000 317 PHE F N 1
ATOM 15384 C CA . PHE F 2 318 ? 59.60400 70.40100 118.95600 1.000 11.62000 317 PHE F CA 1
ATOM 15385 C C . PHE F 2 318 ? 58.38200 70.45000 119.86800 1.000 10.01000 317 PHE F C 1
ATOM 15386 O O . PHE F 2 318 ? 58.19700 71.41200 120.62300 1.000 12.07000 317 PHE F O 1
ATOM 15394 N N . LEU F 2 319 ? 57.54600 69.41400 119.83000 1.000 10.91000 318 LEU F N 1
ATOM 15395 C CA . LEU F 2 319 ? 56.29600 69.42400 120.58200 1.000 5.54000 318 LEU F CA 1
ATOM 15396 C C . LEU F 2 319 ? 56.45700 69.03500 122.04600 1.000 15.85000 318 LEU F C 1
ATOM 15397 O O . LEU F 2 319 ? 55.50700 69.20300 122.81700 1.000 20.75000 318 LEU F O 1
ATOM 15402 N N . GLN F 2 320 ? 57.62300 68.52700 122.44900 1.000 20.15000 319 GLN F N 1
ATOM 15403 C CA . GLN F 2 320 ? 57.85200 68.22700 123.85800 1.000 27.05000 319 GLN F CA 1
ATOM 15404 C C . GLN F 2 320 ? 57.96700 69.48500 124.71100 1.000 26.33000 319 GLN F C 1
ATOM 15405 O O . GLN F 2 320 ? 57.71500 69.42100 125.91700 1.000 36.76000 319 GLN F O 1
ATOM 15411 N N . GLY F 2 321 ? 58.34800 70.61800 124.11500 1.000 35.12000 320 GLY F N 1
ATOM 15412 C CA . GLY F 2 321 ? 58.43000 71.89900 124.78700 1.000 38.01000 320 GLY F CA 1
ATOM 15413 C C . GLY F 2 321 ? 57.10700 72.58200 125.02700 1.000 46.46000 320 GLY F C 1
ATOM 15414 O O . GLY F 2 321 ? 57.07600 73.76800 125.36800 1.000 47.50000 320 GLY F O 1
ATOM 15415 N N . LEU F 2 322 ? 56.00600 71.86200 124.84300 1.000 47.12000 321 LEU F N 1
ATOM 15416 C CA . LEU F 2 322 ? 54.66600 72.39100 125.04600 1.000 41.95000 321 LEU F CA 1
ATOM 15417 C C . LEU F 2 322 ? 54.34400 72.53100 126.53100 1.000 54.60000 321 LEU F C 1
ATOM 15418 O O . LEU F 2 322 ? 53.87800 73.57100 126.99800 1.000 55.06000 321 LEU F O 1
#

CATH classification: 3.40.50.1820

Solvent-accessible surface area: 64551 Å² total